Protein AF-0000000082946003 (afdb_homodimer)

Radius of gyration: 39.5 Å; Cα contacts (8 Å, |Δi|>4): 2950; chains: 2; bounding box: 138×121×110 Å

pLDDT: mean 85.36, std 19.68, range [14.27, 98.69]

Nearest PDB structures (foldseek):
  5hut-assembly1_A  TM=8.893E-01  e=1.020E-41  Candida albicans SC5314
  5huv-assembly1_A  TM=8.838E-01  e=7.513E-41  Candida albicans SC5314
  5huv-assembly1_B  TM=8.817E-01  e=5.008E-40  Candida albicans SC5314
  5huu-assembly1_B-2  TM=8.879E-01  e=4.052E-38  Candida albicans SC5314
  6jbi-assembly1_A  TM=8.929E-01  e=2.445E-37  Pyricularia oryzae 70-15

Secondary structure (DSSP, 8-state):
-------B-S-EEEEEEE-SEEEEE-TTS-EEEEE---HHHHHHHHHHHHTT-EEEEE-S-SS--TTPPPPPPPTT--STTTT--GGGEEEEP--HHHHIIIIIIIIIIIIHHHHTT-GGG----HHHHHHHHHHHHHHHHHHHHHHHHHHHHHHHTT--SPPPEEEEESGGGTTHHHHHHHHHHHHT---EEEEE--S----HHHHTTSTTHHHHHHHHHTSSEEEESSHHHHHHHHHHHHHHH--EEETTTTEEEETTEEEEEEE------HHHHHHHHHHPPP-----TT-EEEEEEEES-GGG-HHHHHHHHHHHHHH-GGGTTTEEEEEEEE---TTSHHHHHHHHHHHHHHHHHHHHH-BTTB-SEEEEES---HHHHHHHHHH-SEEEE--SS-S--HHHHHHHHH--SS--EEEE-TTSHHHHH-TTSEE--TT-HHHHHHHHHHHHH--HHHHHHHHHHHHHHHHHT-HHHHHHHHHHHTT-B-S-S------SSSSS--------GGGHIIIIIHHHTT-SEEEEEEETBTTTB---SSGGG----HHHHHHHHHHHT-TTEEEEEE-SS-HHHHHHHH--SS-EEEEGGGTEEE-TTS-EEE----HHHHHHHHHHHHHHHHHT--TT-EEEE-SS-EEEE-TTS-HHHHHHHHHHHHHHHHHTT-EEEE-SSEEEEE-S-S--HHHHHHHHHHHHH-SS-TTTEEEEEEE-HHHHHHTTTTEEEEEE-S-TT---S-SEEE-SHHHHHHHHHHHHHHHHHTS-------SSTTGGGSSTTGGGG---------------------------/-------B-S-EEEEEEE-SEEEEE-TTS-EEEEE---HHHHHHHHHHHHTT-EEEEE-S-SS--TTPPPPPPPTT--STTTT--GGGEEEE---HHHIIIIIIIIIIIIIHHHHTT-GGG----HHHHHHHHHHHHHHHHHHHHHHHHHHHHHHHTT--SPPPEEEEESGGGTTHHHHHHHHHHHHT---EEEEE--S----HHHHTTSTTHHHHHHHHHTSSEEEESSHHHHHHHHHHHHHHH--EEETTTTEEEETTEEEEEEE------HHHHHHHHHHPPP-----TT-EEEEEEEES-GGG-HHHHHHHHHHHHHH-GGGTTTEEEEEEEE---TTSHHHHHHHHHHHHHHHHHHHHH-BTTB-SEEEEES---HHHHHHHHHH-SEEEE--SS-S--HHHHHHHHH--SS--EEEE-TTSHHHHH-TTSEE--TT-HHHHHHHHHHHHH--HHHHHHHHHHHHHHHHHT-HHHHHHHHHHHTT-B-S-S------SSSSS--------GGGHIIIIIHHHTT-SEEEEEEETBTTTB---SSGGG----HHHHHHHHHHHT-TTEEEEEE-SS-HHHHHHHH--SS-EEEEGGGTEEE-TTS-EEE----HHHHHHHHHHHHHHHHHT--TT-EEEE-SS-EEEE-TTS-HHHHHHHHHHHHHHHHHTT-EEEE-SSEEEEE-S-S--HHHHHHHHHHHHH-SS-TTTEEEEEEE-HHHHHHTTTTEEEEEE-S-TT---S-SEEE-SHHHHHHHHHHHHHHHHHTS-------SGGGGGGSSTTSSTT---------------------------

Structure (mmCIF, N/CA/C/O backbone):
data_AF-0000000082946003-model_v1
#
loop_
_entity.id
_entity.type
_entity.pdbx_description
1 polymer 'Uncharacterized protein'
#
loop_
_atom_site.group_PDB
_atom_site.id
_atom_site.type_symbol
_atom_site.label_atom_id
_atom_site.label_alt_id
_atom_site.label_comp_id
_atom_site.label_asym_id
_atom_site.label_entity_id
_atom_site.label_seq_id
_atom_site.pdbx_PDB_ins_code
_atom_site.Cartn_x
_atom_site.Cartn_y
_atom_site.Cartn_z
_atom_site.occupancy
_atom_site.B_iso_or_equiv
_atom_site.auth_seq_id
_atom_site.auth_comp_id
_atom_site.auth_asym_id
_atom_site.auth_atom_id
_atom_site.pdbx_PDB_model_num
ATOM 1 N N . MET A 1 1 ? -40.312 8.203 -0.824 1 26.11 1 MET A N 1
ATOM 2 C CA . MET A 1 1 ? -40.031 7.273 -1.914 1 26.11 1 MET A CA 1
ATOM 3 C C . MET A 1 1 ? -40.219 5.832 -1.459 1 26.11 1 MET A C 1
ATOM 5 O O . MET A 1 1 ? -39.562 5.383 -0.518 1 26.11 1 MET A O 1
ATOM 9 N N . GLY A 1 2 ? -41.406 5.34 -1.544 1 31.59 2 GLY A N 1
ATOM 10 C CA . GLY A 1 2 ? -41.969 4.059 -1.166 1 31.59 2 GLY A CA 1
ATOM 11 C C . GLY A 1 2 ? -41.094 2.883 -1.502 1 31.59 2 GLY A C 1
ATOM 12 O O . GLY A 1 2 ? -40.156 3.016 -2.293 1 31.59 2 GLY A O 1
ATOM 13 N N . ASN A 1 3 ? -41.188 1.856 -0.569 1 37.81 3 ASN A N 1
ATOM 14 C CA . ASN A 1 3 ? -40.594 0.529 -0.708 1 37.81 3 ASN A CA 1
ATOM 15 C C . ASN A 1 3 ? -40.812 -0.04 -2.107 1 37.81 3 ASN A C 1
ATOM 17 O O . ASN A 1 3 ? -41.875 -0.628 -2.381 1 37.81 3 ASN A O 1
ATOM 21 N N . LYS A 1 4 ? -40.5 0.546 -3.176 1 39.5 4 LYS A N 1
ATOM 22 C CA . LYS A 1 4 ? -40.656 -0.081 -4.484 1 39.5 4 LYS A CA 1
ATOM 23 C C . LYS A 1 4 ? -40.156 -1.514 -4.48 1 39.5 4 LYS A C 1
ATOM 25 O O . LYS A 1 4 ? -39 -1.765 -4.066 1 39.5 4 LYS A O 1
ATOM 30 N N . LYS A 1 5 ? -41 -2.387 -4.492 1 45.56 5 LYS A N 1
ATOM 31 C CA . LYS A 1 5 ? -40.781 -3.826 -4.578 1 45.56 5 LYS A CA 1
ATOM 32 C C . LYS A 1 5 ? -39.625 -4.145 -5.531 1 45.56 5 LYS A C 1
ATOM 34 O O . LYS A 1 5 ? -39.656 -3.768 -6.703 1 45.56 5 LYS A O 1
ATOM 39 N N . ARG A 1 6 ? -38.375 -4.523 -5.016 1 55.5 6 ARG A N 1
ATOM 40 C CA . ARG A 1 6 ? -37.219 -4.988 -5.785 1 55.5 6 ARG A CA 1
ATOM 41 C C . ARG A 1 6 ? -37.594 -6.184 -6.652 1 55.5 6 ARG A C 1
ATOM 43 O O . ARG A 1 6 ? -37.969 -7.238 -6.137 1 55.5 6 ARG A O 1
ATOM 50 N N . GLU A 1 7 ? -38.062 -5.988 -7.781 1 64.31 7 GLU A N 1
ATOM 51 C CA . GLU A 1 7 ? -38.406 -7.195 -8.531 1 64.31 7 GLU A CA 1
ATOM 52 C C . GLU A 1 7 ? -37.156 -7.859 -9.109 1 64.31 7 GLU A C 1
ATOM 54 O O . GLU A 1 7 ? -36.594 -7.387 -10.102 1 64.31 7 GLU A O 1
ATOM 59 N N . ILE A 1 8 ? -36.531 -8.75 -8.25 1 70.69 8 ILE A N 1
ATOM 60 C CA . ILE A 1 8 ? -35.438 -9.594 -8.742 1 70.69 8 ILE A CA 1
ATOM 61 C C . ILE A 1 8 ? -36 -10.648 -9.703 1 70.69 8 ILE A C 1
ATOM 63 O O . ILE A 1 8 ? -36.938 -11.367 -9.352 1 70.69 8 ILE A O 1
ATOM 67 N N . ASN A 1 9 ? -35.562 -10.586 -10.883 1 72.56 9 ASN A N 1
ATOM 68 C CA . ASN A 1 9 ? -36.094 -11.398 -11.961 1 72.56 9 ASN A CA 1
ATOM 69 C C . ASN A 1 9 ? -35.406 -12.742 -12.078 1 72.56 9 ASN A C 1
ATOM 71 O O . ASN A 1 9 ? -35.562 -13.461 -13.055 1 72.56 9 ASN A O 1
ATOM 75 N N . ALA A 1 10 ? -34.594 -13.117 -11.07 1 86.06 10 ALA A N 1
ATOM 76 C CA . ALA A 1 10 ? -33.844 -14.359 -11.18 1 86.06 10 ALA A CA 1
ATOM 77 C C . ALA A 1 10 ? -33.688 -15.039 -9.82 1 86.06 10 ALA A C 1
ATOM 79 O O . ALA A 1 10 ? -33.75 -14.383 -8.781 1 86.06 10 ALA A O 1
ATOM 80 N N . PRO A 1 11 ? -33.625 -16.359 -9.852 1 91.88 11 PRO A N 1
ATOM 81 C CA . PRO A 1 11 ? -33.375 -17.047 -8.586 1 91.88 11 PRO A CA 1
ATOM 82 C C . PRO A 1 11 ? -32.062 -16.594 -7.934 1 91.88 11 PRO A C 1
ATOM 84 O O . PRO A 1 11 ? -31.062 -16.359 -8.625 1 91.88 11 PRO A O 1
ATOM 87 N N . LEU A 1 12 ? -32.156 -16.453 -6.641 1 95.06 12 LEU A N 1
ATOM 88 C CA . LEU A 1 12 ? -31.016 -15.945 -5.887 1 95.06 12 LEU A CA 1
ATOM 89 C C . LEU A 1 12 ? -30.438 -17.031 -4.984 1 95.06 12 LEU A C 1
ATOM 91 O O . LEU A 1 12 ? -31.172 -17.672 -4.23 1 95.06 12 LEU A O 1
ATOM 95 N N . ILE A 1 13 ? -29.172 -17.297 -5.098 1 97.38 13 ILE A N 1
ATOM 96 C CA . ILE A 1 13 ? -28.422 -18.172 -4.207 1 97.38 13 ILE A CA 1
ATOM 97 C C . ILE A 1 13 ? -27.375 -17.359 -3.449 1 97.38 13 ILE A C 1
ATOM 99 O O . ILE A 1 13 ? -26.453 -16.812 -4.055 1 97.38 13 ILE A O 1
ATOM 103 N N . VAL A 1 14 ? -27.484 -17.312 -2.156 1 97.12 14 VAL A N 1
ATOM 104 C CA . VAL A 1 14 ? -26.547 -16.578 -1.314 1 97.12 14 VAL A CA 1
ATOM 105 C C . VAL A 1 14 ? -25.625 -17.547 -0.584 1 97.12 14 VAL A C 1
ATOM 107 O O . VAL A 1 14 ? -26.094 -18.562 -0.042 1 97.12 14 VAL A O 1
ATOM 110 N N . VAL A 1 15 ? -24.328 -17.281 -0.633 1 98.19 15 VAL A N 1
ATOM 111 C CA . VAL A 1 15 ? -23.344 -18.141 0.014 1 98.19 15 VAL A CA 1
ATOM 112 C C . VAL A 1 15 ? -22.516 -17.344 1.012 1 98.19 15 VAL A C 1
ATOM 114 O O . VAL A 1 15 ? -21.953 -16.297 0.659 1 98.19 15 VAL A O 1
ATOM 117 N N . SER A 1 16 ? -22.469 -17.734 2.238 1 96.75 16 SER A N 1
ATOM 118 C CA . SER A 1 16 ? -21.641 -17.125 3.279 1 96.75 16 SER A CA 1
ATOM 119 C C . SER A 1 16 ? -20.969 -18.203 4.141 1 96.75 16 SER A C 1
ATOM 121 O O . SER A 1 16 ? -21.328 -19.375 4.066 1 96.75 16 SER A O 1
ATOM 123 N N . ASN A 1 17 ? -20.016 -17.781 4.926 1 95.25 17 ASN A N 1
ATOM 124 C CA . ASN A 1 17 ? -19.266 -18.719 5.746 1 95.25 17 ASN A CA 1
ATOM 125 C C . ASN A 1 17 ? -20.172 -19.484 6.703 1 95.25 17 ASN A C 1
ATOM 127 O O . ASN A 1 17 ? -19.969 -20.672 6.949 1 95.25 17 ASN A O 1
ATOM 131 N N . ARG A 1 18 ? -21.172 -18.734 7.266 1 93.5 18 ARG A N 1
ATOM 132 C CA . ARG A 1 18 ? -22.094 -19.344 8.211 1 93.5 18 ARG A CA 1
ATOM 133 C C . ARG A 1 18 ? -23.547 -19.141 7.766 1 93.5 18 ARG A C 1
ATOM 135 O O . ARG A 1 18 ? -23.828 -18.234 6.977 1 93.5 18 ARG A O 1
ATOM 142 N N . LEU A 1 19 ? -24.359 -20 8.32 1 93.38 19 LEU A N 1
ATOM 143 C CA . LEU A 1 19 ? -25.797 -19.812 8.133 1 93.38 19 LEU A CA 1
ATOM 144 C C . LEU A 1 19 ? -26.266 -18.531 8.812 1 93.38 19 LEU A C 1
ATOM 146 O O . LEU A 1 19 ? -25.594 -18 9.695 1 93.38 19 LEU A O 1
ATOM 150 N N . PRO A 1 20 ? -27.344 -17.953 8.383 1 91.44 20 PRO A N 1
ATOM 151 C CA . PRO A 1 20 ? -27.781 -16.641 8.883 1 91.44 20 PRO A CA 1
ATOM 152 C C . PRO A 1 20 ? -28.422 -16.734 10.266 1 91.44 20 PRO A C 1
ATOM 154 O O . PRO A 1 20 ? -29.094 -15.797 10.695 1 91.44 20 PRO A O 1
ATOM 157 N N . PHE A 1 21 ? -28.344 -17.875 10.922 1 90 21 PHE A N 1
ATOM 158 C CA . PHE A 1 21 ? -28.797 -18.109 12.297 1 90 21 PHE A CA 1
ATOM 159 C C . PHE A 1 21 ? -27.906 -19.125 13 1 90 21 PHE A C 1
ATOM 161 O O . PHE A 1 21 ? -27.031 -19.719 12.375 1 90 21 PHE A O 1
ATOM 168 N N . VAL A 1 22 ? -28.094 -19.188 14.289 1 88.56 22 VAL A N 1
ATOM 169 C CA . VAL A 1 22 ? -27.328 -20.156 15.078 1 88.56 22 VAL A CA 1
ATOM 170 C C . VAL A 1 22 ? -28.234 -21.312 15.492 1 88.56 22 VAL A C 1
ATOM 172 O O . VAL A 1 22 ? -29.375 -21.094 15.891 1 88.56 22 VAL A O 1
ATOM 175 N N . LEU A 1 23 ? -27.719 -22.5 15.242 1 89.06 23 LEU A N 1
ATOM 176 C CA . LEU A 1 23 ? -28.453 -23.688 15.672 1 89.06 23 LEU A CA 1
ATOM 177 C C . LEU A 1 23 ? -28.062 -24.078 17.094 1 89.06 23 LEU A C 1
ATOM 179 O O . LEU A 1 23 ? -26.875 -24.094 17.422 1 89.06 23 LEU A O 1
ATOM 183 N N . GLY A 1 24 ? -29.047 -24.172 17.922 1 86.44 24 GLY A N 1
ATOM 184 C CA . GLY A 1 24 ? -28.844 -24.625 19.281 1 86.44 24 GLY A CA 1
ATOM 185 C C . GLY A 1 24 ? -29.875 -25.641 19.734 1 86.44 24 GLY A C 1
ATOM 186 O O . GLY A 1 24 ? -30.828 -25.922 19 1 86.44 24 GLY A O 1
ATOM 187 N N . LYS A 1 25 ? -29.594 -26.234 20.812 1 86.25 25 LYS A N 1
ATOM 188 C CA . LYS A 1 25 ? -30.547 -27.188 21.375 1 86.25 25 LYS A CA 1
ATOM 189 C C . LYS A 1 25 ? -31.344 -26.562 22.516 1 86.25 25 LYS A C 1
ATOM 191 O O . LYS A 1 25 ? -30.797 -25.812 23.328 1 86.25 25 LYS A O 1
ATOM 196 N N . ASN A 1 26 ? -32.625 -26.719 22.391 1 85.69 26 ASN A N 1
ATOM 197 C CA . ASN A 1 26 ? -33.438 -26.25 23.5 1 85.69 26 ASN A CA 1
ATOM 198 C C . ASN A 1 26 ? -33.406 -27.234 24.672 1 85.69 26 ASN A C 1
ATOM 200 O O . ASN A 1 26 ? -32.656 -28.188 24.672 1 85.69 26 ASN A O 1
ATOM 204 N N . ALA A 1 27 ? -34.219 -26.953 25.797 1 86.31 27 ALA A N 1
ATOM 205 C CA . ALA A 1 27 ? -34.219 -27.734 27.031 1 86.31 27 ALA A CA 1
ATOM 206 C C . ALA A 1 27 ? -34.656 -29.172 26.75 1 86.31 27 ALA A C 1
ATOM 208 O O . ALA A 1 27 ? -34.219 -30.094 27.438 1 86.31 27 ALA A O 1
ATOM 209 N N . ASP A 1 28 ? -35.469 -29.438 25.719 1 87.75 28 ASP A N 1
ATOM 210 C CA . ASP A 1 28 ? -36 -30.75 25.359 1 87.75 28 ASP A CA 1
ATOM 211 C C . ASP A 1 28 ? -35.031 -31.484 24.438 1 87.75 28 ASP A C 1
ATOM 213 O O . ASP A 1 28 ? -35.281 -32.625 24.047 1 87.75 28 ASP A O 1
ATOM 217 N N . GLY A 1 29 ? -33.875 -30.781 24 1 83.12 29 GLY A N 1
ATOM 218 C CA . GLY A 1 29 ? -32.875 -31.391 23.156 1 83.12 29 GLY A CA 1
ATOM 219 C C . GLY A 1 29 ? -33.125 -31.188 21.672 1 83.12 29 GLY A C 1
ATOM 220 O O . GLY A 1 29 ? -32.406 -31.688 20.828 1 83.12 29 GLY A O 1
ATOM 221 N N . ASP A 1 30 ? -34.219 -30.516 21.391 1 85.06 30 ASP A N 1
ATOM 222 C CA . ASP A 1 30 ? -34.562 -30.266 20 1 85.06 30 ASP A CA 1
ATOM 223 C C . ASP A 1 30 ? -33.75 -29.125 19.422 1 85.06 30 ASP A C 1
ATOM 225 O O . ASP A 1 30 ? -33.406 -28.172 20.125 1 85.06 30 ASP A O 1
ATOM 229 N N . LEU A 1 31 ? -33.5 -29.312 18.141 1 88.44 31 LEU A N 1
ATOM 230 C CA . LEU A 1 31 ? -32.75 -28.281 17.438 1 88.44 31 LEU A CA 1
ATOM 231 C C . LEU A 1 31 ? -33.625 -27.047 17.188 1 88.44 31 LEU A C 1
ATOM 233 O O . LEU A 1 31 ? -34.75 -27.188 16.688 1 88.44 31 LEU A O 1
ATOM 237 N N . VAL A 1 32 ? -33.125 -25.906 17.578 1 89.31 32 VAL A N 1
ATOM 238 C CA . VAL A 1 32 ? -33.844 -24.656 17.375 1 89.31 32 VAL A CA 1
ATOM 239 C C . VAL A 1 32 ? -32.938 -23.609 16.75 1 89.31 32 VAL A C 1
ATOM 241 O O . VAL A 1 32 ? -31.703 -23.719 16.844 1 89.31 32 VAL A O 1
ATOM 244 N N . ARG A 1 33 ? -33.594 -22.562 16.141 1 89.62 33 ARG A N 1
ATOM 245 C CA . ARG A 1 33 ? -32.875 -21.438 15.555 1 89.62 33 ARG A CA 1
ATOM 246 C C . ARG A 1 33 ? -32.781 -20.281 16.531 1 89.62 33 ARG A C 1
ATOM 248 O O . ARG A 1 33 ? -33.75 -19.984 17.25 1 89.62 33 ARG A O 1
ATOM 255 N N . LYS A 1 34 ? -31.594 -19.812 16.609 1 83.25 34 LYS A N 1
ATOM 256 C CA . LYS A 1 34 ? -31.391 -18.562 17.359 1 83.25 34 LYS A CA 1
ATOM 257 C C . LYS A 1 34 ? -30.844 -17.469 16.453 1 83.25 34 LYS A C 1
ATOM 259 O O . LYS A 1 34 ? -30.109 -17.734 15.5 1 83.25 34 LYS A O 1
ATOM 264 N N . GLN A 1 35 ? -31.234 -16.297 16.875 1 76.56 35 GLN A N 1
ATOM 265 C CA . GLN A 1 35 ? -30.812 -15.164 16.078 1 76.56 35 GLN A CA 1
ATOM 266 C C . GLN A 1 35 ? -29.312 -14.961 16.156 1 76.56 35 GLN A C 1
ATOM 268 O O . GLN A 1 35 ? -28.719 -15.109 17.234 1 76.56 35 GLN A O 1
ATOM 273 N N . SER A 1 36 ? -28.719 -14.758 15.016 1 73.25 36 SER A N 1
ATOM 274 C CA . SER A 1 36 ? -27.297 -14.438 14.969 1 73.25 36 SER A CA 1
ATOM 275 C C . SER A 1 36 ? -27.078 -12.938 14.844 1 73.25 36 SER A C 1
ATOM 277 O O . SER A 1 36 ? -27.875 -12.227 14.234 1 73.25 36 SER A O 1
ATOM 279 N N . ALA A 1 37 ? -25.953 -12.453 15.562 1 61.34 37 ALA A N 1
ATOM 280 C CA . ALA A 1 37 ? -25.594 -11.039 15.57 1 61.34 37 ALA A CA 1
ATOM 281 C C . ALA A 1 37 ? -24.703 -10.688 14.383 1 61.34 37 ALA A C 1
ATOM 283 O O . ALA A 1 37 ? -23.75 -11.414 14.078 1 61.34 37 ALA A O 1
ATOM 284 N N . GLY A 1 38 ? -25.234 -10.391 13.039 1 70 38 GLY A N 1
ATOM 285 C CA . GLY A 1 38 ? -24.281 -10 12.016 1 70 38 GLY A CA 1
ATOM 286 C C . GLY A 1 38 ? -24.859 -9.016 11.016 1 70 38 GLY A C 1
ATOM 287 O O . GLY A 1 38 ? -26.047 -9.086 10.68 1 70 38 GLY A O 1
ATOM 288 N N . GLY A 1 39 ? -24 -8.141 10.695 1 70.62 39 GLY A N 1
ATOM 289 C CA . GLY A 1 39 ? -24.406 -7.113 9.75 1 70.62 39 GLY A CA 1
ATOM 290 C C . GLY A 1 39 ? -24.844 -7.676 8.406 1 70.62 39 GLY A C 1
ATOM 291 O O . GLY A 1 39 ? -25.812 -7.207 7.82 1 70.62 39 GLY A O 1
ATOM 292 N N . LEU A 1 40 ? -24.203 -8.781 7.988 1 81.44 40 LEU A N 1
ATOM 293 C CA . LEU A 1 40 ? -24.531 -9.391 6.707 1 81.44 40 LEU A CA 1
ATOM 294 C C . LEU A 1 40 ? -25.938 -10 6.742 1 81.44 40 LEU A C 1
ATOM 296 O O . LEU A 1 40 ? -26.719 -9.82 5.809 1 81.44 40 LEU A O 1
ATOM 300 N N . VAL A 1 41 ? -26.234 -10.633 7.809 1 85.06 41 VAL A N 1
ATOM 301 C CA . VAL A 1 41 ? -27.5 -11.336 7.953 1 85.06 41 VAL A CA 1
ATOM 302 C C . VAL A 1 41 ? -28.656 -10.32 7.961 1 85.06 41 VAL A C 1
ATOM 304 O O . VAL A 1 41 ? -29.656 -10.516 7.273 1 85.06 41 VAL A O 1
ATOM 307 N N . THR A 1 42 ? -28.469 -9.305 8.672 1 78.25 42 THR A N 1
ATOM 308 C CA . THR A 1 42 ? -29.5 -8.273 8.766 1 78.25 42 THR A CA 1
ATOM 309 C C . THR A 1 42 ? -29.766 -7.645 7.398 1 78.25 42 THR A C 1
ATOM 311 O O . THR A 1 42 ? -30.891 -7.273 7.086 1 78.25 42 THR A O 1
ATOM 314 N N . ALA A 1 43 ? -28.781 -7.574 6.637 1 79.94 43 ALA A N 1
ATOM 315 C CA . ALA A 1 43 ? -28.875 -6.898 5.348 1 79.94 43 ALA A CA 1
ATOM 316 C C . ALA A 1 43 ? -29.438 -7.832 4.277 1 79.94 43 ALA A C 1
ATOM 318 O O . ALA A 1 43 ? -30.281 -7.43 3.479 1 79.94 43 ALA A O 1
ATOM 319 N N . VAL A 1 44 ? -29.062 -9.07 4.234 1 88.06 44 VAL A N 1
ATOM 320 C CA . VAL A 1 44 ? -29.25 -9.922 3.064 1 88.06 44 VAL A CA 1
ATOM 321 C C . VAL A 1 44 ? -30.422 -10.859 3.291 1 88.06 44 VAL A C 1
ATOM 323 O O . VAL A 1 44 ? -31.141 -11.203 2.35 1 88.06 44 VAL A O 1
ATOM 326 N N . ALA A 1 45 ? -30.719 -11.234 4.496 1 88.25 45 ALA A N 1
ATOM 327 C CA . ALA A 1 45 ? -31.719 -12.25 4.789 1 88.25 45 ALA A CA 1
ATOM 328 C C . ALA A 1 45 ? -33.094 -11.82 4.285 1 88.25 45 ALA A C 1
ATOM 330 O O . ALA A 1 45 ? -33.812 -12.617 3.676 1 88.25 45 ALA A O 1
ATOM 331 N N . PRO A 1 46 ? -33.5 -10.586 4.484 1 83.25 46 PRO A N 1
ATOM 332 C CA . PRO A 1 46 ? -34.812 -10.172 3.998 1 83.25 46 PRO A CA 1
ATOM 333 C C . PRO A 1 46 ? -34.969 -10.328 2.486 1 83.25 46 PRO A C 1
ATOM 335 O O . PRO A 1 46 ? -36.062 -10.656 1.997 1 83.25 46 PRO A O 1
ATOM 338 N N . VAL A 1 47 ? -33.969 -10.133 1.814 1 85.31 47 VAL A N 1
ATOM 339 C CA . VAL A 1 47 ? -34 -10.242 0.359 1 85.31 47 VAL A CA 1
ATOM 340 C C . VAL A 1 47 ? -34.156 -11.703 -0.049 1 85.31 47 VAL A C 1
ATOM 342 O O . VAL A 1 47 ? -34.875 -12.031 -0.992 1 85.31 47 VAL A O 1
ATOM 345 N N . VAL A 1 48 ? -33.469 -12.562 0.578 1 89.56 48 VAL A N 1
ATOM 346 C CA . VAL A 1 48 ? -33.562 -13.992 0.291 1 89.56 48 VAL A CA 1
ATOM 347 C C . VAL A 1 48 ? -34.969 -14.484 0.533 1 89.56 48 VAL A C 1
ATOM 349 O O . VAL A 1 48 ? -35.5 -15.281 -0.241 1 89.56 48 VAL A O 1
ATOM 352 N N . VAL A 1 49 ? -35.531 -13.961 1.581 1 87.62 49 VAL A N 1
ATOM 353 C CA . VAL A 1 49 ? -36.906 -14.32 1.905 1 87.62 49 VAL A CA 1
ATOM 354 C C . VAL A 1 49 ? -37.844 -13.82 0.809 1 87.62 49 VAL A C 1
ATOM 356 O O . VAL A 1 49 ? -38.688 -14.578 0.299 1 87.62 49 VAL A O 1
ATOM 359 N N . GLU A 1 50 ? -37.688 -12.641 0.465 1 83.06 50 GLU A N 1
ATOM 360 C CA . GLU A 1 50 ? -38.594 -11.977 -0.49 1 83.06 50 GLU A CA 1
ATOM 361 C C . GLU A 1 50 ? -38.5 -12.641 -1.863 1 83.06 50 GLU A C 1
ATOM 363 O O . GLU A 1 50 ? -39.531 -12.766 -2.555 1 83.06 50 GLU A O 1
ATOM 368 N N . CYS A 1 51 ? -37.406 -13.094 -2.211 1 83.31 51 CYS A N 1
ATOM 369 C CA . CYS A 1 51 ? -37.219 -13.641 -3.553 1 83.31 51 CYS A CA 1
ATOM 370 C C . CYS A 1 51 ? -37.25 -15.164 -3.533 1 83.31 51 CYS A C 1
ATOM 372 O O . CYS A 1 51 ? -37 -15.805 -4.547 1 83.31 51 CYS A O 1
ATOM 374 N N . ASN A 1 52 ? -37.562 -15.688 -2.436 1 87.69 52 ASN A N 1
ATOM 375 C CA . ASN A 1 52 ? -37.562 -17.141 -2.268 1 87.69 52 ASN A CA 1
ATOM 376 C C . ASN A 1 52 ? -36.25 -17.75 -2.691 1 87.69 52 ASN A C 1
ATOM 378 O O . ASN A 1 52 ? -36.219 -18.734 -3.449 1 87.69 52 ASN A O 1
ATOM 382 N N . GLY A 1 53 ? -35.219 -17.109 -2.291 1 93.5 53 GLY A N 1
ATOM 383 C CA . GLY A 1 53 ? -33.875 -17.562 -2.617 1 93.5 53 GLY A CA 1
ATOM 384 C C . GLY A 1 53 ? -33.375 -18.656 -1.696 1 93.5 53 GLY A C 1
ATOM 385 O O . GLY A 1 53 ? -34.156 -19.188 -0.882 1 93.5 53 GLY A O 1
ATOM 386 N N . THR A 1 54 ? -32.125 -19.062 -1.917 1 96.25 54 THR A N 1
ATOM 387 C CA . THR A 1 54 ? -31.469 -20.094 -1.136 1 96.25 54 THR A CA 1
ATOM 388 C C . THR A 1 54 ? -30.25 -19.531 -0.412 1 96.25 54 THR A C 1
ATOM 390 O O . THR A 1 54 ? -29.547 -18.688 -0.952 1 96.25 54 THR A O 1
ATOM 393 N N . TRP A 1 55 ? -30.016 -20.047 0.852 1 96.56 55 TRP A N 1
ATOM 394 C CA . TRP A 1 55 ? -28.859 -19.641 1.623 1 96.56 55 TRP A CA 1
ATOM 395 C C . TRP A 1 55 ? -27.969 -20.828 1.941 1 96.56 55 TRP A C 1
ATOM 397 O O . TRP A 1 55 ? -28.438 -21.828 2.504 1 96.56 55 TRP A O 1
ATOM 407 N N . ILE A 1 56 ? -26.734 -20.734 1.534 1 97.62 56 ILE A N 1
ATOM 408 C CA . ILE A 1 56 ? -25.766 -21.797 1.77 1 97.62 56 ILE A CA 1
ATOM 409 C C . ILE A 1 56 ? -24.734 -21.328 2.795 1 97.62 56 ILE A C 1
ATOM 411 O O . ILE A 1 56 ? -24.188 -20.234 2.68 1 97.62 56 ILE A O 1
ATOM 415 N N . GLY A 1 57 ? -24.422 -22.125 3.83 1 96.5 57 GLY A N 1
ATOM 416 C CA . GLY A 1 57 ? -23.422 -21.797 4.84 1 96.5 57 GLY A CA 1
ATOM 417 C C . GLY A 1 57 ? -23.172 -22.938 5.805 1 96.5 57 GLY A C 1
ATOM 418 O O . GLY A 1 57 ? -23.906 -23.922 5.824 1 96.5 57 GLY A O 1
ATOM 419 N N . TRP A 1 58 ? -22.125 -22.828 6.551 1 95.88 58 TRP A N 1
ATOM 420 C CA . TRP A 1 58 ? -21.797 -23.812 7.574 1 95.88 58 TRP A CA 1
ATOM 421 C C . TRP A 1 58 ? -22.812 -23.766 8.719 1 95.88 58 TRP A C 1
ATOM 423 O O . TRP A 1 58 ? -23.188 -22.672 9.172 1 95.88 58 TRP A O 1
ATOM 433 N N . SER A 1 59 ? -23.234 -24.812 9.234 1 88.94 59 SER A N 1
ATOM 434 C CA . SER A 1 59 ? -24.297 -24.922 10.227 1 88.94 59 SER A CA 1
ATOM 435 C C . SER A 1 59 ? -23.812 -24.453 11.602 1 88.94 59 SER A C 1
ATOM 437 O O . SER A 1 59 ? -24.609 -24.125 12.469 1 88.94 59 SER A O 1
ATOM 439 N N . GLY A 1 60 ? -22.453 -24.422 11.773 1 88.81 60 GLY A N 1
ATOM 440 C CA . GLY A 1 60 ? -21.906 -24.078 13.078 1 88.81 60 GLY A CA 1
ATOM 441 C C . GLY A 1 60 ? -21.891 -25.25 14.039 1 88.81 60 GLY A C 1
ATOM 442 O O . GLY A 1 60 ? -21.422 -25.125 15.18 1 88.81 60 GLY A O 1
ATOM 443 N N . SER A 1 61 ? -22.375 -26.406 13.555 1 88.06 61 SER A N 1
ATOM 444 C CA . SER A 1 61 ? -22.453 -27.578 14.422 1 88.06 61 SER A CA 1
ATOM 445 C C . SER A 1 61 ? -21.766 -28.781 13.781 1 88.06 61 SER A C 1
ATOM 447 O O . SER A 1 61 ? -21.875 -28.984 12.57 1 88.06 61 SER A O 1
ATOM 449 N N . PHE A 1 62 ? -21.109 -29.516 14.656 1 88.19 62 PHE A N 1
ATOM 450 C CA . PHE A 1 62 ? -20.438 -30.719 14.188 1 88.19 62 PHE A CA 1
ATOM 451 C C . PHE A 1 62 ? -21.375 -31.922 14.25 1 88.19 62 PHE A C 1
ATOM 453 O O . PHE A 1 62 ? -21.094 -32.969 13.648 1 88.19 62 PHE A O 1
ATOM 460 N N . ASP A 1 63 ? -22.5 -31.734 14.922 1 82.88 63 ASP A N 1
ATOM 461 C CA . ASP A 1 63 ? -23.406 -32.844 15.188 1 82.88 63 ASP A CA 1
ATOM 462 C C . ASP A 1 63 ? -24.5 -32.938 14.133 1 82.88 63 ASP A C 1
ATOM 464 O O . ASP A 1 63 ? -25.219 -33.938 14.055 1 82.88 63 ASP A O 1
ATOM 468 N N . LEU A 1 64 ? -24.641 -31.891 13.414 1 86.19 64 LEU A N 1
ATOM 469 C CA . LEU A 1 64 ? -25.672 -31.906 12.391 1 86.19 64 LEU A CA 1
ATOM 470 C C . LEU A 1 64 ? -25.281 -32.812 11.234 1 86.19 64 LEU A C 1
ATOM 472 O O . LEU A 1 64 ? -24.266 -32.594 10.57 1 86.19 64 LEU A O 1
ATOM 476 N N . LYS A 1 65 ? -26.062 -33.781 10.977 1 82.62 65 LYS A N 1
ATOM 477 C CA . LYS A 1 65 ? -25.797 -34.688 9.875 1 82.62 65 LYS A CA 1
ATOM 478 C C . LYS A 1 65 ? -26.422 -34.188 8.578 1 82.62 65 LYS A C 1
ATOM 480 O O . LYS A 1 65 ? -27.375 -33.406 8.602 1 82.62 65 LYS A O 1
ATOM 485 N N . PRO A 1 66 ? -25.891 -34.531 7.348 1 80.81 66 PRO A N 1
ATOM 486 C CA . PRO A 1 66 ? -26.344 -34.031 6.051 1 80.81 66 PRO A CA 1
ATOM 487 C C . PRO A 1 66 ? -27.859 -34.219 5.852 1 80.81 66 PRO A C 1
ATOM 489 O O . PRO A 1 66 ? -28.5 -33.375 5.219 1 80.81 66 PRO A O 1
ATOM 492 N N . ASN A 1 67 ? -28.484 -35.156 6.492 1 79.88 67 ASN A N 1
ATOM 493 C CA . ASN A 1 67 ? -29.906 -35.375 6.242 1 79.88 67 ASN A CA 1
ATOM 494 C C . ASN A 1 67 ? -30.766 -34.906 7.406 1 79.88 67 ASN A C 1
ATOM 496 O O . ASN A 1 67 ? -31.984 -35.062 7.379 1 79.88 67 ASN A O 1
ATOM 500 N N . ASP A 1 68 ? -30.141 -34.156 8.281 1 84.69 68 ASP A N 1
ATOM 501 C CA . ASP A 1 68 ? -30.922 -33.594 9.383 1 84.69 68 ASP A CA 1
ATOM 502 C C . ASP A 1 68 ? -31.688 -32.344 8.93 1 84.69 68 ASP A C 1
ATOM 504 O O . ASP A 1 68 ? -31.125 -31.484 8.273 1 84.69 68 ASP A O 1
ATOM 508 N N . PRO A 1 69 ? -32.906 -32.406 9.234 1 84.75 69 PRO A N 1
ATOM 509 C CA . PRO A 1 69 ? -33.656 -31.219 8.812 1 84.75 69 PRO A CA 1
ATOM 510 C C . PRO A 1 69 ? -33.312 -29.969 9.625 1 84.75 69 PRO A C 1
ATOM 512 O O . PRO A 1 69 ? -33.094 -30.062 10.836 1 84.75 69 PRO A O 1
ATOM 515 N N . ILE A 1 70 ? -33.281 -28.844 9.008 1 90.56 70 ILE A N 1
ATOM 516 C CA . ILE A 1 70 ? -33.125 -27.547 9.672 1 90.56 70 ILE A CA 1
ATOM 517 C C . ILE A 1 70 ? -34.469 -27.109 10.242 1 90.56 70 ILE A C 1
ATOM 519 O O . ILE A 1 70 ? -35.5 -27.109 9.531 1 90.56 70 ILE A O 1
ATOM 523 N N . PRO A 1 71 ? -34.5 -26.734 11.453 1 91 71 PRO A N 1
ATOM 524 C CA . PRO A 1 71 ? -35.781 -26.328 12.023 1 91 71 PRO A CA 1
ATOM 525 C C . PRO A 1 71 ? -36.281 -25.016 11.453 1 91 71 PRO A C 1
ATOM 527 O O . PRO A 1 71 ? -35.5 -24.188 10.992 1 91 71 PRO A O 1
ATOM 530 N N . GLU A 1 72 ? -37.594 -24.922 11.5 1 92.38 72 GLU A N 1
ATOM 531 C CA . GLU A 1 72 ? -38.188 -23.641 11.148 1 92.38 72 GLU A CA 1
ATOM 532 C C . GLU A 1 72 ? -38.062 -22.625 12.281 1 92.38 72 GLU A C 1
ATOM 534 O O . GLU A 1 72 ? -37.781 -23 13.422 1 92.38 72 GLU A O 1
ATOM 539 N N . SER A 1 73 ? -38.156 -21.344 11.922 1 89.12 73 SER A N 1
ATOM 540 C CA . SER A 1 73 ? -38.062 -20.297 12.938 1 89.12 73 SER A CA 1
ATOM 541 C C . SER A 1 73 ? -39.25 -20.359 13.898 1 89.12 73 SER A C 1
ATOM 543 O O . SER A 1 73 ? -40.344 -20.812 13.523 1 89.12 73 SER A O 1
ATOM 545 N N . ASP A 1 74 ? -38.938 -19.875 15.133 1 85.81 74 ASP A N 1
ATOM 546 C CA . ASP A 1 74 ? -40.062 -19.703 16.078 1 85.81 74 ASP A CA 1
ATOM 547 C C . ASP A 1 74 ? -41.125 -18.766 15.508 1 85.81 74 ASP A C 1
ATOM 549 O O . ASP A 1 74 ? -40.781 -17.703 14.969 1 85.81 74 ASP A O 1
ATOM 553 N N . PRO A 1 75 ? -42.375 -19.172 15.57 1 84.19 75 PRO A N 1
ATOM 554 C CA . PRO A 1 75 ? -43.438 -18.328 15.016 1 84.19 75 PRO A CA 1
ATOM 555 C C . PRO A 1 75 ? -43.438 -16.922 15.617 1 84.19 75 PRO A C 1
ATOM 557 O O . PRO A 1 75 ? -43.906 -15.984 14.969 1 84.19 75 PRO A O 1
ATOM 560 N N . GLU A 1 76 ? -42.906 -16.781 16.766 1 82.06 76 GLU A N 1
ATOM 561 C CA . GLU A 1 76 ? -42.906 -15.477 17.438 1 82.06 76 GLU A CA 1
ATOM 562 C C . GLU A 1 76 ? -41.625 -14.688 17.125 1 82.06 76 GLU A C 1
ATOM 564 O O . GLU A 1 76 ? -41.5 -13.531 17.516 1 82.06 76 GLU A O 1
ATOM 569 N N . ASP A 1 77 ? -40.812 -15.344 16.391 1 82.31 77 ASP A N 1
ATOM 570 C CA . ASP A 1 77 ? -39.531 -14.695 16.062 1 82.31 77 ASP A CA 1
ATOM 571 C C . ASP A 1 77 ? -39.719 -13.594 15.023 1 82.31 77 ASP A C 1
ATOM 573 O O . ASP A 1 77 ? -40.344 -13.82 13.977 1 82.31 77 ASP A O 1
ATOM 577 N N . LYS A 1 78 ? -39.281 -12.359 15.305 1 74.88 78 LYS A N 1
ATOM 578 C CA . LYS A 1 78 ? -39.438 -11.227 14.406 1 74.88 78 LYS A CA 1
ATOM 579 C C . LYS A 1 78 ? -38.094 -10.781 13.82 1 74.88 78 LYS A C 1
ATOM 581 O O . LYS A 1 78 ? -38 -9.68 13.289 1 74.88 78 LYS A O 1
ATOM 586 N N . ALA A 1 79 ? -37.219 -11.625 13.93 1 76.88 79 ALA A N 1
ATOM 587 C CA . ALA A 1 79 ? -35.906 -11.289 13.391 1 76.88 79 ALA A CA 1
ATOM 588 C C . ALA A 1 79 ? -35.906 -11.328 11.867 1 76.88 79 ALA A C 1
ATOM 590 O O . ALA A 1 79 ? -36.781 -11.914 11.258 1 76.88 79 ALA A O 1
ATOM 591 N N . PRO A 1 80 ? -34.906 -10.617 11.242 1 76.94 80 PRO A N 1
ATOM 592 C CA . PRO A 1 80 ? -34.844 -10.578 9.781 1 76.94 80 PRO A CA 1
ATOM 593 C C . PRO A 1 80 ? -34.719 -11.969 9.156 1 76.94 80 PRO A C 1
ATOM 595 O O . PRO A 1 80 ? -35.094 -12.156 7.988 1 76.94 80 PRO A O 1
ATOM 598 N N . THR A 1 81 ? -34.344 -12.977 9.898 1 86 81 THR A N 1
ATOM 599 C CA . THR A 1 81 ? -34.125 -14.312 9.367 1 86 81 THR A CA 1
ATOM 600 C C . THR A 1 81 ? -35.344 -15.195 9.602 1 86 81 THR A C 1
ATOM 602 O O . THR A 1 81 ? -35.375 -16.344 9.148 1 86 81 THR A O 1
ATOM 605 N N . ALA A 1 82 ? -36.312 -14.68 10.297 1 84.69 82 ALA A N 1
ATOM 606 C CA . ALA A 1 82 ? -37.469 -15.477 10.703 1 84.69 82 ALA A CA 1
ATOM 607 C C . ALA A 1 82 ? -38.25 -15.977 9.484 1 84.69 82 ALA A C 1
ATOM 609 O O . ALA A 1 82 ? -38.844 -17.062 9.523 1 84.69 82 ALA A O 1
ATOM 610 N N . GLY A 1 83 ? -38.188 -15.281 8.43 1 86.31 83 GLY A N 1
ATOM 611 C CA . GLY A 1 83 ? -38.938 -15.633 7.246 1 86.31 83 GLY A CA 1
ATOM 612 C C . GLY A 1 83 ? -38.281 -16.688 6.387 1 86.31 83 GLY A C 1
ATOM 613 O O . GLY A 1 83 ? -38.906 -17.234 5.469 1 86.31 83 GLY A O 1
ATOM 614 N N . LEU A 1 84 ? -37.094 -17.062 6.672 1 91.19 84 LEU A N 1
ATOM 615 C CA . LEU A 1 84 ? -36.406 -18.062 5.883 1 91.19 84 LEU A CA 1
ATOM 616 C C . LEU A 1 84 ? -36.875 -19.469 6.203 1 91.19 84 LEU A C 1
ATOM 618 O O . LEU A 1 84 ? -36.812 -19.906 7.352 1 91.19 84 LEU A O 1
ATOM 622 N N . LYS A 1 85 ? -37.312 -20.109 5.207 1 92.38 85 LYS A N 1
ATOM 623 C CA . LYS A 1 85 ? -37.781 -21.484 5.387 1 92.38 85 LYS A CA 1
ATOM 624 C C . LYS A 1 85 ? -36.656 -22.484 5.426 1 92.38 85 LYS A C 1
ATOM 626 O O . LYS A 1 85 ? -35.562 -22.203 4.906 1 92.38 85 LYS A O 1
ATOM 631 N N . SER A 1 86 ? -36.938 -23.562 6.035 1 92.56 86 SER A N 1
ATOM 632 C CA . SER A 1 86 ? -35.969 -24.641 6.113 1 92.56 86 SER A CA 1
ATOM 633 C C . SER A 1 86 ? -35.562 -25.109 4.723 1 92.56 86 SER A C 1
ATOM 635 O O . SER A 1 86 ? -34.406 -25.516 4.516 1 92.56 86 SER A O 1
ATOM 637 N N . SER A 1 87 ? -36.438 -25.125 3.799 1 91.69 87 SER A N 1
ATOM 638 C CA . SER A 1 87 ? -36.188 -25.594 2.439 1 91.69 87 SER A CA 1
ATOM 639 C C . SER A 1 87 ? -35.281 -24.641 1.682 1 91.69 87 SER A C 1
ATOM 641 O O . SER A 1 87 ? -34.719 -25 0.641 1 91.69 87 SER A O 1
ATOM 643 N N . GLN A 1 88 ? -35.125 -23.453 2.24 1 94.06 88 GLN A N 1
ATOM 644 C CA . GLN A 1 88 ? -34.281 -22.453 1.592 1 94.06 88 GLN A CA 1
ATOM 645 C C . GLN A 1 88 ? -32.844 -22.5 2.105 1 94.06 88 GLN A C 1
ATOM 647 O O . GLN A 1 88 ? -32 -21.719 1.688 1 94.06 88 GLN A O 1
ATOM 652 N N . ILE A 1 89 ? -32.625 -23.484 2.994 1 94.56 89 ILE A N 1
ATOM 653 C CA . ILE A 1 89 ? -31.312 -23.531 3.658 1 94.56 89 ILE A CA 1
ATOM 654 C C . ILE A 1 89 ? -30.562 -24.781 3.223 1 94.56 89 ILE A C 1
ATOM 656 O O . ILE A 1 89 ? -31.109 -25.875 3.238 1 94.56 89 ILE A O 1
ATOM 660 N N . ILE A 1 90 ? -29.328 -24.594 2.799 1 95.56 90 ILE A N 1
ATOM 661 C CA . ILE A 1 90 ? -28.438 -25.703 2.494 1 95.56 90 ILE A CA 1
ATOM 662 C C . ILE A 1 90 ? -27.203 -25.641 3.398 1 95.56 90 ILE A C 1
ATOM 664 O O . ILE A 1 90 ? -26.297 -24.844 3.166 1 95.56 90 ILE A O 1
ATOM 668 N N . PRO A 1 91 ? -27.141 -26.531 4.414 1 95.19 91 PRO A N 1
ATOM 669 C CA . PRO A 1 91 ? -25.984 -26.516 5.324 1 95.19 91 PRO A CA 1
ATOM 670 C C . PRO A 1 91 ? -24.75 -27.188 4.723 1 95.19 91 PRO A C 1
ATOM 672 O O . PRO A 1 91 ? -24.875 -28.234 4.07 1 95.19 91 PRO A O 1
ATOM 675 N N . VAL A 1 92 ? -23.625 -26.578 4.824 1 96.19 92 VAL A N 1
ATOM 676 C CA . VAL A 1 92 ? -22.344 -27.188 4.504 1 96.19 92 VAL A CA 1
ATOM 677 C C . VAL A 1 92 ? -21.781 -27.875 5.742 1 96.19 92 VAL A C 1
ATOM 679 O O . VAL A 1 92 ? -21.797 -27.312 6.836 1 96.19 92 VAL A O 1
ATOM 682 N N . HIS A 1 93 ? -21.312 -29.047 5.598 1 94.56 93 HIS A N 1
ATOM 683 C CA . HIS A 1 93 ? -20.812 -29.828 6.719 1 94.56 93 HIS A CA 1
ATOM 684 C C . HIS A 1 93 ? -19.281 -29.844 6.75 1 94.56 93 HIS A C 1
ATOM 686 O O . HIS A 1 93 ? -18.641 -30.266 5.789 1 94.56 93 HIS A O 1
ATOM 692 N N . LEU A 1 94 ? -18.781 -29.391 7.832 1 95.31 94 LEU A N 1
ATOM 693 C CA . LEU A 1 94 ? -17.344 -29.359 8.039 1 95.31 94 LEU A CA 1
ATOM 694 C C . LEU A 1 94 ? -16.953 -30.094 9.312 1 95.31 94 LEU A C 1
ATOM 696 O O . LEU A 1 94 ? -17.703 -30.078 10.297 1 95.31 94 LEU A O 1
ATOM 700 N N . ASP A 1 95 ? -15.828 -30.703 9.344 1 94.06 95 ASP A N 1
ATOM 701 C CA . ASP A 1 95 ? -15.352 -31.391 10.547 1 94.06 95 ASP A CA 1
ATOM 702 C C . ASP A 1 95 ? -14.523 -30.453 11.414 1 94.06 95 ASP A C 1
ATOM 704 O O . ASP A 1 95 ? -14.203 -29.328 11 1 94.06 95 ASP A O 1
ATOM 708 N N . LYS A 1 96 ? -14.227 -30.922 12.578 1 94.31 96 LYS A N 1
ATOM 709 C CA . LYS A 1 96 ? -13.531 -30.094 13.57 1 94.31 96 LYS A CA 1
ATOM 710 C C . LYS A 1 96 ? -12.148 -29.688 13.07 1 94.31 96 LYS A C 1
ATOM 712 O O . LYS A 1 96 ? -11.734 -28.531 13.25 1 94.31 96 LYS A O 1
ATOM 717 N N . SER A 1 97 ? -11.453 -30.562 12.5 1 96.12 97 SER A N 1
ATOM 718 C CA . SER A 1 97 ? -10.117 -30.266 12 1 96.12 97 SER A CA 1
ATOM 719 C C . SER A 1 97 ? -10.164 -29.25 10.859 1 96.12 97 SER A C 1
ATOM 721 O O . SER A 1 97 ? -9.289 -28.391 10.75 1 96.12 97 SER A O 1
ATOM 723 N N . GLU A 1 98 ? -11.148 -29.359 10.023 1 96.81 98 GLU A N 1
ATOM 724 C CA . GLU A 1 98 ? -11.32 -28.422 8.93 1 96.81 98 GLU A CA 1
ATOM 725 C C . GLU A 1 98 ? -11.594 -27.016 9.453 1 96.81 98 GLU A C 1
ATOM 727 O O . GLU A 1 98 ? -11.062 -26.031 8.922 1 96.81 98 GLU A O 1
ATOM 732 N N . ILE A 1 99 ? -12.383 -26.953 10.477 1 95.44 99 ILE A N 1
ATOM 733 C CA . ILE A 1 99 ? -12.695 -25.641 11.039 1 95.44 99 ILE A CA 1
ATOM 734 C C . ILE A 1 99 ? -11.445 -25.031 11.672 1 95.44 99 ILE A C 1
ATOM 736 O O . ILE A 1 99 ? -11.211 -23.828 11.562 1 95.44 99 ILE A O 1
ATOM 740 N N . GLU A 1 100 ? -10.703 -25.797 12.336 1 95.06 100 GLU A N 1
ATOM 741 C CA . GLU A 1 100 ? -9.477 -25.312 12.969 1 95.06 100 GLU A CA 1
ATOM 742 C C . GLU A 1 100 ? -8.5 -24.781 11.938 1 95.06 100 GLU A C 1
ATOM 744 O O . GLU A 1 100 ? -7.953 -23.688 12.094 1 95.06 100 GLU A O 1
ATOM 749 N N . GLU A 1 101 ? -8.25 -25.516 10.906 1 96.81 101 GLU A N 1
ATOM 750 C CA . GLU A 1 101 ? -7.27 -25.141 9.891 1 96.81 101 GLU A CA 1
ATOM 751 C C . GLU A 1 101 ? -7.82 -24.078 8.953 1 96.81 101 GLU A C 1
ATOM 753 O O . GLU A 1 101 ? -7.121 -23.125 8.617 1 96.81 101 GLU A O 1
ATOM 758 N N . PHE A 1 102 ? -9.055 -24.266 8.578 1 97 102 PHE A N 1
ATOM 759 C CA . PHE A 1 102 ? -9.703 -23.344 7.656 1 97 102 PHE A CA 1
ATOM 760 C C . PHE A 1 102 ? -10.023 -22.031 8.352 1 97 102 PHE A C 1
ATOM 762 O O . PHE A 1 102 ? -9.547 -20.969 7.926 1 97 102 PHE A O 1
ATOM 769 N N . TYR A 1 103 ? -10.773 -22 9.359 1 95.81 103 TYR A N 1
ATOM 770 C CA . TYR A 1 103 ? -11.328 -20.797 9.961 1 95.81 103 TYR A CA 1
ATOM 771 C C . TYR A 1 103 ? -10.328 -20.156 10.914 1 95.81 103 TYR A C 1
ATOM 773 O O . TYR A 1 103 ? -9.992 -18.984 10.773 1 95.81 103 TYR A O 1
ATOM 781 N N . ASN A 1 104 ? -9.859 -20.875 11.891 1 93.56 104 ASN A N 1
ATOM 782 C CA . ASN A 1 104 ? -8.906 -20.312 12.844 1 93.56 104 ASN A CA 1
ATOM 783 C C . ASN A 1 104 ? -7.531 -20.109 12.219 1 93.56 104 ASN A C 1
ATOM 785 O O . ASN A 1 104 ? -6.879 -19.094 12.453 1 93.56 104 ASN A O 1
ATOM 789 N N . GLY A 1 105 ? -7.148 -21.078 11.453 1 94.75 105 GLY A N 1
ATOM 790 C CA . GLY A 1 105 ? -5.82 -21.047 10.859 1 94.75 105 GLY A CA 1
ATOM 791 C C . GLY A 1 105 ? -5.711 -20.078 9.703 1 94.75 105 GLY A C 1
ATOM 792 O O . GLY A 1 105 ? -5.055 -19.031 9.812 1 94.75 105 GLY A O 1
ATOM 793 N N . CYS A 1 106 ? -6.363 -20.328 8.625 1 96.81 106 CYS A N 1
ATOM 794 C CA . CYS A 1 106 ? -6.172 -19.562 7.398 1 96.81 106 CYS A CA 1
ATOM 795 C C . CYS A 1 106 ? -6.98 -18.266 7.438 1 96.81 106 CYS A C 1
ATOM 797 O O . CYS A 1 106 ? -6.438 -17.188 7.215 1 96.81 106 CYS A O 1
ATOM 799 N N . CYS A 1 107 ? -8.242 -18.297 7.73 1 97.12 107 CYS A N 1
ATOM 800 C CA . CYS A 1 107 ? -9.086 -17.109 7.703 1 97.12 107 CYS A CA 1
ATOM 801 C C . CYS A 1 107 ? -8.641 -16.094 8.75 1 97.12 107 CYS A C 1
ATOM 803 O O . CYS A 1 107 ? -8.391 -14.93 8.43 1 97.12 107 CYS A O 1
ATOM 805 N N . ASN A 1 108 ? -8.469 -16.547 9.992 1 94.56 108 ASN A N 1
ATOM 806 C CA . ASN A 1 108 ? -8.188 -15.609 11.078 1 94.56 108 ASN A CA 1
ATOM 807 C C . ASN A 1 108 ? -6.684 -15.422 11.266 1 94.56 108 ASN A C 1
ATOM 809 O O . ASN A 1 108 ? -6.234 -14.359 11.688 1 94.56 108 ASN A O 1
ATOM 813 N N . GLY A 1 109 ? -5.953 -16.453 10.969 1 94.06 109 GLY A N 1
ATOM 814 C CA . GLY A 1 109 ? -4.516 -16.391 11.188 1 94.06 109 GLY A CA 1
ATOM 815 C C . GLY A 1 109 ? -3.758 -15.805 10.016 1 94.06 109 GLY A C 1
ATOM 816 O O . GLY A 1 109 ? -2.688 -15.219 10.195 1 94.06 109 GLY A O 1
ATOM 817 N N . THR A 1 110 ? -4.25 -15.961 8.797 1 96.19 110 THR A N 1
ATOM 818 C CA . THR A 1 110 ? -3.547 -15.516 7.598 1 96.19 110 THR A CA 1
ATOM 819 C C . THR A 1 110 ? -4.234 -14.297 6.988 1 96.19 110 THR A C 1
ATOM 821 O O . THR A 1 110 ? -3.672 -13.203 6.973 1 96.19 110 THR A O 1
ATOM 824 N N . PHE A 1 111 ? -5.453 -14.438 6.637 1 97.75 111 PHE A N 1
ATOM 825 C CA . PHE A 1 111 ? -6.129 -13.445 5.812 1 97.75 111 PHE A CA 1
ATOM 826 C C . PHE A 1 111 ? -6.523 -12.227 6.648 1 97.75 111 PHE A C 1
ATOM 828 O O . PHE A 1 111 ? -6.359 -11.086 6.211 1 97.75 111 PHE A O 1
ATOM 835 N N . TRP A 1 112 ? -7.047 -12.469 7.879 1 96.62 112 TRP A N 1
ATOM 836 C CA . TRP A 1 112 ? -7.543 -11.352 8.688 1 96.62 112 TRP A CA 1
ATOM 837 C C . TRP A 1 112 ? -6.438 -10.328 8.938 1 96.62 112 TRP A C 1
ATOM 839 O O . TRP A 1 112 ? -6.59 -9.148 8.602 1 96.62 112 TRP A O 1
ATOM 849 N N . PRO A 1 113 ? -5.293 -10.742 9.469 1 95.44 113 PRO A N 1
ATOM 850 C CA . PRO A 1 113 ? -4.242 -9.742 9.688 1 95.44 113 PRO A CA 1
ATOM 851 C C . PRO A 1 113 ? -3.693 -9.172 8.375 1 95.44 113 PRO A C 1
ATOM 853 O O . PRO A 1 113 ? -3.43 -7.973 8.289 1 95.44 113 PRO A O 1
ATOM 856 N N . LEU A 1 114 ? -3.516 -10.008 7.344 1 96.56 114 LEU A N 1
ATOM 857 C CA . LEU A 1 114 ? -2.955 -9.562 6.074 1 96.56 114 LEU A CA 1
ATOM 858 C C . LEU A 1 114 ? -3.848 -8.5 5.43 1 96.56 114 LEU A C 1
ATOM 860 O O . LEU A 1 114 ? -3.359 -7.465 4.977 1 96.56 114 LEU A O 1
ATOM 864 N N . PHE A 1 115 ? -5.164 -8.758 5.375 1 97.88 115 PHE A N 1
ATOM 865 C CA . PHE A 1 115 ? -6.109 -7.875 4.703 1 97.88 115 PHE A CA 1
ATOM 866 C C . PHE A 1 115 ? -6.301 -6.59 5.5 1 97.88 115 PHE A C 1
ATOM 868 O O . PHE A 1 115 ? -6.707 -5.566 4.945 1 97.88 115 PHE A O 1
ATOM 875 N N . HIS A 1 116 ? -6.027 -6.598 6.777 1 96.44 116 HIS A N 1
ATOM 876 C CA . HIS A 1 116 ? -6.098 -5.398 7.602 1 96.44 116 HIS A CA 1
ATOM 877 C C . HIS A 1 116 ? -4.738 -4.711 7.691 1 96.44 116 HIS A C 1
ATOM 879 O O . HIS A 1 116 ? -4.504 -3.898 8.594 1 96.44 116 HIS A O 1
ATOM 885 N N . SER A 1 117 ? -3.793 -5.078 6.797 1 94 117 SER A N 1
ATOM 886 C CA . SER A 1 117 ? -2.484 -4.453 6.633 1 94 117 SER A CA 1
ATOM 887 C C . SER A 1 117 ? -1.644 -4.586 7.895 1 94 117 SER A C 1
ATOM 889 O O . SER A 1 117 ? -1.013 -3.623 8.336 1 94 117 SER A O 1
ATOM 891 N N . MET A 1 118 ? -1.696 -5.766 8.5 1 93.5 118 MET A N 1
ATOM 892 C CA . MET A 1 118 ? -0.882 -6.137 9.656 1 93.5 118 MET A CA 1
ATOM 893 C C . MET A 1 118 ? -0.104 -7.418 9.391 1 93.5 118 MET A C 1
ATOM 895 O O . MET A 1 118 ? -0.287 -8.422 10.086 1 93.5 118 MET A O 1
ATOM 899 N N . PRO A 1 119 ? 0.834 -7.305 8.422 1 91.19 119 PRO A N 1
ATOM 900 C CA . PRO A 1 119 ? 1.49 -8.516 7.922 1 91.19 119 PRO A CA 1
ATOM 901 C C . PRO A 1 119 ? 2.314 -9.227 8.992 1 91.19 119 PRO A C 1
ATOM 903 O O . PRO A 1 119 ? 2.512 -10.445 8.922 1 91.19 119 PRO A O 1
ATOM 906 N N . ASP A 1 120 ? 2.779 -8.555 10.039 1 87.5 120 ASP A N 1
ATOM 907 C CA . ASP A 1 120 ? 3.6 -9.164 11.078 1 87.5 120 ASP A CA 1
ATOM 908 C C . ASP A 1 120 ? 2.797 -10.188 11.883 1 87.5 120 ASP A C 1
ATOM 910 O O . ASP A 1 120 ? 3.371 -11.062 12.539 1 87.5 120 ASP A O 1
ATOM 914 N N . ARG A 1 121 ? 1.514 -10.094 11.797 1 90.81 121 ARG A N 1
ATOM 915 C CA . ARG A 1 121 ? 0.645 -10.992 12.547 1 90.81 121 ARG A CA 1
ATOM 916 C C . ARG A 1 121 ? 0.19 -12.164 11.672 1 90.81 121 ARG A C 1
ATOM 918 O O . ARG A 1 121 ? -0.418 -13.109 12.164 1 90.81 121 ARG A O 1
ATOM 925 N N . ALA A 1 122 ? 0.483 -12.102 10.414 1 92.75 122 ALA A N 1
ATOM 926 C CA . ALA A 1 122 ? 0.001 -13.125 9.484 1 92.75 122 ALA A CA 1
ATOM 927 C C . ALA A 1 122 ? 0.904 -14.352 9.508 1 92.75 122 ALA A C 1
ATOM 929 O O . ALA A 1 122 ? 2.131 -14.234 9.5 1 92.75 122 ALA A O 1
ATOM 930 N N . ASN A 1 123 ? 0.298 -15.492 9.594 1 90.25 123 ASN A N 1
ATOM 931 C CA . ASN A 1 123 ? 0.994 -16.766 9.508 1 90.25 123 ASN A CA 1
ATOM 932 C C . ASN A 1 123 ? 0.691 -17.484 8.195 1 90.25 123 ASN A C 1
ATOM 934 O O . ASN A 1 123 ? -0.473 -17.703 7.852 1 90.25 123 ASN A O 1
ATOM 938 N N . PHE A 1 124 ? 1.689 -17.844 7.531 1 92.31 124 PHE A N 1
ATOM 939 C CA . PHE A 1 124 ? 1.516 -18.531 6.258 1 92.31 124 PHE A CA 1
ATOM 940 C C . PHE A 1 124 ? 1.85 -20.016 6.391 1 92.31 124 PHE A C 1
ATOM 942 O O . PHE A 1 124 ? 3.008 -20.406 6.242 1 92.31 124 PHE A O 1
ATOM 949 N N . VAL A 1 125 ? 0.856 -20.812 6.586 1 90.38 125 VAL A N 1
ATOM 950 C CA . VAL A 1 125 ? 1.009 -22.25 6.789 1 90.38 125 VAL A CA 1
ATOM 951 C C . VAL A 1 125 ? 0.396 -23 5.613 1 90.38 125 VAL A C 1
ATOM 953 O O . VAL A 1 125 ? -0.807 -22.906 5.359 1 90.38 125 VAL A O 1
ATOM 956 N N . SER A 1 126 ? 1.134 -23.828 4.957 1 90.06 126 SER A N 1
ATOM 957 C CA . SER A 1 126 ? 0.708 -24.547 3.762 1 90.06 126 SER A CA 1
ATOM 958 C C . SER A 1 126 ? -0.457 -25.484 4.062 1 90.06 126 SER A C 1
ATOM 960 O O . SER A 1 126 ? -1.379 -25.625 3.256 1 90.06 126 SER A O 1
ATOM 962 N N . ARG A 1 127 ? -0.36 -26.125 5.168 1 92 127 ARG A N 1
ATOM 963 C CA . ARG A 1 127 ? -1.415 -27.062 5.547 1 92 127 ARG A CA 1
ATOM 964 C C . ARG A 1 127 ? -2.756 -26.344 5.68 1 92 127 ARG A C 1
ATOM 966 O O . ARG A 1 127 ? -3.777 -26.844 5.191 1 92 127 ARG A O 1
ATOM 973 N N . ASP A 1 128 ? -2.771 -25.234 6.355 1 95.5 128 ASP A N 1
ATOM 974 C CA . ASP A 1 128 ? -3.992 -24.453 6.523 1 95.5 128 ASP A CA 1
ATOM 975 C C . ASP A 1 128 ? -4.527 -23.984 5.176 1 95.5 128 ASP A C 1
ATOM 977 O O . ASP A 1 128 ? -5.738 -23.969 4.953 1 95.5 128 ASP A O 1
ATOM 981 N N . TRP A 1 129 ? -3.645 -23.625 4.289 1 95.94 129 TRP A N 1
ATOM 982 C CA . TRP A 1 129 ? -4.035 -23.172 2.961 1 95.94 129 TRP A CA 1
ATOM 983 C C . TRP A 1 129 ? -4.707 -24.281 2.172 1 95.94 129 TRP A C 1
ATOM 985 O O . TRP A 1 129 ? -5.75 -24.062 1.545 1 95.94 129 TRP A O 1
ATOM 995 N N . LYS A 1 130 ? -4.137 -25.438 2.186 1 95.69 130 LYS A N 1
ATOM 996 C CA . LYS A 1 130 ? -4.719 -26.578 1.487 1 95.69 130 LYS A CA 1
ATOM 997 C C . LYS A 1 130 ? -6.121 -26.875 1.999 1 95.69 130 LYS A C 1
ATOM 999 O O . LYS A 1 130 ? -7.031 -27.156 1.212 1 95.69 130 LYS A O 1
ATOM 1004 N N . THR A 1 131 ? -6.266 -26.812 3.295 1 98.19 131 THR A N 1
ATOM 1005 C CA . THR A 1 131 ? -7.582 -27.031 3.887 1 98.19 131 THR A CA 1
ATOM 1006 C C . THR A 1 131 ? -8.547 -25.922 3.492 1 98.19 131 THR A C 1
ATOM 1008 O O . THR A 1 131 ? -9.734 -26.172 3.271 1 98.19 131 THR A O 1
ATOM 1011 N N . TYR A 1 132 ? -8.039 -24.719 3.453 1 98.31 132 TYR A N 1
ATOM 1012 C CA . TYR A 1 132 ? -8.852 -23.594 3.008 1 98.31 132 TYR A CA 1
ATOM 1013 C C . TYR A 1 132 ? -9.43 -23.859 1.622 1 98.31 132 TYR A C 1
ATOM 1015 O O . TYR A 1 132 ? -10.633 -23.672 1.401 1 98.31 132 TYR A O 1
ATOM 1023 N N . CYS A 1 133 ? -8.625 -24.297 0.711 1 97.75 133 CYS A N 1
ATOM 1024 C CA . CYS A 1 133 ? -9.055 -24.578 -0.651 1 97.75 133 CYS A CA 1
ATOM 1025 C C . CYS A 1 133 ? -10.047 -25.734 -0.675 1 97.75 133 CYS A C 1
ATOM 1027 O O . CYS A 1 133 ? -11.039 -25.703 -1.404 1 97.75 133 CYS A O 1
ATOM 1029 N N . LYS A 1 134 ? -9.766 -26.719 0.134 1 98 134 LYS A N 1
ATOM 1030 C CA . LYS A 1 134 ? -10.656 -27.875 0.213 1 98 134 LYS A CA 1
ATOM 1031 C C . LYS A 1 134 ? -12.047 -27.469 0.684 1 98 134 LYS A C 1
ATOM 1033 O O . LYS A 1 134 ? -13.055 -27.906 0.124 1 98 134 LYS A O 1
ATOM 1038 N N . VAL A 1 135 ? -12.109 -26.688 1.707 1 98.44 135 VAL A N 1
ATOM 1039 C CA . VAL A 1 135 ? -13.383 -26.234 2.244 1 98.44 135 VAL A CA 1
ATOM 1040 C C . VAL A 1 135 ? -14.102 -25.375 1.207 1 98.44 135 VAL A C 1
ATOM 1042 O O . VAL A 1 135 ? -15.32 -25.469 1.039 1 98.44 135 VAL A O 1
ATOM 1045 N N . ASN A 1 136 ? -13.414 -24.484 0.523 1 98.5 136 ASN A N 1
ATOM 1046 C CA . ASN A 1 136 ? -14.008 -23.688 -0.547 1 98.5 136 ASN A CA 1
ATOM 1047 C C . ASN A 1 136 ? -14.578 -24.578 -1.653 1 98.5 136 ASN A C 1
ATOM 1049 O O . ASN A 1 136 ? -15.609 -24.25 -2.244 1 98.5 136 ASN A O 1
ATOM 1053 N N . ASP A 1 137 ? -13.938 -25.688 -1.897 1 98 137 ASP A N 1
ATOM 1054 C CA . ASP A 1 137 ? -14.461 -26.656 -2.859 1 98 137 ASP A CA 1
ATOM 1055 C C . ASP A 1 137 ? -15.781 -27.25 -2.377 1 98 137 ASP A C 1
ATOM 1057 O O . ASP A 1 137 ? -16.688 -27.5 -3.176 1 98 137 ASP A O 1
ATOM 1061 N N . LYS A 1 138 ? -15.875 -27.5 -1.087 1 97.88 138 LYS A N 1
ATOM 1062 C CA . LYS A 1 138 ? -17.125 -28.016 -0.53 1 97.88 138 LYS A CA 1
ATOM 1063 C C . LYS A 1 138 ? -18.25 -27.016 -0.697 1 97.88 138 LYS A C 1
ATOM 1065 O O . LYS A 1 138 ? -19.375 -27.375 -1.042 1 97.88 138 LYS A O 1
ATOM 1070 N N . PHE A 1 139 ? -17.969 -25.781 -0.413 1 98.62 139 PHE A N 1
ATOM 1071 C CA . PHE A 1 139 ? -18.953 -24.719 -0.647 1 98.62 139 PHE A CA 1
ATOM 1072 C C . PHE A 1 139 ? -19.344 -24.672 -2.119 1 98.62 139 PHE A C 1
ATOM 1074 O O . PHE A 1 139 ? -20.516 -24.484 -2.449 1 98.62 139 PHE A O 1
ATOM 1081 N N . ALA A 1 140 ? -18.359 -24.781 -2.994 1 98.56 140 ALA A N 1
ATOM 1082 C CA . ALA A 1 140 ? -18.609 -24.766 -4.43 1 98.56 140 ALA A CA 1
ATOM 1083 C C . ALA A 1 140 ? -19.531 -25.922 -4.832 1 98.56 140 ALA A C 1
ATOM 1085 O O . ALA A 1 140 ? -20.453 -25.734 -5.625 1 98.56 140 ALA A O 1
ATOM 1086 N N . ASP A 1 141 ? -19.297 -27.078 -4.281 1 98.12 141 ASP A N 1
ATOM 1087 C CA . ASP A 1 141 ? -20.094 -28.25 -4.598 1 98.12 141 ASP A CA 1
ATOM 1088 C C . ASP A 1 141 ? -21.562 -28.031 -4.211 1 98.12 141 ASP A C 1
ATOM 1090 O O . ASP A 1 141 ? -22.469 -28.328 -4.988 1 98.12 141 ASP A O 1
ATOM 1094 N N . CYS A 1 142 ? -21.75 -27.516 -2.998 1 97.62 142 CYS A N 1
ATOM 1095 C CA . CYS A 1 142 ? -23.094 -27.234 -2.549 1 97.62 142 CYS A CA 1
ATOM 1096 C C . CYS A 1 142 ? -23.766 -26.188 -3.438 1 97.62 142 CYS A C 1
ATOM 1098 O O . CYS A 1 142 ? -24.938 -26.297 -3.768 1 97.62 142 CYS A O 1
ATOM 1100 N N . THR A 1 143 ? -23.047 -25.203 -3.814 1 98.56 143 THR A N 1
ATOM 1101 C CA . THR A 1 143 ? -23.562 -24.125 -4.656 1 98.56 143 THR A CA 1
ATOM 1102 C C . THR A 1 143 ? -23.938 -24.656 -6.039 1 98.56 143 THR A C 1
ATOM 1104 O O . THR A 1 143 ? -24.984 -24.297 -6.586 1 98.56 143 THR A O 1
ATOM 1107 N N . LEU A 1 144 ? -23.062 -25.5 -6.621 1 98.31 144 LEU A N 1
ATOM 1108 C CA . LEU A 1 144 ? -23.312 -26.078 -7.941 1 98.31 144 LEU A CA 1
ATOM 1109 C C . LEU A 1 144 ? -24.562 -26.953 -7.934 1 98.31 144 LEU A C 1
ATOM 1111 O O . LEU A 1 144 ? -25.328 -26.938 -8.891 1 98.31 144 LEU A O 1
ATOM 1115 N N . ALA A 1 145 ? -24.719 -27.688 -6.852 1 97.56 145 ALA A N 1
ATOM 1116 C CA . ALA A 1 145 ? -25.938 -28.484 -6.727 1 97.56 145 ALA A CA 1
ATOM 1117 C C . ALA A 1 145 ? -27.172 -27.594 -6.719 1 97.56 145 ALA A C 1
ATOM 1119 O O . ALA A 1 145 ? -28.156 -27.891 -7.41 1 97.56 145 ALA A O 1
ATOM 1120 N N . ALA A 1 146 ? -27.141 -26.547 -5.934 1 97.56 146 ALA A N 1
ATOM 1121 C CA . ALA A 1 146 ? -28.25 -25.609 -5.871 1 97.56 146 ALA A CA 1
ATOM 1122 C C . ALA A 1 146 ? -28.484 -24.938 -7.227 1 97.56 146 ALA A C 1
ATOM 1124 O O . ALA A 1 146 ? -29.625 -24.719 -7.625 1 97.56 146 ALA A O 1
ATOM 1125 N N . LEU A 1 147 ? -27.453 -24.578 -7.891 1 97.81 147 LEU A N 1
ATOM 1126 C CA . LEU A 1 147 ? -27.516 -23.922 -9.195 1 97.81 147 LEU A CA 1
ATOM 1127 C C . LEU A 1 147 ? -28.172 -24.828 -10.227 1 97.81 147 LEU A C 1
ATOM 1129 O O . LEU A 1 147 ? -29.062 -24.391 -10.969 1 97.81 147 LEU A O 1
ATOM 1133 N N . ARG A 1 148 ? -27.766 -26.094 -10.273 1 97.56 148 ARG A N 1
ATOM 1134 C CA . ARG A 1 148 ? -28.359 -27.062 -11.195 1 97.56 148 ARG A CA 1
ATOM 1135 C C . ARG A 1 148 ? -29.859 -27.219 -10.945 1 97.56 148 ARG A C 1
ATOM 1137 O O . ARG A 1 148 ? -30.656 -27.281 -11.891 1 97.56 148 ARG A O 1
ATOM 1144 N N . ASP A 1 149 ? -30.172 -27.234 -9.68 1 96.5 149 ASP A N 1
ATOM 1145 C CA . ASP A 1 149 ? -31.594 -27.344 -9.312 1 96.5 149 ASP A CA 1
ATOM 1146 C C . ASP A 1 149 ? -32.375 -26.125 -9.758 1 96.5 149 ASP A C 1
ATOM 1148 O O . ASP A 1 149 ? -33.5 -26.234 -10.273 1 96.5 149 ASP A O 1
ATOM 1152 N N . ALA A 1 150 ? -31.828 -24.938 -9.57 1 96.06 150 ALA A N 1
ATOM 1153 C CA . ALA A 1 150 ? -32.469 -23.688 -9.977 1 96.06 150 ALA A CA 1
ATOM 1154 C C . ALA A 1 150 ? -32.688 -23.641 -11.484 1 96.06 150 ALA A C 1
ATOM 1156 O O . ALA A 1 150 ? -33.719 -23.219 -11.969 1 96.06 150 ALA A O 1
ATOM 1157 N N . ILE A 1 151 ? -31.688 -24.062 -12.227 1 96.81 151 ILE A N 1
ATOM 1158 C CA . ILE A 1 151 ? -31.75 -24.047 -13.68 1 96.81 151 ILE A CA 1
ATOM 1159 C C . ILE A 1 151 ? -32.812 -25.047 -14.164 1 96.81 151 ILE A C 1
ATOM 1161 O O . ILE A 1 151 ? -33.594 -24.734 -15.062 1 96.81 151 ILE A O 1
ATOM 1165 N N . LYS A 1 152 ? -32.812 -26.188 -13.547 1 96.31 152 LYS A N 1
ATOM 1166 C CA . LYS A 1 152 ? -33.812 -27.188 -13.883 1 96.31 152 LYS A CA 1
ATOM 1167 C C . LYS A 1 152 ? -35.219 -26.641 -13.688 1 96.31 152 LYS A C 1
ATOM 1169 O O . LYS A 1 152 ? -36.094 -26.859 -14.523 1 96.31 152 LYS A O 1
ATOM 1174 N N . LYS A 1 153 ? -35.438 -25.969 -12.602 1 94.88 153 LYS A N 1
ATOM 1175 C CA . LYS A 1 153 ? -36.719 -25.375 -12.312 1 94.88 153 LYS A CA 1
ATOM 1176 C C . LYS A 1 153 ? -37.062 -24.297 -13.336 1 94.88 153 LYS A C 1
ATOM 1178 O O . LYS A 1 153 ? -38.219 -24.203 -13.781 1 94.88 153 LYS A O 1
ATOM 1183 N N . LEU A 1 154 ? -36.156 -23.516 -13.711 1 94.44 154 LEU A N 1
ATOM 1184 C CA . LEU A 1 154 ? -36.344 -22.469 -14.719 1 94.44 154 LEU A CA 1
ATOM 1185 C C . LEU A 1 154 ? -36.688 -23.094 -16.078 1 94.44 154 LEU A C 1
ATOM 1187 O O . LEU A 1 154 ? -37.625 -22.641 -16.734 1 94.44 154 LEU A O 1
ATOM 1191 N N . ASP A 1 155 ? -35.969 -24.125 -16.359 1 95.19 155 ASP A N 1
ATOM 1192 C CA . ASP A 1 155 ? -36.188 -24.781 -17.641 1 95.19 155 ASP A CA 1
ATOM 1193 C C . ASP A 1 155 ? -37.594 -25.438 -17.672 1 95.19 155 ASP A C 1
ATOM 1195 O O . ASP A 1 155 ? -38.281 -25.406 -18.688 1 95.19 155 ASP A O 1
ATOM 1199 N N . ALA A 1 156 ? -37.906 -25.984 -16.594 1 95.62 156 ALA A N 1
ATOM 1200 C CA . ALA A 1 156 ? -39.219 -26.594 -16.484 1 95.62 156 ALA A CA 1
ATOM 1201 C C . ALA A 1 156 ? -40.344 -25.547 -16.625 1 95.62 156 ALA A C 1
ATOM 1203 O O . ALA A 1 156 ? -41.406 -25.844 -17.141 1 95.62 156 ALA A O 1
ATOM 1204 N N . ALA A 1 157 ? -40.062 -24.391 -16.25 1 94.19 157 ALA A N 1
ATOM 1205 C CA . ALA A 1 157 ? -41.031 -23.297 -16.344 1 94.19 157 ALA A CA 1
ATOM 1206 C C . ALA A 1 157 ? -40.938 -22.609 -17.703 1 94.19 157 ALA A C 1
ATOM 1208 O O . ALA A 1 157 ? -41.688 -21.656 -17.969 1 94.19 157 ALA A O 1
ATOM 1209 N N . GLY A 1 158 ? -40.031 -23 -18.578 1 93.06 158 GLY A N 1
ATOM 1210 C CA . GLY A 1 158 ? -39.875 -22.453 -19.922 1 93.06 158 GLY A CA 1
ATOM 1211 C C . GLY A 1 158 ? -39 -21.219 -19.984 1 93.06 158 GLY A C 1
ATOM 1212 O O . GLY A 1 158 ? -38.969 -20.531 -21 1 93.06 158 GLY A O 1
ATOM 1213 N N . ASP A 1 159 ? -38.375 -20.938 -18.906 1 92.62 159 ASP A N 1
ATOM 1214 C CA . ASP A 1 159 ? -37.469 -19.781 -18.875 1 92.62 159 ASP A CA 1
ATOM 1215 C C . ASP A 1 159 ? -36.031 -20.188 -19.156 1 92.62 159 ASP A C 1
ATOM 1217 O O . ASP A 1 159 ? -35.219 -20.328 -18.234 1 92.62 159 ASP A O 1
ATOM 1221 N N . TYR A 1 160 ? -35.594 -20.141 -20.344 1 91.69 160 TYR A N 1
ATOM 1222 C CA . TYR A 1 160 ? -34.281 -20.656 -20.766 1 91.69 160 TYR A CA 1
ATOM 1223 C C . TYR A 1 160 ? -33.25 -19.547 -20.812 1 91.69 160 TYR A C 1
ATOM 1225 O O . TYR A 1 160 ? -32.062 -19.812 -20.969 1 91.69 160 TYR A O 1
ATOM 1233 N N . HIS A 1 161 ? -33.594 -18.344 -20.578 1 87.62 161 HIS A N 1
ATOM 1234 C CA . HIS A 1 161 ? -32.656 -17.219 -20.766 1 87.62 161 HIS A CA 1
ATOM 1235 C C . HIS A 1 161 ? -32.281 -16.594 -19.438 1 87.62 161 HIS A C 1
ATOM 1237 O O . HIS A 1 161 ? -31.266 -15.906 -19.328 1 87.62 161 HIS A O 1
ATOM 1243 N N . THR A 1 162 ? -33.062 -16.891 -18.438 1 91 162 THR A N 1
ATOM 1244 C CA . THR A 1 162 ? -32.781 -16.312 -17.125 1 91 162 THR A CA 1
ATOM 1245 C C . THR A 1 162 ? -31.609 -17.031 -16.453 1 91 162 THR A C 1
ATOM 1247 O O . THR A 1 162 ? -31.625 -18.266 -16.344 1 91 162 THR A O 1
ATOM 1250 N N . ALA A 1 163 ? -30.609 -16.328 -16.078 1 93.38 163 ALA A N 1
ATOM 1251 C CA . ALA A 1 163 ? -29.484 -16.891 -15.359 1 93.38 163 ALA A CA 1
ATOM 1252 C C . ALA A 1 163 ? -29.625 -16.672 -13.859 1 93.38 163 ALA A C 1
ATOM 1254 O O . ALA A 1 163 ? -29.875 -15.547 -13.406 1 93.38 163 ALA A O 1
ATOM 1255 N N . PRO A 1 164 ? -29.516 -17.719 -13.055 1 95.25 164 PRO A N 1
ATOM 1256 C CA . PRO A 1 164 ? -29.547 -17.531 -11.602 1 95.25 164 PRO A CA 1
ATOM 1257 C C . PRO A 1 164 ? -28.406 -16.656 -11.102 1 95.25 164 PRO A C 1
ATOM 1259 O O . PRO A 1 164 ? -27.328 -16.609 -11.719 1 95.25 164 PRO A O 1
ATOM 1262 N N . LEU A 1 165 ? -28.656 -16.016 -10.016 1 95.25 165 LEU A N 1
ATOM 1263 C CA . LEU A 1 165 ? -27.656 -15.156 -9.383 1 95.25 165 LEU A CA 1
ATOM 1264 C C . LEU A 1 165 ? -27.031 -15.859 -8.18 1 95.25 165 LEU A C 1
ATOM 1266 O O . LEU A 1 165 ? -27.734 -16.281 -7.262 1 95.25 165 LEU A O 1
ATOM 1270 N N . VAL A 1 166 ? -25.781 -16.047 -8.25 1 97.19 166 VAL A N 1
ATOM 1271 C CA . VAL A 1 166 ? -25.031 -16.578 -7.109 1 97.19 166 VAL A CA 1
ATOM 1272 C C . VAL A 1 166 ? -24.234 -15.438 -6.453 1 97.19 166 VAL A C 1
ATOM 1274 O O . VAL A 1 166 ? -23.359 -14.852 -7.078 1 97.19 166 VAL A O 1
ATOM 1277 N N . TRP A 1 167 ? -24.547 -15.125 -5.246 1 97.19 167 TRP A N 1
ATOM 1278 C CA . TRP A 1 167 ? -23.938 -14.031 -4.508 1 97.19 167 TRP A CA 1
ATOM 1279 C C . TRP A 1 167 ? -23.125 -14.555 -3.334 1 97.19 167 TRP A C 1
ATOM 1281 O O . TRP A 1 167 ? -23.672 -14.938 -2.301 1 97.19 167 TRP A O 1
ATOM 1291 N N . ILE A 1 168 ? -21.797 -14.539 -3.492 1 98.19 168 ILE A N 1
ATOM 1292 C CA . ILE A 1 168 ? -20.891 -15.094 -2.484 1 98.19 168 ILE A CA 1
ATOM 1293 C C . ILE A 1 168 ? -20.297 -13.961 -1.658 1 98.19 168 ILE A C 1
ATOM 1295 O O . ILE A 1 168 ? -19.922 -12.914 -2.201 1 98.19 168 ILE A O 1
ATOM 1299 N N . HIS A 1 169 ? -20.125 -14.234 -0.315 1 96.81 169 HIS A N 1
ATOM 1300 C CA . HIS A 1 169 ? -19.719 -13.148 0.569 1 96.81 169 HIS A CA 1
ATOM 1301 C C . HIS A 1 169 ? -18.438 -13.492 1.315 1 96.81 169 HIS A C 1
ATOM 1303 O O . HIS A 1 169 ? -18.328 -14.555 1.933 1 96.81 169 HIS A O 1
ATOM 1309 N N . ASP A 1 170 ? -17.453 -12.609 1.196 1 96.38 170 ASP A N 1
ATOM 1310 C CA . ASP A 1 170 ? -16.406 -12.281 2.162 1 96.38 170 ASP A CA 1
ATOM 1311 C C . ASP A 1 170 ? -15.18 -13.156 1.964 1 96.38 170 ASP A C 1
ATOM 1313 O O . ASP A 1 170 ? -15.133 -13.969 1.036 1 96.38 170 ASP A O 1
ATOM 1317 N N . TYR A 1 171 ? -14.172 -13.039 2.789 1 98 171 TYR A N 1
ATOM 1318 C CA . TYR A 1 171 ? -12.805 -13.508 2.561 1 98 171 TYR A CA 1
ATOM 1319 C C . TYR A 1 171 ? -12.672 -14.977 2.92 1 98 171 TYR A C 1
ATOM 1321 O O . TYR A 1 171 ? -11.68 -15.625 2.562 1 98 171 TYR A O 1
ATOM 1329 N N . GLN A 1 172 ? -13.648 -15.562 3.586 1 97.94 172 GLN A N 1
ATOM 1330 C CA . GLN A 1 172 ? -13.609 -16.984 3.867 1 97.94 172 GLN A CA 1
ATOM 1331 C C . GLN A 1 172 ? -13.789 -17.812 2.59 1 97.94 172 GLN A C 1
ATOM 1333 O O . GLN A 1 172 ? -13.469 -19 2.557 1 97.94 172 GLN A O 1
ATOM 1338 N N . LEU A 1 173 ? -14.273 -17.188 1.53 1 98.38 173 LEU A N 1
ATOM 1339 C CA . LEU A 1 173 ? -14.656 -17.953 0.346 1 98.38 173 LEU A CA 1
ATOM 1340 C C . LEU A 1 173 ? -14.047 -17.344 -0.913 1 98.38 173 LEU A C 1
ATOM 1342 O O . LEU A 1 173 ? -14.711 -17.25 -1.948 1 98.38 173 LEU A O 1
ATOM 1346 N N . LEU A 1 174 ? -12.867 -16.984 -0.887 1 98 174 LEU A N 1
ATOM 1347 C CA . LEU A 1 174 ? -12.211 -16.25 -1.966 1 98 174 LEU A CA 1
ATOM 1348 C C . LEU A 1 174 ? -11.93 -17.172 -3.15 1 98 174 LEU A C 1
ATOM 1350 O O . LEU A 1 174 ? -11.781 -16.703 -4.281 1 98 174 LEU A O 1
ATOM 1354 N N . THR A 1 175 ? -11.828 -18.5 -2.967 1 96.62 175 THR A N 1
ATOM 1355 C CA . THR A 1 175 ? -11.461 -19.391 -4.059 1 96.62 175 THR A CA 1
ATOM 1356 C C . THR A 1 175 ? -12.641 -20.266 -4.465 1 96.62 175 THR A C 1
ATOM 1358 O O . THR A 1 175 ? -12.5 -21.156 -5.293 1 96.62 175 THR A O 1
ATOM 1361 N N . THR A 1 176 ? -13.797 -20.047 -3.885 1 98 176 THR A N 1
ATOM 1362 C CA . THR A 1 176 ? -14.984 -20.844 -4.168 1 98 176 THR A CA 1
ATOM 1363 C C . THR A 1 176 ? -15.391 -20.703 -5.637 1 98 176 THR A C 1
ATOM 1365 O O . THR A 1 176 ? -15.734 -21.703 -6.285 1 98 176 THR A O 1
ATOM 1368 N N . ALA A 1 177 ? -15.305 -19.562 -6.164 1 96.25 177 ALA A N 1
ATOM 1369 C CA . ALA A 1 177 ? -15.766 -19.297 -7.523 1 96.25 177 ALA A CA 1
ATOM 1370 C C . ALA A 1 177 ? -14.859 -19.953 -8.555 1 96.25 177 ALA A C 1
ATOM 1372 O O . ALA A 1 177 ? -15.266 -20.172 -9.695 1 96.25 177 ALA A O 1
ATOM 1373 N N . THR A 1 178 ? -13.594 -20.234 -8.188 1 94.06 178 THR A N 1
ATOM 1374 C CA . THR A 1 178 ? -12.68 -20.875 -9.117 1 94.06 178 THR A CA 1
ATOM 1375 C C . THR A 1 178 ? -13.266 -22.188 -9.641 1 94.06 178 THR A C 1
ATOM 1377 O O . THR A 1 178 ? -13.367 -22.391 -10.852 1 94.06 178 THR A O 1
ATOM 1380 N N . LYS A 1 179 ? -13.688 -23 -8.75 1 94.88 179 LYS A N 1
ATOM 1381 C CA . LYS A 1 179 ? -14.281 -24.266 -9.141 1 94.88 179 LYS A CA 1
ATOM 1382 C C . LYS A 1 179 ? -15.633 -24.062 -9.82 1 94.88 179 LYS A C 1
ATOM 1384 O O . LYS A 1 179 ? -15.938 -24.734 -10.812 1 94.88 179 LYS A O 1
ATOM 1389 N N . ILE A 1 180 ? -16.469 -23.188 -9.297 1 97.12 180 ILE A N 1
ATOM 1390 C CA . ILE A 1 180 ? -17.781 -22.953 -9.867 1 97.12 180 ILE A CA 1
ATOM 1391 C C . ILE A 1 180 ? -17.641 -22.547 -11.328 1 97.12 180 ILE A C 1
ATOM 1393 O O . ILE A 1 180 ? -18.344 -23.078 -12.203 1 97.12 180 ILE A O 1
ATOM 1397 N N . ARG A 1 181 ? -16.766 -21.609 -11.586 1 93.38 181 ARG A N 1
ATOM 1398 C CA . ARG A 1 181 ? -16.547 -21.109 -12.945 1 93.38 181 ARG A CA 1
ATOM 1399 C C . ARG A 1 181 ? -16.078 -22.234 -13.867 1 93.38 181 ARG A C 1
ATOM 1401 O O . ARG A 1 181 ? -16.562 -22.359 -14.992 1 93.38 181 ARG A O 1
ATOM 1408 N N . GLN A 1 182 ? -15.156 -23.016 -13.445 1 89.12 182 GLN A N 1
ATOM 1409 C CA . GLN A 1 182 ? -14.641 -24.125 -14.234 1 89.12 182 GLN A CA 1
ATOM 1410 C C . GLN A 1 182 ? -15.75 -25.094 -14.609 1 89.12 182 GLN A C 1
ATOM 1412 O O . GLN A 1 182 ? -15.859 -25.516 -15.773 1 89.12 182 GLN A O 1
ATOM 1417 N N . VAL A 1 183 ? -16.562 -25.406 -13.703 1 92.88 183 VAL A N 1
ATOM 1418 C CA . VAL A 1 183 ? -17.625 -26.375 -13.922 1 92.88 183 VAL A CA 1
ATOM 1419 C C . VAL A 1 183 ? -18.703 -25.766 -14.82 1 92.88 183 VAL A C 1
ATOM 1421 O O . VAL A 1 183 ? -19.25 -26.438 -15.695 1 92.88 183 VAL A O 1
ATOM 1424 N N . CYS A 1 184 ? -19.031 -24.531 -14.547 1 93.12 184 CYS A N 1
ATOM 1425 C CA . CYS A 1 184 ? -20.031 -23.859 -15.375 1 93.12 184 CYS A CA 1
ATOM 1426 C C . CYS A 1 184 ? -19.594 -23.828 -16.844 1 93.12 184 CYS A C 1
ATOM 1428 O O . CYS A 1 184 ? -20.422 -24.031 -17.734 1 93.12 184 CYS A O 1
ATOM 1430 N N . GLU A 1 185 ? -18.359 -23.594 -17.062 1 84.56 185 GLU A N 1
ATOM 1431 C CA . GLU A 1 185 ? -17.828 -23.578 -18.438 1 84.56 185 GLU A CA 1
ATOM 1432 C C . GLU A 1 185 ? -17.828 -24.984 -19.031 1 84.56 185 GLU A C 1
ATOM 1434 O O . GLU A 1 185 ? -18.203 -25.172 -20.188 1 84.56 185 GLU A O 1
ATOM 1439 N N . ALA A 1 186 ? -17.469 -25.891 -18.234 1 83.62 186 ALA A N 1
ATOM 1440 C CA . ALA A 1 186 ? -17.375 -27.281 -18.703 1 83.62 186 ALA A CA 1
ATOM 1441 C C . ALA A 1 186 ? -18.766 -27.844 -19.016 1 83.62 186 ALA A C 1
ATOM 1443 O O . ALA A 1 186 ? -18.938 -28.578 -19.984 1 83.62 186 ALA A O 1
ATOM 1444 N N . GLU A 1 187 ? -19.75 -27.438 -18.203 1 91.12 187 GLU A N 1
ATOM 1445 C CA . GLU A 1 187 ? -21.109 -27.984 -18.328 1 91.12 187 GLU A CA 1
ATOM 1446 C C . GLU A 1 187 ? -22.031 -26.984 -19.016 1 91.12 187 GLU A C 1
ATOM 1448 O O . GLU A 1 187 ? -23.219 -27.266 -19.188 1 91.12 187 GLU A O 1
ATOM 1453 N N . ASN A 1 188 ? -21.5 -25.875 -19.422 1 90.81 188 ASN A N 1
ATOM 1454 C CA . ASN A 1 188 ? -22.266 -24.797 -20.047 1 90.81 188 ASN A CA 1
ATOM 1455 C C . ASN A 1 188 ? -23.469 -24.391 -19.203 1 90.81 188 ASN A C 1
ATOM 1457 O O . ASN A 1 188 ? -24.594 -24.359 -19.688 1 90.81 188 ASN A O 1
ATOM 1461 N N . LEU A 1 189 ? -23.312 -24.172 -17.938 1 95.12 189 LEU A N 1
ATOM 1462 C CA . LEU A 1 189 ? -24.328 -23.688 -17.031 1 95.12 189 LEU A CA 1
ATOM 1463 C C . LEU A 1 189 ? -24.422 -22.156 -17.047 1 95.12 189 LEU A C 1
ATOM 1465 O O . LEU A 1 189 ? -23.391 -21.484 -16.984 1 95.12 189 LEU A O 1
ATOM 1469 N N . ARG A 1 190 ? -25.625 -21.656 -17.25 1 94.12 190 ARG A N 1
ATOM 1470 C CA . ARG A 1 190 ? -25.797 -20.219 -17.188 1 94.12 190 ARG A CA 1
ATOM 1471 C C . ARG A 1 190 ? -25.875 -19.734 -15.742 1 94.12 190 ARG A C 1
ATOM 1473 O O . ARG A 1 190 ? -26.594 -20.328 -14.922 1 94.12 190 ARG A O 1
ATOM 1480 N N . CYS A 1 191 ? -25.109 -18.734 -15.367 1 94.25 191 CYS A N 1
ATOM 1481 C CA . CYS A 1 191 ? -25.094 -18.203 -14.008 1 94.25 191 CYS A CA 1
ATOM 1482 C C . CYS A 1 191 ? -24.406 -16.844 -13.961 1 94.25 191 CYS A C 1
ATOM 1484 O O . CYS A 1 191 ? -23.516 -16.578 -14.773 1 94.25 191 CYS A O 1
ATOM 1486 N N . LYS A 1 192 ? -24.844 -15.961 -13.117 1 93.94 192 LYS A N 1
ATOM 1487 C CA . LYS A 1 192 ? -24.141 -14.727 -12.766 1 93.94 192 LYS A CA 1
ATOM 1488 C C . LYS A 1 192 ? -23.5 -14.836 -11.383 1 93.94 192 LYS A C 1
ATOM 1490 O O . LYS A 1 192 ? -24.203 -15.031 -10.383 1 93.94 192 LYS A O 1
ATOM 1495 N N . LEU A 1 193 ? -22.234 -14.656 -11.352 1 96 193 LEU A N 1
ATOM 1496 C CA . LEU A 1 193 ? -21.484 -14.789 -10.102 1 96 193 LEU A CA 1
ATOM 1497 C C . LEU A 1 193 ? -21.094 -13.422 -9.555 1 96 193 LEU A C 1
ATOM 1499 O O . LEU A 1 193 ? -20.375 -12.664 -10.219 1 96 193 LEU A O 1
ATOM 1503 N N . GLY A 1 194 ? -21.547 -13.086 -8.406 1 97.12 194 GLY A N 1
ATOM 1504 C CA . GLY A 1 194 ? -21.188 -11.852 -7.727 1 97.12 194 GLY A CA 1
ATOM 1505 C C . GLY A 1 194 ? -20.469 -12.078 -6.41 1 97.12 194 GLY A C 1
ATOM 1506 O O . GLY A 1 194 ? -20.734 -13.055 -5.711 1 97.12 194 GLY A O 1
ATOM 1507 N N . PHE A 1 195 ? -19.578 -11.195 -6.082 1 97.88 195 PHE A N 1
ATOM 1508 C CA . PHE A 1 195 ? -18.812 -11.289 -4.848 1 97.88 195 PHE A CA 1
ATOM 1509 C C . PHE A 1 195 ? -18.797 -9.953 -4.109 1 97.88 195 PHE A C 1
ATOM 1511 O O . PHE A 1 195 ? -18.75 -8.891 -4.73 1 97.88 195 PHE A O 1
ATOM 1518 N N . PHE A 1 196 ? -18.844 -10.023 -2.793 1 97.81 196 PHE A N 1
ATOM 1519 C CA . PHE A 1 196 ? -18.672 -8.836 -1.966 1 97.81 196 PHE A CA 1
ATOM 1520 C C . PHE A 1 196 ? -17.703 -9.102 -0.829 1 97.81 196 PHE A C 1
ATOM 1522 O O . PHE A 1 196 ? -17.859 -10.055 -0.072 1 97.81 196 PHE A O 1
ATOM 1529 N N . LEU A 1 197 ? -16.672 -8.273 -0.715 1 98.06 197 LEU A N 1
ATOM 1530 C CA . LEU A 1 197 ? -15.711 -8.359 0.378 1 98.06 197 LEU A CA 1
ATOM 1531 C C . LEU A 1 197 ? -16.062 -7.375 1.487 1 98.06 197 LEU A C 1
ATOM 1533 O O . LEU A 1 197 ? -16.141 -6.168 1.248 1 98.06 197 LEU A O 1
ATOM 1537 N N . HIS A 1 198 ? -16.156 -7.844 2.725 1 96.19 198 HIS A N 1
ATOM 1538 C CA . HIS A 1 198 ? -16.656 -7.016 3.814 1 96.19 198 HIS A CA 1
ATOM 1539 C C . HIS A 1 198 ? -15.508 -6.469 4.66 1 96.19 198 HIS A C 1
ATOM 1541 O O . HIS A 1 198 ? -15.734 -5.676 5.578 1 96.19 198 HIS A O 1
ATOM 1547 N N . ILE A 1 199 ? -14.297 -6.883 4.48 1 97 199 ILE A N 1
ATOM 1548 C CA . ILE A 1 199 ? -13.109 -6.375 5.156 1 97 199 ILE A CA 1
ATOM 1549 C C . ILE A 1 199 ? -12.258 -5.57 4.172 1 97 199 ILE A C 1
ATOM 1551 O O . ILE A 1 199 ? -12.57 -5.512 2.98 1 97 199 ILE A O 1
ATOM 1555 N N . PRO A 1 200 ? -11.227 -4.902 4.629 1 97.38 200 PRO A N 1
ATOM 1556 C CA . PRO A 1 200 ? -10.383 -4.152 3.697 1 97.38 200 PRO A CA 1
ATOM 1557 C C . PRO A 1 200 ? -9.641 -5.055 2.713 1 97.38 200 PRO A C 1
ATOM 1559 O O . PRO A 1 200 ? -9.555 -6.266 2.926 1 97.38 200 PRO A O 1
ATOM 1562 N N . PHE A 1 201 ? -9.25 -4.492 1.573 1 97.81 201 PHE A N 1
ATOM 1563 C CA . PHE A 1 201 ? -8.297 -5.145 0.682 1 97.81 201 PHE A CA 1
ATOM 1564 C C . PHE A 1 201 ? -6.953 -4.426 0.704 1 97.81 201 PHE A C 1
ATOM 1566 O O . PHE A 1 201 ? -6.887 -3.215 0.471 1 97.81 201 PHE A O 1
ATOM 1573 N N . PRO A 1 202 ? -5.91 -5.105 1.008 1 96.38 202 PRO A N 1
ATOM 1574 C CA . PRO A 1 202 ? -4.621 -4.457 1.248 1 96.38 202 PRO A CA 1
ATOM 1575 C C . PRO A 1 202 ? -3.943 -3.996 -0.04 1 96.38 202 PRO A C 1
ATOM 1577 O O . PRO A 1 202 ? -4.324 -4.426 -1.132 1 96.38 202 PRO A O 1
ATOM 1580 N N . SER A 1 203 ? -2.926 -3.143 0.081 1 94.94 203 SER A N 1
ATOM 1581 C CA . SER A 1 203 ? -2.119 -2.658 -1.036 1 94.94 203 SER A CA 1
ATOM 1582 C C . SER A 1 203 ? -1.217 -3.758 -1.584 1 94.94 203 SER A C 1
ATOM 1584 O O . SER A 1 203 ? -1.045 -4.801 -0.949 1 94.94 203 SER A O 1
ATOM 1586 N N . TRP A 1 204 ? -0.606 -3.506 -2.754 1 94.12 204 TRP A N 1
ATOM 1587 C CA . TRP A 1 204 ? 0.282 -4.449 -3.424 1 94.12 204 TRP A CA 1
ATOM 1588 C C . TRP A 1 204 ? 1.462 -4.816 -2.529 1 94.12 204 TRP A C 1
ATOM 1590 O O . TRP A 1 204 ? 1.859 -5.98 -2.463 1 94.12 204 TRP A O 1
ATOM 1600 N N . ASP A 1 205 ? 2.006 -3.855 -1.754 1 92 205 ASP A N 1
ATOM 1601 C CA . ASP A 1 205 ? 3.168 -4.074 -0.898 1 92 205 ASP A CA 1
ATOM 1602 C C . ASP A 1 205 ? 2.877 -5.137 0.16 1 92 205 ASP A C 1
ATOM 1604 O O . ASP A 1 205 ? 3.789 -5.832 0.613 1 92 205 ASP A O 1
ATOM 1608 N N . ILE A 1 206 ? 1.618 -5.27 0.452 1 94.94 206 ILE A N 1
ATOM 1609 C CA . ILE A 1 206 ? 1.231 -6.195 1.512 1 94.94 206 ILE A CA 1
ATOM 1610 C C . ILE A 1 206 ? 0.715 -7.496 0.899 1 94.94 206 ILE A C 1
ATOM 1612 O O . ILE A 1 206 ? 1.098 -8.586 1.328 1 94.94 206 ILE A O 1
ATOM 1616 N N . MET A 1 207 ? -0.12 -7.387 -0.121 1 96.38 207 MET A N 1
ATOM 1617 C CA . MET A 1 207 ? -0.735 -8.555 -0.74 1 96.38 207 MET A CA 1
ATOM 1618 C C . MET A 1 207 ? 0.327 -9.508 -1.281 1 96.38 207 MET A C 1
ATOM 1620 O O . MET A 1 207 ? 0.18 -10.727 -1.187 1 96.38 207 MET A O 1
ATOM 1624 N N . ARG A 1 208 ? 1.362 -8.992 -1.784 1 94.38 208 ARG A N 1
ATOM 1625 C CA . ARG A 1 208 ? 2.367 -9.805 -2.463 1 94.38 208 ARG A CA 1
ATOM 1626 C C . ARG A 1 208 ? 3.146 -10.656 -1.468 1 94.38 208 ARG A C 1
ATOM 1628 O O . ARG A 1 208 ? 3.869 -11.578 -1.861 1 94.38 208 ARG A O 1
ATOM 1635 N N . LEU A 1 209 ? 3.062 -10.375 -0.208 1 94.94 209 LEU A N 1
ATOM 1636 C CA . LEU A 1 209 ? 3.719 -11.195 0.806 1 94.94 209 LEU A CA 1
ATOM 1637 C C . LEU A 1 209 ? 3.082 -12.578 0.882 1 94.94 209 LEU A C 1
ATOM 1639 O O . LEU A 1 209 ? 3.703 -13.531 1.368 1 94.94 209 LEU A O 1
ATOM 1643 N N . LEU A 1 210 ? 1.801 -12.633 0.522 1 96.19 210 LEU A N 1
ATOM 1644 C CA . LEU A 1 210 ? 1.065 -13.898 0.537 1 96.19 210 LEU A CA 1
ATOM 1645 C C . LEU A 1 210 ? 1.622 -14.859 -0.504 1 96.19 210 LEU A C 1
ATOM 1647 O O . LEU A 1 210 ? 1.613 -14.562 -1.7 1 96.19 210 LEU A O 1
ATOM 1651 N N . PRO A 1 211 ? 2.059 -16.016 -0.035 1 92 211 PRO A N 1
ATOM 1652 C CA . PRO A 1 211 ? 2.631 -16.969 -0.989 1 92 211 PRO A CA 1
ATOM 1653 C C . PRO A 1 211 ? 1.628 -17.422 -2.053 1 92 211 PRO A C 1
ATOM 1655 O O . PRO A 1 211 ? 2.023 -17.828 -3.146 1 92 211 PRO A O 1
ATOM 1658 N N . TRP A 1 212 ? 0.347 -17.297 -1.748 1 93.94 212 TRP A N 1
ATOM 1659 C CA . TRP A 1 212 ? -0.702 -17.766 -2.643 1 93.94 212 TRP A CA 1
ATOM 1660 C C . TRP A 1 212 ? -1.517 -16.609 -3.199 1 93.94 212 TRP A C 1
ATOM 1662 O O . TRP A 1 212 ? -2.723 -16.734 -3.418 1 93.94 212 TRP A O 1
ATOM 1672 N N . ASP A 1 213 ? -0.852 -15.484 -3.326 1 94.94 213 ASP A N 1
ATOM 1673 C CA . ASP A 1 213 ? -1.52 -14.266 -3.771 1 94.94 213 ASP A CA 1
ATOM 1674 C C . ASP A 1 213 ? -2.119 -14.445 -5.164 1 94.94 213 ASP A C 1
ATOM 1676 O O . ASP A 1 213 ? -3.213 -13.945 -5.441 1 94.94 213 ASP A O 1
ATOM 1680 N N . ASP A 1 214 ? -1.462 -15.18 -6.059 1 92.69 214 ASP A N 1
ATOM 1681 C CA . ASP A 1 214 ? -1.961 -15.391 -7.418 1 92.69 214 ASP A CA 1
ATOM 1682 C C . ASP A 1 214 ? -3.271 -16.172 -7.406 1 92.69 214 ASP A C 1
ATOM 1684 O O . ASP A 1 214 ? -4.219 -15.82 -8.109 1 92.69 214 ASP A O 1
ATOM 1688 N N . GLN A 1 215 ? -3.367 -17.188 -6.574 1 94.06 215 GLN A N 1
ATOM 1689 C CA . GLN A 1 215 ? -4.574 -18 -6.48 1 94.06 215 GLN A CA 1
ATOM 1690 C C . GLN A 1 215 ? -5.742 -17.188 -5.918 1 94.06 215 GLN A C 1
ATOM 1692 O O . GLN A 1 215 ? -6.883 -17.344 -6.359 1 94.06 215 GLN A O 1
ATOM 1697 N N . ILE A 1 216 ? -5.457 -16.391 -4.988 1 97.12 216 ILE A N 1
ATOM 1698 C CA . ILE A 1 216 ? -6.488 -15.562 -4.387 1 97.12 216 ILE A CA 1
ATOM 1699 C C . ILE A 1 216 ? -7.012 -14.562 -5.414 1 97.12 216 ILE A C 1
ATOM 1701 O O . ILE A 1 216 ? -8.219 -14.391 -5.566 1 97.12 216 ILE A O 1
ATOM 1705 N N . LEU A 1 217 ? -6.098 -13.906 -6.113 1 96.69 217 LEU A N 1
ATOM 1706 C CA . LEU A 1 217 ? -6.496 -12.914 -7.113 1 96.69 217 LEU A CA 1
ATOM 1707 C C . LEU A 1 217 ? -7.277 -13.57 -8.242 1 96.69 217 LEU A C 1
ATOM 1709 O O . LEU A 1 217 ? -8.297 -13.039 -8.688 1 96.69 217 LEU A O 1
ATOM 1713 N N . GLN A 1 218 ? -6.812 -14.719 -8.68 1 94.25 218 GLN A N 1
ATOM 1714 C CA . GLN A 1 218 ? -7.539 -15.453 -9.711 1 94.25 218 GLN A CA 1
ATOM 1715 C C . GLN A 1 218 ? -8.922 -15.875 -9.219 1 94.25 218 GLN A C 1
ATOM 1717 O O . GLN A 1 218 ? -9.891 -15.836 -9.969 1 94.25 218 GLN A O 1
ATOM 1722 N N . GLY A 1 219 ? -8.961 -16.328 -7.961 1 95.88 219 GLY A N 1
ATOM 1723 C CA . GLY A 1 219 ? -10.25 -16.672 -7.379 1 95.88 219 GLY A CA 1
ATOM 1724 C C . GLY A 1 219 ? -11.234 -15.516 -7.379 1 95.88 219 GLY A C 1
ATOM 1725 O O . GLY A 1 219 ? -12.414 -15.703 -7.676 1 95.88 219 GLY A O 1
ATOM 1726 N N . MET A 1 220 ? -10.766 -14.398 -7.117 1 96.81 220 MET A N 1
ATOM 1727 C CA . MET A 1 220 ? -11.617 -13.211 -7.082 1 96.81 220 MET A CA 1
ATOM 1728 C C . MET A 1 220 ? -11.977 -12.758 -8.492 1 96.81 220 MET A C 1
ATOM 1730 O O . MET A 1 220 ? -13.008 -12.117 -8.695 1 96.81 220 MET A O 1
ATOM 1734 N N . LEU A 1 221 ? -11.148 -13.078 -9.438 1 94.38 221 LEU A N 1
ATOM 1735 C CA . LEU A 1 221 ? -11.391 -12.711 -10.828 1 94.38 221 LEU A CA 1
ATOM 1736 C C . LEU A 1 221 ? -12.297 -13.734 -11.508 1 94.38 221 LEU A C 1
ATOM 1738 O O . LEU A 1 221 ? -12.711 -13.539 -12.656 1 94.38 221 LEU A O 1
ATOM 1742 N N . ALA A 1 222 ? -12.578 -14.812 -10.812 1 94.62 222 ALA A N 1
ATOM 1743 C CA . ALA A 1 222 ? -13.5 -15.797 -11.359 1 94.62 222 ALA A CA 1
ATOM 1744 C C . ALA A 1 222 ? -14.938 -15.297 -11.328 1 94.62 222 ALA A C 1
ATOM 1746 O O . ALA A 1 222 ? -15.812 -15.836 -12 1 94.62 222 ALA A O 1
ATOM 1747 N N . TYR A 1 223 ? -15.188 -14.266 -10.57 1 95 223 TYR A N 1
ATOM 1748 C CA . TYR A 1 223 ? -16.516 -13.656 -10.477 1 95 223 TYR A CA 1
ATOM 1749 C C . TYR A 1 223 ? -16.766 -12.742 -11.664 1 95 223 TYR A C 1
ATOM 1751 O O . TYR A 1 223 ? -15.844 -12.352 -12.375 1 95 223 TYR A O 1
ATOM 1759 N N . ASP A 1 224 ? -18.062 -12.508 -11.945 1 93.38 224 ASP A N 1
ATOM 1760 C CA . ASP A 1 224 ? -18.453 -11.547 -12.977 1 93.38 224 ASP A CA 1
ATOM 1761 C C . ASP A 1 224 ? -18.438 -10.117 -12.43 1 93.38 224 ASP A C 1
ATOM 1763 O O . ASP A 1 224 ? -18.281 -9.156 -13.188 1 93.38 224 ASP A O 1
ATOM 1767 N N . PHE A 1 225 ? -18.672 -10.062 -11.211 1 95.69 225 PHE A N 1
ATOM 1768 C CA . PHE A 1 225 ? -18.75 -8.781 -10.523 1 95.69 225 PHE A CA 1
ATOM 1769 C C . PHE A 1 225 ? -18.188 -8.891 -9.117 1 95.69 225 PHE A C 1
ATOM 1771 O O . PHE A 1 225 ? -18.594 -9.75 -8.336 1 95.69 225 PHE A O 1
ATOM 1778 N N . THR A 1 226 ? -17.172 -8.055 -8.852 1 97.56 226 THR A N 1
ATOM 1779 C CA . THR A 1 226 ? -16.547 -8.008 -7.531 1 97.56 226 THR A CA 1
ATOM 1780 C C . THR A 1 226 ? -16.719 -6.625 -6.902 1 97.56 226 THR A C 1
ATOM 1782 O O . THR A 1 226 ? -16.344 -5.617 -7.508 1 97.56 226 THR A O 1
ATOM 1785 N N . ALA A 1 227 ? -17.234 -6.578 -5.668 1 98.06 227 ALA A N 1
ATOM 1786 C CA . ALA A 1 227 ? -17.516 -5.285 -5.051 1 98.06 227 ALA A CA 1
ATOM 1787 C C . ALA A 1 227 ? -16.859 -5.176 -3.682 1 98.06 227 ALA A C 1
ATOM 1789 O O . ALA A 1 227 ? -16.578 -6.191 -3.033 1 98.06 227 ALA A O 1
ATOM 1790 N N . PHE A 1 228 ? -16.578 -3.947 -3.303 1 97.88 228 PHE A N 1
ATOM 1791 C CA . PHE A 1 228 ? -15.93 -3.57 -2.049 1 97.88 228 PHE A CA 1
ATOM 1792 C C . PHE A 1 228 ? -16.688 -2.426 -1.38 1 97.88 228 PHE A C 1
ATOM 1794 O O . PHE A 1 228 ? -17.641 -1.889 -1.944 1 97.88 228 PHE A O 1
ATOM 1801 N N . HIS A 1 229 ? -16.219 -2.07 -0.199 1 96.31 229 HIS A N 1
ATOM 1802 C CA . HIS A 1 229 ? -16.875 -0.992 0.532 1 96.31 229 HIS A CA 1
ATOM 1803 C C . HIS A 1 229 ? -16.484 0.372 -0.028 1 96.31 229 HIS A C 1
ATOM 1805 O O . HIS A 1 229 ? -17.344 1.247 -0.192 1 96.31 229 HIS A O 1
ATOM 1811 N N . ILE A 1 230 ? -15.219 0.568 -0.285 1 95.25 230 ILE A N 1
ATOM 1812 C CA . ILE A 1 230 ? -14.789 1.908 -0.667 1 95.25 230 ILE A CA 1
ATOM 1813 C C . ILE A 1 230 ? -13.875 1.826 -1.886 1 95.25 230 ILE A C 1
ATOM 1815 O O . ILE A 1 230 ? -13.367 0.751 -2.223 1 95.25 230 ILE A O 1
ATOM 1819 N N . GLU A 1 231 ? -13.617 2.893 -2.514 1 93.44 231 GLU A N 1
ATOM 1820 C CA . GLU A 1 231 ? -12.859 2.979 -3.758 1 93.44 231 GLU A CA 1
ATOM 1821 C C . GLU A 1 231 ? -11.406 2.559 -3.549 1 93.44 231 GLU A C 1
ATOM 1823 O O . GLU A 1 231 ? -10.805 1.927 -4.422 1 93.44 231 GLU A O 1
ATOM 1828 N N . ASP A 1 232 ? -10.828 2.906 -2.445 1 92.75 232 ASP A N 1
ATOM 1829 C CA . ASP A 1 232 ? -9.445 2.553 -2.166 1 92.75 232 ASP A CA 1
ATOM 1830 C C . ASP A 1 232 ? -9.234 1.041 -2.236 1 92.75 232 ASP A C 1
ATOM 1832 O O . ASP A 1 232 ? -8.195 0.573 -2.711 1 92.75 232 ASP A O 1
ATOM 1836 N N . TYR A 1 233 ? -10.188 0.285 -1.706 1 96.62 233 TYR A N 1
ATOM 1837 C CA . TYR A 1 233 ? -10.086 -1.17 -1.75 1 96.62 233 TYR A CA 1
ATOM 1838 C C . TYR A 1 233 ? -10.109 -1.674 -3.188 1 96.62 233 TYR A C 1
ATOM 1840 O O . TYR A 1 233 ? -9.375 -2.602 -3.539 1 96.62 233 TYR A O 1
ATOM 1848 N N . CYS A 1 234 ? -10.961 -1.024 -4.035 1 97 234 CYS A N 1
ATOM 1849 C CA . CYS A 1 234 ? -11.047 -1.382 -5.445 1 97 234 CYS A CA 1
ATOM 1850 C C . CYS A 1 234 ? -9.719 -1.145 -6.148 1 97 234 CYS A C 1
ATOM 1852 O O . CYS A 1 234 ? -9.227 -2.016 -6.871 1 97 234 CYS A O 1
ATOM 1854 N N . LEU A 1 235 ? -9.18 0.025 -5.879 1 94.5 235 LEU A N 1
ATOM 1855 C CA . LEU A 1 235 ? -7.934 0.406 -6.539 1 94.5 235 LEU A CA 1
ATOM 1856 C C . LEU A 1 235 ? -6.793 -0.516 -6.125 1 94.5 235 LEU A C 1
ATOM 1858 O O . LEU A 1 235 ? -5.961 -0.894 -6.953 1 94.5 235 LEU A O 1
ATOM 1862 N N . ASN A 1 236 ? -6.68 -0.808 -4.852 1 96.56 236 ASN A N 1
ATOM 1863 C CA . ASN A 1 236 ? -5.684 -1.769 -4.391 1 96.56 236 ASN A CA 1
ATOM 1864 C C . ASN A 1 236 ? -5.816 -3.105 -5.113 1 96.56 236 ASN A C 1
ATOM 1866 O O . ASN A 1 236 ? -4.82 -3.684 -5.547 1 96.56 236 ASN A O 1
ATOM 1870 N N . PHE A 1 237 ? -7.047 -3.6 -5.23 1 98.06 237 PHE A N 1
ATOM 1871 C CA . PHE A 1 237 ? -7.297 -4.879 -5.887 1 98.06 237 PHE A CA 1
ATOM 1872 C C . PHE A 1 237 ? -6.859 -4.828 -7.344 1 98.06 237 PHE A C 1
ATOM 1874 O O . PHE A 1 237 ? -6.152 -5.723 -7.816 1 98.06 237 PHE A O 1
ATOM 1881 N N . ILE A 1 238 ? -7.281 -3.811 -8.055 1 97.19 238 ILE A N 1
ATOM 1882 C CA . ILE A 1 238 ? -6.973 -3.643 -9.469 1 97.19 238 ILE A CA 1
ATOM 1883 C C . ILE A 1 238 ? -5.457 -3.572 -9.664 1 97.19 238 ILE A C 1
ATOM 1885 O O . ILE A 1 238 ? -4.91 -4.211 -10.562 1 97.19 238 ILE A O 1
ATOM 1889 N N . ASP A 1 239 ? -4.793 -2.857 -8.773 1 94.88 239 ASP A N 1
ATOM 1890 C CA . ASP A 1 239 ? -3.34 -2.738 -8.844 1 94.88 239 ASP A CA 1
ATOM 1891 C C . ASP A 1 239 ? -2.67 -4.098 -8.648 1 94.88 239 ASP A C 1
ATOM 1893 O O . ASP A 1 239 ? -1.705 -4.422 -9.344 1 94.88 239 ASP A O 1
ATOM 1897 N N . CYS A 1 240 ? -3.135 -4.863 -7.695 1 96.75 240 CYS A N 1
ATOM 1898 C CA . CYS A 1 240 ? -2.586 -6.191 -7.445 1 96.75 240 CYS A CA 1
ATOM 1899 C C . CYS A 1 240 ? -2.768 -7.09 -8.664 1 96.75 240 CYS A C 1
ATOM 1901 O O . CYS A 1 240 ? -1.857 -7.84 -9.031 1 96.75 240 CYS A O 1
ATOM 1903 N N . CYS A 1 241 ? -3.924 -7.043 -9.297 1 96.06 241 CYS A N 1
ATOM 1904 C CA . CYS A 1 241 ? -4.188 -7.855 -10.484 1 96.06 241 CYS A CA 1
ATOM 1905 C C . CYS A 1 241 ? -3.254 -7.477 -11.625 1 96.06 241 CYS A C 1
ATOM 1907 O O . CYS A 1 241 ? -2.734 -8.352 -12.32 1 96.06 241 CYS A O 1
ATOM 1909 N N . CYS A 1 242 ? -3.072 -6.238 -11.773 1 93.31 242 CYS A N 1
ATOM 1910 C CA . CYS A 1 242 ? -2.211 -5.742 -12.844 1 93.31 242 CYS A CA 1
ATOM 1911 C C . CYS A 1 242 ? -0.764 -6.164 -12.617 1 93.31 242 CYS A C 1
ATOM 1913 O O . CYS A 1 242 ? -0.13 -6.727 -13.508 1 93.31 242 CYS A O 1
ATOM 1915 N N . ARG A 1 243 ? -0.266 -6.008 -11.484 1 90.5 243 ARG A N 1
ATOM 1916 C CA . ARG A 1 243 ? 1.153 -6.188 -11.195 1 90.5 243 ARG A CA 1
ATOM 1917 C C . ARG A 1 243 ? 1.496 -7.664 -11.039 1 90.5 243 ARG A C 1
ATOM 1919 O O . ARG A 1 243 ? 2.582 -8.102 -11.43 1 90.5 243 ARG A O 1
ATOM 1926 N N . ARG A 1 244 ? 0.614 -8.359 -10.438 1 92.19 244 ARG A N 1
ATOM 1927 C CA . ARG A 1 244 ? 0.922 -9.75 -10.102 1 92.19 244 ARG A CA 1
ATOM 1928 C C . ARG A 1 244 ? 0.592 -10.68 -11.266 1 92.19 244 ARG A C 1
ATOM 1930 O O . ARG A 1 244 ? 1.333 -11.625 -11.547 1 92.19 244 ARG A O 1
ATOM 1937 N N . LEU A 1 245 ? -0.545 -10.406 -11.891 1 91.38 245 LEU A N 1
ATOM 1938 C CA . LEU A 1 245 ? -1.047 -11.344 -12.891 1 91.38 245 LEU A CA 1
ATOM 1939 C C . LEU A 1 245 ? -0.879 -10.773 -14.297 1 91.38 245 LEU A C 1
ATOM 1941 O O . LEU A 1 245 ? -1.163 -11.461 -15.281 1 91.38 245 LEU A O 1
ATOM 1945 N N . GLY A 1 246 ? -0.503 -9.562 -14.422 1 86 246 GLY A N 1
ATOM 1946 C CA . GLY A 1 246 ? -0.338 -8.945 -15.727 1 86 246 GLY A CA 1
ATOM 1947 C C . GLY A 1 246 ? -1.656 -8.594 -16.391 1 86 246 GLY A C 1
ATOM 1948 O O . GLY A 1 246 ? -1.735 -8.516 -17.625 1 86 246 GLY A O 1
ATOM 1949 N N . CYS A 1 247 ? -2.658 -8.328 -15.633 1 91.06 247 CYS A N 1
ATOM 1950 C CA . CYS A 1 247 ? -3.971 -7.992 -16.172 1 91.06 247 CYS A CA 1
ATOM 1951 C C . CYS A 1 247 ? -3.949 -6.621 -16.828 1 91.06 247 CYS A C 1
ATOM 1953 O O . CYS A 1 247 ? -3.229 -5.723 -16.391 1 91.06 247 CYS A O 1
ATOM 1955 N N . ARG A 1 248 ? -4.703 -6.527 -17.906 1 89.44 248 ARG A N 1
ATOM 1956 C CA . ARG A 1 248 ? -5.035 -5.191 -18.391 1 89.44 248 ARG A CA 1
ATOM 1957 C C . ARG A 1 248 ? -6.109 -4.547 -17.516 1 89.44 248 ARG A C 1
ATOM 1959 O O . ARG A 1 248 ? -7.062 -5.211 -17.109 1 89.44 248 ARG A O 1
ATOM 1966 N N . VAL A 1 249 ? -5.891 -3.299 -17.266 1 93.31 249 VAL A N 1
ATOM 1967 C CA . VAL A 1 249 ? -6.805 -2.676 -16.312 1 93.31 249 VAL A CA 1
ATOM 1968 C C . VAL A 1 249 ? -7.258 -1.317 -16.844 1 93.31 249 VAL A C 1
ATOM 1970 O O . VAL A 1 249 ? -6.547 -0.678 -17.625 1 93.31 249 VAL A O 1
ATOM 1973 N N . ASP A 1 250 ? -8.477 -0.94 -16.625 1 91.06 250 ASP A N 1
ATOM 1974 C CA . ASP A 1 250 ? -9.055 0.395 -16.766 1 91.06 250 ASP A CA 1
ATOM 1975 C C . ASP A 1 250 ? -9.406 0.989 -15.406 1 91.06 250 ASP A C 1
ATOM 1977 O O . ASP A 1 250 ? -10.492 0.736 -14.883 1 91.06 250 ASP A O 1
ATOM 1981 N N . ARG A 1 251 ? -8.555 1.812 -14.891 1 88 251 ARG A N 1
ATOM 1982 C CA . ARG A 1 251 ? -8.695 2.334 -13.539 1 88 251 ARG A CA 1
ATOM 1983 C C . ARG A 1 251 ? -9.836 3.346 -13.453 1 88 251 ARG A C 1
ATOM 1985 O O . ARG A 1 251 ? -10.445 3.516 -12.398 1 88 251 ARG A O 1
ATOM 1992 N N . THR A 1 252 ? -10.148 3.994 -14.484 1 84.12 252 THR A N 1
ATOM 1993 C CA . THR A 1 252 ? -11.211 4.988 -14.516 1 84.12 252 THR A CA 1
ATOM 1994 C C . THR A 1 252 ? -12.578 4.32 -14.422 1 84.12 252 THR A C 1
ATOM 1996 O O . THR A 1 252 ? -13.422 4.719 -13.609 1 84.12 252 THR A O 1
ATOM 1999 N N . ASN A 1 253 ? -12.703 3.262 -15.195 1 88.69 253 ASN A N 1
ATOM 2000 C CA . ASN A 1 253 ? -13.984 2.564 -15.203 1 88.69 253 ASN A CA 1
ATOM 2001 C C . ASN A 1 253 ? -13.969 1.349 -14.281 1 88.69 253 ASN A C 1
ATOM 2003 O O . ASN A 1 253 ? -14.977 0.65 -14.148 1 88.69 253 ASN A O 1
ATOM 2007 N N . MET A 1 254 ? -12.891 1.062 -13.641 1 93.25 254 MET A N 1
ATOM 2008 C CA . MET A 1 254 ? -12.695 -0.01 -12.664 1 93.25 254 MET A CA 1
ATOM 2009 C C . MET A 1 254 ? -12.977 -1.371 -13.297 1 93.25 254 MET A C 1
ATOM 2011 O O . MET A 1 254 ? -13.773 -2.15 -12.773 1 93.25 254 MET A O 1
ATOM 2015 N N . LEU A 1 255 ? -12.305 -1.633 -14.391 1 94.5 255 LEU A N 1
ATOM 2016 C CA . LEU A 1 255 ? -12.398 -2.9 -15.109 1 94.5 255 LEU A CA 1
ATOM 2017 C C . LEU A 1 255 ? -11.062 -3.635 -15.078 1 94.5 255 LEU A C 1
ATOM 2019 O O . LEU A 1 255 ? -10 -3.008 -15.117 1 94.5 255 LEU A O 1
ATOM 2023 N N . VAL A 1 256 ? -11.117 -4.934 -14.984 1 95.19 256 VAL A N 1
ATOM 2024 C CA . VAL A 1 256 ? -9.953 -5.809 -15.055 1 95.19 256 VAL A CA 1
ATOM 2025 C C . VAL A 1 256 ? -10.18 -6.895 -16.094 1 95.19 256 VAL A C 1
ATOM 2027 O O . VAL A 1 256 ? -11.242 -7.52 -16.125 1 95.19 256 VAL A O 1
ATOM 2030 N N . GLU A 1 257 ? -9.266 -7.07 -16.938 1 91.5 257 GLU A N 1
ATOM 2031 C CA . GLU A 1 257 ? -9.375 -8.102 -17.969 1 91.5 257 GLU A CA 1
ATOM 2032 C C . GLU A 1 257 ? -8.266 -9.133 -17.828 1 91.5 257 GLU A C 1
ATOM 2034 O O . GLU A 1 257 ? -7.09 -8.773 -17.688 1 91.5 257 GLU A O 1
ATOM 2039 N N . LEU A 1 258 ? -8.594 -10.312 -17.781 1 86.12 258 LEU A N 1
ATOM 2040 C CA . LEU A 1 258 ? -7.652 -11.43 -17.75 1 86.12 258 LEU A CA 1
ATOM 2041 C C . LEU A 1 258 ? -8.039 -12.484 -18.781 1 86.12 258 LEU A C 1
ATOM 2043 O O . LEU A 1 258 ? -9.125 -13.055 -18.703 1 86.12 258 LEU A O 1
ATOM 2047 N N . ALA A 1 259 ? -7.109 -12.75 -19.672 1 80.44 259 ALA A N 1
ATOM 2048 C CA . ALA A 1 259 ? -7.258 -13.805 -20.672 1 80.44 259 ALA A CA 1
ATOM 2049 C C . ALA A 1 259 ? -8.602 -13.695 -21.391 1 80.44 259 ALA A C 1
ATOM 2051 O O . ALA A 1 259 ? -9.328 -14.68 -21.516 1 80.44 259 ALA A O 1
ATOM 2052 N N . GLY A 1 260 ? -9.078 -12.508 -21.688 1 79.12 260 GLY A N 1
ATOM 2053 C CA . GLY A 1 260 ? -10.25 -12.297 -22.516 1 79.12 260 GLY A CA 1
ATOM 2054 C C . GLY A 1 260 ? -11.508 -12.008 -21.719 1 79.12 260 GLY A C 1
ATOM 2055 O O . GLY A 1 260 ? -12.523 -11.586 -22.266 1 79.12 260 GLY A O 1
ATOM 2056 N N . ARG A 1 261 ? -11.477 -12.234 -20.484 1 86.25 261 ARG A N 1
ATOM 2057 C CA . ARG A 1 261 ? -12.633 -11.961 -19.641 1 86.25 261 ARG A CA 1
ATOM 2058 C C . ARG A 1 261 ? -12.492 -10.625 -18.922 1 86.25 261 ARG A C 1
ATOM 2060 O O . ARG A 1 261 ? -11.438 -10.328 -18.359 1 86.25 261 ARG A O 1
ATOM 2067 N N . THR A 1 262 ? -13.547 -9.852 -19 1 91.19 262 THR A N 1
ATOM 2068 C CA . THR A 1 262 ? -13.539 -8.555 -18.328 1 91.19 262 THR A CA 1
ATOM 2069 C C . THR A 1 262 ? -14.414 -8.594 -17.078 1 91.19 262 THR A C 1
ATOM 2071 O O . THR A 1 262 ? -15.57 -9.023 -17.125 1 91.19 262 THR A O 1
ATOM 2074 N N . ILE A 1 263 ? -13.883 -8.203 -16.031 1 93.56 263 ILE A N 1
ATOM 2075 C CA . ILE A 1 263 ? -14.57 -8.188 -14.75 1 93.56 263 ILE A CA 1
ATOM 2076 C C . ILE A 1 263 ? -14.781 -6.75 -14.289 1 93.56 263 ILE A C 1
ATOM 2078 O O . ILE A 1 263 ? -13.883 -5.914 -14.406 1 93.56 263 ILE A O 1
ATOM 2082 N N . GLN A 1 264 ? -15.977 -6.516 -13.781 1 94.94 264 GLN A N 1
ATOM 2083 C CA . GLN A 1 264 ? -16.281 -5.203 -13.219 1 94.94 264 GLN A CA 1
ATOM 2084 C C . GLN A 1 264 ? -16.016 -5.168 -11.719 1 94.94 264 GLN A C 1
ATOM 2086 O O . GLN A 1 264 ? -16.375 -6.105 -11 1 94.94 264 GLN A O 1
ATOM 2091 N N . VAL A 1 265 ? -15.352 -4.125 -11.289 1 97.19 265 VAL A N 1
ATOM 2092 C CA . VAL A 1 265 ? -15.07 -3.871 -9.883 1 97.19 265 VAL A CA 1
ATOM 2093 C C . VAL A 1 265 ? -15.766 -2.584 -9.438 1 97.19 265 VAL A C 1
ATOM 2095 O O . VAL A 1 265 ? -15.773 -1.594 -10.172 1 97.19 265 VAL A O 1
ATOM 2098 N N . LYS A 1 266 ? -16.453 -2.592 -8.258 1 96.94 266 LYS A N 1
ATOM 2099 C CA . LYS A 1 266 ? -17.141 -1.378 -7.828 1 96.94 266 LYS A CA 1
ATOM 2100 C C . LYS A 1 266 ? -17.078 -1.216 -6.312 1 96.94 266 LYS A C 1
ATOM 2102 O O . LYS A 1 266 ? -17.031 -2.205 -5.578 1 96.94 266 LYS A O 1
ATOM 2107 N N . ALA A 1 267 ? -17.047 0.018 -5.914 1 96.38 267 ALA A N 1
ATOM 2108 C CA . ALA A 1 267 ? -17.219 0.366 -4.504 1 96.38 267 ALA A CA 1
ATOM 2109 C C . ALA A 1 267 ? -18.688 0.566 -4.152 1 96.38 267 ALA A C 1
ATOM 2111 O O . ALA A 1 267 ? -19.344 1.437 -4.719 1 96.38 267 ALA A O 1
ATOM 2112 N N . LEU A 1 268 ? -19.172 -0.236 -3.32 1 96.38 268 LEU A N 1
ATOM 2113 C CA . LEU A 1 268 ? -20.547 -0.16 -2.836 1 96.38 268 LEU A CA 1
ATOM 2114 C C . LEU A 1 268 ? -20.594 -0.162 -1.312 1 96.38 268 LEU A C 1
ATOM 2116 O O . LEU A 1 268 ? -20.766 -1.214 -0.692 1 96.38 268 LEU A O 1
ATOM 2120 N N . PRO A 1 269 ? -20.484 1.033 -0.718 1 95.44 269 PRO A N 1
ATOM 2121 C CA . PRO A 1 269 ? -20.516 1.072 0.746 1 95.44 269 PRO A CA 1
ATOM 2122 C C . PRO A 1 269 ? -21.812 0.503 1.325 1 95.44 269 PRO A C 1
ATOM 2124 O O . PRO A 1 269 ? -22.906 0.962 0.977 1 95.44 269 PRO A O 1
ATOM 2127 N N . ILE A 1 270 ? -21.656 -0.459 2.203 1 94.38 270 ILE A N 1
ATOM 2128 C CA . ILE A 1 270 ? -22.828 -1.085 2.807 1 94.38 270 ILE A CA 1
ATOM 2129 C C . ILE A 1 270 ? -23.469 -0.132 3.82 1 94.38 270 ILE A C 1
ATOM 2131 O O . ILE A 1 270 ? -22.75 0.619 4.496 1 94.38 270 ILE A O 1
ATOM 2135 N N . GLY A 1 271 ? -24.812 -0.104 3.881 1 93.19 271 GLY A N 1
ATOM 2136 C CA . GLY A 1 271 ? -25.562 0.668 4.863 1 93.19 271 GLY A CA 1
ATOM 2137 C C . GLY A 1 271 ? -26.203 -0.191 5.934 1 93.19 271 GLY A C 1
ATOM 2138 O O . GLY A 1 271 ? -25.844 -1.36 6.094 1 93.19 271 GLY A O 1
ATOM 2139 N N . ILE A 1 272 ? -27.016 0.405 6.727 1 92.38 272 ILE A N 1
ATOM 2140 C CA . ILE A 1 272 ? -27.766 -0.266 7.773 1 92.38 272 ILE A CA 1
ATOM 2141 C C . ILE A 1 272 ? -29.266 -0.071 7.527 1 92.38 272 ILE A C 1
ATOM 2143 O O . ILE A 1 272 ? -29.672 0.787 6.734 1 92.38 272 ILE A O 1
ATOM 2147 N N . PRO A 1 273 ? -30.078 -1.004 8.094 1 91.06 273 PRO A N 1
ATOM 2148 C CA . PRO A 1 273 ? -31.516 -0.683 8.086 1 91.06 273 PRO A CA 1
ATOM 2149 C C . PRO A 1 273 ? -31.844 0.554 8.922 1 91.06 273 PRO A C 1
ATOM 2151 O O . PRO A 1 273 ? -32.281 0.431 10.062 1 91.06 273 PRO A O 1
ATOM 2154 N N . PHE A 1 274 ? -31.781 1.668 8.281 1 95.25 274 PHE A N 1
ATOM 2155 C CA . PHE A 1 274 ? -31.812 2.965 8.945 1 95.25 274 PHE A CA 1
ATOM 2156 C C . PHE A 1 274 ? -33.125 3.135 9.734 1 95.25 274 PHE A C 1
ATOM 2158 O O . PHE A 1 274 ? -33.094 3.455 10.922 1 95.25 274 PHE A O 1
ATOM 2165 N N . ASP A 1 275 ? -34.25 2.824 9.172 1 94.31 275 ASP A N 1
ATOM 2166 C CA . ASP A 1 275 ? -35.562 3.047 9.797 1 94.31 275 ASP A CA 1
ATOM 2167 C C . ASP A 1 275 ? -35.75 2.131 11 1 94.31 275 ASP A C 1
ATOM 2169 O O . ASP A 1 275 ? -36.406 2.514 11.984 1 94.31 275 ASP A O 1
ATOM 2173 N N . ARG A 1 276 ? -35.219 1.019 10.875 1 89.94 276 ARG A N 1
ATOM 2174 C CA . ARG A 1 276 ? -35.312 0.092 12 1 89.94 276 ARG A CA 1
ATOM 2175 C C . ARG A 1 276 ? -34.625 0.651 13.234 1 89.94 276 ARG A C 1
ATOM 2177 O O . ARG A 1 276 ? -35.125 0.57 14.344 1 89.94 276 ARG A O 1
ATOM 2184 N N . PHE A 1 277 ? -33.5 1.233 13.086 1 93.62 277 PHE A N 1
ATOM 2185 C CA . PHE A 1 277 ? -32.75 1.766 14.211 1 93.62 277 PHE A CA 1
ATOM 2186 C C . PHE A 1 277 ? -33.406 3.031 14.758 1 93.62 277 PHE A C 1
ATOM 2188 O O . PHE A 1 277 ? -33.344 3.293 15.961 1 93.62 277 PHE A O 1
ATOM 2195 N N . VAL A 1 278 ? -34 3.791 13.828 1 96.94 278 VAL A N 1
ATOM 2196 C CA . VAL A 1 278 ? -34.75 4.941 14.281 1 96.94 278 VAL A CA 1
ATOM 2197 C C . VAL A 1 278 ? -35.906 4.477 15.18 1 96.94 278 VAL A C 1
ATOM 2199 O O . VAL A 1 278 ? -36.094 5.012 16.281 1 96.94 278 VAL A O 1
ATOM 2202 N N . GLN A 1 279 ? -36.594 3.42 14.789 1 95.19 279 GLN A N 1
ATOM 2203 C CA . GLN A 1 279 ? -37.719 2.895 15.547 1 95.19 279 GLN A CA 1
ATOM 2204 C C . GLN A 1 279 ? -37.25 2.314 16.875 1 95.19 279 GLN A C 1
ATOM 2206 O O . GLN A 1 279 ? -37.906 2.523 17.906 1 95.19 279 GLN A O 1
ATOM 2211 N N . LEU A 1 280 ? -36.219 1.655 16.844 1 93.12 280 LEU A N 1
ATOM 2212 C CA . LEU A 1 280 ? -35.656 1.093 18.078 1 93.12 280 LEU A CA 1
ATOM 2213 C C . LEU A 1 280 ? -35.312 2.195 19.078 1 93.12 280 LEU A C 1
ATOM 2215 O O . LEU A 1 280 ? -35.562 2.053 20.266 1 93.12 280 LEU A O 1
ATOM 2219 N N . SER A 1 281 ? -34.75 3.256 18.578 1 95.69 281 SER A N 1
ATOM 2220 C CA . SER A 1 281 ? -34.344 4.359 19.438 1 95.69 281 SER A CA 1
ATOM 2221 C C . SER A 1 281 ? -35.531 5.082 20.031 1 95.69 281 SER A C 1
ATOM 2223 O O . SER A 1 281 ? -35.469 5.605 21.141 1 95.69 281 SER A O 1
ATOM 2225 N N . GLU A 1 282 ? -36.625 5.113 19.328 1 95.81 282 GLU A N 1
ATOM 2226 C CA . GLU A 1 282 ? -37.844 5.75 19.812 1 95.81 282 GLU A CA 1
ATOM 2227 C C . GLU A 1 282 ? -38.469 4.945 20.953 1 95.81 282 GLU A C 1
ATOM 2229 O O . GLU A 1 282 ? -38.969 5.523 21.922 1 95.81 282 GLU A O 1
ATOM 2234 N N . LYS A 1 283 ? -38.312 3.668 20.844 1 93.06 283 LYS A N 1
ATOM 2235 C CA . LYS A 1 283 ? -39.031 2.779 21.75 1 93.06 283 LYS A CA 1
ATOM 2236 C C . LYS A 1 283 ? -38.156 2.379 22.938 1 93.06 283 LYS A C 1
ATOM 2238 O O . LYS A 1 283 ? -38.656 1.996 24 1 93.06 283 LYS A O 1
ATOM 2243 N N . ALA A 1 284 ? -36.938 2.516 22.797 1 91.44 284 ALA A N 1
ATOM 2244 C CA . ALA A 1 284 ? -36 2 23.797 1 91.44 284 ALA A CA 1
ATOM 2245 C C . ALA A 1 284 ? -36.062 2.816 25.078 1 91.44 284 ALA A C 1
ATOM 2247 O O . ALA A 1 284 ? -36.062 4.047 25.047 1 91.44 284 ALA A O 1
ATOM 2248 N N . PRO A 1 285 ? -36.219 2.074 26.156 1 88.44 285 PRO A N 1
ATOM 2249 C CA . PRO A 1 285 ? -36.156 2.793 27.438 1 88.44 285 PRO A CA 1
ATOM 2250 C C . PRO A 1 285 ? -34.75 3.281 27.75 1 88.44 285 PRO A C 1
ATOM 2252 O O . PRO A 1 285 ? -33.781 2.811 27.141 1 88.44 285 PRO A O 1
ATOM 2255 N N . ALA A 1 286 ? -34.781 4.266 28.672 1 84.31 286 ALA A N 1
ATOM 2256 C CA . ALA A 1 286 ? -33.438 4.723 29.094 1 84.31 286 ALA A CA 1
ATOM 2257 C C . ALA A 1 286 ? -32.656 3.584 29.719 1 84.31 286 ALA A C 1
ATOM 2259 O O . ALA A 1 286 ? -33.188 2.793 30.5 1 84.31 286 ALA A O 1
ATOM 2260 N N . PHE A 1 287 ? -31.469 3.375 29.281 1 81.5 287 PHE A N 1
ATOM 2261 C CA . PHE A 1 287 ? -30.609 2.291 29.734 1 81.5 287 PHE A CA 1
ATOM 2262 C C . PHE A 1 287 ? -29.562 2.803 30.719 1 81.5 287 PHE A C 1
ATOM 2264 O O . PHE A 1 287 ? -29.188 2.105 31.656 1 81.5 287 PHE A O 1
ATOM 2271 N N . LEU A 1 288 ? -29.125 3.975 30.484 1 78.81 288 LEU A N 1
ATOM 2272 C CA . LEU A 1 288 ? -28.094 4.582 31.328 1 78.81 288 LEU A CA 1
ATOM 2273 C C . LEU A 1 288 ? -28.719 5.238 32.562 1 78.81 288 LEU A C 1
ATOM 2275 O O . LEU A 1 288 ? -29.688 5.988 32.438 1 78.81 288 LEU A O 1
ATOM 2279 N N . ASN A 1 289 ? -28.422 4.77 33.719 1 78.38 289 ASN A N 1
ATOM 2280 C CA . ASN A 1 289 ? -28.875 5.406 34.938 1 78.38 289 ASN A CA 1
ATOM 2281 C C . ASN A 1 289 ? -27.797 6.332 35.531 1 78.38 289 ASN A C 1
ATOM 2283 O O . ASN A 1 289 ? -27.219 6.051 36.562 1 78.38 289 ASN A O 1
ATOM 2287 N N . MET A 1 290 ? -27.422 7.188 34.688 1 76.94 290 MET A N 1
ATOM 2288 C CA . MET A 1 290 ? -26.406 8.117 35.156 1 76.94 290 MET A CA 1
ATOM 2289 C C . MET A 1 290 ? -26.984 9.508 35.375 1 76.94 290 MET A C 1
ATOM 2291 O O . MET A 1 290 ? -28.062 9.82 34.844 1 76.94 290 MET A O 1
ATOM 2295 N N . SER A 1 291 ? -26.297 10.227 36.219 1 78.44 291 SER A N 1
ATOM 2296 C CA . SER A 1 291 ? -26.734 11.602 36.469 1 78.44 291 SER A CA 1
ATOM 2297 C C . SER A 1 291 ? -26.688 12.445 35.219 1 78.44 291 SER A C 1
ATOM 2299 O O . SER A 1 291 ? -25.859 12.219 34.344 1 78.44 291 SER A O 1
ATOM 2301 N N . ASP A 1 292 ? -27.547 13.344 35.156 1 77.62 292 ASP A N 1
ATOM 2302 C CA . ASP A 1 292 ? -27.688 14.219 33.969 1 77.62 292 ASP A CA 1
ATOM 2303 C C . ASP A 1 292 ? -26.422 15.055 33.781 1 77.62 292 ASP A C 1
ATOM 2305 O O . ASP A 1 292 ? -26.172 15.547 32.688 1 77.62 292 ASP A O 1
ATOM 2309 N N . ASP A 1 293 ? -25.656 15.086 34.781 1 85.12 293 ASP A N 1
ATOM 2310 C CA . ASP A 1 293 ? -24.5 15.961 34.719 1 85.12 293 ASP A CA 1
ATOM 2311 C C . ASP A 1 293 ? -23.281 15.227 34.156 1 85.12 293 ASP A C 1
ATOM 2313 O O . ASP A 1 293 ? -22.266 15.844 33.844 1 85.12 293 ASP A O 1
ATOM 2317 N N . VAL A 1 294 ? -23.469 13.938 34 1 92.19 294 VAL A N 1
ATOM 2318 C CA . VAL A 1 294 ? -22.328 13.156 33.531 1 92.19 294 VAL A CA 1
ATOM 2319 C C . VAL A 1 294 ? -22.531 12.805 32.031 1 92.19 294 VAL A C 1
ATOM 2321 O O . VAL A 1 294 ? -23.562 12.234 31.672 1 92.19 294 VAL A O 1
ATOM 2324 N N . LYS A 1 295 ? -21.625 13.18 31.234 1 95.75 295 LYS A N 1
ATOM 2325 C CA . LYS A 1 295 ? -21.656 12.844 29.812 1 95.75 295 LYS A CA 1
ATOM 2326 C C . LYS A 1 295 ? -21.031 11.477 29.562 1 95.75 295 LYS A C 1
ATOM 2328 O O . LYS A 1 295 ? -20.016 11.133 30.172 1 95.75 295 LYS A O 1
ATOM 2333 N N . VAL A 1 296 ? -21.609 10.695 28.688 1 96.94 296 VAL A N 1
ATOM 2334 C CA . VAL A 1 296 ? -21.125 9.344 28.391 1 96.94 296 VAL A CA 1
ATOM 2335 C C . VAL A 1 296 ? -20.453 9.312 27.031 1 96.94 296 VAL A C 1
ATOM 2337 O O . VAL A 1 296 ? -21.031 9.766 26.031 1 96.94 296 VAL A O 1
ATOM 2340 N N . ILE A 1 297 ? -19.234 8.883 27.031 1 98.44 297 ILE A N 1
ATOM 2341 C CA . ILE A 1 297 ? -18.547 8.5 25.797 1 98.44 297 ILE A CA 1
ATOM 2342 C C . ILE A 1 297 ? -18.703 7 25.562 1 98.44 297 ILE A C 1
ATOM 2344 O O . ILE A 1 297 ? -18.375 6.188 26.438 1 98.44 297 ILE A O 1
ATOM 2348 N N . LEU A 1 298 ? -19.156 6.637 24.391 1 98.38 298 LEU A N 1
ATOM 2349 C CA . LEU A 1 298 ? -19.531 5.246 24.156 1 98.38 298 LEU A CA 1
ATOM 2350 C C . LEU A 1 298 ? -18.609 4.602 23.125 1 98.38 298 LEU A C 1
ATOM 2352 O O . LEU A 1 298 ? -18.375 5.168 22.062 1 98.38 298 LEU A O 1
ATOM 2356 N N . GLY A 1 299 ? -18.047 3.457 23.469 1 98.12 299 GLY A N 1
ATOM 2357 C CA . GLY A 1 299 ? -17.375 2.555 22.547 1 98.12 299 GLY A CA 1
ATOM 2358 C C . GLY A 1 299 ? -18.031 1.19 22.469 1 98.12 299 GLY A C 1
ATOM 2359 O O . GLY A 1 299 ? -18.344 0.582 23.484 1 98.12 299 GLY A O 1
ATOM 2360 N N . VAL A 1 300 ? -18.312 0.708 21.266 1 96.62 300 VAL A N 1
ATOM 2361 C CA . VAL A 1 300 ? -18.906 -0.606 21.031 1 96.62 300 VAL A CA 1
ATOM 2362 C C . VAL A 1 300 ? -18.109 -1.345 19.953 1 96.62 300 VAL A C 1
ATOM 2364 O O . VAL A 1 300 ? -18.047 -0.898 18.797 1 96.62 300 VAL A O 1
ATOM 2367 N N . ASP A 1 301 ? -17.516 -2.445 20.359 1 94.62 301 ASP A N 1
ATOM 2368 C CA . ASP A 1 301 ? -16.688 -3.176 19.422 1 94.62 301 ASP A CA 1
ATOM 2369 C C . ASP A 1 301 ? -16.672 -4.668 19.734 1 94.62 301 ASP A C 1
ATOM 2371 O O . ASP A 1 301 ? -16.875 -5.066 20.875 1 94.62 301 ASP A O 1
ATOM 2375 N N . ARG A 1 302 ? -16.406 -5.453 18.688 1 92.06 302 ARG A N 1
ATOM 2376 C CA . ARG A 1 302 ? -15.891 -6.789 18.984 1 92.06 302 ARG A CA 1
ATOM 2377 C C . ARG A 1 302 ? -14.5 -6.727 19.594 1 92.06 302 ARG A C 1
ATOM 2379 O O . ARG A 1 302 ? -13.727 -5.805 19.312 1 92.06 302 ARG A O 1
ATOM 2386 N N . LEU A 1 303 ? -14.258 -7.66 20.5 1 93.56 303 LEU A N 1
ATOM 2387 C CA . LEU A 1 303 ? -12.898 -7.711 21.031 1 93.56 303 LEU A CA 1
ATOM 2388 C C . LEU A 1 303 ? -11.93 -8.273 20 1 93.56 303 LEU A C 1
ATOM 2390 O O . LEU A 1 303 ? -11.75 -9.492 19.906 1 93.56 303 LEU A O 1
ATOM 2394 N N . ASP A 1 304 ? -11.359 -7.414 19.266 1 94.25 304 ASP A N 1
ATOM 2395 C CA . ASP A 1 304 ? -10.453 -7.684 18.156 1 94.25 304 ASP A CA 1
ATOM 2396 C C . ASP A 1 304 ? -9.32 -6.66 18.109 1 94.25 304 ASP A C 1
ATOM 2398 O O . ASP A 1 304 ? -9.539 -5.473 18.359 1 94.25 304 ASP A O 1
ATOM 2402 N N . TYR A 1 305 ? -8.109 -7.129 17.812 1 93.25 305 TYR A N 1
ATOM 2403 C CA . TYR A 1 305 ? -6.941 -6.25 17.891 1 93.25 305 TYR A CA 1
ATOM 2404 C C . TYR A 1 305 ? -7.016 -5.16 16.828 1 93.25 305 TYR A C 1
ATOM 2406 O O . TYR A 1 305 ? -6.355 -4.121 16.953 1 93.25 305 TYR A O 1
ATOM 2414 N N . THR A 1 306 ? -7.762 -5.328 15.758 1 95.31 306 THR A N 1
ATOM 2415 C CA . THR A 1 306 ? -7.879 -4.316 14.719 1 95.31 306 THR A CA 1
ATOM 2416 C C . THR A 1 306 ? -8.742 -3.152 15.188 1 95.31 306 THR A C 1
ATOM 2418 O O . THR A 1 306 ? -8.742 -2.082 14.578 1 95.31 306 THR A O 1
ATOM 2421 N N . LYS A 1 307 ? -9.461 -3.273 16.266 1 96.56 307 LYS A N 1
ATOM 2422 C CA . LYS A 1 307 ? -10.445 -2.283 16.703 1 96.56 307 LYS A CA 1
ATOM 2423 C C . LYS A 1 307 ? -9.797 -1.21 17.578 1 96.56 307 LYS A C 1
ATOM 2425 O O . LYS A 1 307 ? -10.422 -0.187 17.859 1 96.56 307 LYS A O 1
ATOM 2430 N N . GLY A 1 308 ? -8.617 -1.366 18.078 1 95.56 308 GLY A N 1
ATOM 2431 C CA . GLY A 1 308 ? -7.828 -0.326 18.719 1 95.56 308 GLY A CA 1
ATOM 2432 C C . GLY A 1 308 ? -8.305 0.005 20.125 1 95.56 308 GLY A C 1
ATOM 2433 O O . GLY A 1 308 ? -8.266 1.165 20.547 1 95.56 308 GLY A O 1
ATOM 2434 N N . LEU A 1 309 ? -8.773 -1.02 20.859 1 96.62 309 LEU A N 1
ATOM 2435 C CA . LEU A 1 309 ? -9.305 -0.784 22.203 1 96.62 309 LEU A CA 1
ATOM 2436 C C . LEU A 1 309 ? -8.211 -0.271 23.125 1 96.62 309 LEU A C 1
ATOM 2438 O O . LEU A 1 309 ? -8.445 0.646 23.922 1 96.62 309 LEU A O 1
ATOM 2442 N N . VAL A 1 310 ? -7.039 -0.835 23.047 1 95.81 310 VAL A N 1
ATOM 2443 C CA . VAL A 1 310 ? -5.926 -0.431 23.906 1 95.81 310 VAL A CA 1
ATOM 2444 C C . VAL A 1 310 ? -5.59 1.037 23.656 1 95.81 310 VAL A C 1
ATOM 2446 O O . VAL A 1 310 ? -5.465 1.818 24.609 1 95.81 310 VAL A O 1
ATOM 2449 N N . HIS A 1 311 ? -5.504 1.441 22.422 1 95.44 311 HIS A N 1
ATOM 2450 C CA . HIS A 1 311 ? -5.219 2.824 22.062 1 95.44 311 HIS A CA 1
ATOM 2451 C C . HIS A 1 311 ? -6.305 3.766 22.562 1 95.44 311 HIS A C 1
ATOM 2453 O O . HIS A 1 311 ? -6.004 4.852 23.062 1 95.44 311 HIS A O 1
ATOM 2459 N N . ARG A 1 312 ? -7.5 3.312 22.438 1 97.56 312 ARG A N 1
ATOM 2460 C CA . ARG A 1 312 ? -8.648 4.105 22.875 1 97.56 312 ARG A CA 1
ATOM 2461 C C . ARG A 1 312 ? -8.602 4.375 24.375 1 97.56 312 ARG A C 1
ATOM 2463 O O . ARG A 1 312 ? -8.789 5.516 24.797 1 97.56 312 ARG A O 1
ATOM 2470 N N . ILE A 1 313 ? -8.328 3.354 25.125 1 97.94 313 ILE A N 1
ATOM 2471 C CA . ILE A 1 313 ? -8.297 3.457 26.578 1 97.94 313 ILE A CA 1
ATOM 2472 C C . ILE A 1 313 ? -7.117 4.328 27.016 1 97.94 313 ILE A C 1
ATOM 2474 O O . ILE A 1 313 ? -7.254 5.168 27.906 1 97.94 313 ILE A O 1
ATOM 2478 N N . LEU A 1 314 ? -6.027 4.176 26.375 1 97.06 314 LEU A N 1
ATOM 2479 C CA . LEU A 1 314 ? -4.855 4.996 26.672 1 97.06 314 LEU A CA 1
ATOM 2480 C C . LEU A 1 314 ? -5.113 6.457 26.312 1 97.06 314 LEU A C 1
ATOM 2482 O O . LEU A 1 314 ? -4.668 7.363 27.031 1 97.06 314 LEU A O 1
ATOM 2486 N N . ALA A 1 315 ? -5.766 6.699 25.219 1 97.12 315 ALA A N 1
ATOM 2487 C CA . ALA A 1 315 ? -6.105 8.062 24.812 1 97.12 315 ALA A CA 1
ATOM 2488 C C . ALA A 1 315 ? -7.027 8.719 25.844 1 97.12 315 ALA A C 1
ATOM 2490 O O . ALA A 1 315 ? -6.906 9.922 26.109 1 97.12 315 ALA A O 1
ATOM 2491 N N . PHE A 1 316 ? -7.934 7.949 26.375 1 98.44 316 PHE A N 1
ATOM 2492 C CA . PHE A 1 316 ? -8.836 8.461 27.406 1 98.44 316 PHE A CA 1
ATOM 2493 C C . PHE A 1 316 ? -8.062 8.82 28.672 1 98.44 316 PHE A C 1
ATOM 2495 O O . PHE A 1 316 ? -8.367 9.82 29.328 1 98.44 316 PHE A O 1
ATOM 2502 N N . GLU A 1 317 ? -7.121 7.957 29.016 1 98.06 317 GLU A N 1
ATOM 2503 C CA . GLU A 1 317 ? -6.25 8.289 30.125 1 98.06 317 GLU A CA 1
ATOM 2504 C C . GLU A 1 317 ? -5.566 9.641 29.922 1 98.06 317 GLU A C 1
ATOM 2506 O O . GLU A 1 317 ? -5.547 10.484 30.812 1 98.06 317 GLU A O 1
ATOM 2511 N N . LYS A 1 318 ? -5.062 9.812 28.781 1 97 318 LYS A N 1
ATOM 2512 C CA . LYS A 1 318 ? -4.398 11.062 28.422 1 97 318 LYS A CA 1
ATOM 2513 C C . LYS A 1 318 ? -5.371 12.234 28.484 1 97 318 LYS A C 1
ATOM 2515 O O . LYS A 1 318 ? -5 13.336 28.906 1 97 318 LYS A O 1
ATOM 2520 N N . PHE A 1 319 ? -6.527 12.023 28.047 1 97.94 319 PHE A N 1
ATOM 2521 C CA . PHE A 1 319 ? -7.59 13.023 28.094 1 97.94 319 PHE A CA 1
ATOM 2522 C C . PHE A 1 319 ? -7.844 13.484 29.516 1 97.94 319 PHE A C 1
ATOM 2524 O O . PHE A 1 319 ? -7.934 14.688 29.781 1 97.94 319 PHE A O 1
ATOM 2531 N N . LEU A 1 320 ? -7.902 12.531 30.438 1 98 320 LEU A N 1
ATOM 2532 C CA . LEU A 1 320 ? -8.156 12.859 31.828 1 98 320 LEU A CA 1
ATOM 2533 C C . LEU A 1 320 ? -6.984 13.617 32.438 1 98 320 LEU A C 1
ATOM 2535 O O . LEU A 1 320 ? -7.172 14.469 33.312 1 98 320 LEU A O 1
ATOM 2539 N N . ASP A 1 321 ? -5.836 13.375 31.938 1 97.25 321 ASP A N 1
ATOM 2540 C CA . ASP A 1 321 ? -4.637 14.062 32.406 1 97.25 321 ASP A CA 1
ATOM 2541 C C . ASP A 1 321 ? -4.578 15.492 31.859 1 97.25 321 ASP A C 1
ATOM 2543 O O . ASP A 1 321 ? -4.301 16.438 32.594 1 97.25 321 ASP A O 1
ATOM 2547 N N . LYS A 1 322 ? -4.871 15.625 30.672 1 96.06 322 LYS A N 1
ATOM 2548 C CA . LYS A 1 322 ? -4.711 16.906 29.969 1 96.06 322 LYS A CA 1
ATOM 2549 C C . LYS A 1 322 ? -5.844 17.859 30.328 1 96.06 322 LYS A C 1
ATOM 2551 O O . LYS A 1 322 ? -5.645 19.078 30.359 1 96.06 322 LYS A O 1
ATOM 2556 N N . TYR A 1 323 ? -6.957 17.281 30.531 1 97.25 323 TYR A N 1
ATOM 2557 C CA . TYR A 1 323 ? -8.133 18.094 30.781 1 97.25 323 TYR A CA 1
ATOM 2558 C C . TYR A 1 323 ? -8.836 17.688 32.062 1 97.25 323 TYR A C 1
ATOM 2560 O O . TYR A 1 323 ? -9.961 17.172 32.031 1 97.25 323 TYR A O 1
ATOM 2568 N N . PRO A 1 324 ? -8.305 18.031 33.188 1 96.5 324 PRO A N 1
ATOM 2569 C CA . PRO A 1 324 ? -8.844 17.609 34.469 1 96.5 324 PRO A CA 1
ATOM 2570 C C . PRO A 1 324 ? -10.234 18.172 34.75 1 96.5 324 PRO A C 1
ATOM 2572 O O . PRO A 1 324 ? -10.953 17.656 35.625 1 96.5 324 PRO A O 1
ATOM 2575 N N . GLU A 1 325 ? -10.641 19.125 34 1 95.5 325 GLU A N 1
ATOM 2576 C CA . GLU A 1 325 ? -11.969 19.719 34.156 1 95.5 325 GLU A CA 1
ATOM 2577 C C . GLU A 1 325 ? -13.07 18.719 33.844 1 95.5 325 GLU A C 1
ATOM 2579 O O . GLU A 1 325 ? -14.219 18.891 34.219 1 95.5 325 GLU A O 1
ATOM 2584 N N . HIS A 1 326 ? -12.758 17.641 33.156 1 96.38 326 HIS A N 1
ATOM 2585 C CA . HIS A 1 326 ? -13.75 16.656 32.75 1 96.38 326 HIS A CA 1
ATOM 2586 C C . HIS A 1 326 ? -13.859 15.523 33.75 1 96.38 326 HIS A C 1
ATOM 2588 O O . HIS A 1 326 ? -14.773 14.695 33.688 1 96.38 326 HIS A O 1
ATOM 2594 N N . ARG A 1 327 ? -12.992 15.516 34.75 1 95.62 327 ARG A N 1
ATOM 2595 C CA . ARG A 1 327 ? -13.086 14.5 35.781 1 95.62 327 ARG A CA 1
ATOM 2596 C C . ARG A 1 327 ? -14.406 14.617 36.531 1 95.62 327 ARG A C 1
ATOM 2598 O O . ARG A 1 327 ? -14.883 15.719 36.812 1 95.62 327 ARG A O 1
ATOM 2605 N N . GLU A 1 328 ? -15.008 13.469 36.75 1 94.56 328 GLU A N 1
ATOM 2606 C CA . GLU A 1 328 ? -16.281 13.328 37.438 1 94.56 328 GLU A CA 1
ATOM 2607 C C . GLU A 1 328 ? -17.438 13.781 36.531 1 94.56 328 GLU A C 1
ATOM 2609 O O . GLU A 1 328 ? -18.609 13.656 36.938 1 94.56 328 GLU A O 1
ATOM 2614 N N . LYS A 1 329 ? -17.125 14.242 35.375 1 95.75 329 LYS A N 1
ATOM 2615 C CA . LYS A 1 329 ? -18.172 14.758 34.531 1 95.75 329 LYS A CA 1
ATOM 2616 C C . LYS A 1 329 ? -18.344 13.891 33.281 1 95.75 329 LYS A C 1
ATOM 2618 O O . LYS A 1 329 ? -19.328 14.031 32.531 1 95.75 329 LYS A O 1
ATOM 2623 N N . VAL A 1 330 ? -17.406 13.07 33.062 1 97.12 330 VAL A N 1
ATOM 2624 C CA . VAL A 1 330 ? -17.438 12.25 31.859 1 97.12 330 VAL A CA 1
ATOM 2625 C C . VAL A 1 330 ? -17.125 10.797 32.219 1 97.12 330 VAL A C 1
ATOM 2627 O O . VAL A 1 330 ? -16.312 10.531 33.125 1 97.12 330 VAL A O 1
ATOM 2630 N N . VAL A 1 331 ? -17.734 9.836 31.562 1 97.19 331 VAL A N 1
ATOM 2631 C CA . VAL A 1 331 ? -17.469 8.406 31.734 1 97.19 331 VAL A CA 1
ATOM 2632 C C . VAL A 1 331 ? -17.312 7.754 30.359 1 97.19 331 VAL A C 1
ATOM 2634 O O . VAL A 1 331 ? -18.062 8.062 29.422 1 97.19 331 VAL A O 1
ATOM 2637 N N . LEU A 1 332 ? -16.297 6.887 30.219 1 98.38 332 LEU A N 1
ATOM 2638 C CA . LEU A 1 332 ? -16.172 6.039 29.031 1 98.38 332 LEU A CA 1
ATOM 2639 C C . LEU A 1 332 ? -16.859 4.695 29.25 1 98.38 332 LEU A C 1
ATOM 2641 O O . LEU A 1 332 ? -16.453 3.928 30.125 1 98.38 332 LEU A O 1
ATOM 2645 N N . LEU A 1 333 ? -17.906 4.465 28.578 1 97.75 333 LEU A N 1
ATOM 2646 C CA . LEU A 1 333 ? -18.562 3.162 28.562 1 97.75 333 LEU A CA 1
ATOM 2647 C C . LEU A 1 333 ? -18.094 2.33 27.375 1 97.75 333 LEU A C 1
ATOM 2649 O O . LEU A 1 333 ? -18.469 2.607 26.234 1 97.75 333 LEU A O 1
ATOM 2653 N N . GLN A 1 334 ? -17.297 1.307 27.672 1 98.19 334 GLN A N 1
ATOM 2654 C CA . GLN A 1 334 ? -16.75 0.446 26.625 1 98.19 334 GLN A CA 1
ATOM 2655 C C . GLN A 1 334 ? -17.438 -0.917 26.625 1 98.19 334 GLN A C 1
ATOM 2657 O O . GLN A 1 334 ? -17.391 -1.645 27.625 1 98.19 334 GLN A O 1
ATOM 2662 N N . ILE A 1 335 ? -18.109 -1.196 25.531 1 96.94 335 ILE A N 1
ATOM 2663 C CA . ILE A 1 335 ? -18.734 -2.504 25.359 1 96.94 335 ILE A CA 1
ATOM 2664 C C . ILE A 1 335 ? -17.875 -3.352 24.406 1 96.94 335 ILE A C 1
ATOM 2666 O O . ILE A 1 335 ? -17.625 -2.955 23.281 1 96.94 335 ILE A O 1
ATOM 2670 N N . SER A 1 336 ? -17.438 -4.496 24.875 1 95.25 336 SER A N 1
ATOM 2671 C CA . SER A 1 336 ? -16.625 -5.414 24.078 1 95.25 336 SER A CA 1
ATOM 2672 C C . SER A 1 336 ? -17.328 -6.758 23.891 1 95.25 336 SER A C 1
ATOM 2674 O O . SER A 1 336 ? -17.531 -7.492 24.875 1 95.25 336 SER A O 1
ATOM 2676 N N . VAL A 1 337 ? -17.656 -7.043 22.719 1 91.5 337 VAL A N 1
ATOM 2677 C CA . VAL A 1 337 ? -18.312 -8.312 22.406 1 91.5 337 VAL A CA 1
ATOM 2678 C C . VAL A 1 337 ? -17.25 -9.383 22.141 1 91.5 337 VAL A C 1
ATOM 2680 O O . VAL A 1 337 ? -16.344 -9.195 21.344 1 91.5 337 VAL A O 1
ATOM 2683 N N . PRO A 1 338 ? -17.375 -10.516 22.844 1 87.69 338 PRO A N 1
ATOM 2684 C CA . PRO A 1 338 ? -16.391 -11.586 22.625 1 87.69 338 PRO A CA 1
ATOM 2685 C C . PRO A 1 338 ? -16.359 -12.062 21.172 1 87.69 338 PRO A C 1
ATOM 2687 O O . PRO A 1 338 ? -17.406 -12.172 20.531 1 87.69 338 PRO A O 1
ATOM 2690 N N . SER A 1 339 ? -15.195 -12.258 20.641 1 79.75 339 SER A N 1
ATOM 2691 C CA . SER A 1 339 ? -14.977 -12.719 19.281 1 79.75 339 SER A CA 1
ATOM 2692 C C . SER A 1 339 ? -13.797 -13.68 19.203 1 79.75 339 SER A C 1
ATOM 2694 O O . SER A 1 339 ? -12.734 -13.414 19.766 1 79.75 339 SER A O 1
ATOM 2696 N N . ARG A 1 340 ? -13.938 -14.828 18.578 1 79.56 340 ARG A N 1
ATOM 2697 C CA . ARG A 1 340 ? -12.867 -15.773 18.297 1 79.56 340 ARG A CA 1
ATOM 2698 C C . ARG A 1 340 ? -12.086 -16.109 19.578 1 79.56 340 ARG A C 1
ATOM 2700 O O . ARG A 1 340 ? -10.859 -16.031 19.594 1 79.56 340 ARG A O 1
ATOM 2707 N N . THR A 1 341 ? -12.695 -16.422 20.594 1 78 341 THR A N 1
ATOM 2708 C CA . THR A 1 341 ? -12.172 -16.562 21.953 1 78 341 THR A CA 1
ATOM 2709 C C . THR A 1 341 ? -11.156 -17.703 22.016 1 78 341 THR A C 1
ATOM 2711 O O . THR A 1 341 ? -10.383 -17.797 22.969 1 78 341 THR A O 1
ATOM 2714 N N . ASP A 1 342 ? -11.078 -18.453 20.938 1 75.94 342 ASP A N 1
ATOM 2715 C CA . ASP A 1 342 ? -10.156 -19.578 20.938 1 75.94 342 ASP A CA 1
ATOM 2716 C C . ASP A 1 342 ? -8.781 -19.156 20.422 1 75.94 342 ASP A C 1
ATOM 2718 O O . ASP A 1 342 ? -7.805 -19.906 20.578 1 75.94 342 ASP A O 1
ATOM 2722 N N . VAL A 1 343 ? -8.68 -18.078 19.906 1 78.88 343 VAL A N 1
ATOM 2723 C CA . VAL A 1 343 ? -7.426 -17.594 19.328 1 78.88 343 VAL A CA 1
ATOM 2724 C C . VAL A 1 343 ? -6.594 -16.891 20.406 1 78.88 343 VAL A C 1
ATOM 2726 O O . VAL A 1 343 ? -7.102 -16.031 21.125 1 78.88 343 VAL A O 1
ATOM 2729 N N . LYS A 1 344 ? -5.34 -17.234 20.531 1 82.12 344 LYS A N 1
ATOM 2730 C CA . LYS A 1 344 ? -4.426 -16.766 21.578 1 82.12 344 LYS A CA 1
ATOM 2731 C C . LYS A 1 344 ? -4.336 -15.25 21.594 1 82.12 344 LYS A C 1
ATOM 2733 O O . LYS A 1 344 ? -4.363 -14.633 22.672 1 82.12 344 LYS A O 1
ATOM 2738 N N . GLU A 1 345 ? -4.207 -14.648 20.484 1 84.06 345 GLU A N 1
ATOM 2739 C CA . GLU A 1 345 ? -4.051 -13.195 20.375 1 84.06 345 GLU A CA 1
ATOM 2740 C C . GLU A 1 345 ? -5.238 -12.469 21 1 84.06 345 GLU A C 1
ATOM 2742 O O . GLU A 1 345 ? -5.078 -11.398 21.594 1 84.06 345 GLU A O 1
ATOM 2747 N N . TYR A 1 346 ? -6.379 -13 20.938 1 85.25 346 TYR A N 1
ATOM 2748 C CA . TYR A 1 346 ? -7.59 -12.359 21.438 1 85.25 346 TYR A CA 1
ATOM 2749 C C . TYR A 1 346 ? -7.695 -12.508 22.953 1 85.25 346 TYR A C 1
ATOM 2751 O O . TYR A 1 346 ? -8.164 -11.594 23.641 1 85.25 346 TYR A O 1
ATOM 2759 N N . LYS A 1 347 ? -7.211 -13.586 23.406 1 88.44 347 LYS A N 1
ATOM 2760 C CA . LYS A 1 347 ? -7.16 -13.781 24.859 1 88.44 347 LYS A CA 1
ATOM 2761 C C . LYS A 1 347 ? -6.199 -12.789 25.516 1 88.44 347 LYS A C 1
ATOM 2763 O O . LYS A 1 347 ? -6.52 -12.203 26.547 1 88.44 347 LYS A O 1
ATOM 2768 N N . GLN A 1 348 ? -5.078 -12.695 24.906 1 90.69 348 GLN A N 1
ATOM 2769 C CA . GLN A 1 348 ? -4.09 -11.75 25.406 1 90.69 348 GLN A CA 1
ATOM 2770 C C . GLN A 1 348 ? -4.629 -10.328 25.391 1 90.69 348 GLN A C 1
ATOM 2772 O O . GLN A 1 348 ? -4.371 -9.547 26.312 1 90.69 348 GLN A O 1
ATOM 2777 N N . LEU A 1 349 ? -5.352 -10.07 24.391 1 92.88 349 LEU A N 1
ATOM 2778 C CA . LEU A 1 349 ? -5.93 -8.734 24.266 1 92.88 349 LEU A CA 1
ATOM 2779 C C . LEU A 1 349 ? -6.934 -8.477 25.375 1 92.88 349 LEU A C 1
ATOM 2781 O O . LEU A 1 349 ? -6.988 -7.375 25.938 1 92.88 349 LEU A O 1
ATOM 2785 N N . LYS A 1 350 ? -7.742 -9.414 25.656 1 94.31 350 LYS A N 1
ATOM 2786 C CA . LYS A 1 350 ? -8.711 -9.289 26.734 1 94.31 350 LYS A CA 1
ATOM 2787 C C . LYS A 1 350 ? -8.016 -8.961 28.062 1 94.31 350 LYS A C 1
ATOM 2789 O O . LYS A 1 350 ? -8.414 -8.031 28.766 1 94.31 350 LYS A O 1
ATOM 2794 N N . ASP A 1 351 ? -6.973 -9.703 28.344 1 94.88 351 ASP A N 1
ATOM 2795 C CA . ASP A 1 351 ? -6.223 -9.508 29.578 1 94.88 351 ASP A CA 1
ATOM 2796 C C . ASP A 1 351 ? -5.586 -8.117 29.625 1 94.88 351 ASP A C 1
ATOM 2798 O O . ASP A 1 351 ? -5.656 -7.43 30.641 1 94.88 351 ASP A O 1
ATOM 2802 N N . GLU A 1 352 ? -5.012 -7.805 28.547 1 95.06 352 GLU A N 1
ATOM 2803 C CA . GLU A 1 352 ? -4.352 -6.504 28.469 1 95.06 352 GLU A CA 1
ATOM 2804 C C . GLU A 1 352 ? -5.352 -5.367 28.672 1 95.06 352 GLU A C 1
ATOM 2806 O O . GLU A 1 352 ? -5.059 -4.395 29.359 1 95.06 352 GLU A O 1
ATOM 2811 N N . THR A 1 353 ? -6.5 -5.473 28.062 1 95.81 353 THR A N 1
ATOM 2812 C CA . THR A 1 353 ? -7.535 -4.445 28.156 1 95.81 353 THR A CA 1
ATOM 2813 C C . THR A 1 353 ? -8.055 -4.312 29.578 1 95.81 353 THR A C 1
ATOM 2815 O O . THR A 1 353 ? -8.18 -3.201 30.094 1 95.81 353 THR A O 1
ATOM 2818 N N . GLU A 1 354 ? -8.289 -5.395 30.219 1 96.25 354 GLU A N 1
ATOM 2819 C CA . GLU A 1 354 ? -8.812 -5.391 31.578 1 96.25 354 GLU A CA 1
ATOM 2820 C C . GLU A 1 354 ? -7.773 -4.844 32.562 1 96.25 354 GLU A C 1
ATOM 2822 O O . GLU A 1 354 ? -8.117 -4.102 33.5 1 96.25 354 GLU A O 1
ATOM 2827 N N . LEU A 1 355 ? -6.551 -5.215 32.375 1 96.81 355 LEU A N 1
ATOM 2828 C CA . LEU A 1 355 ? -5.477 -4.699 33.188 1 96.81 355 LEU A CA 1
ATOM 2829 C C . LEU A 1 355 ? -5.359 -3.186 33.062 1 96.81 355 LEU A C 1
ATOM 2831 O O . LEU A 1 355 ? -5.188 -2.48 34.062 1 96.81 355 LEU A O 1
ATOM 2835 N N . LEU A 1 356 ? -5.469 -2.736 31.875 1 97.25 356 LEU A N 1
ATOM 2836 C CA . LEU A 1 356 ? -5.363 -1.307 31.609 1 97.25 356 LEU A CA 1
ATOM 2837 C C . LEU A 1 356 ? -6.52 -0.548 32.25 1 97.25 356 LEU A C 1
ATOM 2839 O O . LEU A 1 356 ? -6.312 0.513 32.844 1 97.25 356 LEU A O 1
ATOM 2843 N N . ILE A 1 357 ? -7.684 -1.026 32.094 1 97.81 357 ILE A N 1
ATOM 2844 C CA . ILE A 1 357 ? -8.867 -0.394 32.656 1 97.81 357 ILE A CA 1
ATOM 2845 C C . ILE A 1 357 ? -8.75 -0.359 34.188 1 97.81 357 ILE A C 1
ATOM 2847 O O . ILE A 1 357 ? -9.055 0.66 34.812 1 97.81 357 ILE A O 1
ATOM 2851 N N . GLY A 1 358 ? -8.32 -1.491 34.719 1 97.25 358 GLY A N 1
ATOM 2852 C CA . GLY A 1 358 ? -8.102 -1.537 36.156 1 97.25 358 GLY A CA 1
ATOM 2853 C C . GLY A 1 358 ? -7.105 -0.499 36.656 1 97.25 358 GLY A C 1
ATOM 2854 O O . GLY A 1 358 ? -7.332 0.161 37.656 1 97.25 358 GLY A O 1
ATOM 2855 N N . ARG A 1 359 ? -6.059 -0.374 35.938 1 97.94 359 ARG A N 1
ATOM 2856 C CA . ARG A 1 359 ? -5.012 0.577 36.312 1 97.94 359 ARG A CA 1
ATOM 2857 C C . ARG A 1 359 ? -5.531 2.01 36.25 1 97.94 359 ARG A C 1
ATOM 2859 O O . ARG A 1 359 ? -5.289 2.803 37.156 1 97.94 359 ARG A O 1
ATOM 2866 N N . ILE A 1 360 ? -6.234 2.363 35.219 1 98.06 360 ILE A N 1
ATOM 2867 C CA . ILE A 1 360 ? -6.719 3.727 35.031 1 98.06 360 ILE A CA 1
ATOM 2868 C C . ILE A 1 360 ? -7.805 4.039 36.062 1 98.06 360 ILE A C 1
ATOM 2870 O O . ILE A 1 360 ? -7.809 5.121 36.656 1 98.06 360 ILE A O 1
ATOM 2874 N N . ASN A 1 361 ? -8.766 3.129 36.25 1 97.94 361 ASN A N 1
ATOM 2875 C CA . ASN A 1 361 ? -9.781 3.318 37.281 1 97.94 361 ASN A CA 1
ATOM 2876 C C . ASN A 1 361 ? -9.156 3.463 38.656 1 97.94 361 ASN A C 1
ATOM 2878 O O . ASN A 1 361 ? -9.648 4.227 39.5 1 97.94 361 ASN A O 1
ATOM 2882 N N . GLY A 1 362 ? -8.102 2.691 38.938 1 96.81 362 GLY A N 1
ATOM 2883 C CA . GLY A 1 362 ? -7.398 2.83 40.219 1 96.81 362 GLY A CA 1
ATOM 2884 C C . GLY A 1 362 ? -6.785 4.203 40.406 1 96.81 362 GLY A C 1
ATOM 2885 O O . GLY A 1 362 ? -6.777 4.734 41.531 1 96.81 362 GLY A O 1
ATOM 2886 N N . ARG A 1 363 ? -6.418 4.77 39.406 1 97.38 363 ARG A N 1
ATOM 2887 C CA . ARG A 1 363 ? -5.703 6.043 39.438 1 97.38 363 ARG A CA 1
ATOM 2888 C C . ARG A 1 363 ? -6.676 7.211 39.562 1 97.38 363 ARG A C 1
ATOM 2890 O O . ARG A 1 363 ? -6.391 8.18 40.281 1 97.38 363 ARG A O 1
ATOM 2897 N N . PHE A 1 364 ? -7.844 7.152 38.844 1 97.38 364 PHE A N 1
ATOM 2898 C CA . PHE A 1 364 ? -8.633 8.367 38.656 1 97.38 364 PHE A CA 1
ATOM 2899 C C . PHE A 1 364 ? -9.938 8.281 39.438 1 97.38 364 PHE A C 1
ATOM 2901 O O . PHE A 1 364 ? -10.617 9.289 39.656 1 97.38 364 PHE A O 1
ATOM 2908 N N . SER A 1 365 ? -10.289 7.07 39.875 1 95.31 365 SER A N 1
ATOM 2909 C CA . SER A 1 365 ? -11.594 6.898 40.5 1 95.31 365 SER A CA 1
ATOM 2910 C C . SER A 1 365 ? -11.742 7.773 41.75 1 95.31 365 SER A C 1
ATOM 2912 O O . SER A 1 365 ? -10.758 8.031 42.438 1 95.31 365 SER A O 1
ATOM 2914 N N . MET A 1 366 ? -12.953 8.18 41.906 1 93.69 366 MET A N 1
ATOM 2915 C CA . MET A 1 366 ? -13.398 8.883 43.094 1 93.69 366 MET A CA 1
ATOM 2916 C C . MET A 1 366 ? -14.531 8.125 43.781 1 93.69 366 MET A C 1
ATOM 2918 O O . MET A 1 366 ? -15.047 7.152 43.219 1 93.69 366 MET A O 1
ATOM 2922 N N . PRO A 1 367 ? -14.867 8.461 44.938 1 91.06 367 PRO A N 1
ATOM 2923 C CA . PRO A 1 367 ? -15.852 7.676 45.719 1 91.06 367 PRO A CA 1
ATOM 2924 C C . PRO A 1 367 ? -17.141 7.445 44.938 1 91.06 367 PRO A C 1
ATOM 2926 O O . PRO A 1 367 ? -17.734 6.367 45.031 1 91.06 367 PRO A O 1
ATOM 2929 N N . ASN A 1 368 ? -17.547 8.43 44.125 1 88.94 368 ASN A N 1
ATOM 2930 C CA . ASN A 1 368 ? -18.828 8.281 43.438 1 88.94 368 ASN A CA 1
ATOM 2931 C C . ASN A 1 368 ? -18.656 8.328 41.938 1 88.94 368 ASN A C 1
ATOM 2933 O O . ASN A 1 368 ? -19.609 8.656 41.188 1 88.94 368 ASN A O 1
ATOM 2937 N N . TRP A 1 369 ? -17.453 8.117 41.5 1 93.12 369 TRP A N 1
ATOM 2938 C CA . TRP A 1 369 ? -17.203 8.25 40.062 1 93.12 369 TRP A CA 1
ATOM 2939 C C . TRP A 1 369 ? -16.047 7.352 39.625 1 93.12 369 TRP A C 1
ATOM 2941 O O . TRP A 1 369 ? -15 7.316 40.281 1 93.12 369 TRP A O 1
ATOM 2951 N N . SER A 1 370 ? -16.344 6.551 38.656 1 94.94 370 SER A N 1
ATOM 2952 C CA . SER A 1 370 ? -15.305 5.797 37.969 1 94.94 370 SER A CA 1
ATOM 2953 C C . SER A 1 370 ? -15.227 6.176 36.5 1 94.94 370 SER A C 1
ATOM 2955 O O . SER A 1 370 ? -16.25 6.191 35.812 1 94.94 370 SER A O 1
ATOM 2957 N N . PRO A 1 371 ? -14.094 6.449 36.031 1 97.19 371 PRO A N 1
ATOM 2958 C CA . PRO A 1 371 ? -13.977 7.016 34.688 1 97.19 371 PRO A CA 1
ATOM 2959 C C . PRO A 1 371 ? -14.359 6.023 33.594 1 97.19 371 PRO A C 1
ATOM 2961 O O . PRO A 1 371 ? -14.836 6.422 32.531 1 97.19 371 PRO A O 1
ATOM 2964 N N . ILE A 1 372 ? -14.055 4.691 33.781 1 98.25 372 ILE A N 1
ATOM 2965 C CA . ILE A 1 372 ? -14.305 3.729 32.719 1 98.25 372 ILE A CA 1
ATOM 2966 C C . ILE A 1 372 ? -15.242 2.635 33.219 1 98.25 372 ILE A C 1
ATOM 2968 O O . ILE A 1 372 ? -14.977 2.006 34.25 1 98.25 372 ILE A O 1
ATOM 2972 N N . ARG A 1 373 ? -16.297 2.453 32.594 1 96.44 373 ARG A N 1
ATOM 2973 C CA . ARG A 1 373 ? -17.172 1.308 32.75 1 96.44 373 ARG A CA 1
ATOM 2974 C C . ARG A 1 373 ? -17.031 0.321 31.609 1 96.44 373 ARG A C 1
ATOM 2976 O O . ARG A 1 373 ? -17.078 0.711 30.438 1 96.44 373 ARG A O 1
ATOM 2983 N N . TYR A 1 374 ? -16.812 -0.914 31.984 1 96.62 374 TYR A N 1
ATOM 2984 C CA . TYR A 1 374 ? -16.484 -1.922 30.984 1 96.62 374 TYR A CA 1
ATOM 2985 C C . TYR A 1 374 ? -17.5 -3.055 31 1 96.62 374 TYR A C 1
ATOM 2987 O O . TYR A 1 374 ? -17.766 -3.648 32.062 1 96.62 374 TYR A O 1
ATOM 2995 N N . ILE A 1 375 ? -18.109 -3.32 29.875 1 95.31 375 ILE A N 1
ATOM 2996 C CA . ILE A 1 375 ? -19.016 -4.449 29.719 1 95.31 375 ILE A CA 1
ATOM 2997 C C . ILE A 1 375 ? -18.438 -5.457 28.734 1 95.31 375 ILE A C 1
ATOM 2999 O O . ILE A 1 375 ? -18.281 -5.152 27.547 1 95.31 375 ILE A O 1
ATOM 3003 N N . TYR A 1 376 ? -18.031 -6.582 29.219 1 94.31 376 TYR A N 1
ATOM 3004 C CA . TYR A 1 376 ? -17.609 -7.695 28.391 1 94.31 376 TYR A CA 1
ATOM 3005 C C . TYR A 1 376 ? -18.75 -8.664 28.141 1 94.31 376 TYR A C 1
ATOM 3007 O O . TYR A 1 376 ? -18.984 -9.578 28.938 1 94.31 376 TYR A O 1
ATOM 3015 N N . GLY A 1 377 ? -19.438 -8.461 27.047 1 90.75 377 GLY A N 1
ATOM 3016 C CA . GLY A 1 377 ? -20.609 -9.258 26.734 1 90.75 377 GLY A CA 1
ATOM 3017 C C . GLY A 1 377 ? -21.453 -8.664 25.609 1 90.75 377 GLY A C 1
ATOM 3018 O O . GLY A 1 377 ? -21.078 -7.645 25.016 1 90.75 377 GLY A O 1
ATOM 3019 N N . CYS A 1 378 ? -22.594 -9.336 25.328 1 86.81 378 CYS A N 1
ATOM 3020 C CA . CYS A 1 378 ? -23.469 -8.906 24.25 1 86.81 378 CYS A CA 1
ATOM 3021 C C . CYS A 1 378 ? -24.672 -8.133 24.797 1 86.81 378 CYS A C 1
ATOM 3023 O O . CYS A 1 378 ? -25.203 -8.477 25.844 1 86.81 378 CYS A O 1
ATOM 3025 N N . LEU A 1 379 ? -24.969 -7.059 24.125 1 88.75 379 LEU A N 1
ATOM 3026 C CA . LEU A 1 379 ? -26.188 -6.305 24.422 1 88.75 379 LEU A CA 1
ATOM 3027 C C . LEU A 1 379 ? -27.203 -6.457 23.312 1 88.75 379 LEU A C 1
ATOM 3029 O O . LEU A 1 379 ? -26.844 -6.699 22.156 1 88.75 379 LEU A O 1
ATOM 3033 N N . SER A 1 380 ? -28.453 -6.398 23.688 1 85.38 380 SER A N 1
ATOM 3034 C CA . SER A 1 380 ? -29.5 -6.453 22.672 1 85.38 380 SER A CA 1
ATOM 3035 C C . SER A 1 380 ? -29.484 -5.211 21.797 1 85.38 380 SER A C 1
ATOM 3037 O O . SER A 1 380 ? -28.938 -4.176 22.172 1 85.38 380 SER A O 1
ATOM 3039 N N . GLN A 1 381 ? -30.109 -5.293 20.703 1 85.06 381 GLN A N 1
ATOM 3040 C CA . GLN A 1 381 ? -30.188 -4.156 19.781 1 85.06 381 GLN A CA 1
ATOM 3041 C C . GLN A 1 381 ? -30.938 -2.992 20.406 1 85.06 381 GLN A C 1
ATOM 3043 O O . GLN A 1 381 ? -30.625 -1.829 20.156 1 85.06 381 GLN A O 1
ATOM 3048 N N . GLU A 1 382 ? -31.906 -3.32 21.203 1 89.19 382 GLU A N 1
ATOM 3049 C CA . GLU A 1 382 ? -32.656 -2.287 21.891 1 89.19 382 GLU A CA 1
ATOM 3050 C C . GLU A 1 382 ? -31.812 -1.539 22.906 1 89.19 382 GLU A C 1
ATOM 3052 O O . GLU A 1 382 ? -31.891 -0.312 23.016 1 89.19 382 GLU A O 1
ATOM 3057 N N . GLN A 1 383 ? -31.109 -2.312 23.625 1 92.31 383 GLN A N 1
ATOM 3058 C CA . GLN A 1 383 ? -30.203 -1.707 24.594 1 92.31 383 GLN A CA 1
ATOM 3059 C C . GLN A 1 383 ? -29.156 -0.835 23.906 1 92.31 383 GLN A C 1
ATOM 3061 O O . GLN A 1 383 ? -28.859 0.273 24.359 1 92.31 383 GLN A O 1
ATOM 3066 N N . LEU A 1 384 ? -28.688 -1.33 22.844 1 93.31 384 LEU A N 1
ATOM 3067 C CA . LEU A 1 384 ? -27.688 -0.582 22.094 1 93.31 384 LEU A CA 1
ATOM 3068 C C . LEU A 1 384 ? -28.281 0.699 21.516 1 93.31 384 LEU A C 1
ATOM 3070 O O . LEU A 1 384 ? -27.641 1.752 21.547 1 93.31 384 LEU A O 1
ATOM 3074 N N . ALA A 1 385 ? -29.438 0.612 21.016 1 94.88 385 ALA A N 1
ATOM 3075 C CA . ALA A 1 385 ? -30.094 1.784 20.453 1 94.88 385 ALA A CA 1
ATOM 3076 C C . ALA A 1 385 ? -30.281 2.869 21.516 1 94.88 385 ALA A C 1
ATOM 3078 O O . ALA A 1 385 ? -30.141 4.059 21.219 1 94.88 385 ALA A O 1
ATOM 3079 N N . ALA A 1 386 ? -30.625 2.428 22.719 1 95.75 386 ALA A N 1
ATOM 3080 C CA . ALA A 1 386 ? -30.781 3.373 23.812 1 95.75 386 ALA A CA 1
ATOM 3081 C C . ALA A 1 386 ? -29.453 4.066 24.125 1 95.75 386 ALA A C 1
ATOM 3083 O O . ALA A 1 386 ? -29.422 5.277 24.359 1 95.75 386 ALA A O 1
ATOM 3084 N N . LEU A 1 387 ? -28.422 3.275 24.156 1 96.38 387 LEU A N 1
ATOM 3085 C CA . LEU A 1 387 ? -27.109 3.82 24.438 1 96.38 387 LEU A CA 1
ATOM 3086 C C . LEU A 1 387 ? -26.672 4.789 23.344 1 96.38 387 LEU A C 1
ATOM 3088 O O . LEU A 1 387 ? -26.156 5.871 23.641 1 96.38 387 LEU A O 1
ATOM 3092 N N . TYR A 1 388 ? -26.891 4.422 22.125 1 97.56 388 TYR A N 1
ATOM 3093 C CA . TYR A 1 388 ? -26.562 5.281 20.984 1 97.56 388 TYR A CA 1
ATOM 3094 C C . TYR A 1 388 ? -27.312 6.605 21.078 1 97.56 388 TYR A C 1
ATOM 3096 O O . TYR A 1 388 ? -26.734 7.668 20.812 1 97.56 388 TYR A O 1
ATOM 3104 N N . ARG A 1 389 ? -28.516 6.547 21.422 1 96.56 389 ARG A N 1
ATOM 3105 C CA . ARG A 1 389 ? -29.406 7.707 21.469 1 96.56 389 ARG A CA 1
ATOM 3106 C C . ARG A 1 389 ? -28.938 8.688 22.547 1 96.56 389 ARG A C 1
ATOM 3108 O O . ARG A 1 389 ? -29 9.898 22.359 1 96.56 389 ARG A O 1
ATOM 3115 N N . ASP A 1 390 ? -28.469 8.156 23.641 1 95.06 390 ASP A N 1
ATOM 3116 C CA . ASP A 1 390 ? -28.359 8.992 24.828 1 95.06 390 ASP A CA 1
ATOM 3117 C C . ASP A 1 390 ? -26.922 9.391 25.094 1 95.06 390 ASP A C 1
ATOM 3119 O O . ASP A 1 390 ? -26.656 10.289 25.891 1 95.06 390 ASP A O 1
ATOM 3123 N N . CYS A 1 391 ? -25.953 8.781 24.438 1 95.94 391 CYS A N 1
ATOM 3124 C CA . CYS A 1 391 ? -24.562 9.125 24.719 1 95.94 391 CYS A CA 1
ATOM 3125 C C . CYS A 1 391 ? -24.203 10.477 24.125 1 95.94 391 CYS A C 1
ATOM 3127 O O . CYS A 1 391 ? -24.844 10.93 23.172 1 95.94 391 CYS A O 1
ATOM 3129 N N . ALA A 1 392 ? -23.172 11.094 24.688 1 97.12 392 ALA A N 1
ATOM 3130 C CA . ALA A 1 392 ? -22.719 12.406 24.219 1 97.12 392 ALA A CA 1
ATOM 3131 C C . ALA A 1 392 ? -21.781 12.273 23.031 1 97.12 392 ALA A C 1
ATOM 3133 O O . ALA A 1 392 ? -21.781 13.117 22.141 1 97.12 392 ALA A O 1
ATOM 3134 N N . VAL A 1 393 ? -20.938 11.32 23.125 1 98.44 393 VAL A N 1
ATOM 3135 C CA . VAL A 1 393 ? -19.938 11.094 22.078 1 98.44 393 VAL A CA 1
ATOM 3136 C C . VAL A 1 393 ? -19.844 9.602 21.766 1 98.44 393 VAL A C 1
ATOM 3138 O O . VAL A 1 393 ? -19.828 8.773 22.672 1 98.44 393 VAL A O 1
ATOM 3141 N N . ALA A 1 394 ? -19.922 9.25 20.531 1 98.62 394 ALA A N 1
ATOM 3142 C CA . ALA A 1 394 ? -19.578 7.898 20.094 1 98.62 394 ALA A CA 1
ATOM 3143 C C . ALA A 1 394 ? -18.141 7.832 19.609 1 98.62 394 ALA A C 1
ATOM 3145 O O . ALA A 1 394 ? -17.734 8.617 18.75 1 98.62 394 ALA A O 1
ATOM 3146 N N . LEU A 1 395 ? -17.406 6.961 20.188 1 98.19 395 LEU A N 1
ATOM 3147 C CA . LEU A 1 395 ? -15.984 6.812 19.891 1 98.19 395 LEU A CA 1
ATOM 3148 C C . LEU A 1 395 ? -15.727 5.555 19.078 1 98.19 395 LEU A C 1
ATOM 3150 O O . LEU A 1 395 ? -15.594 4.461 19.625 1 98.19 395 LEU A O 1
ATOM 3154 N N . VAL A 1 396 ? -15.555 5.715 17.719 1 98.12 396 VAL A N 1
ATOM 3155 C CA . VAL A 1 396 ? -15.305 4.625 16.781 1 98.12 396 VAL A CA 1
ATOM 3156 C C . VAL A 1 396 ? -13.906 4.77 16.188 1 98.12 396 VAL A C 1
ATOM 3158 O O . VAL A 1 396 ? -13.742 5.371 15.117 1 98.12 396 VAL A O 1
ATOM 3161 N N . THR A 1 397 ? -12.922 4.129 16.828 1 97.81 397 THR A N 1
ATOM 3162 C CA . THR A 1 397 ? -11.539 4.426 16.469 1 97.81 397 THR A CA 1
ATOM 3163 C C . THR A 1 397 ? -10.773 3.145 16.156 1 97.81 397 THR A C 1
ATOM 3165 O O . THR A 1 397 ? -9.688 2.926 16.703 1 97.81 397 THR A O 1
ATOM 3168 N N . PRO A 1 398 ? -11.258 2.328 15.258 1 97.62 398 PRO A N 1
ATOM 3169 C CA . PRO A 1 398 ? -10.484 1.142 14.891 1 97.62 398 PRO A CA 1
ATOM 3170 C C . PRO A 1 398 ? -9.148 1.488 14.242 1 97.62 398 PRO A C 1
ATOM 3172 O O . PRO A 1 398 ? -9.008 2.555 13.633 1 97.62 398 PRO A O 1
ATOM 3175 N N . LEU A 1 399 ? -8.195 0.572 14.414 1 95.94 399 LEU A N 1
ATOM 3176 C CA . LEU A 1 399 ? -6.918 0.708 13.727 1 95.94 399 LEU A CA 1
ATOM 3177 C C . LEU A 1 399 ? -7.062 0.393 12.242 1 95.94 399 LEU A C 1
ATOM 3179 O O . LEU A 1 399 ? -6.309 0.915 11.414 1 95.94 399 LEU A O 1
ATOM 3183 N N . ARG A 1 400 ? -7.887 -0.484 11.875 1 95.94 400 ARG A N 1
ATOM 3184 C CA . ARG A 1 400 ? -8.281 -0.851 10.516 1 95.94 400 ARG A CA 1
ATOM 3185 C C . ARG A 1 400 ? -9.617 -1.592 10.516 1 95.94 400 ARG A C 1
ATOM 3187 O O . ARG A 1 400 ? -9.836 -2.479 11.344 1 95.94 400 ARG A O 1
ATOM 3194 N N . ASP A 1 401 ? -10.453 -1.165 9.594 1 95.5 401 ASP A N 1
ATOM 3195 C CA . ASP A 1 401 ? -11.773 -1.785 9.547 1 95.5 401 ASP A CA 1
ATOM 3196 C C . ASP A 1 401 ? -12.367 -1.73 8.141 1 95.5 401 ASP A C 1
ATOM 3198 O O . ASP A 1 401 ? -11.969 -0.89 7.328 1 95.5 401 ASP A O 1
ATOM 3202 N N . GLY A 1 402 ? -13.242 -2.734 7.875 1 94 402 GLY A N 1
ATOM 3203 C CA . GLY A 1 402 ? -13.914 -2.727 6.586 1 94 402 GLY A CA 1
ATOM 3204 C C . GLY A 1 402 ? -14.844 -1.542 6.402 1 94 402 GLY A C 1
ATOM 3205 O O . GLY A 1 402 ? -14.469 -0.539 5.793 1 94 402 GLY A O 1
ATOM 3206 N N . MET A 1 403 ? -15.969 -1.626 6.887 1 90.12 403 MET A N 1
ATOM 3207 C CA . MET A 1 403 ? -16.891 -0.491 6.855 1 90.12 403 MET A CA 1
ATOM 3208 C C . MET A 1 403 ? -17.094 0.085 8.25 1 90.12 403 MET A C 1
ATOM 3210 O O . MET A 1 403 ? -16.828 1.268 8.484 1 90.12 403 MET A O 1
ATOM 3214 N N . ASN A 1 404 ? -17.391 -0.628 9.258 1 92.5 404 ASN A N 1
ATOM 3215 C CA . ASN A 1 404 ? -17.828 -0.311 10.609 1 92.5 404 ASN A CA 1
ATOM 3216 C C . ASN A 1 404 ? -19.281 0.157 10.641 1 92.5 404 ASN A C 1
ATOM 3218 O O . ASN A 1 404 ? -19.562 1.351 10.5 1 92.5 404 ASN A O 1
ATOM 3222 N N . LEU A 1 405 ? -20.125 -0.634 11.031 1 93.06 405 LEU A N 1
ATOM 3223 C CA . LEU A 1 405 ? -21.562 -0.344 10.992 1 93.06 405 LEU A CA 1
ATOM 3224 C C . LEU A 1 405 ? -22 0.345 12.281 1 93.06 405 LEU A C 1
ATOM 3226 O O . LEU A 1 405 ? -23.078 0.966 12.312 1 93.06 405 LEU A O 1
ATOM 3230 N N . VAL A 1 406 ? -21.203 0.252 13.281 1 95.25 406 VAL A N 1
ATOM 3231 C CA . VAL A 1 406 ? -21.516 0.873 14.57 1 95.25 406 VAL A CA 1
ATOM 3232 C C . VAL A 1 406 ? -21.656 2.383 14.391 1 95.25 406 VAL A C 1
ATOM 3234 O O . VAL A 1 406 ? -22.547 3 14.961 1 95.25 406 VAL A O 1
ATOM 3237 N N . ALA A 1 407 ? -20.828 2.986 13.625 1 97.56 407 ALA A N 1
ATOM 3238 C CA . ALA A 1 407 ? -20.906 4.422 13.352 1 97.56 407 ALA A CA 1
ATOM 3239 C C . ALA A 1 407 ? -22.234 4.797 12.711 1 97.56 407 ALA A C 1
ATOM 3241 O O . ALA A 1 407 ? -22.844 5.812 13.07 1 97.56 407 ALA A O 1
ATOM 3242 N N . LYS A 1 408 ? -22.656 4.004 11.797 1 96.62 408 LYS A N 1
ATOM 3243 C CA . LYS A 1 408 ? -23.891 4.266 11.078 1 96.62 408 LYS A CA 1
ATOM 3244 C C . LYS A 1 408 ? -25.109 4.035 11.984 1 96.62 408 LYS A C 1
ATOM 3246 O O . LYS A 1 408 ? -26.094 4.766 11.898 1 96.62 408 LYS A O 1
ATOM 3251 N N . GLU A 1 409 ? -25.062 3.006 12.852 1 95.88 409 GLU A N 1
ATOM 3252 C CA . GLU A 1 409 ? -26.125 2.754 13.82 1 95.88 409 GLU A CA 1
ATOM 3253 C C . GLU A 1 409 ? -26.266 3.916 14.797 1 95.88 409 GLU A C 1
ATOM 3255 O O . GLU A 1 409 ? -27.375 4.344 15.109 1 95.88 409 GLU A O 1
ATOM 3260 N N . PHE A 1 410 ? -25.219 4.449 15.312 1 97.69 410 PHE A N 1
ATOM 3261 C CA . PHE A 1 410 ? -25.234 5.598 16.219 1 97.69 410 PHE A CA 1
ATOM 3262 C C . PHE A 1 410 ? -25.969 6.773 15.586 1 97.69 410 PHE A C 1
ATOM 3264 O O . PHE A 1 410 ? -26.859 7.355 16.203 1 97.69 410 PHE A O 1
ATOM 3271 N N . VAL A 1 411 ? -25.531 7.066 14.328 1 98.19 411 VAL A N 1
ATOM 3272 C CA . VAL A 1 411 ? -26.078 8.219 13.625 1 98.19 411 VAL A CA 1
ATOM 3273 C C . VAL A 1 411 ? -27.594 8.031 13.438 1 98.19 411 VAL A C 1
ATOM 3275 O O . VAL A 1 411 ? -28.359 8.977 13.633 1 98.19 411 VAL A O 1
ATOM 3278 N N . ALA A 1 412 ? -28.016 6.836 13.125 1 97.62 412 ALA A N 1
ATOM 3279 C CA . ALA A 1 412 ? -29.422 6.547 12.914 1 97.62 412 ALA A CA 1
ATOM 3280 C C . ALA A 1 412 ? -30.219 6.727 14.203 1 97.62 412 ALA A C 1
ATOM 3282 O O . ALA A 1 412 ? -31.391 7.129 14.164 1 97.62 412 ALA A O 1
ATOM 3283 N N . CYS A 1 413 ? -29.609 6.527 15.312 1 98 413 CYS A N 1
ATOM 3284 C CA . CYS A 1 413 ? -30.297 6.527 16.594 1 98 413 CYS A CA 1
ATOM 3285 C C . CYS A 1 413 ? -30.328 7.926 17.203 1 98 413 CYS A C 1
ATOM 3287 O O . CYS A 1 413 ? -30.953 8.148 18.234 1 98 413 CYS A O 1
ATOM 3289 N N . GLN A 1 414 ? -29.688 8.891 16.625 1 97.75 414 GLN A N 1
ATOM 3290 C CA . GLN A 1 414 ? -29.625 10.25 17.141 1 97.75 414 GLN A CA 1
ATOM 3291 C C . GLN A 1 414 ? -30.875 11.047 16.781 1 97.75 414 GLN A C 1
ATOM 3293 O O . GLN A 1 414 ? -30.797 11.992 15.984 1 97.75 414 GLN A O 1
ATOM 3298 N N . ILE A 1 415 ? -31.953 10.773 17.484 1 95.75 415 ILE A N 1
ATOM 3299 C CA . ILE A 1 415 ? -33.25 11.344 17.156 1 95.75 415 ILE A CA 1
ATOM 3300 C C . ILE A 1 415 ? -33.594 12.469 18.125 1 95.75 415 ILE A C 1
ATOM 3302 O O . ILE A 1 415 ? -34.625 13.109 18.016 1 95.75 415 ILE A O 1
ATOM 3306 N N . ARG A 1 416 ? -32.75 12.727 19.125 1 94.25 416 ARG A N 1
ATOM 3307 C CA . ARG A 1 416 ? -32.906 13.797 20.109 1 94.25 416 ARG A CA 1
ATOM 3308 C C . ARG A 1 416 ? -31.812 14.836 19.969 1 94.25 416 ARG A C 1
ATOM 3310 O O . ARG A 1 416 ? -31.438 15.211 18.844 1 94.25 416 ARG A O 1
ATOM 3317 N N . THR A 1 417 ? -31.422 15.375 21.156 1 93.94 417 THR A N 1
ATOM 3318 C CA . THR A 1 417 ? -30.266 16.266 21.078 1 93.94 417 THR A CA 1
ATOM 3319 C C . THR A 1 417 ? -29.031 15.508 20.578 1 93.94 417 THR A C 1
ATOM 3321 O O . THR A 1 417 ? -28.625 14.516 21.188 1 93.94 417 THR A O 1
ATOM 3324 N N . PRO A 1 418 ? -28.547 15.977 19.531 1 96 418 PRO A N 1
ATOM 3325 C CA . PRO A 1 418 ? -27.5 15.188 18.859 1 96 418 PRO A CA 1
ATOM 3326 C C . PRO A 1 418 ? -26.188 15.18 19.641 1 96 418 PRO A C 1
ATOM 3328 O O . PRO A 1 418 ? -25.797 16.203 20.219 1 96 418 PRO A O 1
ATOM 3331 N N . GLY A 1 419 ? -25.531 14.031 19.672 1 97.62 419 GLY A N 1
ATOM 3332 C CA . GLY A 1 419 ? -24.141 13.906 20.125 1 97.62 419 GLY A CA 1
ATOM 3333 C C . GLY A 1 419 ? -23.141 14.156 19.016 1 97.62 419 GLY A C 1
ATOM 3334 O O . GLY A 1 419 ? -23.438 14.844 18.047 1 97.62 419 GLY A O 1
ATOM 3335 N N . VAL A 1 420 ? -21.875 13.711 19.312 1 97.88 420 VAL A N 1
ATOM 3336 C CA . VAL A 1 420 ? -20.781 13.898 18.359 1 97.88 420 VAL A CA 1
ATOM 3337 C C . VAL A 1 420 ? -20.172 12.547 18.016 1 97.88 420 VAL A C 1
ATOM 3339 O O . VAL A 1 420 ? -20.016 11.688 18.875 1 97.88 420 VAL A O 1
ATOM 3342 N N . LEU A 1 421 ? -19.906 12.32 16.719 1 98.31 421 LEU A N 1
ATOM 3343 C CA . LEU A 1 421 ? -19.234 11.109 16.25 1 98.31 421 LEU A CA 1
ATOM 3344 C C . LEU A 1 421 ? -17.75 11.367 16 1 98.31 421 LEU A C 1
ATOM 3346 O O . LEU A 1 421 ? -17.391 12.234 15.195 1 98.31 421 LEU A O 1
ATOM 3350 N N . ILE A 1 422 ? -16.906 10.703 16.766 1 98.06 422 ILE A N 1
ATOM 3351 C CA . ILE A 1 422 ? -15.477 10.641 16.484 1 98.06 422 ILE A CA 1
ATOM 3352 C C . ILE A 1 422 ? -15.148 9.344 15.75 1 98.06 422 ILE A C 1
ATOM 3354 O O . ILE A 1 422 ? -15.523 8.258 16.203 1 98.06 422 ILE A O 1
ATOM 3358 N N . LEU A 1 423 ? -14.453 9.461 14.664 1 97.5 423 LEU A N 1
ATOM 3359 C CA . LEU A 1 423 ? -14.32 8.328 13.758 1 97.5 423 LEU A CA 1
ATOM 3360 C C . LEU A 1 423 ? -12.891 8.211 13.234 1 97.5 423 LEU A C 1
ATOM 3362 O O . LEU A 1 423 ? -12.258 9.219 12.922 1 97.5 423 LEU A O 1
ATOM 3366 N N . SER A 1 424 ? -12.398 6.961 13.227 1 96.94 424 SER A N 1
ATOM 3367 C CA . SER A 1 424 ? -11.102 6.688 12.609 1 96.94 424 SER A CA 1
ATOM 3368 C C . SER A 1 424 ? -11.172 6.828 11.094 1 96.94 424 SER A C 1
ATOM 3370 O O . SER A 1 424 ? -12.125 6.352 10.461 1 96.94 424 SER A O 1
ATOM 3372 N N . PRO A 1 425 ? -10.164 7.438 10.516 1 94.5 425 PRO A N 1
ATOM 3373 C CA . PRO A 1 425 ? -10.125 7.484 9.055 1 94.5 425 PRO A CA 1
ATOM 3374 C C . PRO A 1 425 ? -9.766 6.141 8.43 1 94.5 425 PRO A C 1
ATOM 3376 O O . PRO A 1 425 ? -9.805 5.996 7.203 1 94.5 425 PRO A O 1
ATOM 3379 N N . PHE A 1 426 ? -9.438 5.129 9.211 1 95.31 426 PHE A N 1
ATOM 3380 C CA . PHE A 1 426 ? -8.977 3.844 8.695 1 95.31 426 PHE A CA 1
ATOM 3381 C C . PHE A 1 426 ? -10.117 2.84 8.633 1 95.31 426 PHE A C 1
ATOM 3383 O O . PHE A 1 426 ? -9.898 1.657 8.359 1 95.31 426 PHE A O 1
ATOM 3390 N N . ALA A 1 427 ? -11.32 3.295 8.922 1 95.25 427 ALA A N 1
ATOM 3391 C CA . ALA A 1 427 ? -12.539 2.545 8.641 1 95.25 427 ALA A CA 1
ATOM 3392 C C . ALA A 1 427 ? -13.172 2.998 7.328 1 95.25 427 ALA A C 1
ATOM 3394 O O . ALA A 1 427 ? -13 4.148 6.914 1 95.25 427 ALA A O 1
ATOM 3395 N N . GLY A 1 428 ? -13.898 2.062 6.641 1 94.56 428 GLY A N 1
ATOM 3396 C CA . GLY A 1 428 ? -14.625 2.48 5.453 1 94.56 428 GLY A CA 1
ATOM 3397 C C . GLY A 1 428 ? -15.555 3.654 5.703 1 94.56 428 GLY A C 1
ATOM 3398 O O . GLY A 1 428 ? -15.648 4.566 4.879 1 94.56 428 GLY A O 1
ATOM 3399 N N . ALA A 1 429 ? -16.125 3.701 6.867 1 94.62 429 ALA A N 1
ATOM 3400 C CA . ALA A 1 429 ? -17.016 4.789 7.258 1 94.62 429 ALA A CA 1
ATOM 3401 C C . ALA A 1 429 ? -16.266 6.117 7.316 1 94.62 429 ALA A C 1
ATOM 3403 O O . ALA A 1 429 ? -16.859 7.18 7.09 1 94.62 429 ALA A O 1
ATOM 3404 N N . GLY A 1 430 ? -15.062 6.059 7.66 1 92.12 430 GLY A N 1
ATOM 3405 C CA . GLY A 1 430 ? -14.25 7.266 7.703 1 92.12 430 GLY A CA 1
ATOM 3406 C C . GLY A 1 430 ? -14.141 7.961 6.359 1 92.12 430 GLY A C 1
ATOM 3407 O O . GLY A 1 430 ? -13.922 9.172 6.301 1 92.12 430 GLY A O 1
ATOM 3408 N N . GLY A 1 431 ? -14.375 7.203 5.293 1 87.56 431 GLY A N 1
ATOM 3409 C CA . GLY A 1 431 ? -14.312 7.766 3.957 1 87.56 431 GLY A CA 1
ATOM 3410 C C . GLY A 1 431 ? -15.648 8.289 3.461 1 87.56 431 GLY A C 1
ATOM 3411 O O . GLY A 1 431 ? -15.703 9.047 2.494 1 87.56 431 GLY A O 1
ATOM 3412 N N . THR A 1 432 ? -16.641 7.961 4.172 1 88.44 432 THR A N 1
ATOM 3413 C CA . THR A 1 432 ? -17.953 8.336 3.672 1 88.44 432 THR A CA 1
ATOM 3414 C C . THR A 1 432 ? -18.656 9.281 4.641 1 88.44 432 THR A C 1
ATOM 3416 O O . THR A 1 432 ? -19.516 10.062 4.238 1 88.44 432 THR A O 1
ATOM 3419 N N . MET A 1 433 ? -18.312 9.188 5.91 1 93.62 433 MET A N 1
ATOM 3420 C CA . MET A 1 433 ? -18.953 10.023 6.926 1 93.62 433 MET A CA 1
ATOM 3421 C C . MET A 1 433 ? -18.125 11.273 7.199 1 93.62 433 MET A C 1
ATOM 3423 O O . MET A 1 433 ? -17.594 11.453 8.297 1 93.62 433 MET A O 1
ATOM 3427 N N . HIS A 1 434 ? -18.234 12.211 6.359 1 85.38 434 HIS A N 1
ATOM 3428 C CA . HIS A 1 434 ? -17.312 13.344 6.262 1 85.38 434 HIS A CA 1
ATOM 3429 C C . HIS A 1 434 ? -17.5 14.297 7.438 1 85.38 434 HIS A C 1
ATOM 3431 O O . HIS A 1 434 ? -16.531 14.922 7.883 1 85.38 434 HIS A O 1
ATOM 3437 N N . GLU A 1 435 ? -18.703 14.422 7.992 1 90.25 435 GLU A N 1
ATOM 3438 C CA . GLU A 1 435 ? -18.984 15.43 9.008 1 90.25 435 GLU A CA 1
ATOM 3439 C C . GLU A 1 435 ? -18.594 14.938 10.398 1 90.25 435 GLU A C 1
ATOM 3441 O O . GLU A 1 435 ? -18.641 15.695 11.367 1 90.25 435 GLU A O 1
ATOM 3446 N N . ALA A 1 436 ? -18.172 13.664 10.477 1 95.56 436 ALA A N 1
ATOM 3447 C CA . ALA A 1 436 ? -17.609 13.172 11.734 1 95.56 436 ALA A CA 1
ATOM 3448 C C . ALA A 1 436 ? -16.25 13.797 12.008 1 95.56 436 ALA A C 1
ATOM 3450 O O . ALA A 1 436 ? -15.602 14.32 11.094 1 95.56 436 ALA A O 1
ATOM 3451 N N . LEU A 1 437 ? -15.891 13.844 13.305 1 94.81 437 LEU A N 1
ATOM 3452 C CA . LEU A 1 437 ? -14.523 14.242 13.633 1 94.81 437 LEU A CA 1
ATOM 3453 C C . LEU A 1 437 ? -13.555 13.086 13.391 1 94.81 437 LEU A C 1
ATOM 3455 O O . LEU A 1 437 ? -13.57 12.102 14.125 1 94.81 437 LEU A O 1
ATOM 3459 N N . LEU A 1 438 ? -12.75 13.242 12.383 1 93.19 438 LEU A N 1
ATOM 3460 C CA . LEU A 1 438 ? -11.789 12.195 12.078 1 93.19 438 LEU A CA 1
ATOM 3461 C C . LEU A 1 438 ? -10.539 12.32 12.945 1 93.19 438 LEU A C 1
ATOM 3463 O O . LEU A 1 438 ? -10.07 13.438 13.195 1 93.19 438 LEU A O 1
ATOM 3467 N N . VAL A 1 439 ? -10.086 11.203 13.453 1 93.81 439 VAL A N 1
ATOM 3468 C CA . VAL A 1 439 ? -8.883 11.242 14.289 1 93.81 439 VAL A CA 1
ATOM 3469 C C . VAL A 1 439 ? -8.062 9.969 14.07 1 93.81 439 VAL A C 1
ATOM 3471 O O . VAL A 1 439 ? -8.625 8.883 13.922 1 93.81 439 VAL A O 1
ATOM 3474 N N . ASN A 1 440 ? -6.742 10.094 13.984 1 93.5 440 ASN A N 1
ATOM 3475 C CA . ASN A 1 440 ? -5.832 8.953 13.922 1 93.5 440 ASN A CA 1
ATOM 3476 C C . ASN A 1 440 ? -5.719 8.25 15.266 1 93.5 440 ASN A C 1
ATOM 3478 O O . ASN A 1 440 ? -5.207 8.82 16.234 1 93.5 440 ASN A O 1
ATOM 3482 N N . PRO A 1 441 ? -6.105 7.023 15.383 1 95.94 441 PRO A N 1
ATOM 3483 C CA . PRO A 1 441 ? -6.129 6.336 16.672 1 95.94 441 PRO A CA 1
ATOM 3484 C C . PRO A 1 441 ? -4.734 6.09 17.234 1 95.94 441 PRO A C 1
ATOM 3486 O O . PRO A 1 441 ? -4.59 5.766 18.422 1 95.94 441 PRO A O 1
ATOM 3489 N N . TYR A 1 442 ? -3.738 6.246 16.469 1 92.94 442 TYR A N 1
ATOM 3490 C CA . TYR A 1 442 ? -2.367 6.043 16.922 1 92.94 442 TYR A CA 1
ATOM 3491 C C . TYR A 1 442 ? -1.832 7.289 17.609 1 92.94 442 TYR A C 1
ATOM 3493 O O . TYR A 1 442 ? -0.814 7.234 18.312 1 92.94 442 TYR A O 1
ATOM 3501 N N . GLU A 1 443 ? -2.475 8.359 17.406 1 90 443 GLU A N 1
ATOM 3502 C CA . GLU A 1 443 ? -2.045 9.617 18.031 1 90 443 GLU A CA 1
ATOM 3503 C C . GLU A 1 443 ? -2.848 9.906 19.297 1 90 443 GLU A C 1
ATOM 3505 O O . GLU A 1 443 ? -3.803 10.688 19.266 1 90 443 GLU A O 1
ATOM 3510 N N . LEU A 1 444 ? -2.332 9.539 20.391 1 93.44 444 LEU A N 1
ATOM 3511 C CA . LEU A 1 444 ? -3.078 9.562 21.641 1 93.44 444 LEU A CA 1
ATOM 3512 C C . LEU A 1 444 ? -3.346 10.992 22.094 1 93.44 444 LEU A C 1
ATOM 3514 O O . LEU A 1 444 ? -4.43 11.297 22.594 1 93.44 444 LEU A O 1
ATOM 3518 N N . ASP A 1 445 ? -2.408 11.852 21.875 1 90.81 445 ASP A N 1
ATOM 3519 C CA . ASP A 1 445 ? -2.592 13.25 22.266 1 90.81 445 ASP A CA 1
ATOM 3520 C C . ASP A 1 445 ? -3.689 13.914 21.438 1 90.81 445 ASP A C 1
ATOM 3522 O O . ASP A 1 445 ? -4.527 14.641 21.984 1 90.81 445 ASP A O 1
ATOM 3526 N N . GLU A 1 446 ? -3.633 13.625 20.188 1 90.25 446 GLU A N 1
ATOM 3527 C CA . GLU A 1 446 ? -4.652 14.195 19.312 1 90.25 446 GLU A CA 1
ATOM 3528 C C . GLU A 1 446 ? -6.035 13.641 19.641 1 90.25 446 GLU A C 1
ATOM 3530 O O . GLU A 1 446 ? -7.035 14.359 19.562 1 90.25 446 GLU A O 1
ATOM 3535 N N . MET A 1 447 ? -6.074 12.391 19.938 1 95.31 447 MET A N 1
ATOM 3536 C CA . MET A 1 447 ? -7.344 11.789 20.344 1 95.31 447 MET A CA 1
ATOM 3537 C C . MET A 1 447 ? -7.906 12.484 21.578 1 95.31 447 MET A C 1
ATOM 3539 O O . MET A 1 447 ? -9.109 12.742 21.656 1 95.31 447 MET A O 1
ATOM 3543 N N . ALA A 1 448 ? -7.051 12.758 22.5 1 96.62 448 ALA A N 1
ATOM 3544 C CA . ALA A 1 448 ? -7.465 13.469 23.703 1 96.62 448 ALA A CA 1
ATOM 3545 C C . ALA A 1 448 ? -8 14.859 23.375 1 96.62 448 ALA A C 1
ATOM 3547 O O . ALA A 1 448 ? -9.023 15.281 23.906 1 96.62 448 ALA A O 1
ATOM 3548 N N . ASN A 1 449 ? -7.336 15.523 22.469 1 93.38 449 ASN A N 1
ATOM 3549 C CA . ASN A 1 449 ? -7.762 16.859 22.047 1 93.38 449 ASN A CA 1
ATOM 3550 C C . ASN A 1 449 ? -9.117 16.812 21.344 1 93.38 449 ASN A C 1
ATOM 3552 O O . ASN A 1 449 ? -9.953 17.703 21.562 1 93.38 449 ASN A O 1
ATOM 3556 N N . VAL A 1 450 ? -9.297 15.828 20.531 1 94.88 450 VAL A N 1
ATOM 3557 C CA . VAL A 1 450 ? -10.539 15.719 19.781 1 94.88 450 VAL A CA 1
ATOM 3558 C C . VAL A 1 450 ? -11.688 15.367 20.719 1 94.88 450 VAL A C 1
ATOM 3560 O O . VAL A 1 450 ? -12.812 15.836 20.516 1 94.88 450 VAL A O 1
ATOM 3563 N N . LEU A 1 451 ? -11.414 14.539 21.703 1 97.81 451 LEU A N 1
ATOM 3564 C CA . LEU A 1 451 ? -12.414 14.242 22.734 1 97.81 451 LEU A CA 1
ATOM 3565 C C . LEU A 1 451 ? -12.852 15.516 23.453 1 97.81 451 LEU A C 1
ATOM 3567 O O . LEU A 1 451 ? -14.039 15.734 23.672 1 97.81 451 LEU A O 1
ATOM 3571 N N . HIS A 1 452 ? -11.883 16.328 23.812 1 97 452 HIS A N 1
ATOM 3572 C CA . HIS A 1 452 ? -12.164 17.609 24.453 1 97 452 HIS A CA 1
ATOM 3573 C C . HIS A 1 452 ? -13.023 18.484 23.562 1 97 452 HIS A C 1
ATOM 3575 O O . HIS A 1 452 ? -14.008 19.078 24.016 1 97 452 HIS A O 1
ATOM 3581 N N . ARG A 1 453 ? -12.648 18.547 22.312 1 92.88 453 ARG A N 1
ATOM 3582 C CA . ARG A 1 453 ? -13.406 19.344 21.359 1 92.88 453 ARG A CA 1
ATOM 3583 C C . ARG A 1 453 ? -14.836 18.828 21.219 1 92.88 453 ARG A C 1
ATOM 3585 O O . ARG A 1 453 ? -15.781 19.625 21.203 1 92.88 453 ARG A O 1
ATOM 3592 N N . ALA A 1 454 ? -14.984 17.547 21.125 1 96.81 454 ALA A N 1
ATOM 3593 C CA . ALA A 1 454 ? -16.312 16.938 20.953 1 96.81 454 ALA A CA 1
ATOM 3594 C C . ALA A 1 454 ? -17.219 17.266 22.125 1 96.81 454 ALA A C 1
ATOM 3596 O O . ALA A 1 454 ? -18.391 17.594 21.953 1 96.81 454 ALA A O 1
ATOM 3597 N N . LEU A 1 455 ? -16.688 17.203 23.328 1 96.88 455 LEU A N 1
ATOM 3598 C CA . LEU A 1 455 ? -17.469 17.406 24.547 1 96.88 455 LEU A CA 1
ATOM 3599 C C . LEU A 1 455 ? -17.859 18.859 24.719 1 96.88 455 LEU A C 1
ATOM 3601 O O . LEU A 1 455 ? -18.844 19.172 25.391 1 96.88 455 LEU A O 1
ATOM 3605 N N . ARG A 1 456 ? -17.109 19.734 24.062 1 92.88 456 ARG A N 1
ATOM 3606 C CA . ARG A 1 456 ? -17.375 21.156 24.203 1 92.88 456 ARG A CA 1
ATOM 3607 C C . ARG A 1 456 ? -18.031 21.734 22.953 1 92.88 456 ARG A C 1
ATOM 3609 O O . ARG A 1 456 ? -18.312 22.922 22.891 1 92.88 456 ARG A O 1
ATOM 3616 N N . MET A 1 457 ? -18.312 20.922 22.031 1 91.31 457 MET A N 1
ATOM 3617 C CA . MET A 1 457 ? -18.875 21.391 20.766 1 91.31 457 MET A CA 1
ATOM 3618 C C . MET A 1 457 ? -20.25 22.016 20.984 1 91.31 457 MET A C 1
ATOM 3620 O O . MET A 1 457 ? -21.109 21.422 21.625 1 91.31 457 MET A O 1
ATOM 3624 N N . PRO A 1 458 ? -20.453 23.219 20.453 1 88.12 458 PRO A N 1
ATOM 3625 C CA . PRO A 1 458 ? -21.75 23.875 20.625 1 88.12 458 PRO A CA 1
ATOM 3626 C C . PRO A 1 458 ? -22.875 23.125 19.922 1 88.12 458 PRO A C 1
ATOM 3628 O O . PRO A 1 458 ? -22.641 22.438 18.922 1 88.12 458 PRO A O 1
ATOM 3631 N N . LEU A 1 459 ? -24.125 23.344 20.406 1 89.81 459 LEU A N 1
ATOM 3632 C CA . LEU A 1 459 ? -25.297 22.609 19.938 1 89.81 459 LEU A CA 1
ATOM 3633 C C . LEU A 1 459 ? -25.531 22.875 18.453 1 89.81 459 LEU A C 1
ATOM 3635 O O . LEU A 1 459 ? -25.922 21.969 17.703 1 89.81 459 LEU A O 1
ATOM 3639 N N . ASP A 1 460 ? -25.312 24.047 18.016 1 83.62 460 ASP A N 1
ATOM 3640 C CA . ASP A 1 460 ? -25.594 24.406 16.625 1 83.62 460 ASP A CA 1
ATOM 3641 C C . ASP A 1 460 ? -24.688 23.625 15.664 1 83.62 460 ASP A C 1
ATOM 3643 O O . ASP A 1 460 ? -25.141 23.156 14.617 1 83.62 460 ASP A O 1
ATOM 3647 N N . GLU A 1 461 ? -23.438 23.531 15.969 1 86.06 461 GLU A N 1
ATOM 3648 C CA . GLU A 1 461 ? -22.516 22.734 15.148 1 86.06 461 GLU A CA 1
ATOM 3649 C C . GLU A 1 461 ? -22.891 21.25 15.18 1 86.06 461 GLU A C 1
ATOM 3651 O O . GLU A 1 461 ? -22.844 20.578 14.148 1 86.06 461 GLU A O 1
ATOM 3656 N N . ARG A 1 462 ? -23.266 20.734 16.359 1 92.88 462 ARG A N 1
ATOM 3657 C CA . ARG A 1 462 ? -23.656 19.328 16.5 1 92.88 462 ARG A CA 1
ATOM 3658 C C . ARG A 1 462 ? -24.875 19.031 15.641 1 92.88 462 ARG A C 1
ATOM 3660 O O . ARG A 1 462 ? -24.938 17.969 15 1 92.88 462 ARG A O 1
ATOM 3667 N N . GLU A 1 463 ? -25.781 19.953 15.672 1 89.56 463 GLU A N 1
ATOM 3668 C CA . GLU A 1 463 ? -27.016 19.766 14.898 1 89.56 463 GLU A CA 1
ATOM 3669 C C . GLU A 1 463 ? -26.719 19.75 13.406 1 89.56 463 GLU A C 1
ATOM 3671 O O . GLU A 1 463 ? -27.281 18.922 12.672 1 89.56 463 GLU A O 1
ATOM 3676 N N . LEU A 1 464 ? -25.906 20.641 13.039 1 85.75 464 LEU A N 1
ATOM 3677 C CA . LEU A 1 464 ? -25.547 20.703 11.625 1 85.75 464 LEU A CA 1
ATOM 3678 C C . LEU A 1 464 ? -24.891 19.406 11.164 1 85.75 464 LEU A C 1
ATOM 3680 O O . LEU A 1 464 ? -25.312 18.828 10.164 1 85.75 464 LEU A O 1
ATOM 3684 N N . ARG A 1 465 ? -23.875 18.969 11.812 1 90.56 465 ARG A N 1
ATOM 3685 C CA . ARG A 1 465 ? -23.109 17.781 11.453 1 90.56 465 ARG A CA 1
ATOM 3686 C C . ARG A 1 465 ? -24 16.531 11.469 1 90.56 465 ARG A C 1
ATOM 3688 O O . ARG A 1 465 ? -23.984 15.742 10.516 1 90.56 465 ARG A O 1
ATOM 3695 N N . MET A 1 466 ? -24.812 16.391 12.516 1 94.62 466 MET A N 1
ATOM 3696 C CA . MET A 1 466 ? -25.625 15.188 12.68 1 94.62 466 MET A CA 1
ATOM 3697 C C . MET A 1 466 ? -26.75 15.141 11.664 1 94.62 466 MET A C 1
ATOM 3699 O O . MET A 1 466 ? -27.109 14.062 11.18 1 94.62 466 MET A O 1
ATOM 3703 N N . THR A 1 467 ? -27.281 16.25 11.414 1 91.75 467 THR A N 1
ATOM 3704 C CA . THR A 1 467 ? -28.359 16.281 10.43 1 91.75 467 THR A CA 1
ATOM 3705 C C . THR A 1 467 ? -27.875 15.789 9.07 1 91.75 467 THR A C 1
ATOM 3707 O O . THR A 1 467 ? -28.547 15.008 8.406 1 91.75 467 THR A O 1
ATOM 3710 N N . GLN A 1 468 ? -26.734 16.25 8.711 1 88 468 GLN A N 1
ATOM 3711 C CA . GLN A 1 468 ? -26.156 15.82 7.438 1 88 468 GLN A CA 1
ATOM 3712 C C . GLN A 1 468 ? -25.828 14.328 7.457 1 88 468 GLN A C 1
ATOM 3714 O O . GLN A 1 468 ? -26.078 13.617 6.48 1 88 468 GLN A O 1
ATOM 3719 N N . LEU A 1 469 ? -25.203 13.883 8.516 1 94.19 469 LEU A N 1
ATOM 3720 C CA . LEU A 1 469 ? -24.875 12.477 8.664 1 94.19 469 LEU A CA 1
ATOM 3721 C C . LEU A 1 469 ? -26.125 11.602 8.555 1 94.19 469 LEU A C 1
ATOM 3723 O O . LEU A 1 469 ? -26.125 10.609 7.824 1 94.19 469 LEU A O 1
ATOM 3727 N N . ARG A 1 470 ? -27.172 11.984 9.242 1 94.69 470 ARG A N 1
ATOM 3728 C CA . ARG A 1 470 ? -28.422 11.211 9.266 1 94.69 470 ARG A CA 1
ATOM 3729 C C . ARG A 1 470 ? -29.062 11.172 7.883 1 94.69 470 ARG A C 1
ATOM 3731 O O . ARG A 1 470 ? -29.516 10.117 7.438 1 94.69 470 ARG A O 1
ATOM 3738 N N . HIS A 1 471 ? -29.062 12.273 7.262 1 91.19 471 HIS A N 1
ATOM 3739 C CA . HIS A 1 471 ? -29.672 12.336 5.938 1 91.19 471 HIS A CA 1
ATOM 3740 C C . HIS A 1 471 ? -28.953 11.398 4.965 1 91.19 471 HIS A C 1
ATOM 3742 O O . HIS A 1 471 ? -29.609 10.648 4.234 1 91.19 471 HIS A O 1
ATOM 3748 N N . ARG A 1 472 ? -27.703 11.453 4.906 1 90.69 472 ARG A N 1
ATOM 3749 C CA . ARG A 1 472 ? -26.922 10.625 3.992 1 90.69 472 ARG A CA 1
ATOM 3750 C C . ARG A 1 472 ? -27.125 9.141 4.297 1 90.69 472 ARG A C 1
ATOM 3752 O O . ARG A 1 472 ? -27.281 8.328 3.385 1 90.69 472 ARG A O 1
ATOM 3759 N N . GLU A 1 473 ? -27.062 8.75 5.586 1 94.19 473 GLU A N 1
ATOM 3760 C CA . GLU A 1 473 ? -27.203 7.348 5.961 1 94.19 473 GLU A CA 1
ATOM 3761 C C . GLU A 1 473 ? -28.625 6.848 5.703 1 94.19 473 GLU A C 1
ATOM 3763 O O . GLU A 1 473 ? -28.828 5.656 5.461 1 94.19 473 GLU A O 1
ATOM 3768 N N . GLN A 1 474 ? -29.562 7.758 5.785 1 94.81 474 GLN A N 1
ATOM 3769 C CA . GLN A 1 474 ? -30.938 7.391 5.441 1 94.81 474 GLN A CA 1
ATOM 3770 C C . GLN A 1 474 ? -31.062 7.105 3.951 1 94.81 474 GLN A C 1
ATOM 3772 O O . GLN A 1 474 ? -31.734 6.148 3.555 1 94.81 474 GLN A O 1
ATOM 3777 N N . LEU A 1 475 ? -30.422 7.922 3.188 1 91.69 475 LEU A N 1
ATOM 3778 C CA . LEU A 1 475 ? -30.469 7.766 1.737 1 91.69 475 LEU A CA 1
ATOM 3779 C C . LEU A 1 475 ? -29.688 6.523 1.303 1 91.69 475 LEU A C 1
ATOM 3781 O O . LEU A 1 475 ? -30.109 5.809 0.396 1 91.69 475 LEU A O 1
ATOM 3785 N N . LEU A 1 476 ? -28.562 6.352 1.913 1 93.69 476 LEU A N 1
ATOM 3786 C CA . LEU A 1 476 ? -27.688 5.258 1.527 1 93.69 476 LEU A CA 1
ATOM 3787 C C . LEU A 1 476 ? -27.797 4.094 2.502 1 93.69 476 LEU A C 1
ATOM 3789 O O . LEU A 1 476 ? -26.797 3.602 3.018 1 93.69 476 LEU A O 1
ATOM 3793 N N . ASP A 1 477 ? -28.984 3.691 2.754 1 94 477 ASP A N 1
ATOM 3794 C CA . ASP A 1 477 ? -29.25 2.617 3.707 1 94 477 ASP A CA 1
ATOM 3795 C C . ASP A 1 477 ? -28.984 1.251 3.076 1 94 477 ASP A C 1
ATOM 3797 O O . ASP A 1 477 ? -28.438 1.161 1.975 1 94 477 ASP A O 1
ATOM 3801 N N . VAL A 1 478 ? -29.312 0.215 3.738 1 92.5 478 VAL A N 1
ATOM 3802 C CA . VAL A 1 478 ? -29 -1.149 3.33 1 92.5 478 VAL A CA 1
ATOM 3803 C C . VAL A 1 478 ? -29.781 -1.503 2.062 1 92.5 478 VAL A C 1
ATOM 3805 O O . VAL A 1 478 ? -29.281 -2.254 1.217 1 92.5 478 VAL A O 1
ATOM 3808 N N . ASN A 1 479 ? -30.938 -0.983 1.874 1 90.06 479 ASN A N 1
ATOM 3809 C CA . ASN A 1 479 ? -31.719 -1.229 0.67 1 90.06 479 ASN A CA 1
ATOM 3810 C C . ASN A 1 479 ? -31.047 -0.641 -0.568 1 90.06 479 ASN A C 1
ATOM 3812 O O . ASN A 1 479 ? -31.062 -1.25 -1.639 1 90.06 479 ASN A O 1
ATOM 3816 N N . TYR A 1 480 ? -30.547 0.531 -0.344 1 92.81 480 TYR A N 1
ATOM 3817 C CA . TYR A 1 480 ? -29.797 1.14 -1.441 1 92.81 480 TYR A CA 1
ATOM 3818 C C . TYR A 1 480 ? -28.625 0.271 -1.842 1 92.81 480 TYR A C 1
ATOM 3820 O O . TYR A 1 480 ? -28.344 0.084 -3.031 1 92.81 480 TYR A O 1
ATOM 3828 N N . TRP A 1 481 ? -27.875 -0.194 -0.92 1 93.69 481 TRP A N 1
ATOM 3829 C CA . TRP A 1 481 ? -26.719 -1.063 -1.162 1 93.69 481 TRP A CA 1
ATOM 3830 C C . TRP A 1 481 ? -27.141 -2.301 -1.952 1 93.69 481 TRP A C 1
ATOM 3832 O O . TRP A 1 481 ? -26.5 -2.652 -2.945 1 93.69 481 TRP A O 1
ATOM 3842 N N . MET A 1 482 ? -28.203 -2.941 -1.548 1 91.06 482 MET A N 1
ATOM 3843 C CA . MET A 1 482 ? -28.703 -4.152 -2.195 1 91.06 482 MET A CA 1
ATOM 3844 C C . MET A 1 482 ? -29.125 -3.867 -3.631 1 91.06 482 MET A C 1
ATOM 3846 O O . MET A 1 482 ? -28.75 -4.598 -4.551 1 91.06 482 MET A O 1
ATOM 3850 N N . THR A 1 483 ? -29.859 -2.846 -3.775 1 90 483 THR A N 1
ATOM 3851 C CA . THR A 1 483 ? -30.344 -2.473 -5.098 1 90 483 THR A CA 1
ATOM 3852 C C . THR A 1 483 ? -29.188 -2.133 -6.027 1 90 483 THR A C 1
ATOM 3854 O O . THR A 1 483 ? -29.203 -2.498 -7.207 1 90 483 THR A O 1
ATOM 3857 N N . SER A 1 484 ? -28.25 -1.421 -5.453 1 93.25 484 SER A N 1
ATOM 3858 C CA . SER A 1 484 ? -27.094 -1.052 -6.246 1 93.25 484 SER A CA 1
ATOM 3859 C C . SER A 1 484 ? -26.312 -2.285 -6.688 1 93.25 484 SER A C 1
ATOM 3861 O O . SER A 1 484 ? -25.828 -2.35 -7.824 1 93.25 484 SER A O 1
ATOM 3863 N N . PHE A 1 485 ? -26.203 -3.238 -5.84 1 93.19 485 PHE A N 1
ATOM 3864 C CA . PHE A 1 485 ? -25.484 -4.461 -6.18 1 93.19 485 PHE A CA 1
ATOM 3865 C C . PHE A 1 485 ? -26.203 -5.23 -7.277 1 93.19 485 PHE A C 1
ATOM 3867 O O . PHE A 1 485 ? -25.594 -5.625 -8.273 1 93.19 485 PHE A O 1
ATOM 3874 N N . PHE A 1 486 ? -27.5 -5.43 -7.141 1 91.31 486 PHE A N 1
ATOM 3875 C CA . PHE A 1 486 ? -28.266 -6.211 -8.094 1 91.31 486 PHE A CA 1
ATOM 3876 C C . PHE A 1 486 ? -28.344 -5.5 -9.445 1 91.31 486 PHE A C 1
ATOM 3878 O O . PHE A 1 486 ? -28.328 -6.145 -10.492 1 91.31 486 PHE A O 1
ATOM 3885 N N . SER A 1 487 ? -28.422 -4.219 -9.328 1 89.81 487 SER A N 1
ATOM 3886 C CA . SER A 1 487 ? -28.406 -3.441 -10.562 1 89.81 487 SER A CA 1
ATOM 3887 C C . SER A 1 487 ? -27.094 -3.633 -11.312 1 89.81 487 SER A C 1
ATOM 3889 O O . SER A 1 487 ? -27.094 -3.801 -12.539 1 89.81 487 SER A O 1
ATOM 3891 N N . SER A 1 488 ? -26.078 -3.656 -10.586 1 90.38 488 SER A N 1
ATOM 3892 C CA . SER A 1 488 ? -24.75 -3.816 -11.18 1 90.38 488 SER A CA 1
ATOM 3893 C C . SER A 1 488 ? -24.578 -5.211 -11.773 1 90.38 488 SER A C 1
ATOM 3895 O O . SER A 1 488 ? -23.828 -5.398 -12.734 1 90.38 488 SER A O 1
ATOM 3897 N N . MET A 1 489 ? -25.312 -6.133 -11.227 1 89.06 489 MET A N 1
ATOM 3898 C CA . MET A 1 489 ? -25.25 -7.504 -11.719 1 89.06 489 MET A CA 1
ATOM 3899 C C . MET A 1 489 ? -26.219 -7.703 -12.883 1 89.06 489 MET A C 1
ATOM 3901 O O . MET A 1 489 ? -26.234 -8.773 -13.5 1 89.06 489 MET A O 1
ATOM 3905 N N . GLY A 1 490 ? -26.969 -6.676 -13.227 1 80.25 490 GLY A N 1
ATOM 3906 C CA . GLY A 1 490 ? -27.969 -6.777 -14.289 1 80.25 490 GLY A CA 1
ATOM 3907 C C . GLY A 1 490 ? -29.141 -7.66 -13.922 1 80.25 490 GLY A C 1
ATOM 3908 O O . GLY A 1 490 ? -29.688 -8.359 -14.781 1 80.25 490 GLY A O 1
ATOM 3909 N N . ALA A 1 491 ? -29.5 -7.664 -12.727 1 74.06 491 ALA A N 1
ATOM 3910 C CA . ALA A 1 491 ? -30.531 -8.594 -12.273 1 74.06 491 ALA A CA 1
ATOM 3911 C C . ALA A 1 491 ? -31.859 -7.863 -12.023 1 74.06 491 ALA A C 1
ATOM 3913 O O . ALA A 1 491 ? -32.844 -8.477 -11.609 1 74.06 491 ALA A O 1
ATOM 3914 N N . LEU A 1 492 ? -31.953 -6.492 -12.203 1 72.38 492 LEU A N 1
ATOM 3915 C CA . LEU A 1 492 ? -33.188 -5.75 -11.961 1 72.38 492 LEU A CA 1
ATOM 3916 C C . LEU A 1 492 ? -33.938 -5.539 -13.266 1 72.38 492 LEU A C 1
ATOM 3918 O O . LEU A 1 492 ? -33.344 -5.41 -14.328 1 72.38 492 LEU A O 1
ATOM 3922 N N . GLY A 1 493 ? -35.281 -5.793 -13.406 1 59.41 493 GLY A N 1
ATOM 3923 C CA . GLY A 1 493 ? -36.156 -5.633 -14.562 1 59.41 493 GLY A CA 1
ATOM 3924 C C . GLY A 1 493 ? -36.156 -4.227 -15.133 1 59.41 493 GLY A C 1
ATOM 3925 O O . GLY A 1 493 ? -35.75 -3.281 -14.453 1 59.41 493 GLY A O 1
ATOM 3926 N N . ASP A 1 494 ? -36.344 -3.965 -16.516 1 46.84 494 ASP A N 1
ATOM 3927 C CA . ASP A 1 494 ? -36.281 -2.809 -17.406 1 46.84 494 ASP A CA 1
ATOM 3928 C C . ASP A 1 494 ? -37.25 -1.716 -16.938 1 46.84 494 ASP A C 1
ATOM 3930 O O . ASP A 1 494 ? -37.625 -0.836 -17.719 1 46.84 494 ASP A O 1
ATOM 3934 N N . ASP A 1 495 ? -38.094 -1.632 -16.031 1 39.75 495 ASP A N 1
ATOM 3935 C CA . ASP A 1 495 ? -39 -0.509 -16.203 1 39.75 495 ASP A CA 1
ATOM 3936 C C . ASP A 1 495 ? -38.25 0.784 -16.469 1 39.75 495 ASP A C 1
ATOM 3938 O O . ASP A 1 495 ? -38.844 1.856 -16.578 1 39.75 495 ASP A O 1
ATOM 3942 N N . ALA A 1 496 ? -37.406 1.295 -15.797 1 35.69 496 ALA A N 1
ATOM 3943 C CA . ALA A 1 496 ? -36.906 2.613 -16.188 1 35.69 496 ALA A CA 1
ATOM 3944 C C . ALA A 1 496 ? -36.375 2.607 -17.609 1 35.69 496 ALA A C 1
ATOM 3946 O O . ALA A 1 496 ? -35.531 1.789 -17.969 1 35.69 496 ALA A O 1
ATOM 3947 N N . GLY A 1 497 ? -37.156 3.02 -18.781 1 33.25 497 GLY A N 1
ATOM 3948 C CA . GLY A 1 497 ? -37.031 3.428 -20.172 1 33.25 497 GLY A CA 1
ATOM 3949 C C . GLY A 1 497 ? -35.656 4 -20.516 1 33.25 497 GLY A C 1
ATOM 3950 O O . GLY A 1 497 ? -35.5 4.684 -21.531 1 33.25 497 GLY A O 1
ATOM 3951 N N . ASP A 1 498 ? -35.031 4.645 -19.734 1 32.94 498 ASP A N 1
ATOM 3952 C CA . ASP A 1 498 ? -33.969 5.234 -20.547 1 32.94 498 ASP A CA 1
ATOM 3953 C C . ASP A 1 498 ? -33.375 4.195 -21.5 1 32.94 498 ASP A C 1
ATOM 3955 O O . ASP A 1 498 ? -33.094 3.061 -21.094 1 32.94 498 ASP A O 1
ATOM 3959 N N . GLY A 1 499 ? -33.688 4.406 -22.875 1 30.38 499 GLY A N 1
ATOM 3960 C CA . GLY A 1 499 ? -33.594 3.807 -24.203 1 30.38 499 GLY A CA 1
ATOM 3961 C C . GLY A 1 499 ? -32.375 2.883 -24.344 1 30.38 499 GLY A C 1
ATOM 3962 O O . GLY A 1 499 ? -32.5 1.77 -24.859 1 30.38 499 GLY A O 1
ATOM 3963 N N . ASN A 1 500 ? -31.234 3.559 -24.719 1 30.17 500 ASN A N 1
ATOM 3964 C CA . ASN A 1 500 ? -30.312 2.945 -25.672 1 30.17 500 ASN A CA 1
ATOM 3965 C C . ASN A 1 500 ? -29.719 1.65 -25.125 1 30.17 500 ASN A C 1
ATOM 3967 O O . ASN A 1 500 ? -28.578 1.302 -25.438 1 30.17 500 ASN A O 1
ATOM 3971 N N . ALA A 1 501 ? -30.078 1.333 -23.969 1 30.22 501 ALA A N 1
ATOM 3972 C CA . ALA A 1 501 ? -29.312 0.104 -23.766 1 30.22 501 ALA A CA 1
ATOM 3973 C C . ALA A 1 501 ? -29.891 -1.046 -24.578 1 30.22 501 ALA A C 1
ATOM 3975 O O . ALA A 1 501 ? -30.969 -1.548 -24.281 1 30.22 501 ALA A O 1
ATOM 3976 N N . ASP A 1 502 ? -29.75 -1.082 -25.844 1 29.55 502 ASP A N 1
ATOM 3977 C CA . ASP A 1 502 ? -30.188 -2.133 -26.75 1 29.55 502 ASP A CA 1
ATOM 3978 C C . ASP A 1 502 ? -30.266 -3.48 -26.047 1 29.55 502 ASP A C 1
ATOM 3980 O O . ASP A 1 502 ? -31.297 -4.152 -26.094 1 29.55 502 ASP A O 1
ATOM 3984 N N . ASP A 1 503 ? -29.234 -4.344 -26.391 1 29.77 503 ASP A N 1
ATOM 3985 C CA . ASP A 1 503 ? -29.391 -5.793 -26.422 1 29.77 503 ASP A CA 1
ATOM 3986 C C . ASP A 1 503 ? -29.594 -6.363 -25.031 1 29.77 503 ASP A C 1
ATOM 3988 O O . ASP A 1 503 ? -29.125 -5.797 -24.047 1 29.77 503 ASP A O 1
ATOM 3992 N N . GLY A 1 504 ? -30.703 -6.938 -24.531 1 30.77 504 GLY A N 1
ATOM 3993 C CA . GLY A 1 504 ? -31.172 -7.805 -23.453 1 30.77 504 GLY A CA 1
ATOM 3994 C C . GLY A 1 504 ? -30.062 -8.336 -22.578 1 30.77 504 GLY A C 1
ATOM 3995 O O . GLY A 1 504 ? -30.312 -9.094 -21.641 1 30.77 504 GLY A O 1
ATOM 3996 N N . THR A 1 505 ? -29.125 -8.828 -23.266 1 33.59 505 THR A N 1
ATOM 3997 C CA . THR A 1 505 ? -28.219 -9.625 -22.438 1 33.59 505 THR A CA 1
ATOM 3998 C C . THR A 1 505 ? -27.672 -8.805 -21.281 1 33.59 505 THR A C 1
ATOM 4000 O O . THR A 1 505 ? -27.797 -7.574 -21.266 1 33.59 505 THR A O 1
ATOM 4003 N N . GLY A 1 506 ? -26.531 -9.203 -20.594 1 35.84 506 GLY A N 1
ATOM 4004 C CA . GLY A 1 506 ? -25.672 -9.047 -19.422 1 35.84 506 GLY A CA 1
ATOM 4005 C C . GLY A 1 506 ? -25.266 -7.605 -19.172 1 35.84 506 GLY A C 1
ATOM 4006 O O . GLY A 1 506 ? -25.688 -6.699 -19.891 1 35.84 506 GLY A O 1
ATOM 4007 N N . LEU A 1 507 ? -24.375 -7.336 -18.031 1 45.12 507 LEU A N 1
ATOM 4008 C CA . LEU A 1 507 ? -23.656 -6.133 -17.594 1 45.12 507 LEU A CA 1
ATOM 4009 C C . LEU A 1 507 ? -23.328 -5.246 -18.781 1 45.12 507 LEU A C 1
ATOM 4011 O O . LEU A 1 507 ? -22.922 -5.738 -19.844 1 45.12 507 LEU A O 1
ATOM 4015 N N . PRO A 1 508 ? -24.016 -4.234 -19.094 1 46.66 508 PRO A N 1
ATOM 4016 C CA . PRO A 1 508 ? -23.5 -3.4 -20.172 1 46.66 508 PRO A CA 1
ATOM 4017 C C . PRO A 1 508 ? -21.984 -3.559 -20.359 1 46.66 508 PRO A C 1
ATOM 4019 O O . PRO A 1 508 ? -21.219 -3.289 -19.438 1 46.66 508 PRO A O 1
ATOM 4022 N N . SER A 1 509 ? -21.484 -4.715 -20.859 1 50.69 509 SER A N 1
ATOM 4023 C CA . SER A 1 509 ? -20.172 -5.348 -20.875 1 50.69 509 SER A CA 1
ATOM 4024 C C . SER A 1 509 ? -19.109 -4.406 -21.438 1 50.69 509 SER A C 1
ATOM 4026 O O . SER A 1 509 ? -18.984 -4.254 -22.656 1 50.69 509 SER A O 1
ATOM 4028 N N . LYS A 1 510 ? -18.953 -3.262 -20.828 1 63.91 510 LYS A N 1
ATOM 4029 C CA . LYS A 1 510 ? -17.688 -2.637 -21.203 1 63.91 510 LYS A CA 1
ATOM 4030 C C . LYS A 1 510 ? -16.562 -3.67 -21.281 1 63.91 510 LYS A C 1
ATOM 4032 O O . LYS A 1 510 ? -16.234 -4.316 -20.281 1 63.91 510 LYS A O 1
ATOM 4037 N N . THR A 1 511 ? -16.516 -4.32 -22.422 1 76.25 511 THR A N 1
ATOM 4038 C CA . THR A 1 511 ? -15.477 -5.32 -22.641 1 76.25 511 THR A CA 1
ATOM 4039 C C . THR A 1 511 ? -14.172 -4.664 -23.078 1 76.25 511 THR A C 1
ATOM 4041 O O . THR A 1 511 ? -14.188 -3.752 -23.906 1 76.25 511 THR A O 1
ATOM 4044 N N . MET A 1 512 ? -13.242 -5.031 -22.344 1 80.06 512 MET A N 1
ATOM 4045 C CA . MET A 1 512 ? -11.914 -4.602 -22.781 1 80.06 512 MET A CA 1
ATOM 4046 C C . MET A 1 512 ? -11.344 -5.551 -23.828 1 80.06 512 MET A C 1
ATOM 4048 O O . MET A 1 512 ? -10.953 -6.676 -23.5 1 80.06 512 MET A O 1
ATOM 4052 N N . GLN A 1 513 ? -11.375 -5.133 -25.047 1 79.75 513 GLN A N 1
ATOM 4053 C CA . GLN A 1 513 ? -10.812 -5.945 -26.109 1 79.75 513 GLN A CA 1
ATOM 4054 C C . GLN A 1 513 ? -9.312 -5.691 -26.266 1 79.75 513 GLN A C 1
ATOM 4056 O O . GLN A 1 513 ? -8.859 -4.551 -26.156 1 79.75 513 GLN A O 1
ATOM 4061 N N . LEU A 1 514 ? -8.648 -6.801 -26.438 1 84.75 514 LEU A N 1
ATOM 4062 C CA . LEU A 1 514 ? -7.207 -6.691 -26.641 1 84.75 514 LEU A CA 1
ATOM 4063 C C . LEU A 1 514 ? -6.902 -5.969 -27.953 1 84.75 514 LEU A C 1
ATOM 4065 O O . LEU A 1 514 ? -7.469 -6.297 -29 1 84.75 514 LEU A O 1
ATOM 4069 N N . GLN A 1 515 ? -6.145 -4.918 -27.828 1 86.25 515 GLN A N 1
ATOM 4070 C CA . GLN A 1 515 ? -5.73 -4.145 -28.984 1 86.25 515 GLN A CA 1
ATOM 4071 C C . GLN A 1 515 ? -4.215 -4.172 -29.156 1 86.25 515 GLN A C 1
ATOM 4073 O O . GLN A 1 515 ? -3.486 -4.527 -28.234 1 86.25 515 GLN A O 1
ATOM 4078 N N . LEU A 1 516 ? -3.812 -3.844 -30.328 1 88.31 516 LEU A N 1
ATOM 4079 C CA . LEU A 1 516 ? -2.396 -3.844 -30.672 1 88.31 516 LEU A CA 1
ATOM 4080 C C . LEU A 1 516 ? -1.599 -2.982 -29.703 1 88.31 516 LEU A C 1
ATOM 4082 O O . LEU A 1 516 ? -0.553 -3.406 -29.203 1 88.31 516 LEU A O 1
ATOM 4086 N N . ASP A 1 517 ? -2.074 -1.85 -29.312 1 87.38 517 ASP A N 1
ATOM 4087 C CA . ASP A 1 517 ? -1.343 -0.882 -28.5 1 87.38 517 ASP A CA 1
ATOM 4088 C C . ASP A 1 517 ? -1.251 -1.344 -27.047 1 87.38 517 ASP A C 1
ATOM 4090 O O . ASP A 1 517 ? -0.441 -0.827 -26.281 1 87.38 517 ASP A O 1
ATOM 4094 N N . ASP A 1 518 ? -2.057 -2.303 -26.766 1 86.88 518 ASP A N 1
ATOM 4095 C CA . ASP A 1 518 ? -2.006 -2.842 -25.406 1 86.88 518 ASP A CA 1
ATOM 4096 C C . ASP A 1 518 ? -0.661 -3.514 -25.141 1 86.88 518 ASP A C 1
ATOM 4098 O O . ASP A 1 518 ? -0.245 -3.635 -23.984 1 86.88 518 ASP A O 1
ATOM 4102 N N . PHE A 1 519 ? 0.014 -3.9 -26.125 1 91.44 519 PHE A N 1
ATOM 4103 C CA . PHE A 1 519 ? 1.281 -4.602 -25.953 1 91.44 519 PHE A CA 1
ATOM 4104 C C . PHE A 1 519 ? 2.402 -3.621 -25.625 1 91.44 519 PHE A C 1
ATOM 4106 O O . PHE A 1 519 ? 3.512 -4.031 -25.281 1 91.44 519 PHE A O 1
ATOM 4113 N N . ASP A 1 520 ? 2.115 -2.309 -25.688 1 87.12 520 ASP A N 1
ATOM 4114 C CA . ASP A 1 520 ? 3.062 -1.328 -25.172 1 87.12 520 ASP A CA 1
ATOM 4115 C C . ASP A 1 520 ? 3.338 -1.564 -23.688 1 87.12 520 ASP A C 1
ATOM 4117 O O . ASP A 1 520 ? 4.484 -1.474 -23.234 1 87.12 520 ASP A O 1
ATOM 4121 N N . MET A 1 521 ? 2.32 -1.939 -23.109 1 82.81 521 MET A N 1
ATOM 4122 C CA . MET A 1 521 ? 2.439 -2.133 -21.672 1 82.81 521 MET A CA 1
ATOM 4123 C C . MET A 1 521 ? 3.252 -3.383 -21.344 1 82.81 521 MET A C 1
ATOM 4125 O O . MET A 1 521 ? 3.977 -3.422 -20.359 1 82.81 521 MET A O 1
ATOM 4129 N N . TYR A 1 522 ? 3.182 -4.34 -22.219 1 8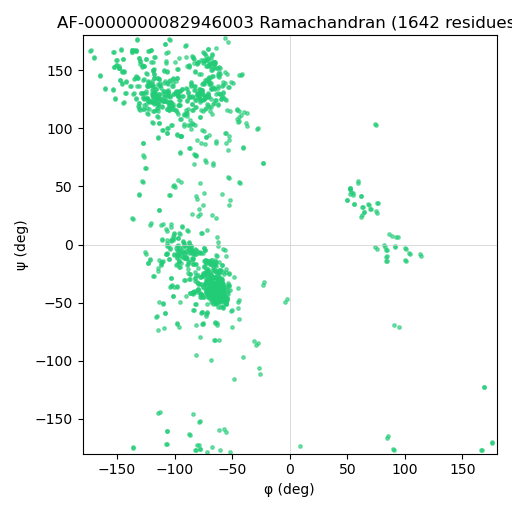6 522 TYR A N 1
ATOM 4130 C CA . TYR A 1 522 ? 3.824 -5.621 -21.953 1 86 522 TYR A CA 1
ATOM 4131 C C . TYR A 1 522 ? 5.293 -5.59 -22.344 1 86 522 TYR A C 1
ATOM 4133 O O . TYR A 1 522 ? 6.148 -6.117 -21.641 1 86 522 TYR A O 1
ATOM 4141 N N . LEU A 1 523 ? 5.527 -4.973 -23.5 1 91.25 523 LEU A N 1
ATOM 4142 C CA . LEU A 1 523 ? 6.797 -5.293 -24.141 1 91.25 523 LEU A CA 1
ATOM 4143 C C . LEU A 1 523 ? 7.621 -4.031 -24.375 1 91.25 523 LEU A C 1
ATOM 4145 O O . LEU A 1 523 ? 8.828 -4.113 -24.641 1 91.25 523 LEU A O 1
ATOM 4149 N N . SER A 1 524 ? 7.039 -2.801 -24.312 1 87.06 524 SER A N 1
ATOM 4150 C CA . SER A 1 524 ? 7.75 -1.59 -24.703 1 87.06 524 SER A CA 1
ATOM 4151 C C . SER A 1 524 ? 9.031 -1.411 -23.891 1 87.06 524 SER A C 1
ATOM 4153 O O . SER A 1 524 ? 10.102 -1.177 -24.438 1 87.06 524 SER A O 1
ATOM 4155 N N . ASN A 1 525 ? 8.867 -1.571 -22.641 1 81.62 525 ASN A N 1
ATOM 4156 C CA . ASN A 1 525 ? 10.023 -1.389 -21.766 1 81.62 525 ASN A CA 1
ATOM 4157 C C . ASN A 1 525 ? 11.031 -2.521 -21.922 1 81.62 525 ASN A C 1
ATOM 4159 O O . ASN A 1 525 ? 12.234 -2.312 -21.766 1 81.62 525 ASN A O 1
ATOM 4163 N N . HIS A 1 526 ? 10.555 -3.678 -22.203 1 86.5 526 HIS A N 1
ATOM 4164 C CA . HIS A 1 526 ? 11.422 -4.844 -22.328 1 86.5 526 HIS A CA 1
ATOM 4165 C C . HIS A 1 526 ? 12.281 -4.754 -23.594 1 86.5 526 HIS A C 1
ATOM 4167 O O . HIS A 1 526 ? 13.461 -5.109 -23.562 1 86.5 526 HIS A O 1
ATOM 4173 N N . ILE A 1 527 ? 11.742 -4.277 -24.641 1 87.56 527 ILE A N 1
ATOM 4174 C CA . ILE A 1 527 ? 12.477 -4.34 -25.906 1 87.56 527 ILE A CA 1
ATOM 4175 C C . ILE A 1 527 ? 13.164 -3.002 -26.156 1 87.56 527 ILE A C 1
ATOM 4177 O O . ILE A 1 527 ? 13.984 -2.887 -27.078 1 87.56 527 ILE A O 1
ATOM 4181 N N . ALA A 1 528 ? 12.836 -2.027 -25.312 1 78.38 528 ALA A N 1
ATOM 4182 C CA . ALA A 1 528 ? 13.445 -0.71 -25.5 1 78.38 528 ALA A CA 1
ATOM 4183 C C . ALA A 1 528 ? 14.969 -0.791 -25.422 1 78.38 528 ALA A C 1
ATOM 4185 O O . ALA A 1 528 ? 15.516 -1.392 -24.5 1 78.38 528 ALA A O 1
ATOM 4186 N N . GLY A 1 529 ? 15.633 -0.3 -26.375 1 71.56 529 GLY A N 1
ATOM 4187 C CA . GLY A 1 529 ? 17.078 -0.196 -26.359 1 71.56 529 GLY A CA 1
ATOM 4188 C C . GLY A 1 529 ? 17.781 -1.475 -26.797 1 71.56 529 GLY A C 1
ATOM 4189 O O . GLY A 1 529 ? 19 -1.521 -26.875 1 71.56 529 GLY A O 1
ATOM 4190 N N . ALA A 1 530 ? 16.969 -2.535 -27.031 1 73.38 530 ALA A N 1
ATOM 4191 C CA . ALA A 1 530 ? 17.578 -3.811 -27.391 1 73.38 530 ALA A CA 1
ATOM 4192 C C . ALA A 1 530 ? 18.078 -3.785 -28.828 1 73.38 530 ALA A C 1
ATOM 4194 O O . ALA A 1 530 ? 17.438 -3.205 -29.703 1 73.38 530 ALA A O 1
ATOM 4195 N N . GLY A 1 531 ? 19.266 -4.359 -29 1 79.62 531 GLY A N 1
ATOM 4196 C CA . GLY A 1 531 ? 19.766 -4.516 -30.359 1 79.62 531 GLY A CA 1
ATOM 4197 C C . GLY A 1 531 ? 19.078 -5.617 -31.125 1 79.62 531 GLY A C 1
ATOM 4198 O O . GLY A 1 531 ? 18.656 -5.41 -32.281 1 79.62 531 GLY A O 1
ATOM 4199 N N . LYS A 1 532 ? 18.922 -6.723 -30.5 1 91.5 532 LYS A N 1
ATOM 4200 C CA . LYS A 1 532 ? 18.281 -7.879 -31.125 1 91.5 532 LYS A CA 1
ATOM 4201 C C . LYS A 1 532 ? 17.141 -8.414 -30.266 1 91.5 532 LYS A C 1
ATOM 4203 O O . LYS A 1 532 ? 17.109 -8.203 -29.047 1 91.5 532 LYS A O 1
ATOM 4208 N N . LEU A 1 533 ? 16.219 -9.047 -31 1 94.19 533 LEU A N 1
ATOM 4209 C CA . LEU A 1 533 ? 15.07 -9.641 -30.328 1 94.19 533 LEU A CA 1
ATOM 4210 C C . LEU A 1 533 ? 14.961 -11.133 -30.656 1 94.19 533 LEU A C 1
ATOM 4212 O O . LEU A 1 533 ? 15.031 -11.523 -31.812 1 94.19 533 LEU A O 1
ATOM 4216 N N . SER A 1 534 ? 14.914 -11.961 -29.672 1 95.38 534 SER A N 1
ATOM 4217 C CA . SER A 1 534 ? 14.711 -13.398 -29.844 1 95.38 534 SER A CA 1
ATOM 4218 C C . SER A 1 534 ? 13.289 -13.797 -29.469 1 95.38 534 SER A C 1
ATOM 4220 O O . SER A 1 534 ? 12.867 -13.609 -28.328 1 95.38 534 SER A O 1
ATOM 4222 N N . LEU A 1 535 ? 12.617 -14.32 -30.438 1 97.12 535 LEU A N 1
ATOM 4223 C CA . LEU A 1 535 ? 11.273 -14.844 -30.203 1 97.12 535 LEU A CA 1
ATOM 4224 C C . LEU A 1 535 ? 11.297 -16.359 -30.109 1 97.12 535 LEU A C 1
ATOM 4226 O O . LEU A 1 535 ? 11.703 -17.047 -31.047 1 97.12 535 LEU A O 1
ATOM 4230 N N . ILE A 1 536 ? 10.953 -16.891 -29 1 97.5 536 ILE A N 1
ATOM 4231 C CA . ILE A 1 536 ? 10.805 -18.328 -28.844 1 97.5 536 ILE A CA 1
ATOM 4232 C C . ILE A 1 536 ? 9.328 -18.672 -28.641 1 97.5 536 ILE A C 1
ATOM 4234 O O . ILE A 1 536 ? 8.727 -18.297 -27.641 1 97.5 536 ILE A O 1
ATOM 4238 N N . LEU A 1 537 ? 8.789 -19.453 -29.547 1 97.94 537 LEU A N 1
ATOM 4239 C CA . LEU A 1 537 ? 7.34 -19.641 -29.594 1 97.94 537 LEU A CA 1
ATOM 4240 C C . LEU A 1 537 ? 6.98 -21.109 -29.625 1 97.94 537 LEU A C 1
ATOM 4242 O O . LEU A 1 537 ? 7.566 -21.891 -30.391 1 97.94 537 LEU A O 1
ATOM 4246 N N . ASP A 1 538 ? 6.086 -21.531 -28.781 1 96.12 538 ASP A N 1
ATOM 4247 C CA . ASP A 1 538 ? 5.488 -22.859 -28.875 1 96.12 538 ASP A CA 1
ATOM 4248 C C . ASP A 1 538 ? 4.527 -22.938 -30.062 1 96.12 538 ASP A C 1
ATOM 4250 O O . ASP A 1 538 ? 4.094 -21.906 -30.594 1 96.12 538 ASP A O 1
ATOM 4254 N N . TYR A 1 539 ? 4.258 -24.156 -30.516 1 95.12 539 TYR A N 1
ATOM 4255 C CA . TYR A 1 539 ? 3.434 -24.312 -31.703 1 95.12 539 TYR A CA 1
ATOM 4256 C C . TYR A 1 539 ? 1.985 -24.609 -31.328 1 95.12 539 TYR A C 1
ATOM 4258 O O . TYR A 1 539 ? 1.134 -23.719 -31.391 1 95.12 539 TYR A O 1
ATOM 4266 N N . ASP A 1 540 ? 1.77 -25.781 -30.766 1 90.12 540 ASP A N 1
ATOM 4267 C CA . ASP A 1 540 ? 0.408 -26.188 -30.438 1 90.12 540 ASP A CA 1
ATOM 4268 C C . ASP A 1 540 ? -0.149 -25.406 -29.266 1 90.12 540 ASP A C 1
ATOM 4270 O O . ASP A 1 540 ? 0.479 -25.328 -28.203 1 90.12 540 ASP A O 1
ATOM 4274 N N . GLY A 1 541 ? -1.314 -24.812 -29.469 1 89.62 541 GLY A N 1
ATOM 4275 C CA . GLY A 1 541 ? -1.953 -24.031 -28.422 1 89.62 541 GLY A CA 1
ATOM 4276 C C . GLY A 1 541 ? -1.445 -22.609 -28.344 1 89.62 541 GLY A C 1
ATOM 4277 O O . GLY A 1 541 ? -2.021 -21.766 -27.641 1 89.62 541 GLY A O 1
ATOM 4278 N N . THR A 1 542 ? -0.366 -22.297 -29.047 1 94.88 542 THR A N 1
ATOM 4279 C CA . THR A 1 542 ? 0.243 -20.969 -29.016 1 94.88 542 THR A CA 1
ATOM 4280 C C . THR A 1 542 ? 0.155 -20.297 -30.391 1 94.88 542 THR A C 1
ATOM 4282 O O . THR A 1 542 ? -0.619 -19.359 -30.578 1 94.88 542 THR A O 1
ATOM 4285 N N . LEU A 1 543 ? 0.771 -20.906 -31.344 1 96.12 543 LEU A N 1
ATOM 4286 C CA . LEU A 1 543 ? 0.689 -20.359 -32.688 1 96.12 543 LEU A CA 1
ATOM 4287 C C . LEU A 1 543 ? -0.553 -20.875 -33.406 1 96.12 543 LEU A C 1
ATOM 4289 O O . LEU A 1 543 ? -1.015 -20.266 -34.375 1 96.12 543 LEU A O 1
ATOM 4293 N N . THR A 1 544 ? -0.995 -22.062 -32.938 1 94.25 544 THR A N 1
ATOM 4294 C CA . THR A 1 544 ? -2.205 -22.656 -33.5 1 94.25 544 THR A CA 1
ATOM 4295 C C . THR A 1 544 ? -3.162 -23.078 -32.375 1 94.25 544 THR A C 1
ATOM 4297 O O . THR A 1 544 ? -2.746 -23.266 -31.234 1 94.25 544 THR A O 1
ATOM 4300 N N . HIS A 1 545 ? -4.387 -23.188 -32.75 1 90.31 545 HIS A N 1
ATOM 4301 C CA . HIS A 1 545 ? -5.371 -23.672 -31.781 1 90.31 545 HIS A CA 1
ATOM 4302 C C . HIS A 1 545 ? -5.199 -25.156 -31.516 1 90.31 545 HIS A C 1
ATOM 4304 O O . HIS A 1 545 ? -4.652 -25.891 -32.344 1 90.31 545 HIS A O 1
ATOM 4310 N N . LEU A 1 546 ? -5.605 -25.562 -30.375 1 82.69 546 LEU A N 1
ATOM 4311 C CA . LEU A 1 546 ? -5.652 -26.984 -30.094 1 82.69 546 LEU A CA 1
ATOM 4312 C C . LEU A 1 546 ? -6.777 -27.656 -30.875 1 82.69 546 LEU A C 1
ATOM 4314 O O . LEU A 1 546 ? -7.867 -27.094 -31.016 1 82.69 546 LEU A O 1
ATOM 4318 N N . THR A 1 547 ? -6.434 -28.703 -31.516 1 81.75 547 THR A N 1
ATOM 4319 C CA . THR A 1 547 ? -7.41 -29.391 -32.344 1 81.75 547 THR A CA 1
ATOM 4320 C C . THR A 1 547 ? -7.559 -30.844 -31.922 1 81.75 547 THR A C 1
ATOM 4322 O O . THR A 1 547 ? -6.77 -31.344 -31.109 1 81.75 547 THR A O 1
ATOM 4325 N N . SER A 1 548 ? -8.586 -31.484 -32.406 1 76.31 548 SER A N 1
ATOM 4326 C CA . SER A 1 548 ? -8.883 -32.875 -32.062 1 76.31 548 SER A CA 1
ATOM 4327 C C . SER A 1 548 ? -7.801 -33.812 -32.625 1 76.31 548 SER A C 1
ATOM 4329 O O . SER A 1 548 ? -7.453 -34.812 -31.969 1 76.31 548 SER A O 1
ATOM 4331 N N . HIS A 1 549 ? -7.359 -33.406 -33.781 1 79.88 549 HIS A N 1
ATOM 4332 C CA . HIS A 1 549 ? -6.266 -34.156 -34.375 1 79.88 549 HIS A CA 1
ATOM 4333 C C . HIS A 1 549 ? -5.066 -33.281 -34.656 1 79.88 549 HIS A C 1
ATOM 4335 O O . HIS A 1 549 ? -5.23 -32.156 -35.156 1 79.88 549 HIS A O 1
ATOM 4341 N N . PRO A 1 550 ? -3.893 -33.812 -34.375 1 79.12 550 PRO A N 1
ATOM 4342 C CA . PRO A 1 550 ? -2.693 -32.969 -34.531 1 79.12 550 PRO A CA 1
ATOM 4343 C C . PRO A 1 550 ? -2.512 -32.438 -35.938 1 79.12 550 PRO A C 1
ATOM 4345 O O . PRO A 1 550 ? -1.999 -31.328 -36.125 1 79.12 550 PRO A O 1
ATOM 4348 N N . ASP A 1 551 ? -2.879 -33.188 -36.875 1 82.5 551 ASP A N 1
ATOM 4349 C CA . ASP A 1 551 ? -2.664 -32.781 -38.281 1 82.5 551 ASP A CA 1
ATOM 4350 C C . ASP A 1 551 ? -3.549 -31.594 -38.656 1 82.5 551 ASP A C 1
ATOM 4352 O O . ASP A 1 551 ? -3.299 -30.906 -39.656 1 82.5 551 ASP A O 1
ATOM 4356 N N . LEU A 1 552 ? -4.531 -31.344 -37.844 1 86.69 552 LEU A N 1
ATOM 4357 C CA . LEU A 1 552 ? -5.469 -30.266 -38.125 1 86.69 552 LEU A CA 1
ATOM 4358 C C . LEU A 1 552 ? -4.977 -28.938 -37.562 1 86.69 552 LEU A C 1
ATOM 4360 O O . LEU A 1 552 ? -5.539 -27.891 -37.844 1 86.69 552 LEU A O 1
ATOM 4364 N N . ALA A 1 553 ? -3.955 -29 -36.844 1 90.56 553 ALA A N 1
ATOM 4365 C CA . ALA A 1 553 ? -3.445 -27.797 -36.188 1 90.56 553 ALA A CA 1
ATOM 4366 C C . ALA A 1 553 ? -2.578 -26.969 -37.156 1 90.56 553 ALA A C 1
ATOM 4368 O O . ALA A 1 553 ? -1.355 -26.922 -37 1 90.56 553 ALA A O 1
ATOM 4369 N N . VAL A 1 554 ? -3.23 -26.266 -38.031 1 93 554 VAL A N 1
ATOM 4370 C CA . VAL A 1 554 ? -2.541 -25.469 -39.031 1 93 554 VAL A CA 1
ATOM 4371 C C . VAL A 1 554 ? -2.619 -23.984 -38.688 1 93 554 VAL A C 1
ATOM 4373 O O . VAL A 1 554 ? -3.662 -23.5 -38.219 1 93 554 VAL A O 1
ATOM 4376 N N . MET A 1 555 ? -1.511 -23.312 -38.875 1 94.44 555 MET A N 1
ATOM 4377 C CA . MET A 1 555 ? -1.468 -21.891 -38.594 1 94.44 555 MET A CA 1
ATOM 4378 C C . MET A 1 555 ? -2.332 -21.109 -39.562 1 94.44 555 MET A C 1
ATOM 4380 O O . MET A 1 555 ? -2.484 -21.516 -40.719 1 94.44 555 MET A O 1
ATOM 4384 N N . SER A 1 556 ? -2.844 -20.016 -39.094 1 94.06 556 SER A N 1
ATOM 4385 C CA . SER A 1 556 ? -3.561 -19.125 -40 1 94.06 556 SER A CA 1
ATOM 4386 C C . SER A 1 556 ? -2.617 -18.5 -41.031 1 94.06 556 SER A C 1
ATOM 4388 O O . SER A 1 556 ? -1.425 -18.344 -40.781 1 94.06 556 SER A O 1
ATOM 4390 N N . GLU A 1 557 ? -3.182 -18.094 -42.094 1 94.31 557 GLU A N 1
ATOM 4391 C CA . GLU A 1 557 ? -2.391 -17.469 -43.156 1 94.31 557 GLU A CA 1
ATOM 4392 C C . GLU A 1 557 ? -1.733 -16.172 -42.656 1 94.31 557 GLU A C 1
ATOM 4394 O O . GLU A 1 557 ? -0.59 -15.883 -43.031 1 94.31 557 GLU A O 1
ATOM 4399 N N . GLU A 1 558 ? -2.449 -15.508 -41.969 1 96 558 GLU A N 1
ATOM 4400 C CA . GLU A 1 558 ? -1.93 -14.25 -41.469 1 96 558 GLU A CA 1
ATOM 4401 C C . GLU A 1 558 ? -0.741 -14.477 -40.531 1 96 558 GLU A C 1
ATOM 4403 O O . GLU A 1 558 ? 0.237 -13.727 -40.562 1 96 558 GLU A O 1
ATOM 4408 N N . THR A 1 559 ? -0.815 -15.445 -39.656 1 97 559 THR A N 1
ATOM 4409 C CA . THR A 1 559 ? 0.277 -15.773 -38.75 1 97 559 THR A CA 1
ATOM 4410 C C . THR A 1 559 ? 1.527 -16.172 -39.531 1 97 559 THR A C 1
ATOM 4412 O O . THR A 1 559 ? 2.635 -15.75 -39.188 1 97 559 THR A O 1
ATOM 4415 N N . VAL A 1 560 ? 1.317 -16.922 -40.562 1 96.62 560 VAL A N 1
ATOM 4416 C CA . VAL A 1 560 ? 2.432 -17.359 -41.375 1 96.62 560 VAL A CA 1
ATOM 4417 C C . VAL A 1 560 ? 3.109 -16.156 -42.031 1 96.62 560 VAL A C 1
ATOM 4419 O O . VAL A 1 560 ? 4.336 -16.047 -42.031 1 96.62 560 VAL A O 1
ATOM 4422 N N . LYS A 1 561 ? 2.314 -15.266 -42.469 1 96.75 561 LYS A N 1
ATOM 4423 C CA . LYS A 1 561 ? 2.844 -14.086 -43.156 1 96.75 561 LYS A CA 1
ATOM 4424 C C . LYS A 1 561 ? 3.643 -13.211 -42.188 1 96.75 561 LYS A C 1
ATOM 4426 O O . LYS A 1 561 ? 4.719 -12.727 -42.531 1 96.75 561 LYS A O 1
ATOM 4431 N N . VAL A 1 562 ? 3.113 -13.039 -41.062 1 97.06 562 VAL A N 1
ATOM 4432 C CA . VAL A 1 562 ? 3.783 -12.195 -40.094 1 97.06 562 VAL A CA 1
ATOM 4433 C C . VAL A 1 562 ? 5.102 -12.836 -39.656 1 97.06 562 VAL A C 1
ATOM 4435 O O . VAL A 1 562 ? 6.125 -12.156 -39.562 1 97.06 562 VAL A O 1
ATOM 4438 N N . LEU A 1 563 ? 5.113 -14.117 -39.438 1 97.44 563 LEU A N 1
ATOM 4439 C CA . LEU A 1 563 ? 6.32 -14.828 -39.031 1 97.44 563 LEU A CA 1
ATOM 4440 C C . LEU A 1 563 ? 7.367 -14.789 -40.156 1 97.44 563 LEU A C 1
ATOM 4442 O O . LEU A 1 563 ? 8.562 -14.68 -39.875 1 97.44 563 LEU A O 1
ATOM 4446 N N . GLN A 1 564 ? 6.883 -14.828 -41.344 1 96.62 564 GLN A N 1
ATOM 4447 C CA . GLN A 1 564 ? 7.797 -14.758 -42.469 1 96.62 564 GLN A CA 1
ATOM 4448 C C . GLN A 1 564 ? 8.477 -13.391 -42.562 1 96.62 564 GLN A C 1
ATOM 4450 O O . GLN A 1 564 ? 9.688 -13.312 -42.781 1 96.62 564 GLN A O 1
ATOM 4455 N N . ARG A 1 565 ? 7.691 -12.43 -42.344 1 96.12 565 ARG A N 1
ATOM 4456 C CA . ARG A 1 565 ? 8.25 -11.078 -42.375 1 96.12 565 ARG A CA 1
ATOM 4457 C C . ARG A 1 565 ? 9.219 -10.867 -41.219 1 96.12 565 ARG A C 1
ATOM 4459 O O . ARG A 1 565 ? 10.289 -10.281 -41.406 1 96.12 565 ARG A O 1
ATOM 4466 N N . LEU A 1 566 ? 8.883 -11.375 -40.094 1 96.56 566 LEU A N 1
ATOM 4467 C CA . LEU A 1 566 ? 9.734 -11.234 -38.938 1 96.56 566 LEU A CA 1
ATOM 4468 C C . LEU A 1 566 ? 11.031 -12.016 -39.094 1 96.56 566 LEU A C 1
ATOM 4470 O O . LEU A 1 566 ? 12.102 -11.555 -38.688 1 96.56 566 LEU A O 1
ATOM 4474 N N . SER A 1 567 ? 10.922 -13.172 -39.688 1 95.69 567 SER A N 1
ATOM 4475 C CA . SER A 1 567 ? 12.086 -14.039 -39.844 1 95.69 567 SER A CA 1
ATOM 4476 C C . SER A 1 567 ? 13.102 -13.43 -40.812 1 95.69 567 SER A C 1
ATOM 4478 O O . SER A 1 567 ? 14.273 -13.797 -40.812 1 95.69 567 SER A O 1
ATOM 4480 N N . ARG A 1 568 ? 12.695 -12.469 -41.562 1 93.06 568 ARG A N 1
ATOM 4481 C CA . ARG A 1 568 ? 13.57 -11.836 -42.531 1 93.06 568 ARG A CA 1
ATOM 4482 C C . ARG A 1 568 ? 14.234 -10.594 -41.969 1 93.06 568 ARG A C 1
ATOM 4484 O O . ARG A 1 568 ? 15.156 -10.039 -42.562 1 93.06 568 ARG A O 1
ATOM 4491 N N . MET A 1 569 ? 13.805 -10.203 -40.875 1 93.56 569 MET A N 1
ATOM 4492 C CA . MET A 1 569 ? 14.43 -9.055 -40.219 1 93.56 569 MET A CA 1
ATOM 4493 C C . MET A 1 569 ? 15.758 -9.445 -39.594 1 93.56 569 MET A C 1
ATOM 4495 O O . MET A 1 569 ? 15.828 -10.43 -38.844 1 93.56 569 MET A O 1
ATOM 4499 N N . PRO A 1 570 ? 16.734 -8.695 -39.812 1 89.5 570 PRO A N 1
ATOM 4500 C CA . PRO A 1 570 ? 18.062 -9.078 -39.344 1 89.5 570 PRO A CA 1
ATOM 4501 C C . PRO A 1 570 ? 18.172 -9.031 -37.812 1 89.5 570 PRO A C 1
ATOM 4503 O O . PRO A 1 570 ? 18.969 -9.75 -37.219 1 89.5 570 PRO A O 1
ATOM 4506 N N . ASP A 1 571 ? 17.391 -8.234 -37.219 1 91.88 571 ASP A N 1
ATOM 4507 C CA . ASP A 1 571 ? 17.516 -8.062 -35.781 1 91.88 571 ASP A CA 1
ATOM 4508 C C . ASP A 1 571 ? 16.531 -8.953 -35.031 1 91.88 571 ASP A C 1
ATOM 4510 O O . ASP A 1 571 ? 16.359 -8.82 -33.812 1 91.88 571 ASP A O 1
ATOM 4514 N N . VAL A 1 572 ? 15.867 -9.883 -35.719 1 94.88 572 VAL A N 1
ATOM 4515 C CA . VAL A 1 572 ? 14.875 -10.742 -35.094 1 94.88 572 VAL A CA 1
ATOM 4516 C C . VAL A 1 572 ? 15.203 -12.203 -35.375 1 94.88 572 VAL A C 1
ATOM 4518 O O . VAL A 1 572 ? 15.438 -12.586 -36.531 1 94.88 572 VAL A O 1
ATOM 4521 N N . ASN A 1 573 ? 15.32 -12.969 -34.375 1 95.56 573 ASN A N 1
ATOM 4522 C CA . ASN A 1 573 ? 15.453 -14.414 -34.5 1 95.56 573 ASN A CA 1
ATOM 4523 C C . ASN A 1 573 ? 14.234 -15.133 -33.938 1 95.56 573 ASN A C 1
ATOM 4525 O O . ASN A 1 573 ? 13.727 -14.781 -32.875 1 95.56 573 ASN A O 1
ATOM 4529 N N . ILE A 1 574 ? 13.812 -16.109 -34.688 1 97.81 574 ILE A N 1
ATOM 4530 C CA . ILE A 1 574 ? 12.625 -16.844 -34.281 1 97.81 574 ILE A CA 1
ATOM 4531 C C . ILE A 1 574 ? 12.969 -18.312 -34.062 1 97.81 574 ILE A C 1
ATOM 4533 O O . ILE A 1 574 ? 13.688 -18.922 -34.844 1 97.81 574 ILE A O 1
ATOM 4537 N N . ALA A 1 575 ? 12.586 -18.828 -32.938 1 97.81 575 ALA A N 1
ATOM 4538 C CA . ALA A 1 575 ? 12.641 -20.266 -32.656 1 97.81 575 ALA A CA 1
ATOM 4539 C C . ALA A 1 575 ? 11.25 -20.812 -32.375 1 97.81 575 ALA A C 1
ATOM 4541 O O . ALA A 1 575 ? 10.477 -20.203 -31.625 1 97.81 575 ALA A O 1
ATOM 4542 N N . ILE A 1 576 ? 10.938 -21.906 -32.969 1 97.75 576 ILE A N 1
ATOM 4543 C CA . ILE A 1 576 ? 9.656 -22.562 -32.719 1 97.75 576 ILE A CA 1
ATOM 4544 C C . ILE A 1 576 ? 9.898 -23.922 -32.031 1 97.75 576 ILE A C 1
ATOM 4546 O O . ILE A 1 576 ? 10.586 -24.781 -32.594 1 97.75 576 ILE A O 1
ATOM 4550 N N . ILE A 1 577 ? 9.367 -24.094 -30.906 1 95.44 577 ILE A N 1
ATOM 4551 C CA . ILE A 1 577 ? 9.531 -25.312 -30.125 1 95.44 577 ILE A CA 1
ATOM 4552 C C . ILE A 1 577 ? 8.188 -26.031 -30 1 95.44 577 ILE A C 1
ATOM 4554 O O . ILE A 1 577 ? 7.152 -25.391 -29.797 1 95.44 577 ILE A O 1
ATOM 4558 N N . SER A 1 578 ? 8.164 -27.344 -30.125 1 91.75 578 SER A N 1
ATOM 4559 C CA . SER A 1 578 ? 6.918 -28.094 -30.094 1 91.75 578 SER A CA 1
ATOM 4560 C C . SER A 1 578 ? 7.137 -29.5 -29.531 1 91.75 578 SER A C 1
ATOM 4562 O O . SER A 1 578 ? 8.273 -29.969 -29.469 1 91.75 578 SER A O 1
ATOM 4564 N N . GLY A 1 579 ? 6.109 -30.094 -29.062 1 87 579 GLY A N 1
ATOM 4565 C CA . GLY A 1 579 ? 6.148 -31.5 -28.672 1 87 579 GLY A CA 1
ATOM 4566 C C . GLY A 1 579 ? 6.137 -32.438 -29.859 1 87 579 GLY A C 1
ATOM 4567 O O . GLY A 1 579 ? 6.445 -33.625 -29.703 1 87 579 GLY A O 1
ATOM 4568 N N . ARG A 1 580 ? 5.953 -31.938 -31.062 1 88.06 580 ARG A N 1
ATOM 4569 C CA . ARG A 1 580 ? 5.996 -32.719 -32.281 1 88.06 580 ARG A CA 1
ATOM 4570 C C . ARG A 1 580 ? 7.43 -33.094 -32.625 1 88.06 580 ARG A C 1
ATOM 4572 O O . ARG A 1 580 ? 8.383 -32.531 -32.125 1 88.06 580 ARG A O 1
ATOM 4579 N N . THR A 1 581 ? 7.465 -34.062 -33.5 1 89 581 THR A N 1
ATOM 4580 C CA . THR A 1 581 ? 8.797 -34.406 -34 1 89 581 THR A CA 1
ATOM 4581 C C . THR A 1 581 ? 9.359 -33.219 -34.812 1 89 581 THR A C 1
ATOM 4583 O O . THR A 1 581 ? 8.602 -32.406 -35.312 1 89 581 THR A O 1
ATOM 4586 N N . LEU A 1 582 ? 10.648 -33.219 -34.875 1 92.62 582 LEU A N 1
ATOM 4587 C CA . LEU A 1 582 ? 11.312 -32.156 -35.625 1 92.62 582 LEU A CA 1
ATOM 4588 C C . LEU A 1 582 ? 10.82 -32.094 -37.062 1 92.62 582 LEU A C 1
ATOM 4590 O O . LEU A 1 582 ? 10.547 -31 -37.562 1 92.62 582 LEU A O 1
ATOM 4594 N N . GLU A 1 583 ? 10.727 -33.219 -37.656 1 91.5 583 GLU A N 1
ATOM 4595 C CA . GLU A 1 583 ? 10.289 -33.281 -39.031 1 91.5 583 GLU A CA 1
ATOM 4596 C C . GLU A 1 583 ? 8.852 -32.781 -39.188 1 91.5 583 GLU A C 1
ATOM 4598 O O . GLU A 1 583 ? 8.539 -32.062 -40.125 1 91.5 583 GLU A O 1
ATOM 4603 N N . ASN A 1 584 ? 8.062 -33.156 -38.312 1 92.06 584 ASN A N 1
ATOM 4604 C CA . ASN A 1 584 ? 6.66 -32.781 -38.375 1 92.06 584 ASN A CA 1
ATOM 4605 C C . ASN A 1 584 ? 6.484 -31.266 -38.188 1 92.06 584 ASN A C 1
ATOM 4607 O O . ASN A 1 584 ? 5.734 -30.641 -38.938 1 92.06 584 ASN A O 1
ATOM 4611 N N . VAL A 1 585 ? 7.094 -30.688 -37.156 1 94.12 585 VAL A N 1
ATOM 4612 C CA . VAL A 1 585 ? 6.926 -29.266 -36.906 1 94.12 585 VAL A CA 1
ATOM 4613 C C . VAL A 1 585 ? 7.5 -28.469 -38.062 1 94.12 585 VAL A C 1
ATOM 4615 O O . VAL A 1 585 ? 6.941 -27.438 -38.438 1 94.12 585 VAL A O 1
ATOM 4618 N N . LYS A 1 586 ? 8.609 -28.875 -38.562 1 94.69 586 LYS A N 1
ATOM 4619 C CA . LYS A 1 586 ? 9.203 -28.203 -39.719 1 94.69 586 LYS A CA 1
ATOM 4620 C C . LYS A 1 586 ? 8.25 -28.203 -40.906 1 94.69 586 LYS A C 1
ATOM 4622 O O . LYS A 1 586 ? 8.109 -27.203 -41.594 1 94.69 586 LYS A O 1
ATOM 4627 N N . SER A 1 587 ? 7.664 -29.328 -41.062 1 93.75 587 SER A N 1
ATOM 4628 C CA . SER A 1 587 ? 6.73 -29.469 -42.156 1 93.75 587 SER A CA 1
ATOM 4629 C C . SER A 1 587 ? 5.496 -28.609 -41.969 1 93.75 587 SER A C 1
ATOM 4631 O O . SER A 1 587 ? 4.988 -28 -42.906 1 93.75 587 SER A O 1
ATOM 4633 N N . MET A 1 588 ? 4.98 -28.609 -40.844 1 93.94 588 MET A N 1
ATOM 4634 C CA . MET A 1 588 ? 3.764 -27.859 -40.5 1 93.94 588 MET A CA 1
ATOM 4635 C C . MET A 1 588 ? 4 -26.359 -40.625 1 93.94 588 MET A C 1
ATOM 4637 O O . MET A 1 588 ? 3.123 -25.625 -41.062 1 93.94 588 MET A O 1
ATOM 4641 N N . VAL A 1 589 ? 5.109 -25.844 -40.094 1 94.88 589 VAL A N 1
ATOM 4642 C CA . VAL A 1 589 ? 5.41 -24.422 -40.062 1 94.88 589 VAL A CA 1
ATOM 4643 C C . VAL A 1 589 ? 5.898 -23.984 -41.469 1 94.88 589 VAL A C 1
ATOM 4645 O O . VAL A 1 589 ? 5.371 -23.016 -42.031 1 94.88 589 VAL A O 1
ATOM 4648 N N . GLY A 1 590 ? 6.914 -24.531 -41.969 1 93.44 590 GLY A N 1
ATOM 4649 C CA . GLY A 1 590 ? 7.387 -24.344 -43.312 1 93.44 590 GLY A CA 1
ATOM 4650 C C . GLY A 1 590 ? 7.957 -22.969 -43.562 1 93.44 590 GLY A C 1
ATOM 4651 O O . GLY A 1 590 ? 7.777 -22.406 -44.656 1 93.44 590 GLY A O 1
ATOM 4652 N N . ILE A 1 591 ? 8.516 -22.328 -42.656 1 96 591 ILE A N 1
ATOM 4653 C CA . ILE A 1 591 ? 9.117 -21.016 -42.812 1 96 591 ILE A CA 1
ATOM 4654 C C . ILE A 1 591 ? 10.633 -21.125 -42.75 1 96 591 ILE A C 1
ATOM 4656 O O . ILE A 1 591 ? 11.18 -21.859 -41.938 1 96 591 ILE A O 1
ATOM 4660 N N . GLU A 1 592 ? 11.305 -20.406 -43.531 1 92.94 592 GLU A N 1
ATOM 4661 C CA . GLU A 1 592 ? 12.758 -20.438 -43.594 1 92.94 592 GLU A CA 1
ATOM 4662 C C . GLU A 1 592 ? 13.367 -19.516 -42.531 1 92.94 592 GLU A C 1
ATOM 4664 O O . GLU A 1 592 ? 12.68 -18.625 -42 1 92.94 592 GLU A O 1
ATOM 4669 N N . ASN A 1 593 ? 14.656 -19.719 -42.219 1 94.62 593 ASN A N 1
ATOM 4670 C CA . ASN A 1 593 ? 15.43 -18.875 -41.312 1 94.62 593 ASN A CA 1
ATOM 4671 C C . ASN A 1 593 ? 14.859 -18.891 -39.875 1 94.62 593 ASN A C 1
ATOM 4673 O O . ASN A 1 593 ? 14.773 -17.859 -39.219 1 94.62 593 ASN A O 1
ATOM 4677 N N . VAL A 1 594 ? 14.32 -19.969 -39.531 1 96.5 594 VAL A N 1
ATOM 4678 C CA . VAL A 1 594 ? 13.766 -20.172 -38.188 1 96.5 594 VAL A CA 1
ATOM 4679 C C . VAL A 1 594 ? 14.422 -21.375 -37.531 1 96.5 594 VAL A C 1
ATOM 4681 O O . VAL A 1 594 ? 14.812 -22.328 -38.219 1 96.5 594 VAL A O 1
ATOM 4684 N N . THR A 1 595 ? 14.703 -21.297 -36.25 1 97.5 595 THR A N 1
ATOM 4685 C CA . THR A 1 595 ? 15.156 -22.453 -35.5 1 97.5 595 THR A CA 1
ATOM 4686 C C . THR A 1 595 ? 13.984 -23.359 -35.125 1 97.5 595 THR A C 1
ATOM 4688 O O . THR A 1 595 ? 12.992 -22.891 -34.562 1 97.5 595 THR A O 1
ATOM 4691 N N . TYR A 1 596 ? 14.133 -24.609 -35.469 1 97.31 596 TYR A N 1
ATOM 4692 C CA . TYR A 1 596 ? 13.078 -25.562 -35.156 1 97.31 596 TYR A CA 1
ATOM 4693 C C . TYR A 1 596 ? 13.531 -26.516 -34.031 1 97.31 596 TYR A C 1
ATOM 4695 O O . TYR A 1 596 ? 14.633 -27.047 -34.094 1 97.31 596 TYR A O 1
ATOM 4703 N N . ALA A 1 597 ? 12.727 -26.641 -33.062 1 95.56 597 ALA A N 1
ATOM 4704 C CA . ALA A 1 597 ? 12.977 -27.578 -31.984 1 95.56 597 ALA A CA 1
ATOM 4705 C C . ALA A 1 597 ? 11.812 -28.547 -31.828 1 95.56 597 ALA A C 1
ATOM 4707 O O . ALA A 1 597 ? 10.695 -28.141 -31.484 1 95.56 597 ALA A O 1
ATOM 4708 N N . GLY A 1 598 ? 12.07 -29.797 -32.031 1 92.5 598 GLY A N 1
ATOM 4709 C CA . GLY A 1 598 ? 11.055 -30.828 -31.938 1 92.5 598 GLY A CA 1
ATOM 4710 C C . GLY A 1 598 ? 11.203 -31.688 -30.703 1 92.5 598 GLY A C 1
ATOM 4711 O O . GLY A 1 598 ? 12.219 -31.609 -30 1 92.5 598 GLY A O 1
ATOM 4712 N N . SER A 1 599 ? 10.141 -32.438 -30.375 1 89 599 SER A N 1
ATOM 4713 C CA . SER A 1 599 ? 10.125 -33.344 -29.234 1 89 599 SER A CA 1
ATOM 4714 C C . SER A 1 599 ? 10.492 -32.625 -27.953 1 89 599 SER A C 1
ATOM 4716 O O . SER A 1 599 ? 11.375 -33.062 -27.203 1 89 599 SER A O 1
ATOM 4718 N N . HIS A 1 600 ? 9.922 -31.5 -27.812 1 88.62 600 HIS A N 1
ATOM 4719 C CA . HIS A 1 600 ? 10.086 -30.656 -26.641 1 88.62 600 HIS A CA 1
ATOM 4720 C C . HIS A 1 600 ? 11.531 -30.172 -26.5 1 88.62 600 HIS A C 1
ATOM 4722 O O . HIS A 1 600 ? 12.039 -30.031 -25.391 1 88.62 600 HIS A O 1
ATOM 4728 N N . GLY A 1 601 ? 12.211 -30.078 -27.672 1 90.31 601 GLY A N 1
ATOM 4729 C CA . GLY A 1 601 ? 13.547 -29.5 -27.672 1 90.31 601 GLY A CA 1
ATOM 4730 C C . GLY A 1 601 ? 14.648 -30.547 -27.719 1 90.31 601 GLY A C 1
ATOM 4731 O O . GLY A 1 601 ? 15.828 -30.203 -27.781 1 90.31 601 GLY A O 1
ATOM 4732 N N . ILE A 1 602 ? 14.367 -31.781 -27.688 1 88 602 ILE A N 1
ATOM 4733 C CA . ILE A 1 602 ? 15.367 -32.844 -27.766 1 88 602 ILE A CA 1
ATOM 4734 C C . ILE A 1 602 ? 16.125 -32.75 -29.078 1 88 602 ILE A C 1
ATOM 4736 O O . ILE A 1 602 ? 17.328 -33 -29.141 1 88 602 ILE A O 1
ATOM 4740 N N . GLU A 1 603 ? 15.352 -32.438 -30.109 1 92 603 GLU A N 1
ATOM 4741 C CA . GLU A 1 603 ? 15.93 -32.188 -31.438 1 92 603 GLU A CA 1
ATOM 4742 C C . GLU A 1 603 ? 15.852 -30.734 -31.828 1 92 603 GLU A C 1
ATOM 4744 O O . GLU A 1 603 ? 14.773 -30.141 -31.844 1 92 603 GLU A O 1
ATOM 4749 N N . ILE A 1 604 ? 16.969 -30.156 -32.125 1 95.56 604 ILE A N 1
ATOM 4750 C CA . ILE A 1 604 ? 17 -28.734 -32.5 1 95.56 604 ILE A CA 1
ATOM 4751 C C . ILE A 1 604 ? 17.719 -28.562 -33.812 1 95.56 604 ILE A C 1
ATOM 4753 O O . ILE A 1 604 ? 18.844 -29.062 -34 1 95.56 604 ILE A O 1
ATOM 4757 N N . LEU A 1 605 ? 17.078 -27.891 -34.75 1 96.31 605 LEU A N 1
ATOM 4758 C CA . LEU A 1 605 ? 17.641 -27.547 -36.062 1 96.31 605 LEU A CA 1
ATOM 4759 C C . LEU A 1 605 ? 17.766 -26.047 -36.219 1 96.31 605 LEU A C 1
ATOM 4761 O O . LEU A 1 605 ? 16.766 -25.328 -36.219 1 96.31 605 LEU A O 1
ATOM 4765 N N . HIS A 1 606 ? 18.984 -25.562 -36.344 1 95.38 606 HIS A N 1
ATOM 4766 C CA . HIS A 1 606 ? 19.234 -24.141 -36.531 1 95.38 606 HIS A CA 1
ATOM 4767 C C . HIS A 1 606 ? 19.109 -23.75 -38 1 95.38 606 HIS A C 1
ATOM 4769 O O . HIS A 1 606 ? 19.172 -24.609 -38.875 1 95.38 606 HIS A O 1
ATOM 4775 N N . PRO A 1 607 ? 18.906 -22.438 -38.219 1 93.31 607 PRO A N 1
ATOM 4776 C CA . PRO A 1 607 ? 18.75 -21.984 -39.594 1 93.31 607 PRO A CA 1
ATOM 4777 C C . PRO A 1 607 ? 19.984 -22.297 -40.469 1 93.31 607 PRO A C 1
ATOM 4779 O O . PRO A 1 607 ? 19.844 -22.484 -41.688 1 93.31 607 PRO A O 1
ATOM 4782 N N . ASP A 1 608 ? 21.125 -22.359 -39.906 1 91.44 608 ASP A N 1
ATOM 4783 C CA . ASP A 1 608 ? 22.359 -22.594 -40.656 1 91.44 608 ASP A CA 1
ATOM 4784 C C . ASP A 1 608 ? 22.547 -24.078 -40.969 1 91.44 608 ASP A C 1
ATOM 4786 O O . ASP A 1 608 ? 23.547 -24.484 -41.531 1 91.44 608 ASP A O 1
ATOM 4790 N N . GLY A 1 609 ? 21.672 -24.891 -40.438 1 90.56 609 GLY A N 1
ATOM 4791 C CA . GLY A 1 609 ? 21.719 -26.312 -40.75 1 90.56 609 GLY A CA 1
ATOM 4792 C C . GLY A 1 609 ? 22.281 -27.141 -39.625 1 90.56 609 GLY A C 1
ATOM 4793 O O . GLY A 1 609 ? 22.203 -28.375 -39.656 1 90.56 609 GLY A O 1
ATOM 4794 N N . THR A 1 610 ? 22.781 -26.453 -38.656 1 93 610 THR A N 1
ATOM 4795 C CA . THR A 1 610 ? 23.312 -27.172 -37.5 1 93 610 THR A CA 1
ATOM 4796 C C . THR A 1 610 ? 22.203 -27.891 -36.75 1 93 610 THR A C 1
ATOM 4798 O O . THR A 1 610 ? 21.156 -27.281 -36.469 1 93 610 THR A O 1
ATOM 4801 N N . ASN A 1 611 ? 22.562 -29.141 -36.438 1 91.88 611 ASN A N 1
ATOM 4802 C CA . ASN A 1 611 ? 21.578 -29.984 -35.781 1 91.88 611 ASN A CA 1
ATOM 4803 C C . ASN A 1 611 ? 22.078 -30.438 -34.406 1 91.88 611 ASN A C 1
ATOM 4805 O O . ASN A 1 611 ? 23.266 -30.734 -34.25 1 91.88 611 ASN A O 1
ATOM 4809 N N . PHE A 1 612 ? 21.203 -30.375 -33.438 1 92.62 612 PHE A N 1
ATOM 4810 C CA . PHE A 1 612 ? 21.484 -30.844 -32.094 1 92.62 612 PHE A CA 1
ATOM 4811 C C . PHE A 1 612 ? 20.453 -31.875 -31.641 1 92.62 612 PHE A C 1
ATOM 4813 O O . PHE A 1 612 ? 19.266 -31.688 -31.859 1 92.62 612 PHE A O 1
ATOM 4820 N N . VAL A 1 613 ? 20.938 -33 -31.094 1 88.31 613 VAL A N 1
ATOM 4821 C CA . VAL A 1 613 ? 20.062 -34 -30.484 1 88.31 613 VAL A CA 1
ATOM 4822 C C . VAL A 1 613 ? 20.547 -34.312 -29.062 1 88.31 613 VAL A C 1
ATOM 4824 O O . VAL A 1 613 ? 21.672 -34.781 -28.875 1 88.31 613 VAL A O 1
ATOM 4827 N N . HIS A 1 614 ? 19.719 -34 -28.141 1 87.38 614 HIS A N 1
ATOM 4828 C CA . HIS A 1 614 ? 20.078 -34.344 -26.766 1 87.38 614 HIS A CA 1
ATOM 4829 C C . HIS A 1 614 ? 20.109 -35.844 -26.578 1 87.38 614 HIS A C 1
ATOM 4831 O O . HIS A 1 614 ? 19.188 -36.562 -27 1 87.38 614 HIS A O 1
ATOM 4837 N N . PRO A 1 615 ? 21.156 -36.281 -25.906 1 82.19 615 PRO A N 1
ATOM 4838 C CA . PRO A 1 615 ? 21.281 -37.75 -25.734 1 82.19 615 PRO A CA 1
ATOM 4839 C C . PRO A 1 615 ? 20.219 -38.312 -24.781 1 82.19 615 PRO A C 1
ATOM 4841 O O . PRO A 1 615 ? 19.953 -37.75 -23.734 1 82.19 615 PRO A O 1
ATOM 4844 N N . VAL A 1 616 ? 19.516 -39.312 -25.266 1 80.38 616 VAL A N 1
ATOM 4845 C CA . VAL A 1 616 ? 18.578 -40.094 -24.453 1 80.38 616 VAL A CA 1
ATOM 4846 C C . VAL A 1 616 ? 19.156 -41.469 -24.156 1 80.38 616 VAL A C 1
ATOM 4848 O O . VAL A 1 616 ? 19.719 -42.125 -25.047 1 80.38 616 VAL A O 1
ATOM 4851 N N . PRO A 1 617 ? 19.078 -41.844 -22.891 1 73.56 617 PRO A N 1
ATOM 4852 C CA . PRO A 1 617 ? 19.625 -43.156 -22.562 1 73.56 617 PRO A CA 1
ATOM 4853 C C . PRO A 1 617 ? 19.047 -44.281 -23.438 1 73.56 617 PRO A C 1
ATOM 4855 O O . PRO A 1 617 ? 17.844 -44.344 -23.656 1 73.56 617 PRO A O 1
ATOM 4858 N N . ARG A 1 618 ? 19.828 -45.188 -23.938 1 75.94 618 ARG A N 1
ATOM 4859 C CA . ARG A 1 618 ? 19.516 -46.25 -24.875 1 75.94 618 ARG A CA 1
ATOM 4860 C C . ARG A 1 618 ? 18.438 -47.188 -24.312 1 75.94 618 ARG A C 1
ATOM 4862 O O . ARG A 1 618 ? 17.625 -47.719 -25.062 1 75.94 618 ARG A O 1
ATOM 4869 N N . GLN A 1 619 ? 18.516 -47.25 -23.016 1 79.06 619 GLN A N 1
ATOM 4870 C CA . GLN A 1 619 ? 17.562 -48.125 -22.359 1 79.06 619 GLN A CA 1
ATOM 4871 C C . GLN A 1 619 ? 16.125 -47.688 -22.656 1 79.06 619 GLN A C 1
ATOM 4873 O O . GLN A 1 619 ? 15.25 -48.531 -22.812 1 79.06 619 GLN A O 1
ATOM 4878 N N . TYR A 1 620 ? 15.93 -46.5 -22.844 1 81.69 620 TYR A N 1
ATOM 4879 C CA . TYR A 1 620 ? 14.562 -46.031 -23.047 1 81.69 620 TYR A CA 1
ATOM 4880 C C . TYR A 1 620 ? 14.172 -46.094 -24.516 1 81.69 620 TYR A C 1
ATOM 4882 O O . TYR A 1 620 ? 13 -46.281 -24.844 1 81.69 620 TYR A O 1
ATOM 4890 N N . GLU A 1 621 ? 15.078 -46.062 -25.406 1 77.06 621 GLU A N 1
ATOM 4891 C CA . GLU A 1 621 ? 14.812 -46.219 -26.828 1 77.06 621 GLU A CA 1
ATOM 4892 C C . GLU A 1 621 ? 14.289 -47.625 -27.156 1 77.06 621 GLU A C 1
ATOM 4894 O O . GLU A 1 621 ? 13.391 -47.781 -27.984 1 77.06 621 GLU A O 1
ATOM 4899 N N . GLN A 1 622 ? 14.836 -48.5 -26.469 1 79.06 622 GLN A N 1
ATOM 4900 C CA . GLN A 1 622 ? 14.461 -49.875 -26.703 1 79.06 622 GLN A CA 1
ATOM 4901 C C . GLN A 1 622 ? 13.094 -50.188 -26.094 1 79.06 622 GLN A C 1
ATOM 4903 O O . GLN A 1 622 ? 12.344 -51 -26.641 1 79.06 622 GLN A O 1
ATOM 4908 N N . LYS A 1 623 ? 12.844 -49.438 -25.109 1 87.06 623 LYS A N 1
ATOM 4909 C CA . LYS A 1 623 ? 11.609 -49.719 -24.375 1 87.06 623 LYS A CA 1
ATOM 4910 C C . LYS A 1 623 ? 10.406 -49.094 -25.078 1 87.06 623 LYS A C 1
ATOM 4912 O O . LYS A 1 623 ? 9.266 -49.469 -24.828 1 87.06 623 LYS A O 1
ATOM 4917 N N . VAL A 1 624 ? 10.664 -48.188 -25.953 1 88.19 624 VAL A N 1
ATOM 4918 C CA . VAL A 1 624 ? 9.586 -47.406 -26.578 1 88.19 624 VAL A CA 1
ATOM 4919 C C . VAL A 1 624 ? 8.688 -48.344 -27.375 1 88.19 624 VAL A C 1
ATOM 4921 O O . VAL A 1 624 ? 7.457 -48.25 -27.328 1 88.19 624 VAL A O 1
ATOM 4924 N N . ALA A 1 625 ? 9.281 -49.25 -28.125 1 86.19 625 ALA A N 1
ATOM 4925 C CA . ALA A 1 625 ? 8.516 -50.156 -28.969 1 86.19 625 ALA A CA 1
ATOM 4926 C C . ALA A 1 625 ? 7.621 -51.062 -28.125 1 86.19 625 ALA A C 1
ATOM 4928 O O . ALA A 1 625 ? 6.457 -51.312 -28.453 1 86.19 625 ALA A O 1
ATOM 4929 N N . GLU A 1 626 ? 8.219 -51.531 -27.125 1 89.56 626 GLU A N 1
ATOM 4930 C CA . GLU A 1 626 ? 7.457 -52.406 -26.219 1 89.56 626 GLU A CA 1
ATOM 4931 C C . GLU A 1 626 ? 6.332 -51.625 -25.547 1 89.56 626 GLU A C 1
ATOM 4933 O O . GLU A 1 626 ? 5.223 -52.125 -25.391 1 89.56 626 GLU A O 1
ATOM 4938 N N . LEU A 1 627 ? 6.684 -50.531 -25.094 1 92.81 627 LEU A N 1
ATOM 4939 C CA . LEU A 1 627 ? 5.707 -49.656 -24.438 1 92.81 627 LEU A CA 1
ATOM 4940 C C . LEU A 1 627 ? 4.543 -49.344 -25.359 1 92.81 627 LEU A C 1
ATOM 4942 O O . LEU A 1 627 ? 3.385 -49.344 -24.938 1 92.81 627 LEU A O 1
ATOM 4946 N N . GLN A 1 628 ? 4.816 -49.062 -26.562 1 92.5 628 GLN A N 1
ATOM 4947 C CA . GLN A 1 628 ? 3.781 -48.75 -27.547 1 92.5 628 GLN A CA 1
ATOM 4948 C C . GLN A 1 628 ? 2.828 -49.938 -27.703 1 92.5 628 GLN A C 1
ATOM 4950 O O . GLN A 1 628 ? 1.613 -49.75 -27.812 1 92.5 628 GLN A O 1
ATOM 4955 N N . LYS A 1 629 ? 3.389 -51.094 -27.75 1 91.75 629 LYS A N 1
ATOM 4956 C CA . LYS A 1 629 ? 2.592 -52.312 -27.906 1 91.75 629 LYS A CA 1
ATOM 4957 C C . LYS A 1 629 ? 1.671 -52.5 -26.703 1 91.75 629 LYS A C 1
ATOM 4959 O O . LYS A 1 629 ? 0.493 -52.812 -26.859 1 91.75 629 LYS A O 1
ATOM 4964 N N . VAL A 1 630 ? 2.223 -52.281 -25.578 1 93.62 630 VAL A N 1
ATOM 4965 C CA . VAL A 1 630 ? 1.444 -52.438 -24.359 1 93.62 630 VAL A CA 1
ATOM 4966 C C . VAL A 1 630 ? 0.296 -51.438 -24.312 1 93.62 630 VAL A C 1
ATOM 4968 O O . VAL A 1 630 ? -0.831 -51.781 -23.953 1 93.62 630 VAL A O 1
ATOM 4971 N N . LEU A 1 631 ? 0.598 -50.219 -24.625 1 94.5 631 LEU A N 1
ATOM 4972 C CA . LEU A 1 631 ? -0.43 -49.188 -24.641 1 94.5 631 LEU A CA 1
ATOM 4973 C C . LEU A 1 631 ? -1.519 -49.531 -25.656 1 94.5 631 LEU A C 1
ATOM 4975 O O . LEU A 1 631 ? -2.707 -49.344 -25.375 1 94.5 631 LEU A O 1
ATOM 4979 N N . ALA A 1 632 ? -1.134 -49.969 -26.844 1 91.75 632 ALA A N 1
ATOM 4980 C CA . ALA A 1 632 ? -2.068 -50.312 -27.922 1 91.75 632 ALA A CA 1
ATOM 4981 C C . ALA A 1 632 ? -2.986 -51.469 -27.5 1 91.75 632 ALA A C 1
ATOM 4983 O O . ALA A 1 632 ? -4.176 -51.469 -27.828 1 91.75 632 ALA A O 1
ATOM 4984 N N . ASP A 1 633 ? -2.461 -52.344 -26.734 1 91.94 633 ASP A N 1
ATOM 4985 C CA . ASP A 1 633 ? -3.193 -53.531 -26.359 1 91.94 633 ASP A CA 1
ATOM 4986 C C . ASP A 1 633 ? -4.137 -53.25 -25.188 1 91.94 633 ASP A C 1
ATOM 4988 O O . ASP A 1 633 ? -5.25 -53.781 -25.141 1 91.94 633 ASP A O 1
ATOM 4992 N N . GLU A 1 634 ? -3.721 -52.375 -24.391 1 92.75 634 GLU A N 1
ATOM 4993 C CA . GLU A 1 634 ? -4.449 -52.312 -23.125 1 92.75 634 GLU A CA 1
ATOM 4994 C C . GLU A 1 634 ? -5.395 -51.125 -23.094 1 92.75 634 GLU A C 1
ATOM 4996 O O . GLU A 1 634 ? -6.445 -51.156 -22.453 1 92.75 634 GLU A O 1
ATOM 5001 N N . VAL A 1 635 ? -4.887 -50.062 -23.719 1 92.06 635 VAL A N 1
ATOM 5002 C CA . VAL A 1 635 ? -5.68 -48.844 -23.453 1 92.06 635 VAL A CA 1
ATOM 5003 C C . VAL A 1 635 ? -6.117 -48.219 -24.766 1 92.06 635 VAL A C 1
ATOM 5005 O O . VAL A 1 635 ? -6.852 -47.219 -24.766 1 92.06 635 VAL A O 1
ATOM 5008 N N . CYS A 1 636 ? -5.559 -48.781 -25.828 1 88.5 636 CYS A N 1
ATOM 5009 C CA . CYS A 1 636 ? -5.98 -48.219 -27.109 1 88.5 636 CYS A CA 1
ATOM 5010 C C . CYS A 1 636 ? -7.246 -48.906 -27.609 1 88.5 636 CYS A C 1
ATOM 5012 O O . CYS A 1 636 ? -7.305 -50.156 -27.672 1 88.5 636 CYS A O 1
ATOM 5014 N N . GLY A 1 637 ? -8.461 -48.25 -27.484 1 82.31 637 GLY A N 1
ATOM 5015 C CA . GLY A 1 637 ? -9.797 -48.656 -27.906 1 82.31 637 GLY A CA 1
ATOM 5016 C C . GLY A 1 637 ? -10.812 -47.531 -27.797 1 82.31 637 GLY A C 1
ATOM 5017 O O . GLY A 1 637 ? -10.516 -46.469 -27.234 1 82.31 637 GLY A O 1
ATOM 5018 N N . ASP A 1 638 ? -11.836 -47.688 -28.453 1 85.56 638 ASP A N 1
ATOM 5019 C CA . ASP A 1 638 ? -12.961 -46.75 -28.375 1 85.56 638 ASP A CA 1
ATOM 5020 C C . ASP A 1 638 ? -12.555 -45.344 -28.844 1 85.56 638 ASP A C 1
ATOM 5022 O O . ASP A 1 638 ? -13.023 -44.344 -28.297 1 85.56 638 ASP A O 1
ATOM 5026 N N . GLY A 1 639 ? -11.516 -45.281 -29.656 1 86.75 639 GLY A N 1
ATOM 5027 C CA . GLY A 1 639 ? -11.141 -44 -30.203 1 86.75 639 GLY A CA 1
ATOM 5028 C C . GLY A 1 639 ? -9.789 -43.5 -29.703 1 86.75 639 GLY A C 1
ATOM 5029 O O . GLY A 1 639 ? -9.258 -42.531 -30.219 1 86.75 639 GLY A O 1
ATOM 5030 N N . ALA A 1 640 ? -9.18 -44.188 -28.703 1 92.44 640 ALA A N 1
ATOM 5031 C CA . ALA A 1 640 ? -7.855 -43.812 -28.203 1 92.44 640 ALA A CA 1
ATOM 5032 C C . ALA A 1 640 ? -6.754 -44.375 -29.094 1 92.44 640 ALA A C 1
ATOM 5034 O O . ALA A 1 640 ? -6.93 -45.438 -29.734 1 92.44 640 ALA A O 1
ATOM 5035 N N . TRP A 1 641 ? -5.691 -43.719 -29.188 1 90.88 641 TRP A N 1
ATOM 5036 C CA . TRP A 1 641 ? -4.566 -44.188 -30 1 90.88 641 TRP A CA 1
ATOM 5037 C C . TRP A 1 641 ? -3.248 -43.656 -29.469 1 90.88 641 TRP A C 1
ATOM 5039 O O . TRP A 1 641 ? -3.238 -42.75 -28.609 1 90.88 641 TRP A O 1
ATOM 5049 N N . VAL A 1 642 ? -2.141 -44.219 -29.922 1 91.94 642 VAL A N 1
ATOM 5050 C CA . VAL A 1 642 ? -0.814 -43.844 -29.453 1 91.94 642 VAL A CA 1
ATOM 5051 C C . VAL A 1 642 ? -0.001 -43.25 -30.594 1 91.94 642 VAL A C 1
ATOM 5053 O O . VAL A 1 642 ? 0.022 -43.812 -31.703 1 91.94 642 VAL A O 1
ATOM 5056 N N . GLU A 1 643 ? 0.496 -42.125 -30.344 1 86.38 643 GLU A N 1
ATOM 5057 C CA . GLU A 1 643 ? 1.398 -41.469 -31.281 1 86.38 643 GLU A CA 1
ATOM 5058 C C . GLU A 1 643 ? 2.857 -41.719 -30.938 1 86.38 643 GLU A C 1
ATOM 5060 O O . GLU A 1 643 ? 3.297 -41.438 -29.812 1 86.38 643 GLU A O 1
ATOM 5065 N N . ASN A 1 644 ? 3.529 -42.312 -31.859 1 85.56 644 ASN A N 1
ATOM 5066 C CA . ASN A 1 644 ? 4.953 -42.562 -31.688 1 85.56 644 ASN A CA 1
ATOM 5067 C C . ASN A 1 644 ? 5.801 -41.406 -32.18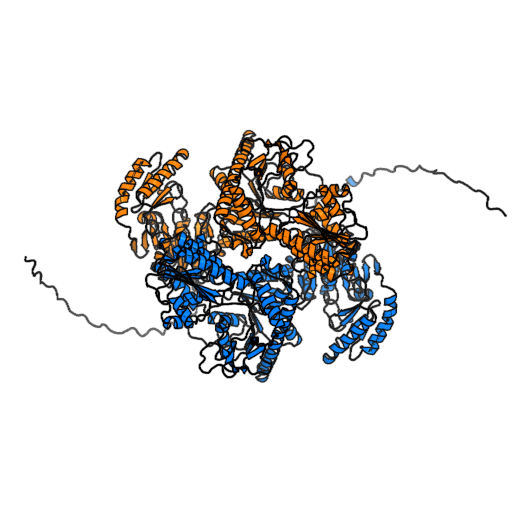8 1 85.56 644 ASN A C 1
ATOM 5069 O O . ASN A 1 644 ? 5.836 -41.125 -33.406 1 85.56 644 ASN A O 1
ATOM 5073 N N . LYS A 1 645 ? 6.426 -40.719 -31.281 1 79.69 645 LYS A N 1
ATOM 5074 C CA . LYS A 1 645 ? 7.246 -39.562 -31.625 1 79.69 645 LYS A CA 1
ATOM 5075 C C . LYS A 1 645 ? 8.734 -39.906 -31.578 1 79.69 645 LYS A C 1
ATOM 5077 O O . LYS A 1 645 ? 9.57 -39.031 -31.438 1 79.69 645 LYS A O 1
ATOM 5082 N N . GLY A 1 646 ? 9.078 -41.156 -31.609 1 77.81 646 GLY A N 1
ATOM 5083 C CA . GLY A 1 646 ? 10.461 -41.625 -31.609 1 77.81 646 GLY A CA 1
ATOM 5084 C C . GLY A 1 646 ? 11.016 -41.875 -30.219 1 77.81 646 GLY A C 1
ATOM 5085 O O . GLY A 1 646 ? 11.094 -43.031 -29.781 1 77.81 646 GLY A O 1
ATOM 5086 N N . VAL A 1 647 ? 11.211 -40.75 -29.469 1 78 647 VAL A N 1
ATOM 5087 C CA . VAL A 1 647 ? 11.82 -40.875 -28.141 1 78 647 VAL A CA 1
ATOM 5088 C C . VAL A 1 647 ? 10.734 -40.875 -27.078 1 78 647 VAL A C 1
ATOM 5090 O O . VAL A 1 647 ? 10.977 -41.281 -25.938 1 78 647 VAL A O 1
ATOM 5093 N N . MET A 1 648 ? 9.609 -40.562 -27.438 1 85.06 648 MET A N 1
ATOM 5094 C CA . MET A 1 648 ? 8.5 -40.5 -26.5 1 85.06 648 MET A CA 1
ATOM 5095 C C . MET A 1 648 ? 7.199 -40.938 -27.172 1 85.06 648 MET A C 1
ATOM 5097 O O . MET A 1 648 ? 7.129 -41.031 -28.391 1 85.06 648 MET A O 1
ATOM 5101 N N . LEU A 1 649 ? 6.277 -41.312 -26.312 1 89 649 LEU A N 1
ATOM 5102 C CA . LEU A 1 649 ? 4.961 -41.719 -26.812 1 89 649 LEU A CA 1
ATOM 5103 C C . LEU A 1 649 ? 3.871 -40.812 -26.234 1 89 649 LEU A C 1
ATOM 5105 O O . LEU A 1 649 ? 3.984 -40.344 -25.094 1 89 649 LEU A O 1
ATOM 5109 N N . THR A 1 650 ? 2.922 -40.5 -27.094 1 89.81 650 THR A N 1
ATOM 5110 C CA . THR A 1 650 ? 1.771 -39.75 -26.609 1 89.81 650 THR A CA 1
ATOM 5111 C C . THR A 1 650 ? 0.49 -40.562 -26.75 1 89.81 650 THR A C 1
ATOM 5113 O O . THR A 1 650 ? 0.186 -41.062 -27.844 1 89.81 650 THR A O 1
ATOM 5116 N N . TYR A 1 651 ? -0.183 -40.781 -25.656 1 92.44 651 TYR A N 1
ATOM 5117 C CA . TYR A 1 651 ? -1.473 -41.438 -25.625 1 92.44 651 TYR A CA 1
ATOM 5118 C C . TYR A 1 651 ? -2.617 -40.438 -25.766 1 92.44 651 TYR A C 1
ATOM 5120 O O . TYR A 1 651 ? -2.799 -39.594 -24.906 1 92.44 651 TYR A O 1
ATOM 5128 N N . HIS A 1 652 ? -3.361 -40.469 -26.844 1 89.19 652 HIS A N 1
ATOM 5129 C CA . HIS A 1 652 ? -4.477 -39.562 -27.125 1 89.19 652 HIS A CA 1
ATOM 5130 C C . HIS A 1 652 ? -5.812 -40.219 -26.812 1 89.19 652 HIS A C 1
ATOM 5132 O O . HIS A 1 652 ? -6.086 -41.312 -27.312 1 89.19 652 HIS A O 1
ATOM 5138 N N . TYR A 1 653 ? -6.688 -39.562 -26.078 1 89.38 653 TYR A N 1
ATOM 5139 C CA . TYR A 1 653 ? -7.965 -40.188 -25.719 1 89.38 653 TYR A CA 1
ATOM 5140 C C . TYR A 1 653 ? -9.102 -39.188 -25.875 1 89.38 653 TYR A C 1
ATOM 5142 O O . TYR A 1 653 ? -10.117 -39.281 -25.188 1 89.38 653 TYR A O 1
ATOM 5150 N N . ARG A 1 654 ? -9 -38.188 -26.625 1 81.75 654 ARG A N 1
ATOM 5151 C CA . ARG A 1 654 ? -9.992 -37.125 -26.859 1 81.75 654 ARG A CA 1
ATOM 5152 C C . ARG A 1 654 ? -11.297 -37.719 -27.391 1 81.75 654 ARG A C 1
ATOM 5154 O O . ARG A 1 654 ? -12.375 -37.25 -27.047 1 81.75 654 ARG A O 1
ATOM 5161 N N . GLU A 1 655 ? -11.195 -38.75 -28.172 1 81.88 655 GLU A N 1
ATOM 5162 C CA . GLU A 1 655 ? -12.375 -39.312 -28.828 1 81.88 655 GLU A CA 1
ATOM 5163 C C . GLU A 1 655 ? -13 -40.406 -27.984 1 81.88 655 GLU A C 1
ATOM 5165 O O . GLU A 1 655 ? -14 -41.031 -28.391 1 81.88 655 GLU A O 1
ATOM 5170 N N . VAL A 1 656 ? -12.445 -40.625 -26.891 1 87.75 656 VAL A N 1
ATOM 5171 C CA . VAL A 1 656 ? -12.992 -41.625 -25.984 1 87.75 656 VAL A CA 1
ATOM 5172 C C . VAL A 1 656 ? -14.219 -41.062 -25.281 1 87.75 656 VAL A C 1
ATOM 5174 O O . VAL A 1 656 ? -14.25 -39.906 -24.906 1 87.75 656 VAL A O 1
ATOM 5177 N N . PRO A 1 657 ? -15.289 -41.844 -25.25 1 83 657 PRO A N 1
ATOM 5178 C CA . PRO A 1 657 ? -16.453 -41.375 -24.484 1 83 657 PRO A CA 1
ATOM 5179 C C . PRO A 1 657 ? -16.078 -40.938 -23.062 1 83 657 PRO A C 1
ATOM 5181 O O . PRO A 1 657 ? -15.25 -41.594 -22.406 1 83 657 PRO A O 1
ATOM 5184 N N . VAL A 1 658 ? -16.656 -39.875 -22.609 1 80.69 658 VAL A N 1
ATOM 5185 C CA . VAL A 1 658 ? -16.328 -39.188 -21.375 1 80.69 658 VAL A CA 1
ATOM 5186 C C . VAL A 1 658 ? -16.375 -40.156 -20.203 1 80.69 658 VAL A C 1
ATOM 5188 O O . VAL A 1 658 ? -15.547 -40.062 -19.281 1 80.69 658 VAL A O 1
ATOM 5191 N N . ALA A 1 659 ? -17.344 -41.062 -20.219 1 78.81 659 ALA A N 1
ATOM 5192 C CA . ALA A 1 659 ? -17.562 -42 -19.094 1 78.81 659 ALA A CA 1
ATOM 5193 C C . ALA A 1 659 ? -16.359 -42.906 -18.891 1 78.81 659 ALA A C 1
ATOM 5195 O O . ALA A 1 659 ? -16.125 -43.375 -17.781 1 78.81 659 ALA A O 1
ATOM 5196 N N . ARG A 1 660 ? -15.578 -43.094 -19.922 1 86.88 660 ARG A N 1
ATOM 5197 C CA . ARG A 1 660 ? -14.5 -44.062 -19.859 1 86.88 660 ARG A CA 1
ATOM 5198 C C . ARG A 1 660 ? -13.141 -43.375 -19.766 1 86.88 660 ARG A C 1
ATOM 5200 O O . ARG A 1 660 ? -12.117 -44.031 -19.547 1 86.88 660 ARG A O 1
ATOM 5207 N N . ARG A 1 661 ? -13.055 -42.156 -19.891 1 87.38 661 ARG A N 1
ATOM 5208 C CA . ARG A 1 661 ? -11.805 -41.406 -20 1 87.38 661 ARG A CA 1
ATOM 5209 C C . ARG A 1 661 ? -10.961 -41.562 -18.734 1 87.38 661 ARG A C 1
ATOM 5211 O O . ARG A 1 661 ? -9.75 -41.781 -18.812 1 87.38 661 ARG A O 1
ATOM 5218 N N . GLU A 1 662 ? -11.641 -41.5 -17.625 1 86.62 662 GLU A N 1
ATOM 5219 C CA . GLU A 1 662 ? -10.914 -41.5 -16.359 1 86.62 662 GLU A CA 1
ATOM 5220 C C . GLU A 1 662 ? -10.164 -42.812 -16.156 1 86.62 662 GLU A C 1
ATOM 5222 O O . GLU A 1 662 ? -9.008 -42.812 -15.734 1 86.62 662 GLU A O 1
ATOM 5227 N N . HIS A 1 663 ? -10.883 -43.844 -16.391 1 88.5 663 HIS A N 1
ATOM 5228 C CA . HIS A 1 663 ? -10.289 -45.188 -16.203 1 88.5 663 HIS A CA 1
ATOM 5229 C C . HIS A 1 663 ? -9.117 -45.406 -17.141 1 88.5 663 HIS A C 1
ATOM 5231 O O . HIS A 1 663 ? -8.062 -45.906 -16.734 1 88.5 663 HIS A O 1
ATOM 5237 N N . LEU A 1 664 ? -9.297 -45.094 -18.375 1 90.94 664 LEU A N 1
ATOM 5238 C CA . LEU A 1 664 ? -8.25 -45.312 -19.375 1 90.94 664 LEU A CA 1
ATOM 5239 C C . LEU A 1 664 ? -7.051 -44.406 -19.109 1 90.94 664 LEU A C 1
ATOM 5241 O O . LEU A 1 664 ? -5.906 -44.812 -19.297 1 90.94 664 LEU A O 1
ATOM 5245 N N . GLU A 1 665 ? -7.297 -43.219 -18.734 1 91.62 665 GLU A N 1
ATOM 5246 C CA . GLU A 1 665 ? -6.234 -42.312 -18.375 1 91.62 665 GLU A CA 1
ATOM 5247 C C . GLU A 1 665 ? -5.379 -42.844 -17.234 1 91.62 665 GLU A C 1
ATOM 5249 O O . GLU A 1 665 ? -4.148 -42.812 -17.312 1 91.62 665 GLU A O 1
ATOM 5254 N N . ARG A 1 666 ? -6 -43.312 -16.203 1 91.44 666 ARG A N 1
ATOM 5255 C CA . ARG A 1 666 ? -5.293 -43.844 -15.047 1 91.44 666 ARG A CA 1
ATOM 5256 C C . ARG A 1 666 ? -4.43 -45.031 -15.453 1 91.44 666 ARG A C 1
ATOM 5258 O O . ARG A 1 666 ? -3.281 -45.156 -15.016 1 91.44 666 ARG A O 1
ATOM 5265 N N . ARG A 1 667 ? -5.051 -45.844 -16.219 1 92.56 667 ARG A N 1
ATOM 5266 C CA . ARG A 1 667 ? -4.32 -47.031 -16.656 1 92.56 667 ARG A CA 1
ATOM 5267 C C . ARG A 1 667 ? -3.129 -46.656 -17.531 1 92.56 667 ARG A C 1
ATOM 5269 O O . ARG A 1 667 ? -2.057 -47.25 -17.422 1 92.56 667 ARG A O 1
ATOM 5276 N N . ALA A 1 668 ? -3.314 -45.75 -18.391 1 93.88 668 ALA A N 1
ATOM 5277 C CA . ALA A 1 668 ? -2.227 -45.312 -19.25 1 93.88 668 ALA A CA 1
ATOM 5278 C C . ALA A 1 668 ? -1.066 -44.75 -18.438 1 93.88 668 ALA A C 1
ATOM 5280 O O . ALA A 1 668 ? 0.099 -45.031 -18.734 1 93.88 668 ALA A O 1
ATOM 5281 N N . VAL A 1 669 ? -1.354 -43.969 -17.453 1 93.62 669 VAL A N 1
ATOM 5282 C CA . VAL A 1 669 ? -0.346 -43.406 -16.562 1 93.62 669 VAL A CA 1
ATOM 5283 C C . VAL A 1 669 ? 0.446 -44.5 -15.883 1 93.62 669 VAL A C 1
ATOM 5285 O O . VAL A 1 669 ? 1.674 -44.438 -15.797 1 93.62 669 VAL A O 1
ATOM 5288 N N . GLU A 1 670 ? -0.258 -45.5 -15.414 1 93.25 670 GLU A N 1
ATOM 5289 C CA . GLU A 1 670 ? 0.388 -46.656 -14.758 1 93.25 670 GLU A CA 1
ATOM 5290 C C . GLU A 1 670 ? 1.341 -47.375 -15.711 1 93.25 670 GLU A C 1
ATOM 5292 O O . GLU A 1 670 ? 2.436 -47.75 -15.312 1 93.25 670 GLU A O 1
ATOM 5297 N N . ILE A 1 671 ? 0.898 -47.531 -16.875 1 93.62 671 ILE A N 1
ATOM 5298 C CA . ILE A 1 671 ? 1.695 -48.219 -17.875 1 93.62 671 ILE A CA 1
ATOM 5299 C C . ILE A 1 671 ? 2.988 -47.469 -18.141 1 93.62 671 ILE A C 1
ATOM 5301 O O . ILE A 1 671 ? 4.066 -48.062 -18.203 1 93.62 671 ILE A O 1
ATOM 5305 N N . PHE A 1 672 ? 2.855 -46.125 -18.281 1 93.12 672 PHE A N 1
ATOM 5306 C CA . PHE A 1 672 ? 4.031 -45.281 -18.5 1 93.12 672 PHE A CA 1
ATOM 5307 C C . PHE A 1 672 ? 4.992 -45.406 -17.312 1 93.12 672 PHE A C 1
ATOM 5309 O O . PHE A 1 672 ? 6.195 -45.594 -17.5 1 93.12 672 PHE A O 1
ATOM 5316 N N . GLU A 1 673 ? 4.449 -45.312 -16.141 1 92.44 673 GLU A N 1
ATOM 5317 C CA . GLU A 1 673 ? 5.262 -45.344 -14.922 1 92.44 673 GLU A CA 1
ATOM 5318 C C . GLU A 1 673 ? 5.949 -46.719 -14.758 1 92.44 673 GLU A C 1
ATOM 5320 O O . GLU A 1 673 ? 7.109 -46.781 -14.352 1 92.44 673 GLU A O 1
ATOM 5325 N N . GLU A 1 674 ? 5.242 -47.75 -15.016 1 91.25 674 GLU A N 1
ATOM 5326 C CA . GLU A 1 674 ? 5.789 -49.094 -14.914 1 91.25 674 GLU A CA 1
ATOM 5327 C C . GLU A 1 674 ? 6.957 -49.281 -15.875 1 91.25 674 GLU A C 1
ATOM 5329 O O . GLU A 1 674 ? 7.898 -50.031 -15.578 1 91.25 674 GLU A O 1
ATOM 5334 N N . ALA A 1 675 ? 6.879 -48.625 -16.969 1 90.12 675 ALA A N 1
ATOM 5335 C CA . ALA A 1 675 ? 7.934 -48.719 -17.969 1 90.12 675 ALA A CA 1
ATOM 5336 C C . ALA A 1 675 ? 9.086 -47.781 -17.656 1 90.12 675 ALA A C 1
ATOM 5338 O O . ALA A 1 675 ? 10.117 -47.781 -18.328 1 90.12 675 ALA A O 1
ATOM 5339 N N . GLY A 1 676 ? 8.891 -46.906 -16.641 1 87.5 676 GLY A N 1
ATOM 5340 C CA . GLY A 1 676 ? 9.938 -46 -16.219 1 87.5 676 GLY A CA 1
ATOM 5341 C C . GLY A 1 676 ? 9.852 -44.656 -16.891 1 87.5 676 GLY A C 1
ATOM 5342 O O . GLY A 1 676 ? 10.789 -43.844 -16.797 1 87.5 676 GLY A O 1
ATOM 5343 N N . PHE A 1 677 ? 8.773 -44.469 -17.641 1 89.88 677 PHE A N 1
ATOM 5344 C CA . PHE A 1 677 ? 8.555 -43.156 -18.25 1 89.88 677 PHE A CA 1
ATOM 5345 C C . PHE A 1 677 ? 7.789 -42.219 -17.312 1 89.88 677 PHE A C 1
ATOM 5347 O O . PHE A 1 677 ? 7.121 -42.688 -16.391 1 89.88 677 PHE A O 1
ATOM 5354 N N . GLU A 1 678 ? 7.996 -40.969 -17.516 1 88.06 678 GLU A N 1
ATOM 5355 C CA . GLU A 1 678 ? 7.266 -40 -16.734 1 88.06 678 GLU A CA 1
ATOM 5356 C C . GLU A 1 678 ? 6.047 -39.469 -17.5 1 88.06 678 GLU A C 1
ATOM 5358 O O . GLU A 1 678 ? 6.188 -38.812 -18.516 1 88.06 678 GLU A O 1
ATOM 5363 N N . PRO A 1 679 ? 4.871 -39.781 -16.984 1 90.56 679 PRO A N 1
ATOM 5364 C CA . PRO A 1 679 ? 3.668 -39.312 -17.672 1 90.56 679 PRO A CA 1
ATOM 5365 C C . PRO A 1 679 ? 3.385 -37.844 -17.438 1 90.56 679 PRO A C 1
ATOM 5367 O O . PRO A 1 679 ? 3.465 -37.375 -16.297 1 90.56 679 PRO A O 1
ATOM 5370 N N . HIS A 1 680 ? 3.162 -37.062 -18.422 1 84.19 680 HIS A N 1
ATOM 5371 C CA . HIS A 1 680 ? 2.764 -35.656 -18.359 1 84.19 680 HIS A CA 1
ATOM 5372 C C . HIS A 1 680 ? 1.377 -35.438 -18.969 1 84.19 680 HIS A C 1
ATOM 5374 O O . HIS A 1 680 ? 1.151 -35.781 -20.141 1 84.19 680 HIS A O 1
ATOM 5380 N N . ARG A 1 681 ? 0.548 -34.844 -18.156 1 79.88 681 ARG A N 1
ATOM 5381 C CA . ARG A 1 681 ? -0.834 -34.688 -18.594 1 79.88 681 ARG A CA 1
ATOM 5382 C C . ARG A 1 681 ? -0.987 -33.438 -19.453 1 79.88 681 ARG A C 1
ATOM 5384 O O . ARG A 1 681 ? -0.53 -32.344 -19.078 1 79.88 681 ARG A O 1
ATOM 5391 N N . GLY A 1 682 ? -1.422 -33.594 -20.641 1 71.94 682 GLY A N 1
ATOM 5392 C CA . GLY A 1 682 ? -1.844 -32.5 -21.5 1 71.94 682 GLY A CA 1
ATOM 5393 C C . GLY A 1 682 ? -3.35 -32.438 -21.672 1 71.94 682 GLY A C 1
ATOM 5394 O O . GLY A 1 682 ? -4.102 -32.906 -20.828 1 71.94 682 GLY A O 1
ATOM 5395 N N . PHE A 1 683 ? -3.781 -31.734 -22.75 1 71.12 683 PHE A N 1
ATOM 5396 C CA . PHE A 1 683 ? -5.211 -31.656 -23.031 1 71.12 683 PHE A CA 1
ATOM 5397 C C . PHE A 1 683 ? -5.727 -32.969 -23.594 1 71.12 683 PHE A C 1
ATOM 5399 O O . PHE A 1 683 ? -5.602 -33.219 -24.797 1 71.12 683 PHE A O 1
ATOM 5406 N N . LEU A 1 684 ? -6.293 -33.781 -22.812 1 79.12 684 LEU A N 1
ATOM 5407 C CA . LEU A 1 684 ? -6.875 -35.094 -23.141 1 79.12 684 LEU A CA 1
ATOM 5408 C C . LEU A 1 684 ? -5.844 -36 -23.812 1 79.12 684 LEU A C 1
ATOM 5410 O O . LEU A 1 684 ? -6.152 -36.656 -24.812 1 79.12 684 LEU A O 1
ATOM 5414 N N . ALA A 1 685 ? -4.684 -35.875 -23.406 1 86.62 685 ALA A N 1
ATOM 5415 C CA . ALA A 1 685 ? -3.553 -36.688 -23.859 1 86.62 685 ALA A CA 1
ATOM 5416 C C . ALA A 1 685 ? -2.527 -36.875 -22.75 1 86.62 685 ALA A C 1
ATOM 5418 O O . ALA A 1 685 ? -2.471 -36.062 -21.812 1 86.62 685 ALA A O 1
ATOM 5419 N N . ILE A 1 686 ? -1.781 -37.938 -22.781 1 91.19 686 ILE A N 1
ATOM 5420 C CA . ILE A 1 686 ? -0.703 -38.188 -21.828 1 91.19 686 ILE A CA 1
ATOM 5421 C C . ILE A 1 686 ? 0.597 -38.469 -22.578 1 91.19 686 ILE A C 1
ATOM 5423 O O . ILE A 1 686 ? 0.664 -39.375 -23.422 1 91.19 686 ILE A O 1
ATOM 5427 N N . GLU A 1 687 ? 1.481 -37.656 -22.297 1 87.62 687 GLU A N 1
ATOM 5428 C CA . GLU A 1 687 ? 2.793 -37.812 -22.906 1 87.62 687 GLU A CA 1
ATOM 5429 C C . GLU A 1 687 ? 3.748 -38.562 -21.969 1 87.62 687 GLU A C 1
ATOM 5431 O O . GLU A 1 687 ? 3.947 -38.125 -20.828 1 87.62 687 GLU A O 1
ATOM 5436 N N . GLY A 1 688 ? 4.258 -39.656 -22.375 1 88.56 688 GLY A N 1
ATOM 5437 C CA . GLY A 1 688 ? 5.266 -40.375 -21.625 1 88.56 688 GLY A CA 1
ATOM 5438 C C . GLY A 1 688 ? 6.684 -40 -22.016 1 88.56 688 GLY A C 1
ATOM 5439 O O . GLY A 1 688 ? 7.191 -40.469 -23.047 1 88.56 688 GLY A O 1
ATOM 5440 N N . LYS A 1 689 ? 7.355 -39.219 -21.203 1 84.19 689 LYS A N 1
ATOM 5441 C CA . LYS A 1 689 ? 8.719 -38.75 -21.469 1 84.19 689 LYS A CA 1
ATOM 5442 C C . LYS A 1 689 ? 9.734 -39.562 -20.672 1 84.19 689 LYS A C 1
ATOM 5444 O O . LYS A 1 689 ? 9.477 -39.969 -19.531 1 84.19 689 LYS A O 1
ATOM 5449 N N . PRO A 1 690 ? 10.891 -39.906 -21.328 1 81.81 690 PRO A N 1
ATOM 5450 C CA . PRO A 1 690 ? 11.969 -40.5 -20.516 1 81.81 690 PRO A CA 1
ATOM 5451 C C . PRO A 1 690 ? 12.469 -39.562 -19.438 1 81.81 690 PRO A C 1
ATOM 5453 O O . PRO A 1 690 ? 12.375 -38.344 -19.578 1 81.81 690 PRO A O 1
ATOM 5456 N N . PRO A 1 691 ? 12.82 -40.094 -18.281 1 79.88 691 PRO A N 1
ATOM 5457 C CA . PRO A 1 691 ? 13.281 -39.25 -17.172 1 79.88 691 PRO A CA 1
ATOM 5458 C C . PRO A 1 691 ? 14.617 -38.562 -17.453 1 79.88 691 PRO A C 1
ATOM 5460 O O . PRO A 1 691 ? 15.656 -39 -16.938 1 79.88 691 PRO A O 1
ATOM 5463 N N . VAL A 1 692 ? 14.578 -37.625 -18.344 1 75.25 692 VAL A N 1
ATOM 5464 C CA . VAL A 1 692 ? 15.773 -36.875 -18.688 1 75.25 692 VAL A CA 1
ATOM 5465 C C . VAL A 1 692 ? 15.672 -35.469 -18.094 1 75.25 692 VAL A C 1
ATOM 5467 O O . VAL A 1 692 ? 14.57 -34.969 -17.844 1 75.25 692 VAL A O 1
ATOM 5470 N N . THR A 1 693 ? 16.828 -34.906 -17.766 1 75.44 693 THR A N 1
ATOM 5471 C CA . THR A 1 693 ? 16.891 -33.562 -17.188 1 75.44 693 THR A CA 1
ATOM 5472 C C . THR A 1 693 ? 16.75 -32.5 -18.297 1 75.44 693 THR A C 1
ATOM 5474 O O . THR A 1 693 ? 17.125 -31.344 -18.094 1 75.44 693 THR A O 1
ATOM 5477 N N . TRP A 1 694 ? 16.094 -32.938 -19.406 1 82.75 694 TRP A N 1
ATOM 5478 C CA . TRP A 1 694 ? 15.961 -32.031 -20.547 1 82.75 694 TRP A CA 1
ATOM 5479 C C . TRP A 1 694 ? 14.492 -31.703 -20.812 1 82.75 694 TRP A C 1
ATOM 5481 O O . TRP A 1 694 ? 13.656 -32.594 -20.844 1 82.75 694 TRP A O 1
ATOM 5491 N N . ASP A 1 695 ? 14.188 -30.469 -20.766 1 86.06 695 ASP A N 1
ATOM 5492 C CA . ASP A 1 695 ? 12.836 -30 -21.047 1 86.06 695 ASP A CA 1
ATOM 5493 C C . ASP A 1 695 ? 12.859 -28.766 -21.938 1 86.06 695 ASP A C 1
ATOM 5495 O O . ASP A 1 695 ? 13.906 -28.406 -22.469 1 86.06 695 ASP A O 1
ATOM 5499 N N . GLN A 1 696 ? 11.711 -28.188 -22.172 1 89.06 696 GLN A N 1
ATOM 5500 C CA . GLN A 1 696 ? 11.609 -27.031 -23.062 1 89.06 696 GLN A CA 1
ATOM 5501 C C . GLN A 1 696 ? 12.367 -25.828 -22.5 1 89.06 696 GLN A C 1
ATOM 5503 O O . GLN A 1 696 ? 12.82 -24.969 -23.25 1 89.06 696 GLN A O 1
ATOM 5508 N N . GLY A 1 697 ? 12.469 -25.781 -21.219 1 89.19 697 GLY A N 1
ATOM 5509 C CA . GLY A 1 697 ? 13.25 -24.734 -20.594 1 89.19 697 GLY A CA 1
ATOM 5510 C C . GLY A 1 697 ? 14.734 -24.812 -20.922 1 89.19 697 GLY A C 1
ATOM 5511 O O . GLY A 1 697 ? 15.336 -23.828 -21.344 1 89.19 697 GLY A O 1
ATOM 5512 N N . ARG A 1 698 ? 15.289 -25.969 -20.766 1 89.44 698 ARG A N 1
ATOM 5513 C CA . ARG A 1 698 ? 16.688 -26.203 -21.078 1 89.44 698 ARG A CA 1
ATOM 5514 C C . ARG A 1 698 ? 16.953 -26 -22.578 1 89.44 698 ARG A C 1
ATOM 5516 O O . ARG A 1 698 ? 18 -25.5 -22.969 1 89.44 698 ARG A O 1
ATOM 5523 N N . ALA A 1 699 ? 16.047 -26.469 -23.281 1 92.38 699 ALA A N 1
ATOM 5524 C CA . ALA A 1 699 ? 16.156 -26.297 -24.719 1 92.38 699 ALA A CA 1
ATOM 5525 C C . ALA A 1 699 ? 16.203 -24.812 -25.094 1 92.38 699 ALA A C 1
ATOM 5527 O O . ALA A 1 699 ? 16.984 -24.406 -25.953 1 92.38 699 ALA A O 1
ATOM 5528 N N . SER A 1 700 ? 15.336 -24.016 -24.5 1 92.81 700 SER A N 1
ATOM 5529 C CA . SER A 1 700 ? 15.305 -22.578 -24.766 1 92.81 700 SER A CA 1
ATOM 5530 C C . SER A 1 700 ? 16.625 -21.922 -24.391 1 92.81 700 SER A C 1
ATOM 5532 O O . SER A 1 700 ? 17.141 -21.094 -25.141 1 92.81 700 SER A O 1
ATOM 5534 N N . ILE A 1 701 ? 17.109 -22.281 -23.266 1 89.31 701 ILE A N 1
ATOM 5535 C CA . ILE A 1 701 ? 18.391 -21.734 -22.828 1 89.31 701 ILE A CA 1
ATOM 5536 C C . ILE A 1 701 ? 19.5 -22.156 -23.812 1 89.31 701 ILE A C 1
ATOM 5538 O O . ILE A 1 701 ? 20.359 -21.344 -24.156 1 89.31 701 ILE A O 1
ATOM 5542 N N . TYR A 1 702 ? 19.484 -23.391 -24.203 1 90.94 702 TYR A N 1
ATOM 5543 C CA . TYR A 1 702 ? 20.453 -23.891 -25.172 1 90.94 702 TYR A CA 1
ATOM 5544 C C . TYR A 1 702 ? 20.375 -23.109 -26.484 1 90.94 702 TYR A C 1
ATOM 5546 O O . TYR A 1 702 ? 21.406 -22.734 -27.047 1 90.94 702 TYR A O 1
ATOM 5554 N N . ILE A 1 703 ? 19.203 -22.859 -26.938 1 92.75 703 ILE A N 1
ATOM 5555 C CA . ILE A 1 703 ? 19 -22.125 -28.172 1 92.75 703 ILE A CA 1
ATOM 5556 C C . ILE A 1 703 ? 19.578 -20.719 -28.047 1 92.75 703 ILE A C 1
ATOM 5558 O O . ILE A 1 703 ? 20.266 -20.234 -28.938 1 92.75 703 ILE A O 1
ATOM 5562 N N . LEU A 1 704 ? 19.312 -20.094 -26.953 1 90.94 704 LEU A N 1
ATOM 5563 C CA . LEU A 1 704 ? 19.812 -18.75 -26.719 1 90.94 704 LEU A CA 1
ATOM 5564 C C . LEU A 1 704 ? 21.344 -18.75 -26.672 1 90.94 704 LEU A C 1
ATOM 5566 O O . LEU A 1 704 ? 21.984 -17.875 -27.266 1 90.94 704 LEU A O 1
ATOM 5570 N N . ARG A 1 705 ? 21.859 -19.688 -25.969 1 87.56 705 ARG A N 1
ATOM 5571 C CA . ARG A 1 705 ? 23.312 -19.781 -25.812 1 87.56 705 ARG A CA 1
ATOM 5572 C C . ARG A 1 705 ? 23.984 -20.031 -27.156 1 87.56 705 ARG A C 1
ATOM 5574 O O . ARG A 1 705 ? 25.031 -19.453 -27.453 1 87.56 705 ARG A O 1
ATOM 5581 N N . THR A 1 706 ? 23.406 -20.906 -27.906 1 90 706 THR A N 1
ATOM 5582 C CA . THR A 1 706 ? 24.031 -21.297 -29.172 1 90 706 THR A CA 1
ATOM 5583 C C . THR A 1 706 ? 23.797 -20.219 -30.234 1 90 706 THR A C 1
ATOM 5585 O O . THR A 1 706 ? 24.609 -20.078 -31.156 1 90 706 THR A O 1
ATOM 5588 N N . THR A 1 707 ? 22.766 -19.516 -30.125 1 89.38 707 THR A N 1
ATOM 5589 C CA . THR A 1 707 ? 22.453 -18.469 -31.094 1 89.38 707 THR A CA 1
ATOM 5590 C C . THR A 1 707 ? 23.281 -17.219 -30.812 1 89.38 707 THR A C 1
ATOM 5592 O O . THR A 1 707 ? 23.766 -16.578 -31.75 1 89.38 707 THR A O 1
ATOM 5595 N N . TYR A 1 708 ? 23.438 -16.891 -29.5 1 87.88 708 TYR A N 1
ATOM 5596 C CA . TYR A 1 708 ? 23.984 -15.578 -29.203 1 87.88 708 TYR A CA 1
ATOM 5597 C C . TYR A 1 708 ? 25.266 -15.703 -28.391 1 87.88 708 TYR A C 1
ATOM 5599 O O . TYR A 1 708 ? 25.969 -14.711 -28.188 1 87.88 708 TYR A O 1
ATOM 5607 N N . GLY A 1 709 ? 25.531 -16.797 -27.891 1 79.88 709 GLY A N 1
ATOM 5608 C CA . GLY A 1 709 ? 26.594 -16.938 -26.922 1 79.88 709 GLY A CA 1
ATOM 5609 C C . GLY A 1 709 ? 26.156 -16.625 -25.5 1 79.88 709 GLY A C 1
ATOM 5610 O O . GLY A 1 709 ? 24.969 -16.609 -25.203 1 79.88 709 GLY A O 1
ATOM 5611 N N . VAL A 1 710 ? 27.109 -16.422 -24.594 1 73.12 710 VAL A N 1
ATOM 5612 C CA . VAL A 1 710 ? 26.766 -16.25 -23.172 1 73.12 710 VAL A CA 1
ATOM 5613 C C . VAL A 1 710 ? 26.75 -14.766 -22.828 1 73.12 710 VAL A C 1
ATOM 5615 O O . VAL A 1 710 ? 26.141 -14.359 -21.844 1 73.12 710 VAL A O 1
ATOM 5618 N N . ASP A 1 711 ? 27.297 -13.969 -23.578 1 71.75 711 ASP A N 1
ATOM 5619 C CA . ASP A 1 711 ? 27.406 -12.555 -23.234 1 71.75 711 ASP A CA 1
ATOM 5620 C C . ASP A 1 711 ? 26.406 -11.719 -24.031 1 71.75 711 ASP A C 1
ATOM 5622 O O . ASP A 1 711 ? 26.703 -10.594 -24.422 1 71.75 711 ASP A O 1
ATOM 5626 N N . TRP A 1 712 ? 25.188 -12.195 -24.172 1 69.62 712 TRP A N 1
ATOM 5627 C CA . TRP A 1 712 ? 24.297 -11.492 -25.078 1 69.62 712 TRP A CA 1
ATOM 5628 C C . TRP A 1 712 ? 23.406 -10.508 -24.328 1 69.62 712 TRP A C 1
ATOM 5630 O O . TRP A 1 712 ? 22.75 -9.664 -24.938 1 69.62 712 TRP A O 1
ATOM 5640 N N . SER A 1 713 ? 23.344 -10.633 -23.047 1 61.91 713 SER A N 1
ATOM 5641 C CA . SER A 1 713 ? 22.203 -10.164 -22.297 1 61.91 713 SER A CA 1
ATOM 5642 C C . SER A 1 713 ? 21.953 -8.672 -22.516 1 61.91 713 SER A C 1
ATOM 5644 O O . SER A 1 713 ? 20.812 -8.227 -22.594 1 61.91 713 SER A O 1
ATOM 5646 N N . GLU A 1 714 ? 22.922 -7.844 -22.672 1 65.62 714 GLU A N 1
ATOM 5647 C CA . GLU A 1 714 ? 22.562 -6.43 -22.781 1 65.62 714 GLU A CA 1
ATOM 5648 C C . GLU A 1 714 ? 22.219 -6.047 -24.219 1 65.62 714 GLU A C 1
ATOM 5650 O O . GLU A 1 714 ? 21.656 -4.98 -24.469 1 65.62 714 GLU A O 1
ATOM 5655 N N . ARG A 1 715 ? 22.359 -7.094 -25.078 1 78.31 715 ARG A N 1
ATOM 5656 C CA . ARG A 1 715 ? 22.125 -6.766 -26.484 1 78.31 715 ARG A CA 1
ATOM 5657 C C . ARG A 1 715 ? 20.891 -7.48 -27.016 1 78.31 715 ARG A C 1
ATOM 5659 O O . ARG A 1 715 ? 20.328 -7.074 -28.031 1 78.31 715 ARG A O 1
ATOM 5666 N N . VAL A 1 716 ? 20.531 -8.555 -26.297 1 88.69 716 VAL A N 1
ATOM 5667 C CA . VAL A 1 716 ? 19.438 -9.367 -26.812 1 88.69 716 VAL A CA 1
ATOM 5668 C C . VAL A 1 716 ? 18.297 -9.391 -25.781 1 88.69 716 VAL A C 1
ATOM 5670 O O . VAL A 1 716 ? 18.531 -9.578 -24.594 1 88.69 716 VAL A O 1
ATOM 5673 N N . ARG A 1 717 ? 17.125 -9.094 -26.203 1 91.88 717 ARG A N 1
ATOM 5674 C CA . ARG A 1 717 ? 15.922 -9.273 -25.391 1 91.88 717 ARG A CA 1
ATOM 5675 C C . ARG A 1 717 ? 15.125 -10.484 -25.859 1 91.88 717 ARG A C 1
ATOM 5677 O O . ARG A 1 717 ? 15.086 -10.789 -27.062 1 91.88 717 ARG A O 1
ATOM 5684 N N . VAL A 1 718 ? 14.578 -11.219 -24.938 1 93.56 718 VAL A N 1
ATOM 5685 C CA . VAL A 1 718 ? 13.922 -12.484 -25.266 1 93.56 718 VAL A CA 1
ATOM 5686 C C . VAL A 1 718 ? 12.438 -12.406 -24.906 1 93.56 718 VAL A C 1
ATOM 5688 O O . VAL A 1 718 ? 12.07 -11.922 -23.828 1 93.56 718 VAL A O 1
ATOM 5691 N N . VAL A 1 719 ? 11.586 -12.781 -25.828 1 95.75 719 VAL A N 1
ATOM 5692 C CA . VAL A 1 719 ? 10.156 -12.953 -25.594 1 95.75 719 VAL A CA 1
ATOM 5693 C C . VAL A 1 719 ? 9.766 -14.414 -25.797 1 95.75 719 VAL A C 1
ATOM 5695 O O . VAL A 1 719 ? 10.125 -15.031 -26.797 1 95.75 719 VAL A O 1
ATOM 5698 N N . TYR A 1 720 ? 9.172 -15 -24.844 1 96.81 720 TYR A N 1
ATOM 5699 C CA . TYR A 1 720 ? 8.75 -16.391 -24.938 1 96.81 720 TYR A CA 1
ATOM 5700 C C . TYR A 1 720 ? 7.234 -16.5 -24.781 1 96.81 720 TYR A C 1
ATOM 5702 O O . TYR A 1 720 ? 6.641 -15.867 -23.922 1 96.81 720 TYR A O 1
ATOM 5710 N N . ALA A 1 721 ? 6.574 -17.312 -25.578 1 96.69 721 ALA A N 1
ATOM 5711 C CA . ALA A 1 721 ? 5.164 -17.672 -25.438 1 96.69 721 ALA A CA 1
ATOM 5712 C C . ALA A 1 721 ? 4.965 -19.188 -25.531 1 96.69 721 ALA A C 1
ATOM 5714 O O . ALA A 1 721 ? 5.375 -19.812 -26.5 1 96.69 721 ALA A O 1
ATOM 5715 N N . GLY A 1 722 ? 4.473 -19.75 -24.516 1 92.25 722 GLY A N 1
ATOM 5716 C CA . GLY A 1 722 ? 4.305 -21.188 -24.594 1 92.25 722 GLY A CA 1
ATOM 5717 C C . GLY A 1 722 ? 3.963 -21.828 -23.266 1 92.25 722 GLY A C 1
ATOM 5718 O O . GLY A 1 722 ? 3.018 -21.422 -22.594 1 92.25 722 GLY A O 1
ATOM 5719 N N . ASN A 1 723 ? 4.859 -22.812 -22.859 1 81.5 723 ASN A N 1
ATOM 5720 C CA . ASN A 1 723 ? 4.508 -23.688 -21.734 1 81.5 723 ASN A CA 1
ATOM 5721 C C . ASN A 1 723 ? 5.258 -23.297 -20.469 1 81.5 723 ASN A C 1
ATOM 5723 O O . ASN A 1 723 ? 6.16 -22.469 -20.5 1 81.5 723 ASN A O 1
ATOM 5727 N N . GLU A 1 724 ? 4.926 -24.031 -19.312 1 84.88 724 GLU A N 1
ATOM 5728 C CA . GLU A 1 724 ? 5.32 -23.672 -17.953 1 84.88 724 GLU A CA 1
ATOM 5729 C C . GLU A 1 724 ? 6.793 -23.984 -17.703 1 84.88 724 GLU A C 1
ATOM 5731 O O . GLU A 1 724 ? 7.488 -23.234 -17.016 1 84.88 724 GLU A O 1
ATOM 5736 N N . ASP A 1 725 ? 7.289 -25.078 -18.266 1 82.69 725 ASP A N 1
ATOM 5737 C CA . ASP A 1 725 ? 8.68 -25.469 -18.016 1 82.69 725 ASP A CA 1
ATOM 5738 C C . ASP A 1 725 ? 9.641 -24.391 -18.5 1 82.69 725 ASP A C 1
ATOM 5740 O O . ASP A 1 725 ? 10.609 -24.062 -17.812 1 82.69 725 ASP A O 1
ATOM 5744 N N . ALA A 1 726 ? 9.336 -23.938 -19.641 1 89.94 726 ALA A N 1
ATOM 5745 C CA . ALA A 1 726 ? 10.188 -22.891 -20.203 1 89.94 726 ALA A CA 1
ATOM 5746 C C . ALA A 1 726 ? 10.031 -21.594 -19.422 1 89.94 726 ALA A C 1
ATOM 5748 O O . ALA A 1 726 ? 10.992 -20.828 -19.266 1 89.94 726 ALA A O 1
ATOM 5749 N N . MET A 1 727 ? 8.891 -21.391 -18.969 1 90.44 727 MET A N 1
ATOM 5750 C CA . MET A 1 727 ? 8.656 -20.172 -18.188 1 90.44 727 MET A CA 1
ATOM 5751 C C . MET A 1 727 ? 9.516 -20.156 -16.938 1 90.44 727 MET A C 1
ATOM 5753 O O . MET A 1 727 ? 10.102 -19.125 -16.578 1 90.44 727 MET A O 1
ATOM 5757 N N . LEU A 1 728 ? 9.617 -21.203 -16.281 1 83.69 728 LEU A N 1
ATOM 5758 C CA . LEU A 1 728 ? 10.414 -21.312 -15.062 1 83.69 728 LEU A CA 1
ATOM 5759 C C . LEU A 1 728 ? 11.898 -21.109 -15.367 1 83.69 728 LEU A C 1
ATOM 5761 O O . LEU A 1 728 ? 12.602 -20.422 -14.625 1 83.69 728 LEU A O 1
ATOM 5765 N N . ALA A 1 729 ? 12.297 -21.734 -16.438 1 85.94 729 ALA A N 1
ATOM 5766 C CA . ALA A 1 729 ? 13.711 -21.656 -16.812 1 85.94 729 ALA A CA 1
ATOM 5767 C C . ALA A 1 729 ? 14.094 -20.25 -17.25 1 85.94 729 ALA A C 1
ATOM 5769 O O . ALA A 1 729 ? 15.219 -19.812 -17.016 1 85.94 729 ALA A O 1
ATOM 5770 N N . LEU A 1 730 ? 13.18 -19.547 -17.781 1 89.94 730 LEU A N 1
ATOM 5771 C CA . LEU A 1 730 ? 13.469 -18.266 -18.391 1 89.94 730 LEU A CA 1
ATOM 5772 C C . LEU A 1 730 ? 13.102 -17.125 -17.453 1 89.94 730 LEU A C 1
ATOM 5774 O O . LEU A 1 730 ? 13.094 -15.953 -17.859 1 89.94 730 LEU A O 1
ATOM 5778 N N . GLN A 1 731 ? 12.812 -17.5 -16.297 1 86.69 731 GLN A N 1
ATOM 5779 C CA . GLN A 1 731 ? 12.453 -16.469 -15.32 1 86.69 731 GLN A CA 1
ATOM 5780 C C . GLN A 1 731 ? 13.555 -15.43 -15.203 1 86.69 731 GLN A C 1
ATOM 5782 O O . GLN A 1 731 ? 14.719 -15.766 -14.953 1 86.69 731 GLN A O 1
ATOM 5787 N N . GLY A 1 732 ? 13.148 -14.211 -15.414 1 84.56 732 GLY A N 1
ATOM 5788 C CA . GLY A 1 732 ? 14.094 -13.117 -15.289 1 84.56 732 GLY A CA 1
ATOM 5789 C C . GLY A 1 732 ? 14.906 -12.883 -16.547 1 84.56 732 GLY A C 1
ATOM 5790 O O . GLY A 1 732 ? 15.539 -11.836 -16.703 1 84.56 732 GLY A O 1
ATOM 5791 N N . ILE A 1 733 ? 14.859 -13.852 -17.422 1 86.75 733 ILE A N 1
ATOM 5792 C CA . ILE A 1 733 ? 15.656 -13.789 -18.641 1 86.75 733 ILE A CA 1
ATOM 5793 C C . ILE A 1 733 ? 14.789 -13.281 -19.797 1 86.75 733 ILE A C 1
ATOM 5795 O O . ILE A 1 733 ? 15.25 -12.492 -20.625 1 86.75 733 ILE A O 1
ATOM 5799 N N . ALA A 1 734 ? 13.586 -13.695 -19.734 1 91.5 734 ALA A N 1
ATOM 5800 C CA . ALA A 1 734 ? 12.68 -13.383 -20.844 1 91.5 734 ALA A CA 1
ATOM 5801 C C . ALA A 1 734 ? 11.375 -12.781 -20.328 1 91.5 734 ALA A C 1
ATOM 5803 O O . ALA A 1 734 ? 11.062 -12.883 -19.141 1 91.5 734 ALA A O 1
ATOM 5804 N N . CYS A 1 735 ? 10.789 -12.031 -21.234 1 93.31 735 CYS A N 1
ATOM 5805 C CA . CYS A 1 735 ? 9.383 -11.727 -21.016 1 93.31 735 CYS A CA 1
ATOM 5806 C C . CYS A 1 735 ? 8.5 -12.875 -21.484 1 93.31 735 CYS A C 1
ATOM 5808 O O . CYS A 1 735 ? 8.5 -13.219 -22.672 1 93.31 735 CYS A O 1
ATOM 5810 N N . THR A 1 736 ? 7.773 -13.445 -20.594 1 94.62 736 THR A N 1
ATOM 5811 C CA . THR A 1 736 ? 7.109 -14.703 -20.906 1 94.62 736 THR A CA 1
ATOM 5812 C C . THR A 1 736 ? 5.594 -14.523 -20.938 1 94.62 736 THR A C 1
ATOM 5814 O O . THR A 1 736 ? 5.039 -13.766 -20.141 1 94.62 736 THR A O 1
ATOM 5817 N N . PHE A 1 737 ? 4.898 -15.234 -21.906 1 94.44 737 PHE A N 1
ATOM 5818 C CA . PHE A 1 737 ? 3.447 -15.242 -22.047 1 94.44 737 PHE A CA 1
ATOM 5819 C C . PHE A 1 737 ? 2.9 -16.656 -21.984 1 94.44 737 PHE A C 1
ATOM 5821 O O . PHE A 1 737 ? 3.199 -17.5 -22.844 1 94.44 737 PHE A O 1
ATOM 5828 N N . ARG A 1 738 ? 2.154 -16.938 -20.922 1 93.25 738 ARG A N 1
ATOM 5829 C CA . ARG A 1 738 ? 1.393 -18.172 -20.906 1 93.25 738 ARG A CA 1
ATOM 5830 C C . ARG A 1 738 ? 0.166 -18.078 -21.812 1 93.25 738 ARG A C 1
ATOM 5832 O O . ARG A 1 738 ? -0.637 -17.156 -21.672 1 93.25 738 ARG A O 1
ATOM 5839 N N . VAL A 1 739 ? 0.001 -18.969 -22.75 1 91.94 739 VAL A N 1
ATOM 5840 C CA . VAL A 1 739 ? -1.138 -18.969 -23.672 1 91.94 739 VAL A CA 1
ATOM 5841 C C . VAL A 1 739 ? -2.148 -20.031 -23.234 1 91.94 739 VAL A C 1
ATOM 5843 O O . VAL A 1 739 ? -1.921 -21.219 -23.438 1 91.94 739 VAL A O 1
ATOM 5846 N N . ASP A 1 740 ? -3.174 -19.562 -22.641 1 86.62 740 ASP A N 1
ATOM 5847 C CA . ASP A 1 740 ? -4.223 -20.438 -22.125 1 86.62 740 ASP A CA 1
ATOM 5848 C C . ASP A 1 740 ? -5.562 -19.703 -22.062 1 86.62 740 ASP A C 1
ATOM 5850 O O . ASP A 1 740 ? -5.629 -18.562 -21.594 1 86.62 740 ASP A O 1
ATOM 5854 N N . PRO A 1 741 ? -6.578 -20.391 -22.547 1 78.44 741 PRO A N 1
ATOM 5855 C CA . PRO A 1 741 ? -7.887 -19.734 -22.516 1 78.44 741 PRO A CA 1
ATOM 5856 C C . PRO A 1 741 ? -8.445 -19.609 -21.094 1 78.44 741 PRO A C 1
ATOM 5858 O O . PRO A 1 741 ? -9.352 -18.812 -20.844 1 78.44 741 PRO A O 1
ATOM 5861 N N . SER A 1 742 ? -7.961 -20.453 -20.25 1 77.5 742 SER A N 1
ATOM 5862 C CA . SER A 1 742 ? -8.469 -20.422 -18.875 1 77.5 742 SER A CA 1
ATOM 5863 C C . SER A 1 742 ? -7.789 -19.328 -18.062 1 77.5 742 SER A C 1
ATOM 5865 O O . SER A 1 742 ? -6.562 -19.312 -17.938 1 77.5 742 SER A O 1
ATOM 5867 N N . PRO A 1 743 ? -8.594 -18.5 -17.516 1 73.56 743 PRO A N 1
ATOM 5868 C CA . PRO A 1 743 ? -8 -17.469 -16.672 1 73.56 743 PRO A CA 1
ATOM 5869 C C . PRO A 1 743 ? -7.527 -18.016 -15.328 1 73.56 743 PRO A C 1
ATOM 5871 O O . PRO A 1 743 ? -6.832 -17.328 -14.586 1 73.56 743 PRO A O 1
ATOM 5874 N N . MET A 1 744 ? -7.727 -19.297 -15.016 1 76 744 MET A N 1
ATOM 5875 C CA . MET A 1 744 ? -7.445 -19.859 -13.695 1 76 744 MET A CA 1
ATOM 5876 C C . MET A 1 744 ? -6.137 -20.641 -13.703 1 76 744 MET A C 1
ATOM 5878 O O . MET A 1 744 ? -5.711 -21.156 -12.672 1 76 744 MET A O 1
ATOM 5882 N N . VAL A 1 745 ? -5.504 -20.594 -14.75 1 79.38 745 VAL A N 1
ATOM 5883 C CA . VAL A 1 745 ? -4.273 -21.375 -14.859 1 79.38 745 VAL A CA 1
ATOM 5884 C C . VAL A 1 745 ? -3.184 -20.734 -14 1 79.38 745 VAL A C 1
ATOM 5886 O O . VAL A 1 745 ? -3 -19.516 -14.031 1 79.38 745 VAL A O 1
ATOM 5889 N N . GLN A 1 746 ? -2.578 -21.547 -13.148 1 81.88 746 GLN A N 1
ATOM 5890 C CA . GLN A 1 746 ? -1.405 -21.078 -12.422 1 81.88 746 GLN A CA 1
ATOM 5891 C C . GLN A 1 746 ? -0.16 -21.109 -13.305 1 81.88 746 GLN A C 1
ATOM 5893 O O . GLN A 1 746 ? 0.038 -22.062 -14.07 1 81.88 746 GLN A O 1
ATOM 5898 N N . THR A 1 747 ? 0.577 -20 -13.32 1 87.94 747 THR A N 1
ATOM 5899 C CA . THR A 1 747 ? 1.73 -19.938 -14.211 1 87.94 747 THR A CA 1
ATOM 5900 C C . THR A 1 747 ? 2.83 -19.062 -13.609 1 87.94 747 THR A C 1
ATOM 5902 O O . THR A 1 747 ? 2.562 -18.234 -12.75 1 87.94 747 THR A O 1
ATOM 5905 N N . ALA A 1 748 ? 4.047 -19.344 -13.961 1 87.25 748 ALA A N 1
ATOM 5906 C CA . ALA A 1 748 ? 5.203 -18.531 -13.609 1 87.25 748 ALA A CA 1
ATOM 5907 C C . ALA A 1 748 ? 5.422 -17.422 -14.648 1 87.25 748 ALA A C 1
ATOM 5909 O O . ALA A 1 748 ? 6.336 -16.609 -14.508 1 87.25 748 ALA A O 1
ATOM 5910 N N . ALA A 1 749 ? 4.5 -17.359 -15.664 1 90.94 749 ALA A N 1
ATOM 5911 C CA . ALA A 1 749 ? 4.66 -16.391 -16.75 1 90.94 749 ALA A CA 1
ATOM 5912 C C . ALA A 1 749 ? 4.438 -14.977 -16.25 1 90.94 749 ALA A C 1
ATOM 5914 O O . ALA A 1 749 ? 3.758 -14.766 -15.234 1 90.94 749 ALA A O 1
ATOM 5915 N N . ASP A 1 750 ? 5.02 -14.016 -16.969 1 89.56 750 ASP A N 1
ATOM 5916 C CA . ASP A 1 750 ? 4.82 -12.602 -16.656 1 89.56 750 ASP A CA 1
ATOM 5917 C C . ASP A 1 750 ? 3.404 -12.156 -17.016 1 89.56 750 ASP A C 1
ATOM 5919 O O . ASP A 1 750 ? 2.795 -11.367 -16.297 1 89.56 750 ASP A O 1
ATOM 5923 N N . PHE A 1 751 ? 2.996 -12.688 -18.188 1 90.19 751 PHE A N 1
ATOM 5924 C CA . PHE A 1 751 ? 1.696 -12.281 -18.703 1 90.19 751 PHE A CA 1
ATOM 5925 C C . PHE A 1 751 ? 0.933 -13.477 -19.25 1 90.19 751 PHE A C 1
ATOM 5927 O O . PHE A 1 751 ? 1.481 -14.578 -19.359 1 90.19 751 PHE A O 1
ATOM 5934 N N . ARG A 1 752 ? -0.329 -13.227 -19.438 1 90.12 752 ARG A N 1
ATOM 5935 C CA . ARG A 1 752 ? -1.199 -14.273 -19.953 1 90.12 752 ARG A CA 1
ATOM 5936 C C . ARG A 1 752 ? -1.912 -13.812 -21.234 1 90.12 752 ARG A C 1
ATOM 5938 O O . ARG A 1 752 ? -2.32 -12.656 -21.328 1 90.12 752 ARG A O 1
ATOM 5945 N N . LEU A 1 753 ? -1.978 -14.664 -22.219 1 90.56 753 LEU A N 1
ATOM 5946 C CA . LEU A 1 753 ? -2.742 -14.453 -23.438 1 90.56 753 LEU A CA 1
ATOM 5947 C C . LEU A 1 753 ? -3.824 -15.516 -23.594 1 90.56 753 LEU A C 1
ATOM 5949 O O . LEU A 1 753 ? -3.621 -16.672 -23.234 1 90.56 753 LEU A O 1
ATOM 5953 N N . SER A 1 754 ? -4.926 -15.195 -24.234 1 88.31 754 SER A N 1
ATOM 5954 C CA . SER A 1 754 ? -6.113 -16.047 -24.25 1 88.31 754 SER A CA 1
ATOM 5955 C C . SER A 1 754 ? -5.977 -17.156 -25.281 1 88.31 754 SER A C 1
ATOM 5957 O O . SER A 1 754 ? -6.637 -18.203 -25.172 1 88.31 754 SER A O 1
ATOM 5959 N N . GLY A 1 755 ? -5.16 -16.859 -26.297 1 91.31 755 GLY A N 1
ATOM 5960 C CA . GLY A 1 755 ? -5.047 -17.859 -27.359 1 91.31 755 GLY A CA 1
ATOM 5961 C C . GLY A 1 755 ? -4.176 -17.391 -28.516 1 91.31 755 GLY A C 1
ATOM 5962 O O . GLY A 1 755 ? -3.504 -16.375 -28.422 1 91.31 755 GLY A O 1
ATOM 5963 N N . PRO A 1 756 ? -4.211 -18.203 -29.578 1 93.5 756 PRO A N 1
ATOM 5964 C CA . PRO A 1 756 ? -3.344 -17.922 -30.734 1 93.5 756 PRO A CA 1
ATOM 5965 C C . PRO A 1 756 ? -3.633 -16.578 -31.375 1 93.5 756 PRO A C 1
ATOM 5967 O O . PRO A 1 756 ? -2.721 -15.93 -31.906 1 93.5 756 PRO A O 1
ATOM 5970 N N . ASP A 1 757 ? -4.855 -16.141 -31.344 1 92.94 757 ASP A N 1
ATOM 5971 C CA . ASP A 1 757 ? -5.188 -14.844 -31.906 1 92.94 757 ASP A CA 1
ATOM 5972 C C . ASP A 1 757 ? -4.477 -13.719 -31.172 1 92.94 757 ASP A C 1
ATOM 5974 O O . ASP A 1 757 ? -4.035 -12.742 -31.781 1 92.94 757 ASP A O 1
ATOM 5978 N N . ALA A 1 758 ? -4.492 -13.875 -29.875 1 92.62 758 ALA A N 1
ATOM 5979 C CA . ALA A 1 758 ? -3.77 -12.898 -29.078 1 92.62 758 ALA A CA 1
ATOM 5980 C C . ALA A 1 758 ? -2.273 -12.945 -29.359 1 92.62 758 ALA A C 1
ATOM 5982 O O . ALA A 1 758 ? -1.601 -11.906 -29.359 1 92.62 758 ALA A O 1
ATOM 5983 N N . VAL A 1 759 ? -1.742 -14.086 -29.625 1 95.69 759 VAL A N 1
ATOM 5984 C CA . VAL A 1 759 ? -0.335 -14.242 -29.969 1 95.69 759 VAL A CA 1
ATOM 5985 C C . VAL A 1 759 ? -0.054 -13.539 -31.297 1 95.69 759 VAL A C 1
ATOM 5987 O O . VAL A 1 759 ? 0.976 -12.875 -31.453 1 95.69 759 VAL A O 1
ATOM 5990 N N . LEU A 1 760 ? -0.978 -13.727 -32.25 1 96.38 760 LEU A N 1
ATOM 5991 C CA . LEU A 1 760 ? -0.841 -13.047 -33.531 1 96.38 760 LEU A CA 1
ATOM 5992 C C . LEU A 1 760 ? -0.786 -11.531 -33.344 1 96.38 760 LEU A C 1
ATOM 5994 O O . LEU A 1 760 ? 0.027 -10.852 -33.969 1 96.38 760 LEU A O 1
ATOM 5998 N N . THR A 1 761 ? -1.667 -11.055 -32.469 1 95.44 761 THR A N 1
ATOM 5999 C CA . THR A 1 761 ? -1.669 -9.625 -32.188 1 95.44 761 THR A CA 1
ATOM 6000 C C . THR A 1 761 ? -0.329 -9.195 -31.609 1 95.44 761 THR A C 1
ATOM 6002 O O . THR A 1 761 ? 0.178 -8.117 -31.938 1 95.44 761 THR A O 1
ATOM 6005 N N . MET A 1 762 ? 0.222 -9.93 -30.719 1 96.06 762 MET A N 1
ATOM 6006 C CA . MET A 1 762 ? 1.537 -9.664 -30.141 1 96.06 762 MET A CA 1
ATOM 6007 C C . MET A 1 762 ? 2.607 -9.617 -31.234 1 96.06 762 MET A C 1
ATOM 6009 O O . MET A 1 762 ? 3.441 -8.711 -31.25 1 96.06 762 MET A O 1
ATOM 6013 N N . LEU A 1 763 ? 2.566 -10.586 -32.125 1 97.19 763 LEU A N 1
ATOM 6014 C CA . LEU A 1 763 ? 3.555 -10.672 -33.188 1 97.19 763 LEU A CA 1
ATOM 6015 C C . LEU A 1 763 ? 3.451 -9.469 -34.125 1 97.19 763 LEU A C 1
ATOM 6017 O O . LEU A 1 763 ? 4.465 -8.953 -34.594 1 97.19 763 LEU A O 1
ATOM 6021 N N . LYS A 1 764 ? 2.273 -9.07 -34.406 1 96.44 764 LYS A N 1
ATOM 6022 C CA . LYS A 1 764 ? 2.064 -7.879 -35.219 1 96.44 764 LYS A CA 1
ATOM 6023 C C . LYS A 1 764 ? 2.658 -6.645 -34.531 1 96.44 764 LYS A C 1
ATOM 6025 O O . LYS A 1 764 ? 3.227 -5.777 -35.219 1 96.44 764 LYS A O 1
ATOM 6030 N N . TRP A 1 765 ? 2.42 -6.574 -33.25 1 95.94 765 TRP A N 1
ATOM 6031 C CA . TRP A 1 765 ? 3.006 -5.473 -32.5 1 95.94 765 TRP A CA 1
ATOM 6032 C C . TRP A 1 765 ? 4.527 -5.496 -32.594 1 95.94 765 TRP A C 1
ATOM 6034 O O . TRP A 1 765 ? 5.16 -4.453 -32.781 1 95.94 765 TRP A O 1
ATOM 6044 N N . VAL A 1 766 ? 5.129 -6.637 -32.438 1 95.38 766 VAL A N 1
ATOM 6045 C CA . VAL A 1 766 ? 6.578 -6.789 -32.5 1 95.38 766 VAL A CA 1
ATOM 6046 C C . VAL A 1 766 ? 7.066 -6.363 -33.875 1 95.38 766 VAL A C 1
ATOM 6048 O O . VAL A 1 766 ? 8.078 -5.672 -34 1 95.38 766 VAL A O 1
ATOM 6051 N N . GLU A 1 767 ? 6.34 -6.809 -34.875 1 94.88 767 GLU A N 1
ATOM 6052 C CA . GLU A 1 767 ? 6.68 -6.426 -36.25 1 94.88 767 GLU A CA 1
ATOM 6053 C C . GLU A 1 767 ? 6.688 -4.91 -36.406 1 94.88 767 GLU A C 1
ATOM 6055 O O . GLU A 1 767 ? 7.625 -4.348 -36.969 1 94.88 767 GLU A O 1
ATOM 6060 N N . LYS A 1 768 ? 5.672 -4.332 -35.906 1 93.31 768 LYS A N 1
ATOM 6061 C CA . LYS A 1 768 ? 5.535 -2.879 -36 1 93.31 768 LYS A CA 1
ATOM 6062 C C . LYS A 1 768 ? 6.684 -2.174 -35.281 1 93.31 768 LYS A C 1
ATOM 6064 O O . LYS A 1 768 ? 7.273 -1.237 -35.812 1 93.31 768 LYS A O 1
ATOM 6069 N N . GLU A 1 769 ? 7.027 -2.592 -34.094 1 91.81 769 GLU A N 1
ATOM 6070 C CA . GLU A 1 769 ? 8.047 -1.945 -33.281 1 91.81 769 GLU A CA 1
ATOM 6071 C C . GLU A 1 769 ? 9.445 -2.172 -33.875 1 91.81 769 GLU A C 1
ATOM 6073 O O . GLU A 1 769 ? 10.289 -1.275 -33.812 1 91.81 769 GLU A O 1
ATOM 6078 N N . MET A 1 770 ? 9.648 -3.352 -34.344 1 91.25 770 MET A N 1
ATOM 6079 C CA . MET A 1 770 ? 10.969 -3.67 -34.906 1 91.25 770 MET A CA 1
ATOM 6080 C C . MET A 1 770 ? 11.172 -2.998 -36.25 1 91.25 770 MET A C 1
ATOM 6082 O O . MET A 1 770 ? 12.305 -2.713 -36.656 1 91.25 770 MET A O 1
ATOM 6086 N N . HIS A 1 771 ? 10.148 -2.697 -36.969 1 87.38 771 HIS A N 1
ATOM 6087 C CA . HIS A 1 771 ? 10.211 -2.002 -38.25 1 87.38 771 HIS A CA 1
ATOM 6088 C C . HIS A 1 771 ? 10.609 -0.541 -38.062 1 87.38 771 HIS A C 1
ATOM 6090 O O . HIS A 1 771 ? 11.25 0.049 -38.938 1 87.38 771 HIS A O 1
ATOM 6096 N N . LYS A 1 772 ? 10.07 0.074 -36.969 1 84.19 772 LYS A N 1
ATOM 6097 C CA . LYS A 1 772 ? 10.398 1.465 -36.688 1 84.19 772 LYS A CA 1
ATOM 6098 C C . LYS A 1 772 ? 11.914 1.656 -36.531 1 84.19 772 LYS A C 1
ATOM 6100 O O . LYS A 1 772 ? 12.422 2.756 -36.75 1 84.19 772 LYS A O 1
ATOM 6105 N N . ARG A 1 773 ? 12.547 0.691 -36.219 1 77.19 773 ARG A N 1
ATOM 6106 C CA . ARG A 1 773 ? 13.977 0.78 -35.969 1 77.19 773 ARG A CA 1
ATOM 6107 C C . ARG A 1 773 ? 14.773 0.658 -37.25 1 77.19 773 ARG A C 1
ATOM 6109 O O . ARG A 1 773 ? 15.977 0.919 -37.281 1 77.19 773 ARG A O 1
ATOM 6116 N N . LEU A 1 774 ? 14.109 0.258 -38.312 1 66.44 774 LEU A N 1
ATOM 6117 C CA . LEU A 1 774 ? 14.781 0.149 -39.594 1 66.44 774 LEU A CA 1
ATOM 6118 C C . LEU A 1 774 ? 14.969 1.523 -40.219 1 66.44 774 LEU A C 1
ATOM 6120 O O . LEU A 1 774 ? 14.078 2.371 -40.156 1 66.44 774 LEU A O 1
ATOM 6124 N N . PRO A 1 775 ? 16.156 2.037 -40.438 1 54.78 775 PRO A N 1
ATOM 6125 C CA . PRO A 1 775 ? 16.391 3.34 -41.062 1 54.78 775 PRO A CA 1
ATOM 6126 C C . PRO A 1 775 ? 15.422 3.605 -42.219 1 54.78 775 PRO A C 1
ATOM 6128 O O . PRO A 1 775 ? 15.109 2.695 -43 1 54.78 775 PRO A O 1
ATOM 6131 N N . THR A 1 776 ? 14.484 4.555 -42.219 1 44.44 776 THR A N 1
ATOM 6132 C CA . THR A 1 776 ? 13.688 5.016 -43.344 1 44.44 776 THR A CA 1
ATOM 6133 C C . THR A 1 776 ? 14.578 5.242 -44.562 1 44.44 776 THR A C 1
ATOM 6135 O O . THR A 1 776 ? 15.586 5.945 -44.5 1 44.44 776 THR A O 1
ATOM 6138 N N . LEU A 1 777 ? 14.562 4.648 -45.688 1 36.62 777 LEU A N 1
ATOM 6139 C CA . LEU A 1 777 ? 15.055 5.098 -47 1 36.62 777 LEU A CA 1
ATOM 6140 C C . LEU A 1 777 ? 14.469 6.461 -47.344 1 36.62 777 LEU A C 1
ATOM 6142 O O . LEU A 1 777 ? 13.25 6.613 -47.438 1 36.62 777 LEU A O 1
ATOM 6146 N N . SER A 1 778 ? 14.992 7.602 -47.125 1 34.5 778 SER A N 1
ATOM 6147 C CA . SER A 1 778 ? 14.719 8.922 -47.656 1 34.5 778 SER A CA 1
ATOM 6148 C C . SER A 1 778 ? 14.562 8.867 -49.188 1 34.5 778 SER A C 1
ATOM 6150 O O . SER A 1 778 ? 15.398 8.281 -49.875 1 34.5 778 SER A O 1
ATOM 6152 N N . ARG A 1 779 ? 13.422 9.156 -49.875 1 31.78 779 ARG A N 1
ATOM 6153 C CA . ARG A 1 779 ? 13.086 9.5 -51.25 1 31.78 779 ARG A CA 1
ATOM 6154 C C . ARG A 1 779 ? 13.914 10.68 -51.75 1 31.78 779 ARG A C 1
ATOM 6156 O O . ARG A 1 779 ? 13.406 11.805 -51.844 1 31.78 779 ARG A O 1
ATOM 6163 N N . THR A 1 780 ? 15.18 11.086 -51.5 1 30.56 780 THR A N 1
ATOM 6164 C CA . THR A 1 780 ? 15.859 12.164 -52.219 1 30.56 780 THR A CA 1
ATOM 6165 C C . THR A 1 780 ? 16.109 11.781 -53.656 1 30.56 780 THR A C 1
ATOM 6167 O O . THR A 1 780 ? 17.266 11.766 -54.125 1 30.56 780 THR A O 1
ATOM 6170 N N . VAL A 1 781 ? 15.516 10.914 -54.562 1 29.53 781 VAL A N 1
ATOM 6171 C CA . VAL A 1 781 ? 15.953 10.953 -55.938 1 29.53 781 VAL A CA 1
ATOM 6172 C C . VAL A 1 781 ? 15.461 12.234 -56.594 1 29.53 781 VAL A C 1
ATOM 6174 O O . VAL A 1 781 ? 15.953 12.633 -57.656 1 29.53 781 VAL A O 1
ATOM 6177 N N . SER A 1 782 ? 14.352 12.914 -56.562 1 27.42 782 SER A N 1
ATOM 6178 C CA . SER A 1 782 ? 13.969 13.664 -57.781 1 27.42 782 SER A CA 1
ATOM 6179 C C . SER A 1 782 ? 14.812 14.93 -57.906 1 27.42 782 SER A C 1
ATOM 6181 O O . SER A 1 782 ? 15.031 15.398 -59.031 1 27.42 782 SER A O 1
ATOM 6183 N N . ASN A 1 783 ? 15.086 15.961 -57.281 1 25.23 783 ASN A N 1
ATOM 6184 C CA . ASN A 1 783 ? 15.523 17.203 -57.906 1 25.23 783 ASN A CA 1
ATOM 6185 C C . ASN A 1 783 ? 17.016 17.188 -58.219 1 25.23 783 ASN A C 1
ATOM 6187 O O . ASN A 1 783 ? 17.578 18.188 -58.625 1 25.23 783 ASN A O 1
ATOM 6191 N N . SER A 1 784 ? 18.078 16.5 -57.719 1 24.72 784 SER A N 1
ATOM 6192 C CA . SER A 1 784 ? 19.406 16.828 -58.188 1 24.72 784 SER A CA 1
ATOM 6193 C C . SER A 1 784 ? 19.688 16.219 -59.562 1 24.72 784 SER A C 1
ATOM 6195 O O . SER A 1 784 ? 20.031 15.039 -59.656 1 24.72 784 SER A O 1
ATOM 6197 N N . ARG A 1 785 ? 18.891 16.328 -60.812 1 24.81 785 ARG A N 1
ATOM 6198 C CA . ARG A 1 785 ? 19.422 16.469 -62.188 1 24.81 785 ARG A CA 1
ATOM 6199 C C . ARG A 1 785 ? 20.344 17.688 -62.281 1 24.81 785 ARG A C 1
ATOM 6201 O O . ARG A 1 785 ? 21.062 17.844 -63.281 1 24.81 785 ARG A O 1
ATOM 6208 N N . VAL A 1 786 ? 20.234 18.891 -61.875 1 23.27 786 VAL A N 1
ATOM 6209 C CA . VAL A 1 786 ? 21.203 19.859 -62.406 1 23.27 786 VAL A CA 1
ATOM 6210 C C . VAL A 1 786 ? 22.609 19.469 -61.969 1 23.27 786 VAL A C 1
ATOM 6212 O O . VAL A 1 786 ? 23.547 19.516 -62.75 1 23.27 786 VAL A O 1
ATOM 6215 N N . GLN A 1 787 ? 23.031 19.562 -60.656 1 21.83 787 GLN A N 1
ATOM 6216 C CA . GLN A 1 787 ? 24.484 19.641 -60.562 1 21.83 787 GLN A CA 1
ATOM 6217 C C . GLN A 1 787 ? 25.109 18.25 -60.688 1 21.83 787 GLN A C 1
ATOM 6219 O O . GLN A 1 787 ? 25.156 17.5 -59.688 1 21.83 787 GLN A O 1
ATOM 6224 N N . SER A 1 788 ? 24.531 17.375 -61.625 1 20.94 788 SER A N 1
ATOM 6225 C CA . SER A 1 788 ? 25.156 16.062 -61.781 1 20.94 788 SER A CA 1
ATOM 6226 C C . SER A 1 788 ? 26.656 16.188 -62.031 1 20.94 788 SER A C 1
ATOM 6228 O O . SER A 1 788 ? 27.391 15.195 -61.969 1 20.94 788 SER A O 1
ATOM 6230 N N . ALA A 1 789 ? 26.984 17.234 -62.844 1 19.56 789 ALA A N 1
ATOM 6231 C CA . ALA A 1 789 ? 28.078 17.234 -63.812 1 19.56 789 ALA A CA 1
ATOM 6232 C C . ALA A 1 789 ? 29.438 17.188 -63.094 1 19.56 789 ALA A C 1
ATOM 6234 O O . ALA A 1 789 ? 30.422 16.719 -63.656 1 19.56 789 ALA A O 1
ATOM 6235 N N . ALA A 1 790 ? 29.531 18.109 -62.062 1 18.45 790 ALA A N 1
ATOM 6236 C CA . ALA A 1 790 ? 30.969 18.391 -62 1 18.45 790 ALA A CA 1
ATOM 6237 C C . ALA A 1 790 ? 31.75 17.172 -61.594 1 18.45 790 ALA A C 1
ATOM 6239 O O . ALA A 1 790 ? 32.844 16.891 -62.125 1 18.45 790 ALA A O 1
ATOM 6240 N N . LEU A 1 791 ? 31.547 16.703 -60.281 1 17.92 791 LEU A N 1
ATOM 6241 C CA . LEU A 1 791 ? 32.781 16.109 -59.781 1 17.92 791 LEU A CA 1
ATOM 6242 C C . LEU A 1 791 ? 33 14.734 -60.406 1 17.92 791 LEU A C 1
ATOM 6244 O O . LEU A 1 791 ? 32.406 13.742 -59.969 1 17.92 791 LEU A O 1
ATOM 6248 N N . ALA A 1 792 ? 32.562 14.609 -61.719 1 19.3 792 ALA A N 1
ATOM 6249 C CA . ALA A 1 792 ? 32.875 13.422 -62.5 1 19.3 792 ALA A CA 1
ATOM 6250 C C . ALA A 1 792 ? 34.344 13.016 -62.312 1 19.3 792 ALA A C 1
ATOM 6252 O O . ALA A 1 792 ? 34.656 11.828 -62.344 1 19.3 792 ALA A O 1
ATOM 6253 N N . HIS A 1 793 ? 35.219 14.102 -62.438 1 16.69 793 HIS A N 1
ATOM 6254 C CA . HIS A 1 793 ? 36.5 13.867 -63.094 1 16.69 793 HIS A CA 1
ATOM 6255 C C . HIS A 1 793 ? 37.406 12.945 -62.281 1 16.69 793 HIS A C 1
ATOM 6257 O O . HIS A 1 793 ? 38.188 12.172 -62.844 1 16.69 793 HIS A O 1
ATOM 6263 N N . SER A 1 794 ? 37.5 13.414 -60.969 1 16.09 794 SER A N 1
ATOM 6264 C CA . SER A 1 794 ? 38.875 13.18 -60.562 1 16.09 794 SER A CA 1
ATOM 6265 C C . SER A 1 794 ? 39.156 11.695 -60.344 1 16.09 794 SER A C 1
ATOM 6267 O O . SER A 1 794 ? 40 11.328 -59.531 1 16.09 794 SER A O 1
ATOM 6269 N N . ILE A 1 795 ? 38.156 10.883 -60.844 1 16.91 795 ILE A N 1
ATOM 6270 C CA . ILE A 1 795 ? 38.438 9.562 -60.312 1 16.91 795 ILE A CA 1
ATOM 6271 C C . ILE A 1 795 ? 39.875 9.141 -60.688 1 16.91 795 ILE A C 1
ATOM 6273 O O . ILE A 1 795 ? 40.281 8.008 -60.438 1 16.91 795 ILE A O 1
ATOM 6277 N N . ARG A 1 796 ? 40.438 10.031 -61.625 1 15.09 796 ARG A N 1
ATOM 6278 C CA . ARG A 1 796 ? 41.281 9.32 -62.562 1 15.09 796 ARG A CA 1
ATOM 6279 C C . ARG A 1 796 ? 42.438 8.633 -61.844 1 15.09 796 ARG A C 1
ATOM 6281 O O . ARG A 1 796 ? 43.188 7.852 -62.438 1 15.09 796 ARG A O 1
ATOM 6288 N N . SER A 1 797 ? 43.031 9.445 -60.875 1 15.55 797 SER A N 1
ATOM 6289 C CA . SER A 1 797 ? 44.5 9.25 -60.906 1 15.55 797 SER A CA 1
ATOM 6290 C C . SER A 1 797 ? 44.844 7.781 -60.75 1 15.55 797 SER A C 1
ATOM 6292 O O . SER A 1 797 ? 44.375 7.125 -59.812 1 15.55 797 SER A O 1
ATOM 6294 N N . GLN A 1 798 ? 45.469 7.125 -61.781 1 15.59 798 GLN A N 1
ATOM 6295 C CA . GLN A 1 798 ? 45.969 5.945 -62.469 1 15.59 798 GLN A CA 1
ATOM 6296 C C . GLN A 1 798 ? 47.062 5.254 -61.656 1 15.59 798 GLN A C 1
ATOM 6298 O O . GLN A 1 798 ? 47.812 4.426 -62.188 1 15.59 798 GLN A O 1
ATOM 6303 N N . MET A 1 799 ? 47.281 5.766 -60.375 1 15.52 799 MET A N 1
ATOM 6304 C CA . MET A 1 799 ? 48.688 5.359 -60.125 1 15.52 799 MET A CA 1
ATOM 6305 C C . MET A 1 799 ? 48.906 3.912 -60.562 1 15.52 799 MET A C 1
ATOM 6307 O O . MET A 1 799 ? 47.969 3.094 -60.5 1 15.52 799 MET A O 1
ATOM 6311 N N . SER A 1 800 ? 50.125 3.527 -61.094 1 15.69 800 SER A N 1
ATOM 6312 C CA . SER A 1 800 ? 51.188 2.809 -61.812 1 15.69 800 SER A CA 1
ATOM 6313 C C . SER A 1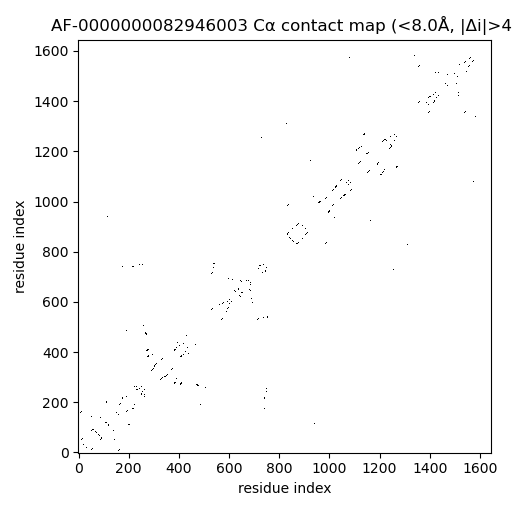 800 ? 51.406 1.416 -61.219 1 15.69 800 SER A C 1
ATOM 6315 O O . SER A 1 800 ? 51.031 1.153 -60.094 1 15.69 800 SER A O 1
ATOM 6317 N N . ILE A 1 801 ? 52.219 0.504 -61.906 1 15.2 801 ILE A N 1
ATOM 6318 C CA . ILE A 1 801 ? 52.594 -0.795 -62.469 1 15.2 801 ILE A CA 1
ATOM 6319 C C . ILE A 1 801 ? 53.406 -1.576 -61.438 1 15.2 801 ILE A C 1
ATOM 6321 O O . ILE A 1 801 ? 53.812 -2.711 -61.688 1 15.2 801 ILE A O 1
ATOM 6325 N N . ASP A 1 802 ? 53.688 -0.98 -60.219 1 14.66 802 ASP A N 1
ATOM 6326 C CA . ASP A 1 802 ? 55.031 -1.496 -59.906 1 14.66 802 ASP A CA 1
ATOM 6327 C C . ASP A 1 802 ? 55.062 -3.021 -59.969 1 14.66 802 ASP A C 1
ATOM 6329 O O . ASP A 1 802 ? 54 -3.67 -59.812 1 14.66 802 ASP A O 1
ATOM 6333 N N . GLN A 1 803 ? 56.281 -3.639 -59.812 1 15.54 803 GLN A N 1
ATOM 6334 C CA . GLN A 1 803 ? 57.281 -4.605 -60.188 1 15.54 803 GLN A CA 1
ATOM 6335 C C . GLN A 1 803 ? 56.969 -6 -59.656 1 15.54 803 GLN A C 1
ATOM 6337 O O . GLN A 1 803 ? 56.25 -6.141 -58.656 1 15.54 803 GLN A O 1
ATOM 6342 N N . LYS A 1 804 ? 57.531 -7.18 -60.375 1 16.61 804 LYS A N 1
ATOM 6343 C CA . LYS A 1 804 ? 57.906 -8.484 -60.938 1 16.61 804 LYS A CA 1
ATOM 6344 C C . LYS A 1 804 ? 58.469 -9.391 -59.844 1 16.61 804 LYS A C 1
ATOM 6346 O O . LYS A 1 804 ? 58.188 -10.594 -59.812 1 16.61 804 LYS A O 1
ATOM 6351 N N . GLU A 1 805 ? 59.625 -9.078 -59.281 1 14.27 805 GLU A N 1
ATOM 6352 C CA . GLU A 1 805 ? 60.656 -10.094 -59.188 1 14.27 805 GLU A CA 1
ATOM 6353 C C . GLU A 1 805 ? 60.344 -11.07 -58.031 1 14.27 805 GLU A C 1
ATOM 6355 O O . GLU A 1 805 ? 60.469 -12.281 -58.219 1 14.27 805 GLU A O 1
ATOM 6360 N N . GLU A 1 806 ? 60.594 -10.773 -56.812 1 14.77 806 GLU A N 1
ATOM 6361 C CA . GLU A 1 806 ? 61.688 -11.461 -56.156 1 14.77 806 GLU A CA 1
ATOM 6362 C C . GLU A 1 806 ? 61.281 -12.844 -55.656 1 14.77 806 GLU A C 1
ATOM 6364 O O . GLU A 1 806 ? 61.969 -13.828 -55.906 1 14.77 806 GLU A O 1
ATOM 6369 N N . GLU A 1 807 ? 60.844 -13.078 -54.344 1 15.53 807 GLU A N 1
ATOM 6370 C CA . GLU A 1 807 ? 61.625 -13.906 -53.438 1 15.53 807 GLU A CA 1
ATOM 6371 C C . GLU A 1 807 ? 61.281 -15.383 -53.594 1 15.53 807 GLU A C 1
ATOM 6373 O O . GLU A 1 807 ? 60.125 -15.773 -53.438 1 15.53 807 GLU A O 1
ATOM 6378 N N . LYS A 1 808 ? 62.156 -16.328 -54.219 1 16.31 808 LYS A N 1
ATOM 6379 C CA . LYS A 1 808 ? 62.656 -17.641 -54.625 1 16.31 808 LYS A CA 1
ATOM 6380 C C . LYS A 1 808 ? 62.5 -18.656 -53.469 1 16.31 808 LYS A C 1
ATOM 6382 O O . LYS A 1 808 ? 61.938 -19.734 -53.688 1 16.31 808 LYS A O 1
ATOM 6387 N N . GLU A 1 809 ? 63.75 -18.844 -52.625 1 14.45 809 GLU A N 1
ATOM 6388 C CA . GLU A 1 809 ? 64.688 -19.953 -52.344 1 14.45 809 GLU A CA 1
ATOM 6389 C C . GLU A 1 809 ? 64.25 -20.703 -51.094 1 14.45 809 GLU A C 1
ATOM 6391 O O . GLU A 1 809 ? 65 -21.406 -50.469 1 14.45 809 GLU A O 1
ATOM 6396 N N . LYS A 1 810 ? 63.312 -20.281 -50.406 1 15.93 810 LYS A N 1
ATOM 6397 C CA . LYS A 1 810 ? 63.281 -20.938 -49.094 1 15.93 810 LYS A CA 1
ATOM 6398 C C . LYS A 1 810 ? 63.312 -22.453 -49.219 1 15.93 810 LYS A C 1
ATOM 6400 O O . LYS A 1 810 ? 62.438 -23.031 -49.875 1 15.93 810 LYS A O 1
ATOM 6405 N N . MET A 1 811 ? 64.438 -23.203 -48.719 1 15.01 811 MET A N 1
ATOM 6406 C CA . MET A 1 811 ? 65.5 -24.203 -48.75 1 15.01 811 MET A CA 1
ATOM 6407 C C . MET A 1 811 ? 64.938 -25.609 -48.719 1 15.01 811 MET A C 1
ATOM 6409 O O . MET A 1 811 ? 65.312 -26.453 -49.531 1 15.01 811 MET A O 1
ATOM 6413 N N . ILE A 1 812 ? 65 -26.234 -47.25 1 15.93 812 ILE A N 1
ATOM 6414 C CA . ILE A 1 812 ? 65.688 -27.453 -46.812 1 15.93 812 ILE A CA 1
ATOM 6415 C C . ILE A 1 812 ? 64.812 -28.672 -47.219 1 15.93 812 ILE A C 1
ATOM 6417 O O . ILE A 1 812 ? 63.625 -28.75 -46.938 1 15.93 812 ILE A O 1
ATOM 6421 N N . LEU A 1 813 ? 65.438 -29.688 -48 1 15.95 813 LEU A N 1
ATOM 6422 C CA . LEU A 1 813 ? 65.75 -30.984 -48.594 1 15.95 813 LEU A CA 1
ATOM 6423 C C . LEU A 1 813 ? 65.75 -32.094 -47.562 1 15.95 813 LEU A C 1
ATOM 6425 O O . LEU A 1 813 ? 65.812 -33.281 -47.906 1 15.95 813 LEU A O 1
ATOM 6429 N N . LEU A 1 814 ? 66.188 -32.031 -46.281 1 15.27 814 LEU A N 1
ATOM 6430 C CA . LEU A 1 814 ? 67.062 -33.125 -45.906 1 15.27 814 LEU A CA 1
ATOM 6431 C C . LEU A 1 814 ? 66.375 -34.438 -46 1 15.27 814 LEU A C 1
ATOM 6433 O O . LEU A 1 814 ? 65.125 -34.5 -46 1 15.27 814 LEU A O 1
ATOM 6437 N N . ALA A 1 815 ? 67 -35.594 -45.188 1 16.41 815 ALA A N 1
ATOM 6438 C CA . ALA A 1 815 ? 67.75 -36.812 -45.188 1 16.41 815 ALA A CA 1
ATOM 6439 C C . ALA A 1 815 ? 66.875 -38.031 -45.156 1 16.41 815 ALA A C 1
ATOM 6441 O O . ALA A 1 815 ? 65.75 -38 -44.656 1 16.41 815 ALA A O 1
ATOM 6442 N N . ARG A 1 816 ? 67.5 -39.438 -45.625 1 16.12 816 ARG A N 1
ATOM 6443 C CA . ARG A 1 816 ? 67.875 -40.75 -46.156 1 16.12 816 ARG A CA 1
ATOM 6444 C C . ARG A 1 816 ? 67.625 -41.844 -45.125 1 16.12 816 ARG A C 1
ATOM 6446 O O . ARG A 1 816 ? 67.375 -43 -45.469 1 16.12 816 ARG A O 1
ATOM 6453 N N . ARG A 1 817 ? 68.438 -41.938 -44 1 16.33 817 ARG A N 1
ATOM 6454 C CA . ARG A 1 817 ? 69.188 -43.156 -43.719 1 16.33 817 ARG A CA 1
ATOM 6455 C C . ARG A 1 817 ? 68.25 -44.312 -43.375 1 16.33 817 ARG A C 1
ATOM 6457 O O . ARG A 1 817 ? 67.125 -44.125 -42.969 1 16.33 817 ARG A O 1
ATOM 6464 N N . SER A 1 818 ? 68.875 -45.562 -42.938 1 15.38 818 SER A N 1
ATOM 6465 C CA . SER A 1 818 ? 69.312 -46.938 -43 1 15.38 818 SER A CA 1
ATOM 6466 C C . SER A 1 818 ? 68.5 -47.844 -42.062 1 15.38 818 SER A C 1
ATOM 6468 O O . SER A 1 818 ? 68.25 -49 -42.344 1 15.38 818 SER A O 1
ATOM 6470 N N . LYS A 1 819 ? 68.562 -47.875 -40.688 1 16.75 819 LYS A N 1
ATOM 6471 C CA . LYS A 1 819 ? 68.938 -49.156 -40.094 1 16.75 819 LYS A CA 1
ATOM 6472 C C . LYS A 1 819 ? 67.75 -50.125 -40.031 1 16.75 819 LYS A C 1
ATOM 6474 O O . LYS A 1 819 ? 67.875 -51.25 -39.625 1 16.75 819 LYS A O 1
ATOM 6479 N N . LEU A 1 820 ? 66.5 -50.188 -39.781 1 20.3 820 LEU A N 1
ATOM 6480 C CA . LEU A 1 820 ? 66.125 -51.594 -39.594 1 20.3 820 LEU A CA 1
ATOM 6481 C C . LEU A 1 820 ? 66.188 -52.344 -40.938 1 20.3 820 LEU A C 1
ATOM 6483 O O . LEU A 1 820 ? 65.562 -51.938 -41.906 1 20.3 820 LEU A O 1
ATOM 6487 N N . THR A 1 821 ? 67.625 -53.219 -41.406 1 17.41 821 THR A N 1
ATOM 6488 C CA . THR A 1 821 ? 68.125 -54.562 -41.5 1 17.41 821 THR A CA 1
ATOM 6489 C C . THR A 1 821 ? 67 -55.562 -41.25 1 17.41 821 THR A C 1
ATOM 6491 O O . THR A 1 821 ? 65.938 -55.219 -40.688 1 17.41 821 THR A O 1
ATOM 6494 N N . THR A 1 822 ? 67.562 -56.969 -41.188 1 18.83 822 THR A N 1
ATOM 6495 C CA . THR A 1 822 ? 67.812 -58.375 -41.062 1 18.83 822 THR A CA 1
ATOM 6496 C C . THR A 1 822 ? 67.438 -58.875 -39.688 1 18.83 822 THR A C 1
ATOM 6498 O O . THR A 1 822 ? 67.188 -60.062 -39.469 1 18.83 822 THR A O 1
ATOM 6501 N N . THR A 1 823 ? 67.875 -58.344 -38.438 1 19.28 823 THR A N 1
ATOM 6502 C CA . THR A 1 823 ? 67.938 -59.562 -37.656 1 19.28 823 THR A CA 1
ATOM 6503 C C . THR A 1 823 ? 66.562 -60.062 -37.281 1 19.28 823 THR A C 1
ATOM 6505 O O . THR A 1 823 ? 65.688 -59.281 -36.844 1 19.28 823 THR A O 1
ATOM 6508 N N . MET B 1 1 ? 35.625 1.82 -20.969 1 25.56 1 MET B N 1
ATOM 6509 C CA . MET B 1 1 ? 35.156 3.195 -20.797 1 25.56 1 MET B CA 1
ATOM 6510 C C . MET B 1 1 ? 35.719 3.803 -19.516 1 25.56 1 MET B C 1
ATOM 6512 O O . MET B 1 1 ? 35.469 3.281 -18.422 1 25.56 1 MET B O 1
ATOM 6516 N N . GLY B 1 2 ? 36.875 4.355 -19.594 1 31.52 2 GLY B N 1
ATOM 6517 C CA . GLY B 1 2 ? 37.75 4.988 -18.609 1 31.52 2 GLY B CA 1
ATOM 6518 C C . GLY B 1 2 ? 37 5.863 -17.625 1 31.52 2 GLY B C 1
ATOM 6519 O O . GLY B 1 2 ? 35.844 6.227 -17.859 1 31.52 2 GLY B O 1
ATOM 6520 N N . ASN B 1 3 ? 37.594 5.855 -16.359 1 36.94 3 ASN B N 1
ATOM 6521 C CA . ASN B 1 3 ? 37.25 6.73 -15.25 1 36.94 3 ASN B CA 1
ATOM 6522 C C . ASN B 1 3 ? 37.062 8.172 -15.711 1 36.94 3 ASN B C 1
ATOM 6524 O O . ASN B 1 3 ? 38.031 8.922 -15.812 1 36.94 3 ASN B O 1
ATOM 6528 N N . LYS B 1 4 ? 36.312 8.508 -16.625 1 39.81 4 LYS B N 1
ATOM 6529 C CA . LYS B 1 4 ? 36.125 9.93 -16.938 1 39.81 4 LYS B CA 1
ATOM 6530 C C . LYS B 1 4 ? 35.938 10.75 -15.664 1 39.81 4 LYS B C 1
ATOM 6532 O O . LYS B 1 4 ? 35.125 10.422 -14.82 1 39.81 4 LYS B O 1
ATOM 6537 N N . LYS B 1 5 ? 36.938 11.484 -15.297 1 48.25 5 LYS B N 1
ATOM 6538 C CA . LYS B 1 5 ? 36.969 12.438 -14.195 1 48.25 5 LYS B CA 1
ATOM 6539 C C . LYS B 1 5 ? 35.625 13.188 -14.062 1 48.25 5 LYS B C 1
ATOM 6541 O O . LYS B 1 5 ? 35.156 13.766 -15.039 1 48.25 5 LYS B O 1
ATOM 6546 N N . ARG B 1 6 ? 34.75 12.773 -13.062 1 55.47 6 ARG B N 1
ATOM 6547 C CA . ARG B 1 6 ? 33.5 13.453 -12.727 1 55.47 6 ARG B CA 1
ATOM 6548 C C . ARG B 1 6 ? 33.719 14.93 -12.445 1 55.47 6 ARG B C 1
ATOM 6550 O O . ARG B 1 6 ? 34.438 15.281 -11.492 1 55.47 6 ARG B O 1
ATOM 6557 N N . GLU B 1 7 ? 33.812 15.766 -13.367 1 63.66 7 GLU B N 1
ATOM 6558 C CA . GLU B 1 7 ? 34.062 17.156 -13.008 1 63.66 7 GLU B CA 1
ATOM 6559 C C . GLU B 1 7 ? 32.812 17.797 -12.414 1 63.66 7 GLU B C 1
ATOM 6561 O O . GLU B 1 7 ? 31.859 18.125 -13.148 1 63.66 7 GLU B O 1
ATOM 6566 N N . ILE B 1 8 ? 32.656 17.625 -11.047 1 70.44 8 ILE B N 1
ATOM 6567 C CA . ILE B 1 8 ? 31.641 18.359 -10.328 1 70.44 8 ILE B CA 1
ATOM 6568 C C . ILE B 1 8 ? 31.984 19.844 -10.281 1 70.44 8 ILE B C 1
ATOM 6570 O O . ILE B 1 8 ? 33.094 20.203 -9.867 1 70.44 8 ILE B O 1
ATOM 6574 N N . ASN B 1 9 ? 31.156 20.609 -10.836 1 72.81 9 ASN B N 1
ATOM 6575 C CA . ASN B 1 9 ? 31.422 22.031 -11.031 1 72.81 9 ASN B CA 1
ATOM 6576 C C . ASN B 1 9 ? 30.953 22.859 -9.836 1 72.81 9 ASN B C 1
ATOM 6578 O O . ASN B 1 9 ? 30.922 24.094 -9.906 1 72.81 9 ASN B O 1
ATOM 6582 N N . ALA B 1 10 ? 30.625 22.219 -8.711 1 86.12 10 ALA B N 1
ATOM 6583 C CA . ALA B 1 10 ? 30.094 22.969 -7.57 1 86.12 10 ALA B CA 1
ATOM 6584 C C . ALA B 1 10 ? 30.562 22.359 -6.25 1 86.12 10 ALA B C 1
ATOM 6586 O O . ALA B 1 10 ? 30.891 21.172 -6.184 1 86.12 10 ALA B O 1
ATOM 6587 N N . PRO B 1 11 ? 30.719 23.219 -5.25 1 91.81 11 PRO B N 1
ATOM 6588 C CA . PRO B 1 11 ? 31.031 22.672 -3.93 1 91.81 11 PRO B CA 1
ATOM 6589 C C . PRO B 1 11 ? 30 21.656 -3.451 1 91.81 11 PRO B C 1
ATOM 6591 O O . PRO B 1 11 ? 28.797 21.859 -3.658 1 91.81 11 PRO B O 1
ATOM 6594 N N . LEU B 1 12 ? 30.516 20.625 -2.865 1 95 12 LEU B N 1
ATOM 6595 C CA . LEU B 1 12 ? 29.641 19.531 -2.426 1 95 12 LEU B CA 1
ATOM 6596 C C . LEU B 1 12 ? 29.609 19.453 -0.904 1 95 12 LEU B C 1
ATOM 6598 O O . LEU B 1 12 ? 30.656 19.422 -0.256 1 95 12 LEU B O 1
ATOM 6602 N N . ILE B 1 13 ? 28.453 19.484 -0.321 1 97.31 13 ILE B N 1
ATOM 6603 C CA . ILE B 1 13 ? 28.219 19.25 1.1 1 97.31 13 ILE B CA 1
ATOM 6604 C C . ILE B 1 13 ? 27.375 17.984 1.282 1 97.31 13 ILE B C 1
ATOM 6606 O O . ILE B 1 13 ? 26.219 17.938 0.85 1 97.31 13 ILE B O 1
ATOM 6610 N N . VAL B 1 14 ? 27.922 17 1.931 1 97.06 14 VAL B N 1
ATOM 6611 C CA . VAL B 1 14 ? 27.234 15.742 2.174 1 97.06 14 VAL B CA 1
ATOM 6612 C C . VAL B 1 14 ? 26.812 15.656 3.637 1 97.06 14 VAL B C 1
ATOM 6614 O O . VAL B 1 14 ? 27.594 15.969 4.535 1 97.06 14 VAL B O 1
ATOM 6617 N N . VAL B 1 15 ? 25.547 15.297 3.863 1 98.19 15 VAL B N 1
ATOM 6618 C CA . VAL B 1 15 ? 25.016 15.195 5.219 1 98.19 15 VAL B CA 1
ATOM 6619 C C . VAL B 1 15 ? 24.469 13.789 5.453 1 98.19 15 VAL B C 1
ATOM 6621 O O . VAL B 1 15 ? 23.641 13.297 4.68 1 98.19 15 VAL B O 1
ATOM 6624 N N . SER B 1 16 ? 24.922 13.109 6.465 1 96.75 16 SER B N 1
ATOM 6625 C CA . SER B 1 16 ? 24.422 11.805 6.887 1 96.75 16 SER B CA 1
ATOM 6626 C C . SER B 1 16 ? 24.281 11.727 8.406 1 96.75 16 SER B C 1
ATOM 6628 O O . SER B 1 16 ? 24.781 12.594 9.117 1 96.75 16 SER B O 1
ATOM 6630 N N . ASN B 1 17 ? 23.609 10.719 8.859 1 95.25 17 ASN B N 1
ATOM 6631 C CA . ASN B 1 17 ? 23.359 10.57 10.289 1 95.25 17 ASN B CA 1
ATOM 6632 C C . ASN B 1 17 ? 24.672 10.484 11.078 1 95.25 17 ASN B C 1
ATOM 6634 O O . ASN B 1 17 ? 24.766 11.016 12.188 1 95.25 17 ASN B O 1
ATOM 6638 N N . ARG B 1 18 ? 25.656 9.766 10.477 1 93.44 18 ARG B N 1
ATOM 6639 C CA . ARG B 1 18 ? 26.953 9.594 11.133 1 93.44 18 ARG B CA 1
ATOM 6640 C C . ARG B 1 18 ? 28.094 10.047 10.227 1 93.44 18 ARG B C 1
ATOM 6642 O O . ARG B 1 18 ? 27.922 10.117 9.008 1 93.44 18 ARG B O 1
ATOM 6649 N N . LEU B 1 19 ? 29.188 10.312 10.898 1 93.38 19 LEU B N 1
ATOM 6650 C CA . LEU B 1 19 ? 30.406 10.57 10.148 1 93.38 19 LEU B CA 1
ATOM 6651 C C . LEU B 1 19 ? 30.859 9.328 9.391 1 93.38 19 LEU B C 1
ATOM 6653 O O . LEU B 1 19 ? 30.469 8.211 9.734 1 93.38 19 LEU B O 1
ATOM 6657 N N . PRO B 1 20 ? 31.594 9.461 8.336 1 91.44 20 PRO B N 1
ATOM 6658 C CA . PRO B 1 20 ? 31.953 8.328 7.48 1 91.44 20 PRO B CA 1
ATOM 6659 C C . PRO B 1 20 ? 33.062 7.453 8.094 1 91.44 20 PRO B C 1
ATOM 6661 O O . PRO B 1 20 ? 33.656 6.641 7.391 1 91.44 20 PRO B O 1
ATOM 6664 N N . PHE B 1 21 ? 33.406 7.68 9.352 1 90 21 PHE B N 1
ATOM 6665 C CA . PHE B 1 21 ? 34.344 6.867 10.125 1 90 21 PHE B CA 1
ATOM 6666 C C . PHE B 1 21 ? 33.938 6.832 11.594 1 90 21 PHE B C 1
ATOM 6668 O O . PHE B 1 21 ? 33 7.527 12 1 90 21 PHE B O 1
ATOM 6675 N N . VAL B 1 22 ? 34.562 5.941 12.305 1 88.62 22 VAL B N 1
ATOM 6676 C CA . VAL B 1 22 ? 34.312 5.832 13.734 1 88.62 22 VAL B CA 1
ATOM 6677 C C . VAL B 1 22 ? 35.5 6.414 14.516 1 88.62 22 VAL B C 1
ATOM 6679 O O . VAL B 1 22 ? 36.656 6.18 14.172 1 88.62 22 VAL B O 1
ATOM 6682 N N . LEU B 1 23 ? 35.125 7.262 15.453 1 89 23 LEU B N 1
ATOM 6683 C CA . LEU B 1 23 ? 36.156 7.824 16.328 1 89 23 LEU B CA 1
ATOM 6684 C C . LEU B 1 23 ? 36.375 6.945 17.562 1 89 23 LEU B C 1
ATOM 6686 O O . LEU B 1 23 ? 35.375 6.5 18.172 1 89 23 LEU B O 1
ATOM 6690 N N . GLY B 1 24 ? 37.562 6.547 17.734 1 86.38 24 GLY B N 1
ATOM 6691 C CA . GLY B 1 24 ? 37.938 5.777 18.906 1 86.38 24 GLY B CA 1
ATOM 6692 C C . GLY B 1 24 ? 39.219 6.266 19.562 1 86.38 24 GLY B C 1
ATOM 6693 O O . GLY B 1 24 ? 39.906 7.156 19.031 1 86.38 24 GLY B O 1
ATOM 6694 N N . LYS B 1 25 ? 39.438 5.785 20.703 1 86.25 25 LYS B N 1
ATOM 6695 C CA . LYS B 1 25 ? 40.688 6.133 21.406 1 86.25 25 LYS B CA 1
ATOM 6696 C C . LYS B 1 25 ? 41.719 5.012 21.297 1 86.25 25 LYS B C 1
ATOM 6698 O O . LYS B 1 25 ? 41.375 3.832 21.375 1 86.25 25 LYS B O 1
ATOM 6703 N N . ASN B 1 26 ? 42.875 5.426 20.891 1 85.62 26 ASN B N 1
ATOM 6704 C CA . ASN B 1 26 ? 43.938 4.43 20.859 1 85.62 26 ASN B CA 1
ATOM 6705 C C . ASN B 1 26 ? 44.5 4.168 22.266 1 85.62 26 ASN B C 1
ATOM 6707 O O . ASN B 1 26 ? 43.938 4.648 23.25 1 85.62 26 ASN B O 1
ATOM 6711 N N . ALA B 1 27 ? 45.594 3.287 22.391 1 86.31 27 ALA B N 1
ATOM 6712 C CA . ALA B 1 27 ? 46.156 2.871 23.656 1 86.31 27 ALA B CA 1
ATOM 6713 C C . ALA B 1 27 ? 46.688 4.07 24.438 1 86.31 27 ALA B C 1
ATOM 6715 O O . ALA B 1 27 ? 46.688 4.074 25.672 1 86.31 27 ALA B O 1
ATOM 6716 N N . ASP B 1 28 ? 47.156 5.145 23.781 1 87.62 28 ASP B N 1
ATOM 6717 C CA . ASP B 1 28 ? 47.719 6.336 24.391 1 87.62 28 ASP B CA 1
ATOM 6718 C C . ASP B 1 28 ? 46.625 7.344 24.766 1 87.62 28 ASP B C 1
ATOM 6720 O O . ASP B 1 28 ? 46.906 8.406 25.312 1 87.62 28 ASP B O 1
ATOM 6724 N N . GLY B 1 29 ? 45.281 7.016 24.391 1 83.12 29 GLY B N 1
ATOM 6725 C CA . GLY B 1 29 ? 44.156 7.875 24.734 1 83.12 29 GLY B CA 1
ATOM 6726 C C . GLY B 1 29 ? 43.844 8.898 23.656 1 83.12 29 GLY B C 1
ATOM 6727 O O . GLY B 1 29 ? 42.969 9.734 23.828 1 83.12 29 GLY B O 1
ATOM 6728 N N . ASP B 1 30 ? 44.656 8.867 22.625 1 85.12 30 ASP B N 1
ATOM 6729 C CA . ASP B 1 30 ? 44.438 9.82 21.531 1 85.12 30 ASP B CA 1
ATOM 6730 C C . ASP B 1 30 ? 43.281 9.383 20.656 1 85.12 30 ASP B C 1
ATOM 6732 O O . ASP B 1 30 ? 43.062 8.188 20.453 1 85.12 30 ASP B O 1
ATOM 6736 N N . LEU B 1 31 ? 42.625 10.422 20.172 1 88.5 31 LEU B N 1
ATOM 6737 C CA . LEU B 1 31 ? 41.5 10.156 19.266 1 88.5 31 LEU B CA 1
ATOM 6738 C C . LEU B 1 31 ? 42 9.719 17.891 1 88.5 31 LEU B C 1
ATOM 6740 O O . LEU B 1 31 ? 42.906 10.367 17.328 1 88.5 31 LEU B O 1
ATOM 6744 N N . VAL B 1 32 ? 41.5 8.602 17.422 1 89.25 32 VAL B N 1
ATOM 6745 C CA . VAL B 1 32 ? 41.906 8.094 16.125 1 89.25 32 VAL B CA 1
ATOM 6746 C C . VAL B 1 32 ? 40.656 7.734 15.305 1 89.25 32 VAL B C 1
ATOM 6748 O O . VAL B 1 32 ? 39.562 7.523 15.867 1 89.25 32 VAL B O 1
ATOM 6751 N N . ARG B 1 33 ? 40.875 7.645 13.945 1 89.69 33 ARG B N 1
ATOM 6752 C CA . ARG B 1 33 ? 39.812 7.25 13.023 1 89.69 33 ARG B CA 1
ATOM 6753 C C . ARG B 1 33 ? 39.875 5.754 12.727 1 89.69 33 ARG B C 1
ATOM 6755 O O . ARG B 1 33 ? 40.969 5.195 12.562 1 89.69 33 ARG B O 1
ATOM 6762 N N . LYS B 1 34 ? 38.719 5.191 12.836 1 83.25 34 LYS B N 1
ATOM 6763 C CA . LYS B 1 34 ? 38.594 3.809 12.391 1 83.25 34 LYS B CA 1
ATOM 6764 C C . LYS B 1 34 ? 37.594 3.695 11.242 1 83.25 34 LYS B C 1
ATOM 6766 O O . LYS B 1 34 ? 36.625 4.457 11.18 1 83.25 34 LYS B O 1
ATOM 6771 N N . GLN B 1 35 ? 37.906 2.691 10.469 1 76.44 35 GLN B N 1
ATOM 6772 C CA . GLN B 1 35 ? 37.031 2.498 9.312 1 76.44 35 GLN B CA 1
ATOM 6773 C C . GLN B 1 35 ? 35.656 2.047 9.734 1 76.44 35 GLN B C 1
ATOM 6775 O O . GLN B 1 35 ? 35.5 1.237 10.656 1 76.44 35 GLN B O 1
ATOM 6780 N N . SER B 1 36 ? 34.656 2.676 9.156 1 73.44 36 SER B N 1
ATOM 6781 C CA . SER B 1 36 ? 33.281 2.268 9.391 1 73.44 36 SER B CA 1
ATOM 6782 C C . SER B 1 36 ? 32.781 1.362 8.266 1 73.44 36 SER B C 1
ATOM 6784 O O . SER B 1 36 ? 33.188 1.506 7.113 1 73.44 36 SER B O 1
ATOM 6786 N N . ALA B 1 37 ? 31.906 0.32 8.711 1 61.41 37 ALA B N 1
ATOM 6787 C CA . ALA B 1 37 ? 31.344 -0.646 7.77 1 61.41 37 ALA B CA 1
ATOM 6788 C C . ALA B 1 37 ? 30.047 -0.124 7.16 1 61.41 37 ALA B C 1
ATOM 6790 O O . ALA B 1 37 ? 29.172 0.398 7.871 1 61.41 37 ALA B O 1
ATOM 6791 N N . GLY B 1 38 ? 30.016 0.779 6.012 1 70.06 38 GLY B N 1
ATOM 6792 C CA . GLY B 1 38 ? 28.703 1.133 5.477 1 70.06 38 GLY B CA 1
ATOM 6793 C C . GLY B 1 38 ? 28.719 1.357 3.977 1 70.06 38 GLY B C 1
ATOM 6794 O O . GLY B 1 38 ? 29.703 1.842 3.422 1 70.06 38 GLY B O 1
ATOM 6795 N N . GLY B 1 39 ? 27.672 0.899 3.436 1 70.56 39 GLY B N 1
ATOM 6796 C CA . GLY B 1 39 ? 27.531 1.022 1.993 1 70.56 39 GLY B CA 1
ATOM 6797 C C . GLY B 1 39 ? 27.562 2.461 1.513 1 70.56 39 GLY B C 1
ATOM 6798 O O . GLY B 1 39 ? 28.172 2.768 0.486 1 70.56 39 GLY B O 1
ATOM 6799 N N . LEU B 1 40 ? 27.016 3.371 2.334 1 81.5 40 LEU B N 1
ATOM 6800 C CA . LEU B 1 40 ? 26.969 4.781 1.962 1 81.5 40 LEU B CA 1
ATOM 6801 C C . LEU B 1 40 ? 28.375 5.375 1.942 1 81.5 40 LEU B C 1
ATOM 6803 O O . LEU B 1 40 ? 28.734 6.094 1.007 1 81.5 40 LEU B O 1
ATOM 6807 N N . VAL B 1 41 ? 29.141 5.039 2.904 1 85.06 41 VAL B N 1
ATOM 6808 C CA . VAL B 1 41 ? 30.484 5.594 3.062 1 85.06 41 VAL B CA 1
ATOM 6809 C C . VAL B 1 41 ? 31.375 5.133 1.906 1 85.06 41 VAL B C 1
ATOM 6811 O O . VAL B 1 41 ? 32.094 5.938 1.313 1 85.06 41 VAL B O 1
ATOM 6814 N N . THR B 1 42 ? 31.266 3.924 1.603 1 78.38 42 THR B N 1
ATOM 6815 C CA . THR B 1 42 ? 32.062 3.367 0.519 1 78.38 42 THR B CA 1
ATOM 6816 C C . THR B 1 42 ? 31.719 4.027 -0.81 1 78.38 42 THR B C 1
ATOM 6818 O O . THR B 1 42 ? 32.594 4.215 -1.666 1 78.38 42 THR B O 1
ATOM 6821 N N . ALA B 1 43 ? 30.531 4.391 -0.935 1 79.88 43 ALA B N 1
ATOM 6822 C CA . ALA B 1 43 ? 30.047 4.945 -2.197 1 79.88 43 ALA B CA 1
ATOM 6823 C C . ALA B 1 43 ? 30.359 6.441 -2.291 1 79.88 43 ALA B C 1
ATOM 6825 O O . ALA B 1 43 ? 30.781 6.93 -3.338 1 79.88 43 ALA B O 1
ATOM 6826 N N . VAL B 1 44 ? 30.219 7.207 -1.253 1 88 44 VAL B N 1
ATOM 6827 C CA . VAL B 1 44 ? 30.125 8.656 -1.336 1 88 44 VAL B CA 1
ATOM 6828 C C . VAL B 1 44 ? 31.453 9.289 -0.92 1 88 44 VAL B C 1
ATOM 6830 O O . VAL B 1 44 ? 31.844 10.336 -1.441 1 88 44 VAL B O 1
ATOM 6833 N N . ALA B 1 45 ? 32.219 8.664 -0.075 1 88.31 45 ALA B N 1
ATOM 6834 C CA . ALA B 1 45 ? 33.406 9.266 0.5 1 88.31 45 ALA B CA 1
ATOM 6835 C C . ALA B 1 45 ? 34.438 9.602 -0.586 1 88.31 45 ALA B C 1
ATOM 6837 O O . ALA B 1 45 ? 35 10.688 -0.579 1 88.31 45 ALA B O 1
ATOM 6838 N N . PRO B 1 46 ? 34.656 8.734 -1.539 1 83.06 46 PRO B N 1
ATOM 6839 C CA . PRO B 1 46 ? 35.625 9.062 -2.586 1 83.06 46 PRO B CA 1
ATOM 6840 C C . PRO B 1 46 ? 35.25 10.32 -3.363 1 83.06 46 PRO B C 1
ATOM 6842 O O . PRO B 1 46 ? 36.125 11.078 -3.775 1 83.06 46 PRO B O 1
ATOM 6845 N N . VAL B 1 47 ? 34.062 10.539 -3.537 1 85.12 47 VAL B N 1
ATOM 6846 C CA . VAL B 1 47 ? 33.625 11.703 -4.281 1 85.12 47 VAL B CA 1
ATOM 6847 C C . VAL B 1 47 ? 33.844 12.969 -3.459 1 85.12 47 VAL B C 1
ATOM 6849 O O . VAL B 1 47 ? 34.25 14.008 -3.998 1 85.12 47 VAL B O 1
ATOM 6852 N N . VAL B 1 48 ? 33.594 12.93 -2.221 1 89.56 48 VAL B N 1
ATOM 6853 C CA . VAL B 1 48 ? 33.812 14.07 -1.338 1 89.56 48 VAL B CA 1
ATOM 6854 C C . VAL B 1 48 ? 35.281 14.445 -1.333 1 89.56 48 VAL B C 1
ATOM 6856 O O . VAL B 1 48 ? 35.625 15.625 -1.349 1 89.56 48 VAL B O 1
ATOM 6859 N N . VAL B 1 49 ? 36.094 13.422 -1.341 1 87.5 49 VAL B N 1
ATOM 6860 C CA . VAL B 1 49 ? 37.531 13.641 -1.371 1 87.5 49 VAL B CA 1
ATOM 6861 C C . VAL B 1 49 ? 37.906 14.305 -2.688 1 87.5 49 VAL B C 1
ATOM 6863 O O . VAL B 1 49 ? 38.625 15.305 -2.693 1 87.5 49 VAL B O 1
ATOM 6866 N N . GLU B 1 50 ? 37.469 13.766 -3.711 1 82.94 50 GLU B N 1
ATOM 6867 C CA . GLU B 1 50 ? 37.844 14.211 -5.051 1 82.94 50 GLU B CA 1
ATOM 6868 C C . GLU B 1 50 ? 37.406 15.656 -5.297 1 82.94 50 GLU B C 1
ATOM 6870 O O . GLU B 1 50 ? 38.094 16.422 -5.945 1 82.94 50 GLU B O 1
ATOM 6875 N N . CYS B 1 51 ? 36.312 16.031 -4.754 1 83.25 51 CYS B N 1
ATOM 6876 C CA . CYS B 1 51 ? 35.781 17.359 -5.035 1 83.25 51 CYS B CA 1
ATOM 6877 C C . CYS B 1 51 ? 36.094 18.312 -3.891 1 83.25 51 CYS B C 1
ATOM 6879 O O . CYS B 1 51 ? 35.594 19.438 -3.875 1 83.25 51 CYS B O 1
ATOM 6881 N N . ASN B 1 52 ? 36.812 17.875 -2.986 1 87.62 52 ASN B N 1
ATOM 6882 C CA . ASN B 1 52 ? 37.125 18.672 -1.806 1 87.62 52 ASN B CA 1
ATOM 6883 C C . ASN B 1 52 ? 35.875 19.172 -1.106 1 87.62 52 ASN B C 1
ATOM 6885 O O . ASN B 1 52 ? 35.75 20.359 -0.791 1 87.62 52 ASN B O 1
ATOM 6889 N N . GLY B 1 53 ? 34.969 18.281 -1.02 1 93.44 53 GLY B N 1
ATOM 6890 C CA . GLY B 1 53 ? 33.688 18.594 -0.393 1 93.44 53 GLY B CA 1
ATOM 6891 C C . GLY B 1 53 ? 33.75 18.516 1.121 1 93.44 53 GLY B C 1
ATOM 6892 O O . GLY B 1 53 ? 34.812 18.359 1.709 1 93.44 53 GLY B O 1
ATOM 6893 N N . THR B 1 54 ? 32.594 18.734 1.745 1 96.19 54 THR B N 1
ATOM 6894 C CA . THR B 1 54 ? 32.438 18.688 3.195 1 96.19 54 THR B CA 1
ATOM 6895 C C . THR B 1 54 ? 31.469 17.578 3.602 1 96.19 54 THR B C 1
ATOM 6897 O O . THR B 1 54 ? 30.469 17.328 2.91 1 96.19 54 THR B O 1
ATOM 6900 N N . TRP B 1 55 ? 31.781 16.906 4.773 1 96.5 55 TRP B N 1
ATOM 6901 C CA . TRP B 1 55 ? 30.906 15.867 5.305 1 96.5 55 TRP B CA 1
ATOM 6902 C C . TRP B 1 55 ? 30.406 16.234 6.695 1 96.5 55 TRP B C 1
ATOM 6904 O O . TRP B 1 55 ? 31.188 16.531 7.594 1 96.5 55 TRP B O 1
ATOM 6914 N N . ILE B 1 56 ? 29.109 16.281 6.824 1 97.56 56 ILE B N 1
ATOM 6915 C CA . ILE B 1 56 ? 28.484 16.609 8.094 1 97.56 56 ILE B CA 1
ATOM 6916 C C . ILE B 1 56 ? 27.812 15.375 8.68 1 97.56 56 ILE B C 1
ATOM 6918 O O . ILE B 1 56 ? 27.078 14.672 7.98 1 97.56 56 ILE B O 1
ATOM 6922 N N . GLY B 1 57 ? 28.031 15.055 9.969 1 96.5 57 GLY B N 1
ATOM 6923 C CA . GLY B 1 57 ? 27.406 13.922 10.641 1 96.5 57 GLY B CA 1
ATOM 6924 C C . GLY B 1 57 ? 27.688 13.883 12.125 1 96.5 57 GLY B C 1
ATOM 6925 O O . GLY B 1 57 ? 28.547 14.625 12.625 1 96.5 57 GLY B O 1
ATOM 6926 N N . TRP B 1 58 ? 26.969 13.062 12.812 1 95.88 58 TRP B N 1
ATOM 6927 C CA . TRP B 1 58 ? 27.203 12.867 14.242 1 95.88 58 TRP B CA 1
ATOM 6928 C C . TRP B 1 58 ? 28.516 12.148 14.492 1 95.88 58 TRP B C 1
ATOM 6930 O O . TRP B 1 58 ? 28.844 11.18 13.805 1 95.88 58 TRP B O 1
ATOM 6940 N N . SER B 1 59 ? 29.266 12.5 15.422 1 88.81 59 SER B N 1
ATOM 6941 C CA . SER B 1 59 ? 30.609 12 15.688 1 88.81 59 SER B CA 1
ATOM 6942 C C . SER B 1 59 ? 30.562 10.594 16.281 1 88.81 59 SER B C 1
ATOM 6944 O O . SER B 1 59 ? 31.562 9.867 16.234 1 88.81 59 SER B O 1
ATOM 6946 N N . GLY B 1 60 ? 29.375 10.203 16.828 1 88.88 60 GLY B N 1
ATOM 6947 C CA . GLY B 1 60 ? 29.281 8.914 17.484 1 88.88 60 GLY B CA 1
ATOM 6948 C C . GLY B 1 60 ? 29.781 8.938 18.922 1 88.88 60 GLY B C 1
ATOM 6949 O O . GLY B 1 60 ? 29.75 7.918 19.609 1 88.88 60 GLY B O 1
ATOM 6950 N N . SER B 1 61 ? 30.266 10.117 19.328 1 88 61 SER B N 1
ATOM 6951 C CA . SER B 1 61 ? 30.828 10.227 20.672 1 88 61 SER B CA 1
ATOM 6952 C C . SER B 1 61 ? 30.188 11.359 21.453 1 88 61 SER B C 1
ATOM 6954 O O . SER B 1 61 ? 29.891 12.422 20.906 1 88 61 SER B O 1
ATOM 6956 N N . PHE B 1 62 ? 30.016 11.07 22.734 1 88.12 62 PHE B N 1
ATOM 6957 C CA . PHE B 1 62 ? 29.438 12.07 23.609 1 88.12 62 PHE B CA 1
ATOM 6958 C C . PHE B 1 62 ? 30.516 12.953 24.234 1 88.12 62 PHE B C 1
ATOM 6960 O O . PHE B 1 62 ? 30.219 14.016 24.781 1 88.12 62 PHE B O 1
ATOM 6967 N N . ASP B 1 63 ? 31.766 12.516 24.047 1 82.62 63 ASP B N 1
ATOM 6968 C CA . ASP B 1 63 ? 32.875 13.18 24.719 1 82.62 63 ASP B CA 1
ATOM 6969 C C . ASP B 1 63 ? 33.531 14.219 23.812 1 82.62 63 ASP B C 1
ATOM 6971 O O . ASP B 1 63 ? 34.312 15.039 24.266 1 82.62 63 ASP B O 1
ATOM 6975 N N . LEU B 1 64 ? 33.219 14.109 22.562 1 85.94 64 LEU B N 1
ATOM 6976 C CA . LEU B 1 64 ? 33.812 15.07 21.641 1 85.94 64 LEU B CA 1
ATOM 6977 C C . LEU B 1 64 ? 33.219 16.453 21.828 1 85.94 64 LEU B C 1
ATOM 6979 O O . LEU B 1 64 ? 32 16.625 21.641 1 85.94 64 LEU B O 1
ATOM 6983 N N . LYS B 1 65 ? 34 17.375 22.141 1 82.5 65 LYS B N 1
ATOM 6984 C CA . LYS B 1 65 ? 33.531 18.75 22.297 1 82.5 65 LYS B CA 1
ATOM 6985 C C . LYS B 1 65 ? 33.562 19.5 20.984 1 82.5 65 LYS B C 1
ATOM 6987 O O . LYS B 1 65 ? 34.312 19.156 20.078 1 82.5 65 LYS B O 1
ATOM 6992 N N . PRO B 1 66 ? 32.688 20.562 20.719 1 80.62 66 PRO B N 1
ATOM 6993 C CA . PRO B 1 66 ? 32.594 21.281 19.453 1 80.62 66 PRO B CA 1
ATOM 6994 C C . PRO B 1 66 ? 33.938 21.812 18.953 1 80.62 66 PRO B C 1
ATOM 6996 O O . PRO B 1 66 ? 34.156 21.859 17.75 1 80.62 66 PRO B O 1
ATOM 6999 N N . ASN B 1 67 ? 34.906 22.047 19.797 1 79.75 67 ASN B N 1
ATOM 7000 C CA . ASN B 1 67 ? 36.156 22.625 19.344 1 79.75 67 ASN B CA 1
ATOM 7001 C C . ASN B 1 67 ? 37.281 21.594 19.328 1 79.75 67 ASN B C 1
ATOM 7003 O O . ASN B 1 67 ? 38.406 21.922 19.016 1 79.75 67 ASN B O 1
ATOM 7007 N N . ASP B 1 68 ? 36.875 20.344 19.484 1 84.5 68 ASP B N 1
ATOM 7008 C CA . ASP B 1 68 ? 37.906 19.297 19.406 1 84.5 68 ASP B CA 1
ATOM 7009 C C . ASP B 1 68 ? 38.25 18.969 17.938 1 84.5 68 ASP B C 1
ATOM 7011 O O . ASP B 1 68 ? 37.344 18.812 17.109 1 84.5 68 ASP B O 1
ATOM 7015 N N . PRO B 1 69 ? 39.469 18.984 17.703 1 84.69 69 PRO B N 1
ATOM 7016 C CA . PRO B 1 69 ? 39.812 18.672 16.328 1 84.69 69 PRO B CA 1
ATOM 7017 C C . PRO B 1 69 ? 39.594 17.219 15.961 1 84.69 69 PRO B C 1
ATOM 7019 O O . PRO B 1 69 ? 39.812 16.328 16.781 1 84.69 69 PRO B O 1
ATOM 7022 N N . ILE B 1 70 ? 39.125 16.938 14.789 1 90.5 70 ILE B N 1
ATOM 7023 C CA . ILE B 1 70 ? 39 15.586 14.234 1 90.5 70 ILE B CA 1
ATOM 7024 C C . ILE B 1 70 ? 40.375 15.109 13.75 1 90.5 70 ILE B C 1
ATOM 7026 O O . ILE B 1 70 ? 41.062 15.82 13 1 90.5 70 ILE B O 1
ATOM 7030 N N . PRO B 1 71 ? 40.75 13.984 14.148 1 91 71 PRO B N 1
ATOM 7031 C CA . PRO B 1 71 ? 42.062 13.516 13.711 1 91 71 PRO B CA 1
ATOM 7032 C C . PRO B 1 71 ? 42.125 13.188 12.219 1 91 71 PRO B C 1
ATOM 7034 O O . PRO B 1 71 ? 41.094 12.867 11.617 1 91 71 PRO B O 1
ATOM 7037 N N . GLU B 1 72 ? 43.344 13.312 11.711 1 92.38 72 GLU B N 1
ATOM 7038 C CA . GLU B 1 72 ? 43.562 12.859 10.344 1 92.38 72 GLU B CA 1
ATOM 7039 C C . GLU B 1 72 ? 43.625 11.336 10.266 1 92.38 72 GLU B C 1
ATOM 7041 O O . GLU B 1 72 ? 43.844 10.672 11.289 1 92.38 72 GLU B O 1
ATOM 7046 N N . SER B 1 73 ? 43.375 10.805 9.062 1 89.06 73 SER B N 1
ATOM 7047 C CA . SER B 1 73 ? 43.469 9.359 8.875 1 89.06 73 SER B CA 1
ATOM 7048 C C . SER B 1 73 ? 44.906 8.883 9.039 1 89.06 73 SER B C 1
ATOM 7050 O O . SER B 1 73 ? 45.875 9.633 8.781 1 89.06 73 SER B O 1
ATOM 7052 N N . ASP B 1 74 ? 45 7.598 9.469 1 85.75 74 ASP B N 1
ATOM 7053 C CA . ASP B 1 74 ? 46.312 6.973 9.477 1 85.75 74 ASP B CA 1
ATOM 7054 C C . ASP B 1 74 ? 46.938 6.969 8.078 1 85.75 74 ASP B C 1
ATOM 7056 O O . ASP B 1 74 ? 46.25 6.637 7.102 1 85.75 74 ASP B O 1
ATOM 7060 N N . PRO B 1 75 ? 48.156 7.398 7.984 1 84.12 75 PRO B N 1
ATOM 7061 C CA . PRO B 1 75 ? 48.812 7.465 6.672 1 84.12 75 PRO B CA 1
ATOM 7062 C C . PRO B 1 75 ? 48.812 6.121 5.945 1 84.12 75 PRO B C 1
ATOM 7064 O O . PRO B 1 75 ? 48.844 6.082 4.711 1 84.12 75 PRO B O 1
ATOM 7067 N N . GLU B 1 76 ? 48.656 5.062 6.664 1 82 76 GLU B N 1
ATOM 7068 C CA . GLU B 1 76 ? 48.688 3.736 6.059 1 82 76 GLU B CA 1
ATOM 7069 C C . GLU B 1 76 ? 47.281 3.248 5.738 1 82 76 GLU B C 1
ATOM 7071 O O . GLU B 1 76 ? 47.094 2.191 5.129 1 82 76 GLU B O 1
ATOM 7076 N N . ASP B 1 77 ? 46.375 4.066 6.113 1 82.31 77 ASP B N 1
ATOM 7077 C CA . ASP B 1 77 ? 44.969 3.686 5.891 1 82.31 77 ASP B CA 1
ATOM 7078 C C . ASP B 1 77 ? 44.594 3.797 4.41 1 82.31 77 ASP B C 1
ATOM 7080 O O . ASP B 1 77 ? 44.812 4.836 3.787 1 82.31 77 ASP B O 1
ATOM 7084 N N . LYS B 1 78 ? 44.062 2.721 3.818 1 75 78 LYS B N 1
ATOM 7085 C CA . LYS B 1 78 ? 43.719 2.707 2.4 1 75 78 LYS B CA 1
ATOM 7086 C C . LYS B 1 78 ? 42.219 2.639 2.209 1 75 78 LYS B C 1
ATOM 7088 O O . LYS B 1 78 ? 41.719 2.32 1.12 1 75 78 LYS B O 1
ATOM 7093 N N . ALA B 1 79 ? 41.562 2.939 3.211 1 76.88 79 ALA B N 1
ATOM 7094 C CA . ALA B 1 79 ? 40.094 2.906 3.125 1 76.88 79 ALA B CA 1
ATOM 7095 C C . ALA B 1 79 ? 39.594 4.078 2.303 1 76.88 79 ALA B C 1
ATOM 7097 O O . ALA B 1 79 ? 40.281 5.062 2.09 1 76.88 79 ALA B O 1
ATOM 7098 N N . PRO B 1 80 ? 38.312 3.918 1.771 1 76.81 80 PRO B N 1
ATOM 7099 C CA . PRO B 1 80 ? 37.75 4.98 0.95 1 76.81 80 PRO B CA 1
ATOM 7100 C C . PRO B 1 80 ? 37.656 6.316 1.685 1 76.81 80 PRO B C 1
ATOM 7102 O O . PRO B 1 80 ? 37.594 7.371 1.049 1 76.81 80 PRO B O 1
ATOM 7105 N N . THR B 1 81 ? 37.719 6.336 2.99 1 85.94 81 THR B N 1
ATOM 7106 C CA . THR B 1 81 ? 37.562 7.555 3.775 1 85.94 81 THR B CA 1
ATOM 7107 C C . THR B 1 81 ? 38.938 8.148 4.137 1 85.94 81 THR B C 1
ATOM 7109 O O . THR B 1 81 ? 39 9.227 4.727 1 85.94 81 THR B O 1
ATOM 7112 N N . ALA B 1 82 ? 39.969 7.465 3.807 1 84.75 82 ALA B N 1
ATOM 7113 C CA . ALA B 1 82 ? 41.312 7.867 4.227 1 84.75 82 ALA B CA 1
ATOM 7114 C C . ALA B 1 82 ? 41.688 9.227 3.65 1 84.75 82 ALA B C 1
ATOM 7116 O O . ALA B 1 82 ? 42.438 9.992 4.273 1 84.75 82 ALA B O 1
ATOM 7117 N N . GLY B 1 83 ? 41.156 9.57 2.551 1 86.31 83 GLY B N 1
ATOM 7118 C CA . GLY B 1 83 ? 41.5 10.812 1.882 1 86.31 83 GLY B CA 1
ATOM 7119 C C . GLY B 1 83 ? 40.781 12.016 2.426 1 86.31 83 GLY B C 1
ATOM 7120 O O . GLY B 1 83 ? 41.094 13.156 2.102 1 86.31 83 GLY B O 1
ATOM 7121 N N . LEU B 1 84 ? 39.844 11.836 3.293 1 91.06 84 LEU B N 1
ATOM 7122 C CA . LEU B 1 84 ? 39.094 12.945 3.854 1 91.06 84 LEU B CA 1
ATOM 7123 C C . LEU B 1 84 ? 39.906 13.688 4.91 1 91.06 84 LEU B C 1
ATOM 7125 O O . LEU B 1 84 ? 40.312 13.094 5.906 1 91.06 84 LEU B O 1
ATOM 7129 N N . LYS B 1 85 ? 40.031 14.922 4.691 1 92.31 85 LYS B N 1
ATOM 7130 C CA . LYS B 1 85 ? 40.781 15.742 5.645 1 92.31 85 LYS B CA 1
ATOM 7131 C C . LYS B 1 85 ? 39.906 16.156 6.824 1 92.31 85 LYS B C 1
ATOM 7133 O O . LYS B 1 85 ? 38.656 16.188 6.703 1 92.31 85 LYS B O 1
ATOM 7138 N N . SER B 1 86 ? 40.562 16.438 7.871 1 92.5 86 SER B N 1
ATOM 7139 C CA . SER B 1 86 ? 39.875 16.891 9.07 1 92.5 86 SER B CA 1
ATOM 7140 C C . SER B 1 86 ? 39.094 18.172 8.789 1 92.5 86 SER B C 1
ATOM 7142 O O . SER B 1 86 ? 38.031 18.391 9.383 1 92.5 86 SER B O 1
ATOM 7144 N N . SER B 1 87 ? 39.594 19.031 7.973 1 91.56 87 SER B N 1
ATOM 7145 C CA . SER B 1 87 ? 38.969 20.312 7.656 1 91.56 87 SER B CA 1
ATOM 7146 C C . SER B 1 87 ? 37.688 20.125 6.836 1 91.56 87 SER B C 1
ATOM 7148 O O . SER B 1 87 ? 36.875 21.031 6.723 1 91.56 87 SER B O 1
ATOM 7150 N N . GLN B 1 88 ? 37.562 18.922 6.32 1 93.94 88 GLN B N 1
ATOM 7151 C CA . GLN B 1 88 ? 36.375 18.625 5.492 1 93.94 88 GLN B CA 1
ATOM 7152 C C . GLN B 1 88 ? 35.25 18.031 6.324 1 93.94 88 GLN B C 1
ATOM 7154 O O . GLN B 1 88 ? 34.188 17.688 5.789 1 93.94 88 GLN B O 1
ATOM 7159 N N . ILE B 1 89 ? 35.5 17.922 7.637 1 94.5 89 ILE B N 1
ATOM 7160 C CA . ILE B 1 89 ? 34.531 17.234 8.5 1 94.5 89 ILE B CA 1
ATOM 7161 C C . ILE B 1 89 ? 33.906 18.234 9.461 1 94.5 89 ILE B C 1
ATOM 7163 O O . ILE B 1 89 ? 34.594 19.031 10.102 1 94.5 89 ILE B O 1
ATOM 7167 N N . ILE B 1 90 ? 32.594 18.234 9.523 1 95.56 90 ILE B N 1
ATOM 7168 C CA . ILE B 1 90 ? 31.844 19.016 10.5 1 95.56 90 ILE B CA 1
ATOM 7169 C C . ILE B 1 90 ? 31.031 18.094 11.391 1 95.56 90 ILE B C 1
ATOM 7171 O O . ILE B 1 90 ? 29.969 17.609 10.984 1 95.56 90 ILE B O 1
ATOM 7175 N N . PRO B 1 91 ? 31.453 17.875 12.641 1 95.19 91 PRO B N 1
ATOM 7176 C CA . PRO B 1 91 ? 30.719 17 13.547 1 95.19 91 PRO B CA 1
ATOM 7177 C C . PRO B 1 91 ? 29.484 17.672 14.148 1 95.19 91 PRO B C 1
ATOM 7179 O O . PRO B 1 91 ? 29.547 18.844 14.523 1 95.19 91 PRO B O 1
ATOM 7182 N N . VAL B 1 92 ? 28.391 17 14.148 1 96.19 92 VAL B N 1
ATOM 7183 C CA . VAL B 1 92 ? 27.203 17.422 14.875 1 96.19 92 VAL B CA 1
ATOM 7184 C C . VAL B 1 92 ? 27.234 16.828 16.297 1 96.19 92 VAL B C 1
ATOM 7186 O O . VAL B 1 92 ? 27.531 15.656 16.469 1 96.19 92 VAL B O 1
ATOM 7189 N N . HIS B 1 93 ? 26.938 17.609 17.25 1 94.56 93 HIS B N 1
ATOM 7190 C CA . HIS B 1 93 ? 27 17.172 18.641 1 94.56 93 HIS B CA 1
ATOM 7191 C C . HIS B 1 93 ? 25.609 16.906 19.203 1 94.56 93 HIS B C 1
ATOM 7193 O O . HIS B 1 93 ? 24.75 17.781 19.203 1 94.56 93 HIS B O 1
ATOM 7199 N N . LEU B 1 94 ? 25.453 15.719 19.641 1 95.38 94 LEU B N 1
ATOM 7200 C CA . LEU B 1 94 ? 24.188 15.289 20.234 1 95.38 94 LEU B CA 1
ATOM 7201 C C . LEU B 1 94 ? 24.406 14.742 21.641 1 95.38 94 LEU B C 1
ATOM 7203 O O . LEU B 1 94 ? 25.438 14.125 21.922 1 95.38 94 LEU B O 1
ATOM 7207 N N . ASP B 1 95 ? 23.484 14.93 22.516 1 94 95 ASP B N 1
ATOM 7208 C CA . ASP B 1 95 ? 23.594 14.375 23.859 1 94 95 ASP B CA 1
ATOM 7209 C C . ASP B 1 95 ? 22.969 12.977 23.922 1 94 95 ASP B C 1
ATOM 7211 O O . ASP B 1 95 ? 22.328 12.523 22.969 1 94 95 ASP B O 1
ATOM 7215 N N . LYS B 1 96 ? 23.172 12.352 25.031 1 94.31 96 LYS B N 1
ATOM 7216 C CA . LYS B 1 96 ? 22.75 10.969 25.203 1 94.31 96 LYS B CA 1
ATOM 7217 C C . LYS B 1 96 ? 21.234 10.844 25.094 1 94.31 96 LYS B C 1
ATOM 7219 O O . LYS B 1 96 ? 20.719 9.906 24.484 1 94.31 96 LYS B O 1
ATOM 7224 N N . SER B 1 97 ? 20.547 11.711 25.688 1 96.06 97 SER B N 1
ATOM 7225 C CA . SER B 1 97 ? 19.078 11.672 25.656 1 96.06 97 SER B CA 1
ATOM 7226 C C . SER B 1 97 ? 18.562 11.891 24.25 1 96.06 97 SER B C 1
ATOM 7228 O O . SER B 1 97 ? 17.562 11.281 23.844 1 96.06 97 SER B O 1
ATOM 7230 N N . GLU B 1 98 ? 19.188 12.75 23.516 1 96.75 98 GLU B N 1
ATOM 7231 C CA . GLU B 1 98 ? 18.797 13.008 22.141 1 96.75 98 GLU B CA 1
ATOM 7232 C C . GLU B 1 98 ? 19 11.766 21.266 1 96.75 98 GLU B C 1
ATOM 7234 O O . GLU B 1 98 ? 18.156 11.445 20.422 1 96.75 98 GLU B O 1
ATOM 7239 N N . ILE B 1 99 ? 20.078 11.078 21.516 1 95.44 99 ILE B N 1
ATOM 7240 C CA . ILE B 1 99 ? 20.344 9.883 20.734 1 95.44 99 ILE B CA 1
ATOM 7241 C C . ILE B 1 99 ? 19.312 8.805 21.062 1 95.44 99 ILE B C 1
ATOM 7243 O O . ILE B 1 99 ? 18.844 8.086 20.188 1 95.44 99 ILE B O 1
ATOM 7247 N N . GLU B 1 100 ? 18.984 8.68 22.281 1 95.06 100 GLU B N 1
ATOM 7248 C CA . GLU B 1 100 ? 18 7.684 22.703 1 95.06 100 GLU B CA 1
ATOM 7249 C C . GLU B 1 100 ? 16.641 7.957 22.062 1 95.06 100 GLU B C 1
ATOM 7251 O O . GLU B 1 100 ? 16.016 7.043 21.516 1 95.06 100 GLU B O 1
ATOM 7256 N N . GLU B 1 101 ? 16.172 9.156 22.125 1 96.81 101 GLU B N 1
ATOM 7257 C CA . GLU B 1 101 ? 14.852 9.516 21.625 1 96.81 101 GLU B CA 1
ATOM 7258 C C . GLU B 1 101 ? 14.852 9.641 20.109 1 96.81 101 GLU B C 1
ATOM 7260 O O . GLU B 1 101 ? 13.922 9.164 19.453 1 96.81 101 GLU B O 1
ATOM 7265 N N . PHE B 1 102 ? 15.883 10.258 19.609 1 97 102 PHE B N 1
ATOM 7266 C CA . PHE B 1 102 ? 16 10.469 18.172 1 97 102 PHE B CA 1
ATOM 7267 C C . PHE B 1 102 ? 16.312 9.164 17.453 1 97 102 PHE B C 1
ATOM 7269 O O . PHE B 1 102 ? 15.555 8.727 16.594 1 97 102 PHE B O 1
ATOM 7276 N N . TYR B 1 103 ? 17.359 8.508 17.75 1 95.81 103 TYR B N 1
ATOM 7277 C CA . TYR B 1 103 ? 17.875 7.375 16.984 1 95.81 103 TYR B CA 1
ATOM 7278 C C . TYR B 1 103 ? 17.188 6.082 17.391 1 95.81 103 TYR B C 1
ATOM 7280 O O . TYR B 1 103 ? 16.625 5.379 16.531 1 95.81 103 TYR B O 1
ATOM 7288 N N . ASN B 1 104 ? 17.219 5.727 18.641 1 93.56 104 ASN B N 1
ATOM 7289 C CA . ASN B 1 104 ? 16.594 4.492 19.078 1 93.56 104 ASN B CA 1
ATOM 7290 C C . ASN B 1 104 ? 15.062 4.605 19.062 1 93.56 104 ASN B C 1
ATOM 7292 O O . ASN B 1 104 ? 14.375 3.664 18.656 1 93.56 104 ASN B O 1
ATOM 7296 N N . GLY B 1 105 ? 14.609 5.73 19.5 1 94.81 105 GLY B N 1
ATOM 7297 C CA . GLY B 1 105 ? 13.172 5.93 19.609 1 94.81 105 GLY B CA 1
ATOM 7298 C C . GLY B 1 105 ? 12.5 6.156 18.266 1 94.81 105 GLY B C 1
ATOM 7299 O O . GLY B 1 105 ? 11.781 5.285 17.766 1 94.81 105 GLY B O 1
ATOM 7300 N N . CYS B 1 106 ? 12.75 7.25 17.625 1 96.81 106 CYS B N 1
ATOM 7301 C CA . CYS B 1 106 ? 12.016 7.645 16.422 1 96.81 106 CYS B CA 1
ATOM 7302 C C . CYS B 1 106 ? 12.562 6.926 15.195 1 96.81 106 CYS B C 1
ATOM 7304 O O . CYS B 1 106 ? 11.797 6.309 14.445 1 96.81 106 CYS B O 1
ATOM 7306 N N . CYS B 1 107 ? 13.82 6.934 14.93 1 97.12 107 CYS B N 1
ATOM 7307 C CA . CYS B 1 107 ? 14.398 6.34 13.727 1 97.12 107 CYS B CA 1
ATOM 7308 C C . CYS B 1 107 ? 14.18 4.832 13.711 1 97.12 107 CYS B C 1
ATOM 7310 O O . CYS B 1 107 ? 13.648 4.289 12.734 1 97.12 107 CYS B O 1
ATOM 7312 N N . ASN B 1 108 ? 14.539 4.164 14.805 1 94.56 108 ASN B N 1
ATOM 7313 C CA . ASN B 1 108 ? 14.5 2.705 14.812 1 94.56 108 ASN B CA 1
ATOM 7314 C C . ASN B 1 108 ? 13.148 2.186 15.312 1 94.56 108 ASN B C 1
ATOM 7316 O O . ASN B 1 108 ? 12.711 1.109 14.906 1 94.56 108 ASN B O 1
ATOM 7320 N N . GLY B 1 109 ? 12.547 2.943 16.172 1 94.12 109 GLY B N 1
ATOM 7321 C CA . GLY B 1 109 ? 11.289 2.494 16.75 1 94.12 109 GLY B CA 1
ATOM 7322 C C . GLY B 1 109 ? 10.086 2.869 15.922 1 94.12 109 GLY B C 1
ATOM 7323 O O . GLY B 1 109 ? 9.062 2.18 15.953 1 94.12 109 GLY B O 1
ATOM 7324 N N . THR B 1 110 ? 10.133 3.975 15.188 1 96.25 110 THR B N 1
ATOM 7325 C CA . THR B 1 110 ? 8.992 4.469 14.43 1 96.25 110 THR B CA 1
ATOM 7326 C C . THR B 1 110 ? 9.203 4.266 12.93 1 96.25 110 THR B C 1
ATOM 7328 O O . THR B 1 110 ? 8.492 3.484 12.297 1 96.25 110 THR B O 1
ATOM 7331 N N . PHE B 1 111 ? 10.227 4.828 12.406 1 97.81 111 PHE B N 1
ATOM 7332 C CA . PHE B 1 111 ? 10.391 4.926 10.961 1 97.81 111 PHE B CA 1
ATOM 7333 C C . PHE B 1 111 ? 10.844 3.592 10.375 1 97.81 111 PHE B C 1
ATOM 7335 O O . PHE B 1 111 ? 10.352 3.166 9.336 1 97.81 111 PHE B O 1
ATOM 7342 N N . TRP B 1 112 ? 11.805 2.908 11.062 1 96.62 112 TRP B N 1
ATOM 7343 C CA . TRP B 1 112 ? 12.352 1.679 10.5 1 96.62 112 TRP B CA 1
ATOM 7344 C C . TRP B 1 112 ? 11.25 0.652 10.258 1 96.62 112 TRP B C 1
ATOM 7346 O O . TRP B 1 112 ? 11.078 0.177 9.133 1 96.62 112 TRP B O 1
ATOM 7356 N N . PRO B 1 113 ? 10.445 0.311 11.273 1 95.5 113 PRO B N 1
ATOM 7357 C CA . PRO B 1 113 ? 9.383 -0.663 11.008 1 95.5 113 PRO B CA 1
ATOM 7358 C C . PRO B 1 113 ? 8.328 -0.134 10.039 1 95.5 113 PRO B C 1
ATOM 7360 O O . PRO B 1 113 ? 7.852 -0.874 9.172 1 95.5 113 PRO B O 1
ATOM 7363 N N . LEU B 1 114 ? 7.941 1.144 10.148 1 96.62 114 LEU B N 1
ATOM 7364 C CA . LEU B 1 114 ? 6.906 1.716 9.297 1 96.62 114 LEU B CA 1
ATOM 7365 C C . LEU B 1 114 ? 7.324 1.677 7.832 1 96.62 114 LEU B C 1
ATOM 7367 O O . LEU B 1 114 ? 6.543 1.271 6.969 1 96.62 114 LEU B O 1
ATOM 7371 N N . PHE B 1 115 ? 8.562 2.115 7.535 1 97.88 115 PHE B N 1
ATOM 7372 C CA . PHE B 1 115 ? 9.047 2.215 6.164 1 97.88 115 PHE B CA 1
ATOM 7373 C C . PHE B 1 115 ? 9.281 0.831 5.57 1 97.88 115 PHE B C 1
ATOM 7375 O O . PHE B 1 115 ? 9.289 0.665 4.352 1 97.88 115 PHE B O 1
ATOM 7382 N N . HIS B 1 116 ? 9.484 -0.172 6.391 1 96.44 116 HIS B N 1
ATOM 7383 C CA . HIS B 1 116 ? 9.625 -1.546 5.922 1 96.44 116 HIS B CA 1
ATOM 7384 C C . HIS B 1 116 ? 8.289 -2.279 5.938 1 96.44 116 HIS B C 1
ATOM 7386 O O . HIS B 1 116 ? 8.25 -3.512 5.91 1 96.44 116 HIS B O 1
ATOM 7392 N N . SER B 1 117 ? 7.168 -1.538 6.047 1 94.06 117 SER B N 1
ATOM 7393 C CA . SER B 1 117 ? 5.801 -2.033 5.949 1 94.06 117 SER B CA 1
ATOM 7394 C C . SER B 1 117 ? 5.496 -3.043 7.051 1 94.06 117 SER B C 1
ATOM 7396 O O . SER B 1 117 ? 4.902 -4.094 6.793 1 94.06 117 SER B O 1
ATOM 7398 N N . MET B 1 118 ? 5.957 -2.744 8.258 1 93.56 118 MET B N 1
ATOM 7399 C CA . MET B 1 118 ? 5.68 -3.516 9.469 1 93.56 118 MET B CA 1
ATOM 7400 C C . MET B 1 118 ? 5.086 -2.627 10.555 1 93.56 118 MET B C 1
ATOM 7402 O O . MET B 1 118 ? 5.668 -2.482 11.633 1 93.56 118 MET B O 1
ATOM 7406 N N . PRO B 1 119 ? 3.863 -2.131 10.258 1 91.44 119 PRO B N 1
ATOM 7407 C CA . PRO B 1 119 ? 3.289 -1.093 11.117 1 91.44 119 PRO B CA 1
ATOM 7408 C C . PRO B 1 119 ? 3.021 -1.585 12.539 1 91.44 119 PRO B C 1
ATOM 7410 O O . PRO B 1 119 ? 3.018 -0.789 13.477 1 91.44 119 PRO B O 1
ATOM 7413 N N . ASP B 1 120 ? 2.848 -2.871 12.781 1 87.69 120 ASP B N 1
ATOM 7414 C CA . ASP B 1 120 ? 2.562 -3.404 14.109 1 87.69 120 ASP B CA 1
ATOM 7415 C C . ASP B 1 120 ? 3.754 -3.217 15.047 1 87.69 120 ASP B C 1
ATOM 7417 O O . ASP B 1 120 ? 3.602 -3.248 16.266 1 87.69 120 ASP B O 1
ATOM 7421 N N . ARG B 1 121 ? 4.891 -3.004 14.477 1 90.94 121 ARG B N 1
ATOM 7422 C CA . ARG B 1 121 ? 6.105 -2.84 15.266 1 90.94 121 ARG B CA 1
ATOM 7423 C C . ARG B 1 121 ? 6.418 -1.364 15.492 1 90.94 121 ARG B C 1
ATOM 7425 O O . ARG B 1 121 ? 7.309 -1.026 16.281 1 90.94 121 ARG B O 1
ATOM 7432 N N . ALA B 1 122 ? 5.684 -0.506 14.844 1 92.81 122 ALA B N 1
ATOM 7433 C CA . ALA B 1 122 ? 5.977 0.922 14.93 1 92.81 122 ALA B CA 1
ATOM 7434 C C . ALA B 1 122 ? 5.363 1.536 16.188 1 92.81 122 ALA B C 1
ATOM 7436 O O . ALA B 1 122 ? 4.211 1.252 16.516 1 92.81 122 ALA B O 1
ATOM 7437 N N . ASN B 1 123 ? 6.148 2.301 16.875 1 90.31 123 ASN B N 1
ATOM 7438 C CA . ASN B 1 123 ? 5.695 3.062 18.031 1 90.31 123 ASN B CA 1
ATOM 7439 C C . ASN B 1 123 ? 5.637 4.559 17.734 1 90.31 123 ASN B C 1
ATOM 7441 O O . ASN B 1 123 ? 6.621 5.145 17.281 1 90.31 123 ASN B O 1
ATOM 7445 N N . PHE B 1 124 ? 4.543 5.121 17.984 1 92.44 124 PHE B N 1
ATOM 7446 C CA . PHE B 1 124 ? 4.371 6.547 17.719 1 92.44 124 PHE B CA 1
ATOM 7447 C C . PHE B 1 124 ? 4.359 7.332 19.031 1 92.44 124 PHE B C 1
ATOM 7449 O O . PHE B 1 124 ? 3.311 7.496 19.656 1 92.44 124 PHE B O 1
ATOM 7456 N N . VAL B 1 125 ? 5.477 7.855 19.391 1 90.5 125 VAL B N 1
ATOM 7457 C CA . VAL B 1 125 ? 5.648 8.594 20.641 1 90.5 125 VAL B CA 1
ATOM 7458 C C . VAL B 1 125 ? 5.93 10.062 20.328 1 90.5 125 VAL B C 1
ATOM 7460 O O . VAL B 1 125 ? 6.93 10.391 19.688 1 90.5 125 VAL B O 1
ATOM 7463 N N . SER B 1 126 ? 5.16 10.961 20.844 1 90.12 126 SER B N 1
ATOM 7464 C CA . SER B 1 126 ? 5.254 12.391 20.562 1 90.12 126 SER B CA 1
ATOM 7465 C C . SER B 1 126 ? 6.594 12.961 21.031 1 90.12 126 SER B C 1
ATOM 7467 O O . SER B 1 126 ? 7.18 13.812 20.359 1 90.12 126 SER B O 1
ATOM 7469 N N . ARG B 1 127 ? 7 12.531 22.156 1 92.06 127 ARG B N 1
ATOM 7470 C CA . ARG B 1 127 ? 8.266 13.016 22.703 1 92.06 127 ARG B CA 1
ATOM 7471 C C . ARG B 1 127 ? 9.422 12.688 21.766 1 92.06 127 ARG B C 1
ATOM 7473 O O . ARG B 1 127 ? 10.273 13.539 21.5 1 92.06 127 ARG B O 1
ATOM 7480 N N . ASP B 1 128 ? 9.492 11.469 21.312 1 95.62 128 ASP B N 1
ATOM 7481 C CA . ASP B 1 128 ? 10.539 11.047 20.391 1 95.62 128 ASP B CA 1
ATOM 7482 C C . ASP B 1 128 ? 10.477 11.844 19.078 1 95.62 128 ASP B C 1
ATOM 7484 O O . ASP B 1 128 ? 11.516 12.211 18.516 1 95.62 128 ASP B O 1
ATOM 7488 N N . TRP B 1 129 ? 9.289 12.141 18.641 1 95.94 129 TRP B N 1
ATOM 7489 C CA . TRP B 1 129 ? 9.109 12.914 17.406 1 95.94 129 TRP B CA 1
ATOM 7490 C C . TRP B 1 129 ? 9.641 14.328 17.578 1 95.94 129 TRP B C 1
ATOM 7492 O O . TRP B 1 129 ? 10.336 14.844 16.703 1 95.94 129 TRP B O 1
ATOM 7502 N N . LYS B 1 130 ? 9.312 14.961 18.656 1 95.62 130 LYS B N 1
ATOM 7503 C CA . LYS B 1 130 ? 9.797 16.312 18.922 1 95.62 130 LYS B CA 1
ATOM 7504 C C . LYS B 1 130 ? 11.32 16.359 18.938 1 95.62 130 LYS B C 1
ATOM 7506 O O . LYS B 1 130 ? 11.93 17.281 18.391 1 95.62 130 LYS B O 1
ATOM 7511 N N . THR B 1 131 ? 11.898 15.375 19.562 1 98.19 131 THR B N 1
ATOM 7512 C CA . THR B 1 131 ? 13.352 15.289 19.594 1 98.19 131 THR B CA 1
ATOM 7513 C C . THR B 1 131 ? 13.922 15.039 18.203 1 98.19 131 THR B C 1
ATOM 7515 O O . THR B 1 131 ? 14.977 15.57 17.844 1 98.19 131 THR B O 1
ATOM 7518 N N . TYR B 1 132 ? 13.242 14.219 17.453 1 98.31 132 TYR B N 1
ATOM 7519 C CA . TYR B 1 132 ? 13.641 13.969 16.078 1 98.31 132 TYR B CA 1
ATOM 7520 C C . TYR B 1 132 ? 13.734 15.273 15.297 1 98.31 132 TYR B C 1
ATOM 7522 O O . TYR B 1 132 ? 14.727 15.531 14.617 1 98.31 132 TYR B O 1
ATOM 7530 N N . CYS B 1 133 ? 12.727 16.109 15.391 1 97.75 133 CYS B N 1
ATOM 7531 C CA . CYS B 1 133 ? 12.703 17.375 14.688 1 97.75 133 CYS B CA 1
ATOM 7532 C C . CYS B 1 133 ? 13.797 18.312 15.203 1 97.75 133 CYS B C 1
ATOM 7534 O O . CYS B 1 133 ? 14.445 19 14.414 1 97.75 133 CYS B O 1
ATOM 7536 N N . LYS B 1 134 ? 14 18.281 16.484 1 98 134 LYS B N 1
ATOM 7537 C CA . LYS B 1 134 ? 15.039 19.109 17.094 1 98 134 LYS B CA 1
ATOM 7538 C C . LYS B 1 134 ? 16.422 18.734 16.547 1 98 134 LYS B C 1
ATOM 7540 O O . LYS B 1 134 ? 17.219 19.609 16.219 1 98 134 LYS B O 1
ATOM 7545 N N . VAL B 1 135 ? 16.703 17.469 16.531 1 98.44 135 VAL B N 1
ATOM 7546 C CA . VAL B 1 135 ? 17.984 16.984 16.031 1 98.44 135 VAL B CA 1
ATOM 7547 C C . VAL B 1 135 ? 18.141 17.344 14.555 1 98.44 135 VAL B C 1
ATOM 7549 O O . VAL B 1 135 ? 19.219 17.734 14.109 1 98.44 135 VAL B O 1
ATOM 7552 N N . ASN B 1 136 ? 17.109 17.172 13.742 1 98.44 136 ASN B N 1
ATOM 7553 C CA . ASN B 1 136 ? 17.156 17.578 12.344 1 98.44 136 ASN B CA 1
ATOM 7554 C C . ASN B 1 136 ? 17.438 19.062 12.195 1 98.44 136 ASN B C 1
ATOM 7556 O O . ASN B 1 136 ? 18.125 19.484 11.258 1 98.44 136 ASN B O 1
ATOM 7560 N N . ASP B 1 137 ? 16.953 19.859 13.117 1 97.94 137 ASP B N 1
ATOM 7561 C CA . ASP B 1 137 ? 17.25 21.281 13.125 1 97.94 137 ASP B CA 1
ATOM 7562 C C . ASP B 1 137 ? 18.734 21.531 13.375 1 97.94 137 ASP B C 1
ATOM 7564 O O . ASP B 1 137 ? 19.344 22.438 12.789 1 97.94 137 ASP B O 1
ATOM 7568 N N . LYS B 1 138 ? 19.328 20.734 14.25 1 97.88 138 LYS B N 1
ATOM 7569 C CA . LYS B 1 138 ? 20.75 20.859 14.516 1 97.88 138 LYS B CA 1
ATOM 7570 C C . LYS B 1 138 ? 21.578 20.531 13.266 1 97.88 138 LYS B C 1
ATOM 7572 O O . LYS B 1 138 ? 22.547 21.219 12.961 1 97.88 138 LYS B O 1
ATOM 7577 N N . PHE B 1 139 ? 21.203 19.469 12.594 1 98.62 139 PHE B N 1
ATOM 7578 C CA . PHE B 1 139 ? 21.844 19.141 11.328 1 98.62 139 PHE B CA 1
ATOM 7579 C C . PHE B 1 139 ? 21.688 20.281 10.328 1 98.62 139 PHE B C 1
ATOM 7581 O O . PHE B 1 139 ? 22.609 20.609 9.594 1 98.62 139 PHE B O 1
ATOM 7588 N N . ALA B 1 140 ? 20.484 20.844 10.273 1 98.56 140 ALA B N 1
ATOM 7589 C CA . ALA B 1 140 ? 20.219 21.969 9.367 1 98.56 140 ALA B CA 1
ATOM 7590 C C . ALA B 1 140 ? 21.109 23.156 9.688 1 98.56 140 ALA B C 1
ATOM 7592 O O . ALA B 1 140 ? 21.656 23.797 8.781 1 98.56 140 ALA B O 1
ATOM 7593 N N . ASP B 1 141 ? 21.281 23.438 10.953 1 98.12 141 ASP B N 1
ATOM 7594 C CA . ASP B 1 141 ? 22.125 24.562 11.367 1 98.12 141 ASP B CA 1
ATOM 7595 C C . ASP B 1 141 ? 23.562 24.375 10.906 1 98.12 141 ASP B C 1
ATOM 7597 O O . ASP B 1 141 ? 24.172 25.297 10.383 1 98.12 141 ASP B O 1
ATOM 7601 N N . CYS B 1 142 ? 24.078 23.156 11.141 1 97.62 142 CYS B N 1
ATOM 7602 C CA . CYS B 1 142 ? 25.422 22.875 10.703 1 97.62 142 CYS B CA 1
ATOM 7603 C C . CYS B 1 142 ? 25.547 22.984 9.188 1 97.62 142 CYS B C 1
ATOM 7605 O O . CYS B 1 142 ? 26.531 23.5 8.672 1 97.62 142 CYS B O 1
ATOM 7607 N N . THR B 1 143 ? 24.594 22.516 8.484 1 98.56 143 THR B N 1
ATOM 7608 C CA . THR B 1 143 ? 24.578 22.547 7.023 1 98.56 143 THR B CA 1
ATOM 7609 C C . THR B 1 143 ? 24.531 23.984 6.516 1 98.56 143 THR B C 1
ATOM 7611 O O . THR B 1 143 ? 25.234 24.344 5.57 1 98.56 143 THR B O 1
ATOM 7614 N N . LEU B 1 144 ? 23.672 24.828 7.125 1 98.31 144 LEU B N 1
ATOM 7615 C CA . LEU B 1 144 ? 23.531 26.234 6.738 1 98.31 144 LEU B CA 1
ATOM 7616 C C . LEU B 1 144 ? 24.844 27 6.961 1 98.31 144 LEU B C 1
ATOM 7618 O O . LEU B 1 144 ? 25.219 27.844 6.148 1 98.31 144 LEU B O 1
ATOM 7622 N N . ALA B 1 145 ? 25.484 26.672 8.062 1 97.5 145 ALA B N 1
ATOM 7623 C CA . ALA B 1 145 ? 26.781 27.297 8.312 1 97.5 145 ALA B CA 1
ATOM 7624 C C . ALA B 1 145 ? 27.781 26.938 7.211 1 97.5 145 ALA B C 1
ATOM 7626 O O . ALA B 1 145 ? 28.484 27.812 6.695 1 97.5 145 ALA B O 1
ATOM 7627 N N . ALA B 1 146 ? 27.844 25.672 6.879 1 97.5 146 ALA B N 1
ATOM 7628 C CA . ALA B 1 146 ? 28.734 25.203 5.812 1 97.5 146 ALA B CA 1
ATOM 7629 C C . ALA B 1 146 ? 28.359 25.844 4.473 1 97.5 146 ALA B C 1
ATOM 7631 O O . ALA B 1 146 ? 29.234 26.188 3.68 1 97.5 146 ALA B O 1
ATOM 7632 N N . LEU B 1 147 ? 27.109 25.922 4.191 1 97.81 147 LEU B N 1
ATOM 7633 C CA . LEU B 1 147 ? 26.609 26.5 2.951 1 97.81 147 LEU B CA 1
ATOM 7634 C C . LEU B 1 147 ? 27 27.969 2.826 1 97.81 147 LEU B C 1
ATOM 7636 O O . LEU B 1 147 ? 27.484 28.406 1.773 1 97.81 147 LEU B O 1
ATOM 7640 N N . ARG B 1 148 ? 26.828 28.75 3.891 1 97.56 148 ARG B N 1
ATOM 7641 C CA . ARG B 1 148 ? 27.219 30.156 3.9 1 97.56 148 ARG B CA 1
ATOM 7642 C C . ARG B 1 148 ? 28.719 30.312 3.629 1 97.56 148 ARG B C 1
ATOM 7644 O O . ARG B 1 148 ? 29.125 31.203 2.875 1 97.56 148 ARG B O 1
ATOM 7651 N N . ASP B 1 149 ? 29.453 29.438 4.242 1 96.44 149 ASP B N 1
ATOM 7652 C CA . ASP B 1 149 ? 30.891 29.469 4.035 1 96.44 149 ASP B CA 1
ATOM 7653 C C . ASP B 1 149 ? 31.25 29.156 2.586 1 96.44 149 ASP B C 1
ATOM 7655 O O . ASP B 1 149 ? 32.125 29.812 1.998 1 96.44 149 ASP B O 1
ATOM 7659 N N . ALA B 1 150 ? 30.625 28.172 1.996 1 96 150 ALA B N 1
ATOM 7660 C CA . ALA B 1 150 ? 30.859 27.797 0.607 1 96 150 ALA B CA 1
ATOM 7661 C C . ALA B 1 150 ? 30.5 28.922 -0.344 1 96 150 ALA B C 1
ATOM 7663 O O . ALA B 1 150 ? 31.234 29.188 -1.307 1 96 150 ALA B O 1
ATOM 7664 N N . ILE B 1 151 ? 29.406 29.578 -0.099 1 96.75 151 ILE B N 1
ATOM 7665 C CA . ILE B 1 151 ? 28.953 30.688 -0.947 1 96.75 151 ILE B CA 1
ATOM 7666 C C . ILE B 1 151 ? 29.922 31.859 -0.844 1 96.75 151 ILE B C 1
ATOM 7668 O O . ILE B 1 151 ? 30.266 32.469 -1.853 1 96.75 151 ILE B O 1
ATOM 7672 N N . LYS B 1 152 ? 30.344 32.125 0.368 1 96.25 152 LYS B N 1
ATOM 7673 C CA . LYS B 1 152 ? 31.328 33.188 0.577 1 96.25 152 LYS B CA 1
ATOM 7674 C C . LYS B 1 152 ? 32.594 32.906 -0.223 1 96.25 152 LYS B C 1
ATOM 7676 O O . LYS B 1 152 ? 33.156 33.844 -0.828 1 96.25 152 LYS B O 1
ATOM 7681 N N . LYS B 1 153 ? 33.031 31.703 -0.194 1 94.88 153 LYS B N 1
ATOM 7682 C CA . LYS B 1 153 ? 34.25 31.328 -0.939 1 94.88 153 LYS B CA 1
ATOM 7683 C C . LYS B 1 153 ? 34.031 31.469 -2.441 1 94.88 153 LYS B C 1
ATOM 7685 O O . LYS B 1 153 ? 34.906 31.938 -3.162 1 94.88 153 LYS B O 1
ATOM 7690 N N . LEU B 1 154 ? 32.875 31.094 -2.906 1 94.38 154 LEU B N 1
ATOM 7691 C CA . LEU B 1 154 ? 32.531 31.234 -4.316 1 94.38 154 LEU B CA 1
ATOM 7692 C C . LEU B 1 154 ? 32.5 32.688 -4.734 1 94.38 154 LEU B C 1
ATOM 7694 O O . LEU B 1 154 ? 33.031 33.062 -5.77 1 94.38 154 LEU B O 1
ATOM 7698 N N . ASP B 1 155 ? 31.891 33.469 -3.875 1 95.12 155 ASP B N 1
ATOM 7699 C CA . ASP B 1 155 ? 31.781 34.875 -4.168 1 95.12 155 ASP B CA 1
ATOM 7700 C C . ASP B 1 155 ? 33.156 35.562 -4.172 1 95.12 155 ASP B C 1
ATOM 7702 O O . ASP B 1 155 ? 33.438 36.406 -5.004 1 95.12 155 ASP B O 1
ATOM 7706 N N . ALA B 1 156 ? 33.938 35.156 -3.273 1 95.56 156 ALA B N 1
ATOM 7707 C CA . ALA B 1 156 ? 35.281 35.688 -3.209 1 95.56 156 ALA B CA 1
ATOM 7708 C C . ALA B 1 156 ? 36.094 35.312 -4.457 1 95.56 156 ALA B C 1
ATOM 7710 O O . ALA B 1 156 ? 36.969 36.062 -4.898 1 95.56 156 ALA B O 1
ATOM 7711 N N . ALA B 1 157 ? 35.781 34.25 -5.031 1 94.19 157 ALA B N 1
ATOM 7712 C CA . ALA B 1 157 ? 36.438 33.781 -6.246 1 94.19 157 ALA B CA 1
ATOM 7713 C C . ALA B 1 157 ? 35.781 34.344 -7.492 1 94.19 157 ALA B C 1
ATOM 7715 O O . ALA B 1 157 ? 36.188 34.062 -8.617 1 94.19 157 ALA B O 1
ATOM 7716 N N . GLY B 1 158 ? 34.688 35.094 -7.367 1 93.06 158 GLY B N 1
ATOM 7717 C CA . GLY B 1 158 ? 34 35.719 -8.477 1 93.06 158 GLY B CA 1
ATOM 7718 C C . GLY B 1 158 ? 32.938 34.844 -9.125 1 93.06 158 GLY B C 1
ATOM 7719 O O . GLY B 1 158 ? 32.438 35.156 -10.203 1 93.06 158 GLY B O 1
ATOM 7720 N N . ASP B 1 159 ? 32.688 33.75 -8.516 1 92.69 159 ASP B N 1
ATOM 7721 C CA . ASP B 1 159 ? 31.672 32.844 -9.047 1 92.69 159 ASP B CA 1
ATOM 7722 C C . ASP B 1 159 ? 30.312 33.062 -8.391 1 92.69 159 ASP B C 1
ATOM 7724 O O . ASP B 1 159 ? 29.922 32.312 -7.477 1 92.69 159 ASP B O 1
ATOM 7728 N N . TYR B 1 160 ? 29.469 33.844 -8.945 1 91.69 160 TYR B N 1
ATOM 7729 C CA . TYR B 1 160 ? 28.219 34.281 -8.328 1 91.69 160 TYR B CA 1
ATOM 7730 C C . TYR B 1 160 ? 27.062 33.438 -8.836 1 91.69 160 TYR B C 1
ATOM 7732 O O . TYR B 1 160 ? 25.953 33.531 -8.305 1 91.69 160 TYR B O 1
ATOM 7740 N N . HIS B 1 161 ? 27.25 32.531 -9.727 1 87.69 161 HIS B N 1
ATOM 7741 C CA . HIS B 1 161 ? 26.156 31.797 -10.344 1 87.69 161 HIS B CA 1
ATOM 7742 C C . HIS B 1 161 ? 26.156 30.328 -9.938 1 87.69 161 HIS B C 1
ATOM 7744 O O . HIS B 1 161 ? 25.141 29.641 -10.031 1 87.69 161 HIS B O 1
ATOM 7750 N N . THR B 1 162 ? 27.266 29.906 -9.438 1 91 162 THR B N 1
ATOM 7751 C CA . THR B 1 162 ? 27.359 28.5 -9.047 1 91 162 THR B CA 1
ATOM 7752 C C . THR B 1 162 ? 26.656 28.266 -7.711 1 91 162 THR B C 1
ATOM 7754 O O . THR B 1 162 ? 26.922 28.969 -6.734 1 91 162 THR B O 1
ATOM 7757 N N . ALA B 1 163 ? 25.75 27.375 -7.684 1 93.31 163 ALA B N 1
ATOM 7758 C CA . ALA B 1 163 ? 25.062 27 -6.453 1 93.31 163 ALA B CA 1
ATOM 7759 C C . ALA B 1 163 ? 25.688 25.75 -5.828 1 93.31 163 ALA B C 1
ATOM 7761 O O . ALA B 1 163 ? 25.875 24.75 -6.512 1 93.31 163 ALA B O 1
ATOM 7762 N N . PRO B 1 164 ? 26.047 25.797 -4.566 1 95.19 164 PRO B N 1
ATOM 7763 C CA . PRO B 1 164 ? 26.547 24.594 -3.896 1 95.19 164 PRO B CA 1
ATOM 7764 C C . PRO B 1 164 ? 25.516 23.469 -3.877 1 95.19 164 PRO B C 1
ATOM 7766 O O . PRO B 1 164 ? 24.312 23.719 -3.867 1 95.19 164 PRO B O 1
ATOM 7769 N N . LEU B 1 165 ? 26.031 22.281 -3.852 1 95.19 165 LEU B N 1
ATOM 7770 C CA . LEU B 1 165 ? 25.188 21.094 -3.787 1 95.19 165 LEU B CA 1
ATOM 7771 C C . LEU B 1 165 ? 25.141 20.531 -2.371 1 95.19 165 LEU B C 1
ATOM 7773 O O . LEU B 1 165 ? 26.188 20.219 -1.791 1 95.19 165 LEU B O 1
ATOM 7777 N N . VAL B 1 166 ? 24 20.484 -1.827 1 97.19 166 VAL B N 1
ATOM 7778 C CA . VAL B 1 166 ? 23.797 19.828 -0.539 1 97.19 166 VAL B CA 1
ATOM 7779 C C . VAL B 1 166 ? 23.109 18.484 -0.745 1 97.19 166 VAL B C 1
ATOM 7781 O O . VAL B 1 166 ? 21.984 18.422 -1.231 1 97.19 166 VAL B O 1
ATOM 7784 N N . TRP B 1 167 ? 23.781 17.422 -0.415 1 97.19 167 TRP B N 1
ATOM 7785 C CA . TRP B 1 167 ? 23.281 16.062 -0.61 1 97.19 167 TRP B CA 1
ATOM 7786 C C . TRP B 1 167 ? 23.031 15.383 0.729 1 97.19 167 TRP B C 1
ATOM 7788 O O . TRP B 1 167 ? 23.969 14.945 1.398 1 97.19 167 TRP B O 1
ATOM 7798 N N . ILE B 1 168 ? 21.75 15.273 1.094 1 98.12 168 ILE B N 1
ATOM 7799 C CA . ILE B 1 168 ? 21.375 14.711 2.385 1 98.12 168 ILE B CA 1
ATOM 7800 C C . ILE B 1 168 ? 20.906 13.266 2.207 1 98.12 168 ILE B C 1
ATOM 7802 O O . ILE B 1 168 ? 20.203 12.945 1.247 1 98.12 168 ILE B O 1
ATOM 7806 N N . HIS B 1 169 ? 21.266 12.406 3.232 1 96.75 169 HIS B N 1
ATOM 7807 C CA . HIS B 1 169 ? 21.016 10.984 3.049 1 96.75 169 HIS B CA 1
ATOM 7808 C C . HIS B 1 169 ? 20.156 10.422 4.172 1 96.75 169 HIS B C 1
ATOM 7810 O O . HIS B 1 169 ? 20.453 10.617 5.352 1 96.75 169 HIS B O 1
ATOM 7816 N N . ASP B 1 170 ? 19.062 9.781 3.781 1 96.38 170 ASP B N 1
ATOM 7817 C CA . ASP B 1 170 ? 18.375 8.672 4.434 1 96.38 170 ASP B CA 1
ATOM 7818 C C . ASP B 1 170 ? 17.328 9.172 5.418 1 96.38 170 ASP B C 1
ATOM 7820 O O . ASP B 1 170 ? 17.094 10.375 5.52 1 96.38 170 ASP B O 1
ATOM 7824 N N . TYR B 1 171 ? 16.672 8.305 6.148 1 98 171 TYR B N 1
ATOM 7825 C CA . TYR B 1 171 ? 15.414 8.547 6.852 1 98 171 TYR B CA 1
ATOM 7826 C C . TYR B 1 171 ? 15.664 9.195 8.211 1 98 171 TYR B C 1
ATOM 7828 O O . TYR B 1 171 ? 14.734 9.703 8.836 1 98 171 TYR B O 1
ATOM 7836 N N . GLN B 1 172 ? 16.906 9.227 8.672 1 97.94 172 GLN B N 1
ATOM 7837 C CA . GLN B 1 172 ? 17.203 9.922 9.922 1 97.94 172 GLN B CA 1
ATOM 7838 C C . GLN B 1 172 ? 17.062 11.43 9.758 1 97.94 172 GLN B C 1
ATOM 7840 O O . GLN B 1 172 ? 16.969 12.164 10.75 1 97.94 172 GLN B O 1
ATOM 7845 N N . LEU B 1 173 ? 17.031 11.93 8.539 1 98.38 173 LEU B N 1
ATOM 7846 C CA . LEU B 1 173 ? 17.094 13.367 8.32 1 98.38 173 LEU B CA 1
ATOM 7847 C C . LEU B 1 173 ? 15.992 13.828 7.375 1 98.38 173 LEU B C 1
ATOM 7849 O O . LEU B 1 173 ? 16.219 14.664 6.5 1 98.38 173 LEU B O 1
ATOM 7853 N N . LEU B 1 174 ? 14.852 13.367 7.52 1 97.94 174 LEU B N 1
ATOM 7854 C CA . LEU B 1 174 ? 13.742 13.602 6.602 1 97.94 174 LEU B CA 1
ATOM 7855 C C . LEU B 1 174 ? 13.219 15.031 6.73 1 97.94 174 LEU B C 1
ATOM 7857 O O . LEU B 1 174 ? 12.609 15.562 5.801 1 97.94 174 LEU B O 1
ATOM 7861 N N . THR B 1 175 ? 13.422 15.719 7.859 1 96.56 175 THR B N 1
ATOM 7862 C CA . THR B 1 175 ? 12.852 17.047 8.055 1 96.56 175 THR B CA 1
ATOM 7863 C C . THR B 1 175 ? 13.945 18.109 8.062 1 96.56 175 THR B C 1
ATOM 7865 O O . THR B 1 175 ? 13.672 19.281 8.328 1 96.56 175 THR B O 1
ATOM 7868 N N . THR B 1 176 ? 15.172 17.734 7.832 1 98 176 THR B N 1
ATOM 7869 C CA . THR B 1 176 ? 16.312 18.656 7.848 1 98 176 THR B CA 1
ATOM 7870 C C . THR B 1 176 ? 16.141 19.734 6.789 1 98 176 THR B C 1
ATOM 7872 O O . THR B 1 176 ? 16.391 20.906 7.051 1 98 176 THR B O 1
ATOM 7875 N N . ALA B 1 177 ? 15.688 19.391 5.656 1 96.19 177 ALA B N 1
ATOM 7876 C CA . ALA B 1 177 ? 15.586 20.312 4.527 1 96.19 177 ALA B CA 1
ATOM 7877 C C . ALA B 1 177 ? 14.508 21.359 4.77 1 96.19 177 ALA B C 1
ATOM 7879 O O . ALA B 1 177 ? 14.516 22.422 4.148 1 96.19 177 ALA B O 1
ATOM 7880 N N . THR B 1 178 ? 13.516 21.047 5.625 1 94.12 178 THR B N 1
ATOM 7881 C CA . THR B 1 178 ? 12.453 22 5.91 1 94.12 178 THR B CA 1
ATOM 7882 C C . THR B 1 178 ? 13.031 23.328 6.398 1 94.12 178 THR B C 1
ATOM 7884 O O . THR B 1 178 ? 12.727 24.375 5.848 1 94.12 178 THR B O 1
ATOM 7887 N N . LYS B 1 179 ? 13.867 23.234 7.355 1 94.81 179 LYS B N 1
ATOM 7888 C CA . LYS B 1 179 ? 14.492 24.453 7.891 1 94.81 179 LYS B CA 1
ATOM 7889 C C . LYS B 1 179 ? 15.461 25.062 6.887 1 94.81 179 LYS B C 1
ATOM 7891 O O . LYS B 1 179 ? 15.516 26.281 6.727 1 94.81 179 LYS B O 1
ATOM 7896 N N . ILE B 1 180 ? 16.266 24.25 6.23 1 97.06 180 ILE B N 1
ATOM 7897 C CA . ILE B 1 180 ? 17.25 24.75 5.27 1 97.06 180 ILE B CA 1
ATOM 7898 C C . ILE B 1 180 ? 16.531 25.562 4.191 1 97.06 180 ILE B C 1
ATOM 7900 O O . ILE B 1 180 ? 16.953 26.672 3.861 1 97.06 180 ILE B O 1
ATOM 7904 N N . ARG B 1 181 ? 15.477 25.016 3.652 1 93.38 181 ARG B N 1
ATOM 7905 C CA . ARG B 1 181 ? 14.719 25.672 2.598 1 93.38 181 ARG B CA 1
ATOM 7906 C C . ARG B 1 181 ? 14.148 27 3.086 1 93.38 181 ARG B C 1
ATOM 7908 O O . ARG B 1 181 ? 14.219 28.016 2.383 1 93.38 181 ARG B O 1
ATOM 7915 N N . GLN B 1 182 ? 13.586 27.031 4.227 1 89.06 182 GLN B N 1
ATOM 7916 C CA . GLN B 1 182 ? 13.016 28.25 4.801 1 89.06 182 GLN B CA 1
ATOM 7917 C C . GLN B 1 182 ? 14.07 29.344 4.934 1 89.06 182 GLN B C 1
ATOM 7919 O O . GLN B 1 182 ? 13.828 30.484 4.555 1 89.06 182 GLN B O 1
ATOM 7924 N N . VAL B 1 183 ? 15.188 28.969 5.395 1 92.81 183 VAL B N 1
ATOM 7925 C CA . VAL B 1 183 ? 16.25 29.953 5.625 1 92.81 183 VAL B CA 1
ATOM 7926 C C . VAL B 1 183 ? 16.828 30.406 4.289 1 92.81 183 VAL B C 1
ATOM 7928 O O . VAL B 1 183 ? 17.141 31.594 4.113 1 92.81 183 VAL B O 1
ATOM 7931 N N . CYS B 1 184 ? 17.016 29.484 3.396 1 93.06 184 CYS B N 1
ATOM 7932 C CA . CYS B 1 184 ? 17.531 29.844 2.078 1 93.06 184 CYS B CA 1
ATOM 7933 C C . CYS B 1 184 ? 16.609 30.844 1.394 1 93.06 184 CYS B C 1
ATOM 7935 O O . CYS B 1 184 ? 17.094 31.797 0.758 1 93.06 184 CYS B O 1
ATOM 7937 N N . GLU B 1 185 ? 15.352 30.656 1.525 1 84.56 185 GLU B N 1
ATOM 7938 C CA . GLU B 1 185 ? 14.391 31.578 0.935 1 84.56 185 GLU B CA 1
ATOM 7939 C C . GLU B 1 185 ? 14.406 32.938 1.653 1 84.56 185 GLU B C 1
ATOM 7941 O O . GLU B 1 185 ? 14.375 33.969 1.012 1 84.56 185 GLU B O 1
ATOM 7946 N N . ALA B 1 186 ? 14.516 32.844 2.912 1 83.5 186 ALA B N 1
ATOM 7947 C CA . ALA B 1 186 ? 14.5 34.062 3.715 1 83.5 186 ALA B CA 1
ATOM 7948 C C . ALA B 1 186 ? 15.766 34.906 3.48 1 83.5 186 ALA B C 1
ATOM 7950 O O . ALA B 1 186 ? 15.711 36.125 3.439 1 83.5 186 ALA B O 1
ATOM 7951 N N . GLU B 1 187 ? 16.906 34.188 3.295 1 91.06 187 GLU B N 1
ATOM 7952 C CA . GLU B 1 187 ? 18.188 34.875 3.156 1 91.06 187 GLU B CA 1
ATOM 7953 C C . GLU B 1 187 ? 18.641 34.906 1.697 1 91.06 187 GLU B C 1
ATOM 7955 O O . GLU B 1 187 ? 19.703 35.438 1.386 1 91.06 187 GLU B O 1
ATOM 7960 N N . ASN B 1 188 ? 17.797 34.406 0.815 1 90.75 188 ASN B N 1
ATOM 7961 C CA . ASN B 1 188 ? 18.109 34.344 -0.609 1 90.75 188 ASN B CA 1
ATOM 7962 C C . ASN B 1 188 ? 19.453 33.656 -0.858 1 90.75 188 ASN B C 1
ATOM 7964 O O . ASN B 1 188 ? 20.312 34.188 -1.558 1 90.75 188 ASN B O 1
ATOM 7968 N N . LEU B 1 189 ? 19.703 32.531 -0.276 1 95.12 189 LEU B N 1
ATOM 7969 C CA . LEU B 1 189 ? 20.891 31.703 -0.483 1 95.12 189 LEU B CA 1
ATOM 7970 C C . LEU B 1 189 ? 20.703 30.766 -1.67 1 95.12 189 LEU B C 1
ATOM 7972 O O . LEU B 1 189 ? 19.672 30.094 -1.788 1 95.12 189 LEU B O 1
ATOM 7976 N N . ARG B 1 190 ? 21.656 30.812 -2.588 1 94.12 190 ARG B N 1
ATOM 7977 C CA . ARG B 1 190 ? 21.594 29.859 -3.697 1 94.12 190 ARG B CA 1
ATOM 7978 C C . ARG B 1 190 ? 22.094 28.484 -3.27 1 94.12 190 ARG B C 1
ATOM 7980 O O . ARG B 1 190 ? 23.125 28.359 -2.605 1 94.12 190 ARG B O 1
ATOM 7987 N N . CYS B 1 191 ? 21.344 27.438 -3.537 1 94.19 191 CYS B N 1
ATOM 7988 C CA . CYS B 1 191 ? 21.703 26.078 -3.17 1 94.19 191 CYS B CA 1
ATOM 7989 C C . CYS B 1 191 ? 20.859 25.062 -3.924 1 94.19 191 CYS B C 1
ATOM 7991 O O . CYS B 1 191 ? 19.719 25.344 -4.273 1 94.19 191 CYS B O 1
ATOM 7993 N N . LYS B 1 192 ? 21.422 23.922 -4.277 1 93.94 192 LYS B N 1
ATOM 7994 C CA . LYS B 1 192 ? 20.688 22.766 -4.762 1 93.94 192 LYS B CA 1
ATOM 7995 C C . LYS B 1 192 ? 20.609 21.672 -3.689 1 93.94 192 LYS B C 1
ATOM 7997 O O . LYS B 1 192 ? 21.641 21.172 -3.229 1 93.94 192 LYS B O 1
ATOM 8002 N N . LEU B 1 193 ? 19.406 21.328 -3.357 1 96 193 LEU B N 1
ATOM 8003 C CA . LEU B 1 193 ? 19.188 20.344 -2.301 1 96 193 LEU B CA 1
ATOM 8004 C C . LEU B 1 193 ? 18.781 19 -2.887 1 96 193 LEU B C 1
ATOM 8006 O O . LEU B 1 193 ? 17.766 18.891 -3.572 1 96 193 LEU B O 1
ATOM 8010 N N . GLY B 1 194 ? 19.547 17.984 -2.658 1 97.12 194 GLY B N 1
ATOM 8011 C CA . GLY B 1 194 ? 19.25 16.625 -3.086 1 97.12 194 GLY B CA 1
ATOM 8012 C C . GLY B 1 194 ? 19.094 15.664 -1.931 1 97.12 194 GLY B C 1
ATOM 8013 O O . GLY B 1 194 ? 19.75 15.805 -0.897 1 97.12 194 GLY B O 1
ATOM 8014 N N . PHE B 1 195 ? 18.234 14.711 -2.096 1 97.88 195 PHE B N 1
ATOM 8015 C CA . PHE B 1 195 ? 17.969 13.711 -1.064 1 97.88 195 PHE B CA 1
ATOM 8016 C C . PHE B 1 195 ? 18 12.305 -1.651 1 97.88 195 PHE B C 1
ATOM 8018 O O . PHE B 1 195 ? 17.547 12.086 -2.781 1 97.88 195 PHE B O 1
ATOM 8025 N N . PHE B 1 196 ? 18.516 11.367 -0.886 1 97.81 196 PHE B N 1
ATOM 8026 C CA . PHE B 1 196 ? 18.453 9.961 -1.259 1 97.81 196 PHE B CA 1
ATOM 8027 C C . PHE B 1 196 ? 18 9.109 -0.08 1 97.81 196 PHE B C 1
ATOM 8029 O O . PHE B 1 196 ? 18.578 9.18 1.005 1 97.81 196 PHE B O 1
ATOM 8036 N N . LEU B 1 197 ? 16.938 8.32 -0.27 1 98.06 197 LEU B N 1
ATOM 8037 C CA . LEU B 1 197 ? 16.453 7.391 0.743 1 98.06 197 LEU B CA 1
ATOM 8038 C C . LEU B 1 197 ? 17 5.988 0.497 1 98.06 197 LEU B C 1
ATOM 8040 O O . LEU B 1 197 ? 16.781 5.414 -0.572 1 98.06 197 LEU B O 1
ATOM 8044 N N . HIS B 1 198 ? 17.609 5.379 1.511 1 96.19 198 HIS B N 1
ATOM 8045 C CA . HIS B 1 198 ? 18.312 4.113 1.318 1 96.19 198 HIS B CA 1
ATOM 8046 C C . HIS B 1 198 ? 17.453 2.936 1.783 1 96.19 198 HIS B C 1
ATOM 8048 O O . HIS B 1 198 ? 17.844 1.778 1.624 1 96.19 198 HIS B O 1
ATOM 8054 N N . ILE B 1 199 ? 16.344 3.127 2.418 1 97.06 199 ILE B N 1
ATOM 8055 C CA . ILE B 1 199 ? 15.406 2.096 2.83 1 97.06 199 ILE B CA 1
ATOM 8056 C C . ILE B 1 199 ? 14.141 2.178 1.974 1 97.06 199 ILE B C 1
ATOM 8058 O O . ILE B 1 199 ? 14 3.09 1.157 1 97.06 199 ILE B O 1
ATOM 8062 N N . PRO B 1 200 ? 13.234 1.235 2.098 1 97.38 200 PRO B N 1
ATOM 8063 C CA . PRO B 1 200 ? 12 1.313 1.31 1 97.38 200 PRO B CA 1
ATOM 8064 C C . PRO B 1 200 ? 11.133 2.506 1.697 1 97.38 200 PRO B C 1
ATOM 8066 O O . PRO B 1 200 ? 11.336 3.109 2.754 1 97.38 200 PRO B O 1
ATOM 8069 N N . PHE B 1 201 ? 10.266 2.938 0.776 1 97.88 201 PHE B N 1
ATOM 8070 C CA . PHE B 1 201 ? 9.188 3.865 1.104 1 97.88 201 PHE B CA 1
ATOM 8071 C C . PHE B 1 201 ? 7.832 3.164 1.045 1 97.88 201 PHE B C 1
ATOM 8073 O O . PHE B 1 201 ? 7.484 2.561 0.028 1 97.88 201 PHE B O 1
ATOM 8080 N N . PRO B 1 202 ? 7.098 3.186 2.096 1 96.44 202 PRO B N 1
ATOM 8081 C CA . PRO B 1 202 ? 5.883 2.377 2.197 1 96.44 202 PRO B CA 1
ATOM 8082 C C . PRO B 1 202 ? 4.73 2.938 1.367 1 96.44 202 PRO B C 1
ATOM 8084 O O . PRO B 1 202 ? 4.773 4.094 0.944 1 96.44 202 PRO B O 1
ATOM 8087 N N . SER B 1 203 ? 3.695 2.127 1.147 1 95 203 SER B N 1
ATOM 8088 C CA . SER B 1 203 ? 2.48 2.521 0.44 1 95 203 SER B CA 1
ATOM 8089 C C . SER B 1 203 ? 1.64 3.48 1.277 1 95 203 SER B C 1
ATOM 8091 O O . SER B 1 203 ? 1.88 3.641 2.475 1 95 203 SER B O 1
ATOM 8093 N N . TRP B 1 204 ? 0.62 4.098 0.65 1 94.12 204 TRP B N 1
ATOM 8094 C CA . TRP B 1 204 ? -0.277 5.051 1.298 1 94.12 204 TRP B CA 1
ATOM 8095 C C . TRP B 1 204 ? -0.986 4.41 2.486 1 94.12 204 TRP B C 1
ATOM 8097 O O . TRP B 1 204 ? -1.139 5.035 3.537 1 94.12 204 TRP B O 1
ATOM 8107 N N . ASP B 1 205 ? -1.373 3.115 2.389 1 92.06 205 ASP B N 1
ATOM 8108 C CA . ASP B 1 205 ? -2.104 2.408 3.438 1 92.06 205 ASP B CA 1
ATOM 8109 C C . ASP B 1 205 ? -1.286 2.34 4.727 1 92.06 205 ASP B C 1
ATOM 8111 O O . ASP B 1 205 ? -1.848 2.283 5.82 1 92.06 205 ASP B O 1
ATOM 8115 N N . ILE B 1 206 ? 0.004 2.424 4.547 1 95.06 206 ILE B N 1
ATOM 8116 C CA . ILE B 1 206 ? 0.886 2.285 5.703 1 95.06 206 ILE B CA 1
ATOM 8117 C C . ILE B 1 206 ? 1.363 3.662 6.156 1 95.06 206 ILE B C 1
ATOM 8119 O O . ILE B 1 206 ? 1.343 3.971 7.352 1 95.06 206 ILE B O 1
ATOM 8123 N N . MET B 1 207 ? 1.756 4.504 5.207 1 96.44 207 MET B N 1
ATOM 8124 C CA . MET B 1 207 ? 2.305 5.82 5.523 1 96.44 207 MET B CA 1
ATOM 8125 C C . MET B 1 207 ? 1.297 6.652 6.305 1 96.44 207 MET B C 1
ATOM 8127 O O . MET B 1 207 ? 1.672 7.391 7.223 1 96.44 207 MET B O 1
ATOM 8131 N N . ARG B 1 208 ? 0.076 6.527 6.004 1 94.44 208 ARG B N 1
ATOM 8132 C CA . ARG B 1 208 ? -0.95 7.387 6.586 1 94.44 208 ARG B CA 1
ATOM 8133 C C . ARG B 1 208 ? -1.175 7.047 8.055 1 94.44 208 ARG B C 1
ATOM 8135 O O . ARG B 1 208 ? -1.826 7.805 8.781 1 94.44 208 ARG B O 1
ATOM 8142 N N . LEU B 1 209 ? -0.695 5.934 8.523 1 95.06 209 LEU B N 1
ATOM 8143 C CA . LEU B 1 209 ? -0.804 5.582 9.938 1 95.06 209 LEU B CA 1
ATOM 8144 C C . LEU B 1 209 ? 0.042 6.516 10.797 1 95.06 209 LEU B C 1
ATOM 8146 O O . LEU B 1 209 ? -0.198 6.645 12 1 95.06 209 LEU B O 1
ATOM 8150 N N . LEU B 1 210 ? 1.104 7.043 10.188 1 96.25 210 LEU B N 1
ATOM 8151 C CA . LEU B 1 210 ? 1.999 7.961 10.883 1 96.25 210 LEU B CA 1
ATOM 8152 C C . LEU B 1 210 ? 1.283 9.266 11.219 1 96.25 210 LEU B C 1
ATOM 8154 O O . LEU B 1 210 ? 0.82 9.977 10.32 1 96.25 210 LEU B O 1
ATOM 8158 N N . PRO B 1 211 ? 1.239 9.57 12.508 1 92.12 211 PRO B N 1
ATOM 8159 C CA . PRO B 1 211 ? 0.537 10.797 12.891 1 92.12 211 PRO B CA 1
ATOM 8160 C C . PRO B 1 211 ? 1.162 12.047 12.281 1 92.12 211 PRO B C 1
ATOM 8162 O O . PRO B 1 211 ? 0.481 13.062 12.102 1 92.12 211 PRO B O 1
ATOM 8165 N N . TRP B 1 212 ? 2.432 11.969 11.906 1 93.94 212 TRP B N 1
ATOM 8166 C CA . TRP B 1 212 ? 3.166 13.125 11.398 1 93.94 212 TRP B CA 1
ATOM 8167 C C . TRP B 1 212 ? 3.523 12.938 9.93 1 93.94 212 TRP B C 1
ATOM 8169 O O . TRP B 1 212 ? 4.582 13.383 9.477 1 93.94 212 TRP B O 1
ATOM 8179 N N . ASP B 1 213 ? 2.678 12.203 9.242 1 94.94 213 ASP B N 1
ATOM 8180 C CA . ASP B 1 213 ? 2.934 11.875 7.84 1 94.94 213 ASP B CA 1
ATOM 8181 C C . ASP B 1 213 ? 3.027 13.141 6.988 1 94.94 213 ASP B C 1
ATOM 8183 O O . ASP B 1 213 ? 3.854 13.219 6.078 1 94.94 213 ASP B O 1
ATOM 8187 N N . ASP B 1 214 ? 2.227 14.172 7.27 1 92.81 214 ASP B N 1
ATOM 8188 C CA . ASP B 1 214 ? 2.248 15.406 6.492 1 92.81 214 ASP B CA 1
ATOM 8189 C C . ASP B 1 214 ? 3.59 16.125 6.633 1 92.81 214 ASP B C 1
ATOM 8191 O O . ASP B 1 214 ? 4.152 16.594 5.645 1 92.81 214 ASP B O 1
ATOM 8195 N N . GLN B 1 215 ? 4.145 16.156 7.828 1 94.06 215 GLN B N 1
ATOM 8196 C CA . GLN B 1 215 ? 5.426 16.812 8.07 1 94.06 215 GLN B CA 1
ATOM 8197 C C . GLN B 1 215 ? 6.562 16.062 7.367 1 94.06 215 GLN B C 1
ATOM 8199 O O . GLN B 1 215 ? 7.484 16.688 6.836 1 94.06 215 GLN B O 1
ATOM 8204 N N . ILE B 1 216 ? 6.492 14.805 7.383 1 97.12 216 ILE B N 1
ATOM 8205 C CA . ILE B 1 216 ? 7.512 14 6.73 1 97.12 216 ILE B CA 1
ATOM 8206 C C . ILE B 1 216 ? 7.461 14.219 5.223 1 97.12 216 ILE B C 1
ATOM 8208 O O . ILE B 1 216 ? 8.492 14.43 4.582 1 97.12 216 ILE B O 1
ATOM 8212 N N . LEU B 1 217 ? 6.258 14.18 4.664 1 96.75 217 LEU B N 1
ATOM 8213 C CA . LEU B 1 217 ? 6.105 14.367 3.225 1 96.75 217 LEU B CA 1
ATOM 8214 C C . LEU B 1 217 ? 6.539 15.766 2.811 1 96.75 217 LEU B C 1
ATOM 8216 O O . LEU B 1 217 ? 7.23 15.938 1.803 1 96.75 217 LEU B O 1
ATOM 8220 N N . GLN B 1 218 ? 6.156 16.75 3.584 1 94.31 218 GLN B N 1
ATOM 8221 C CA . GLN B 1 218 ? 6.586 18.109 3.303 1 94.31 218 GLN B CA 1
ATOM 8222 C C . GLN B 1 218 ? 8.102 18.25 3.41 1 94.31 218 GLN B C 1
ATOM 8224 O O . GLN B 1 218 ? 8.727 18.953 2.619 1 94.31 218 GLN B O 1
ATOM 8229 N N . GLY B 1 219 ? 8.664 17.594 4.438 1 95.81 219 GLY B N 1
ATOM 8230 C CA . GLY B 1 219 ? 10.109 17.594 4.57 1 95.81 219 GLY B CA 1
ATOM 8231 C C . GLY B 1 219 ? 10.828 17.031 3.357 1 95.81 219 GLY B C 1
ATOM 8232 O O . GLY B 1 219 ? 11.844 17.562 2.916 1 95.81 219 GLY B O 1
ATOM 8233 N N . MET B 1 220 ? 10.289 16.031 2.824 1 96.81 220 MET B N 1
ATOM 8234 C CA . MET B 1 220 ? 10.891 15.398 1.656 1 96.81 220 MET B CA 1
ATOM 8235 C C . MET B 1 220 ? 10.648 16.234 0.4 1 96.81 220 MET B C 1
ATOM 8237 O O . MET B 1 220 ? 11.422 16.156 -0.559 1 96.81 220 MET B O 1
ATOM 8241 N N . LEU B 1 221 ? 9.609 17.016 0.408 1 94.31 221 LEU B N 1
ATOM 8242 C CA . LEU B 1 221 ? 9.281 17.859 -0.731 1 94.31 221 LEU B CA 1
ATOM 8243 C C . LEU B 1 221 ? 10.055 19.172 -0.659 1 94.31 221 LEU B C 1
ATOM 8245 O O . LEU B 1 221 ? 10 19.984 -1.591 1 94.31 221 LEU B O 1
ATOM 8249 N N . ALA B 1 222 ? 10.734 19.391 0.44 1 94.56 222 ALA B N 1
ATOM 8250 C CA . ALA B 1 222 ? 11.555 20.594 0.555 1 94.56 222 ALA B CA 1
ATOM 8251 C C . ALA B 1 222 ? 12.812 20.484 -0.308 1 94.56 222 ALA B C 1
ATOM 8253 O O . ALA B 1 222 ? 13.469 21.5 -0.586 1 94.56 222 ALA B O 1
ATOM 8254 N N . TYR B 1 223 ? 13.133 19.297 -0.741 1 95 223 TYR B N 1
ATOM 8255 C CA . TYR B 1 223 ? 14.281 19.062 -1.608 1 95 223 TYR B CA 1
ATOM 8256 C C . TYR B 1 223 ? 13.961 19.422 -3.053 1 95 223 TYR B C 1
ATOM 8258 O O . TYR B 1 223 ? 12.789 19.562 -3.418 1 95 223 TYR B O 1
ATOM 8266 N N . ASP B 1 224 ? 15.008 19.703 -3.85 1 93.38 224 ASP B N 1
ATOM 8267 C CA . ASP B 1 224 ? 14.844 19.938 -5.281 1 93.38 224 ASP B CA 1
ATOM 8268 C C . ASP B 1 224 ? 14.781 18.609 -6.043 1 93.38 224 ASP B C 1
ATOM 8270 O O . ASP B 1 224 ? 14.195 18.547 -7.129 1 93.38 224 ASP B O 1
ATOM 8274 N N . PHE B 1 225 ? 15.414 17.703 -5.496 1 95.69 225 PHE B N 1
ATOM 8275 C CA . PHE B 1 225 ? 15.508 16.375 -6.102 1 95.69 225 PHE B CA 1
ATOM 8276 C C . PHE B 1 225 ? 15.492 15.289 -5.031 1 95.69 225 PHE B C 1
ATOM 8278 O O . PHE B 1 225 ? 16.297 15.32 -4.094 1 95.69 225 PHE B O 1
ATOM 8285 N N . THR B 1 226 ? 14.508 14.383 -5.152 1 97.56 226 THR B N 1
ATOM 8286 C CA . THR B 1 226 ? 14.391 13.25 -4.234 1 97.56 226 THR B CA 1
ATOM 8287 C C . THR B 1 226 ? 14.523 11.93 -4.98 1 97.56 226 THR B C 1
ATOM 8289 O O . THR B 1 226 ? 13.805 11.68 -5.949 1 97.56 226 THR B O 1
ATOM 8292 N N . ALA B 1 227 ? 15.43 11.07 -4.5 1 98.12 227 ALA B N 1
ATOM 8293 C CA . ALA B 1 227 ? 15.688 9.828 -5.227 1 98.12 227 ALA B CA 1
ATOM 8294 C C . ALA B 1 227 ? 15.539 8.617 -4.309 1 98.12 227 ALA B C 1
ATOM 8296 O O . ALA B 1 227 ? 15.68 8.727 -3.09 1 98.12 227 ALA B O 1
ATOM 8297 N N . PHE B 1 228 ? 15.203 7.492 -4.918 1 97.88 228 PHE B N 1
ATOM 8298 C CA . PHE B 1 228 ? 14.992 6.199 -4.277 1 97.88 228 PHE B CA 1
ATOM 8299 C C . PHE B 1 228 ? 15.727 5.094 -5.027 1 97.88 228 PHE B C 1
ATOM 8301 O O . PHE B 1 228 ? 16.312 5.34 -6.082 1 97.88 228 PHE B O 1
ATOM 8308 N N . HIS B 1 229 ? 15.656 3.908 -4.484 1 96.44 229 HIS B N 1
ATOM 8309 C CA . HIS B 1 229 ? 16.328 2.783 -5.117 1 96.44 229 HIS B CA 1
ATOM 8310 C C . HIS B 1 229 ? 15.547 2.27 -6.316 1 96.44 229 HIS B C 1
ATOM 8312 O O . HIS B 1 229 ? 16.125 1.973 -7.363 1 96.44 229 HIS B O 1
ATOM 8318 N N . ILE B 1 230 ? 14.25 2.125 -6.168 1 95.38 230 ILE B N 1
ATOM 8319 C CA . ILE B 1 230 ? 13.492 1.483 -7.234 1 95.38 230 ILE B CA 1
ATOM 8320 C C . ILE B 1 230 ? 12.234 2.297 -7.535 1 95.38 230 ILE B C 1
ATOM 8322 O O . ILE B 1 230 ? 11.836 3.15 -6.738 1 95.38 230 ILE B O 1
ATOM 8326 N N . GLU B 1 231 ? 11.602 2.037 -8.602 1 93.62 231 GLU B N 1
ATOM 8327 C CA . GLU B 1 231 ? 10.453 2.789 -9.094 1 93.62 231 GLU B CA 1
ATOM 8328 C C . GLU B 1 231 ? 9.258 2.656 -8.156 1 93.62 231 GLU B C 1
ATOM 8330 O O . GLU B 1 231 ? 8.508 3.613 -7.953 1 93.62 231 GLU B O 1
ATOM 8335 N N . ASP B 1 232 ? 9.07 1.511 -7.59 1 92.88 232 ASP B N 1
ATOM 8336 C CA . ASP B 1 232 ? 7.945 1.29 -6.68 1 92.88 232 ASP B CA 1
ATOM 8337 C C . ASP B 1 232 ? 7.988 2.268 -5.512 1 92.88 232 ASP B C 1
ATOM 8339 O O . ASP B 1 232 ? 6.945 2.748 -5.059 1 92.88 232 ASP B O 1
ATOM 8343 N N . TYR B 1 233 ? 9.172 2.516 -4.98 1 96.75 233 TYR B N 1
ATOM 8344 C CA . TYR B 1 233 ? 9.312 3.459 -3.877 1 96.75 233 TYR B CA 1
ATOM 8345 C C . TYR B 1 233 ? 8.914 4.863 -4.309 1 96.75 233 TYR B C 1
ATOM 8347 O O . TYR B 1 233 ? 8.273 5.594 -3.549 1 96.75 233 TYR B O 1
ATOM 8355 N N . CYS B 1 234 ? 9.297 5.234 -5.566 1 97.06 234 CYS B N 1
ATOM 8356 C CA . CYS B 1 234 ? 8.938 6.539 -6.117 1 97.06 234 CYS B CA 1
ATOM 8357 C C . CYS B 1 234 ? 7.426 6.691 -6.223 1 97.06 234 CYS B C 1
ATOM 8359 O O . CYS B 1 234 ? 6.867 7.707 -5.801 1 97.06 234 CYS B O 1
ATOM 8361 N N . LEU B 1 235 ? 6.828 5.648 -6.766 1 94.56 235 LEU B N 1
ATOM 8362 C CA . LEU B 1 235 ? 5.387 5.691 -6.984 1 94.56 235 LEU B CA 1
ATOM 8363 C C . LEU B 1 235 ? 4.637 5.773 -5.66 1 94.56 235 LEU B C 1
ATOM 8365 O O . LEU B 1 235 ? 3.643 6.492 -5.547 1 94.56 235 LEU B O 1
ATOM 8369 N N . ASN B 1 236 ? 5.023 4.977 -4.688 1 96.62 236 ASN B N 1
ATOM 8370 C CA . ASN B 1 236 ? 4.43 5.074 -3.359 1 96.62 236 ASN B CA 1
ATOM 8371 C C . ASN B 1 236 ? 4.523 6.492 -2.805 1 96.62 236 ASN B C 1
ATOM 8373 O O . ASN B 1 236 ? 3.553 7.02 -2.262 1 96.62 236 ASN B O 1
ATOM 8377 N N . PHE B 1 237 ? 5.703 7.117 -2.93 1 98.06 237 PHE B N 1
ATOM 8378 C CA . PHE B 1 237 ? 5.918 8.469 -2.422 1 98.06 237 PHE B CA 1
ATOM 8379 C C . PHE B 1 237 ? 4.996 9.461 -3.121 1 98.06 237 PHE B C 1
ATOM 8381 O O . PHE B 1 237 ? 4.332 10.266 -2.465 1 98.06 237 PHE B O 1
ATOM 8388 N N . ILE B 1 238 ? 4.961 9.414 -4.43 1 97.25 238 ILE B N 1
ATOM 8389 C CA . ILE B 1 238 ? 4.152 10.312 -5.238 1 97.25 238 ILE B CA 1
ATOM 8390 C C . ILE B 1 238 ? 2.678 10.156 -4.867 1 97.25 238 ILE B C 1
ATOM 8392 O O . ILE B 1 238 ? 1.968 11.156 -4.691 1 97.25 238 ILE B O 1
ATOM 8396 N N . ASP B 1 239 ? 2.26 8.922 -4.672 1 94.94 239 ASP B N 1
ATOM 8397 C CA . ASP B 1 239 ? 0.878 8.648 -4.285 1 94.94 239 ASP B CA 1
ATOM 8398 C C . ASP B 1 239 ? 0.558 9.258 -2.922 1 94.94 239 ASP B C 1
ATOM 8400 O O . ASP B 1 239 ? -0.519 9.82 -2.727 1 94.94 239 ASP B O 1
ATOM 8404 N N . CYS B 1 240 ? 1.448 9.094 -1.977 1 96.75 240 CYS B N 1
ATOM 8405 C CA . CYS B 1 240 ? 1.255 9.664 -0.647 1 96.75 240 CYS B CA 1
ATOM 8406 C C . CYS B 1 240 ? 1.146 11.18 -0.713 1 96.75 240 CYS B C 1
ATOM 8408 O O . CYS B 1 240 ? 0.308 11.781 -0.036 1 96.75 240 CYS B O 1
ATOM 8410 N N . CYS B 1 241 ? 1.99 11.836 -1.507 1 96.12 241 CYS B N 1
ATOM 8411 C CA . CYS B 1 241 ? 1.956 13.289 -1.649 1 96.12 241 CYS B CA 1
ATOM 8412 C C . CYS B 1 241 ? 0.63 13.75 -2.244 1 96.12 241 CYS B C 1
ATOM 8414 O O . CYS B 1 241 ? 0.052 14.734 -1.792 1 96.12 241 CYS B O 1
ATOM 8416 N N . CYS B 1 242 ? 0.2 13.047 -3.193 1 93.38 242 CYS B N 1
ATOM 8417 C CA . CYS B 1 242 ? -1.052 13.391 -3.859 1 93.38 242 CYS B CA 1
ATOM 8418 C C . CYS B 1 242 ? -2.234 13.242 -2.908 1 93.38 242 CYS B C 1
ATOM 8420 O O . CYS B 1 242 ? -3.037 14.164 -2.764 1 93.38 242 CYS B O 1
ATOM 8422 N N . ARG B 1 243 ? -2.32 12.203 -2.219 1 90.62 243 ARG B N 1
ATOM 8423 C CA . ARG B 1 243 ? -3.496 11.859 -1.425 1 90.62 243 ARG B CA 1
ATOM 8424 C C . ARG B 1 243 ? -3.506 12.625 -0.104 1 90.62 243 ARG B C 1
ATOM 8426 O O . ARG B 1 243 ? -4.566 13.016 0.388 1 90.62 243 ARG B O 1
ATOM 8433 N N . ARG B 1 244 ? -2.371 12.766 0.436 1 92.25 244 ARG B N 1
ATOM 8434 C CA . ARG B 1 244 ? -2.301 13.352 1.771 1 92.25 244 ARG B CA 1
ATOM 8435 C C . ARG B 1 244 ? -2.248 14.875 1.702 1 92.25 244 ARG B C 1
ATOM 8437 O O . ARG B 1 244 ? -2.861 15.555 2.523 1 92.25 244 ARG B O 1
ATOM 8444 N N . LEU B 1 245 ? -1.463 15.367 0.753 1 91.56 245 LEU B N 1
ATOM 8445 C CA . LEU B 1 245 ? -1.193 16.797 0.723 1 91.56 245 LEU B CA 1
ATOM 8446 C C . LEU B 1 245 ? -1.939 17.469 -0.426 1 91.56 245 LEU B C 1
ATOM 8448 O O . LEU B 1 245 ? -1.914 18.688 -0.558 1 91.56 245 LEU B O 1
ATOM 8452 N N . GLY B 1 246 ? -2.543 16.719 -1.272 1 86.31 246 GLY B N 1
ATOM 8453 C CA . GLY B 1 246 ? -3.256 17.297 -2.408 1 86.31 246 GLY B CA 1
ATOM 8454 C C . GLY B 1 246 ? -2.334 17.781 -3.506 1 86.31 246 GLY B C 1
ATOM 8455 O O . GLY B 1 246 ? -2.705 18.672 -4.281 1 86.31 246 GLY B O 1
ATOM 8456 N N . CYS B 1 247 ? -1.182 17.219 -3.631 1 91.19 247 CYS B N 1
ATOM 8457 C CA . CYS B 1 247 ? -0.219 17.625 -4.648 1 91.19 247 CYS B CA 1
ATOM 8458 C C . CYS B 1 247 ? -0.708 17.25 -6.043 1 91.19 247 CYS B C 1
ATOM 8460 O O . CYS B 1 247 ? -1.372 16.219 -6.219 1 91.19 247 CYS B O 1
ATOM 8462 N N . ARG B 1 248 ? -0.413 18.125 -6.977 1 89.5 248 ARG B N 1
ATOM 8463 C CA . ARG B 1 248 ? -0.501 17.688 -8.367 1 89.5 248 ARG B CA 1
ATOM 8464 C C . ARG B 1 248 ? 0.683 16.797 -8.742 1 89.5 248 ARG B C 1
ATOM 8466 O O . ARG B 1 248 ? 1.818 17.078 -8.344 1 89.5 248 ARG B O 1
ATOM 8473 N N . VAL B 1 249 ? 0.359 15.773 -9.477 1 93.44 249 VAL B N 1
ATOM 8474 C CA . VAL B 1 249 ? 1.428 14.812 -9.727 1 93.44 249 VAL B CA 1
ATOM 8475 C C . VAL B 1 249 ? 1.43 14.422 -11.203 1 93.44 249 VAL B C 1
ATOM 8477 O O . VAL B 1 249 ? 0.394 14.484 -11.875 1 93.44 249 VAL B O 1
ATOM 8480 N N . ASP B 1 250 ? 2.562 14.242 -11.789 1 91.25 250 ASP B N 1
ATOM 8481 C CA . ASP B 1 250 ? 2.814 13.594 -13.078 1 91.25 250 ASP B CA 1
ATOM 8482 C C . ASP B 1 250 ? 3.518 12.25 -12.891 1 91.25 250 ASP B C 1
ATOM 8484 O O . ASP B 1 250 ? 4.742 12.203 -12.773 1 91.25 250 ASP B O 1
ATOM 8488 N N . ARG B 1 251 ? 2.771 11.188 -12.922 1 88.12 251 ARG B N 1
ATOM 8489 C CA . ARG B 1 251 ? 3.289 9.859 -12.602 1 88.12 251 ARG B CA 1
ATOM 8490 C C . ARG B 1 251 ? 4.195 9.352 -13.719 1 88.12 251 ARG B C 1
ATOM 8492 O O . ARG B 1 251 ? 5.105 8.555 -13.469 1 88.12 251 ARG B O 1
ATOM 8499 N N . THR B 1 252 ? 4.008 9.766 -14.883 1 84.31 252 THR B N 1
ATOM 8500 C CA . THR B 1 252 ? 4.812 9.336 -16.016 1 84.31 252 THR B CA 1
ATOM 8501 C C . THR B 1 252 ? 6.219 9.922 -15.945 1 84.31 252 THR B C 1
ATOM 8503 O O . THR B 1 252 ? 7.207 9.203 -16.094 1 84.31 252 THR B O 1
ATOM 8506 N N . ASN B 1 253 ? 6.242 11.195 -15.633 1 89 253 ASN B N 1
ATOM 8507 C CA . ASN B 1 253 ? 7.535 11.859 -15.562 1 89 253 ASN B CA 1
ATOM 8508 C C . ASN B 1 253 ? 8.055 11.938 -14.125 1 89 253 ASN B C 1
ATOM 8510 O O . ASN B 1 253 ? 9.141 12.461 -13.883 1 89 253 ASN B O 1
ATOM 8514 N N . MET B 1 254 ? 7.336 11.453 -13.172 1 93.38 254 MET B N 1
ATOM 8515 C CA . MET B 1 254 ? 7.68 11.375 -11.758 1 93.38 254 MET B CA 1
ATOM 8516 C C . MET B 1 254 ? 7.941 12.758 -11.18 1 93.38 254 MET B C 1
ATOM 8518 O O . MET B 1 254 ? 8.992 13 -10.586 1 93.38 254 MET B O 1
ATOM 8522 N N . LEU B 1 255 ? 7 13.641 -11.367 1 94.62 255 LEU B N 1
ATOM 8523 C CA . LEU B 1 255 ? 7.047 15.008 -10.844 1 94.62 255 LEU B CA 1
ATOM 8524 C C . LEU B 1 255 ? 5.949 15.227 -9.812 1 94.62 255 LEU B C 1
ATOM 8526 O O . LEU B 1 255 ? 4.848 14.688 -9.938 1 94.62 255 LEU B O 1
ATOM 8530 N N . VAL B 1 256 ? 6.258 15.977 -8.797 1 95.19 256 VAL B N 1
ATOM 8531 C CA . VAL B 1 256 ? 5.309 16.391 -7.766 1 95.19 256 VAL B CA 1
ATOM 8532 C C . VAL B 1 256 ? 5.336 17.906 -7.613 1 95.19 256 VAL B C 1
ATOM 8534 O O . VAL B 1 256 ? 6.41 18.5 -7.535 1 95.19 256 VAL B O 1
ATOM 8537 N N . GLU B 1 257 ? 4.227 18.5 -7.625 1 91.5 257 GLU B N 1
ATOM 8538 C CA . GLU B 1 257 ? 4.141 19.938 -7.461 1 91.5 257 GLU B CA 1
ATOM 8539 C C . GLU B 1 257 ? 3.332 20.312 -6.223 1 91.5 257 GLU B C 1
ATOM 8541 O O . GLU B 1 257 ? 2.24 19.781 -6.008 1 91.5 257 GLU B O 1
ATOM 8546 N N . LEU B 1 258 ? 3.855 21.078 -5.418 1 86.12 258 LEU B N 1
ATOM 8547 C CA . LEU B 1 258 ? 3.178 21.609 -4.242 1 86.12 258 LEU B CA 1
ATOM 8548 C C . LEU B 1 258 ? 3.35 23.125 -4.152 1 86.12 258 LEU B C 1
ATOM 8550 O O . LEU B 1 258 ? 4.473 23.609 -4.059 1 86.12 258 LEU B O 1
ATOM 8554 N N . ALA B 1 259 ? 2.225 23.797 -4.133 1 80.38 259 ALA B N 1
ATOM 8555 C CA . ALA B 1 259 ? 2.184 25.25 -3.951 1 80.38 259 ALA B CA 1
ATOM 8556 C C . ALA B 1 259 ? 3.148 25.953 -4.906 1 80.38 259 ALA B C 1
ATOM 8558 O O . ALA B 1 259 ? 3.938 26.797 -4.484 1 80.38 259 ALA B O 1
ATOM 8559 N N . GLY B 1 260 ? 3.295 25.5 -6.129 1 79.12 260 GLY B N 1
ATOM 8560 C CA . GLY B 1 260 ? 4.047 26.188 -7.16 1 79.12 260 GLY B CA 1
ATOM 8561 C C . GLY B 1 260 ? 5.438 25.609 -7.371 1 79.12 260 GLY B C 1
ATOM 8562 O O . GLY B 1 260 ? 6.105 25.938 -8.352 1 79.12 260 GLY B O 1
ATOM 8563 N N . ARG B 1 261 ? 5.879 24.828 -6.504 1 86.25 261 ARG B N 1
ATOM 8564 C CA . ARG B 1 261 ? 7.199 24.219 -6.641 1 86.25 261 ARG B CA 1
ATOM 8565 C C . ARG B 1 261 ? 7.098 22.812 -7.191 1 86.25 261 ARG B C 1
ATOM 8567 O O . ARG B 1 261 ? 6.273 22.016 -6.727 1 86.25 261 ARG B O 1
ATOM 8574 N N . THR B 1 262 ? 7.906 22.547 -8.195 1 91.19 262 THR B N 1
ATOM 8575 C CA . THR B 1 262 ? 7.926 21.219 -8.789 1 91.19 262 THR B CA 1
ATOM 8576 C C . THR B 1 262 ? 9.18 20.453 -8.367 1 91.19 262 THR B C 1
ATOM 8578 O O . THR B 1 262 ? 10.289 20.969 -8.477 1 91.19 262 THR B O 1
ATOM 8581 N N . ILE B 1 263 ? 8.977 19.328 -7.902 1 93.62 263 ILE B N 1
ATOM 8582 C CA . ILE B 1 263 ? 10.062 18.469 -7.438 1 93.62 263 ILE B CA 1
ATOM 8583 C C . ILE B 1 263 ? 10.18 17.234 -8.336 1 93.62 263 ILE B C 1
ATOM 8585 O O . ILE B 1 263 ? 9.164 16.656 -8.719 1 93.62 263 ILE B O 1
ATOM 8589 N N . GLN B 1 264 ? 11.414 16.906 -8.641 1 94.94 264 GLN B N 1
ATOM 8590 C CA . GLN B 1 264 ? 11.672 15.695 -9.422 1 94.94 264 GLN B CA 1
ATOM 8591 C C . GLN B 1 264 ? 11.953 14.5 -8.516 1 94.94 264 GLN B C 1
ATOM 8593 O O . GLN B 1 264 ? 12.695 14.625 -7.539 1 94.94 264 GLN B O 1
ATOM 8598 N N . VAL B 1 265 ? 11.312 13.406 -8.828 1 97.25 265 VAL B N 1
ATOM 8599 C CA . VAL B 1 265 ? 11.508 12.133 -8.133 1 97.25 265 VAL B CA 1
ATOM 8600 C C . VAL B 1 265 ? 12.086 11.102 -9.102 1 97.25 265 VAL B C 1
ATOM 8602 O O . VAL B 1 265 ? 11.664 11.023 -10.258 1 97.25 265 VAL B O 1
ATOM 8605 N N . LYS B 1 266 ? 13.133 10.344 -8.672 1 96.94 266 LYS B N 1
ATOM 8606 C CA . LYS B 1 266 ? 13.711 9.359 -9.586 1 96.94 266 LYS B CA 1
ATOM 8607 C C . LYS B 1 266 ? 14.156 8.109 -8.836 1 96.94 266 LYS B C 1
ATOM 8609 O O . LYS B 1 266 ? 14.539 8.18 -7.664 1 96.94 266 LYS B O 1
ATOM 8614 N N . ALA B 1 267 ? 14.07 7.012 -9.539 1 96.44 267 ALA B N 1
ATOM 8615 C CA . ALA B 1 267 ? 14.648 5.758 -9.07 1 96.44 267 ALA B CA 1
ATOM 8616 C C . ALA B 1 267 ? 16.094 5.609 -9.539 1 96.44 267 ALA B C 1
ATOM 8618 O O . ALA B 1 267 ? 16.359 5.598 -10.742 1 96.44 267 ALA B O 1
ATOM 8619 N N . LEU B 1 268 ? 16.984 5.586 -8.641 1 96.44 268 LEU B N 1
ATOM 8620 C CA . LEU B 1 268 ? 18.406 5.402 -8.914 1 96.44 268 LEU B CA 1
ATOM 8621 C C . LEU B 1 268 ? 18.969 4.266 -8.078 1 96.44 268 LEU B C 1
ATOM 8623 O O . LEU B 1 268 ? 19.531 4.5 -7.004 1 96.44 268 LEU B O 1
ATOM 8627 N N . PRO B 1 269 ? 18.875 3.033 -8.602 1 95.44 269 PRO B N 1
ATOM 8628 C CA . PRO B 1 269 ? 19.406 1.912 -7.824 1 95.44 269 PRO B CA 1
ATOM 8629 C C . PRO B 1 269 ? 20.906 2.059 -7.527 1 95.44 269 PRO B C 1
ATOM 8631 O O . PRO B 1 269 ? 21.703 2.211 -8.453 1 95.44 269 PRO B O 1
ATOM 8634 N N . ILE B 1 270 ? 21.234 1.991 -6.266 1 94.38 270 ILE B N 1
ATOM 8635 C CA . ILE B 1 270 ? 22.625 2.133 -5.867 1 94.38 270 ILE B CA 1
ATOM 8636 C C . ILE B 1 270 ? 23.406 0.87 -6.246 1 94.38 270 ILE B C 1
ATOM 8638 O O . ILE B 1 270 ? 22.859 -0.237 -6.188 1 94.38 270 ILE B O 1
ATOM 8642 N N . GLY B 1 271 ? 24.672 1.036 -6.707 1 93.19 271 GLY B N 1
ATOM 8643 C CA . GLY B 1 271 ? 25.562 -0.068 -7.004 1 93.19 271 GLY B CA 1
ATOM 8644 C C . GLY B 1 271 ? 26.688 -0.217 -5.988 1 93.19 271 GLY B C 1
ATOM 8645 O O . GLY B 1 271 ? 26.609 0.35 -4.898 1 93.19 271 GLY B O 1
ATOM 8646 N N . ILE B 1 272 ? 27.594 -1.061 -6.277 1 92.38 272 ILE B N 1
ATOM 8647 C CA . ILE B 1 272 ? 28.781 -1.291 -5.457 1 92.38 272 ILE B CA 1
ATOM 8648 C C . ILE B 1 272 ? 30.031 -0.974 -6.27 1 92.38 272 ILE B C 1
ATOM 8650 O O . ILE B 1 272 ? 29.984 -0.853 -7.496 1 92.38 272 ILE B O 1
ATOM 8654 N N . PRO B 1 273 ? 31.156 -0.664 -5.539 1 91.06 273 PRO B N 1
ATOM 8655 C CA . PRO B 1 273 ? 32.406 -0.62 -6.289 1 91.06 273 PRO B CA 1
ATOM 8656 C C . PRO B 1 273 ? 32.812 -1.978 -6.871 1 91.06 273 PRO B C 1
ATOM 8658 O O . PRO B 1 273 ? 33.625 -2.684 -6.297 1 91.06 273 PRO B O 1
ATOM 8661 N N . PHE B 1 274 ? 32.312 -2.225 -8.047 1 95.25 274 PHE B N 1
ATOM 8662 C CA . PHE B 1 274 ? 32.375 -3.547 -8.664 1 95.25 274 PHE B CA 1
ATOM 8663 C C . PHE B 1 274 ? 33.812 -4.027 -8.805 1 95.25 274 PHE B C 1
ATOM 8665 O O . PHE B 1 274 ? 34.156 -5.133 -8.367 1 95.25 274 PHE B O 1
ATOM 8672 N N . ASP B 1 275 ? 34.719 -3.213 -9.281 1 94.31 275 ASP B N 1
ATOM 8673 C CA . ASP B 1 275 ? 36.094 -3.604 -9.562 1 94.31 275 ASP B CA 1
ATOM 8674 C C . ASP B 1 275 ? 36.844 -3.891 -8.266 1 94.31 275 ASP B C 1
ATOM 8676 O O . ASP B 1 275 ? 37.719 -4.762 -8.234 1 94.31 275 ASP B O 1
ATOM 8680 N N . ARG B 1 276 ? 36.5 -3.184 -7.316 1 89.88 276 ARG B N 1
ATOM 8681 C CA . ARG B 1 276 ? 37.156 -3.42 -6.027 1 89.88 276 ARG B CA 1
ATOM 8682 C C . ARG B 1 276 ? 36.844 -4.824 -5.512 1 89.88 276 ARG B C 1
ATOM 8684 O O . ARG B 1 276 ? 37.719 -5.516 -5.02 1 89.88 276 ARG B O 1
ATOM 8691 N N . PHE B 1 277 ? 35.656 -5.27 -5.641 1 93.62 277 PHE B N 1
ATOM 8692 C CA . PHE B 1 277 ? 35.281 -6.582 -5.145 1 93.62 277 PHE B CA 1
ATOM 8693 C C . PHE B 1 277 ? 35.844 -7.688 -6.023 1 93.62 277 PHE B C 1
ATOM 8695 O O . PHE B 1 277 ? 36.188 -8.766 -5.535 1 93.62 277 PHE B O 1
ATOM 8702 N N . VAL B 1 278 ? 35.938 -7.383 -7.324 1 97 278 VAL B N 1
ATOM 8703 C CA . VAL B 1 278 ? 36.625 -8.328 -8.211 1 97 278 VAL B CA 1
ATOM 8704 C C . VAL B 1 278 ? 38.062 -8.508 -7.762 1 97 278 VAL B C 1
ATOM 8706 O O . VAL B 1 278 ? 38.531 -9.641 -7.617 1 97 278 VAL B O 1
ATOM 8709 N N . GLN B 1 279 ? 38.719 -7.414 -7.422 1 95.19 279 GLN B N 1
ATOM 8710 C CA . GLN B 1 279 ? 40.125 -7.457 -7.004 1 95.19 279 GLN B CA 1
ATOM 8711 C C . GLN B 1 279 ? 40.281 -8.164 -5.66 1 95.19 279 GLN B C 1
ATOM 8713 O O . GLN B 1 279 ? 41.219 -8.961 -5.477 1 95.19 279 GLN B O 1
ATOM 8718 N N . LEU B 1 280 ? 39.406 -7.902 -4.812 1 93.19 280 LEU B N 1
ATOM 8719 C CA . LEU B 1 280 ? 39.438 -8.562 -3.51 1 93.19 280 LEU B CA 1
ATOM 8720 C C . LEU B 1 280 ? 39.281 -10.07 -3.664 1 93.19 280 LEU B C 1
ATOM 8722 O O . LEU B 1 280 ? 39.969 -10.836 -2.98 1 93.19 280 LEU B O 1
ATOM 8726 N N . SER B 1 281 ? 38.406 -10.461 -4.547 1 95.69 281 SER B N 1
ATOM 8727 C CA . SER B 1 281 ? 38.156 -11.883 -4.75 1 95.69 281 SER B CA 1
ATOM 8728 C C . SER B 1 281 ? 39.344 -12.586 -5.387 1 95.69 281 SER B C 1
ATOM 8730 O O . SER B 1 281 ? 39.562 -13.773 -5.133 1 95.69 281 SER B O 1
ATOM 8732 N N . GLU B 1 282 ? 40.062 -11.914 -6.184 1 95.75 282 GLU B N 1
ATOM 8733 C CA . GLU B 1 282 ? 41.25 -12.477 -6.82 1 95.75 282 GLU B CA 1
ATOM 8734 C C . GLU B 1 282 ? 42.375 -12.711 -5.805 1 95.75 282 GLU B C 1
ATOM 8736 O O . GLU B 1 282 ? 43.094 -13.719 -5.879 1 95.75 282 GLU B O 1
ATOM 8741 N N . LYS B 1 283 ? 42.406 -11.828 -4.844 1 93 283 LYS B N 1
ATOM 8742 C CA . LYS B 1 283 ? 43.531 -11.828 -3.92 1 93 283 LYS B CA 1
ATOM 8743 C C . LYS B 1 283 ? 43.219 -12.617 -2.65 1 93 283 LYS B C 1
ATOM 8745 O O . LYS B 1 283 ? 44.125 -13.086 -1.955 1 93 283 LYS B O 1
ATOM 8750 N N . ALA B 1 284 ? 42 -12.812 -2.404 1 91.56 284 ALA B N 1
ATOM 8751 C CA . ALA B 1 284 ? 41.594 -13.391 -1.127 1 91.56 284 ALA B CA 1
ATOM 8752 C C . ALA B 1 284 ? 41.969 -14.867 -1.046 1 91.56 284 ALA B C 1
ATOM 8754 O O . ALA B 1 284 ? 41.719 -15.633 -1.982 1 91.56 284 ALA B O 1
ATOM 8755 N N . PRO B 1 285 ? 42.656 -15.164 0.047 1 88.25 285 PRO B N 1
ATOM 8756 C CA . PRO B 1 285 ? 42.906 -16.594 0.242 1 88.25 285 PRO B CA 1
ATOM 8757 C C . PRO B 1 285 ? 41.625 -17.375 0.552 1 88.25 285 PRO B C 1
ATOM 8759 O O . PRO B 1 285 ? 40.594 -16.797 0.922 1 88.25 285 PRO B O 1
ATOM 8762 N N . ALA B 1 286 ? 41.812 -18.703 0.307 1 83.94 286 ALA B N 1
ATOM 8763 C CA . ALA B 1 286 ? 40.656 -19.531 0.667 1 83.94 286 ALA B CA 1
ATOM 8764 C C . ALA B 1 286 ? 40.344 -19.406 2.154 1 83.94 286 ALA B C 1
ATOM 8766 O O . ALA B 1 286 ? 41.25 -19.406 2.992 1 83.94 286 ALA B O 1
ATOM 8767 N N . PHE B 1 287 ? 39.156 -19.141 2.484 1 81.25 287 PHE B N 1
ATOM 8768 C CA . PHE B 1 287 ? 38.688 -18.938 3.857 1 81.25 287 PHE B CA 1
ATOM 8769 C C . PHE B 1 287 ? 38 -20.172 4.391 1 81.25 287 PHE B C 1
ATOM 8771 O O . PHE B 1 287 ? 38.125 -20.516 5.57 1 81.25 287 PHE B O 1
ATOM 8778 N N . LEU B 1 288 ? 37.312 -20.812 3.529 1 78.31 288 LEU B N 1
ATOM 8779 C CA . LEU B 1 288 ? 36.562 -22.016 3.912 1 78.31 288 LEU B CA 1
ATOM 8780 C C . LEU B 1 288 ? 37.438 -23.25 3.861 1 78.31 288 LEU B C 1
ATOM 8782 O O . LEU B 1 288 ? 38.156 -23.469 2.875 1 78.31 288 LEU B O 1
ATOM 8786 N N . ASN B 1 289 ? 37.688 -23.891 4.973 1 78.12 289 ASN B N 1
ATOM 8787 C CA . ASN B 1 289 ? 38.406 -25.141 5.016 1 78.12 289 ASN B CA 1
ATOM 8788 C C . ASN B 1 289 ? 37.469 -26.344 5.008 1 78.12 289 ASN B C 1
ATOM 8790 O O . ASN B 1 289 ? 37.375 -27.062 6 1 78.12 289 ASN B O 1
ATOM 8794 N N . MET B 1 290 ? 36.656 -26.312 4.027 1 76.75 290 MET B N 1
ATOM 8795 C CA . MET B 1 290 ? 35.75 -27.438 3.963 1 76.75 290 MET B CA 1
ATOM 8796 C C . MET B 1 290 ? 36.125 -28.375 2.826 1 76.75 290 MET B C 1
ATOM 8798 O O . MET B 1 290 ? 36.844 -28 1.915 1 76.75 290 MET B O 1
ATOM 8802 N N . SER B 1 291 ? 35.656 -29.594 2.992 1 78.38 291 SER B N 1
ATOM 8803 C CA . SER B 1 291 ? 35.906 -30.594 1.963 1 78.38 291 SER B CA 1
ATOM 8804 C C . SER B 1 291 ? 35.281 -30.203 0.632 1 78.38 291 SER B C 1
ATOM 8806 O O . SER B 1 291 ? 34.25 -29.531 0.605 1 78.38 291 SER B O 1
ATOM 8808 N N . ASP B 1 292 ? 35.906 -30.562 -0.376 1 77.19 292 ASP B N 1
ATOM 8809 C CA . ASP B 1 292 ? 35.469 -30.234 -1.727 1 77.19 292 ASP B CA 1
ATOM 8810 C C . ASP B 1 292 ? 34.094 -30.828 -2.027 1 77.19 292 ASP B C 1
ATOM 8812 O O . ASP B 1 292 ? 33.375 -30.359 -2.924 1 77.19 292 ASP B O 1
ATOM 8816 N N . ASP B 1 293 ? 33.719 -31.719 -1.212 1 85.12 293 ASP B N 1
ATOM 8817 C CA . ASP B 1 293 ? 32.5 -32.406 -1.499 1 85.12 293 ASP B CA 1
ATOM 8818 C C . ASP B 1 293 ? 31.297 -31.734 -0.843 1 85.12 293 ASP B C 1
ATOM 8820 O O . ASP B 1 293 ? 30.141 -32.062 -1.107 1 85.12 293 ASP B O 1
ATOM 8824 N N . VAL B 1 294 ? 31.625 -30.766 -0.004 1 92.06 294 VAL B N 1
ATOM 8825 C CA . VAL B 1 294 ? 30.547 -30.094 0.712 1 92.06 294 VAL B CA 1
ATOM 8826 C C . VAL B 1 294 ? 30.281 -28.734 0.08 1 92.06 294 VAL B C 1
ATOM 8828 O O . VAL B 1 294 ? 31.188 -27.922 -0.063 1 92.06 294 VAL B O 1
ATOM 8831 N N . LYS B 1 295 ? 29.094 -28.516 -0.331 1 95.69 295 LYS B N 1
ATOM 8832 C CA . LYS B 1 295 ? 28.672 -27.234 -0.883 1 95.69 295 LYS B CA 1
ATOM 8833 C C . LYS B 1 295 ? 28.234 -26.281 0.223 1 95.69 295 LYS B C 1
ATOM 8835 O O . LYS B 1 295 ? 27.578 -26.688 1.179 1 95.69 295 LYS B O 1
ATOM 8840 N N . VAL B 1 296 ? 28.594 -25.016 0.118 1 96.88 296 VAL B N 1
ATOM 8841 C CA . VAL B 1 296 ? 28.281 -24.031 1.144 1 96.88 296 VAL B CA 1
ATOM 8842 C C . VAL B 1 296 ? 27.188 -23.094 0.639 1 96.88 296 VAL B C 1
ATOM 8844 O O . VAL B 1 296 ? 27.297 -22.531 -0.454 1 96.88 296 VAL B O 1
ATOM 8847 N N . ILE B 1 297 ? 26.125 -23.031 1.39 1 98.44 297 ILE B N 1
ATOM 8848 C CA . ILE B 1 297 ? 25.125 -21.984 1.235 1 98.44 297 ILE B CA 1
ATOM 8849 C C . ILE B 1 297 ? 25.453 -20.812 2.172 1 98.44 297 ILE B C 1
ATOM 8851 O O . ILE B 1 297 ? 25.578 -21 3.383 1 98.44 297 ILE B O 1
ATOM 8855 N N . LEU B 1 298 ? 25.516 -19.625 1.636 1 98.38 298 LEU B N 1
ATOM 8856 C CA . LEU B 1 298 ? 26.031 -18.5 2.418 1 98.38 298 LEU B CA 1
ATOM 8857 C C . LEU B 1 298 ? 24.922 -17.469 2.658 1 98.38 298 LEU B C 1
ATOM 8859 O O . LEU B 1 298 ? 24.234 -17.062 1.722 1 98.38 298 LEU B O 1
ATOM 8863 N N . GLY B 1 299 ? 24.703 -17.094 3.908 1 98.12 299 GLY B N 1
ATOM 8864 C CA . GLY B 1 299 ? 23.922 -15.938 4.305 1 98.12 299 GLY B CA 1
ATOM 8865 C C . GLY B 1 299 ? 24.719 -14.898 5.055 1 98.12 299 GLY B C 1
ATOM 8866 O O . GLY B 1 299 ? 25.469 -15.234 5.977 1 98.12 299 GLY B O 1
ATOM 8867 N N . VAL B 1 300 ? 24.656 -13.633 4.641 1 96.69 300 VAL B N 1
ATOM 8868 C CA . VAL B 1 300 ? 25.344 -12.523 5.293 1 96.69 300 VAL B CA 1
ATOM 8869 C C . VAL B 1 300 ? 24.359 -11.375 5.531 1 96.69 300 VAL B C 1
ATOM 8871 O O . VAL B 1 300 ? 23.828 -10.805 4.578 1 96.69 300 VAL B O 1
ATOM 8874 N N . ASP B 1 301 ? 24.141 -11.102 6.793 1 94.69 301 ASP B N 1
ATOM 8875 C CA . ASP B 1 301 ? 23.172 -10.062 7.105 1 94.69 301 ASP B CA 1
ATOM 8876 C C . ASP B 1 301 ? 23.516 -9.352 8.414 1 94.69 301 ASP B C 1
ATOM 8878 O O . ASP B 1 301 ? 24.172 -9.93 9.281 1 94.69 301 ASP B O 1
ATOM 8882 N N . ARG B 1 302 ? 23.047 -8.109 8.516 1 92 302 ARG B N 1
ATOM 8883 C CA . ARG B 1 302 ? 22.906 -7.559 9.859 1 92 302 ARG B CA 1
ATOM 8884 C C . ARG B 1 302 ? 21.828 -8.297 10.641 1 92 302 ARG B C 1
ATOM 8886 O O . ARG B 1 302 ? 20.859 -8.789 10.062 1 92 302 ARG B O 1
ATOM 8893 N N . LEU B 1 303 ? 22.078 -8.43 11.938 1 93.56 303 LEU B N 1
ATOM 8894 C CA . LEU B 1 303 ? 21.016 -9.031 12.742 1 93.56 303 LEU B CA 1
ATOM 8895 C C . LEU B 1 303 ? 19.859 -8.055 12.93 1 93.56 303 LEU B C 1
ATOM 8897 O O . LEU B 1 303 ? 19.859 -7.246 13.859 1 93.56 303 LEU B O 1
ATOM 8901 N N . ASP B 1 304 ? 18.938 -8.148 12.086 1 94.25 304 ASP B N 1
ATOM 8902 C CA . ASP B 1 304 ? 17.75 -7.297 11.992 1 94.25 304 ASP B CA 1
ATOM 8903 C C . ASP B 1 304 ? 16.516 -8.109 11.594 1 94.25 304 ASP B C 1
ATOM 8905 O O . ASP B 1 304 ? 16.609 -9.016 10.766 1 94.25 304 ASP B O 1
ATOM 8909 N N . TYR B 1 305 ? 15.375 -7.785 12.211 1 93.19 305 TYR B N 1
ATOM 8910 C CA . TYR B 1 305 ? 14.188 -8.602 12 1 93.19 305 TYR B CA 1
ATOM 8911 C C . TYR B 1 305 ? 13.695 -8.484 10.562 1 93.19 305 TYR B C 1
ATOM 8913 O O . TYR B 1 305 ? 12.961 -9.352 10.078 1 93.19 305 TYR B O 1
ATOM 8921 N N . THR B 1 306 ? 14.023 -7.445 9.836 1 95.31 306 THR B N 1
ATOM 8922 C CA . THR B 1 306 ? 13.594 -7.289 8.453 1 95.31 306 THR B CA 1
ATOM 8923 C C . THR B 1 306 ? 14.352 -8.242 7.531 1 95.31 306 THR B C 1
ATOM 8925 O O . THR B 1 306 ? 13.953 -8.461 6.387 1 95.31 306 THR B O 1
ATOM 8928 N N . LYS B 1 307 ? 15.414 -8.844 7.969 1 96.56 307 LYS B N 1
ATOM 8929 C CA . LYS B 1 307 ? 16.297 -9.641 7.117 1 96.56 307 LYS B CA 1
ATOM 8930 C C . LYS B 1 307 ? 15.828 -11.086 7.027 1 96.56 307 LYS B C 1
ATOM 8932 O O . LYS B 1 307 ? 16.312 -11.852 6.195 1 96.56 307 LYS B O 1
ATOM 8937 N N . GLY B 1 308 ? 14.953 -11.57 7.852 1 95.56 308 GLY B N 1
ATOM 8938 C CA . GLY B 1 308 ? 14.273 -12.852 7.707 1 95.56 308 GLY B CA 1
ATOM 8939 C C . GLY B 1 308 ? 15.148 -14.031 8.062 1 95.56 308 GLY B C 1
ATOM 8940 O O . GLY B 1 308 ? 15.055 -15.094 7.441 1 95.56 308 GLY B O 1
ATOM 8941 N N . LEU B 1 309 ? 16.016 -13.852 9.078 1 96.62 309 LEU B N 1
ATOM 8942 C CA . LEU B 1 309 ? 16.938 -14.922 9.453 1 96.62 309 LEU B CA 1
ATOM 8943 C C . LEU B 1 309 ? 16.172 -16.125 9.977 1 96.62 309 LEU B C 1
ATOM 8945 O O . LEU B 1 309 ? 16.516 -17.266 9.648 1 96.62 309 LEU B O 1
ATOM 8949 N N . VAL B 1 310 ? 15.172 -15.914 10.773 1 95.81 310 VAL B N 1
ATOM 8950 C CA . VAL B 1 310 ? 14.383 -17 11.344 1 95.81 310 VAL B CA 1
ATOM 8951 C C . VAL B 1 310 ? 13.734 -17.812 10.219 1 95.81 310 VAL B C 1
ATOM 8953 O O . VAL B 1 310 ? 13.82 -19.047 10.203 1 95.81 310 VAL B O 1
ATOM 8956 N N . HIS B 1 311 ? 13.141 -17.156 9.25 1 95.44 311 HIS B N 1
ATOM 8957 C CA . HIS B 1 311 ? 12.516 -17.812 8.109 1 95.44 311 HIS B CA 1
ATOM 8958 C C . HIS B 1 311 ? 13.531 -18.609 7.301 1 95.44 311 HIS B C 1
ATOM 8960 O O . HIS B 1 311 ? 13.242 -19.719 6.871 1 95.44 311 HIS B O 1
ATOM 8966 N N . ARG B 1 312 ? 14.664 -18.016 7.148 1 97.56 312 ARG B N 1
ATOM 8967 C CA . ARG B 1 312 ? 15.734 -18.641 6.383 1 97.56 312 ARG B CA 1
ATOM 8968 C C . ARG B 1 312 ? 16.172 -19.953 7.027 1 97.56 312 ARG B C 1
ATOM 8970 O O . ARG B 1 312 ? 16.312 -20.969 6.348 1 97.56 312 ARG B O 1
ATOM 8977 N N . ILE B 1 313 ? 16.375 -19.922 8.32 1 97.94 313 ILE B N 1
ATOM 8978 C CA . ILE B 1 313 ? 16.844 -21.078 9.062 1 97.94 313 ILE B CA 1
ATOM 8979 C C . ILE B 1 313 ? 15.758 -22.172 9.055 1 97.94 313 ILE B C 1
ATOM 8981 O O . ILE B 1 313 ? 16.062 -23.344 8.875 1 97.94 313 ILE B O 1
ATOM 8985 N N . LEU B 1 314 ? 14.555 -21.781 9.203 1 97.06 314 LEU B N 1
ATOM 8986 C CA . LEU B 1 314 ? 13.445 -22.719 9.164 1 97.06 314 LEU B CA 1
ATOM 8987 C C . LEU B 1 314 ? 13.305 -23.344 7.777 1 97.06 314 LEU B C 1
ATOM 8989 O O . LEU B 1 314 ? 12.992 -24.531 7.648 1 97.06 314 LEU B O 1
ATOM 8993 N N . ALA B 1 315 ? 13.469 -22.562 6.75 1 97.12 315 ALA B N 1
ATOM 8994 C CA . ALA B 1 315 ? 13.414 -23.078 5.383 1 97.12 315 ALA B CA 1
ATOM 8995 C C . ALA B 1 315 ? 14.508 -24.109 5.133 1 97.12 315 ALA B C 1
ATOM 8997 O O . ALA B 1 315 ? 14.289 -25.094 4.434 1 97.12 315 ALA B O 1
ATOM 8998 N N . PHE B 1 316 ? 15.672 -23.859 5.695 1 98.44 316 PHE B N 1
ATOM 8999 C CA . PHE B 1 316 ? 16.766 -24.812 5.562 1 98.44 316 PHE B CA 1
ATOM 9000 C C . PHE B 1 316 ? 16.453 -26.109 6.273 1 98.44 316 PHE B C 1
ATOM 9002 O O . PHE B 1 316 ? 16.781 -27.188 5.777 1 98.44 316 PHE B O 1
ATOM 9009 N N . GLU B 1 317 ? 15.844 -25.984 7.449 1 98.12 317 GLU B N 1
ATOM 9010 C CA . GLU B 1 317 ? 15.383 -27.188 8.133 1 98.12 317 GLU B CA 1
ATOM 9011 C C . GLU B 1 317 ? 14.453 -28 7.242 1 98.12 317 GLU B C 1
ATOM 9013 O O . GLU B 1 317 ? 14.609 -29.219 7.117 1 98.12 317 GLU B O 1
ATOM 9018 N N . LYS B 1 318 ? 13.547 -27.328 6.648 1 97 318 LYS B N 1
ATOM 9019 C CA . LYS B 1 318 ? 12.602 -27.984 5.746 1 97 318 LYS B CA 1
ATOM 9020 C C . LYS B 1 318 ? 13.32 -28.609 4.555 1 97 318 LYS B C 1
ATOM 9022 O O . LYS B 1 318 ? 12.938 -29.688 4.094 1 97 318 LYS B O 1
ATOM 9027 N N . PHE B 1 319 ? 14.273 -27.953 4.066 1 98 319 PHE B N 1
ATOM 9028 C CA . PHE B 1 319 ? 15.094 -28.438 2.963 1 98 319 PHE B CA 1
ATOM 9029 C C . PHE B 1 319 ? 15.75 -29.766 3.32 1 98 319 PHE B C 1
ATOM 9031 O O . PHE B 1 319 ? 15.719 -30.719 2.531 1 98 319 PHE B O 1
ATOM 9038 N N . LEU B 1 320 ? 16.297 -29.844 4.52 1 98 320 LEU B N 1
ATOM 9039 C CA . LEU B 1 320 ? 16.969 -31.047 4.965 1 98 320 LEU B CA 1
ATOM 9040 C C . LEU B 1 320 ? 15.961 -32.188 5.145 1 98 320 LEU B C 1
ATOM 9042 O O . LEU B 1 320 ? 16.297 -33.344 4.93 1 98 320 LEU B O 1
ATOM 9046 N N . ASP B 1 321 ? 14.766 -31.844 5.457 1 97.31 321 ASP B N 1
ATOM 9047 C CA . ASP B 1 321 ? 13.711 -32.844 5.621 1 97.31 321 ASP B CA 1
ATOM 9048 C C . ASP B 1 321 ? 13.227 -33.344 4.27 1 97.31 321 ASP B C 1
ATOM 9050 O O . ASP B 1 321 ? 13.07 -34.562 4.074 1 97.31 321 ASP B O 1
ATOM 9054 N N . LYS B 1 322 ? 13.039 -32.5 3.398 1 96.12 322 LYS B N 1
ATOM 9055 C CA . LYS B 1 322 ? 12.438 -32.812 2.107 1 96.12 322 LYS B CA 1
ATOM 9056 C C . LYS B 1 322 ? 13.438 -33.5 1.18 1 96.12 322 LYS B C 1
ATOM 9058 O O . LYS B 1 322 ? 13.062 -34.344 0.359 1 96.12 322 LYS B O 1
ATOM 9063 N N . TYR B 1 323 ? 14.641 -33.094 1.343 1 97.31 323 TYR B N 1
ATOM 9064 C CA . TYR B 1 323 ? 15.672 -33.625 0.447 1 97.31 323 TYR B CA 1
ATOM 9065 C C . TYR B 1 323 ? 16.844 -34.188 1.235 1 97.31 323 TYR B C 1
ATOM 9067 O O . TYR B 1 323 ? 17.953 -33.656 1.198 1 97.31 323 TYR B O 1
ATOM 9075 N N . PRO B 1 324 ? 16.688 -35.344 1.789 1 96.56 324 PRO B N 1
ATOM 9076 C CA . PRO B 1 324 ? 17.719 -35.938 2.639 1 96.56 324 PRO B CA 1
ATOM 9077 C C . PRO B 1 324 ? 19 -36.25 1.877 1 96.56 324 PRO B C 1
ATOM 9079 O O . PRO B 1 324 ? 20.047 -36.469 2.49 1 96.56 324 PRO B O 1
ATOM 9082 N N . GLU B 1 325 ? 18.938 -36.25 0.589 1 95.62 325 GLU B N 1
ATOM 9083 C CA . GLU B 1 325 ? 20.125 -36.531 -0.222 1 95.62 325 GLU B CA 1
ATOM 9084 C C . GLU B 1 325 ? 21.188 -35.469 -0.041 1 95.62 325 GLU B C 1
ATOM 9086 O O . GLU B 1 325 ? 22.359 -35.656 -0.362 1 95.62 325 GLU B O 1
ATOM 9091 N N . HIS B 1 326 ? 20.844 -34.312 0.502 1 96.44 326 HIS B N 1
ATOM 9092 C CA . HIS B 1 326 ? 21.781 -33.219 0.664 1 96.44 326 HIS B CA 1
ATOM 9093 C C . HIS B 1 326 ? 22.438 -33.219 2.045 1 96.44 326 HIS B C 1
ATOM 9095 O O . HIS B 1 326 ? 23.391 -32.5 2.305 1 96.44 326 HIS B O 1
ATOM 9101 N N . ARG B 1 327 ? 21.984 -34.094 2.906 1 95.62 327 ARG B N 1
ATOM 9102 C CA . ARG B 1 327 ? 22.609 -34.219 4.215 1 95.62 327 ARG B CA 1
ATOM 9103 C C . ARG B 1 327 ? 24.078 -34.656 4.086 1 95.62 327 ARG B C 1
ATOM 9105 O O . ARG B 1 327 ? 24.422 -35.469 3.238 1 95.62 327 ARG B O 1
ATOM 9112 N N . GLU B 1 328 ? 24.906 -33.969 4.844 1 94.56 328 GLU B N 1
ATOM 9113 C CA . GLU B 1 328 ? 26.344 -34.188 4.883 1 94.56 328 GLU B CA 1
ATOM 9114 C C . GLU B 1 328 ? 27.016 -33.594 3.639 1 94.56 328 GLU B C 1
ATOM 9116 O O . GLU B 1 328 ? 28.25 -33.625 3.529 1 94.56 328 GLU B O 1
ATOM 9121 N N . LYS B 1 329 ? 26.219 -33.094 2.76 1 95.75 329 LYS B N 1
ATOM 9122 C CA . LYS B 1 329 ? 26.797 -32.594 1.516 1 95.75 329 LYS B CA 1
ATOM 9123 C C . LYS B 1 329 ? 26.672 -31.062 1.418 1 95.75 329 LYS B C 1
ATOM 9125 O O . LYS B 1 329 ? 27.297 -30.438 0.56 1 95.75 329 LYS B O 1
ATOM 9130 N N . VAL B 1 330 ? 25.859 -30.531 2.244 1 97.12 330 VAL B N 1
ATOM 9131 C CA . VAL B 1 330 ? 25.609 -29.094 2.18 1 97.12 330 VAL B CA 1
ATOM 9132 C C . VAL B 1 330 ? 25.688 -28.5 3.582 1 97.12 330 VAL B C 1
ATOM 9134 O O . VAL B 1 330 ? 25.312 -29.141 4.562 1 97.12 330 VAL B O 1
ATOM 9137 N N . VAL B 1 331 ? 26.203 -27.297 3.734 1 97.12 331 VAL B N 1
ATOM 9138 C CA . VAL B 1 331 ? 26.25 -26.562 4.988 1 97.12 331 VAL B CA 1
ATOM 9139 C C . VAL B 1 331 ? 25.734 -25.141 4.773 1 97.12 331 VAL B C 1
ATOM 9141 O O . VAL B 1 331 ? 26.047 -24.516 3.756 1 97.12 331 VAL B O 1
ATOM 9144 N N . LEU B 1 332 ? 24.891 -24.641 5.699 1 98.38 332 LEU B N 1
ATOM 9145 C CA . LEU B 1 332 ? 24.516 -23.234 5.719 1 98.38 332 LEU B CA 1
ATOM 9146 C C . LEU B 1 332 ? 25.438 -22.438 6.613 1 98.38 332 LEU B C 1
ATOM 9148 O O . LEU B 1 332 ? 25.516 -22.672 7.824 1 98.38 332 LEU B O 1
ATOM 9152 N N . LEU B 1 333 ? 26.203 -21.594 6.047 1 97.75 333 LEU B N 1
ATOM 9153 C CA . LEU B 1 333 ? 27.031 -20.641 6.793 1 97.75 333 LEU B CA 1
ATOM 9154 C C . LEU B 1 333 ? 26.328 -19.297 6.918 1 97.75 333 LEU B C 1
ATOM 9156 O O . LEU B 1 333 ? 26.219 -18.562 5.941 1 97.75 333 LEU B O 1
ATOM 9160 N N . GLN B 1 334 ? 25.875 -19.016 8.133 1 98.12 334 GLN B N 1
ATOM 9161 C CA . GLN B 1 334 ? 25.156 -17.766 8.383 1 98.12 334 GLN B CA 1
ATOM 9162 C C . GLN B 1 334 ? 26.016 -16.781 9.172 1 98.12 334 GLN B C 1
ATOM 9164 O O . GLN B 1 334 ? 26.438 -17.078 10.289 1 98.12 334 GLN B O 1
ATOM 9169 N N . ILE B 1 335 ? 26.312 -15.672 8.531 1 96.94 335 ILE B N 1
ATOM 9170 C CA . ILE B 1 335 ? 27.031 -14.594 9.195 1 96.94 335 ILE B CA 1
ATOM 9171 C C . ILE B 1 335 ? 26.062 -13.492 9.609 1 96.94 335 ILE B C 1
ATOM 9173 O O . ILE B 1 335 ? 25.359 -12.93 8.773 1 96.94 335 ILE B O 1
ATOM 9177 N N . SER B 1 336 ? 26 -13.195 10.883 1 95.19 336 SER B N 1
ATOM 9178 C CA . SER B 1 336 ? 25.125 -12.148 11.414 1 95.19 336 SER B CA 1
ATOM 9179 C C . SER B 1 336 ? 25.938 -11.039 12.078 1 95.19 336 SER B C 1
ATOM 9181 O O . SER B 1 336 ? 26.594 -11.266 13.102 1 95.19 336 SER B O 1
ATOM 9183 N N . VAL B 1 337 ? 25.875 -9.898 11.523 1 91.5 337 VAL B N 1
ATOM 9184 C CA . VAL B 1 337 ? 26.578 -8.742 12.07 1 91.5 337 VAL B CA 1
ATOM 9185 C C . VAL B 1 337 ? 25.703 -8.047 13.109 1 91.5 337 VAL B C 1
ATOM 9187 O O . VAL B 1 337 ? 24.547 -7.715 12.836 1 91.5 337 VAL B O 1
ATOM 9190 N N . PRO B 1 338 ? 26.25 -7.844 14.297 1 87.5 338 PRO B N 1
ATOM 9191 C CA . PRO B 1 338 ? 25.453 -7.16 15.32 1 87.5 338 PRO B CA 1
ATOM 9192 C C . PRO B 1 338 ? 24.984 -5.773 14.875 1 87.5 338 PRO B C 1
ATOM 9194 O O . PRO B 1 338 ? 25.75 -5.043 14.227 1 87.5 338 PRO B O 1
ATOM 9197 N N . SER B 1 339 ? 23.766 -5.445 15.156 1 79.75 339 SER B N 1
ATOM 9198 C CA . SER B 1 339 ? 23.156 -4.16 14.82 1 79.75 339 SER B CA 1
ATOM 9199 C C . SER B 1 339 ? 22.203 -3.691 15.914 1 79.75 339 SER B C 1
ATOM 9201 O O . SER B 1 339 ? 21.391 -4.469 16.406 1 79.75 339 SER B O 1
ATOM 9203 N N . ARG B 1 340 ? 22.312 -2.469 16.375 1 79.44 340 ARG B N 1
ATOM 9204 C CA . ARG B 1 340 ? 21.391 -1.836 17.312 1 79.44 340 ARG B CA 1
ATOM 9205 C C . ARG B 1 340 ? 21.188 -2.703 18.547 1 79.44 340 ARG B C 1
ATOM 9207 O O . ARG B 1 340 ? 20.047 -2.979 18.938 1 79.44 340 ARG B O 1
ATOM 9214 N N . THR B 1 341 ? 22.141 -3.17 19.125 1 78 341 THR B N 1
ATOM 9215 C CA . THR B 1 341 ? 22.172 -4.18 20.188 1 78 341 THR B CA 1
ATOM 9216 C C . THR B 1 341 ? 21.453 -3.678 21.438 1 78 341 THR B C 1
ATOM 9218 O O . THR B 1 341 ? 21.094 -4.469 22.312 1 78 341 THR B O 1
ATOM 9221 N N . ASP B 1 342 ? 21.125 -2.41 21.422 1 76 342 ASP B N 1
ATOM 9222 C CA . ASP B 1 342 ? 20.469 -1.843 22.594 1 76 342 ASP B CA 1
ATOM 9223 C C . ASP B 1 342 ? 18.953 -1.964 22.484 1 76 342 ASP B C 1
ATOM 9225 O O . ASP B 1 342 ? 18.234 -1.772 23.469 1 76 342 ASP B O 1
ATOM 9229 N N . VAL B 1 343 ? 18.5 -2.287 21.406 1 78.88 343 VAL B N 1
ATOM 9230 C CA . VAL B 1 343 ? 17.062 -2.371 21.172 1 78.88 343 VAL B CA 1
ATOM 9231 C C . VAL B 1 343 ? 16.562 -3.766 21.531 1 78.88 343 VAL B C 1
ATOM 9233 O O . VAL B 1 343 ? 17.141 -4.77 21.125 1 78.88 343 VAL B O 1
ATOM 9236 N N . LYS B 1 344 ? 15.508 -3.863 22.297 1 82.12 344 LYS B N 1
ATOM 9237 C CA . LYS B 1 344 ? 14.961 -5.094 22.844 1 82.12 344 LYS B CA 1
ATOM 9238 C C . LYS B 1 344 ? 14.625 -6.098 21.75 1 82.12 344 LYS B C 1
ATOM 9240 O O . LYS B 1 344 ? 14.93 -7.285 21.875 1 82.12 344 LYS B O 1
ATOM 9245 N N . GLU B 1 345 ? 14 -5.676 20.719 1 84.06 345 GLU B N 1
ATOM 9246 C CA . GLU B 1 345 ? 13.57 -6.547 19.641 1 84.06 345 GLU B CA 1
ATOM 9247 C C . GLU B 1 345 ? 14.758 -7.27 19 1 84.06 345 GLU B C 1
ATOM 9249 O O . GLU B 1 345 ? 14.641 -8.43 18.594 1 84.06 345 GLU B O 1
ATOM 9254 N N . TYR B 1 346 ? 15.883 -6.691 18.969 1 85.31 346 TYR B N 1
ATOM 9255 C CA . TYR B 1 346 ? 17.062 -7.266 18.344 1 85.31 346 TYR B CA 1
ATOM 9256 C C . TYR B 1 346 ? 17.719 -8.297 19.25 1 85.31 346 TYR B C 1
ATOM 9258 O O . TYR B 1 346 ? 18.234 -9.312 18.781 1 85.31 346 TYR B O 1
ATOM 9266 N N . LYS B 1 347 ? 17.625 -8.031 20.484 1 88.38 347 LYS B N 1
ATOM 9267 C CA . LYS B 1 347 ? 18.125 -9.008 21.453 1 88.38 347 LYS B CA 1
ATOM 9268 C C . LYS B 1 347 ? 17.312 -10.289 21.422 1 88.38 347 LYS B C 1
ATOM 9270 O O . LYS B 1 347 ? 17.859 -11.391 21.438 1 88.38 347 LYS B O 1
ATOM 9275 N N . GLN B 1 348 ? 16.047 -10.086 21.406 1 90.62 348 GLN B N 1
ATOM 9276 C CA . GLN B 1 348 ? 15.148 -11.234 21.328 1 90.62 348 GLN B CA 1
ATOM 9277 C C . GLN B 1 348 ? 15.398 -12.039 20.062 1 90.62 348 GLN B C 1
ATOM 9279 O O . GLN B 1 348 ? 15.352 -13.273 20.078 1 90.62 348 GLN B O 1
ATOM 9284 N N . LEU B 1 349 ? 15.656 -11.328 19.047 1 92.88 349 LEU B N 1
ATOM 9285 C CA . LEU B 1 349 ? 15.914 -11.992 17.766 1 92.88 349 LEU B CA 1
ATOM 9286 C C . LEU B 1 349 ? 17.188 -12.82 17.844 1 92.88 349 LEU B C 1
ATOM 9288 O O . LEU B 1 349 ? 17.234 -13.93 17.297 1 92.88 349 LEU B O 1
ATOM 9292 N N . LYS B 1 350 ? 18.203 -12.289 18.406 1 94.25 350 LYS B N 1
ATOM 9293 C CA . LYS B 1 350 ? 19.453 -13.023 18.578 1 94.25 350 LYS B CA 1
ATOM 9294 C C . LYS B 1 350 ? 19.219 -14.336 19.312 1 94.25 350 LYS B C 1
ATOM 9296 O O . LYS B 1 350 ? 19.672 -15.398 18.859 1 94.25 350 LYS B O 1
ATOM 9301 N N . ASP B 1 351 ? 18.484 -14.266 20.406 1 94.88 351 ASP B N 1
ATOM 9302 C CA . ASP B 1 351 ? 18.188 -15.445 21.203 1 94.88 351 ASP B CA 1
ATOM 9303 C C . ASP B 1 351 ? 17.391 -16.469 20.422 1 94.88 351 ASP B C 1
ATOM 9305 O O . ASP B 1 351 ? 17.688 -17.656 20.438 1 94.88 351 ASP B O 1
ATOM 9309 N N . GLU B 1 352 ? 16.422 -15.961 19.781 1 95.12 352 GLU B N 1
ATOM 9310 C CA . GLU B 1 352 ? 15.562 -16.844 18.984 1 95.12 352 GLU B CA 1
ATOM 9311 C C . GLU B 1 352 ? 16.359 -17.547 17.891 1 95.12 352 GLU B C 1
ATOM 9313 O O . GLU B 1 352 ? 16.172 -18.734 17.656 1 95.12 352 GLU B O 1
ATOM 9318 N N . THR B 1 353 ? 17.219 -16.844 17.234 1 95.81 353 THR B N 1
ATOM 9319 C CA . THR B 1 353 ? 18.031 -17.375 16.141 1 95.81 353 THR B CA 1
ATOM 9320 C C . THR B 1 353 ? 18.984 -18.453 16.656 1 95.81 353 THR B C 1
ATOM 9322 O O . THR B 1 353 ? 19.094 -19.531 16.062 1 95.81 353 THR B O 1
ATOM 9325 N N . GLU B 1 354 ? 19.609 -18.188 17.75 1 96.25 354 GLU B N 1
ATOM 9326 C CA . GLU B 1 354 ? 20.578 -19.141 18.312 1 96.25 354 GLU B CA 1
ATOM 9327 C C . GLU B 1 354 ? 19.875 -20.391 18.812 1 96.25 354 GLU B C 1
ATOM 9329 O O . GLU B 1 354 ? 20.391 -21.5 18.656 1 96.25 354 GLU B O 1
ATOM 9334 N N . LEU B 1 355 ? 18.734 -20.219 19.422 1 96.81 355 LEU B N 1
ATOM 9335 C CA . LEU B 1 355 ? 17.953 -21.359 19.875 1 96.81 355 LEU B CA 1
ATOM 9336 C C . LEU B 1 355 ? 17.547 -22.234 18.703 1 96.81 355 LEU B C 1
ATOM 9338 O O . LEU B 1 355 ? 17.625 -23.469 18.781 1 96.81 355 LEU B O 1
ATOM 9342 N N . LEU B 1 356 ? 17.156 -21.609 17.672 1 97.25 356 LEU B N 1
ATOM 9343 C CA . LEU B 1 356 ? 16.719 -22.344 16.484 1 97.25 356 LEU B CA 1
ATOM 9344 C C . LEU B 1 356 ? 17.875 -23.109 15.859 1 97.25 356 LEU B C 1
ATOM 9346 O O . LEU B 1 356 ? 17.719 -24.266 15.469 1 97.25 356 LEU B O 1
ATOM 9350 N N . ILE B 1 357 ? 18.969 -22.484 15.719 1 97.81 357 ILE B N 1
ATOM 9351 C CA . ILE B 1 357 ? 20.156 -23.109 15.141 1 97.81 357 ILE B CA 1
ATOM 9352 C C . ILE B 1 357 ? 20.578 -24.297 16 1 97.81 357 ILE B C 1
ATOM 9354 O O . ILE B 1 357 ? 20.906 -25.375 15.484 1 97.81 357 ILE B O 1
ATOM 9358 N N . GLY B 1 358 ? 20.562 -24.062 17.312 1 97.25 358 GLY B N 1
ATOM 9359 C CA . GLY B 1 358 ? 20.875 -25.141 18.234 1 97.25 358 GLY B CA 1
ATOM 9360 C C . GLY B 1 358 ? 19.953 -26.344 18.062 1 97.25 358 GLY B C 1
ATOM 9361 O O . GLY B 1 358 ? 20.422 -27.484 18.062 1 97.25 358 GLY B O 1
ATOM 9362 N N . ARG B 1 359 ? 18.719 -26.078 17.953 1 97.94 359 ARG B N 1
ATOM 9363 C CA . ARG B 1 359 ? 17.734 -27.125 17.797 1 97.94 359 ARG B CA 1
ATOM 9364 C C . ARG B 1 359 ? 17.938 -27.906 16.516 1 97.94 359 ARG B C 1
ATOM 9366 O O . ARG B 1 359 ? 17.906 -29.141 16.516 1 97.94 359 ARG B O 1
ATOM 9373 N N . ILE B 1 360 ? 18.172 -27.25 15.422 1 98.06 360 ILE B N 1
ATOM 9374 C CA . ILE B 1 360 ? 18.328 -27.891 14.125 1 98.06 360 ILE B CA 1
ATOM 9375 C C . ILE B 1 360 ? 19.625 -28.672 14.078 1 98.06 360 ILE B C 1
ATOM 9377 O O . ILE B 1 360 ? 19.656 -29.812 13.594 1 98.06 360 ILE B O 1
ATOM 9381 N N . ASN B 1 361 ? 20.734 -28.078 14.531 1 97.94 361 ASN B N 1
ATOM 9382 C CA . ASN B 1 361 ? 22 -28.797 14.609 1 97.94 361 ASN B CA 1
ATOM 9383 C C . ASN B 1 361 ? 21.891 -30.047 15.492 1 97.94 361 ASN B C 1
ATOM 9385 O O . ASN B 1 361 ? 22.516 -31.078 15.203 1 97.94 361 ASN B O 1
ATOM 9389 N N . GLY B 1 362 ? 21.141 -29.938 16.609 1 96.81 362 GLY B N 1
ATOM 9390 C CA . GLY B 1 362 ? 20.922 -31.094 17.453 1 96.81 362 GLY B CA 1
ATOM 9391 C C . GLY B 1 362 ? 20.188 -32.219 16.75 1 96.81 362 GLY B C 1
ATOM 9392 O O . GLY B 1 362 ? 20.484 -33.406 16.969 1 96.81 362 GLY B O 1
ATOM 9393 N N . ARG B 1 363 ? 19.391 -31.891 15.875 1 97.38 363 ARG B N 1
ATOM 9394 C CA . ARG B 1 363 ? 18.531 -32.844 15.195 1 97.38 363 ARG B CA 1
ATOM 9395 C C . ARG B 1 363 ? 19.281 -33.531 14.055 1 97.38 363 ARG B C 1
ATOM 9397 O O . ARG B 1 363 ? 19.109 -34.719 13.82 1 97.38 363 ARG B O 1
ATOM 9404 N N . PHE B 1 364 ? 20.109 -32.75 13.273 1 97.44 364 PHE B N 1
ATOM 9405 C CA . PHE B 1 364 ? 20.562 -33.25 11.992 1 97.44 364 PHE B CA 1
ATOM 9406 C C . PHE B 1 364 ? 22.062 -33.562 12.031 1 97.44 364 PHE B C 1
ATOM 9408 O O . PHE B 1 364 ? 22.578 -34.25 11.148 1 97.44 364 PHE B O 1
ATOM 9415 N N . SER B 1 365 ? 22.734 -33.062 13.062 1 95.31 365 SER B N 1
ATOM 9416 C CA . SER B 1 365 ? 24.188 -33.188 13.07 1 95.31 365 SER B CA 1
ATOM 9417 C C . SER B 1 365 ? 24.609 -34.656 13.062 1 95.31 365 SER B C 1
ATOM 9419 O O . SER B 1 365 ? 23.906 -35.5 13.602 1 95.31 365 SER B O 1
ATOM 9421 N N . MET B 1 366 ? 25.719 -34.844 12.414 1 93.62 366 MET B N 1
ATOM 9422 C CA . MET B 1 366 ? 26.438 -36.094 12.398 1 93.62 366 MET B CA 1
ATOM 9423 C C . MET B 1 366 ? 27.844 -35.938 12.953 1 93.62 366 MET B C 1
ATOM 9425 O O . MET B 1 366 ? 28.297 -34.812 13.195 1 93.62 366 MET B O 1
ATOM 9429 N N . PRO B 1 367 ? 28.516 -36.969 13.227 1 91.06 367 PRO B N 1
ATOM 9430 C CA . PRO B 1 367 ? 29.812 -36.875 13.891 1 91.06 367 PRO B CA 1
ATOM 9431 C C . PRO B 1 367 ? 30.781 -35.938 13.18 1 91.06 367 PRO B C 1
ATOM 9433 O O . PRO B 1 367 ? 31.531 -35.219 13.836 1 91.06 367 PRO B O 1
ATOM 9436 N N . ASN B 1 368 ? 30.688 -35.875 11.844 1 88.94 368 ASN B N 1
ATOM 9437 C CA . ASN B 1 368 ? 31.641 -35.062 11.125 1 88.94 368 ASN B CA 1
ATOM 9438 C C . ASN B 1 368 ? 30.953 -33.969 10.305 1 88.94 368 ASN B C 1
ATOM 9440 O O . ASN B 1 368 ? 31.5 -33.469 9.32 1 88.94 368 ASN B O 1
ATOM 9444 N N . TRP B 1 369 ? 29.719 -33.719 10.641 1 93.06 369 TRP B N 1
ATOM 9445 C CA . TRP B 1 369 ? 28.969 -32.75 9.836 1 93.06 369 TRP B CA 1
ATOM 9446 C C . TRP B 1 369 ? 27.906 -32.062 10.672 1 93.06 369 TRP B C 1
ATOM 9448 O O . TRP B 1 369 ? 27.172 -32.719 11.43 1 93.06 369 TRP B O 1
ATOM 9458 N N . SER B 1 370 ? 27.969 -30.781 10.633 1 94.94 370 SER B N 1
ATOM 9459 C CA . SER B 1 370 ? 26.906 -29.953 11.18 1 94.94 370 SER B CA 1
ATOM 9460 C C . SER B 1 370 ? 26.25 -29.094 10.102 1 94.94 370 SER B C 1
ATOM 9462 O O . SER B 1 370 ? 26.938 -28.422 9.344 1 94.94 370 SER B O 1
ATOM 9464 N N . PRO B 1 371 ? 24.984 -29.109 10.031 1 97.19 371 PRO B N 1
ATOM 9465 C CA . PRO B 1 371 ? 24.297 -28.469 8.898 1 97.19 371 PRO B CA 1
ATOM 9466 C C . PRO B 1 371 ? 24.438 -26.953 8.898 1 97.19 371 PRO B C 1
ATOM 9468 O O . PRO B 1 371 ? 24.422 -26.328 7.84 1 97.19 371 PRO B O 1
ATOM 9471 N N . ILE B 1 372 ? 24.469 -26.312 10.133 1 98.25 372 ILE B N 1
ATOM 9472 C CA . ILE B 1 372 ? 24.5 -24.859 10.172 1 98.25 372 ILE B CA 1
ATOM 9473 C C . ILE B 1 372 ? 25.719 -24.375 10.945 1 98.25 372 ILE B C 1
ATOM 9475 O O . ILE B 1 372 ? 25.953 -24.797 12.086 1 98.25 372 ILE B O 1
ATOM 9479 N N . ARG B 1 373 ? 26.484 -23.609 10.352 1 96.38 373 ARG B N 1
ATOM 9480 C CA . ARG B 1 373 ? 27.562 -22.844 11 1 96.38 373 ARG B CA 1
ATOM 9481 C C . ARG B 1 373 ? 27.188 -21.375 11.156 1 96.38 373 ARG B C 1
ATOM 9483 O O . ARG B 1 373 ? 26.75 -20.75 10.195 1 96.38 373 ARG B O 1
ATOM 9490 N N . TYR B 1 374 ? 27.312 -20.922 12.375 1 96.56 374 TYR B N 1
ATOM 9491 C CA . TYR B 1 374 ? 26.828 -19.594 12.688 1 96.56 374 TYR B CA 1
ATOM 9492 C C . TYR B 1 374 ? 27.953 -18.703 13.195 1 96.56 374 TYR B C 1
ATOM 9494 O O . TYR B 1 374 ? 28.672 -19.062 14.133 1 96.56 374 TYR B O 1
ATOM 9502 N N . ILE B 1 375 ? 28.172 -17.562 12.547 1 95.25 375 ILE B N 1
ATOM 9503 C CA . ILE B 1 375 ? 29.156 -16.578 12.992 1 95.25 375 ILE B CA 1
ATOM 9504 C C . ILE B 1 375 ? 28.438 -15.297 13.398 1 95.25 375 ILE B C 1
ATOM 9506 O O . ILE B 1 375 ? 27.844 -14.617 12.562 1 95.25 375 ILE B O 1
ATOM 9510 N N . TYR B 1 376 ? 28.438 -15.031 14.664 1 94.25 376 TYR B N 1
ATOM 9511 C CA . TYR B 1 376 ? 27.938 -13.766 15.188 1 94.25 376 TYR B CA 1
ATOM 9512 C C . TYR B 1 376 ? 29.062 -12.766 15.375 1 94.25 376 TYR B C 1
ATOM 9514 O O . TYR B 1 376 ? 29.719 -12.75 16.422 1 94.25 376 TYR B O 1
ATOM 9522 N N . GLY B 1 377 ? 29.281 -11.953 14.367 1 90.75 377 GLY B N 1
ATOM 9523 C CA . GLY B 1 377 ? 30.391 -11.008 14.367 1 90.75 377 GLY B CA 1
ATOM 9524 C C . GLY B 1 377 ? 30.656 -10.398 13.008 1 90.75 377 GLY B C 1
ATOM 9525 O O . GLY B 1 377 ? 29.922 -10.664 12.047 1 90.75 377 GLY B O 1
ATOM 9526 N N . CYS B 1 378 ? 31.719 -9.57 12.953 1 86.81 378 CYS B N 1
ATOM 9527 C CA . CYS B 1 378 ? 32.062 -8.883 11.719 1 86.81 378 CYS B CA 1
ATOM 9528 C C . CYS B 1 378 ? 33.25 -9.57 11.016 1 86.81 378 CYS B C 1
ATOM 9530 O O . CYS B 1 378 ? 34.156 -10.055 11.68 1 86.81 378 CYS B O 1
ATOM 9532 N N . LEU B 1 379 ? 33.094 -9.703 9.742 1 88.75 379 LEU B N 1
ATOM 9533 C CA . LEU B 1 379 ? 34.219 -10.203 8.914 1 88.75 379 LEU B CA 1
ATOM 9534 C C . LEU B 1 379 ? 34.781 -9.094 8.047 1 88.75 379 LEU B C 1
ATOM 9536 O O . LEU B 1 379 ? 34.062 -8.133 7.711 1 88.75 379 LEU B O 1
ATOM 9540 N N . SER B 1 380 ? 36.031 -9.195 7.773 1 85.25 380 SER B N 1
ATOM 9541 C CA . SER B 1 380 ? 36.656 -8.219 6.883 1 85.25 380 SER B CA 1
ATOM 9542 C C . SER B 1 380 ? 36.125 -8.352 5.461 1 85.25 380 SER B C 1
ATOM 9544 O O . SER B 1 380 ? 35.594 -9.398 5.09 1 85.25 380 SER B O 1
ATOM 9546 N N . GLN B 1 381 ? 36.344 -7.375 4.688 1 85.06 381 GLN B N 1
ATOM 9547 C CA . GLN B 1 381 ? 35.875 -7.406 3.303 1 85.06 381 GLN B CA 1
ATOM 9548 C C . GLN B 1 381 ? 36.594 -8.492 2.51 1 85.06 381 GLN B C 1
ATOM 9550 O O . GLN B 1 381 ? 36.031 -9.094 1.606 1 85.06 381 GLN B O 1
ATOM 9555 N N . GLU B 1 382 ? 37.812 -8.719 2.877 1 89.06 382 GLU B N 1
ATOM 9556 C CA . GLU B 1 382 ? 38.594 -9.766 2.211 1 89.06 382 GLU B CA 1
ATOM 9557 C C . GLU B 1 382 ? 38.031 -11.148 2.518 1 89.06 382 GLU B C 1
ATOM 9559 O O . GLU B 1 382 ? 37.938 -11.992 1.627 1 89.06 382 GLU B O 1
ATOM 9564 N N . GLN B 1 383 ? 37.781 -11.305 3.742 1 92.25 383 GLN B N 1
ATOM 9565 C CA . GLN B 1 383 ? 37.188 -12.578 4.145 1 92.25 383 GLN B CA 1
ATOM 9566 C C . GLN B 1 383 ? 35.812 -12.797 3.477 1 92.25 383 GLN B C 1
ATOM 9568 O O . GLN B 1 383 ? 35.531 -13.898 3.002 1 92.25 383 GLN B O 1
ATOM 9573 N N . LEU B 1 384 ? 35.094 -11.766 3.414 1 93.31 384 LEU B N 1
ATOM 9574 C CA . LEU B 1 384 ? 33.781 -11.852 2.787 1 93.31 384 LEU B CA 1
ATOM 9575 C C . LEU B 1 384 ? 33.906 -12.133 1.294 1 93.31 384 LEU B C 1
ATOM 9577 O O . LEU B 1 384 ? 33.156 -12.938 0.744 1 93.31 384 LEU B O 1
ATOM 9581 N N . ALA B 1 385 ? 34.812 -11.5 0.676 1 94.81 385 ALA B N 1
ATOM 9582 C CA . ALA B 1 385 ? 35.031 -11.719 -0.753 1 94.81 385 ALA B CA 1
ATOM 9583 C C . ALA B 1 385 ? 35.406 -13.172 -1.045 1 94.81 385 ALA B C 1
ATOM 9585 O O . ALA B 1 385 ? 34.938 -13.734 -2.047 1 94.81 385 ALA B O 1
ATOM 9586 N N . ALA B 1 386 ? 36.219 -13.734 -0.157 1 95.69 386 ALA B N 1
ATOM 9587 C CA . ALA B 1 386 ? 36.594 -15.141 -0.304 1 95.69 386 ALA B CA 1
ATOM 9588 C C . ALA B 1 386 ? 35.344 -16.047 -0.187 1 95.69 386 ALA B C 1
ATOM 9590 O O . ALA B 1 386 ? 35.188 -17 -0.953 1 95.69 386 ALA B O 1
ATOM 9591 N N . LEU B 1 387 ? 34.562 -15.734 0.774 1 96.38 387 LEU B N 1
ATOM 9592 C CA . LEU B 1 387 ? 33.344 -16.516 0.989 1 96.38 387 LEU B CA 1
ATOM 9593 C C . LEU B 1 387 ? 32.375 -16.391 -0.196 1 96.38 387 LEU B C 1
ATOM 9595 O O . LEU B 1 387 ? 31.828 -17.391 -0.664 1 96.38 387 LEU B O 1
ATOM 9599 N N . TYR B 1 388 ? 32.219 -15.195 -0.679 1 97.56 388 TYR B N 1
ATOM 9600 C CA . TYR B 1 388 ? 31.375 -14.945 -1.843 1 97.56 388 TYR B CA 1
ATOM 9601 C C . TYR B 1 388 ? 31.875 -15.734 -3.051 1 97.56 388 TYR B C 1
ATOM 9603 O O . TYR B 1 388 ? 31.078 -16.328 -3.787 1 97.56 388 TYR B O 1
ATOM 9611 N N . ARG B 1 389 ? 33.094 -15.742 -3.236 1 96.44 389 ARG B N 1
ATOM 9612 C CA . ARG B 1 389 ? 33.75 -16.375 -4.383 1 96.44 389 ARG B CA 1
ATOM 9613 C C . ARG B 1 389 ? 33.531 -17.891 -4.363 1 96.44 389 ARG B C 1
ATOM 9615 O O . ARG B 1 389 ? 33.312 -18.5 -5.406 1 96.44 389 ARG B O 1
ATOM 9622 N N . ASP B 1 390 ? 33.562 -18.438 -3.195 1 94.94 390 ASP B N 1
ATOM 9623 C CA . ASP B 1 390 ? 33.75 -19.891 -3.117 1 94.94 390 ASP B CA 1
ATOM 9624 C C . ASP B 1 390 ? 32.438 -20.594 -2.76 1 94.94 390 ASP B C 1
ATOM 9626 O O . ASP B 1 390 ? 32.312 -21.812 -2.893 1 94.94 390 ASP B O 1
ATOM 9630 N N . CYS B 1 391 ? 31.422 -19.891 -2.34 1 95.88 391 CYS B N 1
ATOM 9631 C CA . CYS B 1 391 ? 30.188 -20.547 -1.941 1 95.88 391 CYS B CA 1
ATOM 9632 C C . CYS B 1 391 ? 29.406 -21.016 -3.162 1 95.88 391 CYS B C 1
ATOM 9634 O O . CYS B 1 391 ? 29.578 -20.5 -4.262 1 95.88 391 CYS B O 1
ATOM 9636 N N . ALA B 1 392 ? 28.562 -22 -2.961 1 97.06 392 ALA B N 1
ATOM 9637 C CA . ALA B 1 392 ? 27.766 -22.578 -4.043 1 97.06 392 ALA B CA 1
ATOM 9638 C C . ALA B 1 392 ? 26.5 -21.75 -4.277 1 97.06 392 ALA B C 1
ATOM 9640 O O . ALA B 1 392 ? 26.047 -21.609 -5.414 1 97.06 392 ALA B O 1
ATOM 9641 N N . VAL B 1 393 ? 25.906 -21.359 -3.211 1 98.44 393 VAL B N 1
ATOM 9642 C CA . VAL B 1 393 ? 24.672 -20.594 -3.266 1 98.44 393 VAL B CA 1
ATOM 9643 C C . VAL B 1 393 ? 24.734 -19.422 -2.293 1 98.44 393 VAL B C 1
ATOM 9645 O O . VAL B 1 393 ? 25.172 -19.578 -1.15 1 98.44 393 VAL B O 1
ATOM 9648 N N . ALA B 1 394 ? 24.422 -18.25 -2.74 1 98.69 394 ALA B N 1
ATOM 9649 C CA . ALA B 1 394 ? 24.188 -17.125 -1.848 1 98.69 394 ALA B CA 1
ATOM 9650 C C . ALA B 1 394 ? 22.688 -16.953 -1.562 1 98.69 394 ALA B C 1
ATOM 9652 O O . ALA B 1 394 ? 21.875 -16.875 -2.488 1 98.69 394 ALA B O 1
ATOM 9653 N N . LEU B 1 395 ? 22.375 -16.969 -0.329 1 98.25 395 LEU B N 1
ATOM 9654 C CA . LEU B 1 395 ? 20.984 -16.891 0.118 1 98.25 395 LEU B CA 1
ATOM 9655 C C . LEU B 1 395 ? 20.672 -15.523 0.698 1 98.25 395 LEU B C 1
ATOM 9657 O O . LEU B 1 395 ? 20.938 -15.266 1.875 1 98.25 395 LEU B O 1
ATOM 9661 N N . VAL B 1 396 ? 20.016 -14.633 -0.119 1 98.19 396 VAL B N 1
ATOM 9662 C CA . VAL B 1 396 ? 19.641 -13.281 0.267 1 98.19 396 VAL B CA 1
ATOM 9663 C C . VAL B 1 396 ? 18.109 -13.156 0.315 1 98.19 396 VAL B C 1
ATOM 9665 O O . VAL B 1 396 ? 17.484 -12.766 -0.672 1 98.19 396 VAL B O 1
ATOM 9668 N N . THR B 1 397 ? 17.547 -13.391 1.508 1 97.81 397 THR B N 1
ATOM 9669 C CA . THR B 1 397 ? 16.094 -13.547 1.571 1 97.81 397 THR B CA 1
ATOM 9670 C C . THR B 1 397 ? 15.5 -12.625 2.635 1 97.81 397 THR B C 1
ATOM 9672 O O . THR B 1 397 ? 14.719 -13.07 3.48 1 97.81 397 THR B O 1
ATOM 9675 N N . PRO B 1 398 ? 15.773 -11.352 2.57 1 97.62 398 PRO B N 1
ATOM 9676 C CA . PRO B 1 398 ? 15.133 -10.445 3.529 1 97.62 398 PRO B CA 1
ATOM 9677 C C . PRO B 1 398 ? 13.609 -10.406 3.377 1 97.62 398 PRO B C 1
ATOM 9679 O O . PRO B 1 398 ? 13.094 -10.648 2.285 1 97.62 398 PRO B O 1
ATOM 9682 N N . LEU B 1 399 ? 12.953 -10.117 4.492 1 95.94 399 LEU B N 1
ATOM 9683 C CA . LEU B 1 399 ? 11.508 -9.906 4.453 1 95.94 399 LEU B CA 1
ATOM 9684 C C . LEU B 1 399 ? 11.172 -8.562 3.814 1 95.94 399 LEU B C 1
ATOM 9686 O O . LEU B 1 399 ? 10.102 -8.406 3.225 1 95.94 399 LEU B O 1
ATOM 9690 N N . ARG B 1 400 ? 11.945 -7.586 3.984 1 95.94 400 ARG B N 1
ATOM 9691 C CA . ARG B 1 400 ? 11.891 -6.266 3.365 1 95.94 400 ARG B CA 1
ATOM 9692 C C . ARG B 1 400 ? 13.242 -5.566 3.453 1 95.94 400 ARG B C 1
ATOM 9694 O O . ARG B 1 400 ? 13.891 -5.582 4.504 1 95.94 400 ARG B O 1
ATOM 9701 N N . ASP B 1 401 ? 13.625 -5 2.322 1 95.5 401 ASP B N 1
ATOM 9702 C CA . ASP B 1 401 ? 14.93 -4.348 2.301 1 95.5 401 ASP B CA 1
ATOM 9703 C C . ASP B 1 401 ? 14.969 -3.229 1.265 1 95.5 401 ASP B C 1
ATOM 9705 O O . ASP B 1 401 ? 14.18 -3.225 0.318 1 95.5 401 ASP B O 1
ATOM 9709 N N . GLY B 1 402 ? 15.859 -2.242 1.554 1 94.12 402 GLY B N 1
ATOM 9710 C CA . GLY B 1 402 ? 16.016 -1.164 0.591 1 94.12 402 GLY B CA 1
ATOM 9711 C C . GLY B 1 402 ? 16.609 -1.624 -0.728 1 94.12 402 GLY B C 1
ATOM 9712 O O . GLY B 1 402 ? 15.883 -1.861 -1.692 1 94.12 402 GLY B O 1
ATOM 9713 N N . MET B 1 403 ? 17.828 -1.749 -0.788 1 90.5 403 MET B N 1
ATOM 9714 C CA . MET B 1 403 ? 18.469 -2.297 -1.979 1 90.5 403 MET B CA 1
ATOM 9715 C C . MET B 1 403 ? 19.047 -3.68 -1.7 1 90.5 403 MET B C 1
ATOM 9717 O O . MET B 1 403 ? 18.688 -4.652 -2.361 1 90.5 403 MET B O 1
ATOM 9721 N N . ASN B 1 404 ? 19.812 -3.928 -0.72 1 92.69 404 ASN B N 1
ATOM 9722 C CA . ASN B 1 404 ? 20.641 -5.078 -0.354 1 92.69 404 ASN B CA 1
ATOM 9723 C C . ASN B 1 404 ? 21.906 -5.156 -1.2 1 92.69 404 ASN B C 1
ATOM 9725 O O . ASN B 1 404 ? 21.906 -5.77 -2.27 1 92.69 404 ASN B O 1
ATOM 9729 N N . LEU B 1 405 ? 22.953 -4.793 -0.68 1 93.19 405 LEU B N 1
ATOM 9730 C CA . LEU B 1 405 ? 24.203 -4.707 -1.422 1 93.19 405 LEU B CA 1
ATOM 9731 C C . LEU B 1 405 ? 24.953 -6.035 -1.386 1 93.19 405 LEU B C 1
ATOM 9733 O O . LEU B 1 405 ? 25.844 -6.277 -2.207 1 93.19 405 LEU B O 1
ATOM 9737 N N . VAL B 1 406 ? 24.578 -6.875 -0.466 1 95.31 406 VAL B N 1
ATOM 9738 C CA . VAL B 1 406 ? 25.219 -8.18 -0.33 1 95.31 406 VAL B CA 1
ATOM 9739 C C . VAL B 1 406 ? 25.016 -8.984 -1.614 1 95.31 406 VAL B C 1
ATOM 9741 O O . VAL B 1 406 ? 25.938 -9.656 -2.08 1 95.31 406 VAL B O 1
ATOM 9744 N N . ALA B 1 407 ? 23.891 -8.93 -2.205 1 97.62 407 ALA B N 1
ATOM 9745 C CA . ALA B 1 407 ? 23.609 -9.633 -3.455 1 97.62 407 ALA B CA 1
ATOM 9746 C C . ALA B 1 407 ? 24.547 -9.164 -4.566 1 97.62 407 ALA B C 1
ATOM 9748 O O . ALA B 1 407 ? 25.062 -9.984 -5.34 1 97.62 407 ALA B O 1
ATOM 9749 N N . LYS B 1 408 ? 24.75 -7.898 -4.633 1 96.62 408 LYS B N 1
ATOM 9750 C CA . LYS B 1 408 ? 25.594 -7.32 -5.668 1 96.62 408 LYS B CA 1
ATOM 9751 C C . LYS B 1 408 ? 27.062 -7.645 -5.418 1 96.62 408 LYS B C 1
ATOM 9753 O O . LYS B 1 408 ? 27.828 -7.879 -6.359 1 96.62 408 LYS B O 1
ATOM 9758 N N . GLU B 1 409 ? 27.5 -7.648 -4.148 1 95.88 409 GLU B N 1
ATOM 9759 C CA . GLU B 1 409 ? 28.875 -8.031 -3.793 1 95.88 409 GLU B CA 1
ATOM 9760 C C . GLU B 1 409 ? 29.141 -9.484 -4.168 1 95.88 409 GLU B C 1
ATOM 9762 O O . GLU B 1 409 ? 30.203 -9.805 -4.711 1 95.88 409 GLU B O 1
ATOM 9767 N N . PHE B 1 410 ? 28.281 -10.391 -3.914 1 97.75 410 PHE B N 1
ATOM 9768 C CA . PHE B 1 410 ? 28.422 -11.797 -4.273 1 97.75 410 PHE B CA 1
ATOM 9769 C C . PHE B 1 410 ? 28.672 -11.953 -5.77 1 97.75 410 PHE B C 1
ATOM 9771 O O . PHE B 1 410 ? 29.609 -12.633 -6.172 1 97.75 410 PHE B O 1
ATOM 9778 N N . VAL B 1 411 ? 27.781 -11.266 -6.535 1 98.19 411 VAL B N 1
ATOM 9779 C CA . VAL B 1 411 ? 27.844 -11.375 -7.988 1 98.19 411 VAL B CA 1
ATOM 9780 C C . VAL B 1 411 ? 29.203 -10.859 -8.484 1 98.19 411 VAL B C 1
ATOM 9782 O O . VAL B 1 411 ? 29.812 -11.469 -9.352 1 98.19 411 VAL B O 1
ATOM 9785 N N . ALA B 1 412 ? 29.672 -9.789 -7.906 1 97.62 412 ALA B N 1
ATOM 9786 C CA . ALA B 1 412 ? 30.953 -9.203 -8.305 1 97.62 412 ALA B CA 1
ATOM 9787 C C . ALA B 1 412 ? 32.125 -10.148 -8 1 97.62 412 ALA B C 1
ATOM 9789 O O . ALA B 1 412 ? 33.094 -10.188 -8.727 1 97.62 412 ALA B O 1
ATOM 9790 N N . CYS B 1 413 ? 31.969 -10.969 -7.008 1 98 413 CYS B N 1
ATOM 9791 C CA . CYS B 1 413 ? 33.062 -11.82 -6.539 1 98 413 CYS B CA 1
ATOM 9792 C C . CYS B 1 413 ? 33.062 -13.156 -7.262 1 98 413 CYS B C 1
ATOM 9794 O O . CYS B 1 413 ? 33.969 -13.977 -7.066 1 98 413 CYS B O 1
ATOM 9796 N N . GLN B 1 414 ? 32.094 -13.43 -8.086 1 97.81 414 GLN B N 1
ATOM 9797 C CA . GLN B 1 414 ? 31.984 -14.703 -8.789 1 97.81 414 GLN B CA 1
ATOM 9798 C C . GLN B 1 414 ? 32.875 -14.719 -10.031 1 97.81 414 GLN B C 1
ATOM 9800 O O . GLN B 1 414 ? 32.375 -14.742 -11.156 1 97.81 414 GLN B O 1
ATOM 9805 N N . ILE B 1 415 ? 34.156 -14.891 -9.82 1 95.62 415 ILE B N 1
ATOM 9806 C CA . ILE B 1 415 ? 35.156 -14.781 -10.898 1 95.62 415 ILE B CA 1
ATOM 9807 C C . ILE B 1 415 ? 35.625 -16.172 -11.312 1 95.62 415 ILE B C 1
ATOM 9809 O O . ILE B 1 415 ? 36.438 -16.328 -12.234 1 95.62 415 ILE B O 1
ATOM 9813 N N . ARG B 1 416 ? 35.188 -17.234 -10.656 1 94.19 416 ARG B N 1
ATOM 9814 C CA . ARG B 1 416 ? 35.469 -18.625 -10.977 1 94.19 416 ARG B CA 1
ATOM 9815 C C . ARG B 1 416 ? 34.219 -19.375 -11.445 1 94.19 416 ARG B C 1
ATOM 9817 O O . ARG B 1 416 ? 33.438 -18.844 -12.227 1 94.19 416 ARG B O 1
ATOM 9824 N N . THR B 1 417 ? 34.188 -20.672 -11.039 1 93.81 417 THR B N 1
ATOM 9825 C CA . THR B 1 417 ? 32.969 -21.391 -11.336 1 93.81 417 THR B CA 1
ATOM 9826 C C . THR B 1 417 ? 31.781 -20.734 -10.617 1 93.81 417 THR B C 1
ATOM 9828 O O . THR B 1 417 ? 31.781 -20.625 -9.391 1 93.81 417 THR B O 1
ATOM 9831 N N . PRO B 1 418 ? 30.875 -20.328 -11.391 1 95.88 418 PRO B N 1
ATOM 9832 C CA . PRO B 1 418 ? 29.812 -19.516 -10.797 1 95.88 418 PRO B CA 1
ATOM 9833 C C . PRO B 1 418 ? 28.875 -20.312 -9.891 1 95.88 418 PRO B C 1
ATOM 9835 O O . PRO B 1 418 ? 28.562 -21.469 -10.195 1 95.88 418 PRO B O 1
ATOM 9838 N N . GLY B 1 419 ? 28.469 -19.719 -8.789 1 97.62 419 GLY B N 1
ATOM 9839 C CA . GLY B 1 419 ? 27.375 -20.219 -7.965 1 97.62 419 GLY B CA 1
ATOM 9840 C C . GLY B 1 419 ? 26.016 -19.719 -8.406 1 97.62 419 GLY B C 1
ATOM 9841 O O . GLY B 1 419 ? 25.828 -19.375 -9.578 1 97.62 419 GLY B O 1
ATOM 9842 N N . VAL B 1 420 ? 25.031 -19.859 -7.461 1 97.94 420 VAL B N 1
ATOM 9843 C CA . VAL B 1 420 ? 23.672 -19.453 -7.754 1 97.94 420 VAL B CA 1
ATOM 9844 C C . VAL B 1 420 ? 23.203 -18.422 -6.715 1 97.94 420 VAL B C 1
ATOM 9846 O O . VAL B 1 420 ? 23.516 -18.562 -5.527 1 97.94 420 VAL B O 1
ATOM 9849 N N . LEU B 1 421 ? 22.547 -17.359 -7.172 1 98.38 421 LEU B N 1
ATOM 9850 C CA . LEU B 1 421 ? 21.969 -16.344 -6.289 1 98.38 421 LEU B CA 1
ATOM 9851 C C . LEU B 1 421 ? 20.484 -16.578 -6.094 1 98.38 421 LEU B C 1
ATOM 9853 O O . LEU B 1 421 ? 19.719 -16.594 -7.066 1 98.38 421 LEU B O 1
ATOM 9857 N N . ILE B 1 422 ? 20.078 -16.875 -4.871 1 98.06 422 ILE B N 1
ATOM 9858 C CA . ILE B 1 422 ? 18.672 -16.859 -4.477 1 98.06 422 ILE B CA 1
ATOM 9859 C C . ILE B 1 422 ? 18.328 -15.539 -3.799 1 98.06 422 ILE B C 1
ATOM 9861 O O . ILE B 1 422 ? 19.016 -15.125 -2.863 1 98.06 422 ILE B O 1
ATOM 9865 N N . LEU B 1 423 ? 17.281 -14.906 -4.254 1 97.5 423 LEU B N 1
ATOM 9866 C CA . LEU B 1 423 ? 17.031 -13.531 -3.854 1 97.5 423 LEU B CA 1
ATOM 9867 C C . LEU B 1 423 ? 15.555 -13.305 -3.553 1 97.5 423 LEU B C 1
ATOM 9869 O O . LEU B 1 423 ? 14.688 -13.812 -4.266 1 97.5 423 LEU B O 1
ATOM 9873 N N . SER B 1 424 ? 15.312 -12.594 -2.453 1 96.94 424 SER B N 1
ATOM 9874 C CA . SER B 1 424 ? 13.953 -12.172 -2.137 1 96.94 424 SER B CA 1
ATOM 9875 C C . SER B 1 424 ? 13.461 -11.109 -3.111 1 96.94 424 SER B C 1
ATOM 9877 O O . SER B 1 424 ? 14.195 -10.18 -3.441 1 96.94 424 SER B O 1
ATOM 9879 N N . PRO B 1 425 ? 12.234 -11.227 -3.533 1 94.5 425 PRO B N 1
ATOM 9880 C CA . PRO B 1 425 ? 11.672 -10.156 -4.371 1 94.5 425 PRO B CA 1
ATOM 9881 C C . PRO B 1 425 ? 11.352 -8.891 -3.58 1 94.5 425 PRO B C 1
ATOM 9883 O O . PRO B 1 425 ? 10.977 -7.875 -4.164 1 94.5 425 PRO B O 1
ATOM 9886 N N . PHE B 1 426 ? 11.5 -8.898 -2.271 1 95.38 426 PHE B N 1
ATOM 9887 C CA . PHE B 1 426 ? 11.102 -7.777 -1.427 1 95.38 426 PHE B CA 1
ATOM 9888 C C . PHE B 1 426 ? 12.305 -6.891 -1.111 1 95.38 426 PHE B C 1
ATOM 9890 O O . PHE B 1 426 ? 12.203 -5.977 -0.292 1 95.38 426 PHE B O 1
ATOM 9897 N N . ALA B 1 427 ? 13.438 -7.188 -1.718 1 95.31 427 ALA B N 1
ATOM 9898 C CA . ALA B 1 427 ? 14.586 -6.289 -1.739 1 95.31 427 ALA B CA 1
ATOM 9899 C C . ALA B 1 427 ? 14.633 -5.488 -3.037 1 95.31 427 ALA B C 1
ATOM 9901 O O . ALA B 1 427 ? 14.141 -5.945 -4.074 1 95.31 427 ALA B O 1
ATOM 9902 N N . GLY B 1 428 ? 15.203 -4.262 -2.979 1 94.69 428 GLY B N 1
ATOM 9903 C CA . GLY B 1 428 ? 15.391 -3.516 -4.211 1 94.69 428 GLY B CA 1
ATOM 9904 C C . GLY B 1 428 ? 16.125 -4.297 -5.277 1 94.69 428 GLY B C 1
ATOM 9905 O O . GLY B 1 428 ? 15.773 -4.242 -6.457 1 94.69 428 GLY B O 1
ATOM 9906 N N . ALA B 1 429 ? 17.062 -5.098 -4.855 1 94.75 429 ALA B N 1
ATOM 9907 C CA . ALA B 1 429 ? 17.844 -5.938 -5.77 1 94.75 429 ALA B CA 1
ATOM 9908 C C . ALA B 1 429 ? 16.938 -6.953 -6.469 1 94.75 429 ALA B C 1
ATOM 9910 O O . ALA B 1 429 ? 17.219 -7.363 -7.598 1 94.75 429 ALA B O 1
ATOM 9911 N N . GLY B 1 430 ? 15.961 -7.379 -5.805 1 92.12 430 GLY B N 1
ATOM 9912 C CA . GLY B 1 430 ? 15.023 -8.32 -6.398 1 92.12 430 GLY B CA 1
ATOM 9913 C C . GLY B 1 430 ? 14.336 -7.777 -7.637 1 92.12 430 GLY B C 1
ATOM 9914 O O . GLY B 1 430 ? 13.914 -8.539 -8.508 1 92.12 430 GLY B O 1
ATOM 9915 N N . GLY B 1 431 ? 14.305 -6.445 -7.75 1 87.62 431 GLY B N 1
ATOM 9916 C CA . GLY B 1 431 ? 13.68 -5.812 -8.898 1 87.62 431 GLY B CA 1
ATOM 9917 C C . GLY B 1 431 ? 14.648 -5.547 -10.031 1 87.62 431 GLY B C 1
ATOM 9918 O O . GLY B 1 431 ? 14.234 -5.297 -11.164 1 87.62 431 GLY B O 1
ATOM 9919 N N . THR B 1 432 ? 15.875 -5.699 -9.734 1 88.5 432 THR B N 1
ATOM 9920 C CA . THR B 1 432 ? 16.844 -5.34 -10.758 1 88.5 432 THR B CA 1
ATOM 9921 C C . THR B 1 432 ? 17.672 -6.559 -11.18 1 88.5 432 THR B C 1
ATOM 9923 O O . THR B 1 432 ? 18.188 -6.605 -12.297 1 88.5 432 THR B O 1
ATOM 9926 N N . MET B 1 433 ? 17.812 -7.512 -10.281 1 93.69 433 MET B N 1
ATOM 9927 C CA . MET B 1 433 ? 18.609 -8.703 -10.562 1 93.69 433 MET B CA 1
ATOM 9928 C C . MET B 1 433 ? 17.734 -9.844 -11.062 1 93.69 433 MET B C 1
ATOM 9930 O O . MET B 1 433 ? 17.594 -10.867 -10.391 1 93.69 433 MET B O 1
ATOM 9934 N N . HIS B 1 434 ? 17.375 -9.797 -12.273 1 85.44 434 HIS B N 1
ATOM 9935 C CA . HIS B 1 434 ? 16.297 -10.594 -12.859 1 85.44 434 HIS B CA 1
ATOM 9936 C C . HIS B 1 434 ? 16.719 -12.055 -12.984 1 85.44 434 HIS B C 1
ATOM 9938 O O . HIS B 1 434 ? 15.875 -12.953 -12.875 1 85.44 434 HIS B O 1
ATOM 9944 N N . GLU B 1 435 ? 18 -12.344 -13.195 1 90.31 435 GLU B N 1
ATOM 9945 C CA . GLU B 1 435 ? 18.453 -13.703 -13.484 1 90.31 435 GLU B CA 1
ATOM 9946 C C . GLU B 1 435 ? 18.656 -14.5 -12.203 1 90.31 435 GLU B C 1
ATOM 9948 O O . GLU B 1 435 ? 18.906 -15.711 -12.25 1 90.31 435 GLU B O 1
ATOM 9953 N N . ALA B 1 436 ? 18.516 -13.82 -11.047 1 95.62 436 ALA B N 1
ATOM 9954 C CA . ALA B 1 436 ? 18.531 -14.547 -9.781 1 95.62 436 ALA B CA 1
ATOM 9955 C C . ALA B 1 436 ? 17.266 -15.383 -9.617 1 95.62 436 ALA B C 1
ATOM 9957 O O . ALA B 1 436 ? 16.266 -15.133 -10.289 1 95.62 436 ALA B O 1
ATOM 9958 N N . LEU B 1 437 ? 17.391 -16.438 -8.805 1 94.94 437 LEU B N 1
ATOM 9959 C CA . LEU B 1 437 ? 16.172 -17.172 -8.438 1 94.94 437 LEU B CA 1
ATOM 9960 C C . LEU B 1 437 ? 15.391 -16.422 -7.367 1 94.94 437 LEU B C 1
ATOM 9962 O O . LEU B 1 437 ? 15.836 -16.344 -6.215 1 94.94 437 LEU B O 1
ATOM 9966 N N . LEU B 1 438 ? 14.273 -15.898 -7.766 1 93.25 438 LEU B N 1
ATOM 9967 C CA . LEU B 1 438 ? 13.453 -15.156 -6.809 1 93.25 438 LEU B CA 1
ATOM 9968 C C . LEU B 1 438 ? 12.594 -16.109 -5.984 1 93.25 438 LEU B C 1
ATOM 9970 O O . LEU B 1 438 ? 12.062 -17.094 -6.512 1 93.25 438 LEU B O 1
ATOM 9974 N N . VAL B 1 439 ? 12.539 -15.844 -4.699 1 93.94 439 VAL B N 1
ATOM 9975 C CA . VAL B 1 439 ? 11.719 -16.703 -3.838 1 93.94 439 VAL B CA 1
ATOM 9976 C C . VAL B 1 439 ? 11.102 -15.859 -2.721 1 93.94 439 VAL B C 1
ATOM 9978 O O . VAL B 1 439 ? 11.75 -14.961 -2.182 1 93.94 439 VAL B O 1
ATOM 9981 N N . ASN B 1 440 ? 9.844 -16.109 -2.395 1 93.62 440 ASN B N 1
ATOM 9982 C CA . ASN B 1 440 ? 9.18 -15.484 -1.256 1 93.62 440 ASN B CA 1
ATOM 9983 C C . ASN B 1 440 ? 9.664 -16.062 0.067 1 93.62 440 ASN B C 1
ATOM 9985 O O . ASN B 1 440 ? 9.43 -17.234 0.355 1 93.62 440 ASN B O 1
ATOM 9989 N N . PRO B 1 441 ? 10.273 -15.305 0.918 1 95.94 441 PRO B N 1
ATOM 9990 C CA . PRO B 1 441 ? 10.867 -15.836 2.148 1 95.94 441 PRO B CA 1
ATOM 9991 C C . PRO B 1 441 ? 9.82 -16.344 3.141 1 95.94 441 PRO B C 1
ATOM 9993 O O . PRO B 1 441 ? 10.156 -17.047 4.094 1 95.94 441 PRO B O 1
ATOM 9996 N N . TYR B 1 442 ? 8.602 -16.031 2.938 1 92.88 442 TYR B N 1
ATOM 9997 C CA . TYR B 1 442 ? 7.535 -16.469 3.828 1 92.88 442 TYR B CA 1
ATOM 9998 C C . TYR B 1 442 ? 7.07 -17.875 3.467 1 92.88 442 TYR B C 1
ATOM 10000 O O . TYR B 1 442 ? 6.387 -18.531 4.254 1 92.88 442 TYR B O 1
ATOM 10008 N N . GLU B 1 443 ? 7.414 -18.297 2.318 1 89.94 443 GLU B N 1
ATOM 10009 C CA . GLU B 1 443 ? 7.023 -19.625 1.875 1 89.94 443 GLU B CA 1
ATOM 10010 C C . GLU B 1 443 ? 8.156 -20.641 2.076 1 89.94 443 GLU B C 1
ATOM 10012 O O . GLU B 1 443 ? 8.891 -20.953 1.137 1 89.94 443 GLU B O 1
ATOM 10017 N N . LEU B 1 444 ? 8.133 -21.312 3.15 1 93.44 444 LEU B N 1
ATOM 10018 C CA . LEU B 1 444 ? 9.258 -22.141 3.568 1 93.44 444 LEU B CA 1
ATOM 10019 C C . LEU B 1 444 ? 9.414 -23.344 2.648 1 93.44 444 LEU B C 1
ATOM 10021 O O . LEU B 1 444 ? 10.539 -23.734 2.312 1 93.44 444 LEU B O 1
ATOM 10025 N N . ASP B 1 445 ? 8.328 -23.891 2.207 1 90.81 445 ASP B N 1
ATOM 10026 C CA . ASP B 1 445 ? 8.398 -25.047 1.317 1 90.81 445 ASP B CA 1
ATOM 10027 C C . ASP B 1 445 ? 9.008 -24.672 -0.031 1 90.81 445 ASP B C 1
ATOM 10029 O O . ASP B 1 445 ? 9.844 -25.391 -0.568 1 90.81 445 ASP B O 1
ATOM 10033 N N . GLU B 1 446 ? 8.562 -23.547 -0.49 1 90.31 446 GLU B N 1
ATOM 10034 C CA . GLU B 1 446 ? 9.094 -23.094 -1.769 1 90.31 446 GLU B CA 1
ATOM 10035 C C . GLU B 1 446 ? 10.578 -22.75 -1.656 1 90.31 446 GLU B C 1
ATOM 10037 O O . GLU B 1 446 ? 11.344 -22.969 -2.594 1 90.31 446 GLU B O 1
ATOM 10042 N N . MET B 1 447 ? 10.938 -22.156 -0.571 1 95.38 447 MET B N 1
ATOM 10043 C CA . MET B 1 447 ? 12.352 -21.859 -0.347 1 95.38 447 MET B CA 1
ATOM 10044 C C . MET B 1 447 ? 13.188 -23.141 -0.373 1 95.38 447 MET B C 1
ATOM 10046 O O . MET B 1 447 ? 14.273 -23.156 -0.943 1 95.38 447 MET B O 1
ATOM 10050 N N . ALA B 1 448 ? 12.672 -24.156 0.243 1 96.69 448 ALA B N 1
ATOM 10051 C CA . ALA B 1 448 ? 13.359 -25.453 0.237 1 96.69 448 ALA B CA 1
ATOM 10052 C C . ALA B 1 448 ? 13.492 -25.984 -1.184 1 96.69 448 ALA B C 1
ATOM 10054 O O . ALA B 1 448 ? 14.555 -26.5 -1.562 1 96.69 448 ALA B O 1
ATOM 10055 N N . ASN B 1 449 ? 12.445 -25.844 -1.953 1 93.5 449 ASN B N 1
ATOM 10056 C CA . ASN B 1 449 ? 12.461 -26.312 -3.336 1 93.5 449 ASN B CA 1
ATOM 10057 C C . ASN B 1 449 ? 13.469 -25.531 -4.176 1 93.5 449 ASN B C 1
ATOM 10059 O O . ASN B 1 449 ? 14.164 -26.109 -5.016 1 93.5 449 ASN B O 1
ATOM 10063 N N . VAL B 1 450 ? 13.516 -24.266 -3.959 1 95 450 VAL B N 1
ATOM 10064 C CA . VAL B 1 450 ? 14.414 -23.406 -4.734 1 95 450 VAL B CA 1
ATOM 10065 C C . VAL B 1 450 ? 15.859 -23.703 -4.355 1 95 450 VAL B C 1
ATOM 10067 O O . VAL B 1 450 ? 16.75 -23.672 -5.211 1 95 450 VAL B O 1
ATOM 10070 N N . LEU B 1 451 ? 16.109 -23.953 -3.076 1 97.88 451 LEU B N 1
ATOM 10071 C CA . LEU B 1 451 ? 17.438 -24.375 -2.639 1 97.88 451 LEU B CA 1
ATOM 10072 C C . LEU B 1 451 ? 17.875 -25.641 -3.35 1 97.88 451 LEU B C 1
ATOM 10074 O O . LEU B 1 451 ? 19.016 -25.75 -3.812 1 97.88 451 LEU B O 1
ATOM 10078 N N . HIS B 1 452 ? 16.969 -26.594 -3.41 1 97.12 452 HIS B N 1
ATOM 10079 C CA . HIS B 1 452 ? 17.234 -27.844 -4.113 1 97.12 452 HIS B CA 1
ATOM 10080 C C . HIS B 1 452 ? 17.562 -27.594 -5.582 1 97.12 452 HIS B C 1
ATOM 10082 O O . HIS B 1 452 ? 18.531 -28.141 -6.113 1 97.12 452 HIS B O 1
ATOM 10088 N N . ARG B 1 453 ? 16.766 -26.766 -6.18 1 93.06 453 ARG B N 1
ATOM 10089 C CA . ARG B 1 453 ? 16.984 -26.422 -7.582 1 93.06 453 ARG B CA 1
ATOM 10090 C C . ARG B 1 453 ? 18.344 -25.75 -7.777 1 93.06 453 ARG B C 1
ATOM 10092 O O . ARG B 1 453 ? 19.078 -26.078 -8.719 1 93.06 453 ARG B O 1
ATOM 10099 N N . ALA B 1 454 ? 18.672 -24.828 -6.93 1 96.88 454 ALA B N 1
ATOM 10100 C CA . ALA B 1 454 ? 19.922 -24.094 -7.035 1 96.88 454 ALA B CA 1
ATOM 10101 C C . ALA B 1 454 ? 21.125 -25.031 -6.934 1 96.88 454 ALA B C 1
ATOM 10103 O O . ALA B 1 454 ? 22.078 -24.906 -7.699 1 96.88 454 ALA B O 1
ATOM 10104 N N . LEU B 1 455 ? 21.078 -25.984 -6.039 1 96.94 455 LEU B N 1
ATOM 10105 C CA . LEU B 1 455 ? 22.203 -26.891 -5.781 1 96.94 455 LEU B CA 1
ATOM 10106 C C . LEU B 1 455 ? 22.359 -27.891 -6.918 1 96.94 455 LEU B C 1
ATOM 10108 O O . LEU B 1 455 ? 23.469 -28.406 -7.133 1 96.94 455 LEU B O 1
ATOM 10112 N N . ARG B 1 456 ? 21.312 -28.062 -7.664 1 93 456 ARG B N 1
ATOM 10113 C CA . ARG B 1 456 ? 21.344 -29.047 -8.75 1 93 456 ARG B CA 1
ATOM 10114 C C . ARG B 1 456 ? 21.422 -28.359 -10.109 1 93 456 ARG B C 1
ATOM 10116 O O . ARG B 1 456 ? 21.453 -29.016 -11.148 1 93 456 ARG B O 1
ATOM 10123 N N . MET B 1 457 ? 21.469 -27.094 -10.125 1 91.38 457 MET B N 1
ATOM 10124 C CA . MET B 1 457 ? 21.469 -26.359 -11.375 1 91.38 457 MET B CA 1
ATOM 10125 C C . MET B 1 457 ? 22.703 -26.688 -12.211 1 91.38 457 MET B C 1
ATOM 10127 O O . MET B 1 457 ? 23.828 -26.641 -11.711 1 91.38 457 MET B O 1
ATOM 10131 N N . PRO B 1 458 ? 22.516 -27 -13.469 1 88.31 458 PRO B N 1
ATOM 10132 C CA . PRO B 1 458 ? 23.656 -27.328 -14.328 1 88.31 458 PRO B CA 1
ATOM 10133 C C . PRO B 1 458 ? 24.578 -26.141 -14.562 1 88.31 458 PRO B C 1
ATOM 10135 O O . PRO B 1 458 ? 24.125 -24.984 -14.508 1 88.31 458 PRO B O 1
ATOM 10138 N N . LEU B 1 459 ? 25.859 -26.438 -14.883 1 89.75 459 LEU B N 1
ATOM 10139 C CA . LEU B 1 459 ? 26.891 -25.422 -15.016 1 89.75 459 LEU B CA 1
ATOM 10140 C C . LEU B 1 459 ? 26.547 -24.438 -16.125 1 89.75 459 LEU B C 1
ATOM 10142 O O . LEU B 1 459 ? 26.797 -23.234 -15.992 1 89.75 459 LEU B O 1
ATOM 10146 N N . ASP B 1 460 ? 25.984 -24.891 -17.156 1 83.5 460 ASP B N 1
ATOM 10147 C CA . ASP B 1 460 ? 25.688 -24.031 -18.297 1 83.5 460 ASP B CA 1
ATOM 10148 C C . ASP B 1 460 ? 24.672 -22.953 -17.922 1 83.5 460 ASP B C 1
ATOM 10150 O O . ASP B 1 460 ? 24.797 -21.797 -18.328 1 83.5 460 ASP B O 1
ATOM 10154 N N . GLU B 1 461 ? 23.609 -23.344 -17.234 1 85.75 461 GLU B N 1
ATOM 10155 C CA . GLU B 1 461 ? 22.625 -22.375 -16.781 1 85.75 461 GLU B CA 1
ATOM 10156 C C . GLU B 1 461 ? 23.219 -21.391 -15.789 1 85.75 461 GLU B C 1
ATOM 10158 O O . GLU B 1 461 ? 22.938 -20.188 -15.836 1 85.75 461 GLU B O 1
ATOM 10163 N N . ARG B 1 462 ? 24.078 -21.891 -14.867 1 92.88 462 ARG B N 1
ATOM 10164 C CA . ARG B 1 462 ? 24.734 -21.031 -13.883 1 92.88 462 ARG B CA 1
ATOM 10165 C C . ARG B 1 462 ? 25.609 -19.984 -14.555 1 92.88 462 ARG B C 1
ATOM 10167 O O . ARG B 1 462 ? 25.625 -18.812 -14.148 1 92.88 462 ARG B O 1
ATOM 10174 N N . GLU B 1 463 ? 26.297 -20.453 -15.547 1 89.31 463 GLU B N 1
ATOM 10175 C CA . GLU B 1 463 ? 27.188 -19.547 -16.281 1 89.31 463 GLU B CA 1
ATOM 10176 C C . GLU B 1 463 ? 26.391 -18.453 -17 1 89.31 463 GLU B C 1
ATOM 10178 O O . GLU B 1 463 ? 26.781 -17.297 -16.984 1 89.31 463 GLU B O 1
ATOM 10183 N N . LEU B 1 464 ? 25.359 -18.891 -17.562 1 85.62 464 LEU B N 1
ATOM 10184 C CA . LEU B 1 464 ? 24.531 -17.938 -18.297 1 85.62 464 LEU B CA 1
ATOM 10185 C C . LEU B 1 464 ? 23.984 -16.875 -17.344 1 85.62 464 LEU B C 1
ATOM 10187 O O . LEU B 1 464 ? 24.109 -15.672 -17.609 1 85.62 464 LEU B O 1
ATOM 10191 N N . ARG B 1 465 ? 23.328 -17.25 -16.281 1 90.38 465 ARG B N 1
ATOM 10192 C CA . ARG B 1 465 ? 22.703 -16.344 -15.32 1 90.38 465 ARG B CA 1
ATOM 10193 C C . ARG B 1 465 ? 23.734 -15.414 -14.695 1 90.38 465 ARG B C 1
ATOM 10195 O O . ARG B 1 465 ? 23.531 -14.203 -14.633 1 90.38 465 ARG B O 1
ATOM 10202 N N . MET B 1 466 ? 24.906 -15.961 -14.305 1 94.5 466 MET B N 1
ATOM 10203 C CA . MET B 1 466 ? 25.906 -15.18 -13.578 1 94.5 466 MET B CA 1
ATOM 10204 C C . MET B 1 466 ? 26.594 -14.195 -14.516 1 94.5 466 MET B C 1
ATOM 10206 O O . MET B 1 466 ? 26.938 -13.086 -14.102 1 94.5 466 MET B O 1
ATOM 10210 N N . THR B 1 467 ? 26.812 -14.633 -15.672 1 91.62 467 THR B N 1
ATOM 10211 C CA . THR B 1 467 ? 27.438 -13.734 -16.625 1 91.62 467 THR B CA 1
ATOM 10212 C C . THR B 1 467 ? 26.594 -12.484 -16.844 1 91.62 467 THR B C 1
ATOM 10214 O O . THR B 1 467 ? 27.125 -11.375 -16.859 1 91.62 467 THR B O 1
ATOM 10217 N N . GLN B 1 468 ? 25.344 -12.695 -16.984 1 87.94 468 GLN B N 1
ATOM 10218 C CA . GLN B 1 468 ? 24.438 -11.562 -17.172 1 87.94 468 GLN B CA 1
ATOM 10219 C C . GLN B 1 468 ? 24.406 -10.688 -15.922 1 87.94 468 GLN B C 1
ATOM 10221 O O . GLN B 1 468 ? 24.406 -9.453 -16.031 1 87.94 468 GLN B O 1
ATOM 10226 N N . LEU B 1 469 ? 24.281 -11.305 -14.781 1 94.19 469 LEU B N 1
ATOM 10227 C CA . LEU B 1 469 ? 24.266 -10.578 -13.516 1 94.19 469 LEU B CA 1
ATOM 10228 C C . LEU B 1 469 ? 25.531 -9.727 -13.367 1 94.19 469 LEU B C 1
ATOM 10230 O O . LEU B 1 469 ? 25.453 -8.539 -13.031 1 94.19 469 LEU B O 1
ATOM 10234 N N . ARG B 1 470 ? 26.672 -10.289 -13.648 1 94.69 470 ARG B N 1
ATOM 10235 C CA . ARG B 1 470 ? 27.953 -9.602 -13.492 1 94.69 470 ARG B CA 1
ATOM 10236 C C . ARG B 1 470 ? 28.062 -8.43 -14.461 1 94.69 470 ARG B C 1
ATOM 10238 O O . ARG B 1 470 ? 28.516 -7.344 -14.086 1 94.69 470 ARG B O 1
ATOM 10245 N N . HIS B 1 471 ? 27.672 -8.672 -15.625 1 91.19 471 HIS B N 1
ATOM 10246 C CA . HIS B 1 471 ? 27.75 -7.617 -16.625 1 91.19 471 HIS B CA 1
ATOM 10247 C C . HIS B 1 471 ? 26.922 -6.406 -16.219 1 91.19 471 HIS B C 1
ATOM 10249 O O . HIS B 1 471 ? 27.391 -5.27 -16.281 1 91.19 471 HIS B O 1
ATOM 10255 N N . ARG B 1 472 ? 25.719 -6.617 -15.836 1 90.75 472 ARG B N 1
ATOM 10256 C CA . ARG B 1 472 ? 24.828 -5.535 -15.445 1 90.75 472 ARG B CA 1
ATOM 10257 C C . ARG B 1 472 ? 25.359 -4.785 -14.234 1 90.75 472 ARG B C 1
ATOM 10259 O O . ARG B 1 472 ? 25.328 -3.553 -14.195 1 90.75 472 ARG B O 1
ATOM 10266 N N . GLU B 1 473 ? 25.844 -5.512 -13.211 1 94.25 473 GLU B N 1
ATOM 10267 C CA . GLU B 1 473 ? 26.344 -4.871 -11.992 1 94.25 473 GLU B CA 1
ATOM 10268 C C . GLU B 1 473 ? 27.641 -4.117 -12.266 1 94.25 473 GLU B C 1
ATOM 10270 O O . GLU B 1 473 ? 27.953 -3.143 -11.578 1 94.25 473 GLU B O 1
ATOM 10275 N N . GLN B 1 474 ? 28.375 -4.605 -13.234 1 94.81 474 GLN B N 1
ATOM 10276 C CA . GLN B 1 474 ? 29.578 -3.883 -13.633 1 94.81 474 GLN B CA 1
ATOM 10277 C C . GLN B 1 474 ? 29.219 -2.557 -14.297 1 94.81 474 GLN B C 1
ATOM 10279 O O . GLN B 1 474 ? 29.859 -1.536 -14.039 1 94.81 474 GLN B O 1
ATOM 10284 N N . LEU B 1 475 ? 28.219 -2.611 -15.102 1 91.81 475 LEU B N 1
ATOM 10285 C CA . LEU B 1 475 ? 27.781 -1.413 -15.805 1 91.81 475 LEU B CA 1
ATOM 10286 C C . LEU B 1 475 ? 27.125 -0.428 -14.844 1 91.81 475 LEU B C 1
ATOM 10288 O O . LEU B 1 475 ? 27.312 0.784 -14.961 1 91.81 475 LEU B O 1
ATOM 10292 N N . LEU B 1 476 ? 26.328 -0.968 -13.984 1 93.75 476 LEU B N 1
ATOM 10293 C CA . LEU B 1 476 ? 25.562 -0.133 -13.062 1 93.75 476 LEU B CA 1
ATOM 10294 C C . LEU B 1 476 ? 26.219 -0.108 -11.688 1 93.75 476 LEU B C 1
ATOM 10296 O O . LEU B 1 476 ? 25.562 -0.356 -10.672 1 93.75 476 LEU B O 1
ATOM 10300 N N . ASP B 1 477 ? 27.469 0.171 -11.656 1 94 477 ASP B N 1
ATOM 10301 C CA . ASP B 1 477 ? 28.219 0.182 -10.406 1 94 477 ASP B CA 1
ATOM 10302 C C . ASP B 1 477 ? 28 1.483 -9.641 1 94 477 ASP B C 1
ATOM 10304 O O . ASP B 1 477 ? 27.125 2.277 -9.992 1 94 477 ASP B O 1
ATOM 10308 N N . VAL B 1 478 ? 28.703 1.702 -8.609 1 92.5 478 VAL B N 1
ATOM 10309 C CA . VAL B 1 478 ? 28.5 2.826 -7.699 1 92.5 478 VAL B CA 1
ATOM 10310 C C . VAL B 1 478 ? 28.828 4.137 -8.414 1 92.5 478 VAL B C 1
ATOM 10312 O O . VAL B 1 478 ? 28.203 5.168 -8.148 1 92.5 478 VAL B O 1
ATOM 10315 N N . ASN B 1 479 ? 29.75 4.152 -9.305 1 90.12 479 ASN B N 1
ATOM 10316 C CA . ASN B 1 479 ? 30.094 5.348 -10.07 1 90.12 479 ASN B CA 1
ATOM 10317 C C . ASN B 1 479 ? 28.938 5.789 -10.969 1 90.12 479 ASN B C 1
ATOM 10319 O O . ASN B 1 479 ? 28.672 6.984 -11.117 1 90.12 479 ASN B O 1
ATOM 10323 N N . TYR B 1 480 ? 28.359 4.773 -11.555 1 92.94 480 TYR B N 1
ATOM 10324 C CA . TYR B 1 480 ? 27.188 5.086 -12.359 1 92.94 480 TYR B CA 1
ATOM 10325 C C . TYR B 1 480 ? 26.109 5.738 -11.516 1 92.94 480 TYR B C 1
ATOM 10327 O O . TYR B 1 480 ? 25.469 6.707 -11.945 1 92.94 480 TYR B O 1
ATOM 10335 N N . TRP B 1 481 ? 25.812 5.215 -10.391 1 93.69 481 TRP B N 1
ATOM 10336 C CA . TRP B 1 481 ? 24.828 5.758 -9.469 1 93.69 481 TRP B CA 1
ATOM 10337 C C . TRP B 1 481 ? 25.141 7.211 -9.125 1 93.69 481 TRP B C 1
ATOM 10339 O O . TRP B 1 481 ? 24.25 8.07 -9.188 1 93.69 481 TRP B O 1
ATOM 10349 N N . MET B 1 482 ? 26.359 7.5 -8.797 1 91.06 482 MET B N 1
ATOM 10350 C CA . MET B 1 482 ? 26.797 8.844 -8.422 1 91.06 482 MET B CA 1
ATOM 10351 C C . MET B 1 482 ? 26.641 9.812 -9.586 1 91.06 482 MET B C 1
ATOM 10353 O O . MET B 1 482 ? 26.109 10.906 -9.422 1 91.06 482 MET B O 1
ATOM 10357 N N . THR B 1 483 ? 27.078 9.391 -10.695 1 90 483 THR B N 1
ATOM 10358 C CA . THR B 1 483 ? 27.016 10.227 -11.883 1 90 483 THR B CA 1
ATOM 10359 C C . THR B 1 483 ? 25.562 10.516 -12.25 1 90 483 THR B C 1
ATOM 10361 O O . THR B 1 483 ? 25.219 11.633 -12.641 1 90 483 THR B O 1
ATOM 10364 N N . SER B 1 484 ? 24.781 9.469 -12.133 1 93.31 484 SER B N 1
ATOM 10365 C CA . SER B 1 484 ? 23.359 9.633 -12.445 1 93.31 484 SER B CA 1
ATOM 10366 C C . SER B 1 484 ? 22.703 10.625 -11.492 1 93.31 484 SER B C 1
ATOM 10368 O O . SER B 1 484 ? 21.875 11.438 -11.914 1 93.31 484 SER B O 1
ATOM 10370 N N . PHE B 1 485 ? 23.078 10.57 -10.266 1 93.12 485 PHE B N 1
ATOM 10371 C CA . PHE B 1 485 ? 22.5 11.484 -9.281 1 93.12 485 PHE B CA 1
ATOM 10372 C C . PHE B 1 485 ? 22.906 12.922 -9.57 1 93.12 485 PHE B C 1
ATOM 10374 O O . PHE B 1 485 ? 22.062 13.82 -9.617 1 93.12 485 PHE B O 1
ATOM 10381 N N . PHE B 1 486 ? 24.172 13.172 -9.805 1 91.25 486 PHE B N 1
ATOM 10382 C CA . PHE B 1 486 ? 24.688 14.516 -10.023 1 91.25 486 PHE B CA 1
ATOM 10383 C C . PHE B 1 486 ? 24.172 15.086 -11.336 1 91.25 486 PHE B C 1
ATOM 10385 O O . PHE B 1 486 ? 23.906 16.281 -11.438 1 91.25 486 PHE B O 1
ATOM 10392 N N . SER B 1 487 ? 24.062 14.188 -12.25 1 89.88 487 SER B N 1
ATOM 10393 C CA . SER B 1 487 ? 23.484 14.617 -13.516 1 89.88 487 SER B CA 1
ATOM 10394 C C . SER B 1 487 ? 22.047 15.086 -13.336 1 89.88 487 SER B C 1
ATOM 10396 O O . SER B 1 487 ? 21.641 16.109 -13.891 1 89.88 487 SER B O 1
ATOM 10398 N N . SER B 1 488 ? 21.359 14.383 -12.555 1 90.38 488 SER B N 1
ATOM 10399 C CA . SER B 1 488 ? 19.953 14.719 -12.305 1 90.38 488 SER B CA 1
ATOM 10400 C C . SER B 1 488 ? 19.828 16.016 -11.523 1 90.38 488 SER B C 1
ATOM 10402 O O . SER B 1 488 ? 18.828 16.734 -11.664 1 90.38 488 SER B O 1
ATOM 10404 N N . MET B 1 489 ? 20.859 16.312 -10.789 1 89.19 489 MET B N 1
ATOM 10405 C CA . MET B 1 489 ? 20.859 17.562 -10.016 1 89.19 489 MET B CA 1
ATOM 10406 C C . MET B 1 489 ? 21.391 18.719 -10.852 1 89.19 489 MET B C 1
ATOM 10408 O O . MET B 1 489 ? 21.375 19.875 -10.406 1 89.19 489 MET B O 1
ATOM 10412 N N . GLY B 1 490 ? 21.781 18.453 -12.086 1 80.31 490 GLY B N 1
ATOM 10413 C CA . GLY B 1 490 ? 22.344 19.469 -12.953 1 80.31 490 GLY B CA 1
ATOM 10414 C C . GLY B 1 490 ? 23.703 19.969 -12.492 1 80.31 490 GLY B C 1
ATOM 10415 O O . GLY B 1 490 ? 24.031 21.141 -12.641 1 80.31 490 GLY B O 1
ATOM 10416 N N . ALA B 1 491 ? 24.469 19.141 -11.945 1 74.31 491 ALA B N 1
ATOM 10417 C CA . ALA B 1 491 ? 25.734 19.562 -11.359 1 74.31 491 ALA B CA 1
ATOM 10418 C C . ALA B 1 491 ? 26.922 19.125 -12.227 1 74.31 491 ALA B C 1
ATOM 10420 O O . ALA B 1 491 ? 28.078 19.359 -11.875 1 74.31 491 ALA B O 1
ATOM 10421 N N . LEU B 1 492 ? 26.688 18.406 -13.391 1 72.38 492 LEU B N 1
ATOM 10422 C CA . LEU B 1 492 ? 27.781 17.953 -14.242 1 72.38 492 LEU B CA 1
ATOM 10423 C C . LEU B 1 492 ? 28 18.922 -15.398 1 72.38 492 LEU B C 1
ATOM 10425 O O . LEU B 1 492 ? 27.062 19.547 -15.883 1 72.38 492 LEU B O 1
ATOM 10429 N N . GLY B 1 493 ? 29.219 19.438 -15.766 1 59.19 493 GLY B N 1
ATOM 10430 C CA . GLY B 1 493 ? 29.594 20.344 -16.844 1 59.19 493 GLY B CA 1
ATOM 10431 C C . GLY B 1 493 ? 29.141 19.859 -18.203 1 59.19 493 GLY B C 1
ATOM 10432 O O . GLY B 1 493 ? 28.859 18.688 -18.391 1 59.19 493 GL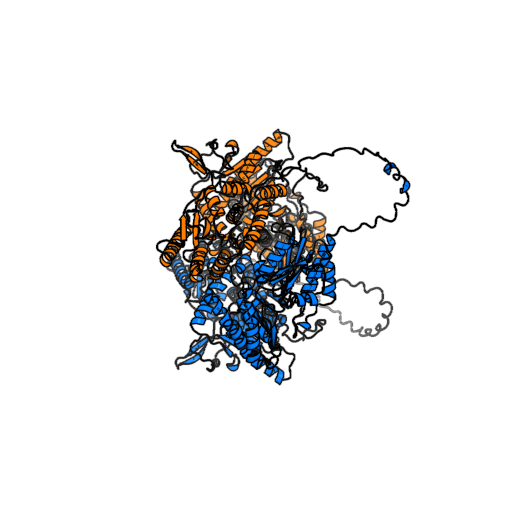Y B O 1
ATOM 10433 N N . ASP B 1 494 ? 28.766 20.766 -19.219 1 46.75 494 ASP B N 1
ATOM 10434 C CA . ASP B 1 494 ? 28.203 20.688 -20.562 1 46.75 494 ASP B CA 1
ATOM 10435 C C . ASP B 1 494 ? 29.078 19.812 -21.469 1 46.75 494 ASP B C 1
ATOM 10437 O O . ASP B 1 494 ? 28.984 19.906 -22.703 1 46.75 494 ASP B O 1
ATOM 10441 N N . ASP B 1 495 ? 30.172 19.219 -21.344 1 39.69 495 ASP B N 1
ATOM 10442 C CA . ASP B 1 495 ? 30.75 18.812 -22.609 1 39.69 495 ASP B CA 1
ATOM 10443 C C . ASP B 1 495 ? 29.734 18.047 -23.453 1 39.69 495 ASP B C 1
ATOM 10445 O O . ASP B 1 495 ? 30.078 17.531 -24.531 1 39.69 495 ASP B O 1
ATOM 10449 N N . ALA B 1 496 ? 29.141 17.078 -23.172 1 35.88 496 ALA B N 1
ATOM 10450 C CA . ALA B 1 496 ? 28.328 16.438 -24.203 1 35.88 496 ALA B CA 1
ATOM 10451 C C . ALA B 1 496 ? 27.328 17.422 -24.797 1 35.88 496 ALA B C 1
ATOM 10453 O O . ALA B 1 496 ? 26.547 18.047 -24.062 1 35.88 496 ALA B O 1
ATOM 10454 N N . GLY B 1 497 ? 27.516 18.203 -26.031 1 33.16 497 GLY B N 1
ATOM 10455 C CA . GLY B 1 497 ? 26.828 18.969 -27.062 1 33.16 497 GLY B CA 1
ATOM 10456 C C . GLY B 1 497 ? 25.359 18.609 -27.188 1 33.16 497 GLY B C 1
ATOM 10457 O O . GLY B 1 497 ? 24.734 18.906 -28.219 1 33.16 497 GLY B O 1
ATOM 10458 N N . ASP B 1 498 ? 24.938 17.516 -26.984 1 32.94 498 ASP B N 1
ATOM 10459 C CA . ASP B 1 498 ? 23.562 17.578 -27.5 1 32.94 498 ASP B CA 1
ATOM 10460 C C . ASP B 1 498 ? 22.875 18.859 -27.031 1 32.94 498 ASP B C 1
ATOM 10462 O O . ASP B 1 498 ? 22.969 19.234 -25.859 1 32.94 498 ASP B O 1
ATOM 10466 N N . GLY B 1 499 ? 22.672 19.859 -28.062 1 30.17 499 GLY B N 1
ATOM 10467 C CA . GLY B 1 499 ? 22.219 21.219 -28.297 1 30.17 499 GLY B CA 1
ATOM 10468 C C . GLY B 1 499 ? 21.203 21.703 -27.281 1 30.17 499 GLY B C 1
ATOM 10469 O O . GLY B 1 499 ? 21.328 22.828 -26.766 1 30.17 499 GLY B O 1
ATOM 10470 N N . ASN B 1 500 ? 19.906 21.344 -27.578 1 30.27 500 ASN B N 1
ATOM 10471 C CA . ASN B 1 500 ? 18.828 22.297 -27.297 1 30.27 500 ASN B CA 1
ATOM 10472 C C . ASN B 1 500 ? 18.719 22.609 -25.812 1 30.27 500 ASN B C 1
ATOM 10474 O O . ASN B 1 500 ? 17.609 22.688 -25.266 1 30.27 500 ASN B O 1
ATOM 10478 N N . ALA B 1 501 ? 19.578 22.047 -25.078 1 30.5 501 ALA B N 1
ATOM 10479 C CA . ALA B 1 501 ? 19.203 22.531 -23.75 1 30.5 501 ALA B CA 1
ATOM 10480 C C . ALA B 1 501 ? 19.578 24 -23.562 1 30.5 501 ALA B C 1
ATOM 10482 O O . ALA B 1 501 ? 20.766 24.328 -23.453 1 30.5 501 ALA B O 1
ATOM 10483 N N . ASP B 1 502 ? 18.938 24.922 -24.172 1 29.52 502 ASP B N 1
ATOM 10484 C CA . ASP B 1 502 ? 19.156 26.359 -24.047 1 29.52 502 ASP B CA 1
ATOM 10485 C C . ASP B 1 502 ? 19.766 26.703 -22.688 1 29.52 502 ASP B C 1
ATOM 10487 O O . ASP B 1 502 ? 20.812 27.344 -22.609 1 29.52 502 ASP B O 1
ATOM 10491 N N . ASP B 1 503 ? 18.891 27.406 -21.844 1 29.75 503 ASP B N 1
ATOM 10492 C CA . ASP B 1 503 ? 19.312 28.391 -20.844 1 29.75 503 ASP B CA 1
ATOM 10493 C C . ASP B 1 503 ? 20.047 27.719 -19.688 1 29.75 503 ASP B C 1
ATOM 10495 O O . ASP B 1 503 ? 19.812 26.547 -19.391 1 29.75 503 ASP B O 1
ATOM 10499 N N . GLY B 1 504 ? 21.344 27.875 -19.328 1 30.84 504 GLY B N 1
ATOM 10500 C CA . GLY B 1 504 ? 22.281 27.703 -18.219 1 30.84 504 GLY B CA 1
ATOM 10501 C C . GLY B 1 504 ? 21.625 27.203 -16.953 1 30.84 504 GLY B C 1
ATOM 10502 O O . GLY B 1 504 ? 22.281 27.031 -15.922 1 30.84 504 GLY B O 1
ATOM 10503 N N . THR B 1 505 ? 20.578 27.844 -16.688 1 33.84 505 THR B N 1
ATOM 10504 C CA . THR B 1 505 ? 20.125 27.594 -15.32 1 33.84 505 THR B CA 1
ATOM 10505 C C . THR B 1 505 ? 19.891 26.109 -15.094 1 33.84 505 THR B C 1
ATOM 10507 O O . THR B 1 505 ? 19.859 25.328 -16.047 1 33.84 505 THR B O 1
ATOM 10510 N N . GLY B 1 506 ? 19.062 25.656 -14.055 1 35.84 506 GLY B N 1
ATOM 10511 C CA . GLY B 1 506 ? 18.641 24.547 -13.211 1 35.84 506 GLY B CA 1
ATOM 10512 C C . GLY B 1 506 ? 18.156 23.359 -14.016 1 35.84 506 GLY B C 1
ATOM 10513 O O . GLY B 1 506 ? 18.188 23.375 -15.242 1 35.84 506 GLY B O 1
ATOM 10514 N N . LEU B 1 507 ? 17.75 22.125 -13.281 1 45.28 507 LEU B N 1
ATOM 10515 C CA . LEU B 1 507 ? 17.094 20.906 -13.703 1 45.28 507 LEU B CA 1
ATOM 10516 C C . LEU B 1 507 ? 16.203 21.172 -14.922 1 45.28 507 LEU B C 1
ATOM 10518 O O . LEU B 1 507 ? 15.516 22.188 -14.992 1 45.28 507 LEU B O 1
ATOM 10522 N N . PRO B 1 508 ? 16.594 20.875 -16.094 1 46.78 508 PRO B N 1
ATOM 10523 C CA . PRO B 1 508 ? 15.594 21.062 -17.156 1 46.78 508 PRO B CA 1
ATOM 10524 C C . PRO B 1 508 ? 14.164 21.031 -16.625 1 46.78 508 PRO B C 1
ATOM 10526 O O . PRO B 1 508 ? 13.734 20.031 -16.031 1 46.78 508 PRO B O 1
ATOM 10529 N N . SER B 1 509 ? 13.711 22.062 -15.852 1 50.69 509 SER B N 1
ATOM 10530 C CA . SER B 1 509 ? 12.602 22.266 -14.922 1 50.69 509 SER B CA 1
ATOM 10531 C C . SER B 1 509 ? 11.273 21.891 -15.57 1 50.69 509 SER B C 1
ATOM 10533 O O . SER B 1 509 ? 10.703 22.688 -16.328 1 50.69 509 SER B O 1
ATOM 10535 N N . LYS B 1 510 ? 11.148 20.672 -16.031 1 63.97 510 LYS B N 1
ATOM 10536 C CA . LYS B 1 510 ? 9.75 20.328 -16.25 1 63.97 510 LYS B CA 1
ATOM 10537 C C . LYS B 1 510 ? 8.867 20.859 -15.133 1 63.97 510 LYS B C 1
ATOM 10539 O O . LYS B 1 510 ? 9.031 20.484 -13.969 1 63.97 510 LYS B O 1
ATOM 10544 N N . THR B 1 511 ? 8.516 22.094 -15.281 1 76.69 511 THR B N 1
ATOM 10545 C CA . THR B 1 511 ? 7.652 22.719 -14.281 1 76.69 511 THR B CA 1
ATOM 10546 C C . THR B 1 511 ? 6.188 22.422 -14.57 1 76.69 511 THR B C 1
ATOM 10548 O O . THR B 1 511 ? 5.754 22.469 -15.727 1 76.69 511 THR B O 1
ATOM 10551 N N . MET B 1 512 ? 5.66 21.938 -13.562 1 80.62 512 MET B N 1
ATOM 10552 C CA . MET B 1 512 ? 4.215 21.766 -13.656 1 80.62 512 MET B CA 1
ATOM 10553 C C . MET B 1 512 ? 3.48 23.062 -13.336 1 80.62 512 MET B C 1
ATOM 10555 O O . MET B 1 512 ? 3.424 23.469 -12.172 1 80.62 512 MET B O 1
ATOM 10559 N N . GLN B 1 513 ? 3.012 23.719 -14.352 1 80.12 513 GLN B N 1
ATOM 10560 C CA . GLN B 1 513 ? 2.25 24.938 -14.141 1 80.12 513 GLN B CA 1
ATOM 10561 C C . GLN B 1 513 ? 0.774 24.641 -13.898 1 80.12 513 GLN B C 1
ATOM 10563 O O . GLN B 1 513 ? 0.204 23.75 -14.531 1 80.12 513 GLN B O 1
ATOM 10568 N N . LEU B 1 514 ? 0.287 25.344 -12.922 1 84.88 514 LEU B N 1
ATOM 10569 C CA . LEU B 1 514 ? -1.132 25.188 -12.617 1 84.88 514 LEU B CA 1
ATOM 10570 C C . LEU B 1 514 ? -1.99 25.656 -13.789 1 84.88 514 LEU B C 1
ATOM 10572 O O . LEU B 1 514 ? -1.778 26.75 -14.32 1 84.88 514 LEU B O 1
ATOM 10576 N N . GLN B 1 515 ? -2.818 24.766 -14.234 1 86.5 515 GLN B N 1
ATOM 10577 C CA . GLN B 1 515 ? -3.736 25.078 -15.328 1 86.5 515 GLN B CA 1
ATOM 10578 C C . GLN B 1 515 ? -5.188 24.969 -14.867 1 86.5 515 GLN B C 1
ATOM 10580 O O . GLN B 1 515 ? -5.473 24.375 -13.828 1 86.5 515 GLN B O 1
ATOM 10585 N N . LEU B 1 516 ? -6.012 25.578 -15.633 1 88.56 516 LEU B N 1
ATOM 10586 C CA . LEU B 1 516 ? -7.441 25.594 -15.336 1 88.56 516 LEU B CA 1
ATOM 10587 C C . LEU B 1 516 ? -7.977 24.172 -15.156 1 88.56 516 LEU B C 1
ATOM 10589 O O . LEU B 1 516 ? -8.695 23.891 -14.195 1 88.56 516 LEU B O 1
ATOM 10593 N N . ASP B 1 517 ? -7.598 23.25 -15.977 1 87.56 517 ASP B N 1
ATOM 10594 C CA . ASP B 1 517 ? -8.148 21.891 -15.992 1 87.56 517 ASP B CA 1
ATOM 10595 C C . ASP B 1 517 ? -7.645 21.078 -14.805 1 87.56 517 ASP B C 1
ATOM 10597 O O . ASP B 1 517 ? -8.203 20.031 -14.484 1 87.56 517 ASP B O 1
ATOM 10601 N N . ASP B 1 518 ? -6.641 21.609 -14.203 1 86.94 518 ASP B N 1
ATOM 10602 C CA . ASP B 1 518 ? -6.125 20.922 -13.016 1 86.94 518 ASP B CA 1
ATOM 10603 C C . ASP B 1 518 ? -7.156 20.906 -11.891 1 86.94 518 ASP B C 1
ATOM 10605 O O . ASP B 1 518 ? -7.113 20.047 -11.016 1 86.94 518 ASP B O 1
ATOM 10609 N N . PHE B 1 519 ? -8.055 21.797 -11.914 1 91.56 519 PHE B N 1
ATOM 10610 C CA . PHE B 1 519 ? -9.047 21.891 -10.844 1 91.56 519 PHE B CA 1
ATOM 10611 C C . PHE B 1 519 ? -10.133 20.828 -11.016 1 91.56 519 PHE B C 1
ATOM 10613 O O . PHE B 1 519 ? -10.961 20.641 -10.117 1 91.56 519 PHE B O 1
ATOM 10620 N N . ASP B 1 520 ? -10.102 20.094 -12.133 1 87.31 520 ASP B N 1
ATOM 10621 C CA . ASP B 1 520 ? -10.953 18.906 -12.25 1 87.31 520 ASP B CA 1
ATOM 10622 C C . ASP B 1 520 ? -10.641 17.891 -11.141 1 87.31 520 ASP B C 1
ATOM 10624 O O . ASP B 1 520 ? -11.555 17.312 -10.562 1 87.31 520 ASP B O 1
ATOM 10628 N N . MET B 1 521 ? -9.445 17.875 -10.898 1 83 521 MET B N 1
ATOM 10629 C CA . MET B 1 521 ? -9.008 16.906 -9.906 1 83 521 MET B CA 1
ATOM 10630 C C . MET B 1 521 ? -9.43 17.328 -8.5 1 83 521 MET B C 1
ATOM 10632 O O . MET B 1 521 ? -9.742 16.484 -7.66 1 83 521 MET B O 1
ATOM 10636 N N . TYR B 1 522 ? -9.5 18.594 -8.281 1 86.25 522 TYR B N 1
ATOM 10637 C CA . TYR B 1 522 ? -9.781 19.109 -6.945 1 86.25 522 TYR B CA 1
ATOM 10638 C C . TYR B 1 522 ? -11.281 19.125 -6.672 1 86.25 522 TYR B C 1
ATOM 10640 O O . TYR B 1 522 ? -11.727 18.781 -5.57 1 86.25 522 TYR B O 1
ATOM 10648 N N . LEU B 1 523 ? -12 19.547 -7.688 1 91.31 523 LEU B N 1
ATOM 10649 C CA . LEU B 1 523 ? -13.344 20.016 -7.355 1 91.31 523 LEU B CA 1
ATOM 10650 C C . LEU B 1 523 ? -14.398 19.25 -8.141 1 91.31 523 LEU B C 1
ATOM 10652 O O . LEU B 1 523 ? -15.586 19.281 -7.805 1 91.31 523 LEU B O 1
ATOM 10656 N N . SER B 1 524 ? -14.047 18.516 -9.234 1 87 524 SER B N 1
ATOM 10657 C CA . SER B 1 524 ? -15.047 17.906 -10.109 1 87 524 SER B CA 1
ATOM 10658 C C . SER B 1 524 ? -15.961 16.969 -9.344 1 87 524 SER B C 1
ATOM 10660 O O . SER B 1 524 ? -17.188 17.047 -9.453 1 87 524 SER B O 1
ATOM 10662 N N . ASN B 1 525 ? -15.344 16.141 -8.586 1 81.75 525 ASN B N 1
ATOM 10663 C CA . ASN B 1 525 ? -16.125 15.172 -7.828 1 81.75 525 ASN B CA 1
ATOM 10664 C C . ASN B 1 525 ? -16.922 15.844 -6.715 1 81.75 525 ASN B C 1
ATOM 10666 O O . ASN B 1 525 ? -18.016 15.383 -6.363 1 81.75 525 ASN B O 1
ATOM 10670 N N . HIS B 1 526 ? -16.406 16.875 -6.176 1 86.56 526 HIS B N 1
ATOM 10671 C CA . HIS B 1 526 ? -17.047 17.578 -5.074 1 86.56 526 HIS B CA 1
ATOM 10672 C C . HIS B 1 526 ? -18.297 18.312 -5.547 1 86.56 526 HIS B C 1
ATOM 10674 O O . HIS B 1 526 ? -19.328 18.312 -4.859 1 86.56 526 HIS B O 1
ATOM 10680 N N . ILE B 1 527 ? -18.25 18.891 -6.68 1 87.5 527 ILE B N 1
ATOM 10681 C CA . ILE B 1 527 ? -19.359 19.75 -7.09 1 87.5 527 ILE B CA 1
ATOM 10682 C C . ILE B 1 527 ? -20.312 18.969 -7.996 1 87.5 527 ILE B C 1
ATOM 10684 O O . ILE B 1 527 ? -21.406 19.438 -8.305 1 87.5 527 ILE B O 1
ATOM 10688 N N . ALA B 1 528 ? -19.859 17.766 -8.375 1 78.38 528 ALA B N 1
ATOM 10689 C CA . ALA B 1 528 ? -20.703 16.953 -9.242 1 78.38 528 ALA B CA 1
ATOM 10690 C C . ALA B 1 528 ? -22.062 16.688 -8.609 1 78.38 528 ALA B C 1
ATOM 10692 O O . ALA B 1 528 ? -22.141 16.297 -7.441 1 78.38 528 ALA B O 1
ATOM 10693 N N . GLY B 1 529 ? -23.094 16.969 -9.273 1 71.38 529 GLY B N 1
ATOM 10694 C CA . GLY B 1 529 ? -24.438 16.641 -8.828 1 71.38 529 GLY B CA 1
ATOM 10695 C C . GLY B 1 529 ? -25.031 17.672 -7.875 1 71.38 529 GLY B C 1
ATOM 10696 O O . GLY B 1 529 ? -26.172 17.547 -7.449 1 71.38 529 GLY B O 1
ATOM 10697 N N . ALA B 1 530 ? -24.188 18.672 -7.508 1 73 530 ALA B N 1
ATOM 10698 C CA . ALA B 1 530 ? -24.672 19.656 -6.543 1 73 530 ALA B CA 1
ATOM 10699 C C . ALA B 1 530 ? -25.656 20.625 -7.195 1 73 530 ALA B C 1
ATOM 10701 O O . ALA B 1 530 ? -25.484 21.016 -8.352 1 73 530 ALA B O 1
ATOM 10702 N N . GLY B 1 531 ? -26.703 20.922 -6.43 1 79.75 531 GLY B N 1
ATOM 10703 C CA . GLY B 1 531 ? -27.625 21.938 -6.895 1 79.75 531 GLY B CA 1
ATOM 10704 C C . GLY B 1 531 ? -27.078 23.344 -6.746 1 79.75 531 GLY B C 1
ATOM 10705 O O . GLY B 1 531 ? -27.156 24.156 -7.68 1 79.75 531 GLY B O 1
ATOM 10706 N N . LYS B 1 532 ? -26.516 23.594 -5.617 1 91.56 532 LYS B N 1
ATOM 10707 C CA . LYS B 1 532 ? -25.969 24.922 -5.32 1 91.56 532 LYS B CA 1
ATOM 10708 C C . LYS B 1 532 ? -24.531 24.828 -4.84 1 91.56 532 LYS B C 1
ATOM 10710 O O . LYS B 1 532 ? -24.109 23.781 -4.328 1 91.56 532 LYS B O 1
ATOM 10715 N N . LEU B 1 533 ? -23.844 25.922 -5.102 1 94.25 533 LEU B N 1
ATOM 10716 C CA . LEU B 1 533 ? -22.438 26 -4.676 1 94.25 533 LEU B CA 1
ATOM 10717 C C . LEU B 1 533 ? -22.219 27.219 -3.775 1 94.25 533 LEU B C 1
ATOM 10719 O O . LEU B 1 533 ? -22.641 28.328 -4.105 1 94.25 533 LEU B O 1
ATOM 10723 N N . SER B 1 534 ? -21.688 27.016 -2.607 1 95.5 534 SER B N 1
ATOM 10724 C CA . SER B 1 534 ? -21.312 28.094 -1.7 1 95.5 534 SER B CA 1
ATOM 10725 C C . SER B 1 534 ? -19.812 28.328 -1.687 1 95.5 534 SER B C 1
ATOM 10727 O O . SER B 1 534 ? -19.047 27.422 -1.342 1 95.5 534 SER B O 1
ATOM 10729 N N . LEU B 1 535 ? -19.453 29.484 -2.072 1 97.19 535 LEU B N 1
ATOM 10730 C CA . LEU B 1 535 ? -18.047 29.891 -2.016 1 97.19 535 LEU B CA 1
ATOM 10731 C C . LEU B 1 535 ? -17.781 30.781 -0.808 1 97.19 535 LEU B C 1
ATOM 10733 O O . LEU B 1 535 ? -18.375 31.844 -0.679 1 97.19 535 LEU B O 1
ATOM 10737 N N . ILE B 1 536 ? -16.984 30.344 0.083 1 97.5 536 ILE B N 1
ATOM 10738 C CA . ILE B 1 536 ? -16.547 31.156 1.204 1 97.5 536 ILE B CA 1
ATOM 10739 C C . ILE B 1 536 ? -15.055 31.484 1.056 1 97.5 536 ILE B C 1
ATOM 10741 O O . ILE B 1 536 ? -14.211 30.594 1.118 1 97.5 536 ILE B O 1
ATOM 10745 N N . LEU B 1 537 ? -14.742 32.75 0.947 1 97.94 537 LEU B N 1
ATOM 10746 C CA . LEU B 1 537 ? -13.391 33.156 0.558 1 97.94 537 LEU B CA 1
ATOM 10747 C C . LEU B 1 537 ? -12.828 34.188 1.526 1 97.94 537 LEU B C 1
ATOM 10749 O O . LEU B 1 537 ? -13.508 35.156 1.882 1 97.94 537 LEU B O 1
ATOM 10753 N N . ASP B 1 538 ? -11.633 33.969 1.996 1 96.06 538 ASP B N 1
ATOM 10754 C CA . ASP B 1 538 ? -10.898 35 2.729 1 96.06 538 ASP B CA 1
ATOM 10755 C C . ASP B 1 538 ? -10.422 36.094 1.79 1 96.06 538 ASP B C 1
ATOM 10757 O O . ASP B 1 538 ? -10.383 35.906 0.572 1 96.06 538 ASP B O 1
ATOM 10761 N N . TYR B 1 539 ? -10.125 37.25 2.359 1 95.12 539 TYR B N 1
ATOM 10762 C CA . TYR B 1 539 ? -9.758 38.406 1.525 1 95.12 539 TYR B CA 1
ATOM 10763 C C . TYR B 1 539 ? -8.242 38.562 1.447 1 95.12 539 TYR B C 1
ATOM 10765 O O . TYR B 1 539 ? -7.625 38.156 0.452 1 95.12 539 TYR B O 1
ATOM 10773 N N . ASP B 1 540 ? -7.648 38.906 2.578 1 90.12 540 ASP B N 1
ATOM 10774 C CA . ASP B 1 540 ? -6.215 39.188 2.598 1 90.12 540 ASP B CA 1
ATOM 10775 C C . ASP B 1 540 ? -5.418 37.875 2.469 1 90.12 540 ASP B C 1
ATOM 10777 O O . ASP B 1 540 ? -5.633 36.938 3.23 1 90.12 540 ASP B O 1
ATOM 10781 N N . GLY B 1 541 ? -4.516 37.844 1.497 1 89.5 541 GLY B N 1
ATOM 10782 C CA . GLY B 1 541 ? -3.688 36.688 1.274 1 89.5 541 GLY B CA 1
ATOM 10783 C C . GLY B 1 541 ? -4.367 35.625 0.42 1 89.5 541 GLY B C 1
ATOM 10784 O O . GLY B 1 541 ? -3.729 34.656 -0.011 1 89.5 541 GLY B O 1
ATOM 10785 N N . THR B 1 542 ? -5.668 35.781 0.167 1 94.81 542 THR B N 1
ATOM 10786 C CA . THR B 1 542 ? -6.438 34.812 -0.598 1 94.81 542 THR B CA 1
ATOM 10787 C C . THR B 1 542 ? -6.953 35.406 -1.896 1 94.81 542 THR B C 1
ATOM 10789 O O . THR B 1 542 ? -6.461 35.094 -2.979 1 94.81 542 THR B O 1
ATOM 10792 N N . LEU B 1 543 ? -7.762 36.406 -1.761 1 96.12 543 LEU B N 1
ATOM 10793 C CA . LEU B 1 543 ? -8.25 37.094 -2.951 1 96.12 543 LEU B CA 1
ATOM 10794 C C . LEU B 1 543 ? -7.273 38.188 -3.396 1 96.12 543 LEU B C 1
ATOM 10796 O O . LEU B 1 543 ? -7.293 38.594 -4.555 1 96.12 543 LEU B O 1
ATOM 10800 N N . THR B 1 544 ? -6.504 38.656 -2.395 1 94.19 544 THR B N 1
ATOM 10801 C CA . THR B 1 544 ? -5.48 39.656 -2.676 1 94.19 544 THR B CA 1
ATOM 10802 C C . THR B 1 544 ? -4.141 39.25 -2.078 1 94.19 544 THR B C 1
ATOM 10804 O O . THR B 1 544 ? -4.09 38.438 -1.148 1 94.19 544 THR B O 1
ATOM 10807 N N . HIS B 1 545 ? -3.115 39.812 -2.629 1 90.19 545 HIS B N 1
ATOM 10808 C CA . HIS B 1 545 ? -1.789 39.562 -2.074 1 90.19 545 HIS B CA 1
ATOM 10809 C C . HIS B 1 545 ? -1.608 40.281 -0.739 1 90.19 545 HIS B C 1
ATOM 10811 O O . HIS B 1 545 ? -2.285 41.25 -0.467 1 90.19 545 HIS B O 1
ATOM 10817 N N . LEU B 1 546 ? -0.767 39.75 0.057 1 82.62 546 LEU B N 1
ATOM 10818 C CA . LEU B 1 546 ? -0.389 40.438 1.274 1 82.62 546 LEU B CA 1
ATOM 10819 C C . LEU B 1 546 ? 0.486 41.656 0.951 1 82.62 546 LEU B C 1
ATOM 10821 O O . LEU B 1 546 ? 1.346 41.594 0.07 1 82.62 546 LEU B O 1
ATOM 10825 N N . THR B 1 547 ? 0.119 42.75 1.497 1 81.75 547 THR B N 1
ATOM 10826 C CA . THR B 1 547 ? 0.841 43.969 1.21 1 81.75 547 THR B CA 1
ATOM 10827 C C . THR B 1 547 ? 1.374 44.594 2.494 1 81.75 547 THR B C 1
ATOM 10829 O O . THR B 1 547 ? 1.016 44.188 3.594 1 81.75 547 THR B O 1
ATOM 10832 N N . SER B 1 548 ? 2.262 45.531 2.355 1 76.19 548 SER B N 1
ATOM 10833 C CA . SER B 1 548 ? 2.881 46.219 3.482 1 76.19 548 SER B CA 1
ATOM 10834 C C . SER B 1 548 ? 1.854 47.031 4.266 1 76.19 548 SER B C 1
ATOM 10836 O O . SER B 1 548 ? 1.916 47.094 5.496 1 76.19 548 SER B O 1
ATOM 10838 N N . HIS B 1 549 ? 0.979 47.594 3.475 1 79.75 549 HIS B N 1
ATOM 10839 C CA . HIS B 1 549 ? -0.118 48.344 4.082 1 79.75 549 HIS B CA 1
ATOM 10840 C C . HIS B 1 549 ? -1.469 47.781 3.668 1 79.75 549 HIS B C 1
ATOM 10842 O O . HIS B 1 549 ? -1.678 47.469 2.496 1 79.75 549 HIS B O 1
ATOM 10848 N N . PRO B 1 550 ? -2.363 47.688 4.633 1 78.88 550 PRO B N 1
ATOM 10849 C CA . PRO B 1 550 ? -3.652 47.062 4.352 1 78.88 550 PRO B CA 1
ATOM 10850 C C . PRO B 1 550 ? -4.414 47.75 3.219 1 78.88 550 PRO B C 1
ATOM 10852 O O . PRO B 1 550 ? -5.133 47.094 2.465 1 78.88 550 PRO B O 1
ATOM 10855 N N . ASP B 1 551 ? -4.277 49 3.123 1 82.12 551 ASP B N 1
ATOM 10856 C CA . ASP B 1 551 ? -5.035 49.75 2.125 1 82.12 551 ASP B CA 1
ATOM 10857 C C . ASP B 1 551 ? -4.551 49.438 0.713 1 82.12 551 ASP B C 1
ATOM 10859 O O . ASP B 1 551 ? -5.246 49.719 -0.266 1 82.12 551 ASP B O 1
ATOM 10863 N N . LEU B 1 552 ? -3.414 48.875 0.613 1 86.38 552 LEU B N 1
ATOM 10864 C CA . LEU B 1 552 ? -2.832 48.562 -0.689 1 86.38 552 LEU B CA 1
ATOM 10865 C C . LEU B 1 552 ? -3.307 47.188 -1.188 1 86.38 552 LEU B C 1
ATOM 10867 O O . LEU B 1 552 ? -3.07 46.844 -2.346 1 86.38 552 LEU B O 1
ATOM 10871 N N . ALA B 1 553 ? -3.99 46.5 -0.403 1 90.56 553 ALA B N 1
ATOM 10872 C CA . ALA B 1 553 ? -4.43 45.156 -0.764 1 90.56 553 ALA B CA 1
ATOM 10873 C C . ALA B 1 553 ? -5.703 45.219 -1.607 1 90.56 553 ALA B C 1
ATOM 10875 O O . ALA B 1 553 ? -6.781 44.844 -1.133 1 90.56 553 ALA B O 1
ATOM 10876 N N . VAL B 1 554 ? -5.523 45.531 -2.859 1 92.94 554 VAL B N 1
ATOM 10877 C CA . VAL B 1 554 ? -6.648 45.656 -3.779 1 92.94 554 VAL B CA 1
ATOM 10878 C C . VAL B 1 554 ? -6.695 44.469 -4.723 1 92.94 554 VAL B C 1
ATOM 10880 O O . VAL B 1 554 ? -5.656 44 -5.203 1 92.94 554 VAL B O 1
ATOM 10883 N N . MET B 1 555 ? -7.895 44 -4.953 1 94.44 555 MET B N 1
ATOM 10884 C CA . MET B 1 555 ? -8.07 42.875 -5.855 1 94.44 555 MET B CA 1
ATOM 10885 C C . MET B 1 555 ? -7.754 43.25 -7.293 1 94.44 555 MET B C 1
ATOM 10887 O O . MET B 1 555 ? -7.949 44.406 -7.684 1 94.44 555 MET B O 1
ATOM 10891 N N . SER B 1 556 ? -7.301 42.312 -8.039 1 93.94 556 SER B N 1
ATOM 10892 C CA . SER B 1 556 ? -7.105 42.531 -9.461 1 93.94 556 SER B CA 1
ATOM 10893 C C . SER B 1 556 ? -8.438 42.75 -10.18 1 93.94 556 SER B C 1
ATOM 10895 O O . SER B 1 556 ? -9.469 42.219 -9.734 1 93.94 556 SER B O 1
ATOM 10897 N N . GLU B 1 557 ? -8.375 43.375 -11.273 1 94.31 557 GLU B N 1
ATOM 10898 C CA . GLU B 1 557 ? -9.578 43.656 -12.062 1 94.31 557 GLU B CA 1
ATOM 10899 C C . GLU B 1 557 ? -10.227 42.344 -12.523 1 94.31 557 GLU B C 1
ATOM 10901 O O . GLU B 1 557 ? -11.453 42.219 -12.539 1 94.31 557 GLU B O 1
ATOM 10906 N N . GLU B 1 558 ? -9.422 41.5 -12.883 1 96 558 GLU B N 1
ATOM 10907 C CA . GLU B 1 558 ? -9.93 40.219 -13.359 1 96 558 GLU B CA 1
ATOM 10908 C C . GLU B 1 558 ? -10.656 39.469 -12.25 1 96 558 GLU B C 1
ATOM 10910 O O . GLU B 1 558 ? -11.695 38.844 -12.5 1 96 558 GLU B O 1
ATOM 10915 N N . THR B 1 559 ? -10.117 39.469 -11.07 1 96.94 559 THR B N 1
ATOM 10916 C CA . THR B 1 559 ? -10.75 38.812 -9.93 1 96.94 559 THR B CA 1
ATOM 10917 C C . THR B 1 559 ? -12.109 39.406 -9.633 1 96.94 559 THR B C 1
ATOM 10919 O O . THR B 1 559 ? -13.086 38.719 -9.375 1 96.94 559 THR B O 1
ATOM 10922 N N . VAL B 1 560 ? -12.156 40.688 -9.711 1 96.62 560 VAL B N 1
ATOM 10923 C CA . VAL B 1 560 ? -13.398 41.406 -9.461 1 96.62 560 VAL B CA 1
ATOM 10924 C C . VAL B 1 560 ? -14.453 41 -10.492 1 96.62 560 VAL B C 1
ATOM 10926 O O . VAL B 1 560 ? -15.594 40.719 -10.141 1 96.62 560 VAL B O 1
ATOM 10929 N N . LYS B 1 561 ? -14.023 40.906 -11.68 1 96.69 561 LYS B N 1
ATOM 10930 C CA . LYS B 1 561 ? -14.945 40.562 -12.758 1 96.69 561 LYS B CA 1
ATOM 10931 C C . LYS B 1 561 ? -15.484 39.156 -12.594 1 96.69 561 LYS B C 1
ATOM 10933 O O . LYS B 1 561 ? -16.688 38.906 -12.781 1 96.69 561 LYS B O 1
ATOM 10938 N N . VAL B 1 562 ? -14.633 38.281 -12.305 1 97.06 562 VAL B N 1
ATOM 10939 C CA . VAL B 1 562 ? -15.039 36.906 -12.156 1 97.06 562 VAL B CA 1
ATOM 10940 C C . VAL B 1 562 ? -16 36.781 -10.977 1 97.06 562 VAL B C 1
ATOM 10942 O O . VAL B 1 562 ? -17.016 36.062 -11.062 1 97.06 562 VAL B O 1
ATOM 10945 N N . LEU B 1 563 ? -15.711 37.406 -9.875 1 97.44 563 LEU B N 1
ATOM 10946 C CA . LEU B 1 563 ? -16.562 37.344 -8.695 1 97.44 563 LEU B CA 1
ATOM 10947 C C . LEU B 1 563 ? -17.922 37.969 -8.977 1 97.44 563 LEU B C 1
ATOM 10949 O O . LEU B 1 563 ? -18.953 37.5 -8.484 1 97.44 563 LEU B O 1
ATOM 10953 N N . GLN B 1 564 ? -17.891 39 -9.773 1 96.56 564 GLN B N 1
ATOM 10954 C CA . GLN B 1 564 ? -19.156 39.656 -10.148 1 96.56 564 GLN B CA 1
ATOM 10955 C C . GLN B 1 564 ? -20.031 38.719 -10.969 1 96.56 564 GLN B C 1
ATOM 10957 O O . GLN B 1 564 ? -21.234 38.625 -10.75 1 96.56 564 GLN B O 1
ATOM 10962 N N . ARG B 1 565 ? -19.391 38.094 -11.875 1 96.06 565 ARG B N 1
ATOM 10963 C CA . ARG B 1 565 ? -20.141 37.156 -12.703 1 96.06 565 ARG B CA 1
ATOM 10964 C C . ARG B 1 565 ? -20.672 35.969 -11.875 1 96.06 565 ARG B C 1
ATOM 10966 O O . ARG B 1 565 ? -21.812 35.562 -12.047 1 96.06 565 ARG B O 1
ATOM 10973 N N . LEU B 1 566 ? -19.875 35.531 -10.992 1 96.56 566 LEU B N 1
ATOM 10974 C CA . LEU B 1 566 ? -20.281 34.406 -10.141 1 96.56 566 LEU B CA 1
ATOM 10975 C C . LEU B 1 566 ? -21.406 34.812 -9.195 1 96.56 566 LEU B C 1
ATOM 10977 O O . LEU B 1 566 ? -22.312 34.031 -8.938 1 96.56 566 LEU B O 1
ATOM 10981 N N . SER B 1 567 ? -21.312 36 -8.695 1 95.62 567 SER B N 1
ATOM 10982 C CA . SER B 1 567 ? -22.297 36.469 -7.734 1 95.62 567 SER B CA 1
ATOM 10983 C C . SER B 1 567 ? -23.672 36.625 -8.375 1 95.62 567 SER B C 1
ATOM 10985 O O . SER B 1 567 ? -24.688 36.656 -7.684 1 95.62 567 SER B O 1
ATOM 10987 N N . ARG B 1 568 ? -23.719 36.656 -9.648 1 93.19 568 ARG B N 1
ATOM 10988 C CA . ARG B 1 568 ? -24.969 36.844 -10.375 1 93.19 568 ARG B CA 1
ATOM 10989 C C . ARG B 1 568 ? -25.594 35.5 -10.75 1 93.19 568 ARG B C 1
ATOM 10991 O O . ARG B 1 568 ? -26.75 35.438 -11.18 1 93.19 568 ARG B O 1
ATOM 10998 N N . MET B 1 569 ? -24.891 34.5 -10.594 1 93.56 569 MET B N 1
ATOM 10999 C CA . MET B 1 569 ? -25.422 33.156 -10.875 1 93.56 569 MET B CA 1
ATOM 11000 C C . MET B 1 569 ? -26.359 32.688 -9.758 1 93.56 569 MET B C 1
ATOM 11002 O O . MET B 1 569 ? -26 32.75 -8.578 1 93.56 569 MET B O 1
ATOM 11006 N N . PRO B 1 570 ? -27.484 32.219 -10.117 1 89.56 570 PRO B N 1
ATOM 11007 C CA . PRO B 1 570 ? -28.469 31.875 -9.094 1 89.56 570 PRO B CA 1
ATOM 11008 C C . PRO B 1 570 ? -28.031 30.688 -8.234 1 89.56 570 PRO B C 1
ATOM 11010 O O . PRO B 1 570 ? -28.453 30.562 -7.082 1 89.56 570 PRO B O 1
ATOM 11013 N N . ASP B 1 571 ? -27.25 29.875 -8.773 1 91.81 571 ASP B N 1
ATOM 11014 C CA . ASP B 1 571 ? -26.875 28.656 -8.047 1 91.81 571 ASP B CA 1
ATOM 11015 C C . ASP B 1 571 ? -25.562 28.844 -7.301 1 91.81 571 ASP B C 1
ATOM 11017 O O . ASP B 1 571 ? -25 27.875 -6.77 1 91.81 571 ASP B O 1
ATOM 11021 N N . VAL B 1 572 ? -25.047 30.062 -7.246 1 95 572 VAL B N 1
ATOM 11022 C CA . VAL B 1 572 ? -23.766 30.297 -6.586 1 95 572 VAL B CA 1
ATOM 11023 C C . VAL B 1 572 ? -23.922 31.391 -5.531 1 95 572 VAL B C 1
ATOM 11025 O O . VAL B 1 572 ? -24.484 32.469 -5.805 1 95 572 VAL B O 1
ATOM 11028 N N . ASN B 1 573 ? -23.547 31.125 -4.352 1 95.62 573 ASN B N 1
ATOM 11029 C CA . ASN B 1 573 ? -23.484 32.094 -3.277 1 95.62 573 ASN B CA 1
ATOM 11030 C C . ASN B 1 573 ? -22.031 32.375 -2.852 1 95.62 573 ASN B C 1
ATOM 11032 O O . ASN B 1 573 ? -21.25 31.422 -2.701 1 95.62 573 ASN B O 1
ATOM 11036 N N . ILE B 1 574 ? -21.75 33.625 -2.688 1 97.81 574 ILE B N 1
ATOM 11037 C CA . ILE B 1 574 ? -20.375 33.969 -2.318 1 97.81 574 ILE B CA 1
ATOM 11038 C C . ILE B 1 574 ? -20.375 34.688 -0.963 1 97.81 574 ILE B C 1
ATOM 11040 O O . ILE B 1 574 ? -21.219 35.531 -0.704 1 97.81 574 ILE B O 1
ATOM 11044 N N . ALA B 1 575 ? -19.547 34.25 -0.079 1 97.81 575 ALA B N 1
ATOM 11045 C CA . ALA B 1 575 ? -19.266 34.938 1.174 1 97.81 575 ALA B CA 1
ATOM 11046 C C . ALA B 1 575 ? -17.781 35.312 1.275 1 97.81 575 ALA B C 1
ATOM 11048 O O . ALA B 1 575 ? -16.906 34.5 0.952 1 97.81 575 ALA B O 1
ATOM 11049 N N . ILE B 1 576 ? -17.516 36.5 1.646 1 97.75 576 ILE B N 1
ATOM 11050 C CA . ILE B 1 576 ? -16.141 36.969 1.838 1 97.75 576 ILE B CA 1
ATOM 11051 C C . ILE B 1 576 ? -15.906 37.281 3.312 1 97.75 576 ILE B C 1
ATOM 11053 O O . ILE B 1 576 ? -16.594 38.125 3.889 1 97.75 576 ILE B O 1
ATOM 11057 N N . ILE B 1 577 ? -14.984 36.625 3.895 1 95.38 577 ILE B N 1
ATOM 11058 C CA . ILE B 1 577 ? -14.656 36.781 5.305 1 95.38 577 ILE B CA 1
ATOM 11059 C C . ILE B 1 577 ? -13.266 37.406 5.445 1 95.38 577 ILE B C 1
ATOM 11061 O O . ILE B 1 577 ? -12.344 37 4.719 1 95.38 577 ILE B O 1
ATOM 11065 N N . SER B 1 578 ? -13.062 38.312 6.348 1 91.69 578 SER B N 1
ATOM 11066 C CA . SER B 1 578 ? -11.781 39 6.504 1 91.69 578 SER B CA 1
ATOM 11067 C C . SER B 1 578 ? -11.547 39.438 7.949 1 91.69 578 SER B C 1
ATOM 11069 O O . SER B 1 578 ? -12.484 39.5 8.742 1 91.69 578 SER B O 1
ATOM 11071 N N . GLY B 1 579 ? -10.328 39.656 8.305 1 86.88 579 GLY B N 1
ATOM 11072 C CA . GLY B 1 579 ? -9.992 40.219 9.594 1 86.88 579 GLY B CA 1
ATOM 11073 C C . GLY B 1 579 ? -10.242 41.719 9.641 1 86.88 579 GLY B C 1
ATOM 11074 O O . GLY B 1 579 ? -10.273 42.312 10.719 1 86.88 579 GLY B O 1
ATOM 11075 N N . ARG B 1 580 ? -10.57 42.344 8.516 1 87.69 580 ARG B N 1
ATOM 11076 C CA . ARG B 1 580 ? -10.914 43.75 8.422 1 87.69 580 ARG B CA 1
ATOM 11077 C C . ARG B 1 580 ? -12.297 44 9.023 1 87.69 580 ARG B C 1
ATOM 11079 O O . ARG B 1 580 ? -13.094 43.094 9.195 1 87.69 580 ARG B O 1
ATOM 11086 N N . THR B 1 581 ? -12.469 45.281 9.297 1 88.75 581 THR B N 1
ATOM 11087 C CA . THR B 1 581 ? -13.82 45.625 9.719 1 88.75 581 THR B CA 1
ATOM 11088 C C . THR B 1 581 ? -14.82 45.406 8.586 1 88.75 581 THR B C 1
ATOM 11090 O O . THR B 1 581 ? -14.438 45.375 7.414 1 88.75 581 THR B O 1
ATOM 11093 N N . LEU B 1 582 ? -16.031 45.219 8.977 1 92.56 582 LEU B N 1
ATOM 11094 C CA . LEU B 1 582 ? -17.078 44.969 7.992 1 92.56 582 LEU B CA 1
ATOM 11095 C C . LEU B 1 582 ? -17.156 46.094 6.969 1 92.56 582 LEU B C 1
ATOM 11097 O O . LEU B 1 582 ? -17.25 45.844 5.766 1 92.56 582 LEU B O 1
ATOM 11101 N N . GLU B 1 583 ? -17.078 47.281 7.465 1 91.31 583 GLU B N 1
ATOM 11102 C CA . GLU B 1 583 ? -17.156 48.469 6.582 1 91.31 583 GLU B CA 1
ATOM 11103 C C . GLU B 1 583 ? -15.969 48.5 5.617 1 91.31 583 GLU B C 1
ATOM 11105 O O . GLU B 1 583 ? -16.125 48.812 4.438 1 91.31 583 GLU B O 1
ATOM 11110 N N . ASN B 1 584 ? -14.875 48.188 6.117 1 91.94 584 ASN B N 1
ATOM 11111 C CA . ASN B 1 584 ? -13.672 48.25 5.293 1 91.94 584 ASN B CA 1
ATOM 11112 C C . ASN B 1 584 ? -13.695 47.188 4.199 1 91.94 584 ASN B C 1
ATOM 11114 O O . ASN B 1 584 ? -13.375 47.469 3.045 1 91.94 584 ASN B O 1
ATOM 11118 N N . VAL B 1 585 ? -13.984 45.938 4.547 1 94.06 585 VAL B N 1
ATOM 11119 C CA . VAL B 1 585 ? -13.977 44.844 3.564 1 94.06 585 VAL B CA 1
ATOM 11120 C C . VAL B 1 585 ? -15.047 45.125 2.508 1 94.06 585 VAL B C 1
ATOM 11122 O O . VAL B 1 585 ? -14.844 44.844 1.323 1 94.06 585 VAL B O 1
ATOM 11125 N N . LYS B 1 586 ? -16.188 45.562 2.938 1 94.62 586 LYS B N 1
ATOM 11126 C CA . LYS B 1 586 ? -17.25 45.875 1.991 1 94.62 586 LYS B CA 1
ATOM 11127 C C . LYS B 1 586 ? -16.781 46.938 1 1 94.62 586 LYS B C 1
ATOM 11129 O O . LYS B 1 586 ? -17.062 46.844 -0.195 1 94.62 586 LYS B O 1
ATOM 11134 N N . SER B 1 587 ? -16.125 47.906 1.55 1 93.69 587 SER B N 1
ATOM 11135 C CA . SER B 1 587 ? -15.625 48.969 0.709 1 93.69 587 SER B CA 1
ATOM 11136 C C . SER B 1 587 ? -14.562 48.5 -0.262 1 93.69 587 SER B C 1
ATOM 11138 O O . SER B 1 587 ? -14.523 48.906 -1.422 1 93.69 587 SER B O 1
ATOM 11140 N N . MET B 1 588 ? -13.688 47.719 0.196 1 93.94 588 MET B N 1
ATOM 11141 C CA . MET B 1 588 ? -12.578 47.219 -0.612 1 93.94 588 MET B CA 1
ATOM 11142 C C . MET B 1 588 ? -13.086 46.312 -1.719 1 93.94 588 MET B C 1
ATOM 11144 O O . MET B 1 588 ? -12.562 46.312 -2.834 1 93.94 588 MET B O 1
ATOM 11148 N N . VAL B 1 589 ? -14 45.375 -1.418 1 94.75 589 VAL B N 1
ATOM 11149 C CA . VAL B 1 589 ? -14.508 44.406 -2.373 1 94.75 589 VAL B CA 1
ATOM 11150 C C . VAL B 1 589 ? -15.516 45.062 -3.311 1 94.75 589 VAL B C 1
ATOM 11152 O O . VAL B 1 589 ? -15.391 44.969 -4.531 1 94.75 589 VAL B O 1
ATOM 11155 N N . GLY B 1 590 ? -16.547 45.625 -2.812 1 93.38 590 GLY B N 1
ATOM 11156 C CA . GLY B 1 590 ? -17.484 46.469 -3.551 1 93.38 590 GLY B CA 1
ATOM 11157 C C . GLY B 1 590 ? -18.328 45.656 -4.527 1 93.38 590 GLY B C 1
ATOM 11158 O O . GLY B 1 590 ? -18.641 46.156 -5.621 1 93.38 590 GLY B O 1
ATOM 11159 N N . ILE B 1 591 ? -18.625 44.5 -4.297 1 95.94 591 ILE B N 1
ATOM 11160 C CA . ILE B 1 591 ? -19.453 43.656 -5.168 1 95.94 591 ILE B CA 1
ATOM 11161 C C . ILE B 1 591 ? -20.812 43.406 -4.523 1 95.94 591 ILE B C 1
ATOM 11163 O O . ILE B 1 591 ? -20.906 43.188 -3.314 1 95.94 591 ILE B O 1
ATOM 11167 N N . GLU B 1 592 ? -21.828 43.438 -5.27 1 92.75 592 GLU B N 1
ATOM 11168 C CA . GLU B 1 592 ? -23.188 43.25 -4.77 1 92.75 592 GLU B CA 1
ATOM 11169 C C . GLU B 1 592 ? -23.516 41.75 -4.668 1 92.75 592 GLU B C 1
ATOM 11171 O O . GLU B 1 592 ? -22.844 40.906 -5.277 1 92.75 592 GLU B O 1
ATOM 11176 N N . ASN B 1 593 ? -24.562 41.406 -3.879 1 94.62 593 ASN B N 1
ATOM 11177 C CA . ASN B 1 593 ? -25.094 40.062 -3.736 1 94.62 593 ASN B CA 1
ATOM 11178 C C . ASN B 1 593 ? -24.078 39.125 -3.133 1 94.62 593 ASN B C 1
ATOM 11180 O O . ASN B 1 593 ? -23.938 37.969 -3.578 1 94.62 593 ASN B O 1
ATOM 11184 N N . VAL B 1 594 ? -23.266 39.625 -2.305 1 96.44 594 VAL B N 1
ATOM 11185 C CA . VAL B 1 594 ? -22.25 38.844 -1.602 1 96.44 594 VAL B CA 1
ATOM 11186 C C . VAL B 1 594 ? -22.422 39 -0.093 1 96.44 594 VAL B C 1
ATOM 11188 O O . VAL B 1 594 ? -22.875 40.031 0.375 1 96.44 594 VAL B O 1
ATOM 11191 N N . THR B 1 595 ? -22.25 37.938 0.652 1 97.5 595 THR B N 1
ATOM 11192 C CA . THR B 1 595 ? -22.203 38.031 2.107 1 97.5 595 THR B CA 1
ATOM 11193 C C . THR B 1 595 ? -20.844 38.531 2.582 1 97.5 595 THR B C 1
ATOM 11195 O O . THR B 1 595 ? -19.812 38 2.197 1 97.5 595 THR B O 1
ATOM 11198 N N . TYR B 1 596 ? -20.891 39.562 3.385 1 97.25 596 TYR B N 1
ATOM 11199 C CA . TYR B 1 596 ? -19.641 40.094 3.92 1 97.25 596 TYR B CA 1
ATOM 11200 C C . TYR B 1 596 ? -19.516 39.812 5.41 1 97.25 596 TYR B C 1
ATOM 11202 O O . TYR B 1 596 ? -20.469 40 6.172 1 97.25 596 TYR B O 1
ATOM 11210 N N . ALA B 1 597 ? -18.406 39.281 5.766 1 95.44 597 ALA B N 1
ATOM 11211 C CA . ALA B 1 597 ? -18.109 39.031 7.172 1 95.44 597 ALA B CA 1
ATOM 11212 C C . ALA B 1 597 ? -16.812 39.75 7.586 1 95.44 597 ALA B C 1
ATOM 11214 O O . ALA B 1 597 ? -15.734 39.438 7.074 1 95.44 597 ALA B O 1
ATOM 11215 N N . GLY B 1 598 ? -16.922 40.656 8.477 1 92.31 598 GLY B N 1
ATOM 11216 C CA . GLY B 1 598 ? -15.781 41.406 8.961 1 92.31 598 GLY B CA 1
ATOM 11217 C C . GLY B 1 598 ? -15.344 41 10.352 1 92.31 598 GLY B C 1
ATOM 11218 O O . GLY B 1 598 ? -16.047 40.25 11.039 1 92.31 598 GLY B O 1
ATOM 11219 N N . SER B 1 599 ? -14.125 41.438 10.75 1 88.81 599 SER B N 1
ATOM 11220 C CA . SER B 1 599 ? -13.555 41.156 12.062 1 88.81 599 SER B CA 1
ATOM 11221 C C . SER B 1 599 ? -13.562 39.656 12.367 1 88.81 599 SER B C 1
ATOM 11223 O O . SER B 1 599 ? -14.039 39.25 13.414 1 88.81 599 SER B O 1
ATOM 11225 N N . HIS B 1 600 ? -13.164 38.938 11.391 1 88.5 600 HIS B N 1
ATOM 11226 C CA . HIS B 1 600 ? -13.039 37.5 11.469 1 88.5 600 HIS B CA 1
ATOM 11227 C C . HIS B 1 600 ? -14.406 36.844 11.688 1 88.5 600 HIS B C 1
ATOM 11229 O O . HIS B 1 600 ? -14.508 35.812 12.375 1 88.5 600 HIS B O 1
ATOM 11235 N N . GLY B 1 601 ? -15.461 37.531 11.203 1 90.19 601 GLY B N 1
ATOM 11236 C CA . GLY B 1 601 ? -16.781 36.938 11.234 1 90.19 601 GLY B CA 1
ATOM 11237 C C . GLY B 1 601 ? -17.641 37.438 12.383 1 90.19 601 GLY B C 1
ATOM 11238 O O . GLY B 1 601 ? -18.812 37.062 12.508 1 90.19 601 GLY B O 1
ATOM 11239 N N . ILE B 1 602 ? -17.172 38.25 13.227 1 87.69 602 ILE B N 1
ATOM 11240 C CA . ILE B 1 602 ? -17.938 38.812 14.328 1 87.69 602 ILE B CA 1
ATOM 11241 C C . ILE B 1 602 ? -19.109 39.625 13.781 1 87.69 602 ILE B C 1
ATOM 11243 O O . ILE B 1 602 ? -20.203 39.625 14.375 1 87.69 602 ILE B O 1
ATOM 11247 N N . GLU B 1 603 ? -18.812 40.312 12.695 1 91.81 603 GLU B N 1
ATOM 11248 C CA . GLU B 1 603 ? -19.859 41.062 11.984 1 91.81 603 GLU B CA 1
ATOM 11249 C C . GLU B 1 603 ? -20.172 40.438 10.633 1 91.81 603 GLU B C 1
ATOM 11251 O O . GLU B 1 603 ? -19.266 40.25 9.805 1 91.81 603 GLU B O 1
ATOM 11256 N N . ILE B 1 604 ? -21.422 40.094 10.406 1 95.5 604 ILE B N 1
ATOM 11257 C CA . ILE B 1 604 ? -21.797 39.469 9.156 1 95.5 604 ILE B CA 1
ATOM 11258 C C . ILE B 1 604 ? -22.969 40.219 8.523 1 95.5 604 ILE B C 1
ATOM 11260 O O . ILE B 1 604 ? -23.969 40.5 9.18 1 95.5 604 ILE B O 1
ATOM 11264 N N . LEU B 1 605 ? -22.797 40.625 7.281 1 96.25 605 LEU B N 1
ATOM 11265 C CA . LEU B 1 605 ? -23.828 41.281 6.496 1 96.25 605 LEU B CA 1
ATOM 11266 C C . LEU B 1 605 ? -24.266 40.438 5.312 1 96.25 605 LEU B C 1
ATOM 11268 O O . LEU B 1 605 ? -23.469 40.156 4.414 1 96.25 605 LEU B O 1
ATOM 11272 N N . HIS B 1 606 ? -25.5 40 5.312 1 95.44 606 HIS B N 1
ATOM 11273 C CA . HIS B 1 606 ? -26.031 39.188 4.223 1 95.44 606 HIS B CA 1
ATOM 11274 C C . HIS B 1 606 ? -26.5 40.062 3.061 1 95.44 606 HIS B C 1
ATOM 11276 O O . HIS B 1 606 ? -26.719 41.25 3.232 1 95.44 606 HIS B O 1
ATOM 11282 N N . PRO B 1 607 ? -26.609 39.438 1.871 1 93.25 607 PRO B N 1
ATOM 11283 C CA . PRO B 1 607 ? -27.031 40.188 0.699 1 93.25 607 PRO B CA 1
ATOM 11284 C C . PRO B 1 607 ? -28.406 40.844 0.871 1 93.25 607 PRO B C 1
ATOM 11286 O O . PRO B 1 607 ? -28.672 41.906 0.287 1 93.25 607 PRO B O 1
ATOM 11289 N N . ASP B 1 608 ? -29.266 40.281 1.642 1 91.44 608 ASP B N 1
ATOM 11290 C CA . ASP B 1 608 ? -30.609 40.781 1.824 1 91.44 608 ASP B CA 1
ATOM 11291 C C . ASP B 1 608 ? -30.641 41.906 2.844 1 91.44 608 ASP B C 1
ATOM 11293 O O . ASP B 1 608 ? -31.703 42.438 3.17 1 91.44 608 ASP B O 1
ATOM 11297 N N . GLY B 1 609 ? -29.531 42.188 3.428 1 90.44 609 GLY B N 1
ATOM 11298 C CA . GLY B 1 609 ? -29.438 43.312 4.348 1 90.44 609 GLY B CA 1
ATOM 11299 C C . GLY B 1 609 ? -29.422 42.906 5.805 1 90.44 609 GLY B C 1
ATOM 11300 O O . GLY B 1 609 ? -29.156 43.719 6.691 1 90.44 609 GLY B O 1
ATOM 11301 N N . THR B 1 610 ? -29.656 41.625 5.992 1 93 610 THR B N 1
ATOM 11302 C CA . THR B 1 610 ? -29.641 41.156 7.367 1 93 610 THR B CA 1
ATOM 11303 C C . THR B 1 610 ? -28.219 41.219 7.938 1 93 610 THR B C 1
ATOM 11305 O O . THR B 1 610 ? -27.266 40.812 7.285 1 93 610 THR B O 1
ATOM 11308 N N . ASN B 1 611 ? -28.234 41.75 9.164 1 91.69 611 ASN B N 1
ATOM 11309 C CA . ASN B 1 611 ? -26.953 41.938 9.836 1 91.69 611 ASN B CA 1
ATOM 11310 C C . ASN B 1 611 ? -26.859 41.125 11.117 1 91.69 611 ASN B C 1
ATOM 11312 O O . ASN B 1 611 ? -27.844 41 11.852 1 91.69 611 ASN B O 1
ATOM 11316 N N . PHE B 1 612 ? -25.703 40.5 11.305 1 92.44 612 PHE B N 1
ATOM 11317 C CA . PHE B 1 612 ? -25.422 39.719 12.516 1 92.44 612 PHE B CA 1
ATOM 11318 C C . PHE B 1 612 ? -24.141 40.219 13.18 1 92.44 612 PHE B C 1
ATOM 11320 O O . PHE B 1 612 ? -23.141 40.5 12.5 1 92.44 612 PHE B O 1
ATOM 11327 N N . VAL B 1 613 ? -24.203 40.469 14.508 1 88 613 VAL B N 1
ATOM 11328 C CA . VAL B 1 613 ? -23.016 40.781 15.289 1 88 613 VAL B CA 1
ATOM 11329 C C . VAL B 1 613 ? -22.922 39.844 16.484 1 88 613 VAL B C 1
ATOM 11331 O O . VAL B 1 613 ? -23.828 39.812 17.328 1 88 613 VAL B O 1
ATOM 11334 N N . HIS B 1 614 ? -21.906 39.062 16.5 1 87.25 614 HIS B N 1
ATOM 11335 C CA . HIS B 1 614 ? -21.688 38.188 17.656 1 87.25 614 HIS B CA 1
ATOM 11336 C C . HIS B 1 614 ? -21.406 39 18.906 1 87.25 614 HIS B C 1
ATOM 11338 O O . HIS B 1 614 ? -20.594 39.938 18.891 1 87.25 614 HIS B O 1
ATOM 11344 N N . PRO B 1 615 ? -22.062 38.625 19.984 1 81.56 615 PRO B N 1
ATOM 11345 C CA . PRO B 1 615 ? -21.859 39.375 21.203 1 81.56 615 PRO B CA 1
ATOM 11346 C C . PRO B 1 615 ? -20.469 39.219 21.797 1 81.56 615 PRO B C 1
ATOM 11348 O O . PRO B 1 615 ? -19.953 38.125 21.875 1 81.56 615 PRO B O 1
ATOM 11351 N N . VAL B 1 616 ? -19.812 40.344 22.016 1 79.44 616 VAL B N 1
ATOM 11352 C CA . VAL B 1 616 ? -18.531 40.375 22.719 1 79.44 616 VAL B CA 1
ATOM 11353 C C . VAL B 1 616 ? -18.734 40.938 24.125 1 79.44 616 VAL B C 1
ATOM 11355 O O . VAL B 1 616 ? -19.453 41.906 24.312 1 79.44 616 VAL B O 1
ATOM 11358 N N . PRO B 1 617 ? -18.156 40.25 25.094 1 72 617 PRO B N 1
ATOM 11359 C CA . PRO B 1 617 ? -18.312 40.75 26.469 1 72 617 PRO B CA 1
ATOM 11360 C C . PRO B 1 617 ? -17.906 42.219 26.609 1 72 617 PRO B C 1
ATOM 11362 O O . PRO B 1 617 ? -16.859 42.625 26.094 1 72 617 PRO B O 1
ATOM 11365 N N . ARG B 1 618 ? -18.641 43 27.266 1 74.75 618 ARG B N 1
ATOM 11366 C CA . ARG B 1 618 ? -18.5 44.438 27.438 1 74.75 618 ARG B CA 1
ATOM 11367 C C . ARG B 1 618 ? -17.156 44.812 28.078 1 74.75 618 ARG B C 1
ATOM 11369 O O . ARG B 1 618 ? -16.562 45.844 27.781 1 74.75 618 ARG B O 1
ATOM 11376 N N . GLN B 1 619 ? -16.766 43.844 28.875 1 78.38 619 GLN B N 1
ATOM 11377 C CA . GLN B 1 619 ? -15.508 44.062 29.578 1 78.38 619 GLN B CA 1
ATOM 11378 C C . GLN B 1 619 ? -14.359 44.281 28.594 1 78.38 619 GLN B C 1
ATOM 11380 O O . GLN B 1 619 ? -13.461 45.094 28.828 1 78.38 619 GLN B O 1
ATOM 11385 N N . TYR B 1 620 ? -14.438 43.688 27.531 1 81.31 620 TYR B N 1
ATOM 11386 C CA . TYR B 1 620 ? -13.328 43.781 26.594 1 81.31 620 TYR B CA 1
ATOM 11387 C C . TYR B 1 620 ? -13.469 44.969 25.672 1 81.31 620 TYR B C 1
ATOM 11389 O O . TYR B 1 620 ? -12.469 45.562 25.234 1 81.31 620 TYR B O 1
ATOM 11397 N N . GLU B 1 621 ? -14.609 45.5 25.484 1 76.62 621 GLU B N 1
ATOM 11398 C CA . GLU B 1 621 ? -14.836 46.688 24.703 1 76.62 621 GLU B CA 1
ATOM 11399 C C . GLU B 1 621 ? -14.242 47.906 25.391 1 76.62 621 GLU B C 1
ATOM 11401 O O . GLU B 1 621 ? -13.68 48.812 24.734 1 76.62 621 GLU B O 1
ATOM 11406 N N . GLN B 1 622 ? -14.359 47.875 26.625 1 78.62 622 GLN B N 1
ATOM 11407 C CA . GLN B 1 622 ? -13.867 49 27.422 1 78.62 622 GLN B CA 1
ATOM 11408 C C . GLN B 1 622 ? -12.344 48.969 27.516 1 78.62 622 GLN B C 1
ATOM 11410 O O . GLN B 1 622 ? -11.711 50.031 27.578 1 78.62 622 GLN B O 1
ATOM 11415 N N . LYS B 1 623 ? -11.906 47.781 27.406 1 86.75 623 LYS B N 1
ATOM 11416 C CA . LYS B 1 623 ? -10.461 47.594 27.594 1 86.75 623 LYS B CA 1
ATOM 11417 C C . LYS B 1 623 ? -9.703 47.938 26.312 1 86.75 623 LYS B C 1
ATOM 11419 O O . LYS B 1 623 ? -8.5 48.188 26.344 1 86.75 623 LYS B O 1
ATOM 11424 N N . VAL B 1 624 ? -10.391 48 25.25 1 88 624 VAL B N 1
ATOM 11425 C CA . VAL B 1 624 ? -9.75 48.156 23.953 1 88 624 VAL B CA 1
ATOM 11426 C C . VAL B 1 624 ? -9.039 49.5 23.891 1 88 624 VAL B C 1
ATOM 11428 O O . VAL B 1 624 ? -7.914 49.625 23.406 1 88 624 VAL B O 1
ATOM 11431 N N . ALA B 1 625 ? -9.695 50.531 24.359 1 85.94 625 ALA B N 1
ATOM 11432 C CA . ALA B 1 625 ? -9.133 51.875 24.297 1 85.94 625 ALA B CA 1
ATOM 11433 C C . ALA B 1 625 ? -7.867 51.969 25.141 1 85.94 625 ALA B C 1
ATOM 11435 O O . ALA B 1 625 ? -6.871 52.562 24.719 1 85.94 625 ALA B O 1
ATOM 11436 N N . GLU B 1 626 ? -8 51.438 26.266 1 89.31 626 GLU B N 1
ATOM 11437 C CA . GLU B 1 626 ? -6.836 51.438 27.141 1 89.31 626 GLU B CA 1
ATOM 11438 C C . GLU B 1 626 ? -5.691 50.625 26.547 1 89.31 626 GLU B C 1
ATOM 11440 O O . GLU B 1 626 ? -4.527 51.031 26.641 1 89.31 626 GLU B O 1
ATOM 11445 N N . LEU B 1 627 ? -6.043 49.5 26.094 1 92.62 627 LEU B N 1
ATOM 11446 C CA . LEU B 1 627 ? -5.047 48.625 25.484 1 92.62 627 LEU B CA 1
ATOM 11447 C C . LEU B 1 627 ? -4.355 49.312 24.312 1 92.62 627 LEU B C 1
ATOM 11449 O O . LEU B 1 627 ? -3.143 49.188 24.141 1 92.62 627 LEU B O 1
ATOM 11453 N N . GLN B 1 628 ? -5.082 50 23.516 1 92.44 628 GLN B N 1
ATOM 11454 C CA . GLN B 1 628 ? -4.523 50.719 22.391 1 92.44 628 GLN B CA 1
ATOM 11455 C C . GLN B 1 628 ? -3.502 51.75 22.859 1 92.44 628 GLN B C 1
ATOM 11457 O O . GLN B 1 628 ? -2.451 51.938 22.234 1 92.44 628 GLN B O 1
ATOM 11462 N N . LYS B 1 629 ? -3.854 52.438 23.891 1 91.69 629 LYS B N 1
ATOM 11463 C CA . LYS B 1 629 ? -2.969 53.469 24.438 1 91.69 629 LYS B CA 1
ATOM 11464 C C . LYS B 1 629 ? -1.665 52.844 24.938 1 91.69 629 LYS B C 1
ATOM 11466 O O . LYS B 1 629 ? -0.583 53.375 24.688 1 91.69 629 LYS B O 1
ATOM 11471 N N . VAL B 1 630 ? -1.818 51.75 25.594 1 93.5 630 VAL B N 1
ATOM 11472 C CA . VAL B 1 630 ? -0.642 51.062 26.141 1 93.5 630 VAL B CA 1
ATOM 11473 C C . VAL B 1 630 ? 0.261 50.594 25 1 93.5 630 VAL B C 1
ATOM 11475 O O . VAL B 1 630 ? 1.484 50.75 25.078 1 93.5 630 VAL B O 1
ATOM 11478 N N . LEU B 1 631 ? -0.32 50.031 24.031 1 94.38 631 LEU B N 1
ATOM 11479 C CA . LEU B 1 631 ? 0.451 49.562 22.891 1 94.38 631 LEU B CA 1
ATOM 11480 C C . LEU B 1 631 ? 1.15 50.719 22.188 1 94.38 631 LEU B C 1
ATOM 11482 O O . LEU B 1 631 ? 2.316 50.594 21.797 1 94.38 631 LEU B O 1
ATOM 11486 N N . ALA B 1 632 ? 0.452 51.812 22 1 91.62 632 ALA B N 1
ATOM 11487 C CA . ALA B 1 632 ? 0.996 53 21.344 1 91.62 632 ALA B CA 1
ATOM 11488 C C . ALA B 1 632 ? 2.182 53.562 22.109 1 91.62 632 ALA B C 1
ATOM 11490 O O . ALA B 1 632 ? 3.156 54.031 21.516 1 91.62 632 ALA B O 1
ATOM 11491 N N . ASP B 1 633 ? 2.102 53.469 23.375 1 91.75 633 ASP B N 1
ATOM 11492 C CA . ASP B 1 633 ? 3.111 54.062 24.234 1 91.75 633 ASP B CA 1
ATOM 11493 C C . ASP B 1 633 ? 4.344 53.188 24.344 1 91.75 633 ASP B C 1
ATOM 11495 O O . ASP B 1 633 ? 5.473 53.656 24.391 1 91.75 633 ASP B O 1
ATOM 11499 N N . GLU B 1 634 ? 4.094 51.938 24.281 1 92.69 634 GLU B N 1
ATOM 11500 C CA . GLU B 1 634 ? 5.195 51.062 24.672 1 92.69 634 GLU B CA 1
ATOM 11501 C C . GLU B 1 634 ? 5.871 50.438 23.453 1 92.69 634 GLU B C 1
ATOM 11503 O O . GLU B 1 634 ? 7.074 50.156 23.484 1 92.69 634 GLU B O 1
ATOM 11508 N N . VAL B 1 635 ? 5.016 50.156 22.484 1 92 635 VAL B N 1
ATOM 11509 C CA . VAL B 1 635 ? 5.637 49.344 21.453 1 92 635 VAL B CA 1
ATOM 11510 C C . VAL B 1 635 ? 5.465 50 20.094 1 92 635 VAL B C 1
ATOM 11512 O O . VAL B 1 635 ? 5.965 49.5 19.094 1 92 635 VAL B O 1
ATOM 11515 N N . CYS B 1 636 ? 4.684 51.062 20.125 1 88.19 636 CYS B N 1
ATOM 11516 C CA . CYS B 1 636 ? 4.523 51.75 18.859 1 88.19 636 CYS B CA 1
ATOM 11517 C C . CYS B 1 636 ? 5.629 52.812 18.656 1 88.19 636 CYS B C 1
ATOM 11519 O O . CYS B 1 636 ? 5.891 53.625 19.547 1 88.19 636 CYS B O 1
ATOM 11521 N N . GLY B 1 637 ? 6.68 52.469 17.781 1 82.12 637 GLY B N 1
ATOM 11522 C CA . GLY B 1 637 ? 7.832 53.281 17.375 1 82.12 637 GLY B CA 1
ATOM 11523 C C . GLY B 1 637 ? 8.617 52.656 16.25 1 82.12 637 GLY B C 1
ATOM 11524 O O . GLY B 1 637 ? 8.383 51.5 15.875 1 82.12 637 GLY B O 1
ATOM 11525 N N . ASP B 1 638 ? 9.344 53.406 15.617 1 85.38 638 ASP B N 1
ATOM 11526 C CA . ASP B 1 638 ? 10.258 52.969 14.57 1 85.38 638 ASP B CA 1
ATOM 11527 C C . ASP B 1 638 ? 9.484 52.344 13.406 1 85.38 638 ASP B C 1
ATOM 11529 O O . ASP B 1 638 ? 9.938 51.375 12.797 1 85.38 638 ASP B O 1
ATOM 11533 N N . GLY B 1 639 ? 8.234 52.75 13.281 1 86.62 639 GLY B N 1
ATOM 11534 C CA . GLY B 1 639 ? 7.477 52.25 12.133 1 86.62 639 GLY B CA 1
ATOM 11535 C C . GLY B 1 639 ? 6.324 51.344 12.516 1 86.62 639 GLY B C 1
ATOM 11536 O O . GLY B 1 639 ? 5.492 51 11.68 1 86.62 639 GLY B O 1
ATOM 11537 N N . ALA B 1 640 ? 6.23 50.938 13.797 1 92.38 640 ALA B N 1
ATOM 11538 C CA . ALA B 1 640 ? 5.129 50.094 14.266 1 92.38 640 ALA B CA 1
ATOM 11539 C C . ALA B 1 640 ? 3.893 50.938 14.578 1 92.38 640 ALA B C 1
ATOM 11541 O O . ALA B 1 640 ? 4.008 52.094 14.953 1 92.38 640 ALA B O 1
ATOM 11542 N N . TRP B 1 641 ? 2.783 50.406 14.398 1 90.88 641 TRP B N 1
ATOM 11543 C CA . TRP B 1 641 ? 1.543 51.125 14.695 1 90.88 641 TRP B CA 1
ATOM 11544 C C . TRP B 1 641 ? 0.422 50.125 15.031 1 90.88 641 TRP B C 1
ATOM 11546 O O . TRP B 1 641 ? 0.566 48.938 14.844 1 90.88 641 TRP B O 1
ATOM 11556 N N . VAL B 1 642 ? -0.66 50.656 15.602 1 91.88 642 VAL B N 1
ATOM 11557 C CA . VAL B 1 642 ? -1.778 49.844 16.047 1 91.88 642 VAL B CA 1
ATOM 11558 C C . VAL B 1 642 ? -3.029 50.188 15.242 1 91.88 642 VAL B C 1
ATOM 11560 O O . VAL B 1 642 ? -3.34 51.375 15.047 1 91.88 642 VAL B O 1
ATOM 11563 N N . GLU B 1 643 ? -3.592 49.188 14.695 1 86.19 643 GLU B N 1
ATOM 11564 C CA . GLU B 1 643 ? -4.863 49.312 13.984 1 86.19 643 GLU B CA 1
ATOM 11565 C C . GLU B 1 643 ? -6.039 48.969 14.891 1 86.19 643 GLU B C 1
ATOM 11567 O O . GLU B 1 643 ? -6.102 47.875 15.438 1 86.19 643 GLU B O 1
ATOM 11572 N N . ASN B 1 644 ? -6.879 49.938 15.047 1 85.25 644 ASN B N 1
ATOM 11573 C CA . ASN B 1 644 ? -8.086 49.688 15.836 1 85.25 644 ASN B CA 1
ATOM 11574 C C . ASN B 1 644 ? -9.242 49.188 14.969 1 85.25 644 ASN B C 1
ATOM 11576 O O . ASN B 1 644 ? -9.734 49.938 14.109 1 85.25 644 ASN B O 1
ATOM 11580 N N . LYS B 1 645 ? -9.602 48 15.188 1 79.38 645 LYS B N 1
ATOM 11581 C CA . LYS B 1 645 ? -10.672 47.375 14.406 1 79.38 645 LYS B CA 1
ATOM 11582 C C . LYS B 1 645 ? -11.969 47.312 15.203 1 79.38 645 LYS B C 1
ATOM 11584 O O . LYS B 1 645 ? -12.828 46.469 14.922 1 79.38 645 LYS B O 1
ATOM 11589 N N . GLY B 1 646 ? -12.094 48.031 16.266 1 77.56 646 GLY B N 1
ATOM 11590 C CA . GLY B 1 646 ? -13.289 48.094 17.078 1 77.56 646 GLY B CA 1
ATOM 11591 C C . GLY B 1 646 ? -13.258 47.156 18.25 1 77.56 646 GLY B C 1
ATOM 11592 O O . GLY B 1 646 ? -12.992 47.531 19.375 1 77.56 646 GLY B O 1
ATOM 11593 N N . VAL B 1 647 ? -13.375 45.812 17.875 1 77.69 647 VAL B N 1
ATOM 11594 C CA . VAL B 1 647 ? -13.453 44.812 18.922 1 77.69 647 VAL B CA 1
ATOM 11595 C C . VAL B 1 647 ? -12.07 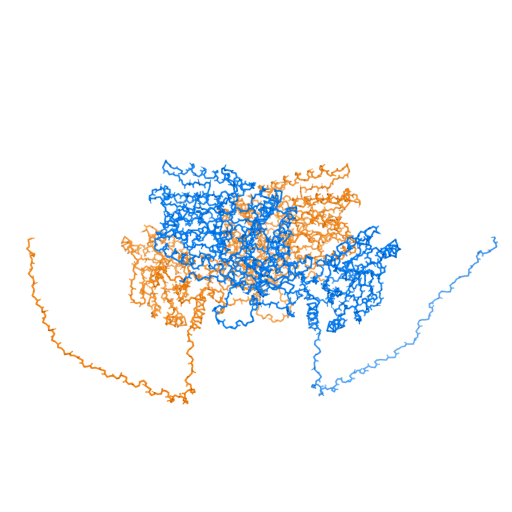44.188 19.141 1 77.69 647 VAL B C 1
ATOM 11597 O O . VAL B 1 647 ? -11.836 43.531 20.172 1 77.69 647 VAL B O 1
ATOM 11600 N N . MET B 1 648 ? -11.211 44.438 18.328 1 84.69 648 MET B N 1
ATOM 11601 C CA . MET B 1 648 ? -9.859 43.906 18.422 1 84.69 648 MET B CA 1
ATOM 11602 C C . MET B 1 648 ? -8.828 44.906 17.922 1 84.69 648 MET B C 1
ATOM 11604 O O . MET B 1 648 ? -9.18 45.906 17.281 1 84.69 648 MET B O 1
ATOM 11608 N N . LEU B 1 649 ? -7.625 44.688 18.344 1 88.88 649 LEU B N 1
ATOM 11609 C CA . LEU B 1 649 ? -6.52 45.531 17.922 1 88.88 649 LEU B CA 1
ATOM 11610 C C . LEU B 1 649 ? -5.461 44.719 17.188 1 88.88 649 LEU B C 1
ATOM 11612 O O . LEU B 1 649 ? -5.242 43.531 17.516 1 88.88 649 LEU B O 1
ATOM 11616 N N . THR B 1 650 ? -4.949 45.281 16.141 1 89.62 650 THR B N 1
ATOM 11617 C CA . THR B 1 650 ? -3.846 44.656 15.43 1 89.62 650 THR B CA 1
ATOM 11618 C C . THR B 1 650 ? -2.58 45.5 15.523 1 89.62 650 THR B C 1
ATOM 11620 O O . THR B 1 650 ? -2.598 46.688 15.188 1 89.62 650 THR B O 1
ATOM 11623 N N . TYR B 1 651 ? -1.545 44.938 16.062 1 92.31 651 TYR B N 1
ATOM 11624 C CA . TYR B 1 651 ? -0.233 45.562 16.141 1 92.31 651 TYR B CA 1
ATOM 11625 C C . TYR B 1 651 ? 0.609 45.219 14.914 1 92.31 651 TYR B C 1
ATOM 11627 O O . TYR B 1 651 ? 0.926 44.062 14.664 1 92.31 651 TYR B O 1
ATOM 11635 N N . HIS B 1 652 ? 0.913 46.156 14.055 1 89.06 652 HIS B N 1
ATOM 11636 C CA . HIS B 1 652 ? 1.694 46 12.836 1 89.06 652 HIS B CA 1
ATOM 11637 C C . HIS B 1 652 ? 3.143 46.406 13.047 1 89.06 652 HIS B C 1
ATOM 11639 O O . HIS B 1 652 ? 3.404 47.531 13.516 1 89.06 652 HIS B O 1
ATOM 11645 N N . TYR B 1 653 ? 4.098 45.594 12.664 1 89.31 653 TYR B N 1
ATOM 11646 C CA . TYR B 1 653 ? 5.496 45.938 12.875 1 89.31 653 TYR B CA 1
ATOM 11647 C C . TYR B 1 653 ? 6.328 45.625 11.641 1 89.31 653 TYR B C 1
ATOM 11649 O O . TYR B 1 653 ? 7.523 45.344 11.742 1 89.31 653 TYR B O 1
ATOM 11657 N N . ARG B 1 654 ? 5.812 45.531 10.5 1 81.56 654 ARG B N 1
ATOM 11658 C CA . ARG B 1 654 ? 6.469 45.219 9.234 1 81.56 654 ARG B CA 1
ATOM 11659 C C . ARG B 1 654 ? 7.582 46.219 8.922 1 81.56 654 ARG B C 1
ATOM 11661 O O . ARG B 1 654 ? 8.625 45.844 8.375 1 81.56 654 ARG B O 1
ATOM 11668 N N . GLU B 1 655 ? 7.395 47.438 9.305 1 81.69 655 GLU B N 1
ATOM 11669 C CA . GLU B 1 655 ? 8.344 48.5 8.961 1 81.69 655 GLU B CA 1
ATOM 11670 C C . GLU B 1 655 ? 9.398 48.656 10.039 1 81.69 655 GLU B C 1
ATOM 11672 O O . GLU B 1 655 ? 10.281 49.5 9.93 1 81.69 655 GLU B O 1
ATOM 11677 N N . VAL B 1 656 ? 9.281 47.875 11.016 1 87.56 656 VAL B N 1
ATOM 11678 C CA . VAL B 1 656 ? 10.273 47.938 12.086 1 87.56 656 VAL B CA 1
ATOM 11679 C C . VAL B 1 656 ? 11.562 47.25 11.625 1 87.56 656 VAL B C 1
ATOM 11681 O O . VAL B 1 656 ? 11.523 46.219 10.938 1 87.56 656 VAL B O 1
ATOM 11684 N N . PRO B 1 657 ? 12.688 47.906 11.844 1 82.44 657 PRO B N 1
ATOM 11685 C CA . PRO B 1 657 ? 13.953 47.219 11.531 1 82.44 657 PRO B CA 1
ATOM 11686 C C . PRO B 1 657 ? 14.039 45.812 12.125 1 82.44 657 PRO B C 1
ATOM 11688 O O . PRO B 1 657 ? 13.602 45.594 13.258 1 82.44 657 PRO B O 1
ATOM 11691 N N . VAL B 1 658 ? 14.547 44.906 11.375 1 80.31 658 VAL B N 1
ATOM 11692 C CA . VAL B 1 658 ? 14.562 43.469 11.633 1 80.31 658 VAL B CA 1
ATOM 11693 C C . VAL B 1 658 ? 15.172 43.219 13.008 1 80.31 658 VAL B C 1
ATOM 11695 O O . VAL B 1 658 ? 14.711 42.344 13.742 1 80.31 658 VAL B O 1
ATOM 11698 N N . ALA B 1 659 ? 16.219 43.969 13.359 1 78.5 659 ALA B N 1
ATOM 11699 C CA . ALA B 1 659 ? 16.969 43.75 14.594 1 78.5 659 ALA B CA 1
ATOM 11700 C C . ALA B 1 659 ? 16.078 43.969 15.812 1 78.5 659 ALA B C 1
ATOM 11702 O O . ALA B 1 659 ? 16.328 43.406 16.875 1 78.5 659 ALA B O 1
ATOM 11703 N N . ARG B 1 660 ? 15.023 44.719 15.664 1 86.69 660 ARG B N 1
ATOM 11704 C CA . ARG B 1 660 ? 14.211 45.125 16.812 1 86.69 660 ARG B CA 1
ATOM 11705 C C . ARG B 1 660 ? 12.875 44.375 16.812 1 86.69 660 ARG B C 1
ATOM 11707 O O . ARG B 1 660 ? 12.117 44.469 17.781 1 86.69 660 ARG B O 1
ATOM 11714 N N . ARG B 1 661 ? 12.555 43.688 15.859 1 87.19 661 ARG B N 1
ATOM 11715 C CA . ARG B 1 661 ? 11.242 43.062 15.656 1 87.19 661 ARG B CA 1
ATOM 11716 C C . ARG B 1 661 ? 10.938 42.062 16.75 1 87.19 661 ARG B C 1
ATOM 11718 O O . ARG B 1 661 ? 9.828 42.062 17.297 1 87.19 661 ARG B O 1
ATOM 11725 N N . GLU B 1 662 ? 11.945 41.312 17.094 1 86.5 662 GLU B N 1
ATOM 11726 C CA . GLU B 1 662 ? 11.711 40.219 18.047 1 86.5 662 GLU B CA 1
ATOM 11727 C C . GLU B 1 662 ? 11.312 40.781 19.422 1 86.5 662 GLU B C 1
ATOM 11729 O O . GLU B 1 662 ? 10.391 40.281 20.062 1 86.5 662 GLU B O 1
ATOM 11734 N N . HIS B 1 663 ? 12.07 41.75 19.844 1 88.44 663 HIS B N 1
ATOM 11735 C CA . HIS B 1 663 ? 11.812 42.344 21.141 1 88.44 663 HIS B CA 1
ATOM 11736 C C . HIS B 1 663 ? 10.43 43 21.188 1 88.44 663 HIS B C 1
ATOM 11738 O O . HIS B 1 663 ? 9.688 42.812 22.156 1 88.44 663 HIS B O 1
ATOM 11744 N N . LEU B 1 664 ? 10.102 43.75 20.219 1 90.88 664 LEU B N 1
ATOM 11745 C CA . LEU B 1 664 ? 8.828 44.469 20.172 1 90.88 664 LEU B CA 1
ATOM 11746 C C . LEU B 1 664 ? 7.668 43.469 20.062 1 90.88 664 LEU B C 1
ATOM 11748 O O . LEU B 1 664 ? 6.609 43.688 20.656 1 90.88 664 LEU B O 1
ATOM 11752 N N . GLU B 1 665 ? 7.84 42.5 19.281 1 91.56 665 GLU B N 1
ATOM 11753 C CA . GLU B 1 665 ? 6.832 41.438 19.156 1 91.56 665 GLU B CA 1
ATOM 11754 C C . GLU B 1 665 ? 6.531 40.781 20.5 1 91.56 665 GLU B C 1
ATOM 11756 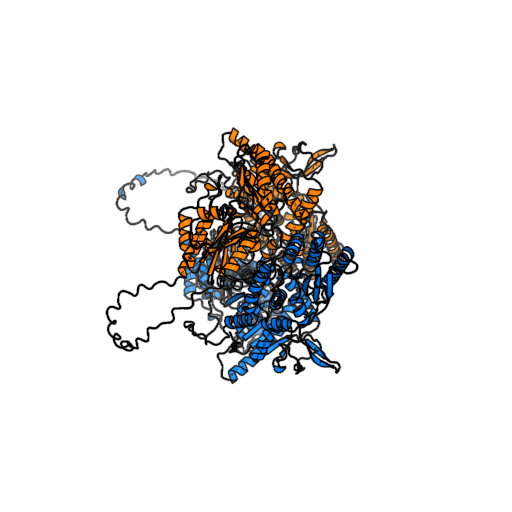O O . GLU B 1 665 ? 5.367 40.594 20.859 1 91.56 665 GLU B O 1
ATOM 11761 N N . ARG B 1 666 ? 7.547 40.406 21.203 1 91.31 666 ARG B N 1
ATOM 11762 C CA . ARG B 1 666 ? 7.391 39.75 22.5 1 91.31 666 ARG B CA 1
ATOM 11763 C C . ARG B 1 666 ? 6.648 40.688 23.469 1 91.31 666 ARG B C 1
ATOM 11765 O O . ARG B 1 666 ? 5.758 40.219 24.203 1 91.31 666 ARG B O 1
ATOM 11772 N N . ARG B 1 667 ? 7.082 41.875 23.453 1 92.31 667 ARG B N 1
ATOM 11773 C CA . ARG B 1 667 ? 6.457 42.812 24.359 1 92.31 667 ARG B CA 1
ATOM 11774 C C . ARG B 1 667 ? 4.992 43.031 24 1 92.31 667 ARG B C 1
ATOM 11776 O O . ARG B 1 667 ? 4.141 43.156 24.891 1 92.31 667 ARG B O 1
ATOM 11783 N N . ALA B 1 668 ? 4.711 43.156 22.766 1 93.75 668 ALA B N 1
ATOM 11784 C CA . ALA B 1 668 ? 3.33 43.312 22.328 1 93.75 668 ALA B CA 1
ATOM 11785 C C . ALA B 1 668 ? 2.459 42.156 22.781 1 93.75 668 ALA B C 1
ATOM 11787 O O . ALA B 1 668 ? 1.325 42.344 23.219 1 93.75 668 ALA B O 1
ATOM 11788 N N . VAL B 1 669 ? 2.945 40.969 22.641 1 93.5 669 VAL B N 1
ATOM 11789 C CA . VAL B 1 669 ? 2.229 39.781 23.047 1 93.5 669 VAL B CA 1
ATOM 11790 C C . VAL B 1 669 ? 1.925 39.844 24.531 1 93.5 669 VAL B C 1
ATOM 11792 O O . VAL B 1 669 ? 0.813 39.5 24.969 1 93.5 669 VAL B O 1
ATOM 11795 N N . GLU B 1 670 ? 2.9 40.219 25.312 1 93.06 670 GLU B N 1
ATOM 11796 C CA . GLU B 1 670 ? 2.725 40.344 26.75 1 93.06 670 GLU B CA 1
ATOM 11797 C C . GLU B 1 670 ? 1.634 41.344 27.094 1 93.06 670 GLU B C 1
ATOM 11799 O O . GLU B 1 670 ? 0.832 41.125 28 1 93.06 670 GLU B O 1
ATOM 11804 N N . ILE B 1 671 ? 1.67 42.406 26.422 1 93.44 671 ILE B N 1
ATOM 11805 C CA . ILE B 1 671 ? 0.699 43.469 26.672 1 93.44 671 ILE B CA 1
ATOM 11806 C C . ILE B 1 671 ? -0.711 42.969 26.391 1 93.44 671 ILE B C 1
ATOM 11808 O O . ILE B 1 671 ? -1.633 43.219 27.172 1 93.44 671 ILE B O 1
ATOM 11812 N N . PHE B 1 672 ? -0.865 42.25 25.25 1 92.94 672 PHE B N 1
ATOM 11813 C CA . PHE B 1 672 ? -2.162 41.688 24.922 1 92.94 672 PHE B CA 1
ATOM 11814 C C . PHE B 1 672 ? -2.613 40.688 26 1 92.94 672 PHE B C 1
ATOM 11816 O O . PHE B 1 672 ? -3.76 40.75 26.453 1 92.94 672 PHE B O 1
ATOM 11823 N N . GLU B 1 673 ? -1.708 39.844 26.406 1 92.31 673 GLU B N 1
ATOM 11824 C CA . GLU B 1 673 ? -2.023 38.812 27.391 1 92.31 673 GLU B CA 1
ATOM 11825 C C . GLU B 1 673 ? -2.373 39.438 28.734 1 92.31 673 GLU B C 1
ATOM 11827 O O . GLU B 1 673 ? -3.289 39 29.422 1 92.31 673 GLU B O 1
ATOM 11832 N N . GLU B 1 674 ? -1.627 40.406 29.141 1 90.94 674 GLU B N 1
ATOM 11833 C CA . GLU B 1 674 ? -1.869 41.094 30.391 1 90.94 674 GLU B CA 1
ATOM 11834 C C . GLU B 1 674 ? -3.252 41.75 30.406 1 90.94 674 GLU B C 1
ATOM 11836 O O . GLU B 1 674 ? -3.887 41.844 31.469 1 90.94 674 GLU B O 1
ATOM 11841 N N . ALA B 1 675 ? -3.68 42.156 29.266 1 89.81 675 ALA B N 1
ATOM 11842 C CA . ALA B 1 675 ? -4.988 42.781 29.156 1 89.81 675 ALA B CA 1
ATOM 11843 C C . ALA B 1 675 ? -6.098 41.75 29.016 1 89.81 675 ALA B C 1
ATOM 11845 O O . ALA B 1 675 ? -7.281 42.094 29.031 1 89.81 675 ALA B O 1
ATOM 11846 N N . GLY B 1 676 ? -5.707 40.469 28.875 1 87.06 676 GLY B N 1
ATOM 11847 C CA . GLY B 1 676 ? -6.676 39.406 28.781 1 87.06 676 GLY B CA 1
ATOM 11848 C C . GLY B 1 676 ? -7.059 39.062 27.359 1 87.06 676 GLY B C 1
ATOM 11849 O O . GLY B 1 676 ? -8.031 38.312 27.125 1 87.06 676 GLY B O 1
ATOM 11850 N N . PHE B 1 677 ? -6.359 39.688 26.422 1 89.5 677 PHE B N 1
ATOM 11851 C CA . PHE B 1 677 ? -6.594 39.375 25.016 1 89.5 677 PHE B CA 1
ATOM 11852 C C . PHE B 1 677 ? -5.715 38.188 24.578 1 89.5 677 PHE B C 1
ATOM 11854 O O . PHE B 1 677 ? -4.695 37.906 25.203 1 89.5 677 PHE B O 1
ATOM 11861 N N . GLU B 1 678 ? -6.191 37.531 23.609 1 87.88 678 GLU B N 1
ATOM 11862 C CA . GLU B 1 678 ? -5.414 36.438 23.031 1 87.88 678 GLU B CA 1
ATOM 11863 C C . GLU B 1 678 ? -4.645 36.875 21.797 1 87.88 678 GLU B C 1
ATOM 11865 O O . GLU B 1 678 ? -5.246 37.219 20.766 1 87.88 678 GLU B O 1
ATOM 11870 N N . PRO B 1 679 ? -3.318 36.906 21.922 1 90.25 679 PRO B N 1
ATOM 11871 C CA . PRO B 1 679 ? -2.525 37.344 20.766 1 90.25 679 PRO B CA 1
ATOM 11872 C C . PRO B 1 679 ? -2.434 36.25 19.672 1 90.25 679 PRO B C 1
ATOM 11874 O O . PRO B 1 679 ? -2.189 35.094 19.984 1 90.25 679 PRO B O 1
ATOM 11877 N N . HIS B 1 680 ? -2.719 36.562 18.453 1 83.81 680 HIS B N 1
ATOM 11878 C CA . HIS B 1 680 ? -2.564 35.688 17.297 1 83.81 680 HIS B CA 1
ATOM 11879 C C . HIS B 1 680 ? -1.532 36.25 16.312 1 83.81 680 HIS B C 1
ATOM 11881 O O . HIS B 1 680 ? -1.686 37.375 15.82 1 83.81 680 HIS B O 1
ATOM 11887 N N . ARG B 1 681 ? -0.574 35.406 16.031 1 79.62 681 ARG B N 1
ATOM 11888 C CA . ARG B 1 681 ? 0.518 35.875 15.188 1 79.62 681 ARG B CA 1
ATOM 11889 C C . ARG B 1 681 ? 0.152 35.75 13.711 1 79.62 681 ARG B C 1
ATOM 11891 O O . ARG B 1 681 ? -0.311 34.688 13.266 1 79.62 681 ARG B O 1
ATOM 11898 N N . GLY B 1 682 ? 0.155 36.812 13.016 1 71.75 682 GLY B N 1
ATOM 11899 C CA . GLY B 1 682 ? 0.063 36.844 11.57 1 71.75 682 GLY B CA 1
ATOM 11900 C C . GLY B 1 682 ? 1.379 37.188 10.891 1 71.75 682 GLY B C 1
ATOM 11901 O O . GLY B 1 682 ? 2.449 36.969 11.469 1 71.75 682 GLY B O 1
ATOM 11902 N N . PHE B 1 683 ? 1.287 37.625 9.617 1 70.94 683 PHE B N 1
ATOM 11903 C CA . PHE B 1 683 ? 2.496 38 8.906 1 70.94 683 PHE B CA 1
ATOM 11904 C C . PHE B 1 683 ? 2.99 39.375 9.398 1 70.94 683 PHE B C 1
ATOM 11906 O O . PHE B 1 683 ? 2.496 40.406 8.969 1 70.94 683 PHE B O 1
ATOM 11913 N N . LEU B 1 684 ? 3.926 39.406 10.273 1 78.94 684 LEU B N 1
ATOM 11914 C CA . LEU B 1 684 ? 4.559 40.562 10.867 1 78.94 684 LEU B CA 1
ATOM 11915 C C . LEU B 1 684 ? 3.52 41.469 11.523 1 78.94 684 LEU B C 1
ATOM 11917 O O . LEU B 1 684 ? 3.572 42.688 11.375 1 78.94 684 LEU B O 1
ATOM 11921 N N . ALA B 1 685 ? 2.562 40.906 12.055 1 86.38 685 ALA B N 1
ATOM 11922 C CA . ALA B 1 685 ? 1.498 41.562 12.805 1 86.38 685 ALA B CA 1
ATOM 11923 C C . ALA B 1 685 ? 0.973 40.656 13.914 1 86.38 685 ALA B C 1
ATOM 11925 O O . ALA B 1 685 ? 1.109 39.438 13.852 1 86.38 685 ALA B O 1
ATOM 11926 N N . ILE B 1 686 ? 0.462 41.25 14.977 1 91.12 686 ILE B N 1
ATOM 11927 C CA . ILE B 1 686 ? -0.156 40.5 16.062 1 91.12 686 ILE B CA 1
ATOM 11928 C C . ILE B 1 686 ? -1.575 41 16.297 1 91.12 686 ILE B C 1
ATOM 11930 O O . ILE B 1 686 ? -1.778 42.219 16.547 1 91.12 686 ILE B O 1
ATOM 11934 N N . GLU B 1 687 ? -2.43 40.125 16.156 1 87.31 687 GLU B N 1
ATOM 11935 C CA . GLU B 1 687 ? -3.824 40.469 16.406 1 87.31 687 GLU B CA 1
ATOM 11936 C C . GLU B 1 687 ? -4.25 40.062 17.812 1 87.31 687 GLU B C 1
ATOM 11938 O O . GLU B 1 687 ? -4.102 38.906 18.203 1 87.31 687 GLU B O 1
ATOM 11943 N N . GLY B 1 688 ? -4.672 41 18.609 1 88.31 688 GLY B N 1
ATOM 11944 C CA . GLY B 1 688 ? -5.215 40.719 19.922 1 88.31 688 GLY B CA 1
ATOM 11945 C C . GLY B 1 688 ? -6.723 40.531 19.922 1 88.31 688 GLY B C 1
ATOM 11946 O O . GLY B 1 688 ? -7.477 41.5 19.859 1 88.31 688 GLY B O 1
ATOM 11947 N N . LYS B 1 689 ? -7.184 39.281 19.984 1 83.81 689 LYS B N 1
ATOM 11948 C CA . LYS B 1 689 ? -8.609 38.969 19.969 1 83.81 689 LYS B CA 1
ATOM 11949 C C . LYS B 1 689 ? -9.133 38.719 21.391 1 83.81 689 LYS B C 1
ATOM 11951 O O . LYS B 1 689 ? -8.422 38.156 22.219 1 83.81 689 LYS B O 1
ATOM 11956 N N . PRO B 1 690 ? -10.367 39.219 21.672 1 81.38 690 PRO B N 1
ATOM 11957 C CA . PRO B 1 690 ? -10.969 38.812 22.938 1 81.38 690 PRO B CA 1
ATOM 11958 C C . PRO B 1 690 ? -11.203 37.312 23.016 1 81.38 690 PRO B C 1
ATOM 11960 O O . PRO B 1 690 ? -11.375 36.656 21.984 1 81.38 690 PRO B O 1
ATOM 11963 N N . PRO B 1 691 ? -11.047 36.719 24.188 1 79.56 691 PRO B N 1
ATOM 11964 C CA . PRO B 1 691 ? -11.219 35.281 24.344 1 79.56 691 PRO B CA 1
ATOM 11965 C C . PRO B 1 691 ? -12.664 34.812 24.125 1 79.56 691 PRO B C 1
ATOM 11967 O O . PRO B 1 691 ? -13.367 34.531 25.109 1 79.56 691 PRO B O 1
ATOM 11970 N N . VAL B 1 692 ? -13.094 34.906 22.922 1 74.69 692 VAL B N 1
ATOM 11971 C CA . VAL B 1 692 ? -14.445 34.469 22.578 1 74.69 692 VAL B CA 1
ATOM 11972 C C . VAL B 1 692 ? -14.375 33.156 21.797 1 74.69 692 VAL B C 1
ATOM 11974 O O . VAL B 1 692 ? -13.359 32.844 21.188 1 74.69 692 VAL B O 1
ATOM 11977 N N . THR B 1 693 ? -15.414 32.344 21.984 1 75.06 693 THR B N 1
ATOM 11978 C CA . THR B 1 693 ? -15.492 31.062 21.297 1 75.06 693 THR B CA 1
ATOM 11979 C C . THR B 1 693 ? -15.93 31.25 19.844 1 75.06 693 THR B C 1
ATOM 11981 O O . THR B 1 693 ? -16.438 30.312 19.234 1 75.06 693 THR B O 1
ATOM 11984 N N . TRP B 1 694 ? -15.633 32.469 19.312 1 82.56 694 TRP B N 1
ATOM 11985 C CA . TRP B 1 694 ? -16.062 32.781 17.938 1 82.56 694 TRP B CA 1
ATOM 11986 C C . TRP B 1 694 ? -14.859 33.031 17.047 1 82.56 694 TRP B C 1
ATOM 11988 O O . TRP B 1 694 ? -13.953 33.781 17.406 1 82.56 694 TRP B O 1
ATOM 11998 N N . ASP B 1 695 ? -14.766 32.25 16.031 1 85.94 695 ASP B N 1
ATOM 11999 C CA . ASP B 1 695 ? -13.703 32.406 15.055 1 85.94 695 ASP B CA 1
ATOM 12000 C C . ASP B 1 695 ? -14.242 32.281 13.633 1 85.94 695 ASP B C 1
ATOM 12002 O O . ASP B 1 695 ? -15.453 32.281 13.422 1 85.94 695 ASP B O 1
ATOM 12006 N N . GLN B 1 696 ? -13.367 32.281 12.664 1 88.88 696 GLN B N 1
ATOM 12007 C CA . GLN B 1 696 ? -13.781 32.25 11.266 1 88.88 696 GLN B CA 1
ATOM 12008 C C . GLN B 1 696 ? -14.484 30.938 10.945 1 88.88 696 GLN B C 1
ATOM 12010 O O . GLN B 1 696 ? -15.312 30.875 10.031 1 88.88 696 GLN B O 1
ATOM 12015 N N . GLY B 1 697 ? -14.141 29.922 11.656 1 89.19 697 GLY B N 1
ATOM 12016 C CA . GLY B 1 697 ? -14.812 28.641 11.484 1 89.19 697 GLY B CA 1
ATOM 12017 C C . GLY B 1 697 ? -16.281 28.688 11.875 1 89.19 697 GLY B C 1
ATOM 12018 O O . GLY B 1 697 ? -17.156 28.266 11.109 1 89.19 697 GLY B O 1
ATOM 12019 N N . ARG B 1 698 ? -16.547 29.203 13.047 1 89.38 698 ARG B N 1
ATOM 12020 C CA . ARG B 1 698 ? -17.922 29.344 13.523 1 89.38 698 ARG B CA 1
ATOM 12021 C C . ARG B 1 698 ? -18.719 30.297 12.633 1 89.38 698 ARG B C 1
ATOM 12023 O O . ARG B 1 698 ? -19.906 30.094 12.406 1 89.38 698 ARG B O 1
ATOM 12030 N N . ALA B 1 699 ? -18.047 31.297 12.266 1 92.31 699 ALA B N 1
ATOM 12031 C CA . ALA B 1 699 ? -18.703 32.25 11.367 1 92.31 699 ALA B CA 1
ATOM 12032 C C . ALA B 1 699 ? -19.109 31.562 10.062 1 92.31 699 ALA B C 1
ATOM 12034 O O . ALA B 1 699 ? -20.203 31.828 9.547 1 92.31 699 ALA B O 1
ATOM 12035 N N . SER B 1 700 ? -18.234 30.766 9.5 1 92.75 700 SER B N 1
ATOM 12036 C CA . SER B 1 700 ? -18.531 30.047 8.258 1 92.75 700 SER B CA 1
ATOM 12037 C C . SER B 1 700 ? -19.734 29.125 8.438 1 92.75 700 SER B C 1
ATOM 12039 O O . SER B 1 700 ? -20.609 29.062 7.566 1 92.75 700 SER B O 1
ATOM 12041 N N . ILE B 1 701 ? -19.719 28.422 9.5 1 89.38 701 ILE B N 1
ATOM 12042 C CA . ILE B 1 701 ? -20.844 27.531 9.797 1 89.38 701 ILE B CA 1
ATOM 12043 C C . ILE B 1 701 ? -22.125 28.344 9.938 1 89.38 701 ILE B C 1
ATOM 12045 O O . ILE B 1 701 ? -23.172 27.938 9.438 1 89.38 701 ILE B O 1
ATOM 12049 N N . TYR B 1 702 ? -22.047 29.438 10.648 1 90.88 702 TYR B N 1
ATOM 12050 C CA . TYR B 1 702 ? -23.203 30.312 10.82 1 90.88 702 TYR B CA 1
ATOM 12051 C C . TYR B 1 702 ? -23.719 30.797 9.477 1 90.88 702 TYR B C 1
ATOM 12053 O O . TYR B 1 702 ? -24.938 30.812 9.234 1 90.88 702 TYR B O 1
ATOM 12061 N N . ILE B 1 703 ? -22.844 31.203 8.617 1 92.81 703 ILE B N 1
ATOM 12062 C CA . ILE B 1 703 ? -23.219 31.688 7.293 1 92.81 703 ILE B CA 1
ATOM 12063 C C . ILE B 1 703 ? -23.938 30.594 6.52 1 92.81 703 ILE B C 1
ATOM 12065 O O . ILE B 1 703 ? -24.953 30.844 5.883 1 92.81 703 ILE B O 1
ATOM 12069 N N . LEU B 1 704 ? -23.422 29.406 6.555 1 91.06 704 LEU B N 1
ATOM 12070 C CA . LEU B 1 704 ? -24.031 28.281 5.855 1 91.06 704 LEU B CA 1
ATOM 12071 C C . LEU B 1 704 ? -25.422 27.984 6.414 1 91.06 704 LEU B C 1
ATOM 12073 O O . LEU B 1 704 ? -26.359 27.75 5.656 1 91.06 704 LEU B O 1
ATOM 12077 N N . ARG B 1 705 ? -25.5 27.969 7.707 1 87.69 705 ARG B N 1
ATOM 12078 C CA . ARG B 1 705 ? -26.766 27.672 8.367 1 87.69 705 ARG B CA 1
ATOM 12079 C C . ARG B 1 705 ? -27.812 28.734 8.039 1 87.69 705 ARG B C 1
ATOM 12081 O O . ARG B 1 705 ? -28.969 28.406 7.797 1 87.69 705 ARG B O 1
ATOM 12088 N N . THR B 1 706 ? -27.375 29.953 8.07 1 89.81 706 THR B N 1
ATOM 12089 C CA . THR B 1 706 ? -28.328 31.047 7.871 1 89.81 706 THR B CA 1
ATOM 12090 C C . THR B 1 706 ? -28.672 31.203 6.391 1 89.81 706 THR B C 1
ATOM 12092 O O . THR B 1 706 ? -29.766 31.656 6.047 1 89.81 706 THR B O 1
ATOM 12095 N N . THR B 1 707 ? -27.797 30.844 5.559 1 89.38 707 THR B N 1
ATOM 12096 C CA . THR B 1 707 ? -28.031 30.969 4.125 1 89.38 707 THR B CA 1
ATOM 12097 C C . THR B 1 707 ? -28.891 29.812 3.623 1 89.38 707 THR B C 1
ATOM 12099 O O . THR B 1 707 ? -29.781 30.016 2.787 1 89.38 707 THR B O 1
ATOM 12102 N N . TYR B 1 708 ? -28.641 28.578 4.16 1 87.94 708 TYR B N 1
ATOM 12103 C CA . TYR B 1 708 ? -29.266 27.422 3.535 1 87.94 708 TYR B CA 1
ATOM 12104 C C . TYR B 1 708 ? -30.141 26.672 4.527 1 87.94 708 TYR B C 1
ATOM 12106 O O . TYR B 1 708 ? -30.891 25.766 4.145 1 87.94 708 TYR B O 1
ATOM 12114 N N . GLY B 1 709 ? -30.031 26.969 5.719 1 80.44 709 GLY B N 1
ATOM 12115 C CA . GLY B 1 709 ? -30.656 26.141 6.734 1 80.44 709 GLY B CA 1
ATOM 12116 C C . GLY B 1 709 ? -29.812 24.953 7.141 1 80.44 709 GLY B C 1
ATOM 12117 O O . GLY B 1 709 ? -28.609 24.922 6.875 1 80.44 709 GLY B O 1
ATOM 12118 N N . VAL B 1 710 ? -30.391 23.984 7.848 1 73.44 710 VAL B N 1
ATOM 12119 C CA . VAL B 1 710 ? -29.609 22.875 8.383 1 73.44 710 VAL B CA 1
ATOM 12120 C C . VAL B 1 710 ? -29.719 21.672 7.465 1 73.44 710 VAL B C 1
ATOM 12122 O O . VAL B 1 710 ? -28.891 20.766 7.523 1 73.44 710 VAL B O 1
ATOM 12125 N N . ASP B 1 711 ? -30.609 21.625 6.637 1 72.12 711 ASP B N 1
ATOM 12126 C CA . ASP B 1 711 ? -30.828 20.438 5.812 1 72.12 711 ASP B CA 1
ATOM 12127 C C . ASP B 1 711 ? -30.328 20.672 4.387 1 72.12 711 ASP B C 1
ATOM 12129 O O . ASP B 1 711 ? -30.922 20.188 3.426 1 72.12 711 ASP B O 1
ATOM 12133 N N . TRP B 1 712 ? -29.172 21.281 4.23 1 70.19 712 TRP B N 1
ATOM 12134 C CA . TRP B 1 712 ? -28.797 21.656 2.877 1 70.19 712 TRP B CA 1
ATOM 12135 C C . TRP B 1 712 ? -27.891 20.609 2.248 1 70.19 712 TRP B C 1
ATOM 12137 O O . TRP B 1 712 ? -27.641 20.641 1.04 1 70.19 712 TRP B O 1
ATOM 12147 N N . SER B 1 713 ? -27.359 19.734 3.033 1 62.12 713 SER B N 1
ATOM 12148 C CA . SER B 1 713 ? -26.125 19.047 2.707 1 62.12 713 SER B CA 1
ATOM 12149 C C . SER B 1 713 ? -26.234 18.312 1.371 1 62.12 713 SER B C 1
ATOM 12151 O O . SER B 1 713 ? -25.281 18.297 0.587 1 62.12 713 SER B O 1
ATOM 12153 N N . GLU B 1 714 ? -27.297 17.734 0.961 1 65.69 714 GLU B N 1
ATOM 12154 C CA . GLU B 1 714 ? -27.25 16.984 -0.286 1 65.69 714 GLU B CA 1
ATOM 12155 C C . GLU B 1 714 ? -27.5 17.891 -1.49 1 65.69 714 GLU B C 1
ATOM 12157 O O . GLU B 1 714 ? -27.266 17.484 -2.633 1 65.69 714 GLU B O 1
ATOM 12162 N N . ARG B 1 715 ? -27.734 19.172 -1.113 1 78.31 715 ARG B N 1
ATOM 12163 C CA . ARG B 1 715 ? -28.078 20.078 -2.215 1 78.31 715 ARG B CA 1
ATOM 12164 C C . ARG B 1 715 ? -27 21.141 -2.41 1 78.31 715 ARG B C 1
ATOM 12166 O O . ARG B 1 715 ? -26.922 21.75 -3.479 1 78.31 715 ARG B O 1
ATOM 12173 N N . VAL B 1 716 ? -26.25 21.359 -1.333 1 88.69 716 VAL B N 1
ATOM 12174 C CA . VAL B 1 716 ? -25.281 22.438 -1.387 1 88.69 716 VAL B CA 1
ATOM 12175 C C . VAL B 1 716 ? -23.859 21.891 -1.194 1 88.69 716 VAL B C 1
ATOM 12177 O O . VAL B 1 716 ? -23.625 21.078 -0.299 1 88.69 716 VAL B O 1
ATOM 12180 N N . ARG B 1 717 ? -22.984 22.203 -2.07 1 91.94 717 ARG B N 1
ATOM 12181 C CA . ARG B 1 717 ? -21.562 21.922 -1.896 1 91.94 717 ARG B CA 1
ATOM 12182 C C . ARG B 1 717 ? -20.797 23.188 -1.522 1 91.94 717 ARG B C 1
ATOM 12184 O O . ARG B 1 717 ? -21.125 24.281 -1.979 1 91.94 717 ARG B O 1
ATOM 12191 N N . VAL B 1 718 ? -19.844 23.062 -0.643 1 93.62 718 VAL B N 1
ATOM 12192 C CA . VAL B 1 718 ? -19.141 24.219 -0.1 1 93.62 718 VAL B CA 1
ATOM 12193 C C . VAL B 1 718 ? -17.656 24.156 -0.485 1 93.62 718 VAL B C 1
ATOM 12195 O O . VAL B 1 718 ? -17.031 23.109 -0.373 1 93.62 718 VAL B O 1
ATOM 12198 N N . VAL B 1 719 ? -17.125 25.234 -1.002 1 95.75 719 VAL B N 1
ATOM 12199 C CA . VAL B 1 719 ? -15.703 25.406 -1.253 1 95.75 719 VAL B CA 1
ATOM 12200 C C . VAL B 1 719 ? -15.172 26.562 -0.401 1 95.75 719 VAL B C 1
ATOM 12202 O O . VAL B 1 719 ? -15.758 27.641 -0.375 1 95.75 719 VAL B O 1
ATOM 12205 N N . TYR B 1 720 ? -14.195 26.328 0.355 1 96.81 720 TYR B N 1
ATOM 12206 C CA . TYR B 1 720 ? -13.602 27.359 1.204 1 96.81 720 TYR B CA 1
ATOM 12207 C C . TYR B 1 720 ? -12.133 27.578 0.844 1 96.81 720 TYR B C 1
ATOM 12209 O O . TYR B 1 720 ? -11.383 26.625 0.639 1 96.81 720 TYR B O 1
ATOM 12217 N N . ALA B 1 721 ? -11.672 28.797 0.772 1 96.75 721 ALA B N 1
ATOM 12218 C CA . ALA B 1 721 ? -10.266 29.172 0.619 1 96.75 721 ALA B CA 1
ATOM 12219 C C . ALA B 1 721 ? -9.859 30.234 1.638 1 96.75 721 ALA B C 1
ATOM 12221 O O . ALA B 1 721 ? -10.477 31.297 1.714 1 96.75 721 ALA B O 1
ATOM 12222 N N . GLY B 1 722 ? -8.938 29.922 2.461 1 92.19 722 GLY B N 1
ATOM 12223 C CA . GLY B 1 722 ? -8.57 30.938 3.438 1 92.19 722 GLY B CA 1
ATOM 12224 C C . GLY B 1 722 ? -7.68 30.406 4.543 1 92.19 722 GLY B C 1
ATOM 12225 O O . GLY B 1 722 ? -6.645 29.797 4.27 1 92.19 722 GLY B O 1
ATOM 12226 N N . ASN B 1 723 ? -8.195 30.578 5.812 1 80.81 723 ASN B N 1
ATOM 12227 C CA . ASN B 1 723 ? -7.328 30.359 6.965 1 80.81 723 ASN B CA 1
ATOM 12228 C C . ASN B 1 723 ? -7.641 29.031 7.656 1 80.81 723 ASN B C 1
ATOM 12230 O O . ASN B 1 723 ? -8.625 28.375 7.324 1 80.81 723 ASN B O 1
ATOM 12234 N N . GLU B 1 724 ? -6.801 28.672 8.758 1 84.62 724 GLU B N 1
ATOM 12235 C CA . GLU B 1 724 ? -6.75 27.359 9.391 1 84.62 724 GLU B CA 1
ATOM 12236 C C . GLU B 1 724 ? -7.965 27.125 10.281 1 84.62 724 GLU B C 1
ATOM 12238 O O . GLU B 1 724 ? -8.492 26.016 10.344 1 84.62 724 GLU B O 1
ATOM 12243 N N . ASP B 1 725 ? -8.445 28.172 10.961 1 82.44 725 ASP B N 1
ATOM 12244 C CA . ASP B 1 725 ? -9.57 27.984 11.875 1 82.44 725 ASP B CA 1
ATOM 12245 C C . ASP B 1 725 ? -10.812 27.5 11.125 1 82.44 725 ASP B C 1
ATOM 12247 O O . ASP B 1 725 ? -11.516 26.609 11.602 1 82.44 725 ASP B O 1
ATOM 12251 N N . ALA B 1 726 ? -11.008 28.125 10.047 1 89.88 726 ALA B N 1
ATOM 12252 C CA . ALA B 1 726 ? -12.156 27.719 9.242 1 89.88 726 ALA B CA 1
ATOM 12253 C C . ALA B 1 726 ? -11.953 26.328 8.648 1 89.88 726 ALA B C 1
ATOM 12255 O O . ALA B 1 726 ? -12.914 25.562 8.5 1 89.88 726 ALA B O 1
ATOM 12256 N N . MET B 1 727 ? -10.773 26.047 8.344 1 90.44 727 MET B N 1
ATOM 12257 C CA . MET B 1 727 ? -10.484 24.734 7.789 1 90.44 727 MET B CA 1
ATOM 12258 C C . MET B 1 727 ? -10.836 23.625 8.781 1 90.44 727 MET B C 1
ATOM 12260 O O . MET B 1 727 ? -11.422 22.609 8.406 1 90.44 727 MET B O 1
ATOM 12264 N N . LEU B 1 728 ? -10.531 23.797 9.969 1 83.62 728 LEU B N 1
ATOM 12265 C CA . LEU B 1 728 ? -10.82 22.828 11.008 1 83.62 728 LEU B CA 1
ATOM 12266 C C . LEU B 1 728 ? -12.32 22.672 11.211 1 83.62 728 LEU B C 1
ATOM 12268 O O . LEU B 1 728 ? -12.82 21.547 11.344 1 83.62 728 LEU B O 1
ATOM 12272 N N . ALA B 1 729 ? -12.969 23.797 11.219 1 85.75 729 ALA B N 1
ATOM 12273 C CA . ALA B 1 729 ? -14.414 23.781 11.453 1 85.75 729 ALA B CA 1
ATOM 12274 C C . ALA B 1 729 ? -15.148 23.141 10.281 1 85.75 729 ALA B C 1
ATOM 12276 O O . ALA B 1 729 ? -16.172 22.469 10.469 1 85.75 729 ALA B O 1
ATOM 12277 N N . LEU B 1 730 ? -14.617 23.25 9.141 1 90.06 730 LEU B N 1
ATOM 12278 C CA . LEU B 1 730 ? -15.312 22.844 7.93 1 90.06 730 LEU B CA 1
ATOM 12279 C C . LEU B 1 730 ? -14.836 21.469 7.465 1 90.06 730 LEU B C 1
ATOM 12281 O O . LEU B 1 730 ? -15.172 21.031 6.363 1 90.06 730 LEU B O 1
ATOM 12285 N N . GLN B 1 731 ? -14.094 20.891 8.297 1 86.56 731 GLN B N 1
ATOM 12286 C CA . GLN B 1 731 ? -13.594 19.578 7.938 1 86.56 731 GLN B CA 1
ATOM 12287 C C . GLN B 1 731 ? -14.742 18.625 7.613 1 86.56 731 GLN B C 1
ATOM 12289 O O . GLN B 1 731 ? -15.672 18.453 8.414 1 86.56 731 GLN B O 1
ATOM 12294 N N . GLY B 1 732 ? -14.656 18.062 6.441 1 84.31 732 GLY B N 1
ATOM 12295 C CA . GLY B 1 732 ? -15.664 17.109 6.02 1 84.31 732 GLY B CA 1
ATOM 12296 C C . GLY B 1 732 ? -16.891 17.766 5.426 1 84.31 732 GLY B C 1
ATOM 12297 O O . GLY B 1 732 ? -17.703 17.109 4.77 1 84.31 732 GLY B O 1
ATOM 12298 N N . ILE B 1 733 ? -17 19.062 5.633 1 86.81 733 ILE B N 1
ATOM 12299 C CA . ILE B 1 733 ? -18.172 19.797 5.18 1 86.81 733 ILE B CA 1
ATOM 12300 C C . ILE B 1 733 ? -17.875 20.484 3.85 1 86.81 733 ILE B C 1
ATOM 12302 O O . ILE B 1 733 ? -18.719 20.516 2.953 1 86.81 733 ILE B O 1
ATOM 12306 N N . ALA B 1 734 ? -16.672 20.922 3.795 1 91.56 734 ALA B N 1
ATOM 12307 C CA . ALA B 1 734 ? -16.281 21.703 2.627 1 91.56 734 ALA B CA 1
ATOM 12308 C C . ALA B 1 734 ? -15 21.156 2.006 1 91.56 734 ALA B C 1
ATOM 12310 O O . ALA B 1 734 ? -14.273 20.391 2.641 1 91.56 734 ALA B O 1
ATOM 12311 N N . CYS B 1 735 ? -14.906 21.453 0.712 1 93.38 735 CYS B N 1
ATOM 12312 C CA . CYS B 1 735 ? -13.578 21.328 0.107 1 93.38 735 CYS B CA 1
ATOM 12313 C C . CYS B 1 735 ? -12.742 22.578 0.392 1 93.38 735 CYS B C 1
ATOM 12315 O O . CYS B 1 735 ? -13.102 23.672 -0.011 1 93.38 735 CYS B O 1
ATOM 12317 N N . THR B 1 736 ? -11.656 22.391 1.08 1 94.69 736 THR B N 1
ATOM 12318 C CA . THR B 1 736 ? -10.953 23.547 1.612 1 94.69 736 THR B CA 1
ATOM 12319 C C . THR B 1 736 ? -9.594 23.703 0.939 1 94.69 736 THR B C 1
ATOM 12321 O O . THR B 1 736 ? -8.93 22.719 0.626 1 94.69 736 THR B O 1
ATOM 12324 N N . PHE B 1 737 ? -9.18 25 0.675 1 94.5 737 PHE B N 1
ATOM 12325 C CA . PHE B 1 737 ? -7.895 25.359 0.091 1 94.5 737 PHE B CA 1
ATOM 12326 C C . PHE B 1 737 ? -7.133 26.312 1.01 1 94.5 737 PHE B C 1
ATOM 12328 O O . PHE B 1 737 ? -7.574 27.438 1.254 1 94.5 737 PHE B O 1
ATOM 12335 N N . ARG B 1 738 ? -6.031 25.812 1.557 1 93.38 738 ARG B N 1
ATOM 12336 C CA . ARG B 1 738 ? -5.117 26.734 2.236 1 93.38 738 ARG B CA 1
ATOM 12337 C C . ARG B 1 738 ? -4.324 27.562 1.232 1 93.38 738 ARG B C 1
ATOM 12339 O O . ARG B 1 738 ? -3.688 27 0.331 1 93.38 738 ARG B O 1
ATOM 12346 N N . VAL B 1 739 ? -4.344 28.859 1.318 1 92 739 VAL B N 1
ATOM 12347 C CA . VAL B 1 739 ? -3.617 29.734 0.405 1 92 739 VAL B CA 1
ATOM 12348 C C . VAL B 1 739 ? -2.361 30.266 1.089 1 92 739 VAL B C 1
ATOM 12350 O O . VAL B 1 739 ? -2.445 31.141 1.959 1 92 739 VAL B O 1
ATOM 12353 N N . ASP B 1 740 ? -1.295 29.688 0.714 1 86.69 740 ASP B N 1
ATOM 12354 C CA . ASP B 1 740 ? -0.003 30.031 1.298 1 86.69 740 ASP B CA 1
ATOM 12355 C C . ASP B 1 740 ? 1.136 29.75 0.322 1 86.69 740 ASP B C 1
ATOM 12357 O O . ASP B 1 740 ? 1.169 28.688 -0.303 1 86.69 740 ASP B O 1
ATOM 12361 N N . PRO B 1 741 ? 2.014 30.734 0.207 1 78.31 741 PRO B N 1
ATOM 12362 C CA . PRO B 1 741 ? 3.125 30.5 -0.719 1 78.31 741 PRO B CA 1
ATOM 12363 C C . PRO B 1 741 ? 4.117 29.469 -0.204 1 78.31 741 PRO B C 1
ATOM 12365 O O . PRO B 1 741 ? 4.902 28.922 -0.982 1 78.31 741 PRO B O 1
ATOM 12368 N N . SER B 1 742 ? 4.094 29.281 1.075 1 77.31 742 SER B N 1
ATOM 12369 C CA . SER B 1 742 ? 5.039 28.328 1.646 1 77.31 742 SER B CA 1
ATOM 12370 C C . SER B 1 742 ? 4.523 26.906 1.517 1 77.31 742 SER B C 1
ATOM 12372 O O . SER B 1 742 ? 3.434 26.578 2.002 1 77.31 742 SER B O 1
ATOM 12374 N N . PRO B 1 743 ? 5.328 26.094 0.914 1 73.62 743 PRO B N 1
ATOM 12375 C CA . PRO B 1 743 ? 4.91 24.703 0.825 1 73.62 743 PRO B CA 1
ATOM 12376 C C . PRO B 1 743 ? 5.035 23.969 2.156 1 73.62 743 PRO B C 1
ATOM 12378 O O . PRO B 1 743 ? 4.543 22.844 2.293 1 73.62 743 PRO B O 1
ATOM 12381 N N . MET B 1 744 ? 5.543 24.594 3.213 1 76 744 MET B N 1
ATOM 12382 C CA . MET B 1 744 ? 5.84 23.922 4.473 1 76 744 MET B CA 1
ATOM 12383 C C . MET B 1 744 ? 4.754 24.203 5.508 1 76 744 MET B C 1
ATOM 12385 O O . MET B 1 744 ? 4.801 23.672 6.621 1 76 744 MET B O 1
ATOM 12389 N N . VAL B 1 745 ? 3.818 24.859 5.105 1 79.69 745 VAL B N 1
ATOM 12390 C CA . VAL B 1 745 ? 2.768 25.219 6.051 1 79.69 745 VAL B CA 1
ATOM 12391 C C . VAL B 1 745 ? 1.96 23.984 6.422 1 79.69 745 VAL B C 1
ATOM 12393 O O . VAL B 1 745 ? 1.597 23.188 5.555 1 79.69 745 VAL B O 1
ATOM 12396 N N . GLN B 1 746 ? 1.834 23.766 7.727 1 82.12 746 GLN B N 1
ATOM 12397 C CA . GLN B 1 746 ? 0.934 22.703 8.188 1 82.12 746 GLN B CA 1
ATOM 12398 C C . GLN B 1 746 ? -0.519 23.172 8.156 1 82.12 746 GLN B C 1
ATOM 12400 O O . GLN B 1 746 ? -0.818 24.312 8.5 1 82.12 746 GLN B O 1
ATOM 12405 N N . THR B 1 747 ? -1.379 22.344 7.574 1 88.06 747 THR B N 1
ATOM 12406 C CA . THR B 1 747 ? -2.766 22.781 7.43 1 88.06 747 THR B CA 1
ATOM 12407 C C . THR B 1 747 ? -3.713 21.594 7.496 1 88.06 747 THR B C 1
ATOM 12409 O O . THR B 1 747 ? -3.303 20.453 7.266 1 88.06 747 THR B O 1
ATOM 12412 N N . ALA B 1 748 ? -4.918 21.828 7.934 1 87.31 748 ALA B N 1
ATOM 12413 C CA . ALA B 1 748 ? -6 20.844 7.918 1 87.31 748 ALA B CA 1
ATOM 12414 C C . ALA B 1 748 ? -6.746 20.875 6.586 1 87.31 748 ALA B C 1
ATOM 12416 O O . ALA B 1 748 ? -7.68 20.094 6.375 1 87.31 748 ALA B O 1
ATOM 12417 N N . ALA B 1 749 ? -6.27 21.766 5.645 1 91.06 749 ALA B N 1
ATOM 12418 C CA . ALA B 1 749 ? -6.957 21.922 4.367 1 91.06 749 ALA B CA 1
ATOM 12419 C C . ALA B 1 749 ? -6.816 20.672 3.504 1 91.06 749 ALA B C 1
ATOM 12421 O O . ALA B 1 749 ? -5.871 19.906 3.678 1 91.06 749 ALA B O 1
ATOM 12422 N N . ASP B 1 750 ? -7.766 20.5 2.58 1 89.75 750 ASP B N 1
ATOM 12423 C CA . ASP B 1 750 ? -7.707 19.406 1.62 1 89.75 750 ASP B CA 1
ATOM 12424 C C . ASP B 1 750 ? -6.602 19.625 0.592 1 89.75 750 ASP B C 1
ATOM 12426 O O . ASP B 1 750 ? -5.914 18.688 0.193 1 89.75 750 ASP B O 1
ATOM 12430 N N . PHE B 1 751 ? -6.551 20.906 0.192 1 90.44 751 PHE B N 1
ATOM 12431 C CA . PHE B 1 751 ? -5.602 21.266 -0.858 1 90.44 751 PHE B CA 1
ATOM 12432 C C . PHE B 1 751 ? -4.895 22.578 -0.528 1 90.44 751 PHE B C 1
ATOM 12434 O O . PHE B 1 751 ? -5.25 23.25 0.438 1 90.44 751 PHE B O 1
ATOM 12441 N N . ARG B 1 752 ? -3.84 22.781 -1.265 1 90.25 752 ARG B N 1
ATOM 12442 C CA . ARG B 1 752 ? -3.051 23.984 -1.071 1 90.25 752 ARG B CA 1
ATOM 12443 C C . ARG B 1 752 ? -2.914 24.766 -2.375 1 90.25 752 ARG B C 1
ATOM 12445 O O . ARG B 1 752 ? -2.773 24.172 -3.447 1 90.25 752 ARG B O 1
ATOM 12452 N N . LEU B 1 753 ? -3.053 26.047 -2.316 1 90.69 753 LEU B N 1
ATOM 12453 C CA . LEU B 1 753 ? -2.811 26.969 -3.428 1 90.69 753 LEU B CA 1
ATOM 12454 C C . LEU B 1 753 ? -1.69 27.953 -3.09 1 90.69 753 LEU B C 1
ATOM 12456 O O . LEU B 1 753 ? -1.554 28.375 -1.939 1 90.69 753 LEU B O 1
ATOM 12460 N N . SER B 1 754 ? -0.949 28.406 -4.07 1 88.31 754 SER B N 1
ATOM 12461 C CA . SER B 1 754 ? 0.278 29.172 -3.854 1 88.31 754 SER B CA 1
ATOM 12462 C C . SER B 1 754 ? -0.025 30.641 -3.535 1 88.31 754 SER B C 1
ATOM 12464 O O . SER B 1 754 ? 0.795 31.328 -2.928 1 88.31 754 SER B O 1
ATOM 12466 N N . GLY B 1 755 ? -1.175 31.062 -4.039 1 91.31 755 GLY B N 1
ATOM 12467 C CA . GLY B 1 755 ? -1.489 32.469 -3.85 1 91.31 755 GLY B CA 1
ATOM 12468 C C . GLY B 1 755 ? -2.775 32.906 -4.535 1 91.31 755 GLY B C 1
ATOM 12469 O O . GLY B 1 755 ? -3.529 32.062 -5.023 1 91.31 755 GLY B O 1
ATOM 12470 N N . PRO B 1 756 ? -2.984 34.219 -4.551 1 93.38 756 PRO B N 1
ATOM 12471 C CA . PRO B 1 756 ? -4.234 34.75 -5.094 1 93.38 756 PRO B CA 1
ATOM 12472 C C . PRO B 1 756 ? -4.422 34.438 -6.574 1 93.38 756 PRO B C 1
ATOM 12474 O O . PRO B 1 756 ? -5.551 34.25 -7.035 1 93.38 756 PRO B O 1
ATOM 12477 N N . ASP B 1 757 ? -3.35 34.344 -7.297 1 92.94 757 ASP B N 1
ATOM 12478 C CA . ASP B 1 757 ? -3.465 34 -8.711 1 92.94 757 ASP B CA 1
ATOM 12479 C C . ASP B 1 757 ? -4.043 32.594 -8.898 1 92.94 757 ASP B C 1
ATOM 12481 O O . ASP B 1 757 ? -4.828 32.375 -9.82 1 92.94 757 ASP B O 1
ATOM 12485 N N . ALA B 1 758 ? -3.557 31.734 -8.07 1 92.62 758 ALA B N 1
ATOM 12486 C CA . ALA B 1 758 ? -4.102 30.375 -8.109 1 92.62 758 ALA B CA 1
ATOM 12487 C C . ALA B 1 758 ? -5.578 30.375 -7.715 1 92.62 758 ALA B C 1
ATOM 12489 O O . ALA B 1 758 ? -6.367 29.594 -8.25 1 92.62 758 ALA B O 1
ATOM 12490 N N . VAL B 1 759 ? -5.965 31.203 -6.809 1 95.69 759 VAL B N 1
ATOM 12491 C CA . VAL B 1 759 ? -7.359 31.328 -6.402 1 95.69 759 VAL B CA 1
ATOM 12492 C C . VAL B 1 759 ? -8.203 31.828 -7.574 1 95.69 759 VAL B C 1
ATOM 12494 O O . VAL B 1 759 ? -9.312 31.328 -7.801 1 95.69 759 VAL B O 1
ATOM 12497 N N . LEU B 1 760 ? -7.652 32.812 -8.281 1 96.44 760 LEU B N 1
ATOM 12498 C CA . LEU B 1 760 ? -8.344 33.312 -9.469 1 96.44 760 LEU B CA 1
ATOM 12499 C C . LEU B 1 760 ? -8.578 32.219 -10.477 1 96.44 760 LEU B C 1
ATOM 12501 O O . LEU B 1 760 ? -9.656 32.125 -11.062 1 96.44 760 LEU B O 1
ATOM 12505 N N . THR B 1 761 ? -7.547 31.406 -10.664 1 95.44 761 THR B N 1
ATOM 12506 C CA . THR B 1 761 ? -7.68 30.281 -11.578 1 95.44 761 THR B CA 1
ATOM 12507 C C . THR B 1 761 ? -8.781 29.328 -11.109 1 95.44 761 THR B C 1
ATOM 12509 O O . THR B 1 761 ? -9.539 28.797 -11.922 1 95.44 761 THR B O 1
ATOM 12512 N N . MET B 1 762 ? -8.852 29.031 -9.859 1 96.06 762 MET B N 1
ATOM 12513 C CA . MET B 1 762 ? -9.898 28.203 -9.281 1 96.06 762 MET B CA 1
ATOM 12514 C C . MET B 1 762 ? -11.273 28.812 -9.555 1 96.06 762 MET B C 1
ATOM 12516 O O . MET B 1 762 ? -12.203 28.094 -9.953 1 96.06 762 MET B O 1
ATOM 12520 N N . LEU B 1 763 ? -11.391 30.109 -9.328 1 97.12 763 LEU B N 1
ATOM 12521 C CA . LEU B 1 763 ? -12.664 30.797 -9.516 1 97.12 763 LEU B CA 1
ATOM 12522 C C . LEU B 1 763 ? -13.094 30.734 -10.977 1 97.12 763 LEU B C 1
ATOM 12524 O O . LEU B 1 763 ? -14.281 30.578 -11.281 1 97.12 763 LEU B O 1
ATOM 12528 N N . LYS B 1 764 ? -12.172 30.906 -11.844 1 96.5 764 LYS B N 1
ATOM 12529 C CA . LYS B 1 764 ? -12.461 30.797 -13.273 1 96.5 764 LYS B CA 1
ATOM 12530 C C . LYS B 1 764 ? -12.977 29.391 -13.617 1 96.5 764 LYS B C 1
ATOM 12532 O O . LYS B 1 764 ? -13.883 29.25 -14.438 1 96.5 764 LYS B O 1
ATOM 12537 N N . TRP B 1 765 ? -12.32 28.406 -13.039 1 96 765 TRP B N 1
ATOM 12538 C CA . TRP B 1 765 ? -12.773 27.047 -13.234 1 96 765 TRP B CA 1
ATOM 12539 C C . TRP B 1 765 ? -14.211 26.875 -12.742 1 96 765 TRP B C 1
ATOM 12541 O O . TRP B 1 765 ? -15.031 26.25 -13.414 1 96 765 TRP B O 1
ATOM 12551 N N . VAL B 1 766 ? -14.516 27.375 -11.578 1 95.38 766 VAL B N 1
ATOM 12552 C CA . VAL B 1 766 ? -15.852 27.281 -11 1 95.38 766 VAL B CA 1
ATOM 12553 C C . VAL B 1 766 ? -16.859 27.953 -11.93 1 95.38 766 VAL B C 1
ATOM 12555 O O . VAL B 1 766 ? -17.953 27.438 -12.164 1 95.38 766 VAL B O 1
ATOM 12558 N N . GLU B 1 767 ? -16.469 29.125 -12.406 1 94.94 767 GLU B N 1
ATOM 12559 C CA . GLU B 1 767 ? -17.328 29.844 -13.336 1 94.94 767 GLU B CA 1
ATOM 12560 C C . GLU B 1 767 ? -17.641 29 -14.562 1 94.94 767 GLU B C 1
ATOM 12562 O O . GLU B 1 767 ? -18.797 28.906 -14.977 1 94.94 767 GLU B O 1
ATOM 12567 N N . LYS B 1 768 ? -16.641 28.438 -15.07 1 93.31 768 LYS B N 1
ATOM 12568 C CA . LYS B 1 768 ? -16.781 27.594 -16.266 1 93.31 768 LYS B CA 1
ATOM 12569 C C . LYS B 1 768 ? -17.703 26.406 -15.984 1 93.31 768 LYS B C 1
ATOM 12571 O O . LYS B 1 768 ? -18.594 26.109 -16.781 1 93.31 768 LYS B O 1
ATOM 12576 N N . GLU B 1 769 ? -17.531 25.734 -14.898 1 91.75 769 GLU B N 1
ATOM 12577 C CA . GLU B 1 769 ? -18.281 24.531 -14.562 1 91.75 769 GLU B CA 1
ATOM 12578 C C . GLU B 1 769 ? -19.734 24.859 -14.227 1 91.75 769 GLU B C 1
ATOM 12580 O O . GLU B 1 769 ? -20.656 24.109 -14.586 1 91.75 769 GLU B O 1
ATOM 12585 N N . MET B 1 770 ? -19.906 25.953 -13.547 1 91.19 770 MET B N 1
ATOM 12586 C CA . MET B 1 770 ? -21.266 26.328 -13.156 1 91.19 770 MET B CA 1
ATOM 12587 C C . MET B 1 770 ? -22.047 26.891 -14.344 1 91.19 770 MET B C 1
ATOM 12589 O O . MET B 1 770 ? -23.266 26.797 -14.383 1 91.19 770 MET B O 1
ATOM 12593 N N . HIS B 1 771 ? -21.391 27.422 -15.32 1 87.44 771 HIS B N 1
ATOM 12594 C CA . HIS B 1 771 ? -22.016 27.922 -16.547 1 87.44 771 HIS B CA 1
ATOM 12595 C C . HIS B 1 771 ? -22.547 26.781 -17.391 1 87.44 771 HIS B C 1
ATOM 12597 O O . HIS B 1 771 ? -23.547 26.938 -18.094 1 87.44 771 HIS B O 1
ATOM 12603 N N . LYS B 1 772 ? -21.781 25.656 -17.422 1 84.25 772 LYS B N 1
ATOM 12604 C CA . LYS B 1 772 ? -22.219 24.484 -18.188 1 84.25 772 LYS B CA 1
ATOM 12605 C C . LYS B 1 772 ? -23.594 24 -17.719 1 84.25 772 LYS B C 1
ATOM 12607 O O . LYS B 1 772 ? -24.312 23.375 -18.484 1 84.25 772 LYS B O 1
ATOM 12612 N N . ARG B 1 773 ? -23.891 24.266 -16.594 1 77.19 773 ARG B N 1
ATOM 12613 C CA . ARG B 1 773 ? -25.141 23.766 -16.016 1 77.19 773 ARG B CA 1
ATOM 12614 C C . ARG B 1 773 ? -26.312 24.688 -16.375 1 77.19 773 ARG B C 1
ATOM 12616 O O . ARG B 1 773 ? -27.469 24.328 -16.156 1 77.19 773 ARG B O 1
ATOM 12623 N N . LEU B 1 774 ? -26 25.828 -16.859 1 66.06 774 LEU B N 1
ATOM 12624 C CA . LEU B 1 774 ? -27.062 26.734 -17.266 1 66.06 774 LEU B CA 1
ATOM 12625 C C . LEU B 1 774 ? -27.703 26.297 -18.578 1 66.06 774 LEU B C 1
ATOM 12627 O O . LEU B 1 774 ? -27 25.844 -19.484 1 66.06 774 LEU B O 1
ATOM 12631 N N . PRO B 1 775 ? -28.969 25.906 -18.641 1 54.5 775 PRO B N 1
ATOM 12632 C CA . PRO B 1 775 ? -29.625 25.5 -19.891 1 54.5 775 PRO B CA 1
ATOM 12633 C C . PRO B 1 775 ? -29.188 26.328 -21.094 1 54.5 775 PRO B C 1
ATOM 12635 O O . PRO B 1 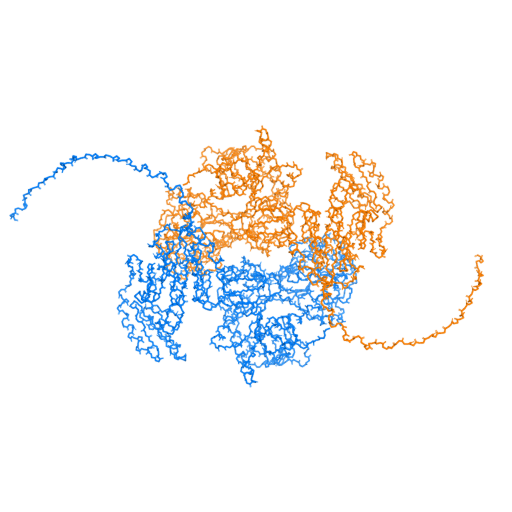775 ? -29 27.547 -20.969 1 54.5 775 PRO B O 1
ATOM 12638 N N . THR B 1 776 ? -28.484 25.828 -22.125 1 44.84 776 THR B N 1
ATOM 12639 C CA . THR B 1 776 ? -28.234 26.484 -23.406 1 44.84 776 THR B CA 1
ATOM 12640 C C . THR B 1 776 ? -29.516 27.141 -23.922 1 44.84 776 THR B C 1
ATOM 12642 O O . THR B 1 776 ? -30.547 26.484 -24.031 1 44.84 776 THR B O 1
ATOM 12645 N N . LEU B 1 777 ? -29.75 28.359 -24.094 1 35.88 777 LEU B N 1
ATOM 12646 C CA . LEU B 1 777 ? -30.734 28.984 -24.984 1 35.88 777 LEU B CA 1
ATOM 12647 C C . LEU B 1 777 ? -30.578 28.469 -26.406 1 35.88 777 LEU B C 1
ATOM 12649 O O . LEU B 1 777 ? -29.531 28.641 -27.031 1 35.88 777 LEU B O 1
ATOM 12653 N N . SER B 1 778 ? -31.172 27.453 -26.906 1 33.31 778 SER B N 1
ATOM 12654 C CA . SER B 1 778 ? -31.359 27.125 -28.312 1 33.31 778 SER B CA 1
ATOM 12655 C C . SER B 1 778 ? -31.75 28.344 -29.125 1 33.31 778 SER B C 1
ATOM 12657 O O . SER B 1 778 ? -32.719 29.047 -28.797 1 33.31 778 SER B O 1
ATOM 12659 N N . ARG B 1 779 ? -30.953 28.953 -30.078 1 32.03 779 ARG B N 1
ATOM 12660 C CA . ARG B 1 779 ? -31.234 29.781 -31.25 1 32.03 779 ARG B CA 1
ATOM 12661 C C . ARG B 1 779 ? -32.25 29.125 -32.156 1 32.03 779 ARG B C 1
ATOM 12663 O O . ARG B 1 779 ? -31.906 28.438 -33.125 1 32.03 779 ARG B O 1
ATOM 12670 N N . THR B 1 780 ? -33.344 28.422 -31.875 1 30.36 780 THR B N 1
ATOM 12671 C CA . THR B 1 780 ? -34.406 28.094 -32.812 1 30.36 780 THR B CA 1
ATOM 12672 C C . THR B 1 780 ? -35.125 29.359 -33.312 1 30.36 780 THR B C 1
ATOM 12674 O O . THR B 1 780 ? -36.281 29.328 -33.656 1 30.36 780 THR B O 1
ATOM 12677 N N . VAL B 1 781 ? -34.719 30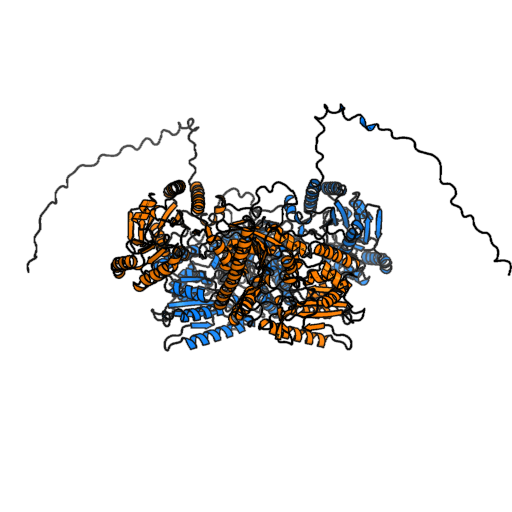.672 -33.375 1 29.41 781 VAL B N 1
ATOM 12678 C CA . VAL B 1 781 ? -35.594 31.578 -34.062 1 29.41 781 VAL B CA 1
ATOM 12679 C C . VAL B 1 781 ? -35.562 31.312 -35.562 1 29.41 781 VAL B C 1
ATOM 12681 O O . VAL B 1 781 ? -36.406 31.781 -36.344 1 29.41 781 VAL B O 1
ATOM 12684 N N . SER B 1 782 ? -34.594 30.984 -36.375 1 27.64 782 SER B N 1
ATOM 12685 C CA . SER B 1 782 ? -34.812 31.391 -37.781 1 27.64 782 SER B CA 1
ATOM 12686 C C . SER B 1 782 ? -35.875 30.531 -38.438 1 27.64 782 SER B C 1
ATOM 12688 O O . SER B 1 782 ? -36.656 31.031 -39.25 1 27.64 782 SER B O 1
ATOM 12690 N N . ASN B 1 783 ? -36 29.312 -38.688 1 26.97 783 ASN B N 1
ATOM 12691 C CA . ASN B 1 783 ? -36.844 28.844 -39.781 1 26.97 783 ASN B CA 1
ATOM 12692 C C . ASN B 1 783 ? -38.312 28.828 -39.406 1 26.97 783 ASN B C 1
ATOM 12694 O O . ASN B 1 783 ? -39.156 28.312 -40.156 1 26.97 783 ASN B O 1
ATOM 12698 N N . SER B 1 784 ? -38.906 28.812 -38.188 1 24.69 784 SER B N 1
ATOM 12699 C CA . SER B 1 784 ? -40.375 28.719 -38.188 1 24.69 784 SER B CA 1
ATOM 12700 C C . SER B 1 784 ? -41.031 30.031 -38.594 1 24.69 784 SER B C 1
ATOM 12702 O O . SER B 1 784 ? -42.094 30.375 -38.094 1 24.69 784 SER B O 1
ATOM 12704 N N . ARG B 1 785 ? -40.688 30.891 -39.656 1 25.25 785 ARG B N 1
ATOM 12705 C CA . ARG B 1 785 ? -41.594 31.562 -40.594 1 25.25 785 ARG B CA 1
ATOM 12706 C C . ARG B 1 785 ? -42.5 30.562 -41.312 1 25.25 785 ARG B C 1
ATOM 12708 O O . ARG B 1 785 ? -43.5 30.938 -41.906 1 25.25 785 ARG B O 1
ATOM 12715 N N . VAL B 1 786 ? -42.312 29.438 -41.719 1 24.75 786 VAL B N 1
ATOM 12716 C CA . VAL B 1 786 ? -43.406 28.859 -42.5 1 24.75 786 VAL B CA 1
ATOM 12717 C C . VAL B 1 786 ? -44.531 28.422 -41.562 1 24.75 786 VAL B C 1
ATOM 12719 O O . VAL B 1 786 ? -45.719 28.688 -41.844 1 24.75 786 VAL B O 1
ATOM 12722 N N . GLN B 1 787 ? -44.531 27.438 -40.688 1 21 787 GLN B N 1
ATOM 12723 C CA . GLN B 1 787 ? -45.844 26.969 -40.25 1 21 787 GLN B CA 1
ATOM 12724 C C . GLN B 1 787 ? -46.375 27.828 -39.094 1 21 787 GLN B C 1
ATOM 12726 O O . GLN B 1 787 ? -46.281 27.438 -37.938 1 21 787 GLN B O 1
ATOM 12731 N N . SER B 1 788 ? -46 29.078 -38.938 1 20.03 788 SER B N 1
ATOM 12732 C CA . SER B 1 788 ? -46.656 29.688 -37.781 1 20.03 788 SER B CA 1
ATOM 12733 C C . SER B 1 788 ? -48.156 29.781 -37.969 1 20.03 788 SER B C 1
ATOM 12735 O O . SER B 1 788 ? -48.875 30.297 -37.094 1 20.03 788 SER B O 1
ATOM 12737 N N . ALA B 1 789 ? -48.594 29.672 -39.25 1 19.83 789 ALA B N 1
ATOM 12738 C CA . ALA B 1 789 ? -49.938 30.125 -39.531 1 19.83 789 ALA B CA 1
ATOM 12739 C C . ALA B 1 789 ? -50.969 29.297 -38.781 1 19.83 789 ALA B C 1
ATOM 12741 O O . ALA B 1 789 ? -52.094 29.75 -38.5 1 19.83 789 ALA B O 1
ATOM 12742 N N . ALA B 1 790 ? -50.844 27.938 -38.781 1 20.02 790 ALA B N 1
ATOM 12743 C CA . ALA B 1 790 ? -52.156 27.375 -38.594 1 20.02 790 ALA B CA 1
ATOM 12744 C C . ALA B 1 790 ? -52.719 27.719 -37.219 1 20.02 790 ALA B C 1
ATOM 12746 O O . ALA B 1 790 ? -53.906 28.031 -37.062 1 20.02 790 ALA B O 1
ATOM 12747 N N . LEU B 1 791 ? -52.188 27.234 -36.062 1 17.97 791 LEU B N 1
ATOM 12748 C CA . LEU B 1 791 ? -53.156 27.203 -34.969 1 17.97 791 LEU B CA 1
ATOM 12749 C C . LEU B 1 791 ? -53.281 28.578 -34.312 1 17.97 791 LEU B C 1
ATOM 12751 O O . LEU B 1 791 ? -52.406 28.984 -33.531 1 17.97 791 LEU B O 1
ATOM 12755 N N . ALA B 1 792 ? -53.312 29.734 -35.125 1 18.72 792 ALA B N 1
ATOM 12756 C CA . ALA B 1 792 ? -53.656 31.062 -34.656 1 18.72 792 ALA B CA 1
ATOM 12757 C C . ALA B 1 792 ? -54.906 31.016 -33.75 1 18.72 792 ALA B C 1
ATOM 12759 O O . ALA B 1 792 ? -55.031 31.75 -32.781 1 18.72 792 ALA B O 1
ATOM 12760 N N . HIS B 1 793 ? -56 30.328 -34.219 1 17.59 793 HIS B N 1
ATOM 12761 C CA . HIS B 1 793 ? -57.375 30.797 -34.062 1 17.59 793 HIS B CA 1
ATOM 12762 C C . HIS B 1 793 ? -57.844 30.672 -32.625 1 17.59 793 HIS B C 1
ATOM 12764 O O . HIS B 1 793 ? -58.719 31.453 -32.188 1 17.59 793 HIS B O 1
ATOM 12770 N N . SER B 1 794 ? -57.656 29.438 -32.031 1 16.94 794 SER B N 1
ATOM 12771 C CA . SER B 1 794 ? -58.812 29.188 -31.188 1 16.94 794 SER B CA 1
ATOM 12772 C C . SER B 1 794 ? -58.75 30.062 -29.938 1 16.94 794 SER B C 1
ATOM 12774 O O . SER B 1 794 ? -59.719 30.141 -29.188 1 16.94 794 SER B O 1
ATOM 12776 N N . ILE B 1 795 ? -57.469 30.359 -29.359 1 17.09 795 ILE B N 1
ATOM 12777 C CA . ILE B 1 795 ? -57.812 30.609 -27.953 1 17.09 795 ILE B CA 1
ATOM 12778 C C . ILE B 1 795 ? -58.375 32 -27.797 1 17.09 795 ILE B C 1
ATOM 12780 O O . ILE B 1 795 ? -57.656 32.969 -27.609 1 17.09 795 ILE B O 1
ATOM 12784 N N . ARG B 1 796 ? -59.094 32.531 -28.906 1 15.82 796 ARG B N 1
ATOM 12785 C CA . ARG B 1 796 ? -59.656 33.875 -28.75 1 15.82 796 ARG B CA 1
ATOM 12786 C C . ARG B 1 796 ? -60.344 34.031 -27.406 1 15.82 796 ARG B C 1
ATOM 12788 O O . ARG B 1 796 ? -60.312 35.094 -26.812 1 15.82 796 ARG B O 1
ATOM 12795 N N . SER B 1 797 ? -61.281 33.125 -27.125 1 15.66 797 SER B N 1
ATOM 12796 C CA . SER B 1 797 ? -62.594 33.688 -26.75 1 15.66 797 SER B CA 1
ATOM 12797 C C . SER B 1 797 ? -62.531 34.312 -25.359 1 15.66 797 SER B C 1
ATOM 12799 O O . SER B 1 797 ? -63.188 35.312 -25.109 1 15.66 797 SER B O 1
ATOM 12801 N N . GLN B 1 798 ? -62.156 33.562 -24.234 1 16.59 798 GLN B N 1
ATOM 12802 C CA . GLN B 1 798 ? -63.094 33.875 -23.172 1 16.59 798 GLN B CA 1
ATOM 12803 C C . GLN B 1 798 ? -62.719 35.156 -22.438 1 16.59 798 GLN B C 1
ATOM 12805 O O . GLN B 1 798 ? -61.75 35.156 -21.688 1 16.59 798 GLN B O 1
ATOM 12810 N N . MET B 1 799 ? -62.844 36.438 -23.125 1 15.52 799 MET B N 1
ATOM 12811 C CA . MET B 1 799 ? -62.594 37.844 -22.766 1 15.52 799 MET B CA 1
ATOM 12812 C C . MET B 1 799 ? -63.156 38.125 -21.375 1 15.52 799 MET B C 1
ATOM 12814 O O . MET B 1 799 ? -62.5 38.844 -20.594 1 15.52 799 MET B O 1
ATOM 12818 N N . SER B 1 800 ? -64.5 38.062 -21.047 1 15.16 800 SER B N 1
ATOM 12819 C CA . SER B 1 800 ? -65.312 39.219 -20.781 1 15.16 800 SER B CA 1
ATOM 12820 C C . SER B 1 800 ? -65.312 39.625 -19.312 1 15.16 800 SER B C 1
ATOM 12822 O O . SER B 1 800 ? -65.688 40.719 -18.953 1 15.16 800 SER B O 1
ATOM 12824 N N . ILE B 1 801 ? -65.438 38.75 -18.359 1 15.89 801 ILE B N 1
ATOM 12825 C CA . ILE B 1 801 ? -66.562 39.156 -17.5 1 15.89 801 ILE B CA 1
ATOM 12826 C C . ILE B 1 801 ? -66.125 40.406 -16.688 1 15.89 801 ILE B C 1
ATOM 12828 O O . ILE B 1 801 ? -64.938 40.594 -16.406 1 15.89 801 ILE B O 1
ATOM 12832 N N . ASP B 1 802 ? -67 40.969 -15.766 1 15.45 802 ASP B N 1
ATOM 12833 C CA . ASP B 1 802 ? -67.75 42.094 -15.25 1 15.45 802 ASP B CA 1
ATOM 12834 C C . ASP B 1 802 ? -66.938 42.875 -14.211 1 15.45 802 ASP B C 1
ATOM 12836 O O . ASP B 1 802 ? -66 42.312 -13.633 1 15.45 802 ASP B O 1
ATOM 12840 N N . GLN B 1 803 ? -67.312 44.312 -13.828 1 14.75 803 GLN B N 1
ATOM 12841 C CA . GLN B 1 803 ? -67.188 45.688 -13.367 1 14.75 803 GLN B CA 1
ATOM 12842 C C . GLN B 1 803 ? -67.188 45.75 -11.844 1 14.75 803 GLN B C 1
ATOM 12844 O O . GLN B 1 803 ? -67.25 46.844 -11.266 1 14.75 803 GLN B O 1
ATOM 12849 N N . LYS B 1 804 ? -67.375 44.719 -11.016 1 16.44 804 LYS B N 1
ATOM 12850 C CA . LYS B 1 804 ? -68.25 45.125 -9.906 1 16.44 804 LYS B CA 1
ATOM 12851 C C . LYS B 1 804 ? -67.562 46.281 -9.133 1 16.44 804 LYS B C 1
ATOM 12853 O O . LYS B 1 804 ? -66.375 46.406 -9.094 1 16.44 804 LYS B O 1
ATOM 12858 N N . GLU B 1 805 ? -68.125 46.875 -7.941 1 15.53 805 GLU B N 1
ATOM 12859 C CA . GLU B 1 805 ? -68.75 48 -7.242 1 15.53 805 GLU B CA 1
ATOM 12860 C C . GLU B 1 805 ? -67.688 48.75 -6.438 1 15.53 805 GLU B C 1
ATOM 12862 O O . GLU B 1 805 ? -66.625 48.188 -6.062 1 15.53 805 GLU B O 1
ATOM 12867 N N . GLU B 1 806 ? -67.812 50.188 -6.012 1 15.87 806 GLU B N 1
ATOM 12868 C CA . GLU B 1 806 ? -67.562 51.594 -5.672 1 15.87 806 GLU B CA 1
ATOM 12869 C C . GLU B 1 806 ? -67 51.719 -4.27 1 15.87 806 GLU B C 1
ATOM 12871 O O . GLU B 1 806 ? -66.062 52.469 -4.055 1 15.87 806 GLU B O 1
ATOM 12876 N N . GLU B 1 807 ? -67.812 51.438 -3.09 1 15.48 807 GLU B N 1
ATOM 12877 C CA . GLU B 1 807 ? -68.312 52.438 -2.143 1 15.48 807 GLU B CA 1
ATOM 12878 C C . GLU B 1 807 ? -67.25 52.75 -1.099 1 15.48 807 GLU B C 1
ATOM 12880 O O . GLU B 1 807 ? -66.25 52 -0.926 1 15.48 807 GLU B O 1
ATOM 12885 N N . LYS B 1 808 ? -67.625 53.094 0.383 1 16.7 808 LYS B N 1
ATOM 12886 C CA . LYS B 1 808 ? -67.812 54.156 1.373 1 16.7 808 LYS B CA 1
ATOM 12887 C C . LYS B 1 808 ? -66.75 54.062 2.465 1 16.7 808 LYS B C 1
ATOM 12889 O O . LYS B 1 808 ? -66.312 55.094 2.988 1 16.7 808 LYS B O 1
ATOM 12894 N N . GLU B 1 809 ? -66.375 52.875 3.217 1 15.81 809 GLU B N 1
ATOM 12895 C CA . GLU B 1 809 ? -66.438 53.219 4.637 1 15.81 809 GLU B CA 1
ATOM 12896 C C . GLU B 1 809 ? -65.125 53.875 5.07 1 15.81 809 GLU B C 1
ATOM 12898 O O . GLU B 1 809 ? -64.062 53.312 4.91 1 15.81 809 GLU B O 1
ATOM 12903 N N . LYS B 1 810 ? -65 55.375 5.32 1 16.38 810 LYS B N 1
ATOM 12904 C CA . LYS B 1 810 ? -64.5 56.625 5.801 1 16.38 810 LYS B CA 1
ATOM 12905 C C . LYS B 1 810 ? -63.812 56.469 7.152 1 16.38 810 LYS B C 1
ATOM 12907 O O . LYS B 1 810 ? -62.688 56.969 7.355 1 16.38 810 LYS B O 1
ATOM 12912 N N . MET B 1 811 ? -64.562 56.438 8.484 1 14.77 811 MET B N 1
ATOM 12913 C CA . MET B 1 811 ? -64.625 57.438 9.562 1 14.77 811 MET B CA 1
ATOM 12914 C C . MET B 1 811 ? -63.594 57.125 10.633 1 14.77 811 MET B C 1
ATOM 12916 O O . MET B 1 811 ? -63.219 58.031 11.391 1 14.77 811 MET B O 1
ATOM 12920 N N . ILE B 1 812 ? -63.312 55.969 11.289 1 16.5 812 ILE B N 1
ATOM 12921 C CA . ILE B 1 812 ? -63.25 56.062 12.742 1 16.5 812 ILE B CA 1
ATOM 12922 C C . ILE B 1 812 ? -61.906 56.625 13.188 1 16.5 812 ILE B C 1
ATOM 12924 O O . ILE B 1 812 ? -60.875 56 12.953 1 16.5 812 ILE B O 1
ATOM 12928 N N . LEU B 1 813 ? -61.594 58.125 13.383 1 16.42 813 LEU B N 1
ATOM 12929 C CA . LEU B 1 813 ? -60.719 59.25 13.766 1 16.42 813 LEU B CA 1
ATOM 12930 C C . LEU B 1 813 ? -60.125 59 15.156 1 16.42 813 LEU B C 1
ATOM 12932 O O . LEU B 1 813 ? -58.938 59.281 15.383 1 16.42 813 LEU B O 1
ATOM 12936 N N . LEU B 1 814 ? -60.969 59.062 16.422 1 16.3 814 LEU B N 1
ATOM 12937 C CA . LEU B 1 814 ? -61.031 59.969 17.562 1 16.3 814 LEU B CA 1
ATOM 12938 C C . LEU B 1 814 ? -59.906 59.688 18.547 1 16.3 814 LEU B C 1
ATOM 12940 O O . LEU B 1 814 ? -59.281 58.625 18.5 1 16.3 814 LEU B O 1
ATOM 12944 N N . ALA B 1 815 ? -60.125 60.062 20.156 1 17.16 815 ALA B N 1
ATOM 12945 C CA . ALA B 1 815 ? -59.969 60.969 21.312 1 17.16 815 ALA B CA 1
ATOM 12946 C C . ALA B 1 815 ? -59.062 60.344 22.359 1 17.16 815 ALA B C 1
ATOM 12948 O O . ALA B 1 815 ? -58.281 61.031 23 1 17.16 815 ALA B O 1
ATOM 12949 N N . ARG B 1 816 ? -59.312 59.281 23.266 1 17.56 816 ARG B N 1
ATOM 12950 C CA . ARG B 1 816 ? -59.312 59.406 24.719 1 17.56 816 ARG B CA 1
ATOM 12951 C C . ARG B 1 816 ? -57.875 59.25 25.266 1 17.56 816 ARG B C 1
ATOM 12953 O O . ARG B 1 816 ? -57.219 58.219 25.062 1 17.56 816 ARG B O 1
ATOM 12960 N N . ARG B 1 817 ? -56.969 60.469 25.656 1 17.62 817 ARG B N 1
ATOM 12961 C CA . ARG B 1 817 ? -55.812 61 26.391 1 17.62 817 ARG B CA 1
ATOM 12962 C C . ARG B 1 817 ? -55.812 60.531 27.844 1 17.62 817 ARG B C 1
ATOM 12964 O O . ARG B 1 817 ? -54.906 60.875 28.609 1 17.62 817 ARG B O 1
ATOM 12971 N N . SER B 1 818 ? -56.812 60.219 28.547 1 15.25 818 SER B N 1
ATOM 12972 C CA . SER B 1 818 ? -56.938 60.562 29.969 1 15.25 818 SER B CA 1
ATOM 12973 C C . SER B 1 818 ? -55.812 59.906 30.766 1 15.25 818 SER B C 1
ATOM 12975 O O . SER B 1 818 ? -55.219 60.531 31.641 1 15.25 818 SER B O 1
ATOM 12977 N N . LYS B 1 819 ? -55.781 58.625 31.219 1 17.72 819 LYS B N 1
ATOM 12978 C CA . LYS B 1 819 ? -55.906 58.469 32.688 1 17.72 819 LYS B CA 1
ATOM 12979 C C . LYS B 1 819 ? -54.594 58.781 33.375 1 17.72 819 LYS B C 1
ATOM 12981 O O . LYS B 1 819 ? -53.531 58.75 32.75 1 17.72 819 LYS B O 1
ATOM 12986 N N . LEU B 1 820 ? -54.25 58.156 34.656 1 17.61 820 LEU B N 1
ATOM 12987 C CA . LEU B 1 820 ? -54.031 58.469 36.062 1 17.61 820 LEU B CA 1
ATOM 12988 C C . LEU B 1 820 ? -52.562 58.562 36.375 1 17.61 820 LEU B C 1
ATOM 12990 O O . LEU B 1 820 ? -51.875 57.531 36.438 1 17.61 820 LEU B O 1
ATOM 12994 N N . THR B 1 821 ? -51.594 59.312 35.656 1 16.81 821 THR B N 1
ATOM 12995 C CA . THR B 1 821 ? -50.375 59.625 36.375 1 16.81 821 THR B CA 1
ATOM 12996 C C . THR B 1 821 ? -50.656 60.406 37.625 1 16.81 821 THR B C 1
ATOM 12998 O O . THR B 1 821 ? -50.844 61.625 37.594 1 16.81 821 THR B O 1
ATOM 13001 N N . THR B 1 822 ? -51.656 60.156 38.531 1 18.05 822 THR B N 1
ATOM 13002 C CA . THR B 1 822 ? -51.5 60.875 39.781 1 18.05 822 THR B CA 1
ATOM 13003 C C . THR B 1 822 ? -50.062 60.719 40.312 1 18.05 822 THR B C 1
ATOM 13005 O O . THR B 1 822 ? -49.406 61.719 40.594 1 18.05 822 THR B O 1
ATOM 13008 N N . THR B 1 823 ? -50 59.969 41.625 1 20.23 823 THR B N 1
ATOM 13009 C CA . THR B 1 823 ? -49.375 60.156 42.906 1 20.23 823 THR B CA 1
ATOM 13010 C C . THR B 1 823 ? -47.969 59.531 42.938 1 20.23 823 THR B C 1
ATOM 13012 O O . THR B 1 823 ? -47.75 58.438 42.406 1 20.23 823 THR B O 1
#

InterPro domains:
  IPR001830 Glycosyl transferase, family 20 [PF00982] (12-489)
  IPR001830 Glycosyl transferase, family 20 [PTHR10788] (10-766)
  IPR001830 Glycosyl transferase, family 20 [cd03788] (11-489)
  IPR003337 Trehalose-phosphatase [PF02358] (536-723)
  IPR003337 Trehalose-phosphatase [TIGR00685] (532-766)
  IPR006379 HAD-superfamily hydrolase, subfamily IIB [TIGR01484] (535-676)
  IPR023214 HAD superfamily [G3DSA:3.40.50.1000] (535-753)
  IPR036412 HAD-like superfamily [SSF56784] (535-766)

Sequence (1646 aa):
MGNKKREINAPLIVVSNRLPFVLGKNADGDLVRKQSAGGLVTAVAPVVVECNGTWIGWSGSFDLKPNDPIPESDPEDKAPTAGLKSSQIIPVHLDKSEIEEFYNGCCNGTFWPLFHSMPDRANFVSRDWKTYCKVNDKFADCTLAALRDAIKKLDAAGDYHTAPLVWIHDYQLLTTATKIRQVCEAENLRCKLGFFLHIPFPSWDIMRLLPWDDQILQGMLAYDFTAFHIEDYCLNFIDCCCRRLGCRVDRTNMLVELAGRTIQVKALPIGIPFDRFVQLSEKAPAFLNMSDDVKVILGVDRLDYTKGLVHRILAFEKFLDKYPEHREKVVLLQISVPSRTDVKEYKQLKDETELLIGRINGRFSMPNWSPIRYIYGCLSQEQLAALYRDCAVALVTPLRDGMNLVAKEFVACQIRTPGVLILSPFAGAGGTMHEALLVNPYELDEMANVLHRALRMPLDERELRMTQLRHREQLLDVNYWMTSFFSSMGALGDDAGDGNADDGTGLPSKTMQLQLDDFDMYLSNHIAGAGKLSLILDYDGTLTHLTSHPDLAVMSEETVKVLQRLSRMPDVNIAIISGRTLENVKSMVGIENVTYAGSHGIEILHPDGTNFVHPVPRQYEQKVAELQKVLADEVCGDGAWVENKGVMLTYHYREVPVARREHLERRAVEIFEEAGFEPHRGFLAIEGKPPVTWDQGRASIYILRTTYGVDWSERVRVVYAGNEDAMLALQGIACTFRVDPSPMVQTAADFRLSGPDAVLTMLKWVEKEMHKRLPTLSRTVSNSRVQSAALAHSIRSQMSIDQKEEEKEKMILLARRSKLTTTMGNKKREINAPLIVVSNRLPFVLGKNADGDLVRKQSAGGLVTAVAPVVVECNGTWIGWSGSFDLKPNDPIPESDPEDKAPTAGLKSSQIIPVHLDKSEIEEFYNGCCNGTFWPLFHSMPDRANFVSRDWKTYCKVNDKFADCTLAALRDAIKKLDAAGDYHTAPLVWIHDYQLLTTATKIRQVCEAENLRCKLGFFLHIPFPSWDIMRLLPWDDQILQGMLAYDFTAFHIEDYCLNFIDCCCRRLGCRVDRTNMLVELAGRTIQVKALPIGIPFDRFVQLSEKAPAFLNMSDDVKVILGVDRLDYTKGLVHRILAFEKFLDKYPEHREKVVLLQISVPSRTDVKEYKQLKDETELLIGRINGRFSMPNWSPIRYIYGCLSQEQLAALYRDCAVALVTPLRDGMNLVAKEFVACQIRTPGVLILSPFAGAGGTMHEALLVNPYELDEMANVLHRALRMPLDERELRMTQLRHREQLLDVNYWMTSFFSSMGALGDDAGDGNADDGTGLPSKTMQLQLDDFDMYLSNHIAGAGKLSLILDYDGTLTHLTSHPDLAVMSEETVKVLQRLSRMPDVNIAIISGRTLENVKSMVGIENVTYAGSHGIEILHPDGTNFVHPVPRQYEQKVAELQKVLADEVCGDGAWVENKGVMLTYHYREVPVARREHLERRAVEIFEEAGFEPHRGFLAIEGKPPVTWDQGRASIYILRTTYGVDWSERVRVVYAGNEDAMLALQGIACTFRVDPSPMVQTAADFRLSGPDAVLTMLKWVEKEMHKRLPTLSRTVSNSRVQSAALAHSIRSQMSIDQKEEEKEKMILLARRSKLTTT

Foldseek 3Di:
DDPPDQPQPAAEEEEEAADQWAWDADPVRDTATHGDDDQVSQQCQLVCLSRVHAYEHARNDQPDDQPDFHDQHDPPDPGSNNSDDSVRYHHQHDHPVLCCLQPVNPVVQACVCLQLVNLVRHDADPVSVVSLLVSLCSSLVSVVVVQVVRCVVCVVVVNNAHAHEYEYEADSNLQNLVVNLVVCVVVVHGHAYEYEHQFAGDALVRLVVHPCSLSSLLSNVSHQEYEAADLVSLQRSQVNCCQPAVWDADSVQSWTDFLFHIHHYYHQHAAAPLVVLQVLLVPFDADDPDDPQAAEEEAEEEQDQQQLLVLVLLLVLVLCVVCVVNQVRYAYEHEYEYDPCVHPVSVVSVVSNVVSQVVSQVVRPDPPDGRYHYHYHDDDSSSLLNCLQRHQEYERAGNATRADHSQNSSLSSPPDQAHAYEYECRHSVVVVLPLHNYDHSVDSPVSSVVVVCRNPPDSVSRCVSSVVSSVVSVVSHSVVSVSVSCVQFVRGDPPPPPPDPPDPDTRSCPGDDDALCSCCVQPVVQCPPAQAEEEEEEQEFAQFDHDLDPVPGAGDPLSLVLVQLQLPDPRYAYEYAYLAAQVVVCVRNVHANHWYAYNQQQWIAGNVGDIHHHDDDVLQLVCLVVLQVVLCVPQNDQPWHWDDRRNKIKIACSNHPPVCLVVSVVVNCVSLVVSQFHWDDDDRMTITHHPDPDGNLNSVVVCCCVVQNDPCQRHYAYEYEDDASNLVSCVVPYQYEYRDLDSSDDHSHSHYHNTSVRSSSNSVSVSVVSVVPPPPPPPPPPDPPPVPPPPPPDVDDPDDDDDDDDDDAPDDDDDDDDDPDDD/DDPPPQPQPAAEEEEEAADQWAWDADPVRDTATHGDDDQVSQQCQLVCLSRVHAYEHARNDQPDDQPDFDDQHDPPDPGSNNSDDSVRYHHQHDHPVLCCLLPVNPVVQACVCLQLVNLVRHDADPVSVVSLLVSLCSSLVSVLVRQVVRCVVCVVVVNNAHAHEYEYEADSNLQNLVVNLVVCVVVVHGHAYEYEHQFAGDALVRLVVHPCSLSSLLSNVSHQEYEAADLVRLQRSQVNCCQPAVWDADSVQSWTDALFHIHHYYHQHAAAPLVVLQVLLVPFDQDDPDDPQAAEEEAEEEQDQQQLLVLVLLLVLVLCVVCVVCQVRYAYEHEYEYDPCVHPVSVVSVVSNVVSQVVSQVVRPDPVDGRYHYHYHDDDSSSLLSCLQRHQEYERAGNATRADHSQNSSLSSPPDQAHAYEYECRHSVVVVLPLHNYDHSVDSPVSSVVVVCRNPPDSVSRCVSSVVSSVVSVVSHSVVSVSVSCVQFVRGDPPPPPPDPPDPDTRSCPGDDDALCVCCVQPVVQCPPAQAEEEEEEQEFAQFDHDLDPVPGAGDPLSLVLVQLQLPDPRYAYEYAYLAAQVVVCVRNVHANHWYAYNQQQWIAGNVGDIHHHDDDPLQLVCLVVLQVVLCVPQNDQQWHWDDRRNKIKIACSNHPPVCLVVSVVVNCVSLVVSQFHWDDDDRMTITHHPDPDGNQVSVVVCCCVVQNDPCQSHYAYEYEDDANNLVSCVVPYQYEYRDLDSSDDHSHSHYHNTSVRSSSNSVSVSVVSVVPPPPPPPPPDDPPPPPPDPPDDPPDDPDDDDDDDDDDDDDDDDDPDDDPDD

Solvent-accessible surface area (backbone atoms only — not comparable to full-atom values): 88959 Å² total; per-residue (Å²): 136,74,87,69,78,80,55,66,72,45,54,39,35,38,37,36,72,49,42,70,42,37,69,44,64,49,98,88,64,46,72,37,65,36,88,53,96,44,73,64,37,62,61,48,33,50,52,36,40,74,59,69,22,34,42,34,13,28,50,87,51,79,79,66,50,95,84,56,80,61,57,58,47,56,89,84,49,82,52,60,52,36,69,46,50,40,90,29,51,46,71,46,85,61,52,73,68,50,44,47,27,23,47,55,35,29,39,54,27,23,46,47,28,34,30,56,63,28,55,85,66,35,49,78,50,69,69,22,47,54,41,36,54,52,52,20,48,52,54,24,52,54,48,51,54,52,48,54,51,51,50,51,53,31,46,72,71,68,42,80,80,66,43,36,36,38,42,37,43,32,80,78,44,40,52,18,38,42,57,42,45,53,47,26,64,75,68,67,53,73,64,45,40,35,37,39,41,65,54,48,48,35,46,52,88,55,46,66,63,42,85,58,38,68,58,45,52,37,13,54,60,46,30,55,31,38,35,25,41,37,59,68,33,43,51,22,48,52,49,37,41,30,71,69,53,40,30,52,71,39,81,89,77,31,34,40,29,45,34,80,44,56,27,44,45,42,56,54,52,75,42,47,66,36,67,58,38,36,51,34,27,72,68,32,58,88,70,76,90,63,60,90,75,44,43,34,34,37,31,75,41,61,48,46,85,44,42,25,60,64,44,52,54,53,14,49,53,47,26,51,67,76,40,57,86,45,61,82,30,45,30,39,40,38,37,30,24,83,43,66,74,83,40,66,72,39,48,52,46,52,52,52,46,53,52,50,52,52,53,52,36,69,71,67,41,49,98,90,35,59,45,65,44,77,44,85,45,84,73,54,69,46,57,47,22,19,48,39,32,68,28,42,30,41,52,47,38,30,64,35,40,27,42,60,63,62,64,57,51,32,47,37,12,43,80,61,80,54,42,39,51,38,31,9,63,46,22,37,39,38,75,67,47,38,55,38,48,68,41,62,51,64,32,37,67,58,44,20,52,50,50,54,48,53,75,64,54,53,69,69,61,29,46,38,35,44,46,41,52,35,52,52,45,58,65,46,11,28,66,45,36,51,50,51,51,38,49,63,64,52,43,53,70,72,77,77,65,86,67,84,71,67,77,85,68,73,45,87,69,79,63,71,72,93,48,61,73,59,47,48,77,72,40,45,75,65,50,55,87,40,66,30,39,39,39,40,32,28,38,80,36,25,57,12,57,78,55,98,43,77,88,67,47,60,60,51,69,65,51,52,51,51,51,51,56,43,34,67,36,88,50,35,45,40,32,42,36,28,73,42,36,48,68,54,48,49,63,69,67,66,61,74,62,36,28,42,19,5,50,36,33,39,33,33,37,41,60,89,65,52,73,45,69,61,89,67,68,66,72,55,57,65,42,44,61,56,49,49,52,52,46,49,69,72,55,34,52,72,63,23,44,74,45,79,56,76,76,33,42,33,42,39,41,71,61,28,58,74,92,50,40,64,64,46,51,54,51,49,44,50,52,27,44,75,73,59,24,44,61,40,82,55,90,56,30,36,34,29,36,62,85,57,99,68,39,47,18,53,32,50,52,48,50,48,36,73,72,59,40,61,83,31,59,84,38,44,30,37,41,35,35,36,62,64,60,30,27,61,61,33,46,52,64,38,53,30,30,33,42,38,61,57,62,72,67,84,71,74,35,55,28,58,30,36,29,26,69,50,46,44,42,51,51,50,39,49,47,55,58,58,51,69,68,48,81,77,85,79,85,80,68,77,79,79,69,71,85,65,63,67,90,62,63,78,73,56,81,67,86,83,78,83,92,86,77,76,99,81,70,95,77,95,75,83,96,83,93,73,73,94,84,79,132,134,75,87,69,78,80,57,65,72,44,55,39,37,38,37,36,73,49,40,69,42,38,69,44,64,48,97,89,64,46,69,37,64,37,88,52,95,46,73,65,39,64,60,48,34,49,54,35,41,74,59,68,22,37,43,34,13,28,49,87,50,79,79,65,52,96,84,57,80,61,56,60,49,57,90,83,48,81,52,58,53,36,69,46,51,40,89,29,52,45,72,44,83,58,53,70,68,51,45,47,28,22,46,55,35,30,39,54,28,23,47,47,27,34,29,55,64,29,53,86,65,35,50,77,51,68,69,22,48,54,41,35,53,51,52,17,48,51,54,24,52,54,48,50,52,53,49,53,52,52,49,50,53,31,46,73,71,68,42,81,78,67,43,37,36,38,41,38,42,33,81,78,43,40,51,18,38,41,58,42,47,53,48,28,63,73,68,67,55,73,64,43,40,35,38,41,40,66,55,47,48,34,46,52,88,54,45,66,63,41,84,58,38,66,58,45,52,38,12,52,60,45,29,53,30,38,35,25,42,37,59,67,32,44,51,22,49,54,50,35,40,31,73,69,54,40,31,52,70,40,80,88,77,30,35,42,28,44,35,81,44,54,28,47,45,43,56,53,52,74,41,48,65,36,67,59,39,36,52,35,27,71,68,32,60,87,69,76,88,65,60,90,73,44,42,36,34,37,31,75,41,61,46,45,87,44,43,25,60,62,44,51,54,52,14,50,53,48,26,51,66,76,40,57,85,44,63,83,31,44,30,39,39,39,36,31,25,85,45,68,74,82,41,68,72,39,47,52,46,50,52,52,46,52,52,50,50,51,52,51,36,70,70,67,42,48,99,89,37,58,46,64,45,79,43,83,45,86,74,54,70,45,56,48,21,20,49,39,31,69,29,42,30,40,52,48,40,31,64,34,40,28,42,60,65,62,64,56,51,34,47,37,12,44,80,63,79,54,42,38,51,38,29,10,62,45,21,35,39,39,76,67,48,38,54,38,46,69,41,60,52,64,32,38,69,58,42,20,51,49,52,52,47,52,77,63,53,54,67,69,61,29,46,38,36,44,46,41,52,33,52,50,44,56,65,44,11,28,66,47,34,53,50,52,51,37,48,64,63,55,43,55,69,71,77,77,65,84,65,84,68,69,78,86,68,73,44,88,67,78,63,68,71,92,50,60,71,59,47,49,77,71,40,45,77,64,50,54,86,40,67,28,40,39,40,39,33,29,37,80,35,26,56,14,58,77,54,97,44,79,88,67,46,60,61,50,69,67,53,52,51,52,50,51,56,42,33,67,34,88,49,36,44,40,33,41,37,27,75,42,36,47,68,54,49,49,62,69,67,67,63,74,61,36,28,41,20,6,50,35,32,39,33,32,37,40,62,89,64,53,71,46,69,63,88,67,66,64,72,54,56,64,43,42,62,55,51,52,51,50,43,49,70,71,54,36,52,71,64,22,44,74,44,80,56,76,75,34,40,34,40,39,39,70,63,27,58,74,92,51,39,62,62,44,51,53,50,51,43,49,54,27,44,74,72,60,23,44,62,42,82,58,89,56,29,37,34,29,37,61,84,57,100,68,39,47,18,54,32,52,51,48,49,47,37,72,74,60,41,59,83,31,59,86,39,45,29,38,39,35,36,35,62,64,58,31,27,60,62,32,45,52,63,36,53,30,30,34,42,37,60,57,64,75,65,84,72,73,35,56,28,58,29,37,31,26,68,52,46,44,42,51,50,51,39,50,48,54,59,58,52,69,68,47,79,77,81,77,85,72,70,73,76,68,75,68,79,60,64,72,89,65,64,73,85,64,64,96,75,73,86,88,82,82,93,86,92,76,101,80,73,101,81,94,80,97,81,71,86,84,84,77,132

Organism: Aphis glycines (NCBI:txid307491)